Protein AF-0000000086680456 (afdb_homodimer)

Structure (mmCIF, N/CA/C/O backbone):
data_AF-0000000086680456-model_v1
#
loop_
_entity.id
_entity.type
_entity.pdbx_description
1 polymer 'Patatin-like phospholipase'
#
loop_
_atom_site.group_PDB
_atom_site.id
_atom_site.type_symbol
_atom_site.label_atom_id
_atom_site.label_alt_id
_atom_site.label_comp_id
_atom_site.label_asym_id
_atom_site.label_entity_id
_atom_site.label_seq_id
_atom_site.pdbx_PDB_ins_code
_atom_site.Cartn_x
_atom_site.Cartn_y
_atom_site.Cartn_z
_atom_site.occupancy
_atom_site.B_iso_or_equiv
_atom_site.auth_seq_id
_atom_site.auth_comp_id
_atom_site.auth_asym_id
_atom_site.auth_atom_id
_atom_site.pdbx_PDB_model_num
ATOM 1 N N . MET A 1 1 ? 34.812 -71.5 -41.125 1 21.83 1 MET A N 1
ATOM 2 C CA . MET A 1 1 ? 35.281 -70.125 -41.5 1 21.83 1 MET A CA 1
ATOM 3 C C . MET A 1 1 ? 34.188 -69.125 -41.219 1 21.83 1 MET A C 1
ATOM 5 O O . MET A 1 1 ? 34.375 -67.938 -41.469 1 21.83 1 MET A O 1
ATOM 9 N N . VAL A 1 2 ? 32.906 -69.5 -41 1 25.98 2 VAL A N 1
ATOM 10 C CA . VAL A 1 2 ? 31.719 -68.688 -40.969 1 25.98 2 VAL A CA 1
ATOM 11 C C . VAL A 1 2 ? 31.656 -67.875 -39.688 1 25.98 2 VAL A C 1
ATOM 13 O O . VAL A 1 2 ? 30.672 -67.188 -39.406 1 25.98 2 VAL A O 1
ATOM 16 N N . GLY A 1 3 ? 32.562 -68.188 -38.719 1 25.53 3 GLY A N 1
ATOM 17 C CA . GLY A 1 3 ? 32.438 -67.625 -37.375 1 25.53 3 GLY A CA 1
ATOM 18 C C . GLY A 1 3 ? 32.562 -66.125 -37.281 1 25.53 3 GLY A C 1
ATOM 19 O O . GLY A 1 3 ? 32.375 -65.562 -36.219 1 25.53 3 GLY A O 1
ATOM 20 N N . SER A 1 4 ? 33.375 -65.562 -38.188 1 28.19 4 SER A N 1
ATOM 21 C CA . SER A 1 4 ? 34.031 -64.312 -37.906 1 28.19 4 SER A CA 1
ATOM 22 C C . SER A 1 4 ? 33.062 -63.125 -38.156 1 28.19 4 SER A C 1
ATOM 24 O O . SER A 1 4 ? 33.469 -61.969 -38.125 1 28.19 4 SER A O 1
ATOM 26 N N . LEU A 1 5 ? 31.875 -63.375 -38.781 1 28.55 5 LEU A N 1
ATOM 27 C CA . LEU A 1 5 ? 31.234 -62.188 -39.344 1 28.55 5 LEU A CA 1
ATOM 28 C C . LEU A 1 5 ? 30.531 -61.375 -38.25 1 28.55 5 LEU A C 1
ATOM 30 O O . LEU A 1 5 ? 29.891 -60.375 -38.562 1 28.55 5 LEU A O 1
ATOM 34 N N . THR A 1 6 ? 30.281 -62 -37.125 1 29.75 6 THR A N 1
ATOM 35 C CA . THR A 1 6 ? 29.281 -61.344 -36.281 1 29.75 6 THR A CA 1
ATOM 36 C C . THR A 1 6 ? 29.828 -60.062 -35.688 1 29.75 6 THR A C 1
ATOM 38 O O . THR A 1 6 ? 29.094 -59.312 -35.031 1 29.75 6 THR A O 1
ATOM 41 N N . ASN A 1 7 ? 31.172 -59.938 -35.562 1 29.05 7 ASN A N 1
ATOM 42 C CA . ASN A 1 7 ? 31.656 -58.938 -34.656 1 29.05 7 ASN A CA 1
ATOM 43 C C . ASN A 1 7 ? 31.578 -57.531 -35.281 1 29.05 7 ASN A C 1
ATOM 45 O O . ASN A 1 7 ? 32.094 -56.562 -34.719 1 29.05 7 ASN A O 1
ATOM 49 N N . THR A 1 8 ? 31.422 -57.469 -36.656 1 30.91 8 THR A N 1
ATOM 50 C CA . THR A 1 8 ? 31.688 -56.188 -37.25 1 30.91 8 THR A CA 1
ATOM 51 C C . THR A 1 8 ? 30.531 -55.219 -37 1 30.91 8 THR A C 1
ATOM 53 O O . THR A 1 8 ? 30.594 -54.031 -37.375 1 30.91 8 THR A O 1
ATOM 56 N N . ALA A 1 9 ? 29.375 -55.719 -36.812 1 31.64 9 ALA A N 1
ATOM 57 C CA . ALA A 1 9 ? 28.234 -54.812 -36.844 1 31.64 9 ALA A CA 1
ATOM 58 C C . ALA A 1 9 ? 28.281 -53.844 -35.656 1 31.64 9 ALA A C 1
ATOM 60 O O . ALA A 1 9 ? 27.609 -52.812 -35.688 1 31.64 9 ALA A O 1
ATOM 61 N N . ASP A 1 10 ? 28.844 -54.375 -34.562 1 30.77 10 ASP A N 1
ATOM 62 C CA . ASP A 1 10 ? 28.719 -53.469 -33.406 1 30.77 10 ASP A CA 1
ATOM 63 C C . ASP A 1 10 ? 29.562 -52.219 -33.594 1 30.77 10 ASP A C 1
ATOM 65 O O . ASP A 1 10 ? 29.438 -51.25 -32.844 1 30.77 10 ASP A O 1
ATOM 69 N N . ALA A 1 11 ? 30.578 -52.25 -34.438 1 33.25 11 ALA A N 1
ATOM 70 C CA . ALA A 1 11 ? 31.484 -51.125 -34.5 1 33.25 11 ALA A CA 1
ATOM 71 C C . ALA A 1 11 ? 30.859 -49.938 -35.219 1 33.25 11 ALA A C 1
ATOM 73 O O . ALA A 1 11 ? 31.422 -48.844 -35.25 1 33.25 11 ALA A O 1
ATOM 74 N N . ALA A 1 12 ? 30.016 -50.156 -36.156 1 32.75 12 ALA A N 1
ATOM 75 C CA . ALA A 1 12 ? 29.547 -49.062 -36.969 1 32.75 12 ALA A CA 1
ATOM 76 C C . ALA A 1 12 ? 28.609 -48.125 -36.188 1 32.75 12 ALA A C 1
ATOM 78 O O . ALA A 1 12 ? 27.781 -47.438 -36.781 1 32.75 12 ALA A O 1
ATOM 79 N N . ALA A 1 13 ? 28.203 -48.469 -35.031 1 35.38 13 ALA A N 1
ATOM 80 C CA . ALA A 1 13 ? 27.484 -47.312 -34.469 1 35.38 13 ALA A CA 1
ATOM 81 C C . ALA A 1 13 ? 28.25 -46.031 -34.688 1 35.38 13 ALA A C 1
ATOM 83 O O . ALA A 1 13 ? 29.266 -45.781 -34.031 1 35.38 13 ALA A O 1
ATOM 84 N N . ALA A 1 14 ? 28.438 -45.688 -35.938 1 34.16 14 ALA A N 1
ATOM 85 C CA . ALA A 1 14 ? 29.031 -44.5 -36.531 1 34.16 14 ALA A CA 1
ATOM 86 C C . ALA A 1 14 ? 28.766 -43.281 -35.656 1 34.16 14 ALA A C 1
ATOM 88 O O . ALA A 1 14 ? 27.672 -43.125 -35.062 1 34.16 14 ALA A O 1
ATOM 89 N N . LYS A 1 15 ? 29.781 -42.562 -35.5 1 40.28 15 LYS A N 1
ATOM 90 C CA . LYS A 1 15 ? 29.984 -41.281 -34.781 1 40.28 15 LYS A CA 1
ATOM 91 C C . LYS A 1 15 ? 28.984 -40.219 -35.25 1 40.28 15 LYS A C 1
ATOM 93 O O . LYS A 1 15 ? 29.047 -39.781 -36.406 1 40.28 15 LYS A O 1
ATOM 98 N N . GLN A 1 16 ? 27.797 -40.25 -34.969 1 38.97 16 GLN A N 1
ATOM 99 C CA . GLN A 1 16 ? 26.984 -39.062 -35.281 1 38.97 16 GLN A CA 1
ATOM 100 C C . GLN A 1 16 ? 27.797 -37.781 -35.031 1 38.97 16 GLN A C 1
ATOM 102 O O . GLN A 1 16 ? 28.453 -37.625 -34 1 38.97 16 GLN A O 1
ATOM 107 N N . PRO A 1 17 ? 28.266 -37.094 -36.094 1 44.22 17 PRO A N 1
ATOM 108 C CA . PRO A 1 17 ? 28.938 -35.812 -35.906 1 44.22 17 PRO A CA 1
ATOM 109 C C . PRO A 1 17 ? 28.359 -35 -34.781 1 44.22 17 PRO A C 1
ATOM 111 O O . PRO A 1 17 ? 27.141 -34.875 -34.656 1 44.22 17 PRO A O 1
ATOM 114 N N . GLN A 1 18 ? 29.078 -34.875 -33.688 1 51.66 18 GLN A N 1
ATOM 115 C CA . GLN A 1 18 ? 28.719 -34.125 -32.5 1 51.66 18 GLN A CA 1
ATOM 116 C C . GLN A 1 18 ? 28.188 -32.75 -32.875 1 51.66 18 GLN A C 1
ATOM 118 O O . GLN A 1 18 ? 28.922 -31.922 -33.438 1 51.66 18 GLN A O 1
ATOM 123 N N . VAL A 1 19 ? 26.969 -32.594 -33.219 1 55.66 19 VAL A N 1
ATOM 124 C CA . VAL A 1 19 ? 26.312 -31.328 -33.594 1 55.66 19 VAL A CA 1
ATOM 125 C C . VAL A 1 19 ? 26.484 -30.312 -32.469 1 55.66 19 VAL A C 1
ATOM 127 O O . VAL A 1 19 ? 26.188 -30.609 -31.297 1 55.66 19 VAL A O 1
ATOM 130 N N . VAL A 1 20 ? 27.391 -29.375 -32.625 1 62.78 20 VAL A N 1
ATOM 131 C CA . VAL A 1 20 ? 27.516 -28.172 -31.812 1 62.78 20 VAL A CA 1
ATOM 132 C C . VAL A 1 20 ? 26.219 -27.375 -31.875 1 62.78 20 VAL A C 1
ATOM 134 O O . VAL A 1 20 ? 25.734 -27.031 -32.969 1 62.78 20 VAL A O 1
ATOM 137 N N . PRO A 1 21 ? 25.547 -27.203 -30.656 1 73.62 21 PRO A N 1
ATOM 138 C CA . PRO A 1 21 ? 24.328 -26.406 -30.703 1 73.62 21 PRO A CA 1
ATOM 139 C C . PRO A 1 21 ? 24.578 -24.984 -31.172 1 73.62 21 PRO A C 1
ATOM 141 O O . PRO A 1 21 ? 25.453 -24.297 -30.641 1 73.62 21 PRO A O 1
ATOM 144 N N . GLY A 1 22 ? 24.125 -24.594 -32.406 1 80.88 22 GLY A N 1
ATOM 145 C CA . GLY A 1 22 ? 24.266 -23.25 -32.906 1 80.88 22 GLY A CA 1
ATOM 146 C C . GLY A 1 22 ? 23.438 -22.234 -32.156 1 80.88 22 GLY A C 1
ATOM 147 O O . GLY A 1 22 ? 22.453 -22.578 -31.5 1 80.88 22 GLY A O 1
ATOM 148 N N . LEU A 1 23 ? 23.953 -21 -32.031 1 88.62 23 LEU A N 1
ATOM 149 C CA . LEU A 1 23 ? 23.219 -19.875 -31.453 1 88.62 23 LEU A CA 1
ATOM 150 C C . LEU A 1 23 ? 22.016 -19.516 -32.312 1 88.62 23 LEU A C 1
ATOM 152 O O . LEU A 1 23 ? 22.078 -19.578 -33.531 1 88.62 23 LEU A O 1
ATOM 156 N N . PRO A 1 24 ? 20.906 -19.266 -31.719 1 90.06 24 PRO A N 1
ATOM 157 C CA . PRO A 1 24 ? 19.734 -18.812 -32.469 1 90.06 24 PRO A CA 1
ATOM 158 C C . PRO A 1 24 ? 19.891 -17.375 -32.969 1 90.06 24 PRO A C 1
ATOM 160 O O . PRO A 1 24 ? 19.234 -16.469 -32.469 1 90.06 24 PRO A O 1
ATOM 163 N N . VAL A 1 25 ? 20.625 -17.141 -33.969 1 92.75 25 VAL A N 1
ATOM 164 C CA . VAL A 1 25 ? 21.031 -15.82 -34.438 1 92.75 25 VAL A CA 1
ATOM 165 C C . VAL A 1 25 ? 19.828 -15.062 -35 1 92.75 25 VAL A C 1
ATOM 167 O O . VAL A 1 25 ? 19.609 -13.898 -34.656 1 92.75 25 VAL A O 1
ATOM 170 N N . MET A 1 26 ? 18.984 -15.703 -35.781 1 91.94 26 MET A N 1
ATOM 171 C CA . MET A 1 26 ? 17.844 -15.031 -36.375 1 91.94 26 MET A CA 1
ATOM 172 C C . MET A 1 26 ? 16.844 -14.586 -35.344 1 91.94 26 MET A C 1
ATOM 174 O O . MET A 1 26 ? 16.344 -13.461 -35.375 1 91.94 26 MET A O 1
ATOM 178 N N . SER A 1 27 ? 16.625 -15.445 -34.406 1 92.94 27 SER A N 1
ATOM 179 C CA . SER A 1 27 ? 15.695 -15.086 -33.344 1 92.94 27 SER A CA 1
ATOM 180 C C . SER A 1 27 ? 16.281 -13.992 -32.438 1 92.94 27 SER A C 1
ATOM 182 O O . SER A 1 27 ? 15.547 -13.125 -31.969 1 92.94 27 SER A O 1
ATOM 184 N N . ALA A 1 28 ? 17.547 -14.062 -32.25 1 94.69 28 ALA A N 1
ATOM 185 C CA . ALA A 1 28 ? 18.203 -13.047 -31.422 1 94.69 28 ALA A CA 1
ATOM 186 C C . ALA A 1 28 ? 18.172 -11.68 -32.094 1 94.69 28 ALA A C 1
ATOM 188 O O . ALA A 1 28 ? 17.922 -10.664 -31.453 1 94.69 28 ALA A O 1
ATOM 189 N N . LEU A 1 29 ? 18.375 -11.68 -33.375 1 94.31 29 LEU A N 1
ATOM 190 C CA . LEU A 1 29 ? 18.328 -10.438 -34.125 1 94.31 29 LEU A CA 1
ATOM 191 C C . LEU A 1 29 ? 16.938 -9.844 -34.125 1 94.31 29 LEU A C 1
ATOM 193 O O . LEU A 1 29 ? 16.766 -8.625 -34.031 1 94.31 29 LEU A O 1
ATOM 197 N N . ALA A 1 30 ? 16 -10.711 -34.312 1 96.25 30 ALA A N 1
ATOM 198 C CA . ALA A 1 30 ? 14.609 -10.258 -34.25 1 96.25 30 ALA A CA 1
ATOM 199 C C . ALA A 1 30 ? 14.289 -9.641 -32.875 1 96.25 30 ALA A C 1
ATOM 201 O O . ALA A 1 30 ? 13.617 -8.602 -32.812 1 96.25 30 ALA A O 1
ATOM 202 N N . LEU A 1 31 ? 14.812 -10.242 -31.875 1 94.88 31 LEU A N 1
ATOM 203 C CA . LEU A 1 31 ? 14.578 -9.742 -30.516 1 94.88 31 LEU A CA 1
ATOM 204 C C . LEU A 1 31 ? 15.281 -8.406 -30.312 1 94.88 31 LEU A C 1
ATOM 206 O O . LEU A 1 31 ? 14.75 -7.516 -29.641 1 94.88 31 LEU A O 1
ATOM 210 N N . VAL A 1 32 ? 16.438 -8.266 -30.828 1 95.81 32 VAL A N 1
ATOM 211 C CA . VAL A 1 32 ? 17.188 -7.023 -30.719 1 95.81 32 VAL A CA 1
ATOM 212 C C . VAL A 1 32 ? 16.438 -5.895 -31.422 1 95.81 32 VAL A C 1
ATOM 214 O O . VAL A 1 32 ? 16.344 -4.781 -30.906 1 95.81 32 VAL A O 1
ATOM 217 N N . LEU A 1 33 ? 15.867 -6.207 -32.562 1 96 33 LEU A N 1
ATOM 218 C CA . LEU A 1 33 ? 15.086 -5.215 -33.281 1 96 33 LEU A CA 1
ATOM 219 C C . LEU A 1 33 ? 13.852 -4.801 -32.469 1 96 33 LEU A C 1
ATOM 221 O O . LEU A 1 33 ? 13.531 -3.615 -32.406 1 96 33 LEU A O 1
ATOM 225 N N . LEU A 1 34 ? 13.281 -5.738 -31.938 1 96.31 34 LEU A N 1
ATOM 226 C CA . LEU A 1 34 ? 12.078 -5.496 -31.141 1 96.31 34 LEU A CA 1
ATOM 227 C C . LEU A 1 34 ? 12.391 -4.613 -29.938 1 96.31 34 LEU A C 1
ATOM 229 O O . LEU A 1 34 ? 11.695 -3.621 -29.703 1 96.31 34 LEU A O 1
ATOM 233 N N . VAL A 1 35 ? 13.469 -4.938 -29.219 1 95.88 35 VAL A N 1
ATOM 234 C CA . VAL A 1 35 ? 13.812 -4.211 -28.016 1 95.88 35 VAL A CA 1
ATOM 235 C C . VAL A 1 35 ? 14.344 -2.824 -28.375 1 95.88 35 VAL A C 1
ATOM 237 O O . VAL A 1 35 ? 14.016 -1.837 -27.703 1 95.88 35 VAL A O 1
ATOM 240 N N . ALA A 1 36 ? 15.07 -2.732 -29.406 1 96.31 36 ALA A N 1
ATOM 241 C CA . ALA A 1 36 ? 15.586 -1.445 -29.859 1 96.31 36 ALA A CA 1
ATOM 242 C C . ALA A 1 36 ? 14.453 -0.514 -30.281 1 96.31 36 ALA A C 1
ATOM 244 O O . ALA A 1 36 ? 14.477 0.678 -29.969 1 96.31 36 ALA A O 1
ATOM 245 N N . GLY A 1 37 ? 13.523 -1.102 -31.016 1 96.19 37 GLY A N 1
ATOM 246 C CA . GLY A 1 37 ? 12.367 -0.31 -31.406 1 96.19 37 GLY A CA 1
ATOM 247 C C . GLY A 1 37 ? 11.562 0.187 -30.219 1 96.19 37 GLY A C 1
ATOM 248 O O . GLY A 1 37 ? 11.203 1.365 -30.156 1 96.19 37 GLY A O 1
ATOM 249 N N . ALA A 1 38 ? 11.367 -0.648 -29.281 1 95.81 38 ALA A N 1
ATOM 250 C CA . ALA A 1 38 ? 10.578 -0.296 -28.109 1 95.81 38 ALA A CA 1
ATOM 251 C C . ALA A 1 38 ? 11.266 0.793 -27.297 1 95.81 38 ALA A C 1
ATOM 253 O O . ALA A 1 38 ? 10.617 1.731 -26.828 1 95.81 38 ALA A O 1
ATOM 254 N N . ILE A 1 39 ? 12.562 0.706 -27.188 1 95.94 39 ILE A N 1
ATOM 255 C CA . ILE A 1 39 ? 13.344 1.652 -26.391 1 95.94 39 ILE A CA 1
ATOM 256 C C . ILE A 1 39 ? 13.336 3.02 -27.078 1 95.94 39 ILE A C 1
ATOM 258 O O . ILE A 1 39 ? 13.086 4.039 -26.422 1 95.94 39 ILE A O 1
ATOM 262 N N . THR A 1 40 ? 13.562 3.039 -28.312 1 96.56 40 THR A N 1
ATOM 263 C CA . THR A 1 40 ? 13.648 4.305 -29.031 1 96.56 40 THR A CA 1
ATOM 264 C C . THR A 1 40 ? 12.281 4.973 -29.109 1 96.56 40 THR A C 1
ATOM 266 O O . THR A 1 40 ? 12.172 6.199 -29 1 96.56 40 THR A O 1
ATOM 269 N N . MET A 1 41 ? 11.281 4.18 -29.234 1 96.69 41 MET A N 1
ATOM 270 C CA . MET A 1 41 ? 9.93 4.723 -29.234 1 96.69 41 MET A CA 1
ATOM 271 C C . MET A 1 41 ? 9.586 5.324 -27.875 1 96.69 41 MET A C 1
ATOM 273 O O . MET A 1 41 ? 9.008 6.41 -27.797 1 96.69 41 MET A O 1
ATOM 277 N N . GLY A 1 42 ? 9.953 4.574 -26.891 1 95.06 42 GLY A N 1
ATOM 278 C CA . GLY A 1 42 ? 9.68 5.059 -25.547 1 95.06 42 GLY A CA 1
ATOM 279 C C . GLY A 1 42 ? 10.383 6.367 -25.219 1 95.06 42 GLY A C 1
ATOM 280 O O . GLY A 1 42 ? 9.766 7.293 -24.688 1 95.06 42 GLY A O 1
ATOM 281 N N . GLU A 1 43 ? 11.617 6.484 -25.578 1 95.69 43 GLU A N 1
ATOM 282 C CA . GLU A 1 43 ? 12.391 7.695 -25.328 1 95.69 43 GLU A CA 1
ATOM 283 C C . GLU A 1 43 ? 11.859 8.867 -26.156 1 95.69 43 GLU A C 1
ATOM 285 O O . GLU A 1 43 ? 11.852 10.008 -25.688 1 95.69 43 GLU A O 1
ATOM 290 N N . THR A 1 44 ? 11.43 8.633 -27.344 1 96.69 44 THR A N 1
ATOM 291 C CA . THR A 1 44 ? 10.883 9.672 -28.219 1 96.69 44 THR A CA 1
ATOM 292 C C . THR A 1 44 ? 9.555 10.188 -27.672 1 96.69 44 THR A C 1
ATOM 294 O O . THR A 1 44 ? 9.297 11.398 -27.688 1 96.69 44 THR A O 1
ATOM 297 N N . ASP A 1 45 ? 8.758 9.258 -27.25 1 96.06 45 ASP A N 1
ATOM 298 C CA . ASP A 1 45 ? 7.457 9.641 -26.703 1 96.06 45 ASP A CA 1
ATOM 299 C C . ASP A 1 45 ? 7.617 10.508 -25.469 1 96.06 45 ASP A C 1
ATOM 301 O O . ASP A 1 45 ? 6.785 11.383 -25.203 1 96.06 45 ASP A O 1
ATOM 305 N N . ARG A 1 46 ? 8.648 10.312 -24.719 1 93.75 46 ARG A N 1
ATOM 306 C CA . ARG A 1 46 ? 8.914 11.141 -23.547 1 93.75 46 ARG A CA 1
ATOM 307 C C . ARG A 1 46 ? 9.227 12.578 -23.953 1 93.75 46 ARG A C 1
ATOM 309 O O . ARG A 1 46 ? 8.906 13.523 -23.219 1 93.75 46 ARG A O 1
ATOM 316 N N . LEU A 1 47 ? 9.852 12.75 -25.047 1 95.44 47 LEU A N 1
ATOM 317 C CA . LEU A 1 47 ? 10.102 14.094 -25.562 1 95.44 47 LEU A CA 1
ATOM 318 C C . LEU A 1 47 ? 8.797 14.758 -26 1 95.44 47 LEU A C 1
ATOM 320 O O . LEU A 1 47 ? 8.57 15.938 -25.719 1 95.44 47 LEU A O 1
ATOM 324 N N . VAL A 1 48 ? 7.977 13.984 -26.609 1 96.69 48 VAL A N 1
ATOM 325 C CA . VAL A 1 48 ? 6.707 14.516 -27.094 1 96.69 48 VAL A CA 1
ATOM 326 C C . VAL A 1 48 ? 5.848 14.953 -25.906 1 96.69 48 VAL A C 1
ATOM 328 O O . VAL A 1 48 ? 5.211 16 -25.938 1 96.69 48 VAL A O 1
ATOM 331 N N . THR A 1 49 ? 5.852 14.172 -24.875 1 93.62 49 THR A N 1
ATOM 332 C CA . THR A 1 49 ? 5.031 14.477 -23.719 1 93.62 49 THR A CA 1
ATOM 333 C C . THR A 1 49 ? 5.602 15.664 -22.938 1 93.62 49 THR A C 1
ATOM 335 O O . THR A 1 49 ? 4.91 16.266 -22.125 1 93.62 49 THR A O 1
ATOM 338 N N . GLY A 1 50 ? 6.828 16.031 -23.219 1 92.81 50 GLY A N 1
ATOM 339 C CA . GLY A 1 50 ? 7.441 17.188 -22.594 1 92.81 50 GLY A CA 1
ATOM 340 C C . GLY A 1 50 ? 7.035 18.5 -23.234 1 92.81 50 GLY A C 1
ATOM 341 O O . GLY A 1 50 ? 7.297 19.578 -22.688 1 92.81 50 GLY A O 1
ATOM 342 N N . ALA A 1 51 ? 6.309 18.375 -24.328 1 94.62 51 ALA A N 1
ATOM 343 C CA . ALA A 1 51 ? 5.828 19.578 -25.016 1 94.62 51 ALA A CA 1
ATOM 344 C C . ALA A 1 51 ? 4.465 20 -24.484 1 94.62 51 ALA A C 1
ATOM 346 O O . ALA A 1 51 ? 3.469 19.297 -24.672 1 94.62 51 ALA A O 1
ATOM 347 N N . LEU A 1 52 ? 4.484 21.188 -23.875 1 89.81 52 LEU A N 1
ATOM 348 C CA . LEU A 1 52 ? 3.254 21.656 -23.234 1 89.81 52 LEU A CA 1
ATOM 349 C C . LEU A 1 52 ? 2.65 22.828 -24 1 89.81 52 LEU A C 1
ATOM 351 O O . LEU A 1 52 ? 3.381 23.672 -24.531 1 89.81 52 LEU A O 1
ATOM 355 N N . THR A 1 53 ? 1.325 22.891 -24.031 1 89.19 53 THR A N 1
ATOM 356 C CA . THR A 1 53 ? 0.617 24.062 -24.516 1 89.19 53 THR A CA 1
ATOM 357 C C . THR A 1 53 ? 0.657 25.188 -23.484 1 89.19 53 THR A C 1
ATOM 359 O O . THR A 1 53 ? 1.016 24.969 -22.328 1 89.19 53 THR A O 1
ATOM 362 N N . PRO A 1 54 ? 0.334 26.344 -23.906 1 79.56 54 PRO A N 1
ATOM 363 C CA . PRO A 1 54 ? 0.297 27.438 -22.938 1 79.56 54 PRO A CA 1
ATOM 364 C C . PRO A 1 54 ? -0.685 27.172 -21.797 1 79.56 54 PRO A C 1
ATOM 366 O O . PRO A 1 54 ? -0.504 27.703 -20.688 1 79.56 54 PRO A O 1
ATOM 369 N N . SER A 1 55 ? -1.652 26.281 -22.078 1 77.81 55 SER A N 1
ATOM 370 C CA . SER A 1 55 ? -2.633 25.953 -21.062 1 77.81 55 SER A CA 1
ATOM 371 C C . SER A 1 55 ? -2.143 24.797 -20.188 1 77.81 55 SER A C 1
ATOM 373 O O . SER A 1 55 ? -2.814 24.406 -19.219 1 77.81 55 SER A O 1
ATOM 375 N N . GLY A 1 56 ? -0.945 24.297 -20.469 1 82.25 56 GLY A N 1
ATOM 376 C CA . GLY A 1 56 ? -0.342 23.25 -19.656 1 82.25 56 GLY A CA 1
ATOM 377 C C . GLY A 1 56 ? -0.802 21.859 -20.031 1 82.25 56 GLY A C 1
ATOM 378 O O . GLY A 1 56 ? -0.705 20.938 -19.234 1 82.25 56 GLY A O 1
ATOM 379 N N . GLU A 1 57 ? -1.375 21.688 -21.219 1 86.5 57 GLU A N 1
ATOM 380 C CA . GLU A 1 57 ? -1.825 20.375 -21.672 1 86.5 57 GLU A CA 1
ATOM 381 C C . GLU A 1 57 ? -0.715 19.625 -22.406 1 86.5 57 GLU A C 1
ATOM 383 O O . GLU A 1 57 ? 0.069 20.25 -23.141 1 86.5 57 GLU A O 1
ATOM 388 N N . SER A 1 58 ? -0.599 18.344 -22.125 1 90.75 58 SER A N 1
ATOM 389 C CA . SER A 1 58 ? 0.372 17.469 -22.781 1 90.75 58 SER A CA 1
ATOM 390 C C . SER A 1 58 ? -0.276 16.172 -23.25 1 90.75 58 SER A C 1
ATOM 392 O O . SER A 1 58 ? -1.218 15.68 -22.625 1 90.75 58 SER A O 1
ATOM 394 N N . ARG A 1 59 ? 0.138 15.695 -24.406 1 92.94 59 ARG A N 1
ATOM 395 C CA . ARG A 1 59 ? -0.39 14.445 -24.938 1 92.94 59 ARG A CA 1
ATOM 396 C C . ARG A 1 59 ? 0.738 13.523 -25.391 1 92.94 59 ARG A C 1
ATOM 398 O O . ARG A 1 59 ? 1.852 13.977 -25.656 1 92.94 59 ARG A O 1
ATOM 405 N N . SER A 1 60 ? 0.476 12.227 -25.438 1 93.69 60 SER A N 1
ATOM 406 C CA . SER A 1 60 ? 1.421 11.203 -25.859 1 93.69 60 SER A CA 1
ATOM 407 C C . SER A 1 60 ? 1.043 10.641 -27.234 1 93.69 60 SER A C 1
ATOM 409 O O . SER A 1 60 ? -0.111 10.75 -27.656 1 93.69 60 SER A O 1
ATOM 411 N N . VAL A 1 61 ? 1.982 10.078 -27.891 1 95.62 61 VAL A N 1
ATOM 412 C CA . VAL A 1 61 ? 1.713 9.422 -29.156 1 95.62 61 VAL A CA 1
ATOM 413 C C . VAL A 1 61 ? 0.849 8.188 -28.938 1 95.62 61 VAL A C 1
ATOM 415 O O . VAL A 1 61 ? 0.071 7.793 -29.812 1 95.62 61 VAL A O 1
ATOM 418 N N . THR A 1 62 ? 0.977 7.641 -27.75 1 91.69 62 THR A N 1
ATOM 419 C CA . THR A 1 62 ? 0.226 6.438 -27.406 1 91.69 62 THR A CA 1
ATOM 420 C C . THR A 1 62 ? -1.27 6.738 -27.328 1 91.69 62 THR A C 1
ATOM 422 O O . THR A 1 62 ? -2.096 5.832 -27.469 1 91.69 62 THR A O 1
ATOM 425 N N . ASP A 1 63 ? -1.601 7.996 -27.141 1 91.56 63 ASP A N 1
ATOM 426 C CA . ASP A 1 63 ? -3.008 8.383 -27.125 1 91.56 63 ASP A CA 1
ATOM 427 C C . ASP A 1 63 ? -3.643 8.234 -28.5 1 91.56 63 ASP A C 1
ATOM 429 O O . ASP A 1 63 ? -4.863 8.094 -28.625 1 91.56 63 ASP A O 1
ATOM 433 N N . VAL A 1 64 ? -2.793 8.219 -29.484 1 93.31 64 VAL A N 1
ATOM 434 C CA . VAL A 1 64 ? -3.279 8.172 -30.859 1 93.31 64 VAL A CA 1
ATOM 435 C C . VAL A 1 64 ? -3.205 6.742 -31.391 1 93.31 64 VAL A C 1
ATOM 437 O O . VAL A 1 64 ? -4.086 6.301 -32.125 1 93.31 64 VAL A O 1
ATOM 440 N N . VAL A 1 65 ? -2.174 6.055 -30.984 1 93 65 VAL A N 1
ATOM 441 C CA . VAL A 1 65 ? -1.939 4.754 -31.609 1 93 65 VAL A CA 1
ATOM 442 C C . VAL A 1 65 ? -2.201 3.641 -30.594 1 93 65 VAL A C 1
ATOM 444 O O . VAL A 1 65 ? -2.275 2.467 -30.969 1 93 65 VAL A O 1
ATOM 447 N N . GLY A 1 66 ? -2.402 3.951 -29.328 1 89 66 GLY A N 1
ATOM 448 C CA . GLY A 1 66 ? -2.553 2.938 -28.297 1 89 66 GLY A CA 1
ATOM 449 C C . GLY A 1 66 ? -3.965 2.395 -28.188 1 89 66 GLY A C 1
ATOM 450 O O . GLY A 1 66 ? -4.793 2.633 -29.078 1 89 66 GLY A O 1
ATOM 451 N N . ILE A 1 67 ? -4.277 1.569 -27.125 1 82.12 67 ILE A N 1
ATOM 452 C CA . ILE A 1 67 ? -5.551 0.892 -26.906 1 82.12 67 ILE A CA 1
ATOM 453 C C . ILE A 1 67 ? -6.645 1.922 -26.625 1 82.12 67 ILE A C 1
ATOM 455 O O . ILE A 1 67 ? -7.797 1.737 -27.031 1 82.12 67 ILE A O 1
ATOM 459 N N . GLY A 1 68 ? -6.383 3.018 -26.031 1 72.56 68 GLY A N 1
ATOM 460 C CA . GLY A 1 68 ? -7.336 4.074 -25.75 1 72.56 68 GLY A CA 1
ATOM 461 C C . GLY A 1 68 ? -7.355 5.164 -26.797 1 72.56 68 GLY A C 1
ATOM 462 O O . GLY A 1 68 ? -7.512 6.344 -26.484 1 72.56 68 GLY A O 1
ATOM 463 N N . ALA A 1 69 ? -7.328 4.809 -28.109 1 76.56 69 ALA A N 1
ATOM 464 C CA . ALA A 1 69 ? -7.109 5.73 -29.219 1 76.56 69 ALA A CA 1
ATOM 465 C C . ALA A 1 69 ? -8.336 6.605 -29.453 1 76.56 69 ALA A C 1
ATOM 467 O O . ALA A 1 69 ? -8.266 7.609 -30.156 1 76.56 69 ALA A O 1
ATOM 468 N N . TRP A 1 70 ? -9.344 6.305 -28.766 1 73.88 70 TRP A N 1
ATOM 469 C CA . TRP A 1 70 ? -10.57 7.059 -29.016 1 73.88 70 TRP A CA 1
ATOM 470 C C . TRP A 1 70 ? -10.422 8.508 -28.547 1 73.88 70 TRP A C 1
ATOM 472 O O . TRP A 1 70 ? -11.133 9.391 -29.031 1 73.88 70 TRP A O 1
ATOM 482 N N . GLY A 1 71 ? -9.43 8.75 -27.641 1 70.12 71 GLY A N 1
ATOM 483 C CA . GLY A 1 71 ? -9.125 10.125 -27.281 1 70.12 71 GLY A CA 1
ATOM 484 C C . GLY A 1 71 ? -8.062 10.758 -28.156 1 70.12 71 GLY A C 1
ATOM 485 O O . GLY A 1 71 ? -7.641 11.891 -27.922 1 70.12 71 GLY A O 1
ATOM 486 N N . GLY A 1 72 ? -7.797 10.164 -29.281 1 78.31 72 GLY A N 1
ATOM 487 C CA . GLY A 1 72 ? -6.672 10.516 -30.125 1 78.31 72 GLY A CA 1
ATOM 488 C C . GLY A 1 72 ? -6.875 11.812 -30.891 1 78.31 72 GLY A C 1
ATOM 489 O O . GLY A 1 72 ? -5.957 12.625 -30.984 1 78.31 72 GLY A O 1
ATOM 490 N N . PRO A 1 73 ? -8.039 12.062 -31.359 1 87.44 73 PRO A N 1
ATOM 491 C CA . PRO A 1 73 ? -8.242 13.297 -32.094 1 87.44 73 PRO A CA 1
ATOM 492 C C . PRO A 1 73 ? -7.969 14.547 -31.266 1 87.44 73 PRO A C 1
ATOM 494 O O . PRO A 1 73 ? -7.504 15.562 -31.797 1 87.44 73 PRO A O 1
ATOM 497 N N . GLU A 1 74 ? -8.133 14.438 -30.016 1 89.56 74 GLU A N 1
ATOM 498 C CA . GLU A 1 74 ? -7.863 15.562 -29.125 1 89.56 74 GLU A CA 1
ATOM 499 C C . GLU A 1 74 ? -6.367 15.812 -28.984 1 89.56 74 GLU A C 1
ATOM 501 O O . GLU A 1 74 ? -5.941 16.938 -28.719 1 89.56 74 GLU A O 1
ATOM 506 N N . ALA A 1 75 ? -5.621 14.828 -29.172 1 93.88 75 ALA A N 1
ATOM 507 C CA . ALA A 1 75 ? -4.172 14.969 -29.078 1 93.88 75 ALA A CA 1
ATOM 508 C C . ALA A 1 75 ? -3.633 15.859 -30.203 1 93.88 75 ALA A C 1
ATOM 510 O O . ALA A 1 75 ? -2.77 16.703 -29.953 1 93.88 75 ALA A O 1
ATOM 511 N N . TRP A 1 76 ? -4.188 15.703 -31.406 1 95.38 76 TRP A N 1
ATOM 512 C CA . TRP A 1 76 ? -3.742 16.5 -32.531 1 95.38 76 TRP A CA 1
ATOM 513 C C . TRP A 1 76 ? -4.129 17.969 -32.375 1 95.38 76 TRP A C 1
ATOM 515 O O . TRP A 1 76 ? -3.383 18.875 -32.75 1 95.38 76 TRP A O 1
ATOM 525 N N . THR A 1 77 ? -5.289 18.188 -31.734 1 93.38 77 THR A N 1
ATOM 526 C CA . THR A 1 77 ? -5.703 19.562 -31.438 1 93.38 77 THR A CA 1
ATOM 527 C C . THR A 1 77 ? -4.754 20.203 -30.438 1 93.38 77 THR A C 1
ATOM 529 O O . THR A 1 77 ? -4.418 21.391 -30.578 1 93.38 77 THR A O 1
ATOM 532 N N . THR A 1 78 ? -4.32 19.453 -29.5 1 93.31 78 THR A N 1
ATOM 533 C CA . THR A 1 78 ? -3.383 19.953 -28.5 1 93.31 78 THR A CA 1
ATOM 534 C C . THR A 1 78 ? -2.037 20.297 -29.125 1 93.31 78 THR A C 1
ATOM 536 O O . THR A 1 78 ? -1.455 21.328 -28.828 1 93.31 78 THR A O 1
ATOM 539 N N . TRP A 1 79 ? -1.542 19.5 -30.062 1 96.5 79 TRP A N 1
ATOM 540 C CA . TRP A 1 79 ? -0.244 19.734 -30.688 1 96.5 79 TRP A CA 1
ATOM 541 C C . TRP A 1 79 ? -0.311 20.922 -31.641 1 96.5 79 TRP A C 1
ATOM 543 O O . TRP A 1 79 ? 0.692 21.609 -31.875 1 96.5 79 TRP A O 1
ATOM 553 N N . LEU A 1 80 ? -1.508 21.234 -32.188 1 95.88 80 LEU A N 1
ATOM 554 C CA . LEU A 1 80 ? -1.687 22.375 -33.062 1 95.88 80 LEU A CA 1
ATOM 555 C C . LEU A 1 80 ? -1.654 23.688 -32.281 1 95.88 80 LEU A C 1
ATOM 557 O O . LEU A 1 80 ? -1.377 24.734 -32.875 1 95.88 80 LEU A O 1
ATOM 561 N N . GLU A 1 81 ? -1.905 23.562 -31.031 1 93.62 81 GLU A N 1
ATOM 562 C CA . GLU A 1 81 ? -1.924 24.766 -30.188 1 93.62 81 GLU A CA 1
ATOM 563 C C . GLU A 1 81 ? -0.522 25.109 -29.688 1 93.62 81 GLU A C 1
ATOM 565 O O . GLU A 1 81 ? -0.309 26.172 -29.125 1 93.62 81 GLU A O 1
ATOM 570 N N . LEU A 1 82 ? 0.456 24.297 -30.016 1 95.44 82 LEU A N 1
ATOM 571 C CA . LEU A 1 82 ? 1.833 24.562 -29.609 1 95.44 82 LEU A CA 1
ATOM 572 C C . LEU A 1 82 ? 2.436 25.703 -30.406 1 95.44 82 LEU A C 1
ATOM 574 O O . LEU A 1 82 ? 1.918 26.047 -31.469 1 95.44 82 LEU A O 1
ATOM 578 N N . SER A 1 83 ? 3.52 26.281 -29.938 1 93.44 83 SER A N 1
ATOM 579 C CA . SER A 1 83 ? 4.25 27.297 -30.688 1 93.44 83 SER A CA 1
ATOM 580 C C . SER A 1 83 ? 4.824 26.703 -31.984 1 93.44 83 SER A C 1
ATOM 582 O O . SER A 1 83 ? 5.027 25.484 -32.062 1 93.44 83 SER A O 1
ATOM 584 N N . GLU A 1 84 ? 5.09 27.438 -32.938 1 94.69 84 GLU A N 1
ATOM 585 C CA . GLU A 1 84 ? 5.504 26.969 -34.25 1 94.69 84 GLU A CA 1
ATOM 586 C C . GLU A 1 84 ? 6.773 26.125 -34.156 1 94.69 84 GLU A C 1
ATOM 588 O O . GLU A 1 84 ? 6.852 25.047 -34.75 1 94.69 84 GLU A O 1
ATOM 593 N N . ASP A 1 85 ? 7.742 26.578 -33.438 1 93.62 85 ASP A N 1
ATOM 594 C CA . ASP A 1 85 ? 9 25.844 -33.344 1 93.62 85 ASP A CA 1
ATOM 595 C C . ASP A 1 85 ? 8.812 24.516 -32.625 1 93.62 85 ASP A C 1
ATOM 597 O O . ASP A 1 85 ? 9.344 23.484 -33.031 1 93.62 85 ASP A O 1
ATOM 601 N N . LEU A 1 86 ? 8.117 24.578 -31.562 1 95.25 86 LEU A N 1
ATOM 602 C CA . LEU A 1 86 ? 7.871 23.359 -30.797 1 95.25 86 LEU A CA 1
ATOM 603 C C . LEU A 1 86 ? 7.004 22.391 -31.578 1 95.25 86 LEU A C 1
ATOM 605 O O . LEU A 1 86 ? 7.207 21.172 -31.5 1 95.25 86 LEU A O 1
ATOM 609 N N . ARG A 1 87 ? 6.02 22.875 -32.25 1 96.81 87 ARG A N 1
ATOM 610 C CA . ARG A 1 87 ? 5.156 22.047 -33.094 1 96.81 87 ARG A CA 1
ATOM 611 C C . ARG A 1 87 ? 5.961 21.312 -34.156 1 96.81 87 ARG A C 1
ATOM 613 O O . ARG A 1 87 ? 5.73 20.125 -34.406 1 96.81 87 ARG A O 1
ATOM 620 N N . ARG A 1 88 ? 6.895 22 -34.75 1 97.06 88 ARG A N 1
ATOM 621 C CA . ARG A 1 88 ? 7.738 21.375 -35.781 1 97.06 88 ARG A CA 1
ATOM 622 C C . ARG A 1 88 ? 8.625 20.297 -35.188 1 97.06 88 ARG A C 1
ATOM 624 O O . ARG A 1 88 ? 8.844 19.25 -35.781 1 97.06 88 ARG A O 1
ATOM 631 N N . SER A 1 89 ? 9.156 20.594 -34.031 1 96.62 89 SER A N 1
ATOM 632 C CA . SER A 1 89 ? 9.953 19.562 -33.344 1 96.62 89 SER A CA 1
ATOM 633 C C . SER A 1 89 ? 9.109 18.344 -33.031 1 96.62 89 SER A C 1
ATOM 635 O O . SER A 1 89 ? 9.547 17.203 -33.25 1 96.62 89 SER A O 1
ATOM 637 N N . VAL A 1 90 ? 7.922 18.578 -32.5 1 97.94 90 VAL A N 1
ATOM 638 C CA . VAL A 1 90 ? 7.031 17.469 -32.156 1 97.94 90 VAL A CA 1
ATOM 639 C C . VAL A 1 90 ? 6.672 16.688 -33.406 1 97.94 90 VAL A C 1
ATOM 641 O O . VAL A 1 90 ? 6.637 15.445 -33.375 1 97.94 90 VAL A O 1
ATOM 644 N N . ALA A 1 91 ? 6.375 17.391 -34.5 1 98.19 91 ALA A N 1
ATOM 645 C CA . ALA A 1 91 ? 6.098 16.719 -35.781 1 98.19 91 ALA A CA 1
ATOM 646 C C . ALA A 1 91 ? 7.258 15.82 -36.188 1 98.19 91 ALA A C 1
ATOM 648 O O . ALA A 1 91 ? 7.051 14.688 -36.625 1 98.19 91 ALA A O 1
ATOM 649 N N . GLY A 1 92 ? 8.469 16.359 -36.031 1 97.75 92 GLY A N 1
ATOM 650 C CA . GLY A 1 92 ? 9.648 15.57 -36.312 1 97.75 92 GLY A CA 1
ATOM 651 C C . GLY A 1 92 ? 9.789 14.344 -35.438 1 97.75 92 GLY A C 1
ATOM 652 O O . GLY A 1 92 ? 10.18 13.273 -35.906 1 97.75 92 GLY A O 1
ATOM 653 N N . TRP A 1 93 ? 9.531 14.492 -34.188 1 98.19 93 TRP A N 1
ATOM 654 C CA . TRP A 1 93 ? 9.648 13.383 -33.25 1 98.19 93 TRP A CA 1
ATOM 655 C C . TRP A 1 93 ? 8.586 12.328 -33.531 1 98.19 93 TRP A C 1
ATOM 657 O O . TRP A 1 93 ? 8.844 11.125 -33.406 1 98.19 93 TRP A O 1
ATOM 667 N N . ILE A 1 94 ? 7.32 12.766 -33.844 1 98 94 ILE A N 1
ATOM 668 C CA . ILE A 1 94 ? 6.27 11.812 -34.188 1 98 94 ILE A CA 1
ATOM 669 C C . ILE A 1 94 ? 6.676 11.039 -35.438 1 98 94 ILE A C 1
ATOM 671 O O . ILE A 1 94 ? 6.457 9.828 -35.531 1 98 94 ILE A O 1
ATOM 675 N N . PHE A 1 95 ? 7.285 11.758 -36.375 1 98 95 PHE A N 1
ATOM 676 C CA . PHE A 1 95 ? 7.789 11.125 -37.594 1 98 95 PHE A CA 1
ATOM 677 C C . PHE A 1 95 ? 8.828 10.062 -37.25 1 98 95 PHE A C 1
ATOM 679 O O . PHE A 1 95 ? 8.773 8.953 -37.781 1 98 95 PHE A O 1
ATOM 686 N N . MET A 1 96 ? 9.742 10.375 -36.406 1 97.44 96 MET A N 1
ATOM 687 C CA . MET A 1 96 ? 10.773 9.422 -36 1 97.44 96 MET A CA 1
ATOM 688 C C . MET A 1 96 ? 10.172 8.266 -35.219 1 97.44 96 MET A C 1
ATOM 690 O O . MET A 1 96 ? 10.594 7.117 -35.344 1 97.44 96 MET A O 1
ATOM 694 N N . HIS A 1 97 ? 9.25 8.586 -34.312 1 97.75 97 HIS A N 1
ATOM 695 C CA . HIS A 1 97 ? 8.555 7.543 -33.562 1 97.75 97 HIS A CA 1
ATOM 696 C C . HIS A 1 97 ? 7.93 6.512 -34.5 1 97.75 97 HIS A C 1
ATOM 698 O O . HIS A 1 97 ? 8.023 5.309 -34.25 1 97.75 97 HIS A O 1
ATOM 704 N N . ALA A 1 98 ? 7.312 7 -35.562 1 97.5 98 ALA A N 1
ATOM 705 C CA . ALA A 1 98 ? 6.703 6.121 -36.531 1 97.5 98 ALA A CA 1
ATOM 706 C C . ALA A 1 98 ? 7.754 5.258 -37.219 1 97.5 98 ALA A C 1
ATOM 708 O O . ALA A 1 98 ? 7.512 4.082 -37.531 1 97.5 98 ALA A O 1
ATOM 709 N N . ARG A 1 99 ? 8.875 5.77 -37.5 1 96.56 99 ARG A N 1
ATOM 710 C CA . ARG A 1 99 ? 9.945 5.027 -38.156 1 96.56 99 ARG A CA 1
ATOM 711 C C . ARG A 1 99 ? 10.531 3.973 -37.219 1 96.56 99 ARG A C 1
ATOM 713 O O . ARG A 1 99 ? 10.875 2.871 -37.656 1 96.56 99 ARG A O 1
ATOM 720 N N . PHE A 1 100 ? 10.719 4.305 -36 1 97.06 100 PHE A N 1
ATOM 721 C CA . PHE A 1 100 ? 11.227 3.348 -35.031 1 97.06 100 PHE A CA 1
ATOM 722 C C . PHE A 1 100 ? 10.25 2.191 -34.844 1 97.06 100 PHE A C 1
ATOM 724 O O . PHE A 1 100 ? 10.656 1.075 -34.531 1 97.06 100 PHE A O 1
ATOM 731 N N . ASP A 1 101 ? 8.961 2.467 -35.062 1 96.88 101 ASP A N 1
ATOM 732 C CA . ASP A 1 101 ? 7.93 1.436 -34.969 1 96.88 101 ASP A CA 1
ATOM 733 C C . ASP A 1 101 ? 8.141 0.34 -36 1 96.88 101 ASP A C 1
ATOM 735 O O . ASP A 1 101 ? 7.688 -0.792 -35.812 1 96.88 101 ASP A O 1
ATOM 739 N N . ILE A 1 102 ? 8.844 0.638 -37.094 1 97.62 102 ILE A N 1
ATOM 740 C CA . ILE A 1 102 ? 9.148 -0.355 -38.125 1 97.62 102 ILE A CA 1
ATOM 741 C C . ILE A 1 102 ? 10.023 -1.459 -37.531 1 97.62 102 ILE A C 1
ATOM 743 O O . ILE A 1 102 ? 9.773 -2.645 -37.75 1 97.62 102 ILE A O 1
ATOM 747 N N . ALA A 1 103 ? 10.984 -1.008 -36.75 1 96.5 103 ALA A N 1
ATOM 748 C CA . ALA A 1 103 ? 11.836 -1.996 -36.094 1 96.5 103 ALA A CA 1
ATOM 749 C C . ALA A 1 103 ? 11.031 -2.881 -35.156 1 96.5 103 ALA A C 1
ATOM 751 O O . ALA A 1 103 ? 11.266 -4.09 -35.094 1 96.5 103 ALA A O 1
ATOM 752 N N . LEU A 1 104 ? 10.086 -2.33 -34.5 1 96.19 104 LEU A N 1
ATOM 753 C CA . LEU A 1 104 ? 9.281 -3.061 -33.531 1 96.19 104 LEU A CA 1
ATOM 754 C C . LEU A 1 104 ? 8.414 -4.109 -34.219 1 96.19 104 LEU A C 1
ATOM 756 O O . LEU A 1 104 ? 8.461 -5.289 -33.875 1 96.19 104 LEU A O 1
ATOM 760 N N . TYR A 1 105 ? 7.586 -3.705 -35.25 1 96.5 105 TYR A N 1
ATOM 761 C CA . TYR A 1 105 ? 6.648 -4.68 -35.781 1 96.5 105 TYR A CA 1
ATOM 762 C C . TYR A 1 105 ? 7.352 -5.637 -36.75 1 96.5 105 TYR A C 1
ATOM 764 O O . TYR A 1 105 ? 6.891 -6.762 -36.969 1 96.5 105 TYR A O 1
ATOM 772 N N . VAL A 1 106 ? 8.57 -5.254 -37.344 1 96.69 106 VAL A N 1
ATOM 773 C CA . VAL A 1 106 ? 9.367 -6.223 -38.094 1 96.69 106 VAL A CA 1
ATOM 774 C C . VAL A 1 106 ? 9.977 -7.246 -37.156 1 96.69 106 VAL A C 1
ATOM 776 O O . VAL A 1 106 ? 10.016 -8.438 -37.438 1 96.69 106 VAL A O 1
ATOM 779 N N . GLY A 1 107 ? 10.398 -6.75 -36.062 1 96.44 107 GLY A N 1
ATOM 780 C CA . GLY A 1 107 ? 10.953 -7.637 -35.031 1 96.44 107 GLY A CA 1
ATOM 781 C C . GLY A 1 107 ? 9.969 -8.688 -34.562 1 96.44 107 GLY A C 1
ATOM 782 O O . GLY A 1 107 ? 10.281 -9.883 -34.562 1 96.44 107 GLY A O 1
ATOM 783 N N . TYR A 1 108 ? 8.719 -8.234 -34.156 1 95.88 108 TYR A N 1
ATOM 784 C CA . TYR A 1 108 ? 7.805 -9.25 -33.625 1 95.88 108 TYR A CA 1
ATOM 785 C C . TYR A 1 108 ? 7.25 -10.109 -34.75 1 95.88 108 TYR A C 1
ATOM 787 O O . TYR A 1 108 ? 6.859 -11.258 -34.531 1 95.88 108 TYR A O 1
ATOM 795 N N . TRP A 1 109 ? 7.191 -9.594 -36 1 96 109 TRP A N 1
ATOM 796 C CA . TRP A 1 109 ? 6.773 -10.406 -37.125 1 96 109 TRP A CA 1
ATOM 797 C C . TRP A 1 109 ? 7.77 -11.531 -37.406 1 96 109 TRP A C 1
ATOM 799 O O . TRP A 1 109 ? 7.375 -12.68 -37.625 1 96 109 TRP A O 1
ATOM 809 N N . LEU A 1 110 ? 9.062 -11.273 -37.312 1 95.5 110 LEU A N 1
ATOM 810 C CA . LEU A 1 110 ? 10.102 -12.281 -37.531 1 95.5 110 LEU A CA 1
ATOM 811 C C . LEU A 1 110 ? 10.086 -13.32 -36.406 1 95.5 110 LEU A C 1
ATOM 813 O O . LEU A 1 110 ? 10.391 -14.492 -36.656 1 95.5 110 LEU A O 1
ATOM 817 N N . LEU A 1 111 ? 9.695 -12.961 -35.25 1 94.44 111 LEU A N 1
ATOM 818 C CA . LEU A 1 111 ? 9.68 -13.867 -34.125 1 94.44 111 LEU A CA 1
ATOM 819 C C . LEU A 1 111 ? 8.438 -14.758 -34.156 1 94.44 111 LEU A C 1
ATOM 821 O O . LEU A 1 111 ? 8.516 -15.945 -33.844 1 94.44 111 LEU A O 1
ATOM 825 N N . LEU A 1 112 ? 7.285 -14.18 -34.594 1 95 112 LEU A N 1
ATOM 826 C CA . LEU A 1 112 ? 6.016 -14.891 -34.469 1 95 112 LEU A CA 1
ATOM 827 C C . LEU A 1 112 ? 5.73 -15.695 -35.75 1 95 112 LEU A C 1
ATOM 829 O O . LEU A 1 112 ? 5.023 -16.703 -35.688 1 95 112 LEU A O 1
ATOM 833 N N . ARG A 1 113 ? 6.227 -15.391 -36.844 1 94.62 113 ARG A N 1
ATOM 834 C CA . ARG A 1 113 ? 5.902 -16.016 -38.125 1 94.62 113 ARG A CA 1
ATOM 835 C C . ARG A 1 113 ? 6.211 -17.516 -38.094 1 94.62 113 ARG A C 1
ATOM 837 O O . ARG A 1 113 ? 5.363 -18.344 -38.438 1 94.62 113 ARG A O 1
ATOM 844 N N . PRO A 1 114 ? 7.414 -17.844 -37.562 1 92.12 114 PRO A N 1
ATOM 845 C CA . PRO A 1 114 ? 7.699 -19.281 -37.531 1 92.12 114 PRO A CA 1
ATOM 846 C C . PRO A 1 114 ? 6.805 -20.047 -36.562 1 92.12 114 PRO A C 1
ATOM 848 O O . PRO A 1 114 ? 6.586 -21.234 -36.719 1 92.12 114 PRO A O 1
ATOM 851 N N . LEU A 1 115 ? 6.223 -19.406 -35.656 1 91.81 115 LEU A N 1
ATOM 852 C CA . LEU A 1 115 ? 5.402 -20.062 -34.656 1 91.81 115 LEU A CA 1
ATOM 853 C C . LEU A 1 115 ? 3.979 -20.266 -35.156 1 91.81 115 LEU A C 1
ATOM 855 O O . LEU A 1 115 ? 3.336 -21.266 -34.812 1 91.81 115 LEU A O 1
ATOM 859 N N . VAL A 1 116 ? 3.469 -19.312 -36 1 93.06 116 VAL A N 1
ATOM 860 C CA . VAL A 1 116 ? 2.039 -19.344 -36.281 1 93.06 116 VAL A CA 1
ATOM 861 C C . VAL A 1 116 ? 1.819 -19.641 -37.781 1 93.06 116 VAL A C 1
ATOM 863 O O . VAL A 1 116 ? 0.679 -19.797 -38.219 1 93.06 116 VAL A O 1
ATOM 866 N N . LYS A 1 117 ? 2.85 -19.828 -38.531 1 89.25 117 LYS A N 1
ATOM 867 C CA . LYS A 1 117 ? 2.727 -19.969 -40 1 89.25 117 LYS A CA 1
ATOM 868 C C . LYS A 1 117 ? 1.843 -21.156 -40.344 1 89.25 117 LYS A C 1
ATOM 870 O O . LYS A 1 117 ? 1.172 -21.141 -41.406 1 89.25 117 LYS A O 1
ATOM 875 N N . ASP A 1 118 ? 1.783 -22.141 -39.438 1 88.19 118 ASP A N 1
ATOM 876 C CA . ASP A 1 118 ? 1.044 -23.359 -39.781 1 88.19 118 ASP A CA 1
ATOM 877 C C . ASP A 1 118 ? -0.41 -23.25 -39.312 1 88.19 118 ASP A C 1
ATOM 879 O O . ASP A 1 118 ? -1.223 -24.141 -39.594 1 88.19 118 ASP A O 1
ATOM 883 N N . ILE A 1 119 ? -0.751 -22.219 -38.656 1 90.19 119 ILE A N 1
ATOM 884 C CA . ILE A 1 119 ? -2.113 -21.969 -38.219 1 90.19 119 ILE A CA 1
ATOM 885 C C . ILE A 1 119 ? -2.781 -20.953 -39.125 1 90.19 119 ILE A C 1
ATOM 887 O O . ILE A 1 119 ? -2.434 -19.766 -39.125 1 90.19 119 ILE A O 1
ATOM 891 N N . ARG A 1 120 ? -3.684 -21.297 -39.844 1 87.12 120 ARG A N 1
ATOM 892 C CA . ARG A 1 120 ? -4.254 -20.5 -40.906 1 87.12 120 ARG A CA 1
ATOM 893 C C . ARG A 1 120 ? -4.746 -19.156 -40.375 1 87.12 120 ARG A C 1
ATOM 895 O O . ARG A 1 120 ? -4.348 -18.094 -40.906 1 87.12 120 ARG A O 1
ATOM 902 N N . VAL A 1 121 ? -5.605 -19.141 -39.375 1 86.44 121 VAL A N 1
ATOM 903 C CA . VAL A 1 121 ? -6.203 -17.906 -38.875 1 86.44 121 VAL A CA 1
ATOM 904 C C . VAL A 1 121 ? -5.125 -17.031 -38.25 1 86.44 121 VAL A C 1
ATOM 906 O O . VAL A 1 121 ? -5.113 -15.82 -38.438 1 86.44 121 VAL A O 1
ATOM 909 N N . ALA A 1 122 ? -4.262 -17.656 -37.469 1 92.12 122 ALA A N 1
ATOM 910 C CA . ALA A 1 122 ? -3.199 -16.891 -36.812 1 92.12 122 ALA A CA 1
ATOM 911 C C . ALA A 1 122 ? -2.219 -16.328 -37.812 1 92.12 122 ALA A C 1
ATOM 913 O O . ALA A 1 122 ? -1.753 -15.188 -37.688 1 92.12 122 ALA A O 1
ATOM 914 N N . GLY A 1 123 ? -1.912 -17.125 -38.781 1 93.56 123 GLY A N 1
ATOM 915 C CA . GLY A 1 123 ? -1.048 -16.641 -39.844 1 93.56 123 GLY A CA 1
ATOM 916 C C . GLY A 1 123 ? -1.646 -15.469 -40.594 1 93.56 123 GLY A C 1
ATOM 917 O O . GLY A 1 123 ? -0.955 -14.492 -40.906 1 93.56 123 GLY A O 1
ATOM 918 N N . ALA A 1 124 ? -2.936 -15.594 -40.875 1 94.12 124 ALA A N 1
ATOM 919 C CA . ALA A 1 124 ? -3.623 -14.508 -41.594 1 94.12 124 ALA A CA 1
ATOM 920 C C . ALA A 1 124 ? -3.693 -13.258 -40.719 1 94.12 124 ALA A C 1
ATOM 922 O O . ALA A 1 124 ? -3.533 -12.141 -41.219 1 94.12 124 ALA A O 1
ATOM 923 N N . ALA A 1 125 ? -3.947 -13.461 -39.531 1 95.31 125 ALA A N 1
ATOM 924 C CA . ALA A 1 125 ? -4.02 -12.336 -38.594 1 95.31 125 ALA A CA 1
ATOM 925 C C . ALA A 1 125 ? -2.672 -11.633 -38.469 1 95.31 125 ALA A C 1
ATOM 927 O O . ALA A 1 125 ? -2.615 -10.398 -38.375 1 95.31 125 ALA A O 1
ATOM 928 N N . LEU A 1 126 ? -1.592 -12.414 -38.469 1 96.81 126 LEU A N 1
ATOM 929 C CA . LEU A 1 126 ? -0.26 -11.82 -38.375 1 96.81 126 LEU A CA 1
ATOM 930 C C . LEU A 1 126 ? 0.053 -10.984 -39.594 1 96.81 126 LEU A C 1
ATOM 932 O O . LEU A 1 126 ? 0.623 -9.898 -39.5 1 96.81 126 LEU A O 1
ATOM 936 N N . TRP A 1 127 ? -0.345 -11.469 -40.75 1 96.56 127 TRP A N 1
ATOM 937 C CA . TRP A 1 127 ? -0.131 -10.719 -41.969 1 96.56 127 TRP A CA 1
ATOM 938 C C . TRP A 1 127 ? -1.017 -9.477 -42.031 1 96.56 127 TRP A C 1
ATOM 940 O O . TRP A 1 127 ? -0.59 -8.414 -42.469 1 96.56 127 TRP A O 1
ATOM 950 N N . THR A 1 128 ? -2.225 -9.625 -41.562 1 96.81 128 THR A N 1
ATOM 951 C CA . THR A 1 128 ? -3.105 -8.469 -41.469 1 96.81 128 THR A CA 1
ATOM 952 C C . THR A 1 128 ? -2.537 -7.426 -40.531 1 96.81 128 THR A C 1
ATOM 954 O O . THR A 1 128 ? -2.605 -6.227 -40.781 1 96.81 128 THR A O 1
ATOM 957 N N . LEU A 1 129 ? -1.985 -7.922 -39.438 1 97.06 129 LEU A N 1
ATOM 958 C CA . LEU A 1 129 ? -1.385 -7.023 -38.469 1 97.06 129 LEU A CA 1
ATOM 959 C C . LEU A 1 129 ? -0.221 -6.25 -39.094 1 97.06 129 LEU A C 1
ATOM 961 O O . LEU A 1 129 ? -0.08 -5.047 -38.844 1 97.06 129 LEU A O 1
ATOM 965 N N . LEU A 1 130 ? 0.635 -6.953 -39.875 1 97.19 130 LEU A N 1
ATOM 966 C CA . LEU A 1 130 ? 1.748 -6.289 -40.531 1 97.19 130 LEU A CA 1
ATOM 967 C C . LEU A 1 130 ? 1.244 -5.242 -41.531 1 97.19 130 LEU A C 1
ATOM 969 O O . LEU A 1 130 ? 1.803 -4.145 -41.625 1 97.19 130 LEU A O 1
ATOM 973 N N . ALA A 1 131 ? 0.173 -5.559 -42.188 1 97.5 131 ALA A N 1
ATOM 974 C CA . ALA A 1 131 ? -0.398 -4.621 -43.156 1 97.5 131 ALA A CA 1
ATOM 975 C C . ALA A 1 131 ? -0.964 -3.391 -42.469 1 97.5 131 ALA A C 1
ATOM 977 O O . ALA A 1 131 ? -0.732 -2.26 -42.906 1 97.5 131 ALA A O 1
ATOM 978 N N . VAL A 1 132 ? -1.671 -3.621 -41.438 1 97.38 132 VAL A N 1
ATOM 979 C CA . VAL A 1 132 ? -2.295 -2.521 -40.719 1 97.38 132 VAL A CA 1
ATOM 980 C C . VAL A 1 132 ? -1.22 -1.65 -40.062 1 97.38 132 VAL A C 1
ATOM 982 O O . VAL A 1 132 ? -1.354 -0.425 -40.031 1 97.38 132 VAL A O 1
ATOM 985 N N . GLU A 1 133 ? -0.171 -2.295 -39.594 1 97.62 133 GLU A N 1
ATOM 986 C CA . GLU A 1 133 ? 0.947 -1.557 -39.031 1 97.62 133 GLU A CA 1
ATOM 987 C C . GLU A 1 133 ? 1.613 -0.659 -40.062 1 97.62 133 GLU A C 1
ATOM 989 O O . GLU A 1 133 ? 1.982 0.478 -39.75 1 97.62 133 GLU A O 1
ATOM 994 N N . THR A 1 134 ? 1.78 -1.154 -41.219 1 97.56 134 THR A N 1
ATOM 995 C CA . THR A 1 134 ? 2.402 -0.386 -42.312 1 97.56 134 THR A CA 1
ATOM 996 C C . THR A 1 134 ? 1.523 0.795 -42.688 1 97.56 134 THR A C 1
ATOM 998 O O . THR A 1 134 ? 2.025 1.895 -42.938 1 97.56 134 THR A O 1
ATOM 1001 N N . ILE A 1 135 ? 0.238 0.572 -42.688 1 97.62 135 ILE A N 1
ATOM 1002 C CA . ILE A 1 135 ? -0.701 1.643 -43 1 97.62 135 ILE A CA 1
ATOM 1003 C C . ILE A 1 135 ? -0.675 2.697 -41.906 1 97.62 135 ILE A C 1
ATOM 1005 O O . ILE A 1 135 ? -0.69 3.898 -42.188 1 97.62 135 ILE A O 1
ATOM 1009 N N . GLU A 1 136 ? -0.679 2.213 -40.719 1 97.12 136 GLU A N 1
ATOM 1010 C CA . GLU A 1 136 ? -0.619 3.123 -39.562 1 97.12 136 GLU A CA 1
ATOM 1011 C C . GLU A 1 136 ? 0.64 3.984 -39.625 1 97.12 136 GLU A C 1
ATOM 1013 O O . GLU A 1 136 ? 0.582 5.191 -39.375 1 97.12 136 GLU A O 1
ATOM 1018 N N . THR A 1 137 ? 1.806 3.348 -39.938 1 97.56 137 THR A N 1
ATOM 1019 C CA . THR A 1 137 ? 3.072 4.062 -40.062 1 97.56 137 THR A CA 1
ATOM 1020 C C . THR A 1 137 ? 3.008 5.113 -41.156 1 97.56 137 THR A C 1
ATOM 1022 O O . THR A 1 137 ? 3.445 6.25 -40.969 1 97.56 137 THR A O 1
ATOM 1025 N N . GLY A 1 138 ? 2.439 4.77 -42.25 1 97.56 138 GLY A N 1
ATOM 1026 C CA . GLY A 1 138 ? 2.289 5.715 -43.344 1 97.56 138 GLY A CA 1
ATOM 1027 C C . GLY A 1 138 ? 1.388 6.887 -43 1 97.56 138 GLY A C 1
ATOM 1028 O O . GLY A 1 138 ? 1.724 8.039 -43.281 1 97.56 138 GLY A O 1
ATOM 1029 N N . LEU A 1 139 ? 0.285 6.559 -42.406 1 96.75 139 LEU A N 1
ATOM 1030 C CA . LEU A 1 139 ? -0.671 7.598 -42.031 1 96.75 139 LEU A CA 1
ATOM 1031 C C . LEU A 1 139 ? -0.092 8.508 -40.938 1 96.75 139 LEU A C 1
ATOM 1033 O O . LEU A 1 139 ? -0.353 9.711 -40.938 1 96.75 139 LEU A O 1
ATOM 1037 N N . LEU A 1 140 ? 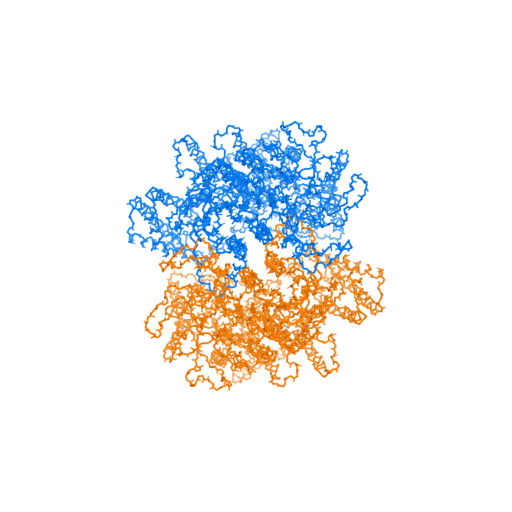0.628 7.922 -40 1 96.75 140 LEU A N 1
ATOM 1038 C CA . LEU A 1 140 ? 1.234 8.711 -38.938 1 96.75 140 LEU A CA 1
ATOM 1039 C C . LEU A 1 140 ? 2.309 9.641 -39.469 1 96.75 140 LEU A C 1
ATOM 1041 O O . LEU A 1 140 ? 2.432 10.781 -39.031 1 96.75 140 LEU A O 1
ATOM 1045 N N . CYS A 1 141 ? 3.143 9.195 -40.438 1 97.62 141 CYS A N 1
ATOM 1046 C CA . CYS A 1 141 ? 4.137 10.031 -41.094 1 97.62 141 CYS A CA 1
ATOM 1047 C C . CYS A 1 141 ? 3.467 11.18 -41.875 1 97.62 141 CYS A C 1
ATOM 1049 O O . CYS A 1 141 ? 3.924 12.32 -41.812 1 97.62 141 CYS A O 1
ATOM 1051 N N . ALA A 1 142 ? 2.373 10.859 -42.5 1 97.38 142 ALA A N 1
ATOM 1052 C CA . ALA A 1 142 ? 1.629 11.891 -43.219 1 97.38 142 ALA A CA 1
ATOM 1053 C C . ALA A 1 142 ? 1.051 12.93 -42.25 1 97.38 142 ALA A C 1
ATOM 1055 O O . ALA A 1 142 ? 1.116 14.125 -42.531 1 97.38 142 ALA A O 1
ATOM 1056 N N . ALA A 1 143 ? 0.455 12.422 -41.219 1 97.44 143 ALA A N 1
ATOM 1057 C CA . ALA A 1 143 ? -0.112 13.328 -40.25 1 97.44 143 ALA A CA 1
ATOM 1058 C C . ALA A 1 143 ? 0.971 14.203 -39.625 1 97.44 143 ALA A C 1
ATOM 1060 O O . ALA A 1 143 ? 0.738 15.383 -39.344 1 97.44 143 ALA A O 1
ATOM 1061 N N . ALA A 1 144 ? 2.148 13.586 -39.344 1 97.94 144 ALA A N 1
ATOM 1062 C CA . ALA A 1 144 ? 3.271 14.352 -38.812 1 97.94 144 ALA A CA 1
ATOM 1063 C C . ALA A 1 144 ? 3.713 15.438 -39.781 1 97.94 144 ALA A C 1
ATOM 1065 O O . ALA A 1 144 ? 4.027 16.562 -39.344 1 97.94 144 ALA A O 1
ATOM 1066 N N . ALA A 1 145 ? 3.738 15.164 -41.031 1 97.69 145 ALA A N 1
ATOM 1067 C CA . ALA A 1 145 ? 4.094 16.141 -42.062 1 97.69 145 ALA A CA 1
ATOM 1068 C C . ALA A 1 145 ? 3.074 17.281 -42.094 1 97.69 145 ALA A C 1
ATOM 1070 O O . ALA A 1 145 ? 3.443 18.453 -42.25 1 97.69 145 ALA A O 1
ATOM 1071 N N . LEU A 1 146 ? 1.849 16.922 -41.969 1 97.62 146 LEU A N 1
ATOM 1072 C CA . LEU A 1 146 ? 0.794 17.922 -41.969 1 97.62 146 LEU A CA 1
ATOM 1073 C C . LEU A 1 146 ? 0.884 18.797 -40.719 1 97.62 146 LEU A C 1
ATOM 1075 O O . LEU A 1 146 ? 0.657 20.016 -40.781 1 97.62 146 LEU A O 1
ATOM 1079 N N . LEU A 1 147 ? 1.188 18.141 -39.625 1 97.5 147 LEU A N 1
ATOM 1080 C CA . LEU A 1 147 ? 1.369 18.875 -38.375 1 97.5 147 LEU A CA 1
ATOM 1081 C C . LEU A 1 147 ? 2.51 19.891 -38.5 1 97.5 147 LEU A C 1
ATOM 1083 O O . LEU A 1 147 ? 2.443 20.984 -37.938 1 97.5 147 LEU A O 1
ATOM 1087 N N . TRP A 1 148 ? 3.6 19.5 -39.219 1 97.06 148 TRP A N 1
ATOM 1088 C CA . TRP A 1 148 ? 4.734 20.375 -39.469 1 97.06 148 TRP A CA 1
ATOM 1089 C C . TRP A 1 148 ? 4.273 21.672 -40.125 1 97.06 148 TRP A C 1
ATOM 1091 O O . TRP A 1 148 ? 4.812 22.734 -39.844 1 97.06 148 TRP A O 1
ATOM 1101 N N . TRP A 1 149 ? 3.17 21.594 -40.875 1 95.5 149 TRP A N 1
ATOM 1102 C CA . TRP A 1 149 ? 2.658 22.75 -41.594 1 95.5 149 TRP A CA 1
ATOM 1103 C C . TRP A 1 149 ? 1.489 23.391 -40.875 1 95.5 149 TRP A C 1
ATOM 1105 O O . TRP A 1 149 ? 0.896 24.359 -41.344 1 95.5 149 TRP A O 1
ATOM 1115 N N . GLY A 1 150 ? 1.04 22.875 -39.781 1 94.5 150 GLY A N 1
ATOM 1116 C CA . GLY A 1 150 ? 0.081 23.5 -38.906 1 94.5 150 GLY A CA 1
ATOM 1117 C C . GLY A 1 150 ? -1.358 23.141 -39.219 1 94.5 150 GLY A C 1
ATOM 1118 O O . GLY A 1 150 ? -2.275 23.906 -38.938 1 94.5 150 GLY A O 1
ATOM 1119 N N . TRP A 1 151 ? -1.478 22.016 -39.906 1 92.75 151 TRP A N 1
ATOM 1120 C CA . TRP A 1 151 ? -2.844 21.625 -40.25 1 92.75 151 TRP A CA 1
ATOM 1121 C C . TRP A 1 151 ? -2.984 20.109 -40.312 1 92.75 151 TRP A C 1
ATOM 1123 O O . TRP A 1 151 ? -2.248 19.453 -41.031 1 92.75 151 TRP A O 1
ATOM 1133 N N . VAL A 1 152 ? -3.863 19.547 -39.531 1 96 152 VAL A N 1
ATOM 1134 C CA . VAL A 1 152 ? -4.195 18.125 -39.594 1 96 152 VAL A CA 1
ATOM 1135 C C . VAL A 1 152 ? -5.711 17.953 -39.719 1 96 152 VAL A C 1
ATOM 1137 O O . VAL A 1 152 ? -6.434 18.078 -38.719 1 96 152 VAL A O 1
ATOM 1140 N N . PRO A 1 153 ? -6.215 17.578 -40.812 1 94.81 153 PRO A N 1
ATOM 1141 C CA . PRO A 1 153 ? -7.66 17.484 -41.031 1 94.81 153 PRO A CA 1
ATOM 1142 C C . PRO A 1 153 ? -8.297 16.391 -40.156 1 94.81 153 PRO A C 1
ATOM 1144 O O . PRO A 1 153 ? -7.633 15.43 -39.781 1 94.81 153 PRO A O 1
ATOM 1147 N N . ALA A 1 154 ? -9.57 16.516 -39.906 1 93.75 154 ALA A N 1
ATOM 1148 C CA . ALA A 1 154 ? -10.32 15.578 -39.062 1 93.75 154 ALA A CA 1
ATOM 1149 C C . ALA A 1 154 ? -10.336 14.188 -39.688 1 93.75 154 ALA A C 1
ATOM 1151 O O . ALA A 1 154 ? -10.328 13.18 -39 1 93.75 154 ALA A O 1
ATOM 1152 N N . ALA A 1 155 ? -10.305 14.125 -40.969 1 94.31 155 ALA A N 1
ATOM 1153 C CA . ALA A 1 155 ? -10.352 12.852 -41.688 1 94.31 155 ALA A CA 1
ATOM 1154 C C . ALA A 1 155 ? -9.125 12 -41.375 1 94.31 155 ALA A C 1
ATOM 1156 O O . ALA A 1 155 ? -9.234 10.789 -41.156 1 94.31 155 ALA A O 1
ATOM 1157 N N . VAL A 1 156 ? -8.031 12.703 -41.375 1 95.12 156 VAL A N 1
ATOM 1158 C CA . VAL A 1 156 ? -6.793 11.984 -41.094 1 95.12 156 VAL A CA 1
ATOM 1159 C C . VAL A 1 156 ? -6.773 11.539 -39.625 1 95.12 156 VAL A C 1
ATOM 1161 O O . VAL A 1 156 ? -6.328 10.438 -39.312 1 95.12 156 VAL A O 1
ATOM 1164 N N . ARG A 1 157 ? -7.258 12.367 -38.719 1 94.19 157 ARG A N 1
ATOM 1165 C CA . ARG A 1 157 ? -7.293 12.055 -37.312 1 94.19 157 ARG A CA 1
ATOM 1166 C C . ARG A 1 157 ? -8.164 10.828 -37.031 1 94.19 157 ARG A C 1
ATOM 1168 O O . ARG A 1 157 ? -7.746 9.914 -36.312 1 94.19 157 ARG A O 1
ATOM 1175 N N . TRP A 1 158 ? -9.258 10.766 -37.656 1 93.62 158 TRP A N 1
ATOM 1176 C CA . TRP A 1 158 ? -10.188 9.664 -37.438 1 93.62 158 TRP A CA 1
ATOM 1177 C C . TRP A 1 158 ? -9.734 8.406 -38.156 1 93.62 158 TRP A C 1
ATOM 1179 O O . TRP A 1 158 ? -9.977 7.289 -37.719 1 93.62 158 TRP A O 1
ATOM 1189 N N . ALA A 1 159 ? -9.094 8.594 -39.344 1 95 159 ALA A N 1
ATOM 1190 C CA . ALA A 1 159 ? -8.516 7.445 -40.031 1 95 159 ALA A CA 1
ATOM 1191 C C . ALA A 1 159 ? -7.5 6.727 -39.156 1 95 159 ALA A C 1
ATOM 1193 O O . ALA A 1 159 ? -7.449 5.496 -39.125 1 95 159 ALA A O 1
ATOM 1194 N N . LEU A 1 160 ? -6.762 7.543 -38.438 1 95.31 160 LEU A N 1
ATOM 1195 C CA . LEU A 1 160 ? -5.762 6.965 -37.531 1 95.31 160 LEU A CA 1
ATOM 1196 C C . LEU A 1 160 ? -6.43 6.203 -36.406 1 95.31 160 LEU A C 1
ATOM 1198 O O . LEU A 1 160 ? -5.941 5.148 -36 1 95.31 160 LEU A O 1
ATOM 1202 N N . VAL A 1 161 ? -7.504 6.727 -35.875 1 93.81 161 VAL A N 1
ATOM 1203 C CA . VAL A 1 161 ? -8.25 6.035 -34.812 1 93.81 161 VAL A CA 1
ATOM 1204 C C . VAL A 1 161 ? -8.781 4.707 -35.344 1 93.81 161 VAL A C 1
ATOM 1206 O O . VAL A 1 161 ? -8.719 3.686 -34.656 1 93.81 161 VAL A O 1
ATOM 1209 N N . GLY A 1 162 ? -9.336 4.73 -36.531 1 93.5 162 GLY A N 1
ATOM 1210 C CA . GLY A 1 162 ? -9.844 3.521 -37.156 1 93.5 162 GLY A CA 1
ATOM 1211 C C . GLY A 1 162 ? -8.781 2.457 -37.344 1 93.5 162 GLY A C 1
ATOM 1212 O O . GLY A 1 162 ? -9 1.29 -37.031 1 93.5 162 GLY A O 1
ATOM 1213 N N . VAL A 1 163 ? -7.66 2.857 -37.844 1 95.56 163 VAL A N 1
ATOM 1214 C CA . VAL A 1 163 ? -6.57 1.924 -38.125 1 95.56 163 VAL A CA 1
ATOM 1215 C C . VAL A 1 163 ? -6.051 1.354 -36.781 1 95.56 163 VAL A C 1
ATOM 1217 O O . VAL A 1 163 ? -5.758 0.16 -36.688 1 95.56 163 VAL A O 1
ATOM 1220 N N . ALA A 1 164 ? -5.875 2.217 -35.781 1 95.38 164 ALA A N 1
ATOM 1221 C CA . ALA A 1 164 ? -5.414 1.764 -34.469 1 95.38 164 ALA A CA 1
ATOM 1222 C C . ALA A 1 164 ? -6.391 0.765 -33.844 1 95.38 164 ALA A C 1
ATOM 1224 O O . ALA A 1 164 ? -5.977 -0.222 -33.25 1 95.38 164 ALA A O 1
ATOM 1225 N N . THR A 1 165 ? -7.656 0.995 -34 1 93.12 165 THR A N 1
ATOM 1226 C CA . THR A 1 165 ? -8.672 0.087 -33.469 1 93.12 165 THR A CA 1
ATOM 1227 C C . THR A 1 165 ? -8.586 -1.274 -34.156 1 93.12 165 THR A C 1
ATOM 1229 O O . THR A 1 165 ? -8.625 -2.312 -33.5 1 93.12 165 THR A O 1
ATOM 1232 N N . VAL A 1 166 ? -8.469 -1.26 -35.469 1 94.06 166 VAL A N 1
ATOM 1233 C CA . VAL A 1 166 ? -8.352 -2.502 -36.219 1 94.06 166 VAL A CA 1
ATOM 1234 C C . VAL A 1 166 ? -7.078 -3.236 -35.812 1 94.06 166 VAL A C 1
ATOM 1236 O O . VAL A 1 166 ? -7.066 -4.465 -35.719 1 94.06 166 VAL A O 1
ATOM 1239 N N . LYS A 1 167 ? -6.086 -2.516 -35.656 1 95.88 167 LYS A N 1
ATOM 1240 C CA . LYS A 1 167 ? -4.812 -3.092 -35.219 1 95.88 167 LYS A CA 1
ATOM 1241 C C . LYS A 1 167 ? -4.973 -3.875 -33.938 1 95.88 167 LYS A C 1
ATOM 1243 O O . LYS A 1 167 ? -4.605 -5.051 -33.844 1 95.88 167 LYS A O 1
ATOM 1248 N N . TRP A 1 168 ? -5.535 -3.285 -32.938 1 94.06 168 TRP A N 1
ATOM 1249 C CA . TRP A 1 168 ? -5.645 -3.924 -31.625 1 94.06 168 TRP A CA 1
ATOM 1250 C C . TRP A 1 168 ? -6.668 -5.055 -31.656 1 94.06 168 TRP A C 1
ATOM 1252 O O . TRP A 1 168 ? -6.508 -6.062 -30.969 1 94.06 168 TRP A O 1
ATOM 1262 N N . LEU A 1 169 ? -7.672 -4.934 -32.438 1 89.31 169 LEU A N 1
ATOM 1263 C CA . LEU A 1 169 ? -8.602 -6.039 -32.656 1 89.31 169 LEU A CA 1
ATOM 1264 C C . LEU A 1 169 ? -7.91 -7.234 -33.281 1 89.31 169 LEU A C 1
ATOM 1266 O O . LEU A 1 169 ? -8.18 -8.383 -32.938 1 89.31 169 LEU A O 1
ATOM 1270 N N . THR A 1 170 ? -7.066 -6.906 -34.25 1 94.38 170 THR A N 1
ATOM 1271 C CA . THR A 1 170 ? -6.309 -7.961 -34.906 1 94.38 170 THR A CA 1
ATOM 1272 C C . THR A 1 170 ? -5.363 -8.648 -33.906 1 94.38 170 THR A C 1
ATOM 1274 O O . THR A 1 170 ? -5.152 -9.859 -34 1 94.38 170 THR A O 1
ATOM 1277 N N . VAL A 1 171 ? -4.762 -7.883 -33.031 1 94.44 171 VAL A N 1
ATOM 1278 C CA . VAL A 1 171 ? -3.887 -8.445 -32 1 94.44 171 VAL A CA 1
ATOM 1279 C C . VAL A 1 171 ? -4.68 -9.406 -31.125 1 94.44 171 VAL A C 1
ATOM 1281 O O . VAL A 1 171 ? -4.199 -10.484 -30.781 1 94.44 171 VAL A O 1
ATOM 1284 N N . VAL A 1 172 ? -5.875 -9.031 -30.828 1 87.5 172 VAL A N 1
ATOM 1285 C CA . VAL A 1 172 ? -6.73 -9.875 -29.984 1 87.5 172 VAL A CA 1
ATOM 1286 C C . VAL A 1 172 ? -7.062 -11.164 -30.734 1 87.5 172 VAL A C 1
ATOM 1288 O O . VAL A 1 172 ? -7 -12.25 -30.141 1 87.5 172 VAL A O 1
ATOM 1291 N N . VAL A 1 173 ? -7.371 -11.086 -32 1 86.62 173 VAL A N 1
ATOM 1292 C CA . VAL A 1 173 ? -7.684 -12.258 -32.812 1 86.62 173 VAL A CA 1
ATOM 1293 C C . VAL A 1 173 ? -6.461 -13.164 -32.906 1 86.62 173 VAL A C 1
ATOM 1295 O O . VAL A 1 173 ? -6.574 -14.383 -32.812 1 86.62 173 VAL A O 1
ATOM 1298 N N . LEU A 1 174 ? -5.379 -12.523 -33.094 1 92.31 174 LEU A N 1
ATOM 1299 C CA . LEU A 1 174 ? -4.133 -13.281 -33.188 1 92.31 174 LEU A CA 1
ATOM 1300 C C . LEU A 1 174 ? -3.871 -14.023 -31.875 1 92.31 174 LEU A C 1
ATOM 1302 O O . LEU A 1 174 ? -3.523 -15.203 -31.891 1 92.31 174 LEU A O 1
ATOM 1306 N N . ALA A 1 175 ? -4.023 -13.367 -30.797 1 89.31 175 ALA A N 1
ATOM 1307 C CA . ALA A 1 175 ? -3.787 -13.977 -29.484 1 89.31 175 ALA A CA 1
ATOM 1308 C C . ALA A 1 175 ? -4.758 -15.125 -29.234 1 89.31 175 ALA A C 1
ATOM 1310 O O . ALA A 1 175 ? -4.352 -16.203 -28.797 1 89.31 175 ALA A O 1
ATOM 1311 N N . ILE A 1 176 ? -6.008 -14.992 -29.594 1 81.25 176 ILE A N 1
ATOM 1312 C CA . ILE A 1 176 ? -7.031 -16.016 -29.391 1 81.25 176 ILE A CA 1
ATOM 1313 C C . ILE A 1 176 ? -6.754 -17.203 -30.297 1 81.25 176 ILE A C 1
ATOM 1315 O O . ILE A 1 176 ? -6.82 -18.359 -29.844 1 81.25 176 ILE A O 1
ATOM 1319 N N . ALA A 1 177 ? -6.41 -16.922 -31.5 1 84.75 177 ALA A N 1
ATOM 1320 C CA . ALA A 1 177 ? -6.129 -18 -32.469 1 84.75 177 ALA A CA 1
ATOM 1321 C C . ALA A 1 177 ? -4.891 -18.797 -32.031 1 84.75 177 ALA A C 1
ATOM 1323 O O . ALA A 1 177 ? -4.848 -20.016 -32.188 1 84.75 177 ALA A O 1
ATOM 1324 N N . ALA A 1 178 ? -3.963 -18.062 -31.5 1 87.44 178 ALA A N 1
ATOM 1325 C CA . ALA A 1 178 ? -2.736 -18.734 -31.047 1 87.44 178 ALA A CA 1
ATOM 1326 C C . ALA A 1 178 ? -2.988 -19.594 -29.828 1 87.44 178 ALA A C 1
ATOM 1328 O O . ALA A 1 178 ? -2.496 -20.719 -29.734 1 87.44 178 ALA A O 1
ATOM 1329 N N . VAL A 1 179 ? -3.77 -19.109 -28.953 1 82.75 179 VAL A N 1
ATOM 1330 C CA . VAL A 1 179 ? -4.035 -19.828 -27.703 1 82.75 179 VAL A CA 1
ATOM 1331 C C . VAL A 1 179 ? -5.008 -20.984 -27.984 1 82.75 179 VAL A C 1
ATOM 1333 O O . VAL A 1 179 ? -4.957 -22.016 -27.312 1 82.75 179 VAL A O 1
ATOM 1336 N N . ALA A 1 180 ? -5.805 -20.828 -29.047 1 77.75 180 ALA A N 1
ATOM 1337 C CA . ALA A 1 180 ? -6.82 -21.828 -29.375 1 77.75 180 ALA A CA 1
ATOM 1338 C C . ALA A 1 180 ? -6.191 -23.062 -30 1 77.75 180 ALA A C 1
ATOM 1340 O O . ALA A 1 180 ? -6.758 -24.156 -29.938 1 77.75 180 ALA A O 1
ATOM 1341 N N . ASP A 1 181 ? -4.953 -22.922 -30.516 1 82 181 ASP A N 1
ATOM 1342 C CA . ASP A 1 181 ? -4.289 -24.047 -31.156 1 82 181 ASP A CA 1
ATOM 1343 C C . ASP A 1 181 ? -3.566 -24.922 -30.141 1 82 181 ASP A C 1
ATOM 1345 O O . ASP A 1 181 ? -2.639 -24.469 -29.469 1 82 181 ASP A O 1
ATOM 1349 N N . GLU A 1 182 ? -3.861 -26.141 -29.969 1 78.5 182 GLU A N 1
ATOM 1350 C CA . GLU A 1 182 ? -3.328 -27.047 -28.969 1 78.5 182 GLU A CA 1
ATOM 1351 C C . GLU A 1 182 ? -1.878 -27.422 -29.266 1 78.5 182 GLU A C 1
ATOM 1353 O O . GLU A 1 182 ? -1.063 -27.547 -28.359 1 78.5 182 GLU A O 1
ATOM 1358 N N . ALA A 1 183 ? -1.639 -27.672 -30.562 1 83.31 183 ALA A N 1
ATOM 1359 C CA . ALA A 1 183 ? -0.277 -28.047 -30.938 1 83.31 183 ALA A CA 1
ATOM 1360 C C . ALA A 1 183 ? 0.715 -26.953 -30.547 1 83.31 183 ALA A C 1
ATOM 1362 O O . ALA A 1 183 ? 1.794 -27.234 -30.016 1 83.31 183 ALA A O 1
ATOM 1363 N N . LEU A 1 184 ? 0.285 -25.766 -30.797 1 88.94 184 LEU A N 1
ATOM 1364 C CA . LEU A 1 184 ? 1.147 -24.641 -30.438 1 88.94 184 LEU A CA 1
ATOM 1365 C C . LEU A 1 184 ? 1.307 -24.531 -28.922 1 88.94 184 LEU A C 1
ATOM 1367 O O . LEU A 1 184 ? 2.408 -24.266 -28.438 1 88.94 184 LEU A O 1
ATOM 1371 N N . ARG A 1 185 ? 0.321 -24.672 -28.203 1 86.88 185 ARG A N 1
ATOM 1372 C CA . ARG A 1 185 ? 0.382 -24.609 -26.734 1 86.88 185 ARG A CA 1
ATOM 1373 C C . ARG A 1 185 ? 1.324 -25.672 -26.188 1 86.88 185 ARG A C 1
ATOM 1375 O O . ARG A 1 185 ? 2.086 -25.391 -25.25 1 86.88 185 ARG A O 1
ATOM 1382 N N . ARG A 1 186 ? 1.247 -26.875 -26.688 1 86 186 ARG A N 1
ATOM 1383 C CA . ARG A 1 186 ? 2.111 -27.953 -26.219 1 86 186 ARG A CA 1
ATOM 1384 C C . ARG A 1 186 ? 3.57 -27.672 -26.562 1 86 186 ARG A C 1
ATOM 1386 O O . ARG A 1 186 ? 4.465 -27.938 -25.766 1 86 186 ARG A O 1
ATOM 1393 N N . ARG A 1 187 ? 3.686 -27.156 -27.781 1 88.75 187 ARG A N 1
ATOM 1394 C CA . ARG A 1 187 ? 5.043 -26.828 -28.203 1 88.75 187 ARG A CA 1
ATOM 1395 C C . ARG A 1 187 ? 5.637 -25.719 -27.328 1 88.75 187 ARG A C 1
ATOM 1397 O O . ARG A 1 187 ? 6.789 -25.812 -26.906 1 88.75 187 ARG A O 1
ATOM 1404 N N . ILE A 1 188 ? 4.898 -24.734 -27.094 1 90.44 188 ILE A N 1
ATOM 1405 C CA . ILE A 1 188 ? 5.359 -23.625 -26.266 1 90.44 188 ILE A CA 1
ATOM 1406 C C . ILE A 1 188 ? 5.586 -24.109 -24.828 1 90.44 188 ILE A C 1
ATOM 1408 O O . ILE A 1 188 ? 6.574 -23.734 -24.188 1 90.44 188 ILE A O 1
ATOM 1412 N N . GLY A 1 189 ? 4.699 -24.891 -24.359 1 90.31 189 GLY A N 1
ATOM 1413 C CA . GLY A 1 189 ? 4.867 -25.453 -23.016 1 90.31 189 GLY A CA 1
ATOM 1414 C C . GLY A 1 189 ? 6.125 -26.281 -22.875 1 90.31 189 GLY A C 1
ATOM 1415 O O . GLY A 1 189 ? 6.863 -26.141 -21.906 1 90.31 189 GLY A O 1
ATOM 1416 N N . ALA A 1 190 ? 6.359 -27.203 -23.828 1 89.62 190 ALA A N 1
ATOM 1417 C CA . ALA A 1 190 ? 7.555 -28.031 -23.812 1 89.62 190 ALA A CA 1
ATOM 1418 C C . ALA A 1 190 ? 8.82 -27.188 -23.906 1 89.62 190 ALA A C 1
ATOM 1420 O O . ALA A 1 190 ? 9.797 -27.453 -23.203 1 89.62 190 ALA A O 1
ATOM 1421 N N . ALA A 1 191 ? 8.734 -26.203 -24.75 1 90.75 191 ALA A N 1
ATOM 1422 C CA . ALA A 1 191 ? 9.883 -25.312 -24.922 1 90.75 191 ALA A CA 1
ATOM 1423 C C . ALA A 1 191 ? 10.156 -24.531 -23.641 1 90.75 191 ALA A C 1
ATOM 1425 O O . ALA A 1 191 ? 11.305 -24.375 -23.234 1 90.75 191 ALA A O 1
ATOM 1426 N N . THR A 1 192 ? 9.125 -24.062 -23.031 1 92 192 THR A N 1
ATOM 1427 C CA . THR A 1 192 ? 9.273 -23.281 -21.812 1 92 192 THR A CA 1
ATOM 1428 C C . THR A 1 192 ? 9.867 -24.156 -20.688 1 92 192 THR A C 1
ATOM 1430 O O . THR A 1 192 ? 10.688 -23.672 -19.906 1 92 192 THR A O 1
ATOM 1433 N N . ARG A 1 193 ? 9.508 -25.406 -20.641 1 90.94 193 ARG A N 1
ATOM 1434 C CA . ARG A 1 193 ? 10.062 -26.312 -19.625 1 90.94 193 ARG A CA 1
ATOM 1435 C C . ARG A 1 193 ? 11.531 -26.594 -19.891 1 90.94 193 ARG A C 1
ATOM 1437 O O . ARG A 1 193 ? 12.344 -26.609 -18.969 1 90.94 193 ARG A O 1
ATOM 1444 N N . LEU A 1 194 ? 11.828 -26.797 -21.141 1 92.56 194 LEU A N 1
ATOM 1445 C CA . LEU A 1 194 ? 13.203 -27.078 -21.516 1 92.56 194 LEU A CA 1
ATOM 1446 C C . LEU A 1 194 ? 14.109 -25.891 -21.25 1 92.56 194 LEU A C 1
ATOM 1448 O O . LEU A 1 194 ? 15.164 -26.031 -20.625 1 92.56 194 LEU A O 1
ATOM 1452 N N . VAL A 1 195 ? 13.664 -24.734 -21.625 1 92.81 195 VAL A N 1
ATOM 1453 C CA . VAL A 1 195 ? 14.445 -23.531 -21.438 1 92.81 195 VAL A CA 1
ATOM 1454 C C . VAL A 1 195 ? 14.492 -23.172 -19.953 1 92.81 195 VAL A C 1
ATOM 1456 O O . VAL A 1 195 ? 15.523 -22.719 -19.438 1 92.81 195 VAL A O 1
ATOM 1459 N N . GLY A 1 196 ? 13.375 -23.297 -19.312 1 93.81 196 GLY A N 1
ATOM 1460 C CA . GLY A 1 196 ? 13.336 -23.031 -17.875 1 93.81 196 GLY A CA 1
ATOM 1461 C C . GLY A 1 196 ? 14.344 -23.844 -17.094 1 93.81 196 GLY A C 1
ATOM 1462 O O . GLY A 1 196 ? 15.008 -23.328 -16.203 1 93.81 196 GLY A O 1
ATOM 1463 N N . ARG A 1 197 ? 14.516 -25.109 -17.438 1 91.5 197 ARG A N 1
ATOM 1464 C CA . ARG A 1 197 ? 15.484 -25.969 -16.766 1 91.5 197 ARG A CA 1
ATOM 1465 C C . ARG A 1 197 ? 16.906 -25.547 -17.094 1 91.5 197 ARG A C 1
ATOM 1467 O O . ARG A 1 197 ? 17.797 -25.609 -16.25 1 91.5 197 ARG A O 1
ATOM 1474 N N . ALA A 1 198 ? 17.109 -25.188 -18.328 1 94.44 198 ALA A N 1
ATOM 1475 C CA . ALA A 1 198 ? 18.438 -24.719 -18.734 1 94.44 198 ALA A CA 1
ATOM 1476 C C . ALA A 1 198 ? 18.812 -23.438 -18.016 1 94.44 198 ALA A C 1
ATOM 1478 O O . ALA A 1 198 ? 19.953 -23.281 -17.562 1 94.44 198 ALA A O 1
ATOM 1479 N N . VAL A 1 199 ? 17.875 -22.531 -17.875 1 94.31 199 VAL A N 1
ATOM 1480 C CA . VAL A 1 199 ? 18.109 -21.281 -17.172 1 94.31 199 VAL A CA 1
ATOM 1481 C C . VAL A 1 199 ? 18.375 -21.562 -15.688 1 94.31 199 VAL A C 1
ATOM 1483 O O . VAL A 1 199 ? 19.203 -20.891 -15.062 1 94.31 199 VAL A O 1
ATOM 1486 N N . TRP A 1 200 ? 17.688 -22.484 -15.172 1 90.88 200 TRP A N 1
ATOM 1487 C CA . TRP A 1 200 ? 17.875 -22.859 -13.773 1 90.88 200 TRP A CA 1
ATOM 1488 C C . TRP A 1 200 ? 19.281 -23.391 -13.539 1 90.88 200 TRP A C 1
ATOM 1490 O O . TRP A 1 200 ? 19.891 -23.125 -12.492 1 90.88 200 TRP A O 1
ATOM 1500 N N . GLU A 1 201 ? 19.812 -24.156 -14.508 1 90.25 201 GLU A N 1
ATOM 1501 C CA . GLU A 1 201 ? 21.188 -24.656 -14.398 1 90.25 201 GLU A CA 1
ATOM 1502 C C . GLU A 1 201 ? 22.188 -23.516 -14.516 1 90.25 201 GLU A C 1
ATOM 1504 O O . GLU A 1 201 ? 23.25 -23.547 -13.875 1 90.25 201 GLU A O 1
ATOM 1509 N N . GLN A 1 202 ? 21.781 -22.516 -15.32 1 94.5 202 GLN A N 1
ATOM 1510 C CA . GLN A 1 202 ? 22.641 -21.359 -15.516 1 94.5 202 GLN A CA 1
ATOM 1511 C C . GLN A 1 202 ? 22.156 -20.172 -14.688 1 94.5 202 GLN A C 1
ATOM 1513 O O . GLN A 1 202 ? 22.234 -19.016 -15.141 1 94.5 202 GLN A O 1
ATOM 1518 N N . ARG A 1 203 ? 21.594 -20.375 -13.562 1 91.88 203 ARG A N 1
ATOM 1519 C CA . ARG A 1 203 ? 20.859 -19.344 -12.82 1 91.88 203 ARG A CA 1
ATOM 1520 C C . ARG A 1 203 ? 21.797 -18.219 -12.391 1 91.88 203 ARG A C 1
ATOM 1522 O O . ARG A 1 203 ? 21.391 -17.047 -12.336 1 91.88 203 ARG A O 1
ATOM 1529 N N . LEU A 1 204 ? 23.047 -18.453 -12.039 1 91.88 204 LEU A N 1
ATOM 1530 C CA . LEU A 1 204 ? 23.969 -17.391 -11.633 1 91.88 204 LEU A CA 1
ATOM 1531 C C . LEU A 1 204 ? 24.156 -16.375 -12.758 1 91.88 204 LEU A C 1
ATOM 1533 O O . LEU A 1 204 ? 24.016 -15.172 -12.547 1 91.88 204 LEU A O 1
ATOM 1537 N N . SER A 1 205 ? 24.438 -16.922 -13.93 1 93.88 205 SER A N 1
ATOM 1538 C CA . SER A 1 205 ? 24.609 -16.062 -15.086 1 93.88 205 SER A CA 1
ATOM 1539 C C . SER A 1 205 ? 23.328 -15.312 -15.414 1 93.88 205 SER A C 1
ATOM 1541 O O . SER A 1 205 ? 23.359 -14.141 -15.789 1 93.88 205 SER A O 1
ATOM 1543 N N . PHE A 1 206 ? 22.281 -16 -15.258 1 93.88 206 PHE A N 1
ATOM 1544 C CA . PHE A 1 206 ? 20.984 -15.398 -15.578 1 93.88 206 PHE A CA 1
ATOM 1545 C C . PHE A 1 206 ? 20.703 -14.219 -14.656 1 93.88 206 PHE A C 1
ATOM 1547 O O . PHE A 1 206 ? 20.234 -13.172 -15.117 1 93.88 206 PHE A O 1
ATOM 1554 N N . VAL A 1 207 ? 20.953 -14.375 -13.43 1 91.38 207 VAL A N 1
ATOM 1555 C CA . VAL A 1 207 ? 20.672 -13.328 -12.453 1 91.38 207 VAL A CA 1
ATOM 1556 C C . VAL A 1 207 ? 21.516 -12.094 -12.758 1 91.38 207 VAL A C 1
ATOM 1558 O O . VAL A 1 207 ? 21 -10.969 -12.734 1 91.38 207 VAL A O 1
ATOM 1561 N N . VAL A 1 208 ? 22.719 -12.227 -13.094 1 92.12 208 VAL A N 1
ATOM 1562 C CA . VAL A 1 208 ? 23.625 -11.117 -13.375 1 92.12 208 VAL A CA 1
ATOM 1563 C C . VAL A 1 208 ? 23.172 -10.383 -14.633 1 92.12 208 VAL A C 1
ATOM 1565 O O . VAL A 1 208 ? 23.078 -9.156 -14.648 1 92.12 208 VAL A O 1
ATOM 1568 N N . VAL A 1 209 ? 22.844 -11.172 -15.641 1 94.31 209 VAL A N 1
ATOM 1569 C CA . VAL A 1 209 ? 22.438 -10.578 -16.906 1 94.31 209 VAL A CA 1
ATOM 1570 C C . VAL A 1 209 ? 21.078 -9.883 -16.75 1 94.31 209 VAL A C 1
ATOM 1572 O O . VAL A 1 209 ? 20.859 -8.797 -17.281 1 94.31 209 VAL A O 1
ATOM 1575 N N . ALA A 1 210 ? 20.234 -10.539 -16.031 1 93.25 210 ALA A N 1
ATOM 1576 C CA . ALA A 1 210 ? 18.906 -9.961 -15.805 1 93.25 210 ALA A CA 1
ATOM 1577 C C . ALA A 1 210 ? 19 -8.641 -15.055 1 93.25 210 ALA A C 1
ATOM 1579 O O . ALA A 1 210 ? 18.359 -7.656 -15.43 1 93.25 210 ALA A O 1
ATOM 1580 N N . VAL A 1 211 ? 19.859 -8.492 -14.039 1 90.38 211 VAL A N 1
ATOM 1581 C CA . VAL A 1 211 ? 20 -7.293 -13.219 1 90.38 211 VAL A CA 1
ATOM 1582 C C . VAL A 1 211 ? 20.594 -6.164 -14.07 1 90.38 211 VAL A C 1
ATOM 1584 O O . VAL A 1 211 ? 20.062 -5.047 -14.07 1 90.38 211 VAL A O 1
ATOM 1587 N N . LEU A 1 212 ? 21.516 -6.438 -14.766 1 91.56 212 LEU A N 1
ATOM 1588 C CA . LEU A 1 212 ? 22.172 -5.41 -15.57 1 91.56 212 LEU A CA 1
ATOM 1589 C C . LEU A 1 212 ? 21.297 -4.973 -16.734 1 91.56 212 LEU A C 1
ATOM 1591 O O . LEU A 1 212 ? 21.266 -3.793 -17.094 1 91.56 212 LEU A O 1
ATOM 1595 N N . SER A 1 213 ? 20.562 -5.934 -17.25 1 91.38 213 SER A N 1
ATOM 1596 C CA . SER A 1 213 ? 19.672 -5.598 -18.375 1 91.38 213 SER A CA 1
ATOM 1597 C C . SER A 1 213 ? 18.5 -4.75 -17.906 1 91.38 213 SER A C 1
ATOM 1599 O O . SER A 1 213 ? 18.109 -3.791 -18.578 1 91.38 213 SER A O 1
ATOM 1601 N N . VAL A 1 214 ? 17.953 -5.07 -16.828 1 88.94 214 VAL A N 1
ATOM 1602 C CA . VAL A 1 214 ? 16.812 -4.324 -16.312 1 88.94 214 VAL A CA 1
ATOM 1603 C C . VAL A 1 214 ? 17.234 -2.893 -15.984 1 88.94 214 VAL A C 1
ATOM 1605 O O . VAL A 1 214 ? 16.5 -1.943 -16.281 1 88.94 214 VAL A O 1
ATOM 1608 N N . LEU A 1 215 ? 18.359 -2.656 -15.453 1 87.88 215 LEU A N 1
ATOM 1609 C CA . LEU A 1 215 ? 18.844 -1.333 -15.078 1 87.88 215 LEU A CA 1
ATOM 1610 C C . LEU A 1 215 ? 19.203 -0.516 -16.312 1 87.88 215 LEU A C 1
ATOM 1612 O O . LEU A 1 215 ? 19.078 0.711 -16.312 1 87.88 215 LEU A O 1
ATOM 1616 N N . SER A 1 216 ? 19.469 -1.239 -17.328 1 90.81 216 SER A N 1
ATOM 1617 C CA . SER A 1 216 ? 19.984 -0.536 -18.5 1 90.81 216 SER A CA 1
ATOM 1618 C C . SER A 1 216 ? 18.875 -0.291 -19.516 1 90.81 216 SER A C 1
ATOM 1620 O O . SER A 1 216 ? 18.938 0.66 -20.297 1 90.81 216 SER A O 1
ATOM 1622 N N . LEU A 1 217 ? 17.828 -1.171 -19.516 1 93 217 LEU A N 1
ATOM 1623 C CA . LEU A 1 217 ? 16.969 -1.16 -20.703 1 93 217 LEU A CA 1
ATOM 1624 C C . LEU A 1 217 ? 15.586 -0.62 -20.375 1 93 217 LEU A C 1
ATOM 1626 O O . LEU A 1 217 ? 14.844 -0.216 -21.281 1 93 217 LEU A O 1
ATOM 1630 N N . VAL A 1 218 ? 15.172 -0.535 -19.203 1 86.88 218 VAL A N 1
ATOM 1631 C CA . VAL A 1 218 ? 13.812 -0.111 -18.891 1 86.88 218 VAL A CA 1
ATOM 1632 C C . VAL A 1 218 ? 13.688 1.401 -19.047 1 86.88 218 VAL A C 1
ATOM 1634 O O . VAL A 1 218 ? 14.367 2.168 -18.375 1 86.88 218 VAL A O 1
ATOM 1637 N N . PRO A 1 219 ? 12.789 1.803 -19.938 1 86.19 219 PRO A N 1
ATOM 1638 C CA . PRO A 1 219 ? 12.688 3.234 -20.219 1 86.19 219 PRO A CA 1
ATOM 1639 C C . PRO A 1 219 ? 11.734 3.961 -19.281 1 86.19 219 PRO A C 1
ATOM 1641 O O . PRO A 1 219 ? 10.734 4.531 -19.703 1 86.19 219 PRO A O 1
ATOM 1644 N N . LEU A 1 220 ? 11.953 4.02 -18.031 1 85.38 220 LEU A N 1
ATOM 1645 C CA . LEU A 1 220 ? 11.18 4.742 -17.031 1 85.38 220 LEU A CA 1
ATOM 1646 C C . LEU A 1 220 ? 11.977 5.898 -16.438 1 85.38 220 LEU A C 1
ATOM 1648 O O . LEU A 1 220 ? 13.211 5.906 -16.516 1 85.38 220 LEU A O 1
ATOM 1652 N N . PRO A 1 221 ? 11.281 6.887 -15.961 1 88 221 PRO A N 1
ATOM 1653 C CA . PRO A 1 221 ? 11.969 8.078 -15.469 1 88 221 PRO A CA 1
ATOM 1654 C C . PRO A 1 221 ? 12.531 7.898 -14.062 1 88 221 PRO A C 1
ATOM 1656 O O . PRO A 1 221 ? 12.438 6.809 -13.492 1 88 221 PRO A O 1
ATOM 1659 N N . ASP A 1 222 ? 13.211 8.867 -13.594 1 89.38 222 ASP A N 1
ATOM 1660 C CA . ASP A 1 222 ? 13.719 8.969 -12.227 1 89.38 222 ASP A CA 1
ATOM 1661 C C . ASP A 1 222 ? 14.867 7.992 -11.992 1 89.38 222 ASP A C 1
ATOM 1663 O O . ASP A 1 222 ? 15.852 7.988 -12.734 1 89.38 222 ASP A O 1
ATOM 1667 N N . ILE A 1 223 ? 14.695 6.992 -11.227 1 87.31 223 ILE A N 1
ATOM 1668 C CA . ILE A 1 223 ? 15.797 6.133 -10.828 1 87.31 223 ILE A CA 1
ATOM 1669 C C . ILE A 1 223 ? 16.297 5.328 -12.031 1 87.31 223 ILE A C 1
ATOM 1671 O O . ILE A 1 223 ? 17.484 5.012 -12.125 1 87.31 223 ILE A O 1
ATOM 1675 N N . TRP A 1 224 ? 15.461 5.227 -12.992 1 90.5 224 TRP A N 1
ATOM 1676 C CA . TRP A 1 224 ? 15.805 4.402 -14.148 1 90.5 224 TRP A CA 1
ATOM 1677 C C . TRP A 1 224 ? 16.672 5.176 -15.133 1 90.5 224 TRP A C 1
ATOM 1679 O O . TRP A 1 224 ? 17.328 4.582 -15.992 1 90.5 224 TRP A O 1
ATOM 1689 N N . ASP A 1 225 ? 16.719 6.484 -14.922 1 93.12 225 ASP A N 1
ATOM 1690 C CA . ASP A 1 225 ? 17.5 7.312 -15.836 1 93.12 225 ASP A CA 1
ATOM 1691 C C . ASP A 1 225 ? 18.891 7.609 -15.258 1 93.12 225 ASP A C 1
ATOM 1693 O O . ASP A 1 225 ? 19.672 8.367 -15.844 1 93.12 225 ASP A O 1
ATOM 1697 N N . GLN A 1 226 ? 19.203 7.047 -14.188 1 92.12 226 GLN A N 1
ATOM 1698 C CA . GLN A 1 226 ? 20.5 7.309 -13.57 1 92.12 226 GLN A CA 1
ATOM 1699 C C . GLN A 1 226 ? 21.625 6.727 -14.414 1 92.12 226 GLN A C 1
ATOM 1701 O O . GLN A 1 226 ? 22.625 7.41 -14.688 1 92.12 226 GLN A O 1
ATOM 1706 N N . LEU A 1 227 ? 21.469 5.512 -14.828 1 93.69 227 LEU A N 1
ATOM 1707 C CA . LEU A 1 227 ? 22.516 4.891 -15.617 1 93.69 227 LEU A CA 1
ATOM 1708 C C . LEU A 1 227 ? 22.672 5.586 -16.969 1 93.69 227 LEU A C 1
ATOM 1710 O O . LEU A 1 227 ? 23.781 5.91 -17.375 1 93.69 227 LEU A O 1
ATOM 1714 N N . PRO A 1 228 ? 21.609 5.855 -17.641 1 94.38 228 PRO A N 1
ATOM 1715 C CA . PRO A 1 228 ? 21.75 6.598 -18.906 1 94.38 228 PRO A CA 1
ATOM 1716 C C . PRO A 1 228 ? 22.453 7.941 -18.719 1 94.38 228 PRO A C 1
ATOM 1718 O O . PRO A 1 228 ? 23.25 8.352 -19.562 1 94.38 228 PRO A O 1
ATOM 1721 N N . ASP A 1 229 ? 22.172 8.547 -17.656 1 93.88 229 ASP A N 1
ATOM 1722 C CA . ASP A 1 229 ? 22.766 9.859 -17.422 1 93.88 229 ASP A CA 1
ATOM 1723 C C . ASP A 1 229 ? 24.266 9.727 -17.125 1 93.88 229 ASP A C 1
ATOM 1725 O O . ASP A 1 229 ? 25.047 10.617 -17.469 1 93.88 229 ASP A O 1
ATOM 1729 N N . VAL A 1 230 ? 24.656 8.68 -16.5 1 93.94 230 VAL A N 1
ATOM 1730 C CA . VAL A 1 230 ? 26.062 8.398 -16.297 1 93.94 230 VAL A CA 1
ATOM 1731 C C . VAL A 1 230 ? 26.75 8.164 -17.641 1 93.94 230 VAL A C 1
ATOM 1733 O O . VAL A 1 230 ? 27.859 8.672 -17.875 1 93.94 230 VAL A O 1
ATOM 1736 N N . GLN A 1 231 ? 26.125 7.469 -18.469 1 93.62 231 GLN A N 1
ATOM 1737 C CA . GLN A 1 231 ? 26.703 7.18 -19.781 1 93.62 231 GLN A CA 1
ATOM 1738 C C . GLN A 1 231 ? 26.797 8.445 -20.625 1 93.62 231 GLN A C 1
ATOM 1740 O O . GLN A 1 231 ? 27.75 8.617 -21.375 1 93.62 231 GLN A O 1
ATOM 1745 N N . ARG A 1 232 ? 25.828 9.273 -20.484 1 92.62 232 ARG A N 1
ATOM 1746 C CA . ARG A 1 232 ? 25.891 10.547 -21.203 1 92.62 232 ARG A CA 1
ATOM 1747 C C . ARG A 1 232 ? 27.047 11.398 -20.719 1 92.62 232 ARG A C 1
ATOM 1749 O O . ARG A 1 232 ? 27.656 12.141 -21.5 1 92.62 232 ARG A O 1
ATOM 1756 N N . SER A 1 233 ? 27.359 11.258 -19.469 1 91 233 SER A N 1
ATOM 1757 C CA . SER A 1 233 ? 28.422 12.062 -18.891 1 91 233 SER A CA 1
ATOM 1758 C C . SER A 1 233 ? 29.781 11.664 -19.453 1 91 233 SER A C 1
ATOM 1760 O O . SER A 1 233 ? 30.75 12.438 -19.391 1 91 233 SER A O 1
ATOM 1762 N N . TRP A 1 234 ? 29.875 10.492 -20.078 1 91.38 234 TRP A N 1
ATOM 1763 C CA . TRP A 1 234 ? 31.109 10.023 -20.703 1 91.38 234 TRP A CA 1
ATOM 1764 C C . TRP A 1 234 ? 31.5 10.914 -21.875 1 91.38 234 TRP A C 1
ATOM 1766 O O . TRP A 1 234 ? 32.688 11.008 -22.234 1 91.38 234 TRP A O 1
ATOM 1776 N N . LEU A 1 235 ? 30.469 11.531 -22.391 1 87.88 235 LEU A N 1
ATOM 1777 C CA . LEU A 1 235 ? 30.672 12.188 -23.688 1 87.88 235 LEU A CA 1
ATOM 1778 C C . LEU A 1 235 ? 30.609 13.703 -23.531 1 87.88 235 LEU A C 1
ATOM 1780 O O . LEU A 1 235 ? 30.438 14.414 -24.531 1 87.88 235 LEU A O 1
ATOM 1784 N N . ASP A 1 236 ? 30.641 14.195 -22.281 1 79.44 236 ASP A N 1
ATOM 1785 C CA . ASP A 1 236 ? 30.484 15.625 -22.016 1 79.44 236 ASP A CA 1
ATOM 1786 C C . ASP A 1 236 ? 31.781 16.375 -22.312 1 79.44 236 ASP A C 1
ATOM 1788 O O . ASP A 1 236 ? 31.812 17.609 -22.266 1 79.44 236 ASP A O 1
ATOM 1792 N N . GLY A 1 237 ? 32.75 15.797 -22.906 1 63.44 237 GLY A N 1
ATOM 1793 C CA . GLY A 1 237 ? 33.969 16.469 -23.281 1 63.44 237 GLY A CA 1
ATOM 1794 C C . GLY A 1 237 ? 34.906 16.703 -22.109 1 63.44 237 GLY A C 1
ATOM 1795 O O . GLY A 1 237 ? 35.969 17.328 -22.266 1 63.44 237 GLY A O 1
ATOM 1796 N N . ASN A 1 238 ? 34.438 16.469 -20.844 1 61.62 238 ASN A N 1
ATOM 1797 C CA . ASN A 1 238 ? 35.344 16.719 -19.719 1 61.62 238 ASN A CA 1
ATOM 1798 C C . ASN A 1 238 ? 36.469 15.703 -19.656 1 61.62 238 ASN A C 1
ATOM 1800 O O . ASN A 1 238 ? 36.219 14.5 -19.781 1 61.62 238 ASN A O 1
ATOM 1804 N N . ALA A 1 239 ? 37.625 16.172 -19.922 1 53.81 239 ALA A N 1
ATOM 1805 C CA . ALA A 1 239 ? 38.875 15.445 -20.094 1 53.81 239 ALA A CA 1
ATOM 1806 C C . ALA A 1 239 ? 39.156 14.547 -18.891 1 53.81 239 ALA A C 1
ATOM 1808 O O . ALA A 1 239 ? 39.781 13.492 -19.031 1 53.81 239 ALA A O 1
ATOM 1809 N N . SER A 1 240 ? 38.75 14.891 -17.734 1 57.5 240 SER A N 1
ATOM 1810 C CA . SER A 1 240 ? 39.344 14.211 -16.578 1 57.5 240 SER A CA 1
ATOM 1811 C C . SER A 1 240 ? 38.812 12.781 -16.469 1 57.5 240 SER A C 1
ATOM 1813 O O . SER A 1 240 ? 39.5 11.898 -15.953 1 57.5 240 SER A O 1
ATOM 1815 N N . ASP A 1 241 ? 37.688 12.508 -17.078 1 69.88 241 ASP A N 1
ATOM 1816 C CA . ASP A 1 241 ? 37.156 11.172 -16.812 1 69.88 241 ASP A CA 1
ATOM 1817 C C . ASP A 1 241 ? 36.938 10.414 -18.125 1 69.88 241 ASP A C 1
ATOM 1819 O O . ASP A 1 241 ? 35.969 9.656 -18.25 1 69.88 241 ASP A O 1
ATOM 1823 N N . TRP A 1 242 ? 37.844 10.633 -19.109 1 78.56 242 TRP A N 1
ATOM 1824 C CA . TRP A 1 242 ? 37.656 10.039 -20.422 1 78.56 242 TRP A CA 1
ATOM 1825 C C . TRP A 1 242 ? 37.969 8.547 -20.391 1 78.56 242 TRP A C 1
ATOM 1827 O O . TRP A 1 242 ? 37.562 7.809 -21.312 1 78.56 242 TRP A O 1
ATOM 1837 N N . LEU A 1 243 ? 38.531 8.141 -19.297 1 90 243 LEU A N 1
ATOM 1838 C CA . LEU A 1 243 ? 38.906 6.727 -19.219 1 90 243 LEU A CA 1
ATOM 1839 C C . LEU A 1 243 ? 37.75 5.895 -18.703 1 90 243 LEU A C 1
ATOM 1841 O O . LEU A 1 243 ? 37.75 4.668 -18.812 1 90 243 LEU A O 1
ATOM 1845 N N . HIS A 1 244 ? 36.781 6.547 -18.172 1 92.56 244 HIS A N 1
ATOM 1846 C CA . HIS A 1 244 ? 35.688 5.805 -17.547 1 92.56 244 HIS A CA 1
ATOM 1847 C C . HIS A 1 244 ? 34.969 4.922 -18.562 1 92.56 244 HIS A C 1
ATOM 1849 O O . HIS A 1 244 ? 34.719 3.742 -18.297 1 92.56 244 HIS A O 1
ATOM 1855 N N . PRO A 1 245 ? 34.656 5.395 -19.828 1 92.75 245 PRO A N 1
ATOM 1856 C CA . PRO A 1 245 ? 34 4.52 -20.797 1 92.75 245 PRO A CA 1
ATOM 1857 C C . PRO A 1 245 ? 34.906 3.377 -21.266 1 92.75 245 PRO A C 1
ATOM 1859 O O . PRO A 1 245 ? 34.406 2.275 -21.547 1 92.75 245 PRO A O 1
ATOM 1862 N N . VAL A 1 246 ? 36.188 3.619 -21.297 1 94.06 246 VAL A N 1
ATOM 1863 C CA . VAL A 1 246 ? 37.125 2.586 -21.703 1 94.06 246 VAL A CA 1
ATOM 1864 C C . VAL A 1 246 ? 37.156 1.467 -20.672 1 94.06 246 VAL A C 1
ATOM 1866 O O . VAL A 1 246 ? 37.062 0.286 -21.016 1 94.06 246 VAL A O 1
ATOM 1869 N N . TYR A 1 247 ? 37.25 1.879 -19.422 1 95.75 247 TYR A N 1
ATOM 1870 C CA . TYR A 1 247 ? 37.219 0.885 -18.359 1 95.75 247 TYR A CA 1
ATOM 1871 C C . TYR A 1 247 ? 35.875 0.143 -18.328 1 95.75 247 TYR A C 1
ATOM 1873 O O . TYR A 1 247 ? 35.844 -1.062 -18.062 1 95.75 247 TYR A O 1
ATOM 1881 N N . ALA A 1 248 ? 34.812 0.864 -18.609 1 95.5 248 ALA A N 1
ATOM 1882 C CA . ALA A 1 248 ? 33.5 0.243 -18.594 1 95.5 248 ALA A CA 1
ATOM 1883 C C . ALA A 1 248 ? 33.375 -0.83 -19.672 1 95.5 248 ALA A C 1
ATOM 1885 O O . ALA A 1 248 ? 32.875 -1.922 -19.422 1 95.5 248 ALA A O 1
ATOM 1886 N N . VAL A 1 249 ? 33.906 -0.553 -20.891 1 95.5 249 VAL A N 1
ATOM 1887 C CA . VAL A 1 249 ? 33.875 -1.509 -21.984 1 95.5 249 VAL A CA 1
ATOM 1888 C C . VAL A 1 249 ? 34.75 -2.705 -21.656 1 95.5 249 VAL A C 1
ATOM 1890 O O . VAL A 1 249 ? 34.344 -3.855 -21.812 1 95.5 249 VAL A O 1
ATOM 1893 N N . PHE A 1 250 ? 35.906 -2.42 -21.125 1 96.44 250 PHE A N 1
ATOM 1894 C CA . PHE A 1 250 ? 36.875 -3.471 -20.797 1 96.44 250 PHE A CA 1
ATOM 1895 C C . PHE A 1 250 ? 36.312 -4.426 -19.766 1 96.44 250 PHE A C 1
ATOM 1897 O O . PHE A 1 250 ? 36.344 -5.645 -19.938 1 96.44 250 PHE A O 1
ATOM 1904 N N . VAL A 1 251 ? 35.812 -3.896 -18.703 1 96.31 251 VAL A N 1
ATOM 1905 C CA . VAL A 1 251 ? 35.281 -4.711 -17.594 1 96.31 251 VAL A CA 1
ATOM 1906 C C . VAL A 1 251 ? 34.062 -5.496 -18.062 1 96.31 251 VAL A C 1
ATOM 1908 O O . VAL A 1 251 ? 33.875 -6.648 -17.672 1 96.31 251 VAL A O 1
ATOM 1911 N N . THR A 1 252 ? 33.219 -4.895 -18.891 1 95.69 252 THR A N 1
ATOM 1912 C CA . THR A 1 252 ? 32.031 -5.586 -19.391 1 95.69 252 THR A CA 1
ATOM 1913 C C . THR A 1 252 ? 32.406 -6.777 -20.266 1 95.69 252 THR A C 1
ATOM 1915 O O . THR A 1 252 ? 31.828 -7.855 -20.141 1 95.69 252 THR A O 1
ATOM 1918 N N . VAL A 1 253 ? 33.406 -6.594 -21.047 1 96.06 253 VAL A N 1
ATOM 1919 C CA . VAL A 1 253 ? 33.906 -7.684 -21.891 1 96.06 253 VAL A CA 1
ATOM 1920 C C . VAL A 1 253 ? 34.531 -8.766 -21 1 96.06 253 VAL A C 1
ATOM 1922 O O . VAL A 1 253 ? 34.344 -9.961 -21.234 1 96.06 253 VAL A O 1
ATOM 1925 N N . LEU A 1 254 ? 35.25 -8.305 -20 1 94.75 254 LEU A N 1
ATOM 1926 C CA . LEU A 1 254 ? 35.875 -9.242 -19.078 1 94.75 254 LEU A CA 1
ATOM 1927 C C . LEU A 1 254 ? 34.812 -10.086 -18.375 1 94.75 254 LEU A C 1
ATOM 1929 O O . LEU A 1 254 ? 34.969 -11.305 -18.25 1 94.75 254 LEU A O 1
ATOM 1933 N N . VAL A 1 255 ? 33.781 -9.484 -17.906 1 94.44 255 VAL A N 1
ATOM 1934 C CA . VAL A 1 255 ? 32.719 -10.203 -17.203 1 94.44 255 VAL A CA 1
ATOM 1935 C C . VAL A 1 255 ? 32 -11.125 -18.172 1 94.44 255 VAL A C 1
ATOM 1937 O O . VAL A 1 255 ? 31.594 -12.227 -17.812 1 94.44 255 VAL A O 1
ATOM 1940 N N . ALA A 1 256 ? 31.797 -10.727 -19.422 1 95.06 256 ALA A N 1
ATOM 1941 C CA . ALA A 1 256 ? 31.188 -11.578 -20.438 1 95.06 256 ALA A CA 1
ATOM 1942 C C . ALA A 1 256 ? 32.031 -12.844 -20.672 1 95.06 256 ALA A C 1
ATOM 1944 O O . ALA A 1 256 ? 31.469 -13.938 -20.781 1 95.06 256 ALA A O 1
ATOM 1945 N N . VAL A 1 257 ? 33.312 -12.688 -20.688 1 92.5 257 VAL A N 1
ATOM 1946 C CA . VAL A 1 257 ? 34.219 -13.82 -20.875 1 92.5 257 VAL A CA 1
ATOM 1947 C C . VAL A 1 257 ? 34.156 -14.75 -19.672 1 92.5 257 VAL A C 1
ATOM 1949 O O . VAL A 1 257 ? 34.125 -15.977 -19.828 1 92.5 257 VAL A O 1
ATOM 1952 N N . CYS A 1 258 ? 34.094 -14.172 -18.5 1 92.06 258 CYS A N 1
ATOM 1953 C CA . CYS A 1 258 ? 33.969 -14.984 -17.297 1 92.06 258 CYS A CA 1
ATOM 1954 C C . CYS A 1 258 ? 32.688 -15.766 -17.297 1 92.06 258 CYS A C 1
ATOM 1956 O O . CYS A 1 258 ? 32.656 -16.953 -16.938 1 92.06 258 CYS A O 1
ATOM 1958 N N . LEU A 1 259 ? 31.594 -15.125 -17.703 1 93.69 259 LEU A N 1
ATOM 1959 C CA . LEU A 1 259 ? 30.312 -15.812 -17.766 1 93.69 259 LEU A CA 1
ATOM 1960 C C . LEU A 1 259 ? 30.344 -16.922 -18.812 1 93.69 259 LEU A C 1
ATOM 1962 O O . LEU A 1 259 ? 29.734 -17.984 -18.609 1 93.69 259 LEU A O 1
ATOM 1966 N N . PHE A 1 260 ? 31.094 -16.734 -19.891 1 92.06 260 PHE A N 1
ATOM 1967 C CA . PHE A 1 260 ? 31.25 -17.75 -20.938 1 92.06 260 PHE A CA 1
ATOM 1968 C C . PHE A 1 260 ? 31.969 -18.969 -20.391 1 92.06 260 PHE A C 1
ATOM 1970 O O . PHE A 1 260 ? 31.5 -20.109 -20.578 1 92.06 260 PHE A O 1
ATOM 1977 N N . VAL A 1 261 ? 32.969 -18.688 -19.672 1 88.81 261 VAL A N 1
ATOM 1978 C CA . VAL A 1 261 ? 33.781 -19.781 -19.125 1 88.81 261 VAL A CA 1
ATOM 1979 C C . VAL A 1 261 ? 32.969 -20.547 -18.078 1 88.81 261 VAL A C 1
ATOM 1981 O O . VAL A 1 261 ? 32.906 -21.781 -18.109 1 88.81 261 VAL A O 1
ATOM 1984 N N . ILE A 1 262 ? 32.312 -19.844 -17.219 1 89.31 262 ILE A N 1
ATOM 1985 C CA . ILE A 1 262 ? 31.516 -20.469 -16.172 1 89.31 262 ILE A CA 1
ATOM 1986 C C . ILE A 1 262 ? 30.359 -21.234 -16.812 1 89.31 262 ILE A C 1
ATOM 1988 O O . ILE A 1 262 ? 30.031 -22.359 -16.391 1 89.31 262 ILE A O 1
ATOM 1992 N N . GLY A 1 263 ? 29.734 -20.656 -17.859 1 90.94 263 GLY A N 1
ATOM 1993 C CA . GLY A 1 263 ? 28.656 -21.328 -18.547 1 90.94 263 GLY A CA 1
ATOM 1994 C C . GLY A 1 263 ? 29.094 -22.641 -19.203 1 90.94 263 GLY A C 1
ATOM 1995 O O . GLY A 1 263 ? 28.375 -23.641 -19.156 1 90.94 263 GLY A O 1
ATOM 1996 N N . ARG A 1 264 ? 30.281 -22.656 -19.734 1 89.06 264 ARG A N 1
ATOM 1997 C CA . ARG A 1 264 ? 30.828 -23.859 -20.391 1 89.06 264 ARG A CA 1
ATOM 1998 C C . ARG A 1 264 ? 31.156 -24.938 -19.359 1 89.06 264 ARG A C 1
ATOM 2000 O O . ARG A 1 264 ? 30.922 -26.125 -19.609 1 89.06 264 ARG A O 1
ATOM 2007 N N . LEU A 1 265 ? 31.625 -24.5 -18.266 1 85.94 265 LEU A N 1
ATOM 2008 C CA . LEU A 1 265 ? 31.969 -25.469 -17.234 1 85.94 265 LEU A CA 1
ATOM 2009 C C . LEU A 1 265 ? 30.719 -26.078 -16.609 1 85.94 265 LEU A C 1
ATOM 2011 O O . LEU A 1 265 ? 30.703 -27.266 -16.266 1 85.94 265 LEU A O 1
ATOM 2015 N N . ARG A 1 266 ? 29.734 -25.281 -16.438 1 87.94 266 ARG A N 1
ATOM 2016 C CA . ARG A 1 266 ? 28.469 -25.797 -15.914 1 87.94 266 ARG A CA 1
ATOM 2017 C C . ARG A 1 266 ? 27.828 -26.75 -16.922 1 87.94 266 ARG A C 1
ATOM 2019 O O . ARG A 1 266 ? 27.203 -27.75 -16.516 1 87.94 266 ARG A O 1
ATOM 2026 N N . SER A 1 267 ? 27.984 -26.422 -18.188 1 88.5 267 SER A N 1
ATOM 2027 C CA . SER A 1 267 ? 27.422 -27.266 -19.234 1 88.5 267 SER A CA 1
ATOM 2028 C C . SER A 1 267 ? 28.156 -28.594 -19.344 1 88.5 267 SER A C 1
ATOM 2030 O O . SER A 1 267 ? 27.578 -29.594 -19.766 1 88.5 267 SER A O 1
ATOM 2032 N N . GLU A 1 268 ? 29.375 -28.609 -19 1 83.06 268 GLU A N 1
ATOM 2033 C CA . GLU A 1 268 ? 30.141 -29.844 -19.062 1 83.06 268 GLU A CA 1
ATOM 2034 C C . GLU A 1 268 ? 29.594 -30.891 -18.109 1 83.06 268 GLU A C 1
ATOM 2036 O O . GLU A 1 268 ? 29.516 -32.062 -18.438 1 83.06 268 GLU A O 1
ATOM 2041 N N . ARG A 1 269 ? 29.188 -30.422 -17.016 1 78 269 ARG A N 1
ATOM 2042 C CA . ARG A 1 269 ? 28.609 -31.359 -16.047 1 78 269 ARG A CA 1
ATOM 2043 C C . ARG A 1 269 ? 27.312 -31.969 -16.562 1 78 269 ARG A C 1
ATOM 2045 O O . ARG A 1 269 ? 27.078 -33.156 -16.406 1 78 269 ARG A O 1
ATOM 2052 N N . VAL A 1 270 ? 26.547 -31.188 -17.109 1 83.19 270 VAL A N 1
ATOM 2053 C CA . VAL A 1 270 ? 25.266 -31.672 -17.625 1 83.19 270 VAL A CA 1
ATOM 2054 C C . VAL A 1 270 ? 25.5 -32.594 -18.812 1 83.19 270 VAL A C 1
ATOM 2056 O O . VAL A 1 270 ? 24.828 -33.625 -18.953 1 83.19 270 VAL A O 1
ATOM 2059 N N . TRP A 1 271 ? 26.5 -32.219 -19.609 1 82.44 271 TRP A N 1
ATOM 2060 C CA . TRP A 1 271 ? 26.828 -33.031 -20.781 1 82.44 271 TRP A CA 1
ATOM 2061 C C . TRP A 1 271 ? 27.375 -34.406 -20.391 1 82.44 271 TRP A C 1
ATOM 2063 O O . TRP A 1 271 ? 27 -35.406 -20.984 1 82.44 271 TRP A O 1
ATOM 2073 N N . THR A 1 272 ? 28.188 -34.438 -19.406 1 77.44 272 THR A N 1
ATOM 2074 C CA . THR A 1 272 ? 28.781 -35.688 -18.969 1 77.44 272 THR A CA 1
ATOM 2075 C C . THR A 1 272 ? 27.719 -36.562 -18.281 1 77.44 272 THR A C 1
ATOM 2077 O O . THR A 1 272 ? 27.797 -37.812 -18.359 1 77.44 272 THR A O 1
ATOM 2080 N N . THR A 1 273 ? 26.828 -35.938 -17.688 1 75.44 273 THR A N 1
ATOM 2081 C CA . THR A 1 273 ? 25.797 -36.688 -16.984 1 75.44 273 THR A CA 1
ATOM 2082 C C . THR A 1 273 ? 24.812 -37.344 -17.953 1 75.44 273 THR A C 1
ATOM 2084 O O . THR A 1 273 ? 24.422 -38.5 -17.797 1 75.44 273 THR A O 1
ATOM 2087 N N . TYR A 1 274 ? 24.531 -36.688 -19.047 1 77.81 274 TYR A N 1
ATOM 2088 C CA . TYR A 1 274 ? 23.438 -37.188 -19.875 1 77.81 274 TYR A CA 1
ATOM 2089 C C . TYR A 1 274 ? 23.953 -37.75 -21.188 1 77.81 274 TYR A C 1
ATOM 2091 O O . TYR A 1 274 ? 23.297 -38.594 -21.812 1 77.81 274 TYR A O 1
ATOM 2099 N N . VAL A 1 275 ? 25.094 -37.312 -21.734 1 74.69 275 VAL A N 1
ATOM 2100 C CA . VAL A 1 275 ? 25.531 -37.719 -23.078 1 74.69 275 VAL A CA 1
ATOM 2101 C C . VAL A 1 275 ? 26.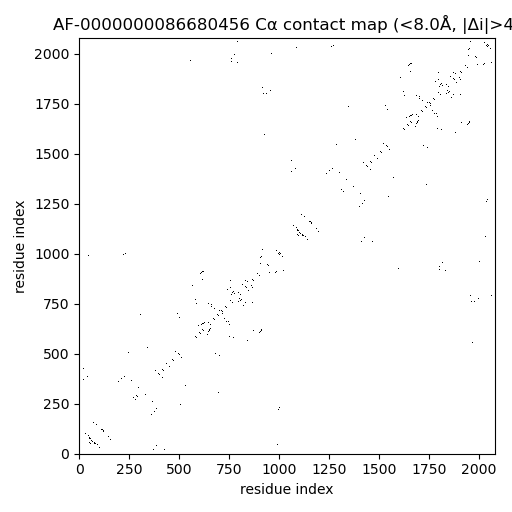859 -38.469 -22.969 1 74.69 275 VAL A C 1
ATOM 2103 O O . VAL A 1 275 ? 27.172 -39.312 -23.828 1 74.69 275 VAL A O 1
ATOM 2106 N N . GLY A 1 276 ? 27.797 -38.281 -21.969 1 64.62 276 GLY A N 1
ATOM 2107 C CA . GLY A 1 276 ? 29.156 -38.844 -21.891 1 64.62 276 GLY A CA 1
ATOM 2108 C C . GLY A 1 276 ? 29.203 -40.344 -22.031 1 64.62 276 GLY A C 1
ATOM 2109 O O . GLY A 1 276 ? 28.172 -41.031 -21.891 1 64.62 276 GLY A O 1
ATOM 2110 N N . VAL A 1 277 ? 30.406 -40.906 -22.578 1 57.03 277 VAL A N 1
ATOM 2111 C CA . VAL A 1 277 ? 30.703 -42.312 -22.828 1 57.03 277 VAL A CA 1
ATOM 2112 C C . VAL A 1 277 ? 30.547 -43.094 -21.516 1 57.03 277 VAL A C 1
ATOM 2114 O O . VAL A 1 277 ? 31.109 -42.719 -20.484 1 57.03 277 VAL A O 1
ATOM 2117 N N . GLY A 1 278 ? 29.641 -44.188 -21.453 1 51.81 278 GLY A N 1
ATOM 2118 C CA . GLY A 1 278 ? 29.328 -45.031 -20.312 1 51.81 278 GLY A CA 1
ATOM 2119 C C . GLY A 1 278 ? 28.156 -44.531 -19.5 1 51.81 278 GLY A C 1
ATOM 2120 O O . GLY A 1 278 ? 27.891 -45.031 -18.391 1 51.81 278 GLY A O 1
ATOM 2121 N N . SER A 1 279 ? 27.703 -43.344 -19.828 1 51.56 279 SER A N 1
ATOM 2122 C CA . SER A 1 279 ? 26.625 -42.688 -19.109 1 51.56 279 SER A CA 1
ATOM 2123 C C . SER A 1 279 ? 25.312 -43.438 -19.25 1 51.56 279 SER A C 1
ATOM 2125 O O . SER A 1 279 ? 24.812 -43.594 -20.375 1 51.56 279 SER A O 1
ATOM 2127 N N . ASP A 1 280 ? 25.172 -44.562 -18.766 1 46.88 280 ASP A N 1
ATOM 2128 C CA . ASP A 1 280 ? 23.922 -45.312 -18.781 1 46.88 280 ASP A CA 1
ATOM 2129 C C . ASP A 1 280 ? 22.734 -44.438 -18.391 1 46.88 280 ASP A C 1
ATOM 2131 O O . ASP A 1 280 ? 21.719 -44.969 -17.891 1 46.88 280 ASP A O 1
ATOM 2135 N N . GLY A 1 281 ? 22.844 -43.125 -18.828 1 49.72 281 GLY A N 1
ATOM 2136 C CA . GLY A 1 281 ? 21.703 -42.281 -18.484 1 49.72 281 GLY A CA 1
ATOM 2137 C C . GLY A 1 281 ? 21.641 -41.906 -17.016 1 49.72 281 GLY A C 1
ATOM 2138 O O . GLY A 1 281 ? 20.703 -41.281 -16.562 1 49.72 281 GLY A O 1
ATOM 2139 N N . ARG A 1 282 ? 22.406 -42.625 -16.203 1 49.91 282 ARG A N 1
ATOM 2140 C CA . ARG A 1 282 ? 22.469 -42.406 -14.758 1 49.91 282 ARG A CA 1
ATOM 2141 C C . ARG A 1 282 ? 23.578 -41.406 -14.414 1 49.91 282 ARG A C 1
ATOM 2143 O O . ARG A 1 282 ? 24.719 -41.562 -14.875 1 49.91 282 ARG A O 1
ATOM 2150 N N . PRO A 1 283 ? 23.312 -40.25 -14.039 1 51.34 283 PRO A N 1
ATOM 2151 C CA . PRO A 1 283 ? 24.328 -39.281 -13.633 1 51.34 283 PRO A CA 1
ATOM 2152 C C . PRO A 1 283 ? 25.5 -39.906 -12.875 1 51.34 283 PRO A C 1
ATOM 2154 O O . PRO A 1 283 ? 25.297 -40.875 -12.109 1 51.34 283 PRO A O 1
ATOM 2157 N N . GLU A 1 284 ? 26.781 -39.969 -13.469 1 51.38 284 GLU A N 1
ATOM 2158 C CA . GLU A 1 284 ? 27.906 -40.438 -12.68 1 51.38 284 GLU A CA 1
ATOM 2159 C C . GLU A 1 284 ? 27.75 -40.062 -11.203 1 51.38 284 GLU A C 1
ATOM 2161 O O . GLU A 1 284 ? 27.375 -38.938 -10.883 1 51.38 284 GLU A O 1
ATOM 2166 N N . PRO A 1 285 ? 27.656 -41.062 -10.359 1 49.56 285 PRO A N 1
ATOM 2167 C CA . PRO A 1 285 ? 27.516 -40.781 -8.938 1 49.56 285 PRO A CA 1
ATOM 2168 C C . PRO A 1 285 ? 28.469 -39.688 -8.453 1 49.56 285 PRO A C 1
ATOM 2170 O O . PRO A 1 285 ? 29.641 -39.688 -8.859 1 49.56 285 PRO A O 1
ATOM 2173 N N . PRO A 1 286 ? 28.016 -38.531 -8.094 1 55.25 286 PRO A N 1
ATOM 2174 C CA . PRO A 1 286 ? 28.891 -37.5 -7.547 1 55.25 286 PRO A CA 1
ATOM 2175 C C . PRO A 1 286 ? 30.062 -38.062 -6.75 1 55.25 286 PRO A C 1
ATOM 2177 O O . PRO A 1 286 ? 29.922 -39.125 -6.113 1 55.25 286 PRO A O 1
ATOM 2180 N N . ARG A 1 287 ? 31.375 -37.781 -7.184 1 56.5 287 ARG A N 1
ATOM 2181 C CA . ARG A 1 287 ? 32.562 -38.219 -6.484 1 56.5 287 ARG A CA 1
ATOM 2182 C C . ARG A 1 287 ? 32.438 -37.969 -4.984 1 56.5 287 ARG A C 1
ATOM 2184 O O . ARG A 1 287 ? 31.859 -37 -4.559 1 56.5 287 ARG A O 1
ATOM 2191 N N . ASP A 1 288 ? 32.469 -39 -4.207 1 56.59 288 ASP A N 1
ATOM 2192 C CA . ASP A 1 288 ? 32.5 -38.844 -2.754 1 56.59 288 ASP A CA 1
ATOM 2193 C C . ASP A 1 288 ? 33.719 -38.062 -2.301 1 56.59 288 ASP A C 1
ATOM 2195 O O . ASP A 1 288 ? 34.844 -38.406 -2.717 1 56.59 288 ASP A O 1
ATOM 2199 N N . LEU A 1 289 ? 33.719 -36.688 -2.223 1 55.44 289 LEU A N 1
ATOM 2200 C CA . LEU A 1 289 ? 34.875 -35.969 -1.715 1 55.44 289 LEU A CA 1
ATOM 2201 C C . LEU A 1 289 ? 35.594 -36.75 -0.623 1 55.44 289 LEU A C 1
ATOM 2203 O O . LEU A 1 289 ? 36.5 -36.25 0.014 1 55.44 289 LEU A O 1
ATOM 2207 N N . GLY A 1 290 ? 35.406 -38.125 -0.837 1 57.28 290 GLY A N 1
ATOM 2208 C CA . GLY A 1 290 ? 36.031 -38.938 0.19 1 57.28 290 GLY A CA 1
ATOM 2209 C C . GLY A 1 290 ? 35.844 -38.406 1.592 1 57.28 290 GLY A C 1
ATOM 2210 O O . GLY A 1 290 ? 34.875 -37.688 1.85 1 57.28 290 GLY A O 1
ATOM 2211 N N . ASN A 1 291 ? 36.75 -38.656 2.607 1 59.84 291 ASN A N 1
ATOM 2212 C CA . ASN A 1 291 ? 36.75 -38.312 4.027 1 59.84 291 ASN A CA 1
ATOM 2213 C C . ASN A 1 291 ? 37.062 -36.844 4.25 1 59.84 291 ASN A C 1
ATOM 2215 O O . ASN A 1 291 ? 37.125 -36.375 5.395 1 59.84 291 ASN A O 1
ATOM 2219 N N . THR A 1 292 ? 37.219 -35.969 3.086 1 69.75 292 THR A N 1
ATOM 2220 C CA . THR A 1 292 ? 37.719 -34.625 3.383 1 69.75 292 THR A CA 1
ATOM 2221 C C . THR A 1 292 ? 36.656 -33.562 2.986 1 69.75 292 THR A C 1
ATOM 2223 O O . THR A 1 292 ? 37 -32.375 2.875 1 69.75 292 THR A O 1
ATOM 2226 N N . TRP A 1 293 ? 35.406 -33.906 2.703 1 75 293 TRP A N 1
ATOM 2227 C CA . TRP A 1 293 ? 34.406 -32.938 2.266 1 75 293 TRP A CA 1
ATOM 2228 C C . TRP A 1 293 ? 34.094 -31.938 3.367 1 75 293 TRP A C 1
ATOM 2230 O O . TRP A 1 293 ? 33.844 -30.766 3.09 1 75 293 TRP A O 1
ATOM 2240 N N . TRP A 1 294 ? 34.188 -32.375 4.562 1 79.19 294 TRP A N 1
ATOM 2241 C CA . TRP A 1 294 ? 33.844 -31.547 5.707 1 79.19 294 TRP A CA 1
ATOM 2242 C C . TRP A 1 294 ? 34.844 -30.438 5.918 1 79.19 294 TRP A C 1
ATOM 2244 O O . TRP A 1 294 ? 34.531 -29.375 6.477 1 79.19 294 TRP A O 1
ATOM 2254 N N . LEU A 1 295 ? 36.031 -30.609 5.324 1 79.75 295 LEU A N 1
ATOM 2255 C CA . LEU A 1 295 ? 37.094 -29.609 5.5 1 79.75 295 LEU A CA 1
ATOM 2256 C C . LEU A 1 295 ? 36.75 -28.328 4.738 1 79.75 295 LEU A C 1
ATOM 2258 O O . LEU A 1 295 ? 37.125 -27.234 5.184 1 79.75 295 LEU A O 1
ATOM 2262 N N . TRP A 1 296 ? 36.094 -28.453 3.697 1 75.56 296 TRP A N 1
ATOM 2263 C CA . TRP A 1 296 ? 35.75 -27.281 2.902 1 75.56 296 TRP A CA 1
ATOM 2264 C C . TRP A 1 296 ? 34.688 -26.438 3.615 1 75.56 296 TRP A C 1
ATOM 2266 O O . TRP A 1 296 ? 34.719 -25.203 3.559 1 75.56 296 TRP A O 1
ATOM 2276 N N . TRP A 1 297 ? 33.812 -27.047 4.242 1 83.38 297 TRP A N 1
ATOM 2277 C CA . TRP A 1 297 ? 32.812 -26.328 5.012 1 83.38 297 TRP A CA 1
ATOM 2278 C C . TRP A 1 297 ? 33.406 -25.688 6.254 1 83.38 297 TRP A C 1
ATOM 2280 O O . TRP A 1 297 ? 33.125 -24.547 6.586 1 83.38 297 TRP A O 1
ATOM 2290 N N . LEU A 1 298 ? 34.312 -26.375 6.781 1 87.19 298 LEU A N 1
ATOM 2291 C CA . LEU A 1 298 ? 34.969 -25.844 7.98 1 87.19 298 LEU A CA 1
ATOM 2292 C C . LEU A 1 298 ? 35.938 -24.734 7.625 1 87.19 298 LEU A C 1
ATOM 2294 O O . LEU A 1 298 ? 36.25 -23.875 8.461 1 87.19 298 LEU A O 1
ATOM 2298 N N . ALA A 1 299 ? 36.406 -24.719 6.406 1 85.81 299 ALA A N 1
ATOM 2299 C CA . ALA A 1 299 ? 37.344 -23.672 5.957 1 85.81 299 ALA A CA 1
ATOM 2300 C C . ALA A 1 299 ? 36.656 -22.312 6 1 85.81 299 ALA A C 1
ATOM 2302 O O . ALA A 1 299 ? 37.281 -21.297 6.309 1 85.81 299 ALA A O 1
ATOM 2303 N N . VAL A 1 300 ? 35.438 -22.281 5.68 1 84.12 300 VAL A N 1
ATOM 2304 C CA . VAL A 1 300 ? 34.688 -21.031 5.715 1 84.12 300 VAL A CA 1
ATOM 2305 C C . VAL A 1 300 ? 34.625 -20.516 7.152 1 84.12 300 VAL A C 1
ATOM 2307 O O . VAL A 1 300 ? 34.781 -19.312 7.398 1 84.12 300 VAL A O 1
ATOM 2310 N N . SER A 1 301 ? 34.344 -21.422 8.086 1 89.12 301 SER A N 1
ATOM 2311 C CA . SER A 1 301 ? 34.312 -21.047 9.5 1 89.12 301 SER A CA 1
ATOM 2312 C C . SER A 1 301 ? 35.656 -20.547 9.992 1 89.12 301 SER A C 1
ATOM 2314 O O . SER A 1 301 ? 35.719 -19.516 10.664 1 89.12 301 SER A O 1
ATOM 2316 N N . VAL A 1 302 ? 36.625 -21.188 9.539 1 91.62 302 VAL A N 1
ATOM 2317 C CA . VAL A 1 302 ? 37.969 -20.844 9.984 1 91.62 302 VAL A CA 1
ATOM 2318 C C . VAL A 1 302 ? 38.406 -19.5 9.367 1 91.62 302 VAL A C 1
ATOM 2320 O O . VAL A 1 302 ? 39 -18.656 10.031 1 91.62 302 VAL A O 1
ATOM 2323 N N . ALA A 1 303 ? 38.125 -19.328 8.102 1 89.25 303 ALA A N 1
ATOM 2324 C CA . ALA A 1 303 ? 38.469 -18.078 7.434 1 89.25 303 ALA A CA 1
ATOM 2325 C C . ALA A 1 303 ? 37.812 -16.891 8.133 1 89.25 303 ALA A C 1
ATOM 2327 O O . ALA A 1 303 ? 38.438 -15.836 8.305 1 89.25 303 ALA A O 1
ATOM 2328 N N . THR A 1 304 ? 36.594 -17.031 8.484 1 89.81 304 THR A N 1
ATOM 2329 C CA . THR A 1 304 ? 35.844 -15.961 9.172 1 89.81 304 THR A CA 1
ATOM 2330 C C . THR A 1 304 ? 36.5 -15.656 10.523 1 89.81 304 THR A C 1
ATOM 2332 O O . THR A 1 304 ? 36.656 -14.492 10.891 1 89.81 304 THR A O 1
ATOM 2335 N N . LEU A 1 305 ? 36.906 -16.688 11.195 1 93.12 305 LEU A N 1
ATOM 2336 C CA . LEU A 1 305 ? 37.5 -16.516 12.508 1 93.12 305 LEU A CA 1
ATOM 2337 C C . LEU A 1 305 ? 38.906 -15.914 12.383 1 93.12 305 LEU A C 1
ATOM 2339 O O . LEU A 1 305 ? 39.312 -15.125 13.227 1 93.12 305 LEU A O 1
ATOM 2343 N N . VAL A 1 306 ? 39.594 -16.25 11.352 1 93 306 VAL A N 1
ATOM 2344 C CA . VAL A 1 306 ? 40.938 -15.703 11.125 1 93 306 VAL A CA 1
ATOM 2345 C C . VAL A 1 306 ? 40.844 -14.203 10.875 1 93 306 VAL A C 1
ATOM 2347 O O . VAL A 1 306 ? 41.594 -13.422 11.438 1 93 306 VAL A O 1
ATOM 2350 N N . VAL A 1 307 ? 39.938 -13.82 10 1 91.38 307 VAL A N 1
ATOM 2351 C CA . VAL A 1 307 ? 39.781 -12.398 9.727 1 91.38 307 VAL A CA 1
ATOM 2352 C C . VAL A 1 307 ? 39.375 -11.672 11.008 1 91.38 307 VAL A C 1
ATOM 2354 O O . VAL A 1 307 ? 39.844 -10.555 11.266 1 91.38 307 VAL A O 1
ATOM 2357 N N . ALA A 1 308 ? 38.5 -12.266 11.797 1 93.12 308 ALA A N 1
ATOM 2358 C CA . ALA A 1 308 ? 38.094 -11.672 13.062 1 93.12 308 ALA A CA 1
ATOM 2359 C C . ALA A 1 308 ? 39.281 -11.453 13.984 1 93.12 308 ALA A C 1
ATOM 2361 O O . ALA A 1 308 ? 39.438 -10.391 14.594 1 93.12 308 ALA A O 1
ATOM 2362 N N . VAL A 1 309 ? 40.188 -12.383 14 1 91.75 309 VAL A N 1
ATOM 2363 C CA . VAL A 1 309 ? 41.375 -12.312 14.859 1 91.75 309 VAL A CA 1
ATOM 2364 C C . VAL A 1 309 ? 42.312 -11.234 14.344 1 91.75 309 VAL A C 1
ATOM 2366 O O . VAL A 1 309 ? 42.875 -10.469 15.125 1 91.75 309 VAL A O 1
ATOM 2369 N N . VAL A 1 310 ? 42.469 -11.148 13.062 1 90.81 310 VAL A N 1
ATOM 2370 C CA . VAL A 1 310 ? 43.312 -10.141 12.461 1 90.81 310 VAL A CA 1
ATOM 2371 C C . VAL A 1 310 ? 42.812 -8.742 12.805 1 90.81 310 VAL A C 1
ATOM 2373 O O . VAL A 1 310 ? 43.594 -7.844 13.117 1 90.81 310 VAL A O 1
ATOM 2376 N N . LEU A 1 311 ? 41.531 -8.531 12.727 1 91 311 LEU A N 1
ATOM 2377 C CA . LEU A 1 311 ? 40.906 -7.227 12.992 1 91 311 LEU A CA 1
ATOM 2378 C C . LEU A 1 311 ? 41.062 -6.84 14.453 1 91 311 LEU A C 1
ATOM 2380 O O . LEU A 1 311 ? 41.219 -5.66 14.773 1 91 311 LEU A O 1
ATOM 2384 N N . VAL A 1 312 ? 41 -7.828 15.352 1 88.88 312 VAL A N 1
ATOM 2385 C CA . VAL A 1 312 ? 41.188 -7.559 16.781 1 88.88 312 VAL A CA 1
ATOM 2386 C C . VAL A 1 312 ? 42.625 -7.145 17.062 1 88.88 312 VAL A C 1
ATOM 2388 O O . VAL A 1 312 ? 42.875 -6.328 17.938 1 88.88 312 VAL A O 1
ATOM 2391 N N . LEU A 1 313 ? 43.531 -7.684 16.297 1 85.62 313 LEU A N 1
ATOM 2392 C CA . LEU A 1 313 ? 44.938 -7.406 16.5 1 85.62 313 LEU A CA 1
ATOM 2393 C C . LEU A 1 313 ? 45.312 -6.051 15.914 1 85.62 313 LEU A C 1
ATOM 2395 O O . LEU A 1 313 ? 46.312 -5.461 16.297 1 85.62 313 LEU A O 1
ATOM 2399 N N . LEU A 1 314 ? 44.594 -5.688 14.938 1 78.69 314 LEU A N 1
ATOM 2400 C CA . LEU A 1 314 ? 44.844 -4.371 14.359 1 78.69 314 LEU A CA 1
ATOM 2401 C C . LEU A 1 314 ? 44.344 -3.27 15.289 1 78.69 314 LEU A C 1
ATOM 2403 O O . LEU A 1 314 ? 43.344 -3.451 16 1 78.69 314 LEU A O 1
ATOM 2407 N N . PRO A 1 315 ? 45.156 -2.246 15.484 1 64 315 PRO A N 1
ATOM 2408 C CA . PRO A 1 315 ? 44.75 -1.138 16.359 1 64 315 PRO A CA 1
ATOM 2409 C C . PRO A 1 315 ? 43.5 -0.402 15.867 1 64 315 PRO A C 1
ATOM 2411 O O . PRO A 1 315 ? 43.375 -0.162 14.664 1 64 315 PRO A O 1
ATOM 2414 N N . GLY A 1 316 ? 42.375 -0.439 16.469 1 58.03 316 GLY A N 1
ATOM 2415 C CA . GLY A 1 316 ? 41.094 0.238 16.219 1 58.03 316 GLY A CA 1
ATOM 2416 C C . GLY A 1 316 ? 39.938 -0.423 16.906 1 58.03 316 GLY A C 1
ATOM 2417 O O . GLY A 1 316 ? 39.969 -1.625 17.188 1 58.03 316 GLY A O 1
ATOM 2418 N N . ASP A 1 317 ? 39.312 0.123 17.703 1 56.38 317 ASP A N 1
ATOM 2419 C CA . ASP A 1 317 ? 38.281 -0.378 18.609 1 56.38 317 ASP A CA 1
ATOM 2420 C C . ASP A 1 317 ? 37.031 -0.78 17.844 1 56.38 317 ASP A C 1
ATOM 2422 O O . ASP A 1 317 ? 36.531 -0.02 17 1 56.38 317 ASP A O 1
ATOM 2426 N N . GLY A 1 318 ? 36.469 -2.014 18.016 1 62.06 318 GLY A N 1
ATOM 2427 C CA . GLY A 1 318 ? 35.094 -2.479 17.969 1 62.06 318 GLY A CA 1
ATOM 2428 C C . GLY A 1 318 ? 34.625 -2.824 16.562 1 62.06 318 GLY A C 1
ATOM 2429 O O . GLY A 1 318 ? 33.5 -2.486 16.156 1 62.06 318 GLY A O 1
ATOM 2430 N N . THR A 1 319 ? 35.625 -3.432 15.727 1 80.31 319 THR A N 1
ATOM 2431 C CA . THR A 1 319 ? 35.281 -3.664 14.328 1 80.31 319 THR A CA 1
ATOM 2432 C C . THR A 1 319 ? 34.719 -5.066 14.141 1 80.31 319 THR A C 1
ATOM 2434 O O . THR A 1 319 ? 34.406 -5.473 13.016 1 80.31 319 THR A O 1
ATOM 2437 N N . VAL A 1 320 ? 34.594 -5.703 15.344 1 88.25 320 VAL A N 1
ATOM 2438 C CA . VAL A 1 320 ? 34.125 -7.066 15.164 1 88.25 320 VAL A CA 1
ATOM 2439 C C . VAL A 1 320 ? 32.812 -7.25 15.922 1 88.25 320 VAL A C 1
ATOM 2441 O O . VAL A 1 320 ? 32.719 -6.965 17.125 1 88.25 320 VAL A O 1
ATOM 2444 N N . GLY A 1 321 ? 31.781 -7.57 15.25 1 86.44 321 GLY A N 1
ATOM 2445 C CA . GLY A 1 321 ? 30.531 -8.008 15.859 1 86.44 321 GLY A CA 1
ATOM 2446 C C . GLY A 1 321 ? 30.516 -9.492 16.172 1 86.44 321 GLY A C 1
ATOM 2447 O O . GLY A 1 321 ? 30.172 -10.312 15.328 1 86.44 321 GLY A O 1
ATOM 2448 N N . TRP A 1 322 ? 30.781 -9.938 17.281 1 85.19 322 TRP A N 1
ATOM 2449 C CA . TRP A 1 322 ? 31.062 -11.312 17.672 1 85.19 322 TRP A CA 1
ATOM 2450 C C . TRP A 1 322 ? 29.812 -12.188 17.531 1 85.19 322 TRP A C 1
ATOM 2452 O O . TRP A 1 322 ? 29.922 -13.375 17.219 1 85.19 322 TRP A O 1
ATOM 2462 N N . TRP A 1 323 ? 28.688 -11.617 17.75 1 81.81 323 TRP A N 1
ATOM 2463 C CA . TRP A 1 323 ? 27.484 -12.406 17.578 1 81.81 323 TRP A CA 1
ATOM 2464 C C . TRP A 1 323 ? 27.312 -12.828 16.125 1 81.81 323 TRP A C 1
ATOM 2466 O O . TRP A 1 323 ? 27 -13.992 15.844 1 81.81 323 TRP A O 1
ATOM 2476 N N . ASN A 1 324 ? 27.5 -11.914 15.25 1 83.25 324 ASN A N 1
ATOM 2477 C CA . ASN A 1 324 ? 27.406 -12.227 13.828 1 83.25 324 ASN A CA 1
ATOM 2478 C C . ASN A 1 324 ? 28.484 -13.211 13.398 1 83.25 324 ASN A C 1
ATOM 2480 O O . ASN A 1 324 ? 28.219 -14.133 12.625 1 83.25 324 ASN A O 1
ATOM 2484 N N . VAL A 1 325 ? 29.641 -12.992 13.898 1 87.44 325 VAL A N 1
ATOM 2485 C CA . VAL A 1 325 ? 30.75 -13.883 13.578 1 87.44 325 VAL A CA 1
ATOM 2486 C C . VAL A 1 325 ? 30.453 -15.289 14.07 1 87.44 325 VAL A C 1
ATOM 2488 O O . VAL A 1 325 ? 30.703 -16.281 13.367 1 87.44 325 VAL A O 1
ATOM 2491 N N . GLY A 1 326 ? 29.859 -15.344 15.234 1 85.44 326 GLY A N 1
ATOM 2492 C CA . GLY A 1 326 ? 29.5 -16.641 15.797 1 85.44 326 GLY A CA 1
ATOM 2493 C C . GLY A 1 326 ? 28.453 -17.375 14.961 1 85.44 326 GLY A C 1
ATOM 2494 O O . GLY A 1 326 ? 28.578 -18.578 14.727 1 85.44 326 GLY A O 1
ATOM 2495 N N . VAL A 1 327 ? 27.516 -16.656 14.5 1 81.81 327 VAL A N 1
ATOM 2496 C CA . VAL A 1 327 ? 26.453 -17.266 13.711 1 81.81 327 VAL A CA 1
ATOM 2497 C C . VAL A 1 327 ? 27.016 -17.75 12.375 1 81.81 327 VAL A C 1
ATOM 2499 O O . VAL A 1 327 ? 26.719 -18.859 11.938 1 81.81 327 VAL A O 1
ATOM 2502 N N . VAL A 1 328 ? 27.859 -16.969 11.711 1 82.5 328 VAL A N 1
ATOM 2503 C CA . VAL A 1 328 ? 28.422 -17.328 10.414 1 82.5 328 VAL A CA 1
ATOM 2504 C C . VAL A 1 328 ? 29.375 -18.516 10.57 1 82.5 328 VAL A C 1
ATOM 2506 O O . VAL A 1 328 ? 29.406 -19.391 9.711 1 82.5 328 VAL A O 1
ATOM 2509 N N . ALA A 1 329 ? 30.031 -18.531 11.672 1 87 329 ALA A N 1
ATOM 2510 C CA . ALA A 1 329 ? 30.969 -19.641 11.906 1 87 329 ALA A CA 1
ATOM 2511 C C . ALA A 1 329 ? 30.219 -20.906 12.297 1 87 329 ALA A C 1
ATOM 2513 O O . ALA A 1 329 ? 30.688 -22.016 12 1 87 329 ALA A O 1
ATOM 2514 N N . ALA A 1 330 ? 29.078 -20.781 12.844 1 85.5 330 ALA A N 1
ATOM 2515 C CA . ALA A 1 330 ? 28.344 -21.922 13.375 1 85.5 330 ALA A CA 1
ATOM 2516 C C . ALA A 1 330 ? 27.578 -22.641 12.266 1 85.5 330 ALA A C 1
ATOM 2518 O O . ALA A 1 330 ? 27.344 -23.844 12.344 1 85.5 330 ALA A O 1
ATOM 2519 N N . VAL A 1 331 ? 27.188 -21.984 11.234 1 82.38 331 VAL A N 1
ATOM 2520 C CA . VAL A 1 331 ? 26.312 -22.531 10.219 1 82.38 331 VAL A CA 1
ATOM 2521 C C . VAL A 1 331 ? 27.016 -23.672 9.484 1 82.38 331 VAL A C 1
ATOM 2523 O O . VAL A 1 331 ? 26.484 -24.781 9.383 1 82.38 331 VAL A O 1
ATOM 2526 N N . PRO A 1 332 ? 28.25 -23.469 8.961 1 84.5 332 PRO A N 1
ATOM 2527 C CA . PRO A 1 332 ? 28.922 -24.578 8.305 1 84.5 332 PRO A CA 1
ATOM 2528 C C . PRO A 1 332 ? 29.203 -25.75 9.258 1 84.5 332 PRO A C 1
ATOM 2530 O O . PRO A 1 332 ? 29.125 -26.906 8.852 1 84.5 332 PRO A O 1
ATOM 2533 N N . VAL A 1 333 ? 29.438 -25.438 10.484 1 87.5 333 VAL A N 1
ATOM 2534 C CA . VAL A 1 333 ? 29.688 -26.484 11.477 1 87.5 333 VAL A CA 1
ATOM 2535 C C . VAL A 1 333 ? 28.422 -27.281 11.719 1 87.5 333 VAL A C 1
ATOM 2537 O O . VAL A 1 333 ? 28.453 -28.516 11.828 1 87.5 333 VAL A O 1
ATOM 2540 N N . LEU A 1 334 ? 27.328 -26.609 11.758 1 84.19 334 LEU A N 1
ATOM 2541 C CA . LEU A 1 334 ? 26.047 -27.266 11.961 1 84.19 334 LEU A CA 1
ATOM 2542 C C . LEU A 1 334 ? 25.688 -28.156 10.766 1 84.19 334 LEU A C 1
ATOM 2544 O O . LEU A 1 334 ? 25.141 -29.234 10.938 1 84.19 334 LEU A O 1
ATOM 2548 N N . ILE A 1 335 ? 25.969 -27.703 9.586 1 83.75 335 ILE A N 1
ATOM 2549 C CA . ILE A 1 335 ? 25.688 -28.484 8.391 1 83.75 335 ILE A CA 1
ATOM 2550 C C . ILE A 1 335 ? 26.531 -29.766 8.398 1 83.75 335 ILE A C 1
ATOM 2552 O O . ILE A 1 335 ? 26.016 -30.844 8.102 1 83.75 335 ILE A O 1
ATOM 2556 N N . VAL A 1 336 ? 27.828 -29.625 8.789 1 86.69 336 VAL A N 1
ATOM 2557 C CA . VAL A 1 336 ? 28.719 -30.766 8.859 1 86.69 336 VAL A CA 1
ATOM 2558 C C . VAL A 1 336 ? 28.25 -31.719 9.961 1 86.69 336 VAL A C 1
ATOM 2560 O O . VAL A 1 336 ? 28.141 -32.938 9.742 1 86.69 336 VAL A O 1
ATOM 2563 N N . GLY A 1 337 ? 27.906 -31.172 11.055 1 85.69 337 GLY A N 1
ATOM 2564 C CA . GLY A 1 337 ? 27.438 -31.984 12.164 1 85.69 337 GLY A CA 1
ATOM 2565 C C . GLY A 1 337 ? 26.156 -32.719 11.867 1 85.69 337 GLY A C 1
ATOM 2566 O O . GLY A 1 337 ? 26.047 -33.938 12.109 1 85.69 337 GLY A O 1
ATOM 2567 N N . LEU A 1 338 ? 25.203 -32.062 11.305 1 82.31 338 LEU A N 1
ATOM 2568 C CA . LEU A 1 338 ? 23.906 -32.688 10.969 1 82.31 338 LEU A CA 1
ATOM 2569 C C . LEU A 1 338 ? 24.078 -33.719 9.875 1 82.31 338 LEU A C 1
ATOM 2571 O O . LEU A 1 338 ? 23.344 -34.719 9.844 1 82.31 338 LEU A O 1
ATOM 2575 N N . SER A 1 339 ? 24.969 -33.438 8.938 1 85 339 SER A N 1
ATOM 2576 C CA . SER A 1 339 ? 25.219 -34.406 7.867 1 85 339 SER A CA 1
ATOM 2577 C C . SER A 1 339 ? 25.812 -35.688 8.414 1 85 339 SER A C 1
ATOM 2579 O O . SER A 1 339 ? 25.484 -36.781 7.941 1 85 339 SER A O 1
ATOM 2581 N N . ILE A 1 340 ? 26.656 -35.531 9.383 1 82.25 340 ILE A N 1
ATOM 2582 C CA . ILE A 1 340 ? 27.25 -36.719 10.008 1 82.25 340 ILE A CA 1
ATOM 2583 C C . ILE A 1 340 ? 26.172 -37.531 10.727 1 82.25 340 ILE A C 1
ATOM 2585 O O . ILE A 1 340 ? 26.141 -38.75 10.625 1 82.25 340 ILE A O 1
ATOM 2589 N N . VAL A 1 341 ? 25.266 -36.844 11.266 1 76.94 341 VAL A N 1
ATOM 2590 C CA . VAL A 1 341 ? 24.188 -37.5 11.992 1 76.94 341 VAL A CA 1
ATOM 2591 C C . VAL A 1 341 ? 23.25 -38.219 11.008 1 76.94 341 VAL A C 1
ATOM 2593 O O . VAL A 1 341 ? 22.844 -39.344 11.242 1 76.94 341 VAL A O 1
ATOM 2596 N N . VAL A 1 342 ? 22.953 -37.531 9.914 1 77.75 342 VAL A N 1
ATOM 2597 C CA . VAL A 1 342 ? 22.031 -38.094 8.922 1 77.75 342 VAL A CA 1
ATOM 2598 C C . VAL A 1 342 ? 22.688 -39.312 8.258 1 77.75 342 VAL A C 1
ATOM 2600 O O . VAL A 1 342 ? 22.016 -40.312 7.969 1 77.75 342 VAL A O 1
ATOM 2603 N N . GLU A 1 343 ? 23.984 -39.281 7.926 1 76.19 343 GLU A N 1
ATOM 2604 C CA . GLU A 1 343 ? 24.688 -40.406 7.309 1 76.19 343 GLU A CA 1
ATOM 2605 C C . GLU A 1 343 ? 24.688 -41.625 8.219 1 76.19 343 GLU A C 1
ATOM 2607 O O . GLU A 1 343 ? 24.625 -42.75 7.746 1 76.19 343 GLU A O 1
ATOM 2612 N N . ARG A 1 344 ? 24.625 -41.344 9.43 1 73.31 344 ARG A N 1
ATOM 2613 C CA . ARG A 1 344 ? 24.672 -42.438 10.383 1 73.31 344 ARG A CA 1
ATOM 2614 C C . ARG A 1 344 ? 23.281 -43.062 10.57 1 73.31 344 ARG A C 1
ATOM 2616 O O . ARG A 1 344 ? 23.156 -44.25 10.898 1 73.31 344 ARG A O 1
ATOM 2623 N N . THR A 1 345 ? 22.281 -42.25 10.367 1 67.69 345 THR A N 1
ATOM 2624 C CA . THR A 1 345 ? 20.938 -42.75 10.672 1 67.69 345 THR A CA 1
ATOM 2625 C C . THR A 1 345 ? 20.234 -43.219 9.406 1 67.69 345 THR A C 1
ATOM 2627 O O . THR A 1 345 ? 19.312 -44.031 9.469 1 67.69 345 THR A O 1
ATOM 2630 N N . SER A 1 346 ? 20.312 -42.438 8.25 1 63.66 346 SER A N 1
ATOM 2631 C CA . SER A 1 346 ? 19.5 -42.719 7.078 1 63.66 346 SER A CA 1
ATOM 2632 C C . SER A 1 346 ? 20.234 -43.625 6.094 1 63.66 346 SER A C 1
ATOM 2634 O O . SER A 1 346 ? 21.406 -43.406 5.785 1 63.66 346 SER A O 1
ATOM 2636 N N . LYS A 1 347 ? 19.938 -44.906 6.004 1 57.41 347 LYS A N 1
ATOM 2637 C CA . LYS A 1 347 ? 20.562 -45.938 5.145 1 57.41 347 LYS A CA 1
ATOM 2638 C C . LYS A 1 347 ? 20.422 -45.562 3.672 1 57.41 347 LYS A C 1
ATOM 2640 O O . LYS A 1 347 ? 21.172 -46.031 2.828 1 57.41 347 LYS A O 1
ATOM 2645 N N . GLY A 1 348 ? 19.219 -44.938 3.291 1 54.5 348 GLY A N 1
ATOM 2646 C CA . GLY A 1 348 ? 18.828 -45.156 1.912 1 54.5 348 GLY A CA 1
ATOM 2647 C C . GLY A 1 348 ? 19.125 -44 1 1 54.5 348 GLY A C 1
ATOM 2648 O O . GLY A 1 348 ? 18.859 -42.844 1.354 1 54.5 348 GLY A O 1
ATOM 2649 N N . ARG A 1 349 ? 20.234 -44.188 0.194 1 56.31 349 ARG A N 1
ATOM 2650 C CA . ARG A 1 349 ? 20.656 -43.25 -0.837 1 56.31 349 ARG A CA 1
ATOM 2651 C C . ARG A 1 349 ? 19.703 -43.281 -2.023 1 56.31 349 ARG A C 1
ATOM 2653 O O . ARG A 1 349 ? 19.172 -44.344 -2.385 1 56.31 349 ARG A O 1
ATOM 2660 N N . ARG A 1 350 ? 19.203 -42.062 -2.461 1 56.16 350 ARG A N 1
ATOM 2661 C CA . ARG A 1 350 ? 18.312 -41.938 -3.604 1 56.16 350 ARG A CA 1
ATOM 2662 C C . ARG A 1 350 ? 18.984 -42.406 -4.883 1 56.16 350 ARG A C 1
ATOM 2664 O O . ARG A 1 350 ? 20.125 -42.031 -5.168 1 56.16 350 ARG A O 1
ATOM 2671 N N . ASP A 1 351 ? 18.312 -43.406 -5.574 1 57.81 351 ASP A N 1
ATOM 2672 C CA . ASP A 1 351 ? 18.766 -43.75 -6.914 1 57.81 351 ASP A CA 1
ATOM 2673 C C . ASP A 1 351 ? 18.453 -42.656 -7.918 1 57.81 351 ASP A C 1
ATOM 2675 O O . ASP A 1 351 ? 17.375 -42.062 -7.859 1 57.81 351 ASP A O 1
ATOM 2679 N N . PRO A 1 352 ? 19.422 -42.156 -8.594 1 59.19 352 PRO A N 1
ATOM 2680 C CA . PRO A 1 352 ? 19.172 -41.094 -9.586 1 59.19 352 PRO A CA 1
ATOM 2681 C C . PRO A 1 352 ? 18.031 -41.438 -10.547 1 59.19 352 PRO A C 1
ATOM 2683 O O . PRO A 1 352 ? 17.844 -42.625 -10.883 1 59.19 352 PRO A O 1
ATOM 2686 N N . GLU A 1 353 ? 17.047 -40.656 -10.812 1 60.16 353 GLU A N 1
ATOM 2687 C CA . GLU A 1 353 ? 15.953 -40.844 -11.758 1 60.16 353 GLU A CA 1
ATOM 2688 C C . GLU A 1 353 ? 16.469 -41.125 -13.164 1 60.16 353 GLU A C 1
ATOM 2690 O O . GLU A 1 353 ? 17.406 -40.469 -13.625 1 60.16 353 GLU A O 1
ATOM 2695 N N . GLU A 1 354 ? 16.078 -42.156 -13.812 1 64.44 354 GLU A N 1
ATOM 2696 C CA . GLU A 1 354 ? 16.438 -42.469 -15.195 1 64.44 354 GLU A CA 1
ATOM 2697 C C . GLU A 1 354 ? 15.75 -41.5 -16.172 1 64.44 354 GLU A C 1
ATOM 2699 O O . GLU A 1 354 ? 14.539 -41.281 -16.062 1 64.44 354 GLU A O 1
ATOM 2704 N N . VAL A 1 355 ? 16.531 -40.688 -16.828 1 69.62 355 VAL A N 1
ATOM 2705 C CA . VAL A 1 355 ? 15.969 -39.781 -17.828 1 69.62 355 VAL A CA 1
ATOM 2706 C C . VAL A 1 355 ? 16.156 -40.406 -19.219 1 69.62 355 VAL A C 1
ATOM 2708 O O . VAL A 1 355 ? 17.172 -41.031 -19.5 1 69.62 355 VAL A O 1
ATOM 2711 N N . ASP A 1 356 ? 15.109 -40.281 -20.016 1 77.38 356 ASP A N 1
ATOM 2712 C CA . ASP A 1 356 ? 15.18 -40.688 -21.422 1 77.38 356 ASP A CA 1
ATOM 2713 C C . ASP A 1 356 ? 16.406 -40.094 -22.109 1 77.38 356 ASP A C 1
ATOM 2715 O O . ASP A 1 356 ? 16.688 -38.906 -21.953 1 77.38 356 ASP A O 1
ATOM 2719 N N . PRO A 1 357 ? 17.297 -40.938 -22.719 1 79.5 357 PRO A N 1
ATOM 2720 C CA . PRO A 1 357 ? 18.531 -40.469 -23.344 1 79.5 357 PRO A CA 1
ATOM 2721 C C . PRO A 1 357 ? 18.312 -39.312 -24.328 1 79.5 357 PRO A C 1
ATOM 2723 O O . PRO A 1 357 ? 19.125 -38.406 -24.406 1 79.5 357 PRO A O 1
ATOM 2726 N N . GLU A 1 358 ? 17.188 -39.375 -25.031 1 82.88 358 GLU A N 1
ATOM 2727 C CA . GLU A 1 358 ? 16.938 -38.312 -26 1 82.88 358 GLU A CA 1
ATOM 2728 C C . GLU A 1 358 ? 16.625 -37 -25.281 1 82.88 358 GLU A C 1
ATOM 2730 O O . GLU A 1 358 ? 17.094 -35.938 -25.688 1 82.88 358 GLU A O 1
ATOM 2735 N N . MET A 1 359 ? 15.914 -37.125 -24.281 1 83.56 359 MET A N 1
ATOM 2736 C CA . MET A 1 359 ? 15.586 -35.938 -23.516 1 83.56 359 MET A CA 1
ATOM 2737 C C . MET A 1 359 ? 16.812 -35.406 -22.797 1 83.56 359 MET A C 1
ATOM 2739 O O . MET A 1 359 ? 16.984 -34.188 -22.656 1 83.56 359 MET A O 1
ATOM 2743 N N . GLY A 1 360 ? 17.641 -36.281 -22.406 1 83.25 360 GLY A N 1
ATOM 2744 C CA . GLY A 1 360 ? 18.891 -35.906 -21.766 1 83.25 360 GLY A CA 1
ATOM 2745 C C . GLY A 1 360 ? 19.828 -35.125 -22.688 1 83.25 360 GLY A C 1
ATOM 2746 O O . GLY A 1 360 ? 20.438 -34.156 -22.297 1 83.25 360 GLY A O 1
ATOM 2747 N N . ARG A 1 361 ? 19.859 -35.656 -23.891 1 85.69 361 ARG A N 1
ATOM 2748 C CA . ARG A 1 361 ? 20.703 -34.969 -24.891 1 85.69 361 ARG A CA 1
ATOM 2749 C C . ARG A 1 361 ? 20.156 -33.594 -25.203 1 85.69 361 ARG A C 1
ATOM 2751 O O . ARG A 1 361 ? 20.922 -32.625 -25.281 1 85.69 361 ARG A O 1
ATOM 2758 N N . ARG A 1 362 ? 18.891 -33.438 -25.375 1 88.06 362 ARG A N 1
ATOM 2759 C CA . ARG A 1 362 ? 18.281 -32.125 -25.656 1 88.06 362 ARG A CA 1
ATOM 2760 C C . ARG A 1 362 ? 18.5 -31.156 -24.5 1 88.06 362 ARG A C 1
ATOM 2762 O O . ARG A 1 362 ? 18.734 -29.969 -24.719 1 88.06 362 ARG A O 1
ATOM 2769 N N . ARG A 1 363 ? 18.422 -31.688 -23.359 1 89.62 363 ARG A N 1
ATOM 2770 C CA . ARG A 1 363 ? 18.656 -30.859 -22.172 1 89.62 363 ARG A CA 1
ATOM 2771 C C . ARG A 1 363 ? 20.094 -30.359 -22.125 1 89.62 363 ARG A C 1
ATOM 2773 O O . ARG A 1 363 ? 20.344 -29.203 -21.797 1 89.62 363 ARG A O 1
ATOM 2780 N N . ALA A 1 364 ? 21.031 -31.188 -22.406 1 89.56 364 ALA A N 1
ATOM 2781 C CA . ALA A 1 364 ? 22.453 -30.812 -22.391 1 89.56 364 ALA A CA 1
ATOM 2782 C C . ALA A 1 364 ? 22.766 -29.781 -23.453 1 89.56 364 ALA A C 1
ATOM 2784 O O . ALA A 1 364 ? 23.484 -28.812 -23.203 1 89.56 364 ALA A O 1
ATOM 2785 N N . GLU A 1 365 ? 22.188 -29.984 -24.609 1 90.19 365 GLU A N 1
ATOM 2786 C CA . GLU A 1 365 ? 22.406 -29.031 -25.688 1 90.19 365 GLU A CA 1
ATOM 2787 C C . GLU A 1 365 ? 21.812 -27.672 -25.359 1 90.19 365 GLU A C 1
ATOM 2789 O O . GLU A 1 365 ? 22.438 -26.641 -25.609 1 90.19 365 GLU A O 1
ATOM 2794 N N . GLN A 1 366 ? 20.641 -27.672 -24.828 1 92.5 366 GLN A N 1
ATOM 2795 C CA . GLN A 1 366 ? 19.984 -26.406 -24.5 1 92.5 366 GLN A CA 1
ATOM 2796 C C . GLN A 1 366 ? 20.719 -25.688 -23.359 1 92.5 366 GLN A C 1
ATOM 2798 O O . GLN A 1 366 ? 20.766 -24.469 -23.328 1 92.5 366 GLN A O 1
ATOM 2803 N N . THR A 1 367 ? 21.219 -26.422 -22.422 1 92.88 367 THR A N 1
ATOM 2804 C CA . THR A 1 367 ? 21.984 -25.812 -21.328 1 92.88 367 THR A CA 1
ATOM 2805 C C . THR A 1 367 ? 23.234 -25.141 -21.859 1 92.88 367 THR A C 1
ATOM 2807 O O . THR A 1 367 ? 23.578 -24.031 -21.438 1 92.88 367 THR A O 1
ATOM 2810 N N . TRP A 1 368 ? 23.844 -25.828 -22.781 1 91.94 368 TRP A N 1
ATOM 2811 C CA . TRP A 1 368 ? 25.031 -25.281 -23.438 1 91.94 368 TRP A CA 1
ATOM 2812 C C . TRP A 1 368 ? 24.688 -24.016 -24.203 1 91.94 368 TRP A C 1
ATOM 2814 O O . TRP A 1 368 ? 25.344 -22.969 -24 1 91.94 368 TRP A O 1
ATOM 2824 N N . ARG A 1 369 ? 23.672 -24.031 -24.906 1 92.38 369 ARG A N 1
ATOM 2825 C CA . ARG A 1 369 ? 23.25 -22.875 -25.688 1 92.38 369 ARG A CA 1
ATOM 2826 C C . ARG A 1 369 ? 22.859 -21.719 -24.781 1 92.38 369 ARG A C 1
ATOM 2828 O O . ARG A 1 369 ? 23.172 -20.562 -25.062 1 92.38 369 ARG A O 1
ATOM 2835 N N . THR A 1 370 ? 22.156 -22.031 -23.766 1 94.38 370 THR A N 1
ATOM 2836 C CA . THR A 1 370 ? 21.703 -20.984 -22.844 1 94.38 370 THR A CA 1
ATOM 2837 C C . THR A 1 370 ? 22.891 -20.281 -22.203 1 94.38 370 THR A C 1
ATOM 2839 O O . THR A 1 370 ? 22.891 -19.062 -22.047 1 94.38 370 THR A O 1
ATOM 2842 N N . GLY A 1 371 ? 23.891 -21.016 -21.812 1 93.62 371 GLY A N 1
ATOM 2843 C CA . GLY A 1 371 ? 25.094 -20.422 -21.25 1 93.62 371 GLY A CA 1
ATOM 2844 C C . GLY A 1 371 ? 25.766 -19.453 -22.219 1 93.62 371 GLY A C 1
ATOM 2845 O O . GLY A 1 371 ? 26.156 -18.359 -21.828 1 93.62 371 GLY A O 1
ATOM 2846 N N . ASP A 1 372 ? 25.812 -19.812 -23.453 1 93.94 372 ASP A N 1
ATOM 2847 C CA . ASP A 1 372 ? 26.438 -18.984 -24.469 1 93.94 372 ASP A CA 1
ATOM 2848 C C . ASP A 1 372 ? 25.594 -17.734 -24.75 1 93.94 372 ASP A C 1
ATOM 2850 O O . ASP A 1 372 ? 26.125 -16.641 -24.875 1 93.94 372 ASP A O 1
ATOM 2854 N N . VAL A 1 373 ? 24.359 -17.969 -24.812 1 95 373 VAL A N 1
ATOM 2855 C CA . VAL A 1 373 ? 23.453 -16.859 -25.094 1 95 373 VAL A CA 1
ATOM 2856 C C . VAL A 1 373 ? 23.531 -15.828 -23.969 1 95 373 VAL A C 1
ATOM 2858 O O . VAL A 1 373 ? 23.562 -14.617 -24.234 1 95 373 VAL A O 1
ATOM 2861 N N . LEU A 1 374 ? 23.641 -16.281 -22.75 1 95.31 374 LEU A N 1
ATOM 2862 C CA . LEU A 1 374 ? 23.688 -15.375 -21.609 1 95.31 374 LEU A CA 1
ATOM 2863 C C . LEU A 1 374 ? 24.984 -14.578 -21.609 1 95.31 374 LEU A C 1
ATOM 2865 O O . LEU A 1 374 ? 24.984 -13.375 -21.328 1 95.31 374 LEU A O 1
ATOM 2869 N N . ALA A 1 375 ? 26.047 -15.156 -21.984 1 94.81 375 ALA A N 1
ATOM 2870 C CA . ALA A 1 375 ? 27.344 -14.477 -22.031 1 94.81 375 ALA A CA 1
ATOM 2871 C C . ALA A 1 375 ? 27.328 -13.383 -23.109 1 94.81 375 ALA A C 1
ATOM 2873 O O . ALA A 1 375 ? 27.828 -12.273 -22.875 1 94.81 375 ALA A O 1
ATOM 2874 N N . VAL A 1 376 ? 26.719 -13.641 -24.234 1 95.25 376 VAL A N 1
ATOM 2875 C CA . VAL A 1 376 ? 26.672 -12.688 -25.328 1 95.25 376 VAL A CA 1
ATOM 2876 C C . VAL A 1 376 ? 25.641 -11.602 -25.031 1 95.25 376 VAL A C 1
ATOM 2878 O O . VAL A 1 376 ? 25.812 -10.445 -25.438 1 95.25 376 VAL A O 1
ATOM 2881 N N . SER A 1 377 ? 24.656 -11.938 -24.281 1 95.31 377 SER A N 1
ATOM 2882 C CA . SER A 1 377 ? 23.562 -11.016 -23.984 1 95.31 377 SER A CA 1
ATOM 2883 C C . SER A 1 377 ? 24.047 -9.82 -23.172 1 95.31 377 SER A C 1
ATOM 2885 O O . SER A 1 377 ? 23.469 -8.734 -23.25 1 95.31 377 SER A O 1
ATOM 2887 N N . ILE A 1 378 ? 25.062 -9.961 -22.391 1 94.88 378 ILE A N 1
ATOM 2888 C CA . ILE A 1 378 ? 25.562 -8.836 -21.625 1 94.88 378 ILE A CA 1
ATOM 2889 C C . ILE A 1 378 ? 26.141 -7.781 -22.562 1 94.88 378 ILE A C 1
ATOM 2891 O O . ILE A 1 378 ? 25.984 -6.582 -22.344 1 94.88 378 ILE A O 1
ATOM 2895 N N . LEU A 1 379 ? 26.797 -8.227 -23.594 1 95.12 379 LEU A N 1
ATOM 2896 C CA . LEU A 1 379 ? 27.375 -7.312 -24.562 1 95.12 379 LEU A CA 1
ATOM 2897 C C . LEU A 1 379 ? 26.297 -6.641 -25.391 1 95.12 379 LEU A C 1
ATOM 2899 O O . LEU A 1 379 ? 26.312 -5.426 -25.594 1 95.12 379 LEU A O 1
ATOM 2903 N N . VAL A 1 380 ? 25.375 -7.414 -25.781 1 96.12 380 VAL A N 1
ATOM 2904 C CA . VAL A 1 380 ? 24.266 -6.887 -26.578 1 96.12 380 VAL A CA 1
ATOM 2905 C C . VAL A 1 380 ? 23.438 -5.918 -25.734 1 96.12 380 VAL A C 1
ATOM 2907 O O . VAL A 1 380 ? 23.031 -4.859 -26.219 1 96.12 380 VAL A O 1
ATOM 2910 N N . GLY A 1 381 ? 23.203 -6.352 -24.531 1 95.12 381 GLY A N 1
ATOM 2911 C CA . GLY A 1 381 ? 22.484 -5.469 -23.625 1 95.12 381 GLY A CA 1
ATOM 2912 C C . GLY A 1 381 ? 23.188 -4.145 -23.391 1 95.12 381 GLY A C 1
ATOM 2913 O O . GLY A 1 381 ? 22.531 -3.104 -23.281 1 95.12 381 GLY A O 1
ATOM 2914 N N . SER A 1 382 ? 24.5 -4.129 -23.297 1 95.19 382 SER A N 1
ATOM 2915 C CA . SER A 1 382 ? 25.266 -2.9 -23.141 1 95.19 382 SER A CA 1
ATOM 2916 C C . SER A 1 382 ? 25.156 -2.014 -24.375 1 95.19 382 SER A C 1
ATOM 2918 O O . SER A 1 382 ? 25.125 -0.787 -24.266 1 95.19 382 SER A O 1
ATOM 2920 N N . GLY A 1 383 ? 25.094 -2.646 -25.547 1 96.06 383 GLY A N 1
ATOM 2921 C CA . GLY A 1 383 ? 24.875 -1.878 -26.766 1 96.06 383 GLY A CA 1
ATOM 2922 C C . GLY A 1 383 ? 23.5 -1.215 -26.797 1 96.06 383 GLY A C 1
ATOM 2923 O O . GLY A 1 383 ? 23.391 -0.029 -27.125 1 96.06 383 GLY A O 1
ATOM 2924 N N . LEU A 1 384 ? 22.516 -1.948 -26.453 1 97 384 LEU A N 1
ATOM 2925 C CA . LEU A 1 384 ? 21.156 -1.411 -26.406 1 97 384 LEU A CA 1
ATOM 2926 C C . LEU A 1 384 ? 21.047 -0.323 -25.344 1 97 384 LEU A C 1
ATOM 2928 O O . LEU A 1 384 ? 20.25 0.614 -25.5 1 97 384 LEU A O 1
ATOM 2932 N N . GLY A 1 385 ? 21.828 -0.504 -24.281 1 96.06 385 GLY A N 1
ATOM 2933 C CA . GLY A 1 385 ? 21.859 0.533 -23.25 1 96.06 385 GLY A CA 1
ATOM 2934 C C . GLY A 1 385 ? 22.359 1.866 -23.781 1 96.06 385 GLY A C 1
ATOM 2935 O O . GLY A 1 385 ? 21.828 2.918 -23.422 1 96.06 385 GLY A O 1
ATOM 2936 N N . LEU A 1 386 ? 23.328 1.825 -24.594 1 96.19 386 LEU A N 1
ATOM 2937 C CA . LEU A 1 386 ? 23.859 3.041 -25.203 1 96.19 386 LEU A CA 1
ATOM 2938 C C . LEU A 1 386 ? 22.828 3.668 -26.141 1 96.19 386 LEU A C 1
ATOM 2940 O O . LEU A 1 386 ? 22.703 4.895 -26.219 1 96.19 386 LEU A O 1
ATOM 2944 N N . VAL A 1 387 ? 22.078 2.811 -26.797 1 96.88 387 VAL A N 1
ATOM 2945 C CA . VAL A 1 387 ? 21 3.301 -27.672 1 96.88 387 VAL A CA 1
ATOM 2946 C C . VAL A 1 387 ? 19.969 4.047 -26.844 1 96.88 387 VAL A C 1
ATOM 2948 O O . VAL A 1 387 ? 19.531 5.141 -27.219 1 96.88 387 VAL A O 1
ATOM 2951 N N . ARG A 1 388 ? 19.594 3.547 -25.766 1 96.5 388 ARG A N 1
ATOM 2952 C CA . ARG A 1 388 ? 18.625 4.199 -24.891 1 96.5 388 ARG A CA 1
ATOM 2953 C C . ARG A 1 388 ? 19.156 5.535 -24.391 1 96.5 388 ARG A C 1
ATOM 2955 O O . ARG A 1 388 ? 18.453 6.543 -24.422 1 96.5 388 ARG A O 1
ATOM 2962 N N . SER A 1 389 ? 20.422 5.578 -23.969 1 95.69 389 SER A N 1
ATOM 2963 C CA . SER A 1 389 ? 21.016 6.742 -23.328 1 95.69 389 SER A CA 1
ATOM 2964 C C . SER A 1 389 ? 21.125 7.91 -24.297 1 95.69 389 SER A C 1
ATOM 2966 O O . SER A 1 389 ? 21.078 9.07 -23.891 1 95.69 389 SER A O 1
ATOM 2968 N N . LEU A 1 390 ? 21.281 7.582 -25.625 1 96.5 390 LEU A N 1
ATOM 2969 C CA . LEU A 1 390 ? 21.688 8.656 -26.531 1 96.5 390 LEU A CA 1
ATOM 2970 C C . LEU A 1 390 ? 20.547 8.992 -27.5 1 96.5 390 LEU A C 1
ATOM 2972 O O . LEU A 1 390 ? 20.656 9.945 -28.281 1 96.5 390 LEU A O 1
ATOM 2976 N N . THR A 1 391 ? 19.422 8.312 -27.438 1 96.12 391 THR A N 1
ATOM 2977 C CA . THR A 1 391 ? 18.297 8.578 -28.344 1 96.12 391 THR A CA 1
ATOM 2978 C C . THR A 1 391 ? 17.766 9.992 -28.141 1 96.12 391 THR A C 1
ATOM 2980 O O . THR A 1 391 ? 17.641 10.758 -29.094 1 96.12 391 THR A O 1
ATOM 2983 N N . ALA A 1 392 ? 17.5 10.398 -26.938 1 94.75 392 ALA A N 1
ATOM 2984 C CA . ALA A 1 392 ? 16.906 11.695 -26.641 1 94.75 392 ALA A CA 1
ATOM 2985 C C . ALA A 1 392 ? 17.844 12.836 -27.016 1 94.75 392 ALA A C 1
ATOM 2987 O O . ALA A 1 392 ? 17.469 13.758 -27.734 1 94.75 392 ALA A O 1
ATOM 2988 N N . PRO A 1 393 ? 19.156 12.75 -26.625 1 93.69 393 PRO A N 1
ATOM 2989 C CA . PRO A 1 393 ? 20.062 13.836 -27 1 93.69 393 PRO A CA 1
ATOM 2990 C C . PRO A 1 393 ? 20.234 13.969 -28.516 1 93.69 393 PRO A C 1
ATOM 2992 O O . PRO A 1 393 ? 20.422 15.078 -29.016 1 93.69 393 PRO A O 1
ATOM 2995 N N . ILE A 1 394 ? 20.156 12.891 -29.188 1 95.12 394 ILE A N 1
ATOM 2996 C CA . ILE A 1 394 ? 20.344 12.922 -30.641 1 95.12 394 ILE A CA 1
ATOM 2997 C C . ILE A 1 394 ? 19.109 13.539 -31.297 1 95.12 394 ILE A C 1
ATOM 2999 O O . ILE A 1 394 ? 19.234 14.352 -32.219 1 95.12 394 ILE A O 1
ATOM 3003 N N . LEU A 1 395 ? 17.953 13.219 -30.828 1 95.75 395 LEU A N 1
ATOM 3004 C CA . LEU A 1 395 ? 16.719 13.727 -31.422 1 95.75 395 LEU A CA 1
ATOM 3005 C C . LEU A 1 395 ? 16.531 15.203 -31.094 1 95.75 395 LEU A C 1
ATOM 3007 O O . LEU A 1 395 ? 15.859 15.922 -31.844 1 95.75 395 LEU A O 1
ATOM 3011 N N . LEU A 1 396 ? 17.062 15.672 -30.016 1 93.88 396 LEU A N 1
ATOM 3012 C CA . LEU A 1 396 ? 16.969 17.078 -29.625 1 93.88 396 LEU A CA 1
ATOM 3013 C C . LEU A 1 396 ? 17.844 17.938 -30.531 1 93.88 396 LEU A C 1
ATOM 3015 O O . LEU A 1 396 ? 17.625 19.156 -30.625 1 93.88 396 LEU A O 1
ATOM 3019 N N . GLY A 1 397 ? 18.719 17.406 -31.188 1 89.19 397 GLY A N 1
ATOM 3020 C CA . GLY A 1 397 ? 19.531 18.141 -32.156 1 89.19 397 GLY A CA 1
ATOM 3021 C C . GLY A 1 397 ? 20.734 18.812 -31.516 1 89.19 397 GLY A C 1
ATOM 3022 O O . GLY A 1 397 ? 20.875 18.828 -30.297 1 89.19 397 GLY A O 1
ATOM 3023 N N . PRO A 1 398 ? 21.625 19.25 -32.344 1 86.75 398 PRO A N 1
ATOM 3024 C CA . PRO A 1 398 ? 22.859 19.891 -31.859 1 86.75 398 PRO A CA 1
ATOM 3025 C C . PRO A 1 398 ? 22.625 21.312 -31.344 1 86.75 398 PRO A C 1
ATOM 3027 O O . PRO A 1 398 ? 21.781 22.031 -31.859 1 86.75 398 PRO A O 1
ATOM 3030 N N . ASP A 1 399 ? 23.188 21.469 -30.172 1 75.56 399 ASP A N 1
ATOM 3031 C CA . ASP A 1 399 ? 23.25 22.859 -29.734 1 75.56 399 ASP A CA 1
ATOM 3032 C C . ASP A 1 399 ? 24.219 23.656 -30.594 1 75.56 399 ASP A C 1
ATOM 3034 O O . ASP A 1 399 ? 25.188 23.109 -31.125 1 75.56 399 ASP A O 1
ATOM 3038 N N . GLU A 1 400 ? 23.891 24.812 -31.016 1 66.75 400 GLU A N 1
ATOM 3039 C CA . GLU A 1 400 ? 24.688 25.656 -31.922 1 66.75 400 GLU A CA 1
ATOM 3040 C C . GLU A 1 400 ? 26.156 25.641 -31.516 1 66.75 400 GLU A C 1
ATOM 3042 O O . GLU A 1 400 ? 27.047 25.578 -32.375 1 66.75 400 GLU A O 1
ATOM 3047 N N . SER A 1 401 ? 26.484 25.578 -30.203 1 70.44 401 SER A N 1
ATOM 3048 C CA . SER A 1 401 ? 27.875 25.734 -29.75 1 70.44 401 SER A CA 1
ATOM 3049 C C . SER A 1 401 ? 28.547 24.391 -29.547 1 70.44 401 SER A C 1
ATOM 3051 O O . SER A 1 401 ? 29.766 24.328 -29.344 1 70.44 401 SER A O 1
ATOM 3053 N N . ARG A 1 402 ? 27.828 23.266 -29.828 1 77.56 402 ARG A N 1
ATOM 3054 C CA . ARG A 1 402 ? 28.438 21.984 -29.484 1 77.56 402 ARG A CA 1
ATOM 3055 C C . ARG A 1 402 ? 28.125 20.938 -30.531 1 77.56 402 ARG A C 1
ATOM 3057 O O . ARG A 1 402 ? 27.703 19.828 -30.203 1 77.56 402 ARG A O 1
ATOM 3064 N N . LEU A 1 403 ? 28.297 21.172 -31.734 1 86.12 403 LEU A N 1
ATOM 3065 C CA . LEU A 1 403 ? 28.047 20.234 -32.844 1 86.12 403 LEU A CA 1
ATOM 3066 C C . LEU A 1 403 ? 28.953 19.016 -32.719 1 86.12 403 LEU A C 1
ATOM 3068 O O . LEU A 1 403 ? 28.547 17.891 -33.031 1 86.12 403 LEU A O 1
ATOM 3072 N N . ASN A 1 404 ? 30.188 19.219 -32.281 1 85.94 404 ASN A N 1
ATOM 3073 C CA . ASN A 1 404 ? 31.141 18.109 -32.125 1 85.94 404 ASN A CA 1
ATOM 3074 C C . ASN A 1 404 ? 30.656 17.078 -31.109 1 85.94 404 ASN A C 1
ATOM 3076 O O . ASN A 1 404 ? 30.797 15.875 -31.312 1 85.94 404 ASN A O 1
ATOM 3080 N N . VAL A 1 405 ? 30.109 17.531 -30.062 1 88 405 VAL A N 1
ATOM 3081 C CA . VAL A 1 405 ? 29.594 16.641 -29.031 1 88 405 VAL A CA 1
ATOM 3082 C C . VAL A 1 405 ? 28.438 15.812 -29.594 1 88 405 VAL A C 1
ATOM 3084 O O . VAL A 1 405 ? 28.328 14.617 -29.328 1 88 405 VAL A O 1
ATOM 3087 N N . TRP A 1 406 ? 27.609 16.453 -30.375 1 91.81 406 TRP A N 1
ATOM 3088 C CA . TRP A 1 406 ? 26.469 15.758 -30.969 1 91.81 406 TRP A CA 1
ATOM 3089 C C . TRP A 1 406 ? 26.922 14.68 -31.938 1 91.81 406 TRP A C 1
ATOM 3091 O O . TRP A 1 406 ? 26.375 13.578 -31.969 1 91.81 406 TRP A O 1
ATOM 3101 N N . LEU A 1 407 ? 28.031 14.977 -32.719 1 93.31 407 LEU A N 1
ATOM 3102 C CA . LEU A 1 407 ? 28.547 14.016 -33.688 1 93.31 407 LEU A CA 1
ATOM 3103 C C . LEU A 1 407 ? 29.156 12.812 -32.969 1 93.31 407 LEU A C 1
ATOM 3105 O O . LEU A 1 407 ? 29.016 11.68 -33.438 1 93.31 407 LEU A O 1
ATOM 3109 N N . ILE A 1 408 ? 29.828 13.102 -31.906 1 91.88 408 ILE A N 1
ATOM 3110 C CA . ILE A 1 408 ? 30.422 12.016 -31.141 1 91.88 408 ILE A CA 1
ATOM 3111 C C . ILE A 1 408 ? 29.328 11.141 -30.547 1 91.88 408 ILE A C 1
ATOM 3113 O O . ILE A 1 408 ? 29.438 9.914 -30.547 1 91.88 408 ILE A O 1
ATOM 3117 N N . ARG A 1 409 ? 28.312 11.766 -30.078 1 93.75 409 ARG A N 1
ATOM 3118 C CA . ARG A 1 409 ? 27.188 11.031 -29.516 1 93.75 409 ARG A CA 1
ATOM 3119 C C . ARG A 1 409 ? 26.5 10.18 -30.578 1 93.75 409 ARG A C 1
ATOM 3121 O O . ARG A 1 409 ? 26.109 9.047 -30.328 1 93.75 409 ARG A O 1
ATOM 3128 N N . PHE A 1 410 ? 26.375 10.766 -31.719 1 95.69 410 PHE A N 1
ATOM 3129 C CA . PHE A 1 410 ? 25.781 10.023 -32.844 1 95.69 410 PHE A CA 1
ATOM 3130 C C . PHE A 1 410 ? 26.641 8.828 -33.219 1 95.69 410 PHE A C 1
ATOM 3132 O O . PHE A 1 410 ? 26.125 7.742 -33.469 1 95.69 410 PHE A O 1
ATOM 3139 N N . ALA A 1 411 ? 27.938 9.023 -33.156 1 95.88 411 ALA A N 1
ATOM 3140 C CA . ALA A 1 411 ? 28.859 7.93 -33.469 1 95.88 411 ALA A CA 1
ATOM 3141 C C . ALA A 1 411 ? 28.75 6.812 -32.438 1 95.88 411 ALA A C 1
ATOM 3143 O O . ALA A 1 411 ? 28.719 5.633 -32.781 1 95.88 411 ALA A O 1
ATOM 3144 N N . VAL A 1 412 ? 28.734 7.191 -31.172 1 95.38 412 VAL A N 1
ATOM 3145 C CA . VAL A 1 412 ? 28.641 6.203 -30.109 1 95.38 412 VAL A CA 1
ATOM 3146 C C . VAL A 1 412 ? 27.281 5.504 -30.172 1 95.38 412 VAL A C 1
ATOM 3148 O O . VAL A 1 412 ? 27.172 4.309 -29.891 1 95.38 412 VAL A O 1
ATOM 3151 N N . PHE A 1 413 ? 26.188 6.281 -30.547 1 95.62 413 PHE A N 1
ATOM 3152 C CA . PHE A 1 413 ? 24.875 5.699 -30.781 1 95.62 413 PHE A CA 1
ATOM 3153 C C . PHE A 1 413 ? 24.938 4.617 -31.859 1 95.62 413 PHE A C 1
ATOM 3155 O O . PHE A 1 413 ? 24.391 3.529 -31.688 1 95.62 413 PHE A O 1
ATOM 3162 N N . LEU A 1 414 ? 25.656 4.852 -32.938 1 96.62 414 LEU A N 1
ATOM 3163 C CA . LEU A 1 414 ? 25.812 3.887 -34 1 96.62 414 LEU A CA 1
ATOM 3164 C C . LEU A 1 414 ? 26.609 2.672 -33.562 1 96.62 414 LEU A C 1
ATOM 3166 O O . LEU A 1 414 ? 26.312 1.544 -33.938 1 96.62 414 LEU A O 1
ATOM 3170 N N . VAL A 1 415 ? 27.625 2.949 -32.75 1 95.81 415 VAL A N 1
ATOM 3171 C CA . VAL A 1 415 ? 28.391 1.844 -32.188 1 95.81 415 VAL A CA 1
ATOM 3172 C C . VAL A 1 415 ? 27.484 0.946 -31.344 1 95.81 415 VAL A C 1
ATOM 3174 O O . VAL A 1 415 ? 27.578 -0.282 -31.422 1 95.81 415 VAL A O 1
ATOM 3177 N N . GLY A 1 416 ? 26.625 1.58 -30.562 1 96.25 416 GLY A N 1
ATOM 3178 C CA . GLY A 1 416 ? 25.656 0.805 -29.797 1 96.25 416 GLY A CA 1
ATOM 3179 C C . GLY A 1 416 ? 24.75 -0.044 -30.656 1 96.25 416 GLY A C 1
ATOM 3180 O O . GLY A 1 416 ? 24.516 -1.219 -30.359 1 96.25 416 GLY A O 1
ATOM 3181 N N . VAL A 1 417 ? 24.281 0.502 -31.781 1 96.31 417 VAL A N 1
ATOM 3182 C CA . VAL A 1 417 ? 23.422 -0.207 -32.719 1 96.31 417 VAL A CA 1
ATOM 3183 C C . VAL A 1 417 ? 24.172 -1.371 -33.344 1 96.31 417 VAL A C 1
ATOM 3185 O O . VAL A 1 417 ? 23.641 -2.48 -33.438 1 96.31 417 VAL A O 1
ATOM 3188 N N . ILE A 1 418 ? 25.406 -1.138 -33.656 1 96.12 418 ILE A N 1
ATOM 3189 C CA . ILE A 1 418 ? 26.219 -2.152 -34.312 1 96.12 418 ILE A CA 1
ATOM 3190 C C . ILE A 1 418 ? 26.5 -3.293 -33.312 1 96.12 418 ILE A C 1
ATOM 3192 O O . ILE A 1 418 ? 26.359 -4.469 -33.688 1 96.12 418 ILE A O 1
ATOM 3196 N N . VAL A 1 419 ? 26.922 -2.967 -32.156 1 95.88 419 VAL A N 1
ATOM 3197 C CA . VAL A 1 419 ? 27.203 -3.986 -31.141 1 95.88 419 VAL A CA 1
ATOM 3198 C C . VAL A 1 419 ? 25.953 -4.828 -30.891 1 95.88 419 VAL A C 1
ATOM 3200 O O . VAL A 1 419 ? 26.031 -6.055 -30.781 1 95.88 419 VAL A O 1
ATOM 3203 N N . ALA A 1 420 ? 24.797 -4.223 -30.844 1 95.94 420 ALA A N 1
ATOM 3204 C CA . ALA A 1 420 ? 23.547 -4.938 -30.609 1 95.94 420 ALA A CA 1
ATOM 3205 C C . ALA A 1 420 ? 23.188 -5.82 -31.797 1 95.94 420 ALA A C 1
ATOM 3207 O O . ALA A 1 420 ? 22.734 -6.957 -31.625 1 95.94 420 ALA A O 1
ATOM 3208 N N . ALA A 1 421 ? 23.422 -5.363 -33 1 94.75 421 ALA A N 1
ATOM 3209 C CA . ALA A 1 421 ? 23.031 -6.062 -34.219 1 94.75 421 ALA A CA 1
ATOM 3210 C C . ALA A 1 421 ? 24.016 -7.18 -34.562 1 94.75 421 ALA A C 1
ATOM 3212 O O . ALA A 1 421 ? 23.609 -8.258 -35.031 1 94.75 421 ALA A O 1
ATOM 3213 N N . VAL A 1 422 ? 25.328 -6.969 -34.25 1 94.5 422 VAL A N 1
ATOM 3214 C CA . VAL A 1 422 ? 26.359 -7.895 -34.719 1 94.5 422 VAL A CA 1
ATOM 3215 C C . VAL A 1 422 ? 26.828 -8.781 -33.594 1 94.5 422 VAL A C 1
ATOM 3217 O O . VAL A 1 422 ? 27.516 -9.781 -33.812 1 94.5 422 VAL A O 1
ATOM 3220 N N . GLY A 1 423 ? 26.438 -8.461 -32.406 1 93.69 423 GLY A N 1
ATOM 3221 C CA . GLY A 1 423 ? 26.906 -9.211 -31.266 1 93.69 423 GLY A CA 1
ATOM 3222 C C . GLY A 1 423 ? 26.656 -10.703 -31.391 1 93.69 423 GLY A C 1
ATOM 3223 O O . GLY A 1 423 ? 27.594 -11.5 -31.281 1 93.69 423 GLY A O 1
ATOM 3224 N N . PHE A 1 424 ? 25.469 -11.125 -31.719 1 93.69 424 PHE A N 1
ATOM 3225 C CA . PHE A 1 424 ? 25.141 -12.539 -31.781 1 93.69 424 PHE A CA 1
ATOM 3226 C C . PHE A 1 424 ? 25.719 -13.18 -33.031 1 93.69 424 PHE A C 1
ATOM 3228 O O . PHE A 1 424 ? 26.312 -14.258 -32.969 1 93.69 424 PHE A O 1
ATOM 3235 N N . PRO A 1 425 ? 25.656 -12.555 -34.25 1 93.69 425 PRO A N 1
ATOM 3236 C CA . PRO A 1 425 ? 26.281 -13.148 -35.438 1 93.69 425 PRO A CA 1
ATOM 3237 C C . PRO A 1 425 ? 27.781 -13.305 -35.281 1 93.69 425 PRO A C 1
ATOM 3239 O O . PRO A 1 425 ? 28.344 -14.344 -35.656 1 93.69 425 PRO A O 1
ATOM 3242 N N . LEU A 1 426 ? 28.391 -12.352 -34.719 1 93.38 426 LEU A N 1
ATOM 3243 C CA . LEU A 1 426 ? 29.828 -12.438 -34.5 1 93.38 426 LEU A CA 1
ATOM 3244 C C . LEU A 1 426 ? 30.172 -13.531 -33.5 1 93.38 426 LEU A C 1
ATOM 3246 O O . LEU A 1 426 ? 31.156 -14.258 -33.688 1 93.38 426 LEU A O 1
ATOM 3250 N N . ALA A 1 427 ? 29.438 -13.555 -32.438 1 93.5 427 ALA A N 1
ATOM 3251 C CA . ALA A 1 427 ? 29.656 -14.602 -31.438 1 93.5 427 ALA A CA 1
ATOM 3252 C C . ALA A 1 427 ? 29.422 -15.984 -32.031 1 93.5 427 ALA A C 1
ATOM 3254 O O . ALA A 1 427 ? 30.141 -16.938 -31.703 1 93.5 427 ALA A O 1
ATOM 3255 N N . ALA A 1 428 ? 28.422 -16.094 -32.938 1 92.81 428 ALA A N 1
ATOM 3256 C CA . ALA A 1 428 ? 28.125 -17.375 -33.562 1 92.81 428 ALA A CA 1
ATOM 3257 C C . ALA A 1 428 ? 29.297 -17.844 -34.438 1 92.81 428 ALA A C 1
ATOM 3259 O O . ALA A 1 428 ? 29.688 -19.016 -34.375 1 92.81 428 ALA A O 1
ATOM 3260 N N . VAL A 1 429 ? 29.906 -16.969 -35.156 1 90.88 429 VAL A N 1
ATOM 3261 C CA . VAL A 1 429 ? 31.047 -17.297 -36 1 90.88 429 VAL A CA 1
ATOM 3262 C C . VAL A 1 429 ? 32.25 -17.641 -35.125 1 90.88 429 VAL A C 1
ATOM 3264 O O . VAL A 1 429 ? 32.969 -18.625 -35.375 1 90.88 429 VAL A O 1
ATOM 3267 N N . GLY A 1 430 ? 32.469 -16.797 -34.156 1 88.5 430 GLY A N 1
ATOM 3268 C CA . GLY A 1 430 ? 33.594 -17.031 -33.25 1 88.5 430 GLY A CA 1
ATOM 3269 C C . GLY A 1 430 ? 33.5 -18.359 -32.5 1 88.5 430 GLY A C 1
ATOM 3270 O O . GLY A 1 430 ? 34.5 -19.078 -32.375 1 88.5 430 GLY A O 1
ATOM 3271 N N . LEU A 1 431 ? 32.344 -18.703 -32.062 1 87.44 431 LEU A N 1
ATOM 3272 C CA . LEU A 1 431 ? 32.125 -19.938 -31.297 1 87.44 431 LEU A CA 1
ATOM 3273 C C . LEU A 1 431 ? 32.219 -21.156 -32.219 1 87.44 431 LEU A C 1
ATOM 3275 O O . LEU A 1 431 ? 32.719 -22.203 -31.797 1 87.44 431 LEU A O 1
ATOM 3279 N N . CYS A 1 432 ? 31.703 -20.969 -33.438 1 83.62 432 CYS A N 1
ATOM 3280 C CA . CYS A 1 432 ? 31.828 -22.047 -34.406 1 83.62 432 CYS A CA 1
ATOM 3281 C C . CYS A 1 432 ? 33.281 -22.344 -34.719 1 83.62 432 CYS A C 1
ATOM 3283 O O . CYS A 1 432 ? 33.688 -23.516 -34.781 1 83.62 432 CYS A O 1
ATOM 3285 N N . LYS A 1 433 ? 34.094 -21.344 -34.781 1 83.5 433 LYS A N 1
ATOM 3286 C CA . LYS A 1 433 ? 35.5 -21.516 -35.031 1 83.5 433 LYS A CA 1
ATOM 3287 C C . LYS A 1 433 ? 36.219 -22.125 -33.812 1 83.5 433 LYS A C 1
ATOM 3289 O O . LYS A 1 433 ? 37.062 -23 -33.969 1 83.5 433 LYS A O 1
ATOM 3294 N N . LEU A 1 434 ? 35.812 -21.594 -32.719 1 82 434 LEU A N 1
ATOM 3295 C CA . LEU A 1 434 ? 36.406 -22.078 -31.484 1 82 434 LEU A CA 1
ATOM 3296 C C . LEU A 1 434 ? 36.094 -23.547 -31.25 1 82 434 LEU A C 1
ATOM 3298 O O . LEU A 1 434 ? 36.969 -24.359 -30.953 1 82 434 LEU A O 1
ATOM 3302 N N . ASP A 1 435 ? 34.844 -23.891 -31.344 1 79.88 435 ASP A N 1
ATOM 3303 C CA . ASP A 1 435 ? 34.375 -25.266 -31.109 1 79.88 435 ASP A CA 1
ATOM 3304 C C . ASP A 1 435 ? 34.844 -26.188 -32.219 1 79.88 435 ASP A C 1
ATOM 3306 O O . ASP A 1 435 ? 35.125 -27.359 -32 1 79.88 435 ASP A O 1
ATOM 3310 N N . GLY A 1 436 ? 34.938 -25.641 -33.5 1 75.38 436 GLY A N 1
ATOM 3311 C CA . GLY A 1 436 ? 35.469 -26.422 -34.594 1 75.38 436 GLY A CA 1
ATOM 3312 C C . GLY A 1 436 ? 36.938 -26.781 -34.406 1 75.38 436 GLY A C 1
ATOM 3313 O O . GLY A 1 436 ? 37.312 -27.922 -34.688 1 75.38 436 GLY A O 1
ATOM 3314 N N . LYS A 1 437 ? 37.625 -25.891 -33.938 1 76.19 437 LYS A N 1
ATOM 3315 C CA . LYS A 1 437 ? 39.031 -26.156 -33.688 1 76.19 437 LYS A CA 1
ATOM 3316 C C . LYS A 1 437 ? 39.219 -27.172 -32.562 1 76.19 437 LYS A C 1
ATOM 3318 O O . LYS A 1 437 ? 40.094 -28.031 -32.625 1 76.19 437 LYS A O 1
ATOM 3323 N N . ALA A 1 438 ? 38.406 -26.984 -31.562 1 73.31 438 ALA A N 1
ATOM 3324 C CA . ALA A 1 438 ? 38.469 -27.922 -30.453 1 73.31 438 ALA A CA 1
ATOM 3325 C C . ALA A 1 438 ? 38.156 -29.344 -30.906 1 73.31 438 ALA A C 1
ATOM 3327 O O . ALA A 1 438 ? 38.75 -30.312 -30.453 1 73.31 438 ALA A O 1
ATOM 3328 N N . LEU A 1 439 ? 37.219 -29.438 -31.797 1 71.75 439 LEU A N 1
ATOM 3329 C CA . LEU A 1 439 ? 36.812 -30.734 -32.344 1 71.75 439 LEU A CA 1
ATOM 3330 C C . LEU A 1 439 ? 37.938 -31.328 -33.188 1 71.75 439 LEU A C 1
ATOM 3332 O O . LEU A 1 439 ? 38.219 -32.531 -33.094 1 71.75 439 LEU A O 1
ATOM 3336 N N . ALA A 1 440 ? 38.594 -30.531 -33.938 1 72.19 440 ALA A N 1
ATOM 3337 C CA . ALA A 1 440 ? 39.688 -30.984 -34.781 1 72.19 440 ALA A CA 1
ATOM 3338 C C . ALA A 1 440 ? 40.844 -31.484 -33.938 1 72.19 440 ALA A C 1
ATOM 3340 O O . ALA A 1 440 ? 41.5 -32.469 -34.281 1 72.19 440 ALA A O 1
ATOM 3341 N N . ASP A 1 441 ? 41.062 -30.781 -32.875 1 68 441 ASP A N 1
ATOM 3342 C CA . ASP A 1 441 ? 42.156 -31.156 -32 1 68 441 ASP A CA 1
ATOM 3343 C C . ASP A 1 441 ? 41.875 -32.469 -31.266 1 68 441 ASP A C 1
ATOM 3345 O O . ASP A 1 441 ? 42.781 -33.25 -30.984 1 68 441 ASP A O 1
ATOM 3349 N N . GLU A 1 442 ? 40.625 -32.594 -30.891 1 64.19 442 GLU A N 1
ATOM 3350 C CA . GLU A 1 442 ? 40.219 -33.844 -30.234 1 64.19 442 GLU A CA 1
ATOM 3351 C C . GLU A 1 442 ? 40.438 -35.031 -31.156 1 64.19 442 GLU A C 1
ATOM 3353 O O . GLU A 1 442 ? 40.781 -36.125 -30.703 1 64.19 442 GLU A O 1
ATOM 3358 N N . GLU A 1 443 ? 40.219 -34.812 -32.406 1 62.16 443 GLU A N 1
ATOM 3359 C CA . GLU A 1 443 ? 40.375 -35.906 -33.375 1 62.16 443 GLU A CA 1
ATOM 3360 C C . GLU A 1 443 ? 41.844 -36.219 -33.625 1 62.16 443 GLU A C 1
ATOM 3362 O O . GLU A 1 443 ? 42.188 -37.375 -33.875 1 62.16 443 GLU A O 1
ATOM 3367 N N . ARG A 1 444 ? 42.719 -35.281 -33.562 1 61.81 444 ARG A N 1
ATOM 3368 C CA . ARG A 1 444 ? 44.156 -35.5 -33.844 1 61.81 444 ARG A CA 1
ATOM 3369 C C . ARG A 1 444 ? 44.844 -36.062 -32.625 1 61.81 444 ARG A C 1
ATOM 3371 O O . ARG A 1 444 ? 45.969 -36.625 -32.75 1 61.81 444 ARG A O 1
ATOM 3378 N N . LYS A 1 445 ? 44.25 -36.312 -31.516 1 54.94 445 LYS A N 1
ATOM 3379 C CA . LYS A 1 445 ? 44.812 -36.844 -30.266 1 54.94 445 LYS A CA 1
ATOM 3380 C C . LYS A 1 445 ? 46.125 -36.125 -29.922 1 54.94 445 LYS A C 1
ATOM 3382 O O . LYS A 1 445 ? 47.156 -36.781 -29.859 1 54.94 445 LYS A O 1
ATOM 3387 N N . PRO A 1 446 ? 46.125 -34.906 -29.969 1 55.12 446 PRO A N 1
ATOM 3388 C CA . PRO A 1 446 ? 47.469 -34.344 -29.734 1 55.12 446 PRO A CA 1
ATOM 3389 C C . PRO A 1 446 ? 47.969 -34.656 -28.328 1 55.12 446 PRO A C 1
ATOM 3391 O O . PRO A 1 446 ? 47.188 -34.938 -27.422 1 55.12 446 PRO A O 1
ATOM 3394 N N . PRO A 1 447 ? 49.406 -34.625 -28.125 1 49.53 447 PRO A N 1
ATOM 3395 C CA . PRO A 1 447 ? 49.969 -34.906 -26.797 1 49.53 447 PRO A CA 1
ATOM 3396 C C . PRO A 1 447 ? 49.469 -33.938 -25.734 1 49.53 447 PRO A C 1
ATOM 3398 O O . PRO A 1 447 ? 49.094 -32.781 -26.031 1 49.53 447 PRO A O 1
ATOM 3401 N N . VAL A 1 448 ? 49 -34.344 -24.531 1 51.5 448 VAL A N 1
ATOM 3402 C CA . VAL A 1 448 ? 48.469 -33.75 -23.312 1 51.5 448 VAL A CA 1
ATOM 3403 C C . VAL A 1 448 ? 49.188 -32.438 -23.047 1 51.5 448 VAL A C 1
ATOM 3405 O O . VAL A 1 448 ? 48.656 -31.578 -22.312 1 51.5 448 VAL A O 1
ATOM 3408 N N . GLU A 1 449 ? 50.406 -32.25 -23.547 1 50.31 449 GLU A N 1
ATOM 3409 C CA . GLU A 1 449 ? 51.312 -31.188 -23.047 1 50.31 449 GLU A CA 1
ATOM 3410 C C . GLU A 1 449 ? 51 -29.859 -23.703 1 50.31 449 GLU A C 1
ATOM 3412 O O . GLU A 1 449 ? 51.562 -28.828 -23.312 1 50.31 449 GLU A O 1
ATOM 3417 N N . ASP A 1 450 ? 50.25 -29.734 -24.672 1 53.78 450 ASP A N 1
ATOM 3418 C CA . ASP A 1 450 ? 50.156 -28.438 -25.328 1 53.78 450 ASP A CA 1
ATOM 3419 C C . ASP A 1 450 ? 49.125 -27.547 -24.656 1 53.78 450 ASP A C 1
ATOM 3421 O O . ASP A 1 450 ? 47.938 -27.891 -24.594 1 53.78 450 ASP A O 1
ATOM 3425 N N . ARG A 1 451 ? 49.562 -26.484 -24.062 1 55.19 451 ARG A N 1
ATOM 3426 C CA . ARG A 1 451 ? 48.812 -25.547 -23.25 1 55.19 451 ARG A CA 1
ATOM 3427 C C . ARG A 1 451 ? 47.594 -25 -24.031 1 55.19 451 ARG A C 1
ATOM 3429 O O . ARG A 1 451 ? 46.531 -24.797 -23.453 1 55.19 451 ARG A O 1
ATOM 3436 N N . LYS A 1 452 ? 47.75 -24.672 -25.312 1 56.91 452 LYS A N 1
ATOM 3437 C CA . LYS A 1 452 ? 46.688 -24.094 -26.109 1 56.91 452 LYS A CA 1
ATOM 3438 C C . LYS A 1 452 ? 45.531 -25.109 -26.297 1 56.91 452 LYS A C 1
ATOM 3440 O O . LYS A 1 452 ? 44.375 -24.75 -26.234 1 56.91 452 LYS A O 1
ATOM 3445 N N . VAL A 1 453 ? 45.906 -26.25 -26.422 1 56.5 453 VAL A N 1
ATOM 3446 C CA . VAL A 1 453 ? 44.938 -27.297 -26.625 1 56.5 453 VAL A CA 1
ATOM 3447 C C . VAL A 1 453 ? 44.156 -27.531 -25.344 1 56.5 453 VAL A C 1
ATOM 3449 O O . VAL A 1 453 ? 42.938 -27.797 -25.375 1 56.5 453 VAL A O 1
ATOM 3452 N N . ALA A 1 454 ? 44.875 -27.266 -24.328 1 56 454 ALA A N 1
ATOM 3453 C CA . ALA A 1 454 ? 44.25 -27.484 -23.016 1 56 454 ALA A CA 1
ATOM 3454 C C . ALA A 1 454 ? 43.188 -26.422 -22.75 1 56 454 ALA A C 1
ATOM 3456 O O . ALA A 1 454 ? 42.094 -26.734 -22.219 1 56 454 ALA A O 1
ATOM 3457 N N . VAL A 1 455 ? 43.406 -25.203 -23.172 1 62.44 455 VAL A N 1
ATOM 3458 C CA . VAL A 1 455 ? 42.469 -24.125 -22.953 1 62.44 455 VAL A CA 1
ATOM 3459 C C . VAL A 1 455 ? 41.219 -24.328 -23.828 1 62.44 455 VAL A C 1
ATOM 3461 O O . VAL A 1 455 ? 40.094 -24.109 -23.375 1 62.44 455 VAL A O 1
ATOM 3464 N N . LEU A 1 456 ? 41.531 -24.75 -24.969 1 60.78 456 LEU A N 1
ATOM 3465 C CA . LEU A 1 456 ? 40.406 -24.938 -25.891 1 60.78 456 LEU A CA 1
ATOM 3466 C C . LEU A 1 456 ? 39.531 -26.109 -25.453 1 60.78 456 LEU A C 1
ATOM 3468 O O . LEU A 1 456 ? 38.312 -26.078 -25.625 1 60.78 456 LEU A O 1
ATOM 3472 N N . ARG A 1 457 ? 40.156 -27.078 -24.906 1 57.41 457 ARG A N 1
ATOM 3473 C CA . ARG A 1 457 ? 39.406 -28.219 -24.422 1 57.41 457 ARG A CA 1
ATOM 3474 C C . ARG A 1 457 ? 38.562 -27.844 -23.219 1 57.41 457 ARG A C 1
ATOM 3476 O O . ARG A 1 457 ? 37.531 -28.453 -22.969 1 57.41 457 ARG A O 1
ATOM 3483 N N . LEU A 1 458 ? 39.031 -26.844 -22.609 1 58.53 458 LEU A N 1
ATOM 3484 C CA . LEU A 1 458 ? 38.312 -26.359 -21.438 1 58.53 458 LEU A CA 1
ATOM 3485 C C . LEU A 1 458 ? 37 -25.719 -21.844 1 58.53 458 LEU A C 1
ATOM 3487 O O . LEU A 1 458 ? 36.031 -25.703 -21.047 1 58.53 458 LEU A O 1
ATOM 3491 N N . LEU A 1 459 ? 36.969 -25.266 -23 1 66.69 459 LEU A N 1
ATOM 3492 C CA . LEU A 1 459 ? 35.812 -24.453 -23.391 1 66.69 459 LEU A CA 1
ATOM 3493 C C . LEU A 1 459 ? 34.812 -25.297 -24.156 1 66.69 459 LEU A C 1
ATOM 3495 O O . LEU A 1 459 ? 33.75 -24.797 -24.578 1 66.69 459 LEU A O 1
ATOM 3499 N N . ARG A 1 460 ? 35.125 -26.625 -24.391 1 68 460 ARG A N 1
ATOM 3500 C CA . ARG A 1 460 ? 34.156 -27.484 -25.031 1 68 460 ARG A CA 1
ATOM 3501 C C . ARG A 1 460 ? 33.812 -28.672 -24.156 1 68 460 ARG A C 1
ATOM 3503 O O . ARG A 1 460 ? 34.688 -29.438 -23.75 1 68 460 ARG A O 1
ATOM 3510 N N . PRO A 1 461 ? 32.562 -28.828 -23.719 1 62.59 461 PRO A N 1
ATOM 3511 C CA . PRO A 1 461 ? 32.156 -30.016 -22.984 1 62.59 461 PRO A CA 1
ATOM 3512 C C . PRO A 1 461 ? 32.375 -31.312 -23.766 1 62.59 461 PRO A C 1
ATOM 3514 O O . PRO A 1 461 ? 32.031 -31.406 -24.938 1 62.59 461 PRO A O 1
ATOM 3517 N N . SER A 1 462 ? 33.562 -32.125 -23.562 1 59.5 462 SER A N 1
ATOM 3518 C CA . SER A 1 462 ? 33.969 -33.281 -24.328 1 59.5 462 SER A CA 1
ATOM 3519 C C . SER A 1 462 ? 33.281 -34.562 -23.812 1 59.5 462 SER A C 1
ATOM 3521 O O . SER A 1 462 ? 32.906 -34.625 -22.625 1 59.5 462 SER A O 1
ATOM 3523 N N . ASP A 1 463 ? 32.875 -35.469 -24.75 1 54.53 463 ASP A N 1
ATOM 3524 C CA . ASP A 1 463 ? 32.25 -36.781 -24.5 1 54.53 463 ASP A CA 1
ATOM 3525 C C . ASP A 1 463 ? 33.094 -37.625 -23.562 1 54.53 463 ASP A C 1
ATOM 3527 O O . ASP A 1 463 ? 32.594 -38.5 -22.875 1 54.53 463 ASP A O 1
ATOM 3531 N N . ASN A 1 464 ? 34.531 -37.5 -23.688 1 51.66 464 ASN A N 1
ATOM 3532 C CA . ASN A 1 464 ? 35.375 -38.438 -23 1 51.66 464 ASN A CA 1
ATOM 3533 C C . ASN A 1 464 ? 35.625 -38.031 -21.562 1 51.66 464 ASN A C 1
ATOM 3535 O O . ASN A 1 464 ? 36.5 -38.625 -20.875 1 51.66 464 ASN A O 1
ATOM 3539 N N . GLY A 1 465 ? 34.688 -37.625 -20.828 1 51.03 465 GLY A N 1
ATOM 3540 C CA . GLY A 1 465 ? 34.719 -37.312 -19.406 1 51.03 465 GLY A CA 1
ATOM 3541 C C . GLY A 1 465 ? 35.844 -36.375 -19.031 1 51.03 465 GLY A C 1
ATOM 3542 O O . GLY A 1 465 ? 36.812 -36.188 -19.781 1 51.03 465 GLY A O 1
ATOM 3543 N N . PRO A 1 466 ? 35.812 -35.531 -18.172 1 49.53 466 PRO A N 1
ATOM 3544 C CA . PRO A 1 466 ? 36.781 -34.5 -17.797 1 49.53 466 PRO A CA 1
ATOM 3545 C C . PRO A 1 466 ? 38.156 -35.062 -17.453 1 49.53 466 PRO A C 1
ATOM 3547 O O . PRO A 1 466 ? 38.312 -35.75 -16.438 1 49.53 466 PRO A O 1
ATOM 3550 N N . ARG A 1 467 ? 39 -35.75 -18.234 1 48.06 467 ARG A N 1
ATOM 3551 C CA . ARG A 1 467 ? 40.344 -35.844 -17.688 1 48.06 467 ARG A CA 1
ATOM 3552 C C . ARG A 1 467 ? 40.812 -34.469 -17.219 1 48.06 467 ARG A C 1
ATOM 3554 O O . ARG A 1 467 ? 41.062 -33.562 -18.016 1 48.06 467 ARG A O 1
ATOM 3561 N N . ARG A 1 468 ? 40.438 -34.031 -16.109 1 52.78 468 ARG A N 1
ATOM 3562 C CA . ARG A 1 468 ? 40.844 -32.75 -15.555 1 52.78 468 ARG A CA 1
ATOM 3563 C C . ARG A 1 468 ? 42.344 -32.562 -15.68 1 52.78 468 ARG A C 1
ATOM 3565 O O . ARG A 1 468 ? 43.125 -33.219 -14.992 1 52.78 468 ARG A O 1
ATOM 3572 N N . ALA A 1 469 ? 42.719 -32 -16.734 1 55.19 469 ALA A N 1
ATOM 3573 C CA . ALA A 1 469 ? 44.125 -31.656 -16.875 1 55.19 469 ALA A CA 1
ATOM 3574 C C . ALA A 1 469 ? 44.594 -30.719 -15.75 1 55.19 469 ALA A C 1
ATOM 3576 O O . ALA A 1 469 ? 43.781 -29.906 -15.258 1 55.19 469 ALA A O 1
ATOM 3577 N N . PRO A 1 470 ? 45.594 -31.016 -14.93 1 56.72 470 PRO A N 1
ATOM 3578 C CA . PRO A 1 470 ? 46.156 -30.203 -13.852 1 56.72 470 PRO A CA 1
ATOM 3579 C C . PRO A 1 470 ? 46.125 -28.703 -14.172 1 56.72 470 PRO A C 1
ATOM 3581 O O . PRO A 1 470 ? 46 -27.875 -13.273 1 56.72 470 PRO A O 1
ATOM 3584 N N . LEU A 1 471 ? 46.125 -28.344 -15.406 1 55.47 471 LEU A N 1
ATOM 3585 C CA . LEU A 1 471 ? 46.156 -26.938 -15.773 1 55.47 471 LEU A CA 1
ATOM 3586 C C . LEU A 1 471 ? 44.781 -26.297 -15.547 1 55.47 471 LEU A C 1
ATOM 3588 O O . LEU A 1 471 ? 44.688 -25.125 -15.172 1 55.47 471 LEU A O 1
ATOM 3592 N N . GLN A 1 472 ? 43.719 -27.078 -15.758 1 60.91 472 GLN A N 1
ATOM 3593 C CA . GLN A 1 472 ? 42.375 -26.547 -15.578 1 60.91 472 GLN A CA 1
ATOM 3594 C C . GLN A 1 472 ? 42.094 -26.234 -14.109 1 60.91 472 GLN A C 1
ATOM 3596 O O . GLN A 1 472 ? 41.531 -25.203 -13.781 1 60.91 472 GLN A O 1
ATOM 3601 N N . THR A 1 473 ? 42.594 -27.031 -13.406 1 69.69 473 THR A N 1
ATOM 3602 C CA . THR A 1 473 ? 42.375 -26.812 -11.984 1 69.69 473 THR A CA 1
ATOM 3603 C C . THR A 1 473 ? 43.25 -25.672 -11.469 1 69.69 473 THR A C 1
ATOM 3605 O O . THR A 1 473 ? 42.781 -24.859 -10.648 1 69.69 473 THR A O 1
ATOM 3608 N N . SER A 1 474 ? 44.438 -25.562 -12.109 1 77.38 474 SER A N 1
ATOM 3609 C CA . SER A 1 474 ? 45.312 -24.484 -11.648 1 77.38 474 SER A CA 1
ATOM 3610 C C . SER A 1 474 ? 44.812 -23.125 -12.109 1 77.38 474 SER A C 1
ATOM 3612 O O . SER A 1 474 ? 44.844 -22.156 -11.359 1 77.38 474 SER A O 1
ATOM 3614 N N . ALA A 1 475 ? 44.312 -23.047 -13.336 1 76.69 475 ALA A N 1
ATOM 3615 C CA . ALA A 1 475 ? 43.781 -21.797 -13.852 1 76.69 475 ALA A CA 1
ATOM 3616 C C . ALA A 1 475 ? 42.531 -21.359 -13.055 1 76.69 475 ALA A C 1
ATOM 3618 O O . ALA A 1 475 ? 42.344 -20.172 -12.797 1 76.69 475 ALA A O 1
ATOM 3619 N N . GLY A 1 476 ? 41.75 -22.25 -12.758 1 79.88 476 GLY A N 1
ATOM 3620 C CA . GLY A 1 476 ? 40.594 -21.953 -11.938 1 79.88 476 GLY A CA 1
ATOM 3621 C C . GLY A 1 476 ? 40.938 -21.344 -10.594 1 79.88 476 GLY A C 1
ATOM 3622 O O . GLY A 1 476 ? 40.344 -20.375 -10.148 1 79.88 476 GLY A O 1
ATOM 3623 N N . TRP A 1 477 ? 41.969 -21.812 -10.047 1 86.25 477 TRP A N 1
ATOM 3624 C CA . TRP A 1 477 ? 42.406 -21.312 -8.75 1 86.25 477 TRP A CA 1
ATOM 3625 C C . TRP A 1 477 ? 43 -19.922 -8.883 1 86.25 477 TRP A C 1
ATOM 3627 O O . TRP A 1 477 ? 42.812 -19.078 -8.008 1 86.25 477 TRP A O 1
ATOM 3637 N N . VAL A 1 478 ? 43.688 -19.734 -9.969 1 86.12 478 VAL A N 1
ATOM 3638 C CA . VAL A 1 478 ? 44.281 -18.422 -10.188 1 86.12 478 VAL A CA 1
ATOM 3639 C C . VAL A 1 478 ? 43.188 -17.375 -10.32 1 86.12 478 VAL A C 1
ATOM 3641 O O . VAL A 1 478 ? 43.25 -16.297 -9.734 1 86.12 478 VAL A O 1
ATOM 3644 N N . PHE A 1 479 ? 42.188 -17.75 -11.055 1 85.5 479 PHE A N 1
ATOM 3645 C CA . PHE A 1 479 ? 41.062 -16.828 -11.211 1 85.5 479 PHE A CA 1
ATOM 3646 C C . PHE A 1 479 ? 40.344 -16.609 -9.883 1 85.5 479 PHE A C 1
ATOM 3648 O O . PHE A 1 479 ? 39.938 -15.5 -9.578 1 85.5 479 PHE A O 1
ATOM 3655 N N . PHE A 1 480 ? 40.281 -17.625 -9.133 1 89.31 480 PHE A N 1
ATOM 3656 C CA . PHE A 1 480 ? 39.625 -17.531 -7.832 1 89.31 480 PHE A CA 1
ATOM 3657 C C . PHE A 1 480 ? 40.406 -16.641 -6.883 1 89.31 480 PHE A C 1
ATOM 3659 O O . PHE A 1 480 ? 39.844 -15.758 -6.242 1 89.31 480 PHE A O 1
ATOM 3666 N N . LEU A 1 481 ? 41.719 -16.812 -6.883 1 92.38 481 LEU A N 1
ATOM 3667 C CA . LEU A 1 481 ? 42.562 -16.016 -5.988 1 92.38 481 LEU A CA 1
ATOM 3668 C C . LEU A 1 481 ? 42.625 -14.562 -6.438 1 92.38 481 LEU A C 1
ATOM 3670 O O . LEU A 1 481 ? 42.688 -13.656 -5.609 1 92.38 481 LEU A O 1
ATOM 3674 N N . THR A 1 482 ? 42.594 -14.375 -7.73 1 93.06 482 THR A N 1
ATOM 3675 C CA . THR A 1 482 ? 42.562 -13.008 -8.242 1 93.06 482 THR A CA 1
ATOM 3676 C C . THR A 1 482 ? 41.25 -12.32 -7.859 1 93.06 482 THR A C 1
ATOM 3678 O O . THR A 1 482 ? 41.25 -11.133 -7.535 1 93.06 482 THR A O 1
ATOM 3681 N N . ALA A 1 483 ? 40.219 -13.023 -7.941 1 94.56 483 ALA A N 1
ATOM 3682 C CA . ALA A 1 483 ? 38.938 -12.469 -7.555 1 94.56 483 ALA A CA 1
ATOM 3683 C C . ALA A 1 483 ? 38.906 -12.141 -6.062 1 94.56 483 ALA A C 1
ATOM 3685 O O . ALA A 1 483 ? 38.344 -11.117 -5.66 1 94.56 483 ALA A O 1
ATOM 3686 N N . ILE A 1 484 ? 39.469 -12.953 -5.254 1 93.06 484 ILE A N 1
ATOM 3687 C CA . ILE A 1 484 ? 39.531 -12.711 -3.818 1 93.06 484 ILE A CA 1
ATOM 3688 C C . ILE A 1 484 ? 40.406 -11.477 -3.547 1 93.06 484 ILE A C 1
ATOM 3690 O O . ILE A 1 484 ? 40.062 -10.656 -2.691 1 93.06 484 ILE A O 1
ATOM 3694 N N . ALA A 1 485 ? 41.438 -11.398 -4.297 1 95.44 485 ALA A N 1
ATOM 3695 C CA . ALA A 1 485 ? 42.281 -10.227 -4.164 1 95.44 485 ALA A CA 1
ATOM 3696 C C . ALA A 1 485 ? 41.531 -8.953 -4.551 1 95.44 485 ALA A C 1
ATOM 3698 O O . ALA A 1 485 ? 41.75 -7.898 -3.938 1 95.44 485 ALA A O 1
ATOM 3699 N N . MET A 1 486 ? 40.75 -9.078 -5.543 1 95.31 486 MET A N 1
ATOM 3700 C CA . MET A 1 486 ? 39.969 -7.926 -5.973 1 95.31 486 MET A CA 1
ATOM 3701 C C . MET A 1 486 ? 38.938 -7.543 -4.918 1 95.31 486 MET A C 1
ATOM 3703 O O . MET A 1 486 ? 38.688 -6.359 -4.703 1 95.31 486 MET A O 1
ATOM 3707 N N . ILE A 1 487 ? 38.312 -8.469 -4.309 1 94.81 487 ILE A N 1
ATOM 3708 C CA . ILE A 1 487 ? 37.375 -8.195 -3.221 1 94.81 487 ILE A CA 1
ATOM 3709 C C . ILE A 1 487 ? 38.125 -7.504 -2.072 1 94.81 487 ILE A C 1
ATOM 3711 O O . ILE A 1 487 ? 37.625 -6.516 -1.523 1 94.81 487 ILE A O 1
ATOM 3715 N N . ALA A 1 488 ? 39.25 -8.008 -1.754 1 94.56 488 ALA A N 1
ATOM 3716 C CA . ALA A 1 488 ? 40.062 -7.391 -0.703 1 94.56 488 ALA A CA 1
ATOM 3717 C C . ALA A 1 488 ? 40.438 -5.949 -1.056 1 94.56 488 ALA A C 1
ATOM 3719 O O . ALA A 1 488 ? 40.406 -5.066 -0.194 1 94.56 488 ALA A O 1
ATOM 3720 N N . ALA A 1 489 ? 40.719 -5.75 -2.279 1 95.94 489 ALA A N 1
ATOM 3721 C CA . ALA A 1 489 ? 41.031 -4.398 -2.73 1 95.94 489 ALA A CA 1
ATOM 3722 C C . ALA A 1 489 ? 39.812 -3.469 -2.588 1 95.94 489 ALA A C 1
ATOM 3724 O O . ALA A 1 489 ? 39.969 -2.316 -2.174 1 95.94 489 ALA A O 1
ATOM 3725 N N . PHE A 1 490 ? 38.688 -3.93 -2.959 1 95.69 490 PHE A N 1
ATOM 3726 C CA . PHE A 1 490 ? 37.469 -3.133 -2.852 1 95.69 490 PHE A CA 1
ATOM 3727 C C . PHE A 1 490 ? 37.156 -2.822 -1.394 1 95.69 490 PHE A C 1
ATOM 3729 O O . PHE A 1 490 ? 36.531 -1.796 -1.092 1 95.69 490 PHE A O 1
ATOM 3736 N N . VAL A 1 491 ? 37.562 -3.699 -0.469 1 94.44 491 VAL A N 1
ATOM 3737 C CA . VAL A 1 491 ? 37.281 -3.498 0.95 1 94.44 491 VAL A CA 1
ATOM 3738 C C . VAL A 1 491 ? 38.312 -2.545 1.548 1 94.44 491 VAL A C 1
ATOM 3740 O O . VAL A 1 491 ? 37.969 -1.678 2.355 1 94.44 491 VAL A O 1
ATOM 3743 N N . LEU A 1 492 ? 39.562 -2.586 1.106 1 93.81 492 LEU A N 1
ATOM 3744 C CA . LEU A 1 492 ? 40.656 -1.854 1.722 1 93.81 492 LEU A CA 1
ATOM 3745 C C . LEU A 1 492 ? 40.812 -0.467 1.106 1 93.81 492 LEU A C 1
ATOM 3747 O O . LEU A 1 492 ? 41.125 0.495 1.803 1 93.81 492 LEU A O 1
ATOM 3751 N N . VAL A 1 493 ? 40.562 -0.378 -0.245 1 95.81 493 VAL A N 1
ATOM 3752 C CA . VAL A 1 493 ? 40.75 0.907 -0.91 1 95.81 493 VAL A CA 1
ATOM 3753 C C . VAL A 1 493 ? 39.562 1.187 -1.847 1 95.81 493 VAL A C 1
ATOM 3755 O O . VAL A 1 493 ? 39.781 1.471 -3.031 1 95.81 493 VAL A O 1
ATOM 3758 N N . PRO A 1 494 ? 38.406 1.189 -1.359 1 95.44 494 PRO A N 1
ATOM 3759 C CA . PRO A 1 494 ? 37.219 1.395 -2.211 1 95.44 494 PRO A CA 1
ATOM 3760 C C . PRO A 1 494 ? 37.188 2.783 -2.844 1 95.44 494 PRO A C 1
ATOM 3762 O O . PRO A 1 494 ? 36.781 2.928 -4.004 1 95.44 494 PRO A O 1
ATOM 3765 N N . LEU A 1 495 ? 37.625 3.855 -2.127 1 95.5 495 LEU A N 1
ATOM 3766 C CA . LEU A 1 495 ? 37.531 5.23 -2.611 1 95.5 495 LEU A CA 1
ATOM 3767 C C . LEU A 1 495 ? 38.5 5.441 -3.791 1 95.5 495 LEU A C 1
ATOM 3769 O O . LEU A 1 495 ? 38.125 6.082 -4.777 1 95.5 495 LEU A O 1
ATOM 3773 N N . GLN A 1 496 ? 39.625 4.809 -3.76 1 93.62 496 GLN A N 1
ATOM 3774 C CA . GLN A 1 496 ? 40.594 4.941 -4.828 1 93.62 496 GLN A CA 1
ATOM 3775 C C . GLN A 1 496 ? 40.156 4.195 -6.082 1 93.62 496 GLN A C 1
ATOM 3777 O O . GLN A 1 496 ? 40.25 4.723 -7.191 1 93.62 496 GLN A O 1
ATOM 3782 N N . ILE A 1 497 ? 39.688 3.086 -5.902 1 94.94 497 ILE A N 1
ATOM 3783 C CA . ILE A 1 497 ? 39.25 2.246 -7.023 1 94.94 497 ILE A CA 1
ATOM 3784 C C . ILE A 1 497 ? 38.031 2.859 -7.707 1 94.94 497 ILE A C 1
ATOM 3786 O O . ILE A 1 497 ? 38 2.986 -8.938 1 94.94 497 ILE A O 1
ATOM 3790 N N . SER A 1 498 ? 37.094 3.23 -6.914 1 94.56 498 SER A N 1
ATOM 3791 C CA . SER A 1 498 ? 35.875 3.771 -7.484 1 94.56 498 SER A CA 1
ATOM 3792 C C . SER A 1 498 ? 36.125 5.094 -8.195 1 94.56 498 SER A C 1
ATOM 3794 O O . SER A 1 498 ? 35.5 5.383 -9.219 1 94.56 498 SER A O 1
ATOM 3796 N N . ARG A 1 499 ? 36.938 5.918 -7.648 1 92.12 499 ARG A N 1
ATOM 3797 C CA . ARG A 1 499 ? 37.281 7.191 -8.273 1 92.12 499 ARG A CA 1
ATOM 3798 C C . ARG A 1 499 ? 37.938 6.98 -9.625 1 92.12 499 ARG A C 1
ATOM 3800 O O . ARG A 1 499 ? 37.656 7.703 -10.586 1 92.12 499 ARG A O 1
ATOM 3807 N N . SER A 1 500 ? 38.75 5.945 -9.742 1 92.31 500 SER A N 1
ATOM 3808 C CA . SER A 1 500 ? 39.5 5.688 -10.969 1 92.31 500 SER A CA 1
ATOM 3809 C C . SER A 1 500 ? 38.625 5.012 -12.016 1 92.31 500 SER A C 1
ATOM 3811 O O . SER A 1 500 ? 38.719 5.332 -13.203 1 92.31 500 SER A O 1
ATOM 3813 N N . LEU A 1 501 ? 37.75 4.184 -11.656 1 94.56 501 LEU A N 1
ATOM 3814 C CA . LEU A 1 501 ? 37 3.352 -12.602 1 94.56 501 LEU A CA 1
ATOM 3815 C C . LEU A 1 501 ? 35.688 4.02 -12.992 1 94.56 501 LEU A C 1
ATOM 3817 O O . LEU A 1 501 ? 35.188 3.791 -14.094 1 94.56 501 LEU A O 1
ATOM 3821 N N . GLY A 1 502 ? 35.188 4.809 -12.117 1 94 502 GLY A N 1
ATOM 3822 C CA . GLY A 1 502 ? 33.875 5.387 -12.383 1 94 502 GLY A CA 1
ATOM 3823 C C . GLY A 1 502 ? 32.719 4.5 -11.93 1 94 502 GLY A C 1
ATOM 3824 O O . GLY A 1 502 ? 32.938 3.432 -11.359 1 94 502 GLY A O 1
ATOM 3825 N N . VAL A 1 503 ? 31.516 4.898 -12.242 1 95.25 503 VAL A N 1
ATOM 3826 C CA . VAL A 1 503 ? 30.312 4.285 -11.688 1 95.25 503 VAL A CA 1
ATOM 3827 C C . VAL A 1 503 ? 30.078 2.922 -12.336 1 95.25 503 VAL A C 1
ATOM 3829 O O . VAL A 1 503 ? 29.969 1.907 -11.641 1 95.25 503 VAL A O 1
ATOM 3832 N N . VAL A 1 504 ? 30.016 2.82 -13.672 1 95.5 504 VAL A N 1
ATOM 3833 C CA . VAL A 1 504 ? 29.625 1.614 -14.398 1 95.5 504 VAL A CA 1
ATOM 3834 C C . VAL A 1 504 ? 30.719 0.547 -14.242 1 95.5 504 VAL A C 1
ATOM 3836 O O . VAL A 1 504 ? 30.422 -0.594 -13.875 1 95.5 504 VAL A O 1
ATOM 3839 N N . ALA A 1 505 ? 31.969 0.909 -14.414 1 96.56 505 ALA A N 1
ATOM 3840 C CA . ALA A 1 505 ? 33.094 -0.046 -14.344 1 96.56 505 ALA A CA 1
ATOM 3841 C C . ALA A 1 505 ? 33.219 -0.617 -12.93 1 96.56 505 ALA A C 1
ATOM 3843 O O . ALA A 1 505 ? 33.438 -1.816 -12.758 1 96.56 505 ALA A O 1
ATOM 3844 N N . SER A 1 506 ? 33.094 0.262 -11.93 1 96.31 506 SER A N 1
ATOM 3845 C CA . SER A 1 506 ? 33.219 -0.212 -10.555 1 96.31 506 SER A CA 1
ATOM 3846 C C . SER A 1 506 ? 32.094 -1.17 -10.211 1 96.31 506 SER A C 1
ATOM 3848 O O . SER A 1 506 ? 32.312 -2.191 -9.555 1 96.31 506 SER A O 1
ATOM 3850 N N . THR A 1 507 ? 30.891 -0.886 -10.656 1 94.94 507 THR A N 1
ATOM 3851 C CA . THR A 1 507 ? 29.719 -1.706 -10.344 1 94.94 507 THR A CA 1
ATOM 3852 C C . THR A 1 507 ? 29.797 -3.055 -11.055 1 94.94 507 THR A C 1
ATOM 3854 O O . THR A 1 507 ? 29.594 -4.102 -10.438 1 94.94 507 THR A O 1
ATOM 3857 N N . VAL A 1 508 ? 30.141 -3.045 -12.32 1 96.06 508 VAL A N 1
ATOM 3858 C CA . VAL A 1 508 ? 30.219 -4.27 -13.109 1 96.06 508 VAL A CA 1
ATOM 3859 C C . VAL A 1 508 ? 31.391 -5.121 -12.617 1 96.06 508 VAL A C 1
ATOM 3861 O O . VAL A 1 508 ? 31.281 -6.352 -12.562 1 96.06 508 VAL A O 1
ATOM 3864 N N . LEU A 1 509 ? 32.469 -4.473 -12.281 1 96.12 509 LEU A N 1
ATOM 3865 C CA . LEU A 1 509 ? 33.625 -5.203 -11.781 1 96.12 509 LEU A CA 1
ATOM 3866 C C . LEU A 1 509 ? 33.312 -5.855 -10.438 1 96.12 509 LEU A C 1
ATOM 3868 O O . LEU A 1 509 ? 33.688 -7.012 -10.203 1 96.12 509 LEU A O 1
ATOM 3872 N N . ALA A 1 510 ? 32.719 -5.121 -9.555 1 95.75 510 ALA A N 1
ATOM 3873 C CA . ALA A 1 510 ? 32.344 -5.68 -8.258 1 95.75 510 ALA A CA 1
ATOM 3874 C C . ALA A 1 510 ? 31.406 -6.871 -8.422 1 95.75 510 ALA A C 1
ATOM 3876 O O . ALA A 1 510 ? 31.625 -7.926 -7.828 1 95.75 510 ALA A O 1
ATOM 3877 N N . LEU A 1 511 ? 30.391 -6.758 -9.242 1 93.12 511 LEU A N 1
ATOM 3878 C CA . LEU A 1 511 ? 29.469 -7.848 -9.508 1 93.12 511 LEU A CA 1
ATOM 3879 C C . LEU A 1 511 ? 30.172 -9.023 -10.18 1 93.12 511 LEU A C 1
ATOM 3881 O O . LEU A 1 511 ? 29.922 -10.18 -9.836 1 93.12 511 LEU A O 1
ATOM 3885 N N . GLY A 1 512 ? 31 -8.641 -11.148 1 93.38 512 GLY A N 1
ATOM 3886 C CA . GLY A 1 512 ? 31.75 -9.664 -11.852 1 93.38 512 GLY A CA 1
ATOM 3887 C C . GLY A 1 512 ? 32.688 -10.453 -10.945 1 93.38 512 GLY A C 1
ATOM 3888 O O . GLY A 1 512 ? 32.844 -11.664 -11.117 1 93.38 512 GLY A O 1
ATOM 3889 N N . THR A 1 513 ? 33.25 -9.773 -10.023 1 94.44 513 THR A N 1
ATOM 3890 C CA . THR A 1 513 ? 34.156 -10.445 -9.078 1 94.44 513 THR A CA 1
ATOM 3891 C C . THR A 1 513 ? 33.375 -11.461 -8.242 1 94.44 513 THR A C 1
ATOM 3893 O O . THR A 1 513 ? 33.844 -12.586 -8.031 1 94.44 513 THR A O 1
ATOM 3896 N N . TRP A 1 514 ? 32.25 -11.148 -7.828 1 92.44 514 TRP A N 1
ATOM 3897 C CA . TRP A 1 514 ? 31.406 -12.078 -7.074 1 92.44 514 TRP A CA 1
ATOM 3898 C C . TRP A 1 514 ? 30.984 -13.258 -7.945 1 92.44 514 TRP A C 1
ATOM 3900 O O . TRP A 1 514 ? 30.891 -14.383 -7.461 1 92.44 514 TRP A O 1
ATOM 3910 N N . VAL A 1 515 ? 30.719 -12.984 -9.133 1 91.75 515 VAL A N 1
ATOM 3911 C CA . VAL A 1 515 ? 30.312 -14.039 -10.062 1 91.75 515 VAL A CA 1
ATOM 3912 C C . VAL A 1 515 ? 31.453 -15.047 -10.211 1 91.75 515 VAL A C 1
ATOM 3914 O O . VAL A 1 515 ? 31.219 -16.25 -10.266 1 91.75 515 VAL A O 1
ATOM 3917 N N . VAL A 1 516 ? 32.656 -14.57 -10.266 1 92.31 516 VAL A N 1
ATOM 3918 C CA . VAL A 1 516 ? 33.812 -15.445 -10.422 1 92.31 516 VAL A CA 1
ATOM 3919 C C . VAL A 1 516 ? 34 -16.281 -9.148 1 92.31 516 VAL A C 1
ATOM 3921 O O . VAL A 1 516 ? 34.188 -17.484 -9.219 1 92.31 516 VAL A O 1
ATOM 3924 N N . VAL A 1 517 ? 33.844 -15.68 -8.078 1 90.88 517 VAL A N 1
ATOM 3925 C CA . VAL A 1 517 ? 34.031 -16.391 -6.816 1 90.88 517 VAL A CA 1
ATOM 3926 C C . VAL A 1 517 ? 32.938 -17.438 -6.645 1 90.88 517 VAL A C 1
ATOM 3928 O O . VAL A 1 517 ? 33.219 -18.609 -6.379 1 90.88 517 VAL A O 1
ATOM 3931 N N . LEU A 1 518 ? 31.734 -17.078 -6.816 1 89.81 518 LEU A N 1
ATOM 3932 C CA . LEU A 1 518 ? 30.609 -17.984 -6.645 1 89.81 518 LEU A CA 1
ATOM 3933 C C . LEU A 1 518 ? 30.594 -19.047 -7.738 1 89.81 518 LEU A C 1
ATOM 3935 O O . LEU A 1 518 ? 30.297 -20.219 -7.473 1 89.81 518 LEU A O 1
ATOM 3939 N N . GLY A 1 519 ? 30.891 -18.578 -8.961 1 89 519 GLY A N 1
ATOM 3940 C CA . GLY A 1 519 ? 30.969 -19.531 -10.055 1 89 519 GLY A CA 1
ATOM 3941 C C . GLY A 1 519 ? 32 -20.625 -9.82 1 89 519 GLY A C 1
ATOM 3942 O O . GLY A 1 519 ? 31.75 -21.797 -10.086 1 89 519 GLY A O 1
ATOM 3943 N N . PHE A 1 520 ? 33.125 -20.25 -9.281 1 86.75 520 PHE A N 1
ATOM 3944 C CA . PHE A 1 520 ? 34.188 -21.203 -8.977 1 86.75 520 PHE A CA 1
ATOM 3945 C C . PHE A 1 520 ? 33.75 -22.203 -7.922 1 86.75 520 PHE A C 1
ATOM 3947 O O . PHE A 1 520 ? 33.938 -23.406 -8.07 1 86.75 520 PHE A O 1
ATOM 3954 N N . VAL A 1 521 ? 33.125 -21.703 -6.926 1 83.75 521 VAL A N 1
ATOM 3955 C CA . VAL A 1 521 ? 32.656 -22.562 -5.84 1 83.75 521 VAL A CA 1
ATOM 3956 C C . VAL A 1 521 ? 31.594 -23.531 -6.355 1 83.75 521 VAL A C 1
ATOM 3958 O O . VAL A 1 521 ? 31.641 -24.719 -6.066 1 83.75 521 VAL A O 1
ATOM 3961 N N . ILE A 1 522 ? 30.734 -23.094 -7.141 1 85.69 522 ILE A N 1
ATOM 3962 C CA . ILE A 1 522 ? 29.641 -23.891 -7.668 1 85.69 522 ILE A CA 1
ATOM 3963 C C . ILE A 1 522 ? 30.203 -24.984 -8.594 1 85.69 522 ILE A C 1
ATOM 3965 O O . ILE A 1 522 ? 29.812 -26.141 -8.508 1 85.69 522 ILE A O 1
ATOM 3969 N N . VAL A 1 523 ? 31.062 -24.594 -9.484 1 83.56 523 VAL A N 1
ATOM 3970 C CA . VAL A 1 523 ? 31.641 -25.531 -10.445 1 83.56 523 VAL A CA 1
ATOM 3971 C C . VAL A 1 523 ? 32.469 -26.594 -9.711 1 83.56 523 VAL A C 1
ATOM 3973 O O . VAL A 1 523 ? 32.469 -27.766 -10.094 1 83.56 523 VAL A O 1
ATOM 3976 N N . HIS A 1 524 ? 33.094 -26.172 -8.664 1 79.38 524 HIS A N 1
ATOM 3977 C CA . HIS A 1 524 ? 33.875 -27.125 -7.902 1 79.38 524 HIS A CA 1
ATOM 3978 C C . HIS A 1 524 ? 33 -28.078 -7.105 1 79.38 524 HIS A C 1
ATOM 3980 O O . HIS A 1 524 ? 33.312 -29.281 -7.02 1 79.38 524 HIS A O 1
ATOM 3986 N N . LEU A 1 525 ? 31.953 -27.578 -6.59 1 78.94 525 LEU A N 1
ATOM 3987 C CA . LEU A 1 525 ? 31.094 -28.375 -5.715 1 78.94 525 LEU A CA 1
ATOM 3988 C C . LEU A 1 525 ? 30.156 -29.25 -6.527 1 78.94 525 LEU A C 1
ATOM 3990 O O . LEU A 1 525 ? 29.609 -30.234 -6.016 1 78.94 525 LEU A O 1
ATOM 3994 N N . GLN A 1 526 ? 29.875 -28.875 -7.715 1 76.44 526 GLN A N 1
ATOM 3995 C CA . GLN A 1 526 ? 28.906 -29.609 -8.516 1 76.44 526 GLN A CA 1
ATOM 3996 C C . GLN A 1 526 ? 29.344 -31.047 -8.766 1 76.44 526 GLN A C 1
ATOM 3998 O O . GLN A 1 526 ? 28.531 -31.906 -9.062 1 76.44 526 GLN A O 1
ATOM 4003 N N . HIS A 1 527 ? 30.688 -31.312 -8.633 1 71.19 527 HIS A N 1
ATOM 4004 C CA . HIS A 1 527 ? 31.219 -32.656 -8.891 1 71.19 527 HIS A CA 1
ATOM 4005 C C . HIS A 1 527 ? 31.125 -33.531 -7.652 1 71.19 527 HIS A C 1
ATOM 4007 O O . HIS A 1 527 ? 31.391 -34.75 -7.719 1 71.19 527 HIS A O 1
ATOM 4013 N N . TYR A 1 528 ? 30.641 -32.875 -6.684 1 73.88 528 TYR A N 1
ATOM 4014 C CA . TYR A 1 528 ? 30.562 -33.625 -5.434 1 73.88 528 TYR A CA 1
ATOM 4015 C C . TYR A 1 528 ? 29.125 -33.75 -4.949 1 73.88 528 TYR A C 1
ATOM 4017 O O . TYR A 1 528 ? 28.281 -32.906 -5.266 1 73.88 528 TYR A O 1
ATOM 4025 N N . ARG A 1 529 ? 28.875 -34.812 -4.309 1 75.5 529 ARG A N 1
ATOM 4026 C CA . ARG A 1 529 ? 27.562 -35 -3.684 1 75.5 529 ARG A CA 1
ATOM 4027 C C . ARG A 1 529 ? 27.344 -34 -2.553 1 75.5 529 ARG A C 1
ATOM 4029 O O . ARG A 1 529 ? 28.266 -33.719 -1.793 1 75.5 529 ARG A O 1
ATOM 4036 N N . PRO A 1 530 ? 26.172 -33.438 -2.533 1 80.62 530 PRO A N 1
ATOM 4037 C CA . PRO A 1 530 ? 25.906 -32.531 -1.431 1 80.62 530 PRO A CA 1
ATOM 4038 C C . PRO A 1 530 ? 25.953 -33.188 -0.065 1 80.62 530 PRO A C 1
ATOM 4040 O O . PRO A 1 530 ? 25.812 -34.438 0.025 1 80.62 530 PRO A O 1
ATOM 4043 N N . PRO A 1 531 ? 26.234 -32.406 0.86 1 80.38 531 PRO A N 1
ATOM 4044 C CA . PRO A 1 531 ? 26.188 -33 2.203 1 80.38 531 PRO A CA 1
ATOM 4045 C C . PRO A 1 531 ? 24.891 -33.719 2.484 1 80.38 531 PRO A C 1
ATOM 4047 O O . PRO A 1 531 ? 23.844 -33.375 1.923 1 80.38 531 PRO A O 1
ATOM 4050 N N . ALA A 1 532 ? 24.969 -34.688 3.301 1 79.31 532 ALA A N 1
ATOM 4051 C CA . ALA A 1 532 ? 23.891 -35.656 3.525 1 79.31 532 ALA A CA 1
ATOM 4052 C C . ALA A 1 532 ? 22.609 -34.938 3.959 1 79.31 532 ALA A C 1
ATOM 4054 O O . ALA A 1 532 ? 21.5 -35.344 3.572 1 79.31 532 ALA A O 1
ATOM 4055 N N . VAL A 1 533 ? 22.734 -33.938 4.719 1 79.56 533 VAL A N 1
ATOM 4056 C CA . VAL A 1 533 ? 21.562 -33.219 5.211 1 79.56 533 VAL A CA 1
ATOM 4057 C C . VAL A 1 533 ? 20.844 -32.562 4.051 1 79.56 533 VAL A C 1
ATOM 4059 O O . VAL A 1 533 ? 19.609 -32.531 4 1 79.56 533 VAL A O 1
ATOM 4062 N N . LEU A 1 534 ? 21.5 -32 3.121 1 80.5 534 LEU A N 1
ATOM 4063 C CA . LEU A 1 534 ? 20.906 -31.297 1.983 1 80.5 534 LEU A CA 1
ATOM 4064 C C . LEU A 1 534 ? 20.328 -32.312 0.986 1 80.5 534 LEU A C 1
ATOM 4066 O O . LEU A 1 534 ? 19.312 -32 0.344 1 80.5 534 LEU A O 1
ATOM 4070 N N . GLU A 1 535 ? 21.016 -33.375 0.876 1 78.56 535 GLU A N 1
ATOM 4071 C CA . GLU A 1 535 ? 20.469 -34.438 0.023 1 78.56 535 GLU A CA 1
ATOM 4072 C C . GLU A 1 535 ? 19.156 -34.969 0.584 1 78.56 535 GLU A C 1
ATOM 4074 O O . GLU A 1 535 ? 18.219 -35.281 -0.171 1 78.56 535 GLU A O 1
ATOM 4079 N N . ALA A 1 536 ? 19.234 -35.094 1.888 1 74.56 536 ALA A N 1
ATOM 4080 C CA . ALA A 1 536 ? 18.031 -35.594 2.561 1 74.56 536 ALA A CA 1
ATOM 4081 C C . ALA A 1 536 ? 16.859 -34.625 2.369 1 74.56 536 ALA A C 1
ATOM 4083 O O . ALA A 1 536 ? 15.703 -35.062 2.375 1 74.56 536 ALA A O 1
ATOM 4084 N N . LEU A 1 537 ? 17.141 -33.344 2.174 1 76.44 537 LEU A N 1
ATOM 4085 C CA . LEU A 1 537 ? 16.125 -32.344 1.949 1 76.44 537 LEU A CA 1
ATOM 4086 C C . LEU A 1 537 ? 15.703 -32.312 0.482 1 76.44 537 LEU A C 1
ATOM 4088 O O . LEU A 1 537 ? 14.875 -31.484 0.087 1 76.44 537 LEU A O 1
ATOM 4092 N N . GLY A 1 538 ? 16.188 -33.188 -0.298 1 71.06 538 GLY A N 1
ATOM 4093 C CA . GLY A 1 538 ? 15.758 -33.344 -1.678 1 71.06 538 GLY A CA 1
ATOM 4094 C C . GLY A 1 538 ? 16.578 -32.531 -2.658 1 71.06 538 GLY A C 1
ATOM 4095 O O . GLY A 1 538 ? 16.188 -32.375 -3.816 1 71.06 538 GLY A O 1
ATOM 4096 N N . MET A 1 539 ? 17.672 -32 -2.109 1 76.5 539 MET A N 1
ATOM 4097 C CA . MET A 1 539 ? 18.469 -31.172 -3.01 1 76.5 539 MET A CA 1
ATOM 4098 C C . MET A 1 539 ? 19.453 -32.031 -3.799 1 76.5 539 MET A C 1
ATOM 4100 O O . MET A 1 539 ? 20.016 -33 -3.268 1 76.5 539 MET A O 1
ATOM 4104 N N . ARG A 1 540 ? 19.516 -31.781 -5.055 1 71.88 540 ARG A N 1
ATOM 4105 C CA . ARG A 1 540 ? 20.391 -32.531 -5.938 1 71.88 540 ARG A CA 1
ATOM 4106 C C . ARG A 1 540 ? 21.812 -32 -5.91 1 71.88 540 ARG A C 1
ATOM 4108 O O . ARG A 1 540 ? 22.766 -32.719 -6.188 1 71.88 540 ARG A O 1
ATOM 4115 N N . SER A 1 541 ? 21.875 -30.75 -5.648 1 76.12 541 SER A N 1
ATOM 4116 C CA . SER A 1 541 ? 23.156 -30.062 -5.566 1 76.12 541 SER A CA 1
ATOM 4117 C C . SER A 1 541 ? 23.203 -29.109 -4.379 1 76.12 541 SER A C 1
ATOM 4119 O O . SER A 1 541 ? 22.156 -28.75 -3.818 1 76.12 541 SER A O 1
ATOM 4121 N N . THR A 1 542 ? 24.406 -28.828 -3.939 1 76.5 542 THR A N 1
ATOM 4122 C CA . THR A 1 542 ? 24.547 -27.859 -2.854 1 76.5 542 THR A CA 1
ATOM 4123 C C . THR A 1 542 ? 24 -26.5 -3.262 1 76.5 542 THR A C 1
ATOM 4125 O O . THR A 1 542 ? 24.453 -25.922 -4.254 1 76.5 542 THR A O 1
ATOM 4128 N N . PRO A 1 543 ? 23.047 -25.984 -2.611 1 79 543 PRO A N 1
ATOM 4129 C CA . PRO A 1 543 ? 22.422 -24.703 -2.986 1 79 543 PRO A CA 1
ATOM 4130 C C . PRO A 1 543 ? 23.234 -23.5 -2.518 1 79 543 PRO A C 1
ATOM 4132 O O . PRO A 1 543 ? 22.797 -22.766 -1.623 1 79 543 PRO A O 1
ATOM 4135 N N . VAL A 1 544 ? 24.281 -23.234 -3.135 1 77.81 544 VAL A N 1
ATOM 4136 C CA . VAL A 1 544 ? 25.203 -22.172 -2.738 1 77.81 544 VAL A CA 1
ATOM 4137 C C . VAL A 1 544 ? 24.5 -20.812 -2.844 1 77.81 544 VAL A C 1
ATOM 4139 O O . VAL A 1 544 ? 24.578 -20 -1.918 1 77.81 544 VAL A O 1
ATOM 4142 N N . LEU A 1 545 ? 23.781 -20.531 -3.893 1 77.56 545 LEU A N 1
ATOM 4143 C CA . LEU A 1 545 ? 23.141 -19.25 -4.094 1 77.56 545 LEU A CA 1
ATOM 4144 C C . LEU A 1 545 ? 22.016 -19.031 -3.076 1 77.56 545 LEU A C 1
ATOM 4146 O O . LEU A 1 545 ? 21.859 -17.938 -2.547 1 77.56 545 LEU A O 1
ATOM 4150 N N . THR A 1 546 ? 21.297 -20.062 -2.818 1 77.56 546 THR A N 1
ATOM 4151 C CA . THR A 1 546 ? 20.234 -19.953 -1.825 1 77.56 546 THR A CA 1
ATOM 4152 C C . THR A 1 546 ? 20.812 -19.672 -0.442 1 77.56 546 THR A C 1
ATOM 4154 O O . THR A 1 546 ? 20.266 -18.875 0.313 1 77.56 546 THR A O 1
ATOM 4157 N N . MET A 1 547 ? 21.875 -20.328 -0.18 1 78.69 547 MET A N 1
ATOM 4158 C CA . MET A 1 547 ? 22.5 -20.125 1.124 1 78.69 547 MET A CA 1
ATOM 4159 C C . MET A 1 547 ? 23.031 -18.703 1.25 1 78.69 547 MET A C 1
ATOM 4161 O O . MET A 1 547 ? 22.953 -18.094 2.32 1 78.69 547 MET A O 1
ATOM 4165 N N . LEU A 1 548 ? 23.5 -18.203 0.165 1 76.62 548 LEU A N 1
ATOM 4166 C CA . LEU A 1 548 ? 24.047 -16.844 0.171 1 76.62 548 LEU A CA 1
ATOM 4167 C C . LEU A 1 548 ? 22.938 -15.82 0.327 1 76.62 548 LEU A C 1
ATOM 4169 O O . LEU A 1 548 ? 23.188 -14.703 0.801 1 76.62 548 LEU A O 1
ATOM 4173 N N . LEU A 1 549 ? 21.828 -16.172 -0.125 1 75.19 549 LEU A N 1
ATOM 4174 C CA . LEU A 1 549 ? 20.688 -15.25 0.015 1 75.19 549 LEU A CA 1
ATOM 4175 C C . LEU A 1 549 ? 20.047 -15.398 1.387 1 75.19 549 LEU A C 1
ATOM 4177 O O . LEU A 1 549 ? 19.734 -14.406 2.045 1 75.19 549 LEU A O 1
ATOM 4181 N N . VAL A 1 550 ? 19.922 -16.578 1.89 1 74.06 550 VAL A N 1
ATOM 4182 C CA . VAL A 1 550 ? 19.156 -16.875 3.096 1 74.06 550 VAL A CA 1
ATOM 4183 C C . VAL A 1 550 ? 20 -16.547 4.332 1 74.06 550 VAL A C 1
ATOM 4185 O O . VAL A 1 550 ? 19.484 -16.031 5.32 1 74.06 550 VAL A O 1
ATOM 4188 N N . PHE A 1 551 ? 21.266 -16.812 4.242 1 74.56 551 PHE A N 1
ATOM 4189 C CA . PHE A 1 551 ? 22.094 -16.656 5.422 1 74.56 551 PHE A CA 1
ATOM 4190 C C . PHE A 1 551 ? 22.203 -15.188 5.82 1 74.56 551 PHE A C 1
ATOM 4192 O O . PHE A 1 551 ? 21.969 -14.844 6.984 1 74.56 551 PHE A O 1
ATOM 4199 N N . PRO A 1 552 ? 22.484 -14.312 4.867 1 71.75 552 PRO A N 1
ATOM 4200 C CA . PRO A 1 552 ? 22.531 -12.906 5.281 1 71.75 552 PRO A CA 1
ATOM 4201 C C . PRO A 1 552 ? 21.172 -12.406 5.781 1 71.75 552 PRO A C 1
ATOM 4203 O O . PRO A 1 552 ? 21.125 -11.57 6.688 1 71.75 552 PRO A O 1
ATOM 4206 N N . LEU A 1 553 ? 20.188 -12.906 5.246 1 72.06 553 LEU A N 1
ATOM 4207 C CA . LEU A 1 553 ? 18.859 -12.508 5.691 1 72.06 553 LEU A CA 1
ATOM 4208 C C . LEU A 1 553 ? 18.609 -12.953 7.125 1 72.06 553 LEU A C 1
ATOM 4210 O O . LEU A 1 553 ? 18.094 -12.188 7.941 1 72.06 553 LEU A O 1
ATOM 4214 N N . ILE A 1 554 ? 19.031 -14.188 7.473 1 71 554 ILE A N 1
ATOM 4215 C CA . ILE A 1 554 ? 18.844 -14.711 8.82 1 71 554 ILE A CA 1
ATOM 4216 C C . ILE A 1 554 ? 19.797 -14 9.781 1 71 554 ILE A C 1
ATOM 4218 O O . ILE A 1 554 ? 19.406 -13.633 10.891 1 71 554 ILE A O 1
ATOM 4222 N N . ALA A 1 555 ? 21.031 -13.75 9.258 1 68.12 555 ALA A N 1
ATOM 4223 C CA . ALA A 1 555 ? 22.016 -13.062 10.094 1 68.12 555 ALA A CA 1
ATOM 4224 C C . ALA A 1 555 ? 21.562 -11.641 10.414 1 68.12 555 ALA A C 1
ATOM 4226 O O . ALA A 1 555 ? 21.75 -11.156 11.531 1 68.12 555 ALA A O 1
ATOM 4227 N N . SER A 1 556 ? 20.891 -11.055 9.422 1 69.81 556 SER A N 1
ATOM 4228 C CA . SER A 1 556 ? 20.438 -9.68 9.602 1 69.81 556 SER A CA 1
ATOM 4229 C C . SER A 1 556 ? 19.281 -9.602 10.594 1 69.81 556 SER A C 1
ATOM 4231 O O . SER A 1 556 ? 19.109 -8.586 11.266 1 69.81 556 SER A O 1
ATOM 4233 N N . GLN A 1 557 ? 18.562 -10.656 10.711 1 66.12 557 GLN A N 1
ATOM 4234 C CA . GLN A 1 557 ? 17.406 -10.648 11.594 1 66.12 557 GLN A CA 1
ATOM 4235 C C . GLN A 1 557 ? 17.781 -11.047 13.016 1 66.12 557 GLN A C 1
ATOM 4237 O O . GLN A 1 557 ? 17.219 -10.539 13.984 1 66.12 557 GLN A O 1
ATOM 4242 N N . VAL A 1 558 ? 18.797 -11.938 13.102 1 61.94 558 VAL A N 1
ATOM 4243 C CA . VAL A 1 558 ? 19.125 -12.508 14.406 1 61.94 558 VAL A CA 1
ATOM 4244 C C . VAL A 1 558 ? 20.25 -11.711 15.055 1 61.94 558 VAL A C 1
ATOM 4246 O O . VAL A 1 558 ? 20.297 -11.57 16.281 1 61.94 558 VAL A O 1
ATOM 4249 N N . ALA A 1 559 ? 21.156 -11.172 14.219 1 57.12 559 ALA A N 1
ATOM 4250 C CA . ALA A 1 559 ? 22.359 -10.562 14.758 1 57.12 559 ALA A CA 1
ATOM 4251 C C . ALA A 1 559 ? 22.625 -9.211 14.102 1 57.12 559 ALA A C 1
ATOM 4253 O O . ALA A 1 559 ? 23.547 -9.086 13.273 1 57.12 559 ALA A O 1
ATOM 4254 N N . SER A 1 560 ? 21.641 -8.305 14.195 1 63.97 560 SER A N 1
ATOM 4255 C CA . SER A 1 560 ? 21.953 -7.031 13.555 1 63.97 560 SER A CA 1
ATOM 4256 C C . SER A 1 560 ? 23.031 -6.281 14.32 1 63.97 560 SER A C 1
ATOM 4258 O O . SER A 1 560 ? 22.922 -6.074 15.531 1 63.97 560 SER A O 1
ATOM 4260 N N . ASP A 1 561 ? 24.297 -6.203 13.648 1 67.81 561 ASP A N 1
ATOM 4261 C CA . ASP A 1 561 ? 25.391 -5.414 14.211 1 67.81 561 ASP A CA 1
ATOM 4262 C C . ASP A 1 561 ? 24.969 -3.953 14.383 1 67.81 561 ASP A C 1
ATOM 4264 O O . ASP A 1 561 ? 24.766 -3.242 13.398 1 67.81 561 ASP A O 1
ATOM 4268 N N . PRO A 1 562 ? 24.766 -3.541 15.633 1 71.81 562 PRO A N 1
ATOM 4269 C CA . PRO A 1 562 ? 24.297 -2.168 15.852 1 71.81 562 PRO A CA 1
ATOM 4270 C C . PRO A 1 562 ? 25.312 -1.124 15.375 1 71.81 562 PRO A C 1
ATOM 4272 O O . PRO A 1 562 ? 24.953 0.041 15.18 1 71.81 562 PRO A O 1
ATOM 4275 N N . ASP A 1 563 ? 26.547 -1.55 15.07 1 79.38 563 ASP A N 1
ATOM 4276 C CA . ASP A 1 563 ? 27.594 -0.573 14.734 1 79.38 563 ASP A CA 1
ATOM 4277 C C . ASP A 1 563 ? 27.844 -0.534 13.227 1 79.38 563 ASP A C 1
ATOM 4279 O O . ASP A 1 563 ? 28.656 0.258 12.75 1 79.38 563 ASP A O 1
ATOM 4283 N N . LEU A 1 564 ? 27.156 -1.302 12.531 1 86.56 564 LEU A N 1
ATOM 4284 C CA . LEU A 1 564 ? 27.391 -1.381 11.094 1 86.56 564 LEU A CA 1
ATOM 4285 C C . LEU A 1 564 ? 27.188 -0.02 10.438 1 86.56 564 LEU A C 1
ATOM 4287 O O . LEU A 1 564 ? 28.031 0.417 9.641 1 86.56 564 LEU A O 1
ATOM 4291 N N . HIS A 1 565 ? 26.109 0.678 10.789 1 90.31 565 HIS A N 1
ATOM 4292 C CA . HIS A 1 565 ? 25.797 1.973 10.195 1 90.31 565 HIS A CA 1
ATOM 4293 C C . HIS A 1 565 ? 25.641 3.047 11.266 1 90.31 565 HIS A C 1
ATOM 4295 O O . HIS A 1 565 ? 24.75 3.898 11.18 1 90.31 565 HIS A O 1
ATOM 4301 N N . ALA A 1 566 ? 26.438 2.994 12.258 1 88.38 566 ALA A N 1
ATOM 4302 C CA . ALA A 1 566 ? 26.406 3.986 13.328 1 88.38 566 ALA A CA 1
ATOM 4303 C C . ALA A 1 566 ? 26.969 5.324 12.852 1 88.38 566 ALA A C 1
ATOM 4305 O O . ALA A 1 566 ? 27.938 5.367 12.102 1 88.38 566 ALA A O 1
ATOM 4306 N N . VAL A 1 567 ? 26.266 6.344 13.258 1 87.44 567 VAL A N 1
ATOM 4307 C CA . VAL A 1 567 ? 26.703 7.688 12.914 1 87.44 567 VAL A CA 1
ATOM 4308 C C . VAL A 1 567 ? 27.969 8.039 13.711 1 87.44 567 VAL A C 1
ATOM 4310 O O . VAL A 1 567 ? 28 7.855 14.922 1 87.44 567 VAL A O 1
ATOM 4313 N N . SER A 1 568 ? 29.109 8.07 12.977 1 67.62 568 SER A N 1
ATOM 4314 C CA . SER A 1 568 ? 30.375 8.273 13.664 1 67.62 568 SER A CA 1
ATOM 4315 C C . SER A 1 568 ? 30.766 9.742 13.688 1 67.62 568 SER A C 1
ATOM 4317 O O . SER A 1 568 ? 30.516 10.477 12.727 1 67.62 568 SER A O 1
ATOM 4319 N N . GLY A 1 569 ? 31.031 10.305 14.914 1 59.12 569 GLY A N 1
ATOM 4320 C CA . GLY A 1 569 ? 31.688 11.602 15 1 59.12 569 GLY A CA 1
ATOM 4321 C C . GLY A 1 569 ? 33.125 11.586 14.508 1 59.12 569 GLY A C 1
ATOM 4322 O O . GLY A 1 569 ? 33.594 10.562 14.016 1 59.12 569 GLY A O 1
ATOM 4323 N N . PRO A 1 570 ? 33.781 12.727 14.328 1 52.88 570 PRO A N 1
ATOM 4324 C CA . PRO A 1 570 ? 35.188 12.789 13.914 1 52.88 570 PRO A CA 1
ATOM 4325 C C . PRO A 1 570 ? 36.094 11.859 14.727 1 52.88 570 PRO A C 1
ATOM 4327 O O . PRO A 1 570 ? 35.812 11.578 15.891 1 52.88 570 PRO A O 1
ATOM 4330 N N . PRO A 1 571 ? 37 11.102 14.031 1 46.53 571 PRO A N 1
ATOM 4331 C CA . PRO A 1 571 ? 37.938 10.211 14.711 1 46.53 571 PRO A CA 1
ATOM 4332 C C . PRO A 1 571 ? 38.625 10.875 15.898 1 46.53 571 PRO A C 1
ATOM 4334 O O . PRO A 1 571 ? 39.062 12.023 15.805 1 46.53 571 PRO A O 1
ATOM 4337 N N . GLY A 1 572 ? 38.812 10.164 17.078 1 45.88 572 GLY A N 1
ATOM 4338 C CA . GLY A 1 572 ? 39.688 10.508 18.188 1 45.88 572 GLY A CA 1
ATOM 4339 C C . GLY A 1 572 ? 39.062 11.516 19.141 1 45.88 572 GLY A C 1
ATOM 4340 O O . GLY A 1 572 ? 39.594 11.773 20.219 1 45.88 572 GLY A O 1
ATOM 4341 N N . GLY A 1 573 ? 38.219 12.398 18.703 1 44.91 573 GLY A N 1
ATOM 4342 C CA . GLY A 1 573 ? 37.938 13.539 19.562 1 44.91 573 GLY A CA 1
ATOM 4343 C C . GLY A 1 573 ? 36.75 13.312 20.5 1 44.91 573 GLY A C 1
ATOM 4344 O O . GLY A 1 573 ? 35.938 12.43 20.266 1 44.91 573 GLY A O 1
ATOM 4345 N N . LEU A 1 574 ? 36.969 13.461 21.844 1 48.06 574 LEU A N 1
ATOM 4346 C CA . LEU A 1 574 ? 35.875 13.578 22.797 1 48.06 574 LEU A CA 1
ATOM 4347 C C . LEU A 1 574 ? 34.688 14.273 22.172 1 48.06 574 LEU A C 1
ATOM 4349 O O . LEU A 1 574 ? 34.844 15.242 21.422 1 48.06 574 LEU A O 1
ATOM 4353 N N . PRO A 1 575 ? 33.469 13.516 22.125 1 57 575 PRO A N 1
ATOM 4354 C CA . PRO A 1 575 ? 32.312 14.234 21.594 1 57 575 PRO A CA 1
ATOM 4355 C C . PRO A 1 575 ? 32.219 15.672 22.109 1 57 575 PRO A C 1
ATOM 4357 O O . PRO A 1 575 ? 32.281 15.906 23.312 1 57 575 PRO A O 1
ATOM 4360 N N . ALA A 1 576 ? 32.625 16.656 21.328 1 63.84 576 ALA A N 1
ATOM 4361 C CA . ALA A 1 576 ? 32.438 18.047 21.703 1 63.84 576 ALA A CA 1
ATOM 4362 C C . ALA A 1 576 ? 31 18.344 22.078 1 63.84 576 ALA A C 1
ATOM 4364 O O . ALA A 1 576 ? 30.078 17.609 21.672 1 63.84 576 ALA A O 1
ATOM 4365 N N . ALA A 1 577 ? 30.828 19.094 23.094 1 74.25 577 ALA A N 1
ATOM 4366 C CA . ALA A 1 577 ? 29.5 19.547 23.484 1 74.25 577 ALA A CA 1
ATOM 4367 C C . ALA A 1 577 ? 28.703 20.062 22.281 1 74.25 577 ALA A C 1
ATOM 4369 O O . ALA A 1 577 ? 29.266 20.734 21.406 1 74.25 577 ALA A O 1
ATOM 4370 N N . PRO A 1 578 ? 27.484 19.609 22.156 1 82.19 578 PRO A N 1
ATOM 4371 C CA . PRO A 1 578 ? 26.688 20.109 21.047 1 82.19 578 PRO A CA 1
ATOM 4372 C C . PRO A 1 578 ? 26.594 21.641 21.031 1 82.19 578 PRO A C 1
ATOM 4374 O O . PRO A 1 578 ? 26.781 22.281 22.062 1 82.19 578 PRO A O 1
ATOM 4377 N N . PRO A 1 579 ? 26.406 22.172 19.922 1 83.62 579 PRO A N 1
ATOM 4378 C CA . PRO A 1 579 ? 26.328 23.625 19.828 1 83.62 579 PRO A CA 1
ATOM 4379 C C . PRO A 1 579 ? 25.141 24.188 20.609 1 83.62 579 PRO A C 1
ATOM 4381 O O . PRO A 1 579 ? 24.094 23.547 20.703 1 83.62 579 PRO A O 1
ATOM 4384 N N . GLU A 1 580 ? 25.391 25.312 21.25 1 88.19 580 GLU A N 1
ATOM 4385 C CA . GLU A 1 580 ? 24.281 26.031 21.875 1 88.19 580 GLU A CA 1
ATOM 4386 C C . GLU A 1 580 ? 23.344 26.625 20.812 1 88.19 580 GLU A C 1
ATOM 4388 O O . GLU A 1 580 ? 23.766 27.406 19.969 1 88.19 580 GLU A O 1
ATOM 4393 N N . ARG A 1 581 ? 22.188 26.219 20.844 1 92.44 581 ARG A N 1
ATOM 4394 C CA . ARG A 1 581 ? 21.219 26.656 19.828 1 92.44 581 ARG A CA 1
ATOM 4395 C C . ARG A 1 581 ? 20.297 27.734 20.391 1 92.44 581 ARG A C 1
ATOM 4397 O O . ARG A 1 581 ? 19.875 27.672 21.547 1 92.44 581 ARG A O 1
ATOM 4404 N N . PRO A 1 582 ? 19.953 28.766 19.625 1 94.31 582 PRO A N 1
ATOM 4405 C CA . PRO A 1 582 ? 18.953 29.75 20.047 1 94.31 582 PRO A CA 1
ATOM 4406 C C . PRO A 1 582 ? 17.531 29.203 19.984 1 94.31 582 PRO A C 1
ATOM 4408 O O . PRO A 1 582 ? 17.266 28.219 19.312 1 94.31 582 PRO A O 1
ATOM 4411 N N . THR A 1 583 ? 16.672 29.828 20.766 1 91.62 583 THR A N 1
ATOM 4412 C CA . THR A 1 583 ? 15.234 29.562 20.625 1 91.62 583 THR A CA 1
ATOM 4413 C C . THR A 1 583 ? 14.68 30.234 19.375 1 91.62 583 THR A C 1
ATOM 4415 O O . THR A 1 583 ? 15.359 31.047 18.734 1 91.62 583 THR A O 1
ATOM 4418 N N . LEU A 1 584 ? 13.547 29.938 19.047 1 92.19 584 LEU A N 1
ATOM 4419 C CA . LEU A 1 584 ? 12.922 30.531 17.875 1 92.19 584 LEU A CA 1
ATOM 4420 C C . LEU A 1 584 ? 12.773 32.031 18.031 1 92.19 584 LEU A C 1
ATOM 4422 O O . LEU A 1 584 ? 12.961 32.781 17.062 1 92.19 584 LEU A O 1
ATOM 4426 N N . SER A 1 585 ? 12.461 32.531 19.25 1 92.06 585 SER A N 1
ATOM 4427 C CA . SER A 1 585 ? 12.312 33.938 19.531 1 92.06 585 SER A CA 1
ATOM 4428 C C . SER A 1 585 ? 13.641 34.688 19.406 1 92.06 585 SER A C 1
ATOM 4430 O O . SER A 1 585 ? 13.711 35.781 18.859 1 92.06 585 SER A O 1
ATOM 4432 N N . GLN A 1 586 ? 14.688 33.969 19.922 1 94.44 586 GLN A N 1
ATOM 4433 C CA . GLN A 1 586 ? 16.031 34.562 19.828 1 94.44 586 GLN A CA 1
ATOM 4434 C C . GLN A 1 586 ? 16.484 34.625 18.375 1 94.44 586 GLN A C 1
ATOM 4436 O O . GLN A 1 586 ? 17.078 35.625 17.953 1 94.44 586 GLN A O 1
ATOM 4441 N N . ALA A 1 587 ? 16.203 33.562 17.688 1 96.06 587 ALA A N 1
ATOM 4442 C CA . ALA A 1 587 ? 16.562 33.531 16.266 1 96.06 587 ALA A CA 1
ATOM 4443 C C . ALA A 1 587 ? 15.836 34.625 15.492 1 96.06 587 ALA A C 1
ATOM 4445 O O . ALA A 1 587 ? 16.391 35.188 14.555 1 96.06 587 ALA A O 1
ATOM 4446 N N . PHE A 1 588 ? 14.625 34.938 15.844 1 95.88 588 PHE A N 1
ATOM 4447 C CA . PHE A 1 588 ? 13.828 36 15.203 1 95.88 588 PHE A CA 1
ATOM 4448 C C . PHE A 1 588 ? 14.438 37.375 15.438 1 95.88 588 PHE A C 1
ATOM 4450 O O . PHE A 1 588 ? 14.547 38.156 14.508 1 95.88 588 PHE A O 1
ATOM 4457 N N . THR A 1 589 ? 14.828 37.594 16.656 1 95.19 589 THR A N 1
ATOM 4458 C CA . THR A 1 589 ? 15.453 38.875 16.984 1 95.19 589 THR A CA 1
ATOM 4459 C C . THR A 1 589 ? 16.766 39.062 16.219 1 95.19 589 THR A C 1
ATOM 4461 O O . THR A 1 589 ? 17.047 40.156 15.719 1 95.19 589 THR A O 1
ATOM 4464 N N . ASP A 1 590 ? 17.5 37.938 16.172 1 96.31 590 ASP A N 1
ATOM 4465 C CA . ASP A 1 590 ? 18.75 38 15.406 1 96.31 590 ASP A CA 1
ATOM 4466 C C . ASP A 1 590 ? 18.484 38.281 13.93 1 96.31 590 ASP A C 1
ATOM 4468 O O . ASP A 1 590 ? 19.219 39.031 13.297 1 96.31 590 ASP A O 1
ATOM 4472 N N . TRP A 1 591 ? 17.484 37.656 13.367 1 97.56 591 TRP A N 1
ATOM 4473 C CA . TRP A 1 591 ? 17.109 37.844 11.977 1 97.56 591 TRP A CA 1
ATOM 4474 C C . TRP A 1 591 ? 16.672 39.281 11.734 1 97.56 591 TRP A C 1
ATOM 4476 O O . TRP A 1 591 ? 17.031 39.906 10.727 1 97.56 591 TRP A O 1
ATOM 4486 N N . LEU A 1 592 ? 15.883 39.875 12.664 1 95.88 592 LEU A N 1
ATOM 4487 C CA . LEU A 1 592 ? 15.422 41.281 12.555 1 95.88 592 LEU A CA 1
ATOM 4488 C C . LEU A 1 592 ? 16.594 42.219 12.492 1 95.88 592 LEU A C 1
ATOM 4490 O O . LEU A 1 592 ? 16.547 43.219 11.766 1 95.88 592 LEU A O 1
ATOM 4494 N N . ASN A 1 593 ? 17.625 41.875 13.203 1 94.94 593 ASN A N 1
ATOM 4495 C CA . ASN A 1 593 ? 18.797 42.75 13.266 1 94.94 593 ASN A CA 1
ATOM 4496 C C . ASN A 1 593 ? 19.656 42.656 12.008 1 94.94 593 ASN A C 1
ATOM 4498 O O . ASN A 1 593 ? 20.234 43.625 11.555 1 94.94 593 ASN A O 1
ATOM 4502 N N . ARG A 1 594 ? 19.688 41.531 11.43 1 94.25 594 ARG A N 1
ATOM 4503 C CA . ARG A 1 594 ? 20.594 41.344 10.312 1 94.25 594 ARG A CA 1
ATOM 4504 C C . ARG A 1 594 ? 19.922 41.656 8.984 1 94.25 594 ARG A C 1
ATOM 4506 O O . ARG A 1 594 ? 20.594 41.906 7.977 1 94.25 594 ARG A O 1
ATOM 4513 N N . SER A 1 595 ? 18.594 41.719 8.938 1 96.25 595 SER A N 1
ATOM 4514 C CA . SER A 1 595 ? 17.875 41.875 7.68 1 96.25 595 SER A CA 1
ATOM 4515 C C . SER A 1 595 ? 17.344 43.312 7.527 1 96.25 595 SER A C 1
ATOM 4517 O O . SER A 1 595 ? 16.281 43.531 6.93 1 96.25 595 SER A O 1
ATOM 4519 N N . LYS A 1 596 ? 17.969 44.281 7.965 1 94.5 596 LYS A N 1
ATOM 4520 C CA . LYS A 1 596 ? 17.516 45.656 7.93 1 94.5 596 LYS A CA 1
ATOM 4521 C C . LYS A 1 596 ? 17.422 46.188 6.496 1 94.5 596 LYS A C 1
ATOM 4523 O O . LYS A 1 596 ? 16.594 47.031 6.191 1 94.5 596 LYS A O 1
ATOM 4528 N N . ASP A 1 597 ? 18.203 45.625 5.617 1 93.5 597 ASP A N 1
ATOM 4529 C CA . ASP A 1 597 ? 18.219 46.031 4.219 1 93.5 597 ASP A CA 1
ATOM 4530 C C . ASP A 1 597 ? 16.906 45.656 3.52 1 93.5 597 ASP A C 1
ATOM 4532 O O . ASP A 1 597 ? 16.625 46.125 2.424 1 93.5 597 ASP A O 1
ATOM 4536 N N . CYS A 1 598 ? 16.062 44.875 4.18 1 95 598 CYS A N 1
ATOM 4537 C CA . CYS A 1 598 ? 14.836 44.406 3.561 1 95 598 CYS A CA 1
ATOM 4538 C C . CYS A 1 598 ? 13.664 45.312 3.92 1 95 598 CYS A C 1
ATOM 4540 O O . CYS A 1 598 ? 12.531 45.062 3.494 1 95 598 CYS A O 1
ATOM 4542 N N . ASP A 1 599 ? 13.906 46.406 4.633 1 93.94 599 ASP A N 1
ATOM 4543 C CA . ASP A 1 599 ? 12.844 47.344 5.012 1 93.94 599 ASP A CA 1
ATOM 4544 C C . ASP A 1 599 ? 12.297 48.062 3.793 1 93.94 599 ASP A C 1
ATOM 4546 O O . ASP A 1 599 ? 13.07 48.531 2.939 1 93.94 599 ASP A O 1
ATOM 4550 N N . ARG A 1 600 ? 10.984 48.062 3.74 1 89.12 600 ARG A N 1
ATOM 4551 C CA . ARG A 1 600 ? 10.289 48.781 2.68 1 89.12 600 ARG A CA 1
ATOM 4552 C C . ARG A 1 600 ? 9.172 49.625 3.25 1 89.12 600 ARG A C 1
ATOM 4554 O O . ARG A 1 600 ? 8.664 49.375 4.336 1 89.12 600 ARG A O 1
ATOM 4561 N N . THR A 1 601 ? 8.906 50.688 2.436 1 88.25 601 THR A N 1
ATOM 4562 C CA . THR A 1 601 ? 7.809 51.562 2.85 1 88.25 601 THR A CA 1
ATOM 4563 C C . THR A 1 601 ? 6.547 51.25 2.055 1 88.25 601 THR A C 1
ATOM 4565 O O . THR A 1 601 ? 6.539 51.344 0.826 1 88.25 601 THR A O 1
ATOM 4568 N N . VAL A 1 602 ? 5.641 50.719 2.713 1 85.75 602 VAL A N 1
ATOM 4569 C CA . VAL A 1 602 ? 4.332 50.438 2.123 1 85.75 602 VAL A CA 1
ATOM 4570 C C . VAL A 1 602 ? 3.244 51.156 2.922 1 85.75 602 VAL A C 1
ATOM 4572 O O . VAL A 1 602 ? 3.135 50.969 4.137 1 85.75 602 VAL A O 1
ATOM 4575 N N . GLY A 1 603 ? 2.371 52 2.236 1 80.25 603 GLY A N 1
ATOM 4576 C CA . GLY A 1 603 ? 1.299 52.688 2.92 1 80.25 603 GLY A CA 1
ATOM 4577 C C . GLY A 1 603 ? 1.792 53.562 4.055 1 80.25 603 GLY A C 1
ATOM 4578 O O . GLY A 1 603 ? 1.159 53.656 5.109 1 80.25 603 GLY A O 1
ATOM 4579 N N . GLY A 1 604 ? 2.99 54.125 3.99 1 80.56 604 GLY A N 1
ATOM 4580 C CA . GLY A 1 604 ? 3.535 55.031 4.984 1 80.56 604 GLY A CA 1
ATOM 4581 C C . GLY A 1 604 ? 4.18 54.312 6.156 1 80.56 604 GLY A C 1
ATOM 4582 O O . GLY A 1 604 ? 4.703 54.969 7.066 1 80.56 604 GLY A O 1
ATOM 4583 N N . GLN A 1 605 ? 4.16 52.969 6.223 1 86.88 605 GLN A N 1
ATOM 4584 C CA . GLN A 1 605 ? 4.785 52.219 7.293 1 86.88 605 GLN A CA 1
ATOM 4585 C C . GLN A 1 605 ? 5.945 51.375 6.766 1 86.88 605 GLN A C 1
ATOM 4587 O O . GLN A 1 605 ? 5.977 51.031 5.586 1 86.88 605 GLN A O 1
ATOM 4592 N N . THR A 1 606 ? 6.891 51.125 7.652 1 91.31 606 THR A N 1
ATOM 4593 C CA . THR A 1 606 ? 8.016 50.281 7.297 1 91.31 606 THR A CA 1
ATOM 4594 C C . THR A 1 606 ? 7.633 48.812 7.438 1 91.31 606 THR A C 1
ATOM 4596 O O . THR A 1 606 ? 7.117 48.406 8.477 1 91.31 606 THR A O 1
ATOM 4599 N N . VAL A 1 607 ? 7.762 48.125 6.363 1 92.94 607 VAL A N 1
ATOM 4600 C CA . VAL A 1 607 ? 7.398 46.688 6.328 1 92.94 607 VAL A CA 1
ATOM 4601 C C . VAL A 1 607 ? 8.625 45.875 5.953 1 92.94 607 VAL A C 1
ATOM 4603 O O . VAL A 1 607 ? 9.445 46.281 5.137 1 92.94 607 VAL A O 1
ATOM 4606 N N . ARG A 1 608 ? 8.82 44.781 6.555 1 95.06 608 ARG A N 1
ATOM 4607 C CA . ARG A 1 608 ? 9.891 43.844 6.23 1 95.06 608 ARG A CA 1
ATOM 4608 C C . ARG A 1 608 ? 9.336 42.469 5.902 1 95.06 608 ARG A C 1
ATOM 4610 O O . ARG A 1 608 ? 8.805 41.781 6.781 1 95.06 608 ARG A O 1
ATOM 4617 N N . PRO A 1 609 ? 9.438 41.906 4.711 1 94.38 609 PRO A N 1
ATOM 4618 C CA . PRO A 1 609 ? 9.023 40.562 4.383 1 94.38 609 PRO A CA 1
ATOM 4619 C C . PRO A 1 609 ? 9.945 39.5 4.992 1 94.38 609 PRO A C 1
ATOM 4621 O O . PRO A 1 609 ? 11.172 39.625 4.934 1 94.38 609 PRO A O 1
ATOM 4624 N N . MET A 1 610 ? 9.406 38.5 5.645 1 96.69 610 MET A N 1
ATOM 4625 C CA . MET A 1 610 ? 10.141 37.375 6.188 1 96.69 610 MET A CA 1
ATOM 4626 C C . MET A 1 610 ? 9.938 36.125 5.328 1 96.69 610 MET A C 1
ATOM 4628 O O . MET A 1 610 ? 8.836 35.562 5.281 1 96.69 610 MET A O 1
ATOM 4632 N N . VAL A 1 611 ? 10.938 35.625 4.711 1 97.62 611 VAL A N 1
ATOM 4633 C CA . VAL A 1 611 ? 10.82 34.5 3.785 1 97.62 611 VAL A CA 1
ATOM 4634 C C . VAL A 1 611 ? 11.102 33.188 4.52 1 97.62 611 VAL A C 1
ATOM 4636 O O . VAL A 1 611 ? 12.117 33.062 5.207 1 97.62 611 VAL A O 1
ATOM 4639 N N . LEU A 1 612 ? 10.172 32.281 4.484 1 98.19 612 LEU A N 1
ATOM 4640 C CA . LEU A 1 612 ? 10.352 30.922 4.926 1 98.19 612 LEU A CA 1
ATOM 4641 C C . LEU A 1 612 ? 10.547 29.984 3.738 1 98.19 612 LEU A C 1
ATOM 4643 O O . LEU A 1 612 ? 9.789 30.031 2.768 1 98.19 612 LEU A O 1
ATOM 4647 N N . VAL A 1 613 ? 11.562 29.125 3.773 1 98.69 613 VAL A N 1
ATOM 4648 C CA . VAL A 1 613 ? 11.914 28.328 2.604 1 98.69 613 VAL A CA 1
ATOM 4649 C C . VAL A 1 613 ? 11.703 26.844 2.908 1 98.69 613 VAL A C 1
ATOM 4651 O O . VAL A 1 613 ? 12.062 26.375 3.988 1 98.69 613 VAL A O 1
ATOM 4654 N N . ALA A 1 614 ? 11.055 26.109 2.074 1 98.62 614 ALA A N 1
ATOM 4655 C CA . ALA A 1 614 ? 10.977 24.641 2.078 1 98.62 614 ALA A CA 1
ATOM 4656 C C . ALA A 1 614 ? 11.633 24.062 0.831 1 98.62 614 ALA A C 1
ATOM 4658 O O . ALA A 1 614 ? 11.367 24.516 -0.287 1 98.62 614 ALA A O 1
ATOM 4659 N N . ALA A 1 615 ? 12.531 23.141 1.005 1 98.62 615 ALA A N 1
ATOM 4660 C CA . ALA A 1 615 ? 13.258 22.531 -0.106 1 98.62 615 ALA A CA 1
ATOM 4661 C C . ALA A 1 615 ? 12.945 21.031 -0.212 1 98.62 615 ALA A C 1
ATOM 4663 O O . ALA A 1 615 ? 13.219 20.266 0.715 1 98.62 615 ALA A O 1
ATOM 4664 N N . SER A 1 616 ? 12.438 20.625 -1.32 1 97.19 616 SER A N 1
ATOM 4665 C CA . SER A 1 616 ? 12.008 19.234 -1.53 1 97.19 616 SER A CA 1
ATOM 4666 C C . SER A 1 616 ? 13.203 18.312 -1.744 1 97.19 616 SER A C 1
ATOM 4668 O O . SER A 1 616 ? 14.297 18.766 -2.086 1 97.19 616 SER A O 1
ATOM 4670 N N . GLY A 1 617 ? 12.93 17 -1.521 1 96.56 617 GLY A N 1
ATOM 4671 C CA . GLY A 1 617 ? 13.938 15.992 -1.772 1 96.56 617 GLY A CA 1
ATOM 4672 C C . GLY A 1 617 ? 13.93 15.484 -3.203 1 96.56 617 GLY A C 1
ATOM 4673 O O . GLY A 1 617 ? 12.891 15.484 -3.861 1 96.56 617 GLY A O 1
ATOM 4674 N N . GLY A 1 618 ? 15.062 15.055 -3.645 1 95.56 618 GLY A N 1
ATOM 4675 C CA . GLY A 1 618 ? 15.234 14.555 -5 1 95.56 618 GLY A CA 1
ATOM 4676 C C . GLY A 1 618 ? 16.672 14.211 -5.332 1 95.56 618 GLY A C 1
ATOM 4677 O O . GLY A 1 618 ? 17.078 14.258 -6.496 1 95.56 618 GLY A O 1
ATOM 4678 N N . GLY A 1 619 ? 17.438 13.93 -4.34 1 95.94 619 GLY A N 1
ATOM 4679 C CA . GLY A 1 619 ? 18.828 13.586 -4.551 1 95.94 619 GLY A CA 1
ATOM 4680 C C . GLY A 1 619 ? 19.672 14.758 -5.012 1 95.94 619 GLY A C 1
ATOM 4681 O O . GLY A 1 619 ? 19.5 15.883 -4.539 1 95.94 619 GLY A O 1
ATOM 4682 N N . ILE A 1 620 ? 20.609 14.484 -5.84 1 96.75 620 ILE A N 1
ATOM 4683 C CA . ILE A 1 620 ? 21.562 15.5 -6.266 1 96.75 620 ILE A CA 1
ATOM 4684 C C . ILE A 1 620 ? 20.875 16.516 -7.16 1 96.75 620 ILE A C 1
ATOM 4686 O O . ILE A 1 620 ? 21.281 17.688 -7.223 1 96.75 620 ILE A O 1
ATOM 4690 N N . ARG A 1 621 ? 19.797 16.125 -7.828 1 96.12 621 ARG A N 1
ATOM 4691 C CA . ARG A 1 621 ? 19 17.062 -8.609 1 96.12 621 ARG A CA 1
ATOM 4692 C C . ARG A 1 621 ? 18.406 18.141 -7.711 1 96.12 621 ARG A C 1
ATOM 4694 O O . ARG A 1 621 ? 18.5 19.328 -8.016 1 96.12 621 ARG A O 1
ATOM 4701 N N . ALA A 1 622 ? 17.844 17.766 -6.613 1 97.56 622 ALA A N 1
ATOM 4702 C CA . ALA A 1 622 ? 17.266 18.688 -5.645 1 97.56 622 ALA A CA 1
ATOM 4703 C C . ALA A 1 622 ? 18.344 19.547 -4.988 1 97.56 622 ALA A C 1
ATOM 4705 O O . ALA A 1 622 ? 18.109 20.719 -4.703 1 97.56 622 ALA A O 1
ATOM 4706 N N . ALA A 1 623 ? 19.5 18.922 -4.742 1 98.44 623 ALA A N 1
ATOM 4707 C CA . ALA A 1 623 ? 20.609 19.672 -4.148 1 98.44 623 ALA A CA 1
ATOM 4708 C C . ALA A 1 623 ? 21.047 20.797 -5.059 1 98.44 623 ALA A C 1
ATOM 4710 O O . ALA A 1 623 ? 21.219 21.938 -4.609 1 98.44 623 ALA A O 1
ATOM 4711 N N . MET A 1 624 ? 21.188 20.5 -6.301 1 97.62 624 MET A N 1
ATOM 4712 C CA . MET A 1 624 ? 21.625 21.5 -7.262 1 97.62 624 MET A CA 1
ATOM 4713 C C . MET A 1 624 ? 20.562 22.578 -7.441 1 97.62 624 MET A C 1
ATOM 4715 O O . MET A 1 624 ? 20.891 23.766 -7.535 1 97.62 624 MET A O 1
ATOM 4719 N N . TRP A 1 625 ? 19.328 22.172 -7.57 1 96.94 625 TRP A N 1
ATOM 4720 C CA . TRP A 1 625 ? 18.219 23.109 -7.719 1 96.94 625 TRP A CA 1
ATOM 4721 C C . TRP A 1 625 ? 18.156 24.062 -6.535 1 96.94 625 TRP A C 1
ATOM 4723 O O . TRP A 1 625 ? 18.109 25.281 -6.715 1 96.94 625 TRP A O 1
ATOM 4733 N N . THR A 1 626 ? 18.203 23.531 -5.297 1 98.25 626 THR A N 1
ATOM 4734 C CA . THR A 1 626 ? 18.109 24.312 -4.07 1 98.25 626 THR A CA 1
ATOM 4735 C C . THR A 1 626 ? 19.297 25.266 -3.949 1 98.25 626 THR A C 1
ATOM 4737 O O . THR A 1 626 ? 19.125 26.453 -3.68 1 98.25 626 THR A O 1
ATOM 4740 N N . ALA A 1 627 ? 20.516 24.734 -4.172 1 98.25 627 ALA A N 1
ATOM 4741 C CA . ALA A 1 627 ? 21.719 25.547 -4.105 1 98.25 627 ALA A CA 1
ATOM 4742 C C . ALA A 1 627 ? 21.688 26.688 -5.137 1 98.25 627 ALA A C 1
ATOM 4744 O O . ALA A 1 627 ? 22.016 27.828 -4.828 1 98.25 627 ALA A O 1
ATOM 4745 N N . GLY A 1 628 ? 21.219 26.344 -6.332 1 97.31 628 GLY A N 1
ATOM 4746 C CA . GLY A 1 628 ? 21.172 27.328 -7.406 1 97.31 628 GLY A CA 1
ATOM 4747 C C . GLY A 1 628 ? 20.141 28.422 -7.168 1 97.31 628 GLY A C 1
ATOM 4748 O O . GLY A 1 628 ? 20.438 29.609 -7.387 1 97.31 628 GLY A O 1
ATOM 4749 N N . VAL A 1 629 ? 18.969 28.078 -6.723 1 96.94 629 VAL A N 1
ATOM 4750 C CA . VAL A 1 629 ? 17.906 29.062 -6.488 1 96.94 629 VAL A CA 1
ATOM 4751 C C . VAL A 1 629 ? 18.312 29.984 -5.344 1 96.94 629 VAL A C 1
ATOM 4753 O O . VAL A 1 629 ? 18.109 31.203 -5.418 1 96.94 629 VAL A O 1
ATOM 4756 N N . LEU A 1 630 ? 18.922 29.453 -4.277 1 98 630 LEU A N 1
ATOM 4757 C CA . LEU A 1 630 ? 19.328 30.266 -3.143 1 98 630 LEU A CA 1
ATOM 4758 C C . LEU A 1 630 ? 20.484 31.188 -3.523 1 98 630 LEU A C 1
ATOM 4760 O O . LEU A 1 630 ? 20.594 32.312 -3.02 1 98 630 LEU A O 1
ATOM 4764 N N . GLU A 1 631 ? 21.375 30.641 -4.379 1 97.31 631 GLU A N 1
ATOM 4765 C CA . GLU A 1 631 ? 22.438 31.5 -4.887 1 97.31 631 GLU A CA 1
ATOM 4766 C C . GLU A 1 631 ? 21.859 32.656 -5.684 1 97.31 631 GLU A C 1
ATOM 4768 O O . GLU A 1 631 ? 22.297 33.812 -5.523 1 97.31 631 GLU A O 1
ATOM 4773 N N . ARG A 1 632 ? 20.891 32.344 -6.492 1 95.62 632 ARG A N 1
ATOM 4774 C CA . ARG A 1 632 ? 20.234 33.406 -7.262 1 95.62 632 ARG A CA 1
ATOM 4775 C C . ARG A 1 632 ? 19.562 34.406 -6.344 1 95.62 632 ARG A C 1
ATOM 4777 O O . ARG A 1 632 ? 19.609 35.625 -6.59 1 95.62 632 ARG A O 1
ATOM 4784 N N . LEU A 1 633 ? 18.922 33.969 -5.336 1 96.19 633 LEU A N 1
ATOM 4785 C CA . LEU A 1 633 ? 18.297 34.844 -4.352 1 96.19 633 LEU A CA 1
ATOM 4786 C C . LEU A 1 633 ? 19.344 35.719 -3.672 1 96.19 633 LEU A C 1
ATOM 4788 O O . LEU A 1 633 ? 19.141 36.938 -3.529 1 96.19 633 LEU A O 1
ATOM 4792 N N . ARG A 1 634 ? 20.469 35.156 -3.266 1 96.19 634 ARG A N 1
ATOM 4793 C CA . ARG A 1 634 ? 21.562 35.906 -2.637 1 96.19 634 ARG A CA 1
ATOM 4794 C C . ARG A 1 634 ? 22.078 37 -3.553 1 96.19 634 ARG A C 1
ATOM 4796 O O . ARG A 1 634 ? 22.297 38.125 -3.111 1 96.19 634 ARG A O 1
ATOM 4803 N N . ASP A 1 635 ? 22.172 36.719 -4.805 1 94.62 635 ASP A N 1
ATOM 4804 C CA . ASP A 1 635 ? 22.812 37.625 -5.758 1 94.62 635 ASP A CA 1
ATOM 4805 C C . ASP A 1 635 ? 21.844 38.656 -6.27 1 94.62 635 ASP A C 1
ATOM 4807 O O . ASP A 1 635 ? 22.234 39.594 -6.988 1 94.62 635 ASP A O 1
ATOM 4811 N N . SER A 1 636 ? 20.641 38.5 -5.926 1 93.5 636 SER A N 1
ATOM 4812 C CA . SER A 1 636 ? 19.641 39.469 -6.391 1 93.5 636 SER A CA 1
ATOM 4813 C C . SER A 1 636 ? 19.797 40.812 -5.691 1 93.5 636 SER A C 1
ATOM 4815 O O . SER A 1 636 ? 19.359 41.844 -6.207 1 93.5 636 SER A O 1
ATOM 4817 N N . GLY A 1 637 ? 20.375 40.906 -4.441 1 93.38 637 GLY A N 1
ATOM 4818 C CA . GLY A 1 637 ? 20.578 42.125 -3.711 1 93.38 637 GLY A CA 1
ATOM 4819 C C . GLY A 1 637 ? 20.828 41.906 -2.23 1 93.38 637 GLY A C 1
ATOM 4820 O O . GLY A 1 637 ? 20.891 40.781 -1.766 1 93.38 637 GLY A O 1
ATOM 4821 N N . PRO A 1 638 ? 21 43.031 -1.562 1 93.25 638 PRO A N 1
ATOM 4822 C CA . PRO A 1 638 ? 21.281 42.906 -0.127 1 93.25 638 PRO A CA 1
ATOM 4823 C C . PRO A 1 638 ? 20.125 42.281 0.647 1 93.25 638 PRO A C 1
ATOM 4825 O O . PRO A 1 638 ? 20.344 41.531 1.594 1 93.25 638 PRO A O 1
ATOM 4828 N N . CYS A 1 639 ? 18.938 42.562 0.244 1 95.81 639 CYS A N 1
ATOM 4829 C CA . CYS A 1 639 ? 17.781 41.969 0.913 1 95.81 639 CYS A CA 1
ATOM 4830 C C . CYS A 1 639 ? 17.703 40.469 0.593 1 95.81 639 CYS A C 1
ATOM 4832 O O . CYS A 1 639 ? 17.406 39.656 1.472 1 95.81 639 CYS A O 1
ATOM 4834 N N . GLY A 1 640 ? 17.906 40.094 -0.629 1 95.25 640 GLY A N 1
ATOM 4835 C CA . GLY A 1 640 ? 17.859 38.719 -1.019 1 95.25 640 GLY A CA 1
ATOM 4836 C C . GLY A 1 640 ? 18.797 37.812 -0.22 1 95.25 640 GLY A C 1
ATOM 4837 O O . GLY A 1 640 ? 18.484 36.656 0.047 1 95.25 640 GLY A O 1
ATOM 4838 N N . ALA A 1 641 ? 19.859 38.375 0.232 1 95.5 641 ALA A N 1
ATOM 4839 C CA . ALA A 1 641 ? 20.891 37.625 0.952 1 95.5 641 ALA A CA 1
ATOM 4840 C C . ALA A 1 641 ? 20.484 37.375 2.404 1 95.5 641 ALA A C 1
ATOM 4842 O O . ALA A 1 641 ? 21 36.5 3.066 1 95.5 641 ALA A O 1
ATOM 4843 N N . GLN A 1 642 ? 19.531 38.219 2.9 1 96.25 642 GLN A N 1
ATOM 4844 C CA . GLN A 1 642 ? 19.266 38.156 4.336 1 96.25 642 GLN A CA 1
ATOM 4845 C C . GLN A 1 642 ? 17.781 38 4.617 1 96.25 642 GLN A C 1
ATOM 4847 O O . GLN A 1 642 ? 17.359 37.906 5.773 1 96.25 642 GLN A O 1
ATOM 4852 N N . SER A 1 643 ? 16.969 37.875 3.604 1 96.75 643 SER A N 1
ATOM 4853 C CA . SER A 1 643 ? 15.523 37.906 3.75 1 96.75 643 SER A CA 1
ATOM 4854 C C . SER A 1 643 ? 15.008 36.625 4.402 1 96.75 643 SER A C 1
ATOM 4856 O O . SER A 1 643 ? 13.961 36.625 5.047 1 96.75 643 SER A O 1
ATOM 4858 N N . VAL A 1 644 ? 15.734 35.469 4.238 1 98.5 644 VAL A N 1
ATOM 4859 C CA . VAL A 1 644 ? 15.242 34.188 4.691 1 98.5 644 VAL A CA 1
ATOM 4860 C C . VAL A 1 644 ? 15.477 34.031 6.191 1 98.5 644 VAL A C 1
ATOM 4862 O O . VAL A 1 644 ? 16.578 34.25 6.684 1 98.5 644 VAL A O 1
ATOM 4865 N N . PHE A 1 645 ? 14.484 33.75 6.906 1 97.75 645 PHE A N 1
ATOM 4866 C CA . PHE A 1 645 ? 14.578 33.5 8.344 1 97.75 645 PHE A CA 1
ATOM 4867 C C . PHE A 1 645 ? 14.938 32.062 8.625 1 97.75 645 PHE A C 1
ATOM 4869 O O . PHE A 1 645 ? 15.891 31.781 9.352 1 97.75 645 PHE A O 1
ATOM 4876 N N . LEU A 1 646 ? 14.148 31.125 8.016 1 97.88 646 LEU A N 1
ATOM 4877 C CA . LEU A 1 646 ? 14.289 29.703 8.289 1 97.88 646 LEU A CA 1
ATOM 4878 C C . LEU A 1 646 ? 14.062 28.875 7.027 1 97.88 646 LEU A C 1
ATOM 4880 O O . LEU A 1 646 ? 13.18 29.172 6.23 1 97.88 646 LEU A O 1
ATOM 4884 N N . SER A 1 647 ? 14.875 27.828 6.852 1 98.69 647 SER A N 1
ATOM 4885 C CA . SER A 1 647 ? 14.734 26.891 5.734 1 98.69 647 SER A CA 1
ATOM 4886 C C . SER A 1 647 ? 14.602 25.453 6.227 1 98.69 647 SER A C 1
ATOM 4888 O O . SER A 1 647 ? 15.352 25.016 7.098 1 98.69 647 SER A O 1
ATOM 4890 N N . SER A 1 648 ? 13.586 24.734 5.754 1 98.56 648 SER A N 1
ATOM 4891 C CA . SER A 1 648 ? 13.367 23.312 6 1 98.56 648 SER A CA 1
ATOM 4892 C C . SER A 1 648 ? 13.688 22.484 4.762 1 98.56 648 SER A C 1
ATOM 4894 O O . SER A 1 648 ? 13.125 22.734 3.689 1 98.56 648 SER A O 1
ATOM 4896 N N . GLY A 1 649 ? 14.625 21.531 4.871 1 98.62 649 GLY A N 1
ATOM 4897 C CA . GLY A 1 649 ? 15.016 20.75 3.717 1 98.62 649 GLY A CA 1
ATOM 4898 C C . GLY A 1 649 ? 14.859 19.25 3.939 1 98.62 649 GLY A C 1
ATOM 4899 O O . GLY A 1 649 ? 14.891 18.781 5.078 1 98.62 649 GLY A O 1
ATOM 4900 N N . VAL A 1 650 ? 14.688 18.5 2.836 1 98.19 650 VAL A N 1
ATOM 4901 C CA . VAL A 1 650 ? 14.57 17.047 2.867 1 98.19 650 VAL A CA 1
ATOM 4902 C C . VAL A 1 650 ? 15.523 16.438 1.844 1 98.19 650 VAL A C 1
ATOM 4904 O O . VAL A 1 650 ? 15.625 16.906 0.713 1 98.19 650 VAL A O 1
ATOM 4907 N N . SER A 1 651 ? 16.234 15.391 2.234 1 97.88 651 SER A N 1
ATOM 4908 C CA . SER A 1 651 ? 17.094 14.633 1.334 1 97.88 651 SER A CA 1
ATOM 4909 C C . SER A 1 651 ? 17.984 15.555 0.508 1 97.88 651 SER A C 1
ATOM 4911 O O . SER A 1 651 ? 18.688 16.406 1.058 1 97.88 651 SER A O 1
ATOM 4913 N N . GLY A 1 652 ? 17.938 15.547 -0.748 1 98.19 652 GLY A N 1
ATOM 4914 C CA . GLY A 1 652 ? 18.75 16.406 -1.594 1 98.19 652 GLY A CA 1
ATOM 4915 C C . GLY A 1 652 ? 18.516 17.891 -1.335 1 98.19 652 GLY A C 1
ATOM 4916 O O . GLY A 1 652 ? 19.438 18.703 -1.485 1 98.19 652 GLY A O 1
ATOM 4917 N N . GLY A 1 653 ? 17.281 18.234 -0.988 1 98.56 653 GLY A N 1
ATOM 4918 C CA . GLY A 1 653 ? 17.016 19.609 -0.596 1 98.56 653 GLY A CA 1
ATOM 4919 C C . GLY A 1 653 ? 17.844 20.062 0.601 1 98.56 653 GLY A C 1
ATOM 4920 O O . GLY A 1 653 ? 18.297 21.203 0.656 1 98.56 653 GLY A O 1
ATOM 4921 N N . SER A 1 654 ? 18.062 19.172 1.599 1 98.62 654 SER A N 1
ATOM 4922 C CA . SER A 1 654 ? 18.906 19.453 2.756 1 98.62 654 SER A CA 1
ATOM 4923 C C . SER A 1 654 ? 20.359 19.656 2.344 1 98.62 654 SER A C 1
ATOM 4925 O O . SER A 1 654 ? 21.031 20.547 2.854 1 98.62 654 SER A O 1
ATOM 4927 N N . VAL A 1 655 ? 20.781 18.797 1.41 1 98.56 655 VAL A N 1
ATOM 4928 C CA . VAL A 1 655 ? 22.156 18.922 0.917 1 98.56 655 VAL A CA 1
ATOM 4929 C C . VAL A 1 655 ? 22.328 20.281 0.238 1 98.56 655 VAL A C 1
ATOM 4931 O O . VAL A 1 655 ? 23.328 20.969 0.456 1 98.56 655 VAL A O 1
ATOM 4934 N N . GLY A 1 656 ? 21.375 20.672 -0.565 1 98.75 656 GLY A N 1
ATOM 4935 C CA . GLY A 1 656 ? 21.406 21.969 -1.221 1 98.75 656 GLY A CA 1
ATOM 4936 C C . GLY A 1 656 ? 21.438 23.125 -0.244 1 98.75 656 GLY A C 1
ATOM 4937 O O . GLY A 1 656 ? 22.141 24.109 -0.462 1 98.75 656 GLY A O 1
ATOM 4938 N N . LEU A 1 657 ? 20.672 23.047 0.844 1 98.75 657 LEU A N 1
ATOM 4939 C CA . LEU A 1 657 ? 20.641 24.078 1.873 1 98.75 657 LEU A CA 1
ATOM 4940 C C . LEU A 1 657 ? 22.016 24.219 2.537 1 98.75 657 LEU A C 1
ATOM 4942 O O . LEU A 1 657 ? 22.484 25.344 2.787 1 98.75 657 LEU A O 1
ATOM 4946 N N . VAL A 1 658 ? 22.672 23.109 2.82 1 98.62 658 VAL A N 1
ATOM 4947 C CA . VAL A 1 658 ? 23.984 23.109 3.461 1 98.62 658 VAL A CA 1
ATOM 4948 C C . VAL A 1 658 ? 25.016 23.703 2.51 1 98.62 658 VAL A C 1
ATOM 4950 O O . VAL A 1 658 ? 25.875 24.484 2.928 1 98.62 658 VAL A O 1
ATOM 4953 N N . LEU A 1 659 ? 24.906 23.344 1.226 1 98.56 659 LEU A N 1
ATOM 4954 C CA . LEU A 1 659 ? 25.828 23.891 0.239 1 98.56 659 LEU A CA 1
ATOM 4955 C C . LEU A 1 659 ? 25.656 25.406 0.113 1 98.56 659 LEU A C 1
ATOM 4957 O O . LEU A 1 659 ? 26.625 26.125 -0.134 1 98.56 659 LEU A O 1
ATOM 4961 N N . ALA A 1 660 ? 24.469 25.875 0.269 1 98.25 660 ALA A N 1
ATOM 4962 C CA . ALA A 1 660 ? 24.156 27.297 0.112 1 98.25 660 ALA A CA 1
ATOM 4963 C C . ALA A 1 660 ? 24.844 28.125 1.19 1 98.25 660 ALA A C 1
ATOM 4965 O O . ALA A 1 660 ? 24.922 29.359 1.073 1 98.25 660 ALA A O 1
ATOM 4966 N N . ARG A 1 661 ? 25.391 27.5 2.221 1 97.12 661 ARG A N 1
ATOM 4967 C CA . ARG A 1 661 ? 26.125 28.203 3.27 1 97.12 661 ARG A CA 1
ATOM 4968 C C . ARG A 1 661 ? 27.469 28.719 2.748 1 97.12 661 ARG A C 1
ATOM 4970 O O . ARG A 1 661 ? 28.031 29.656 3.312 1 97.12 661 ARG A O 1
ATOM 4977 N N . GLY A 1 662 ? 27.953 28.047 1.685 1 94.94 662 GLY A N 1
ATOM 4978 C CA . GLY A 1 662 ? 29.25 28.406 1.144 1 94.94 662 GLY A CA 1
ATOM 4979 C C . GLY A 1 662 ? 29.188 29.531 0.141 1 94.94 662 GLY A C 1
ATOM 4980 O O . GLY A 1 662 ? 28.109 30.078 -0.126 1 94.94 662 GLY A O 1
ATOM 4981 N N . ASP A 1 663 ? 30.312 29.812 -0.476 1 94.19 663 ASP A N 1
ATOM 4982 C CA . ASP A 1 663 ? 30.453 30.969 -1.355 1 94.19 663 ASP A CA 1
ATOM 4983 C C . ASP A 1 663 ? 30.016 30.625 -2.779 1 94.19 663 ASP A C 1
ATOM 4985 O O . ASP A 1 663 ? 29.562 31.516 -3.523 1 94.19 663 ASP A O 1
ATOM 4989 N N . THR A 1 664 ? 30.172 29.391 -3.111 1 96.56 664 THR A N 1
ATOM 4990 C CA . THR A 1 664 ? 29.844 28.984 -4.473 1 96.56 664 THR A CA 1
ATOM 4991 C C . THR A 1 664 ? 28.938 27.766 -4.469 1 96.56 664 THR A C 1
ATOM 4993 O O . THR A 1 664 ? 29.312 26.703 -4.961 1 96.56 664 THR A O 1
ATOM 4996 N N . PRO A 1 665 ? 27.75 27.969 -4.09 1 97.06 665 PRO A N 1
ATOM 4997 C CA . PRO A 1 665 ? 26.859 26.812 -3.889 1 97.06 665 PRO A CA 1
ATOM 4998 C C . PRO A 1 665 ? 26.609 26.047 -5.176 1 97.06 665 PRO A C 1
ATOM 5000 O O . PRO A 1 665 ? 26.609 24.812 -5.168 1 97.06 665 PRO A O 1
ATOM 5003 N N . THR A 1 666 ? 26.312 26.672 -6.301 1 96.62 666 THR A N 1
ATOM 5004 C CA . THR A 1 666 ? 26.031 26 -7.559 1 96.62 666 THR A CA 1
ATOM 5005 C C . THR A 1 666 ? 27.219 25.172 -8.016 1 96.62 666 THR A C 1
ATOM 5007 O O . THR A 1 666 ? 27.062 24.016 -8.414 1 96.62 666 THR A O 1
ATOM 5010 N N . LEU A 1 667 ? 28.391 25.766 -7.93 1 96.5 667 LEU A N 1
ATOM 5011 C CA . LEU A 1 667 ? 29.609 25.062 -8.312 1 96.5 667 LEU A CA 1
ATOM 5012 C C . LEU A 1 667 ? 29.844 23.875 -7.395 1 96.5 667 LEU A C 1
ATOM 5014 O O . LEU A 1 667 ? 30.281 22.812 -7.848 1 96.5 667 LEU A O 1
ATOM 5018 N N . ASP A 1 668 ? 29.688 24.094 -6.141 1 97.5 668 ASP A N 1
ATOM 5019 C CA . ASP A 1 668 ? 29.844 23 -5.176 1 97.5 668 ASP A CA 1
ATOM 5020 C C . ASP A 1 668 ? 28.875 21.875 -5.461 1 97.5 668 ASP A C 1
ATOM 5022 O O . ASP A 1 668 ? 29.219 20.688 -5.328 1 97.5 668 ASP A O 1
ATOM 5026 N N . ALA A 1 669 ? 27.625 22.234 -5.781 1 97.81 669 ALA A N 1
ATOM 5027 C CA . ALA A 1 669 ? 26.641 21.203 -6.133 1 97.81 669 ALA A CA 1
ATOM 5028 C C . ALA A 1 669 ? 27.062 20.438 -7.379 1 97.81 669 ALA A C 1
ATOM 5030 O O . ALA A 1 669 ? 26.844 19.234 -7.477 1 97.81 669 ALA A O 1
ATOM 5031 N N . GLU A 1 670 ? 27.641 21.078 -8.32 1 96 670 GLU A N 1
ATOM 5032 C CA . GLU A 1 670 ? 28.156 20.438 -9.523 1 96 670 GLU A CA 1
ATOM 5033 C C . GLU A 1 670 ? 29.266 19.438 -9.195 1 96 670 GLU A C 1
ATOM 5035 O O . GLU A 1 670 ? 29.344 18.375 -9.789 1 96 670 GLU A O 1
ATOM 5040 N N . ARG A 1 671 ? 30.094 19.828 -8.289 1 95.25 671 ARG A N 1
ATOM 5041 C CA . ARG A 1 671 ? 31.172 18.953 -7.859 1 95.25 671 ARG A CA 1
ATOM 5042 C C . ARG A 1 671 ? 30.609 17.672 -7.219 1 95.25 671 ARG A C 1
ATOM 5044 O O . ARG A 1 671 ? 31.125 16.578 -7.457 1 95.25 671 ARG A O 1
ATOM 5051 N N . LEU A 1 672 ? 29.594 17.828 -6.461 1 96.94 672 LEU A N 1
ATOM 5052 C CA . LEU A 1 672 ? 28.984 16.672 -5.824 1 96.94 672 LEU A CA 1
ATOM 5053 C C . LEU A 1 672 ? 28.25 15.82 -6.852 1 96.94 672 LEU A C 1
ATOM 5055 O O . LEU A 1 672 ? 28.031 14.625 -6.629 1 96.94 672 LEU A O 1
ATOM 5059 N N . ALA A 1 673 ? 27.797 16.438 -7.973 1 95.81 673 ALA A N 1
ATOM 5060 C CA . ALA A 1 673 ? 27.031 15.742 -9.008 1 95.81 673 ALA A CA 1
ATOM 5061 C C . ALA A 1 673 ? 27.938 14.859 -9.867 1 95.81 673 ALA A C 1
ATOM 5063 O O . ALA A 1 673 ? 27.453 14.055 -10.664 1 95.81 673 ALA A O 1
ATOM 5064 N N . GLU A 1 674 ? 29.234 14.984 -9.719 1 93.12 674 GLU A N 1
ATOM 5065 C CA . GLU A 1 674 ? 30.156 14.102 -10.422 1 93.12 674 GLU A CA 1
ATOM 5066 C C . GLU A 1 674 ? 29.969 12.648 -9.992 1 93.12 674 GLU A C 1
ATOM 5068 O O . GLU A 1 674 ? 29.375 12.375 -8.945 1 93.12 674 GLU A O 1
ATOM 5073 N N . PRO A 1 675 ? 30.406 11.742 -10.766 1 92.5 675 PRO A N 1
ATOM 5074 C CA . PRO A 1 675 ? 30.047 10.336 -10.562 1 92.5 675 PRO A CA 1
ATOM 5075 C C . PRO A 1 675 ? 30.75 9.711 -9.359 1 92.5 675 PRO A C 1
ATOM 5077 O O . PRO A 1 675 ? 30.422 8.602 -8.953 1 92.5 675 PRO A O 1
ATOM 5080 N N . HIS A 1 676 ? 31.656 10.367 -8.672 1 92.56 676 HIS A N 1
ATOM 5081 C CA . HIS A 1 676 ? 32.531 9.781 -7.668 1 92.56 676 HIS A CA 1
ATOM 5082 C C . HIS A 1 676 ? 31.766 9.336 -6.438 1 92.56 676 HIS A C 1
ATOM 5084 O O . HIS A 1 676 ? 32.031 8.281 -5.863 1 92.56 676 HIS A O 1
ATOM 5090 N N . GLY A 1 677 ? 30.812 10.188 -6.027 1 94 677 GLY A N 1
ATOM 5091 C CA . GLY A 1 677 ? 30 9.812 -4.879 1 94 677 GLY A CA 1
ATOM 5092 C C . GLY A 1 677 ? 29.203 8.539 -5.098 1 94 677 GLY A C 1
ATOM 5093 O O . GLY A 1 677 ? 29.219 7.641 -4.258 1 94 677 GLY A O 1
ATOM 5094 N N . LEU A 1 678 ? 28.531 8.461 -6.238 1 94.81 678 LEU A N 1
ATOM 5095 C CA . LEU A 1 678 ? 27.703 7.301 -6.559 1 94.81 678 LEU A CA 1
ATOM 5096 C C . LEU A 1 678 ? 28.562 6.051 -6.734 1 94.81 678 LEU A C 1
ATOM 5098 O O . LEU A 1 678 ? 28.172 4.965 -6.293 1 94.81 678 LEU A O 1
ATOM 5102 N N . ALA A 1 679 ? 29.734 6.191 -7.352 1 95.69 679 ALA A N 1
ATOM 5103 C CA . ALA A 1 679 ? 30.656 5.062 -7.535 1 95.69 679 ALA A CA 1
ATOM 5104 C C . ALA A 1 679 ? 31.094 4.484 -6.195 1 95.69 679 ALA A C 1
ATOM 5106 O O . ALA A 1 679 ? 31.125 3.264 -6.016 1 95.69 679 ALA A O 1
ATOM 5107 N N . ALA A 1 680 ? 31.375 5.371 -5.266 1 95.62 680 ALA A N 1
ATOM 5108 C CA . ALA A 1 680 ? 31.828 4.949 -3.941 1 95.62 680 ALA A CA 1
ATOM 5109 C C . ALA A 1 680 ? 30.719 4.211 -3.195 1 95.62 680 ALA A C 1
ATOM 5111 O O . ALA A 1 680 ? 30.969 3.178 -2.57 1 95.62 680 ALA A O 1
ATOM 5112 N N . VAL A 1 681 ? 29.609 4.723 -3.268 1 95.62 681 VAL A N 1
ATOM 5113 C CA . VAL A 1 681 ? 28.469 4.148 -2.541 1 95.62 681 VAL A CA 1
ATOM 5114 C C . VAL A 1 681 ? 28.156 2.766 -3.102 1 95.62 681 VAL A C 1
ATOM 5116 O O . VAL A 1 681 ? 27.875 1.829 -2.346 1 95.62 681 VAL A O 1
ATOM 5119 N N . LEU A 1 682 ? 28.156 2.604 -4.387 1 94.75 682 LEU A N 1
ATOM 5120 C CA . LEU A 1 682 ? 27.828 1.325 -5.004 1 94.75 682 LEU A CA 1
ATOM 5121 C C . LEU A 1 682 ? 28.891 0.275 -4.68 1 94.75 682 LEU A C 1
ATOM 5123 O O . LEU A 1 682 ? 28.562 -0.892 -4.453 1 94.75 682 LEU A O 1
ATOM 5127 N N . THR A 1 683 ? 30.141 0.696 -4.648 1 94.94 683 THR A N 1
ATOM 5128 C CA . THR A 1 683 ? 31.219 -0.207 -4.258 1 94.94 683 THR A CA 1
ATOM 5129 C C . THR A 1 683 ? 31.047 -0.653 -2.807 1 94.94 683 THR A C 1
ATOM 5131 O O . THR A 1 683 ? 31.203 -1.833 -2.49 1 94.94 683 THR A O 1
ATOM 5134 N N . GLY A 1 684 ? 30.688 0.317 -1.985 1 94.38 684 GLY A N 1
ATOM 5135 C CA . GLY A 1 684 ? 30.438 -0.013 -0.591 1 94.38 684 GLY A CA 1
ATOM 5136 C C . GLY A 1 684 ? 29.25 -0.949 -0.401 1 94.38 684 GLY A C 1
ATOM 5137 O O . GLY A 1 684 ? 29.312 -1.86 0.427 1 94.38 684 GLY A O 1
ATOM 5138 N N . THR A 1 685 ? 28.266 -0.794 -1.162 1 93.06 685 THR A N 1
ATOM 5139 C CA . THR A 1 685 ? 27.047 -1.595 -1.075 1 93.06 685 THR A CA 1
ATOM 5140 C C . THR A 1 685 ? 27.312 -3.035 -1.499 1 93.06 685 THR A C 1
ATOM 5142 O O . THR A 1 685 ? 26.891 -3.977 -0.828 1 93.06 685 THR A O 1
ATOM 5145 N N . LEU A 1 686 ? 28.062 -3.186 -2.564 1 93.56 686 LEU A N 1
ATOM 5146 C CA . LEU A 1 686 ? 28.203 -4.496 -3.188 1 93.56 686 LEU A CA 1
ATOM 5147 C C . LEU A 1 686 ? 29.297 -5.305 -2.514 1 93.56 686 LEU A C 1
ATOM 5149 O O . LEU A 1 686 ? 29.359 -6.527 -2.645 1 93.56 686 LEU A O 1
ATOM 5153 N N . VAL A 1 687 ? 30.266 -4.574 -1.781 1 95.25 687 VAL A N 1
ATOM 5154 C CA . VAL A 1 687 ? 31.391 -5.34 -1.277 1 95.25 687 VAL A CA 1
ATOM 5155 C C . VAL A 1 687 ? 31.547 -5.113 0.225 1 95.25 687 VAL A C 1
ATOM 5157 O O . VAL A 1 687 ? 31.188 -5.973 1.029 1 95.25 687 VAL A O 1
ATOM 5160 N N . GLY A 1 688 ? 31.875 -3.844 0.609 1 92.38 688 GLY A N 1
ATOM 5161 C CA . GLY A 1 688 ? 32.156 -3.549 2.004 1 92.38 688 GLY A CA 1
ATOM 5162 C C . GLY A 1 688 ? 31 -3.82 2.926 1 92.38 688 GLY A C 1
ATOM 5163 O O . GLY A 1 688 ? 31.109 -4.609 3.867 1 92.38 688 GLY A O 1
ATOM 5164 N N . ASP A 1 689 ? 29.938 -3.193 2.676 1 91.5 689 ASP A N 1
ATOM 5165 C CA . ASP A 1 689 ? 28.75 -3.322 3.52 1 91.5 689 ASP A CA 1
ATOM 5166 C C . ASP A 1 689 ? 28.188 -4.746 3.477 1 91.5 689 ASP A C 1
ATOM 5168 O O . ASP A 1 689 ? 27.703 -5.258 4.484 1 91.5 689 ASP A O 1
ATOM 5172 N N . LEU A 1 690 ? 28.203 -5.324 2.279 1 87.69 690 LEU A N 1
ATOM 5173 C CA . LEU A 1 690 ? 27.719 -6.691 2.143 1 87.69 690 LEU A CA 1
ATOM 5174 C C . LEU A 1 690 ? 28.547 -7.648 2.998 1 87.69 690 LEU A C 1
ATOM 5176 O O . LEU A 1 690 ? 28 -8.516 3.678 1 87.69 690 LEU A O 1
ATOM 5180 N N . PHE A 1 691 ? 29.859 -7.48 2.943 1 87.94 691 PHE A N 1
ATOM 5181 C CA . PHE A 1 691 ? 30.766 -8.328 3.713 1 87.94 691 PHE A CA 1
ATOM 5182 C C . PHE A 1 691 ? 30.578 -8.102 5.211 1 87.94 691 PHE A C 1
ATOM 5184 O O . PHE A 1 691 ? 30.422 -9.055 5.973 1 87.94 691 PHE A O 1
ATOM 5191 N N . ALA A 1 692 ? 30.516 -6.883 5.613 1 90 692 ALA A N 1
ATOM 5192 C CA . ALA A 1 692 ? 30.406 -6.531 7.023 1 90 692 ALA A CA 1
ATOM 5193 C C . ALA A 1 692 ? 29.031 -6.914 7.57 1 90 692 ALA A C 1
ATOM 5195 O O . ALA A 1 692 ? 28.922 -7.434 8.68 1 90 692 ALA A O 1
ATOM 5196 N N . GLY A 1 693 ? 28 -6.648 6.805 1 85.19 693 GLY A N 1
ATOM 5197 C CA . GLY A 1 693 ? 26.641 -6.949 7.234 1 85.19 693 GLY A CA 1
ATOM 5198 C C . GLY A 1 693 ? 26.375 -8.438 7.363 1 85.19 693 GLY A C 1
ATOM 5199 O O . GLY A 1 693 ? 25.594 -8.859 8.219 1 85.19 693 GLY A O 1
ATOM 5200 N N . SER A 1 694 ? 27.047 -9.211 6.57 1 83.5 694 SER A N 1
ATOM 5201 C CA . SER A 1 694 ? 26.812 -10.656 6.57 1 83.5 694 SER A CA 1
ATOM 5202 C C . SER A 1 694 ? 27.656 -11.352 7.625 1 83.5 694 SER A C 1
ATOM 5204 O O . SER A 1 694 ? 27.266 -12.391 8.164 1 83.5 694 SER A O 1
ATOM 5206 N N . THR A 1 695 ? 28.891 -10.812 7.977 1 85.56 695 THR A N 1
ATOM 5207 C CA . THR A 1 695 ? 29.828 -11.547 8.82 1 85.56 695 THR A CA 1
ATOM 5208 C C . THR A 1 695 ? 30 -10.844 10.172 1 85.56 695 THR A C 1
ATOM 5210 O O . THR A 1 695 ? 30.484 -11.445 11.125 1 85.56 695 THR A O 1
ATOM 5213 N N . GLY A 1 696 ? 29.625 -9.586 10.164 1 87.06 696 GLY A N 1
ATOM 5214 C CA . GLY A 1 696 ? 29.891 -8.797 11.359 1 87.06 696 GLY A CA 1
ATOM 5215 C C . GLY A 1 696 ? 31.312 -8.258 11.422 1 87.06 696 GLY A C 1
ATOM 5216 O O . GLY A 1 696 ? 31.719 -7.703 12.445 1 87.06 696 GLY A O 1
ATOM 5217 N N . LEU A 1 697 ? 32.062 -8.406 10.328 1 91.12 697 LEU A N 1
ATOM 5218 C CA . LEU A 1 697 ? 33.469 -7.961 10.273 1 91.12 697 LEU A CA 1
ATOM 5219 C C . LEU A 1 697 ? 33.562 -6.625 9.547 1 91.12 697 LEU A C 1
ATOM 5221 O O . LEU A 1 697 ? 33.5 -6.57 8.32 1 91.12 697 LEU A O 1
ATOM 5225 N N . ARG A 1 698 ? 33.781 -5.609 10.258 1 92.19 698 ARG A N 1
ATOM 5226 C CA . ARG A 1 698 ? 33.906 -4.262 9.727 1 92.19 698 ARG A CA 1
ATOM 5227 C C . ARG A 1 698 ? 35.375 -3.932 9.438 1 92.19 698 ARG A C 1
ATOM 5229 O O . ARG A 1 698 ? 36.094 -3.4 10.297 1 92.19 698 ARG A O 1
ATOM 5236 N N . VAL A 1 699 ? 35.812 -4.09 8.188 1 92 699 VAL A N 1
ATOM 5237 C CA . VAL A 1 699 ? 37.219 -3.891 7.793 1 92 699 VAL A CA 1
ATOM 5238 C C . VAL A 1 699 ? 37.469 -2.41 7.512 1 92 699 VAL A C 1
ATOM 5240 O O . VAL A 1 699 ? 36.75 -1.791 6.727 1 92 699 VAL A O 1
ATOM 5243 N N . PRO A 1 700 ? 38.406 -1.829 8.156 1 91.06 700 PRO A N 1
ATOM 5244 C CA . PRO A 1 700 ? 38.719 -0.42 7.898 1 91.06 700 PRO A CA 1
ATOM 5245 C C . PRO A 1 700 ? 39.219 -0.171 6.473 1 91.06 700 PRO A C 1
ATOM 5247 O O . PRO A 1 700 ? 39.875 -1.021 5.887 1 91.06 700 PRO A O 1
ATOM 5250 N N . SER A 1 701 ? 38.844 0.944 5.891 1 91.5 701 SER A N 1
ATOM 5251 C CA . SER A 1 701 ? 39.281 1.338 4.551 1 91.5 701 SER A CA 1
ATOM 5252 C C . SER A 1 701 ? 40.156 2.58 4.594 1 91.5 701 SER A C 1
ATOM 5254 O O . SER A 1 701 ? 40.062 3.379 5.527 1 91.5 701 SER A O 1
ATOM 5256 N N . TRP A 1 702 ? 40.906 2.723 3.576 1 89.81 702 TRP A N 1
ATOM 5257 C CA . TRP A 1 702 ? 41.812 3.848 3.461 1 89.81 702 TRP A CA 1
ATOM 5258 C C . TRP A 1 702 ? 41.094 5.102 2.99 1 89.81 702 TRP A C 1
ATOM 5260 O O . TRP A 1 702 ? 40.344 5.059 2.023 1 89.81 702 TRP A O 1
ATOM 5270 N N . SER A 1 703 ? 41.25 6.215 3.719 1 84.62 703 SER A N 1
ATOM 5271 C CA . SER A 1 703 ? 40.531 7.445 3.408 1 84.62 703 SER A CA 1
ATOM 5272 C C . SER A 1 703 ? 41.219 8.227 2.303 1 84.62 703 SER A C 1
ATOM 5274 O O . SER A 1 703 ? 42.344 7.895 1.911 1 84.62 703 SER A O 1
ATOM 5276 N N . LEU A 1 704 ? 40.5 9.234 1.726 1 80.38 704 LEU A N 1
ATOM 5277 C CA . LEU A 1 704 ? 41.062 10.164 0.744 1 80.38 704 LEU A CA 1
ATOM 5278 C C . LEU A 1 704 ? 41.812 11.297 1.431 1 80.38 704 LEU A C 1
ATOM 5280 O O . LEU A 1 704 ? 41.531 11.625 2.586 1 80.38 704 LEU A O 1
ATOM 5284 N N . SER A 1 705 ? 42.906 11.719 1.01 1 62.81 705 SER A N 1
ATOM 5285 C CA . SER A 1 705 ? 43.625 12.844 1.575 1 62.81 705 SER A CA 1
ATOM 5286 C C . SER A 1 705 ? 42.844 14.148 1.432 1 62.81 705 SER A C 1
ATOM 5288 O O . SER A 1 705 ? 42.312 14.438 0.36 1 62.81 705 SER A O 1
ATOM 5290 N N . ASN A 1 706 ? 42.219 14.625 2.541 1 56.78 706 ASN A N 1
ATOM 5291 C CA . ASN A 1 706 ? 41.531 15.922 2.43 1 56.78 706 ASN A CA 1
ATOM 5292 C C . ASN A 1 706 ? 42.5 17 1.95 1 56.78 706 ASN A C 1
ATOM 5294 O O . ASN A 1 706 ? 43.688 16.938 2.217 1 56.78 706 ASN A O 1
ATOM 5298 N N . ARG A 1 707 ? 42.125 17.75 0.941 1 48.56 707 ARG A N 1
ATOM 5299 C CA . ARG A 1 707 ? 42.938 18.812 0.355 1 48.56 707 ARG A CA 1
ATOM 5300 C C . ARG A 1 707 ? 43.438 19.766 1.428 1 48.56 707 ARG A C 1
ATOM 5302 O O . ARG A 1 707 ? 44.438 20.469 1.223 1 48.56 707 ARG A O 1
ATOM 5309 N N . ASP A 1 708 ? 42.531 20.125 2.393 1 47.06 708 ASP A N 1
ATOM 5310 C CA . ASP A 1 708 ? 42.938 21.234 3.258 1 47.06 708 ASP A CA 1
ATOM 5311 C C . ASP A 1 708 ? 43.938 20.766 4.312 1 47.06 708 ASP A C 1
ATOM 5313 O O . ASP A 1 708 ? 44.25 21.5 5.246 1 47.06 708 ASP A O 1
ATOM 5317 N N . GLY A 1 709 ? 44.562 19.688 4.227 1 46.28 709 GLY A N 1
ATOM 5318 C CA . GLY A 1 709 ? 45.719 19.375 5.051 1 46.28 709 GLY A CA 1
ATOM 5319 C C . GLY A 1 709 ? 45.375 18.672 6.348 1 46.28 709 GLY A C 1
ATOM 5320 O O . GLY A 1 709 ? 46.25 18.297 7.121 1 46.28 709 GLY A O 1
ATOM 5321 N N . ASN A 1 710 ? 44.188 18.844 6.875 1 45.09 710 ASN A N 1
ATOM 5322 C CA . ASN A 1 710 ? 43.906 18.297 8.203 1 45.09 710 ASN A CA 1
ATOM 5323 C C . ASN A 1 710 ? 43.688 16.797 8.164 1 45.09 710 ASN A C 1
ATOM 5325 O O . ASN A 1 710 ? 42.594 16.312 8.422 1 45.09 710 ASN A O 1
ATOM 5329 N N . GLU A 1 711 ? 44.156 16.141 7.316 1 50.72 711 GLU A N 1
ATOM 5330 C CA . GLU A 1 711 ? 44.062 14.695 7.199 1 50.72 711 GLU A CA 1
ATOM 5331 C C . GLU A 1 711 ? 44.594 14 8.438 1 50.72 711 GLU A C 1
ATOM 5333 O O . GLU A 1 711 ? 45.625 14.414 8.984 1 50.72 711 GLU A O 1
ATOM 5338 N N . PRO A 1 712 ? 43.656 13.281 9.07 1 53.38 712 PRO A N 1
ATOM 5339 C CA . PRO A 1 712 ? 44.312 12.492 10.117 1 53.38 712 PRO A CA 1
ATOM 5340 C C . PRO A 1 712 ? 45.625 11.844 9.633 1 53.38 712 PRO A C 1
ATOM 5342 O O . PRO A 1 712 ? 45.719 11.484 8.461 1 53.38 712 PRO A O 1
ATOM 5345 N N . ALA A 1 713 ? 46.688 12.258 10.078 1 53.81 713 ALA A N 1
ATOM 5346 C CA . ALA A 1 713 ? 48 11.695 9.781 1 53.81 713 ALA A CA 1
ATOM 5347 C C . ALA A 1 713 ? 48.094 10.227 10.211 1 53.81 713 ALA A C 1
ATOM 5349 O O . ALA A 1 713 ? 47.469 9.828 11.195 1 53.81 713 ALA A O 1
ATOM 5350 N N . GLY A 1 714 ? 48.688 9.32 9.352 1 56.5 714 GLY A N 1
ATOM 5351 C CA . GLY A 1 714 ? 49.188 7.977 9.594 1 56.5 714 GLY A CA 1
ATOM 5352 C C . GLY A 1 714 ? 48.094 6.941 9.703 1 56.5 714 GLY A C 1
ATOM 5353 O O . GLY A 1 714 ? 47.25 6.816 8.805 1 56.5 714 GLY A O 1
ATOM 5354 N N . ARG A 1 715 ? 48 6.336 10.859 1 59.59 715 ARG A N 1
ATOM 5355 C CA . ARG A 1 715 ? 47.156 5.188 11.211 1 59.59 715 ARG A CA 1
ATOM 5356 C C . ARG A 1 715 ? 45.688 5.598 11.359 1 59.59 715 ARG A C 1
ATOM 5358 O O . ARG A 1 715 ? 44.781 4.777 11.172 1 59.59 715 ARG A O 1
ATOM 5365 N N . GLU A 1 716 ? 45.375 6.867 11.359 1 65.12 716 GLU A N 1
ATOM 5366 C CA . GLU A 1 716 ? 44.031 7.352 11.609 1 65.12 716 GLU A CA 1
ATOM 5367 C C . GLU A 1 716 ? 43.219 7.395 10.312 1 65.12 716 GLU A C 1
ATOM 5369 O O . GLU A 1 716 ? 41.969 7.516 10.352 1 65.12 716 GLU A O 1
ATOM 5374 N N . ARG A 1 717 ? 43.906 7.023 9.25 1 78 717 ARG A N 1
ATOM 5375 C CA . ARG A 1 717 ? 43.25 7.027 7.957 1 78 717 ARG A CA 1
ATOM 5376 C C . ARG A 1 717 ? 42.469 5.738 7.742 1 78 717 ARG A C 1
ATOM 5378 O O . ARG A 1 717 ? 41.562 5.691 6.906 1 78 717 ARG A O 1
ATOM 5385 N N . TRP A 1 718 ? 42.875 4.797 8.547 1 84.19 718 TRP A N 1
ATOM 5386 C CA . TRP A 1 718 ? 42.188 3.516 8.445 1 84.19 718 TRP A CA 1
ATOM 5387 C C . TRP A 1 718 ? 41 3.465 9.391 1 84.19 718 TRP A C 1
ATOM 5389 O O . TRP A 1 718 ? 41.156 3.396 10.609 1 84.19 718 TRP A O 1
ATOM 5399 N N . ARG A 1 719 ? 39.844 3.562 8.898 1 84.19 719 ARG A N 1
ATOM 5400 C CA . ARG A 1 719 ? 38.625 3.469 9.703 1 84.19 719 ARG A CA 1
ATOM 5401 C C . ARG A 1 719 ? 37.5 2.764 8.922 1 84.19 719 ARG A C 1
ATOM 5403 O O . ARG A 1 719 ? 37.531 2.736 7.691 1 84.19 719 ARG A O 1
ATOM 5410 N N . TRP A 1 720 ? 36.656 2.191 9.672 1 89.81 720 TRP A N 1
ATOM 5411 C CA . TRP A 1 720 ? 35.469 1.605 9.023 1 89.81 720 TRP A CA 1
ATOM 5412 C C . TRP A 1 720 ? 34.594 2.688 8.43 1 89.81 720 TRP A C 1
ATOM 5414 O O . TRP A 1 720 ? 34.25 3.67 9.102 1 89.81 720 TRP A O 1
ATOM 5424 N N . ARG A 1 721 ? 34.312 2.582 7.223 1 91.62 721 ARG A N 1
ATOM 5425 C CA . ARG A 1 721 ? 33.375 3.445 6.516 1 91.62 721 ARG A CA 1
ATOM 5426 C C . ARG A 1 721 ? 32.344 2.621 5.762 1 91.62 721 ARG A C 1
ATOM 5428 O O . ARG A 1 721 ? 32.688 1.877 4.84 1 91.62 721 ARG A O 1
ATOM 5435 N N . ASP A 1 722 ? 31.125 2.744 6.219 1 92.81 722 ASP A N 1
ATOM 5436 C CA . ASP A 1 722 ? 30.078 2.125 5.418 1 92.81 722 ASP A CA 1
ATOM 5437 C C . ASP A 1 722 ? 29.828 2.912 4.133 1 92.81 722 ASP A C 1
ATOM 5439 O O . ASP A 1 722 ? 30.516 3.896 3.861 1 92.81 722 ASP A O 1
ATOM 5443 N N . ARG A 1 723 ? 28.984 2.51 3.328 1 95.31 723 ARG A N 1
ATOM 5444 C CA . ARG A 1 723 ? 28.781 3.15 2.033 1 95.31 723 ARG A CA 1
ATOM 5445 C C . ARG A 1 723 ? 28.375 4.613 2.203 1 95.31 723 ARG A C 1
ATOM 5447 O O . ARG A 1 723 ? 28.734 5.457 1.377 1 95.31 723 ARG A O 1
ATOM 5454 N N . ALA A 1 724 ? 27.641 4.977 3.248 1 95.06 724 ALA A N 1
ATOM 5455 C CA . ALA A 1 724 ? 27.344 6.383 3.52 1 95.06 724 ALA A CA 1
ATOM 5456 C C . ALA A 1 724 ? 28.594 7.152 3.889 1 95.06 724 ALA A C 1
ATOM 5458 O O . ALA A 1 724 ? 28.797 8.281 3.432 1 95.06 724 ALA A O 1
ATOM 5459 N N . GLY A 1 725 ? 29.391 6.512 4.742 1 93.12 725 GLY A N 1
ATOM 5460 C CA . GLY A 1 725 ? 30.672 7.121 5.098 1 93.12 725 GLY A CA 1
ATOM 5461 C C . GLY A 1 725 ? 31.578 7.344 3.902 1 93.12 725 GLY A C 1
ATOM 5462 O O . GLY A 1 725 ? 32.312 8.336 3.846 1 93.12 725 GLY A O 1
ATOM 5463 N N . LEU A 1 726 ? 31.547 6.422 2.971 1 94.94 726 LEU A N 1
ATOM 5464 C CA . LEU A 1 726 ? 32.344 6.574 1.753 1 94.94 726 LEU A CA 1
ATOM 5465 C C . LEU A 1 726 ? 31.859 7.77 0.939 1 94.94 726 LEU A C 1
ATOM 5467 O O . LEU A 1 726 ? 32.656 8.539 0.421 1 94.94 726 LEU A O 1
ATOM 5471 N N . MET A 1 727 ? 30.594 7.906 0.827 1 95 727 MET A N 1
ATOM 5472 C CA . MET A 1 727 ? 30.047 9.039 0.084 1 95 727 MET A CA 1
ATOM 5473 C C . MET A 1 727 ? 30.359 10.352 0.786 1 95 727 MET A C 1
ATOM 5475 O O . MET A 1 727 ? 30.703 11.344 0.135 1 95 727 MET A O 1
ATOM 5479 N N . GLU A 1 728 ? 30.234 10.406 2.117 1 94.06 728 GLU A N 1
ATOM 5480 C CA . GLU A 1 728 ? 30.578 11.602 2.891 1 94.06 728 GLU A CA 1
ATOM 5481 C C . GLU A 1 728 ? 32.031 11.992 2.674 1 94.06 728 GLU A C 1
ATOM 5483 O O . GLU A 1 728 ? 32.344 13.18 2.533 1 94.06 728 GLU A O 1
ATOM 5488 N N . ALA A 1 729 ? 32.844 10.953 2.639 1 92.19 729 ALA A N 1
ATOM 5489 C CA . ALA A 1 729 ? 34.25 11.203 2.412 1 92.19 729 ALA A CA 1
ATOM 5490 C C . ALA A 1 729 ? 34.5 11.867 1.058 1 92.19 729 ALA A C 1
ATOM 5492 O O . ALA A 1 729 ? 35.312 12.773 0.934 1 92.19 729 ALA A O 1
ATOM 5493 N N . VAL A 1 730 ? 33.781 11.438 0.08 1 94.38 730 VAL A N 1
ATOM 5494 C CA . VAL A 1 730 ? 33.906 12.023 -1.251 1 94.38 730 VAL A CA 1
ATOM 5495 C C . VAL A 1 730 ? 33.375 13.453 -1.229 1 94.38 730 VAL A C 1
ATOM 5497 O O . VAL A 1 730 ? 33.969 14.352 -1.821 1 94.38 730 VAL A O 1
ATOM 5500 N N . TRP A 1 731 ? 32.219 13.68 -0.567 1 95.12 731 TRP A N 1
ATOM 5501 C CA . TRP A 1 731 ? 31.641 15.016 -0.458 1 95.12 731 TRP A CA 1
ATOM 5502 C C . TRP A 1 731 ? 32.625 15.984 0.179 1 95.12 731 TRP A C 1
ATOM 5504 O O . TRP A 1 731 ? 32.844 17.094 -0.322 1 95.12 731 TRP A O 1
ATOM 5514 N N . GLU A 1 732 ? 33.25 15.555 1.268 1 92.75 732 GLU A N 1
ATOM 5515 C CA . GLU A 1 732 ? 34.188 16.391 2.01 1 92.75 732 GLU A CA 1
ATOM 5516 C C . GLU A 1 732 ? 35.438 16.672 1.191 1 92.75 732 GLU A C 1
ATOM 5518 O O . GLU A 1 732 ? 36 17.75 1.277 1 92.75 732 GLU A O 1
ATOM 5523 N N . TYR A 1 733 ? 35.781 15.648 0.451 1 91.5 733 TYR A N 1
ATOM 5524 C CA . TYR A 1 733 ? 36.938 15.797 -0.406 1 91.5 733 TYR A CA 1
ATOM 5525 C C . TYR A 1 733 ? 36.688 16.812 -1.515 1 91.5 733 TYR A C 1
ATOM 5527 O O . TYR A 1 733 ? 37.531 17.641 -1.826 1 91.5 733 TYR A O 1
ATOM 5535 N N . ARG A 1 734 ? 35.531 16.828 -2.094 1 93.19 734 ARG A N 1
ATOM 5536 C CA . ARG A 1 734 ? 35.219 17.672 -3.242 1 93.19 734 ARG A CA 1
ATOM 5537 C C . ARG A 1 734 ? 34.781 19.062 -2.801 1 93.19 734 ARG A C 1
ATOM 5539 O O . ARG A 1 734 ? 35 20.047 -3.523 1 93.19 734 ARG A O 1
ATOM 5546 N N . VAL A 1 735 ? 34.125 19.125 -1.655 1 95.44 735 VAL A N 1
ATOM 5547 C CA . VAL A 1 735 ? 33.656 20.391 -1.097 1 95.44 735 VAL A CA 1
ATOM 5548 C C . VAL A 1 735 ? 34.156 20.531 0.345 1 95.44 735 VAL A C 1
ATOM 5550 O O . VAL A 1 735 ? 33.438 20.188 1.285 1 95.44 735 VAL A O 1
ATOM 5553 N N . PRO A 1 736 ? 35.219 21.109 0.593 1 90.81 736 PRO A N 1
ATOM 5554 C CA . PRO A 1 736 ? 35.844 21.156 1.904 1 90.81 736 PRO A CA 1
ATOM 5555 C C . PRO A 1 736 ? 35 21.828 2.969 1 90.81 736 PRO A C 1
ATOM 5557 O O . PRO A 1 736 ? 35.125 21.516 4.156 1 90.81 736 PRO A O 1
ATOM 5560 N N . SER A 1 737 ? 34.125 22.719 2.564 1 89.81 737 SER A N 1
ATOM 5561 C CA . SER A 1 737 ? 33.25 23.406 3.529 1 89.81 737 SER A CA 1
ATOM 5562 C C . SER A 1 737 ? 32.344 22.422 4.258 1 89.81 737 SER A C 1
ATOM 5564 O O . SER A 1 737 ? 31.812 22.734 5.324 1 89.81 737 SER A O 1
ATOM 5566 N N . LEU A 1 738 ? 32.219 21.25 3.736 1 93.88 738 LEU A N 1
ATOM 5567 C CA . LEU A 1 738 ? 31.328 20.234 4.332 1 93.88 738 LEU A CA 1
ATOM 5568 C C . LEU A 1 738 ? 32.031 19.516 5.469 1 93.88 738 LEU A C 1
ATOM 5570 O O . LEU A 1 738 ? 31.406 18.812 6.254 1 93.88 738 LEU A O 1
ATOM 5574 N N . THR A 1 739 ? 33.312 19.656 5.645 1 89.88 739 THR A N 1
ATOM 5575 C CA . THR A 1 739 ? 34.125 18.984 6.664 1 89.88 739 THR A CA 1
ATOM 5576 C C . THR A 1 739 ? 33.906 19.625 8.023 1 89.88 739 THR A C 1
ATOM 5578 O O . THR A 1 739 ? 34.125 19 9.062 1 89.88 739 THR A O 1
ATOM 5581 N N . GLY A 1 740 ? 33.469 20.891 8.008 1 88.56 740 GLY A N 1
ATOM 5582 C CA . GLY A 1 740 ? 33.281 21.594 9.266 1 88.56 740 GLY A CA 1
ATOM 5583 C C . GLY A 1 740 ? 32.219 20.953 10.156 1 88.56 740 GLY A C 1
ATOM 5584 O O . GLY A 1 740 ? 31.375 20.203 9.68 1 88.56 740 GLY A O 1
ATOM 5585 N N . ARG A 1 741 ? 32.375 21.219 11.445 1 90.5 741 ARG A N 1
ATOM 5586 C CA . ARG A 1 741 ? 31.422 20.703 12.43 1 90.5 741 ARG A CA 1
ATOM 5587 C C . ARG A 1 741 ? 30.078 21.391 12.281 1 90.5 741 ARG A C 1
ATOM 5589 O O . ARG A 1 741 ? 30 22.609 12.102 1 90.5 741 ARG A O 1
ATOM 5596 N N . PHE A 1 742 ? 29.094 20.594 12.305 1 93.5 742 PHE A N 1
ATOM 5597 C CA . PHE A 1 742 ? 27.734 21.156 12.328 1 93.5 742 PHE A CA 1
ATOM 5598 C C . PHE A 1 742 ? 27.562 22.094 13.508 1 93.5 742 PHE A C 1
ATOM 5600 O O . PHE A 1 742 ? 27.922 21.766 14.633 1 93.5 742 PHE A O 1
ATOM 5607 N N . ASP A 1 743 ? 27.031 23.328 13.297 1 93.5 743 ASP A N 1
ATOM 5608 C CA . ASP A 1 743 ? 26.859 24.328 14.352 1 93.5 743 ASP A CA 1
ATOM 5609 C C . ASP A 1 743 ? 25.594 25.156 14.125 1 93.5 743 ASP A C 1
ATOM 5611 O O . ASP A 1 743 ? 24.812 24.875 13.203 1 93.5 743 ASP A O 1
ATOM 5615 N N . ALA A 1 744 ? 25.359 26.047 15.031 1 94.5 744 ALA A N 1
ATOM 5616 C CA . ALA A 1 744 ? 24.125 26.812 15 1 94.5 744 ALA A CA 1
ATOM 5617 C C . ALA A 1 744 ? 24.344 28.188 14.359 1 94.5 744 ALA A C 1
ATOM 5619 O O . ALA A 1 744 ? 23.453 29.031 14.375 1 94.5 744 ALA A O 1
ATOM 5620 N N . SER A 1 745 ? 25.469 28.453 13.719 1 94.31 745 SER A N 1
ATOM 5621 C CA . SER A 1 745 ? 25.734 29.75 13.102 1 94.31 745 SER A CA 1
ATOM 5622 C C . SER A 1 745 ? 25.016 29.891 11.766 1 94.31 745 SER A C 1
ATOM 5624 O O . SER A 1 745 ? 24.969 28.938 10.969 1 94.31 745 SER A O 1
ATOM 5626 N N . VAL A 1 746 ? 24.438 31.047 11.602 1 96.12 746 VAL A N 1
ATOM 5627 C CA . VAL A 1 746 ? 23.719 31.297 10.359 1 96.12 746 VAL A CA 1
ATOM 5628 C C . VAL A 1 746 ? 24.672 31.844 9.312 1 96.12 746 VAL A C 1
ATOM 5630 O O . VAL A 1 746 ? 25.312 32.875 9.516 1 96.12 746 VAL A O 1
ATOM 5633 N N . ARG A 1 747 ? 24.844 31.125 8.258 1 95 747 ARG A N 1
ATOM 5634 C CA . ARG A 1 747 ? 25.672 31.516 7.121 1 95 747 ARG A CA 1
ATOM 5635 C C . ARG A 1 747 ? 24.922 31.297 5.805 1 95 747 ARG A C 1
ATOM 5637 O O . ARG A 1 747 ? 24.172 30.328 5.668 1 95 747 ARG A O 1
ATOM 5644 N N . GLY A 1 748 ? 25.094 32.25 4.848 1 95.12 748 GLY A N 1
ATOM 5645 C CA . GLY A 1 748 ? 24.469 32.094 3.543 1 95.12 748 GLY A CA 1
ATOM 5646 C C . GLY A 1 748 ? 23.031 32.594 3.512 1 95.12 748 GLY A C 1
ATOM 5647 O O . GLY A 1 748 ? 22.547 33.156 4.5 1 95.12 748 GLY A O 1
ATOM 5648 N N . PRO A 1 749 ? 22.344 32.469 2.408 1 96.94 749 PRO A N 1
ATOM 5649 C CA . PRO A 1 749 ? 21.016 33.031 2.211 1 96.94 749 PRO A CA 1
ATOM 5650 C C . PRO A 1 749 ? 19.906 32.125 2.783 1 96.94 749 PRO A C 1
ATOM 5652 O O . PRO A 1 749 ? 18.734 32.5 2.736 1 96.94 749 PRO A O 1
ATOM 5655 N N . GLY A 1 750 ? 20.219 31.031 3.338 1 97.38 750 GLY A N 1
ATOM 5656 C CA . GLY A 1 750 ? 19.203 30.062 3.727 1 97.38 750 GLY A CA 1
ATOM 5657 C C . GLY A 1 750 ? 18.688 30.281 5.133 1 97.38 750 GLY A C 1
ATOM 5658 O O . GLY A 1 750 ? 17.75 29.594 5.566 1 97.38 750 GLY A O 1
ATOM 5659 N N . GLY A 1 751 ? 19.234 31.281 5.91 1 97.69 751 GLY A N 1
ATOM 5660 C CA . GLY A 1 751 ? 18.812 31.484 7.289 1 97.69 751 GLY A CA 1
ATOM 5661 C C . GLY A 1 751 ? 19.141 30.312 8.195 1 97.69 751 GLY A C 1
ATOM 5662 O O . GLY A 1 751 ? 20.188 29.656 8.023 1 97.69 751 GLY A O 1
ATOM 5663 N N . VAL A 1 752 ? 18.312 30.125 9.227 1 97.62 752 VAL A N 1
ATOM 5664 C CA . VAL A 1 752 ? 18.516 28.984 10.109 1 97.62 752 VAL A CA 1
ATOM 5665 C C . VAL A 1 752 ? 18.016 27.703 9.422 1 97.62 752 VAL A C 1
ATOM 5667 O O . VAL A 1 752 ? 16.953 27.688 8.812 1 97.62 752 VAL A O 1
ATOM 5670 N N . LEU A 1 753 ? 18.75 26.656 9.523 1 98.38 753 LEU A N 1
ATOM 5671 C CA . LEU A 1 753 ? 18.453 25.453 8.758 1 98.38 753 LEU A CA 1
ATOM 5672 C C . LEU A 1 753 ? 17.844 24.375 9.648 1 98.38 753 LEU A C 1
ATOM 5674 O O . LEU A 1 753 ? 18.266 24.188 10.797 1 98.38 753 LEU A O 1
ATOM 5678 N N . VAL A 1 754 ? 16.797 23.703 9.203 1 98 754 VAL A N 1
ATOM 5679 C CA . VAL A 1 754 ? 16.219 22.484 9.773 1 98 754 VAL A CA 1
ATOM 5680 C C . VAL A 1 754 ? 16.266 21.359 8.758 1 98 754 VAL A C 1
ATOM 5682 O O . VAL A 1 754 ? 15.57 21.391 7.746 1 98 754 VAL A O 1
ATOM 5685 N N . LEU A 1 755 ? 17.094 20.359 8.977 1 98.56 755 LEU A N 1
ATOM 5686 C CA . LEU A 1 755 ? 17.25 19.219 8.094 1 98.56 755 LEU A CA 1
ATOM 5687 C C . LEU A 1 755 ? 16.391 18.047 8.57 1 98.56 755 LEU A C 1
ATOM 5689 O O . LEU A 1 755 ? 16.531 17.578 9.695 1 98.56 755 LEU A O 1
ATOM 5693 N N . ASN A 1 756 ? 15.5 17.562 7.723 1 98.06 756 ASN A N 1
ATOM 5694 C CA . ASN A 1 756 ? 14.5 16.562 8.109 1 98.06 756 ASN A CA 1
ATOM 5695 C C . ASN A 1 756 ? 14.977 15.141 7.824 1 98.06 756 ASN A C 1
ATOM 5697 O O . ASN A 1 756 ? 15.367 14.828 6.699 1 98.06 756 ASN A O 1
ATOM 5701 N N . SER A 1 757 ? 14.984 14.32 8.781 1 97.44 757 SER A N 1
ATOM 5702 C CA . SER A 1 757 ? 15.156 12.867 8.711 1 97.44 757 SER A CA 1
ATOM 5703 C C . SER A 1 757 ? 13.93 12.141 9.25 1 97.44 757 SER A C 1
ATOM 5705 O O . SER A 1 757 ? 12.891 12.766 9.5 1 97.44 757 SER A O 1
ATOM 5707 N N . ALA A 1 758 ? 13.969 10.836 9.273 1 96.56 758 ALA A N 1
ATOM 5708 C CA . ALA A 1 758 ? 12.867 10.047 9.82 1 96.56 758 ALA A CA 1
ATOM 5709 C C . ALA A 1 758 ? 13.383 8.82 10.555 1 96.56 758 ALA A C 1
ATOM 5711 O O . ALA A 1 758 ? 14.375 8.211 10.148 1 96.56 758 ALA A O 1
ATOM 5712 N N . ALA A 1 759 ? 12.766 8.508 11.648 1 94.69 759 ALA A N 1
ATOM 5713 C CA . ALA A 1 759 ? 13.102 7.297 12.383 1 94.69 759 ALA A CA 1
ATOM 5714 C C . ALA A 1 759 ? 12.352 6.09 11.82 1 94.69 759 ALA A C 1
ATOM 5716 O O . ALA A 1 759 ? 11.125 6.02 11.898 1 94.69 759 ALA A O 1
ATOM 5717 N N . ALA A 1 760 ? 13.211 5.145 11.375 1 92.38 760 ALA A N 1
ATOM 5718 C CA . ALA A 1 760 ? 12.594 3.949 10.805 1 92.38 760 ALA A CA 1
ATOM 5719 C C . ALA A 1 760 ? 11.859 3.143 11.867 1 92.38 760 ALA A C 1
ATOM 5721 O O . ALA A 1 760 ? 12.344 3 12.992 1 92.38 760 ALA A O 1
ATOM 5722 N N . GLY A 1 761 ? 10.82 2.535 11.781 1 87.06 761 GLY A N 1
ATOM 5723 C CA . GLY A 1 761 ? 10.039 1.766 12.734 1 87.06 761 GLY A CA 1
ATOM 5724 C C . GLY A 1 761 ? 9.062 2.615 13.531 1 87.06 761 GLY A C 1
ATOM 5725 O O . GLY A 1 761 ? 7.848 2.414 13.453 1 87.06 761 GLY A O 1
ATOM 5726 N N . ARG A 1 762 ? 9.688 3.742 14.195 1 88.88 762 ARG A N 1
ATOM 5727 C CA . ARG A 1 762 ? 8.859 4.617 15.016 1 88.88 762 ARG A CA 1
ATOM 5728 C C . ARG A 1 762 ? 7.973 5.508 14.156 1 88.88 762 ARG A C 1
ATOM 5730 O O . ARG A 1 762 ? 6.879 5.895 14.57 1 88.88 762 ARG A O 1
ATOM 5737 N N . GLY A 1 763 ? 8.531 5.848 13.016 1 92.75 763 GLY A N 1
ATOM 5738 C CA . GLY A 1 763 ? 7.754 6.637 12.07 1 92.75 763 GLY A CA 1
ATOM 5739 C C . GLY A 1 763 ? 7.863 8.133 12.305 1 92.75 763 GLY A C 1
ATOM 5740 O O . GLY A 1 763 ? 7.355 8.93 11.516 1 92.75 763 GLY A O 1
ATOM 5741 N N . CYS A 1 764 ? 8.586 8.633 13.336 1 93.75 764 CYS A N 1
ATOM 5742 C CA . CYS A 1 764 ? 8.703 10.047 13.688 1 93.75 764 CYS A CA 1
ATOM 5743 C C . CYS A 1 764 ? 9.68 10.766 12.766 1 93.75 764 CYS A C 1
ATOM 5745 O O . CYS A 1 764 ? 10.695 10.195 12.375 1 93.75 764 CYS A O 1
ATOM 5747 N N . ARG A 1 765 ? 9.328 11.984 12.438 1 95.69 765 ARG A N 1
ATOM 5748 C CA . ARG A 1 765 ? 10.352 12.828 11.836 1 95.69 765 ARG A CA 1
ATOM 5749 C C . ARG A 1 765 ? 11.469 13.125 12.836 1 95.69 765 ARG A C 1
ATOM 5751 O O . ARG A 1 765 ? 11.219 13.234 14.031 1 95.69 765 ARG A O 1
ATOM 5758 N N . VAL A 1 766 ? 12.648 13.227 12.398 1 95.31 766 VAL A N 1
ATOM 5759 C CA . VAL A 1 766 ? 13.789 13.602 13.227 1 95.31 766 VAL A CA 1
ATOM 5760 C C . VAL A 1 766 ? 14.461 14.844 12.648 1 95.31 766 VAL A C 1
ATOM 5762 O O . VAL A 1 766 ? 14.812 14.867 11.469 1 95.31 766 VAL A O 1
ATOM 5765 N N . PHE A 1 767 ? 14.688 15.883 13.492 1 96.25 767 PHE A N 1
ATOM 5766 C CA . PHE A 1 767 ? 15.219 17.156 13.031 1 96.25 767 PHE A CA 1
ATOM 5767 C C . PHE A 1 767 ? 16.672 17.312 13.461 1 96.25 767 PHE A C 1
ATOM 5769 O O . PHE A 1 767 ? 17.016 17.125 14.625 1 96.25 767 PHE A O 1
ATOM 5776 N N . ILE A 1 768 ? 17.484 17.531 12.5 1 96.19 768 ILE A N 1
ATOM 5777 C CA . ILE A 1 768 ? 18.781 18.125 12.75 1 96.19 768 ILE A CA 1
ATOM 5778 C C . ILE A 1 768 ? 18.703 19.641 12.539 1 96.19 768 ILE A C 1
ATOM 5780 O O . ILE A 1 768 ? 18.797 20.125 11.406 1 96.19 768 ILE A O 1
ATOM 5784 N N . SER A 1 769 ? 18.531 20.359 13.648 1 96 769 SER A N 1
ATOM 5785 C CA . SER A 1 769 ? 18.109 21.75 13.562 1 96 769 SER A CA 1
ATOM 5786 C C . SER A 1 769 ? 19.141 22.688 14.203 1 96 769 SER A C 1
ATOM 5788 O O . SER A 1 769 ? 19.75 22.344 15.211 1 96 769 SER A O 1
ATOM 5790 N N . GLN A 1 770 ? 19.344 23.859 13.609 1 96.62 770 GLN A N 1
ATOM 5791 C CA . GLN A 1 770 ? 20.203 24.891 14.156 1 96.62 770 GLN A CA 1
ATOM 5792 C C . GLN A 1 770 ? 19.484 25.688 15.25 1 96.62 770 GLN A C 1
ATOM 5794 O O . GLN A 1 770 ? 20.125 26.438 15.992 1 96.62 770 GLN A O 1
ATOM 5799 N N . VAL A 1 771 ? 18.156 25.5 15.383 1 94.75 771 VAL A N 1
ATOM 5800 C CA . VAL A 1 771 ? 17.344 26.219 16.359 1 94.75 771 VAL A CA 1
ATOM 5801 C C . VAL A 1 771 ? 16.547 25.234 17.188 1 94.75 771 VAL A C 1
ATOM 5803 O O . VAL A 1 771 ? 16.234 24.125 16.734 1 94.75 771 VAL A O 1
ATOM 5806 N N . SER A 1 772 ? 16.281 25.641 18.391 1 90.88 772 SER A N 1
ATOM 5807 C CA . SER A 1 772 ? 15.391 24.812 19.203 1 90.88 772 SER A CA 1
ATOM 5808 C C . SER A 1 772 ? 13.945 24.938 18.75 1 90.88 772 SER A C 1
ATOM 5810 O O . SER A 1 772 ? 13.422 26.047 18.625 1 90.88 772 SER A O 1
ATOM 5812 N N . LEU A 1 773 ? 13.359 23.906 18.484 1 86.94 773 LEU A N 1
ATOM 5813 C CA . LEU A 1 773 ? 12 23.922 17.969 1 86.94 773 LEU A CA 1
ATOM 5814 C C . LEU A 1 773 ? 10.992 23.641 19.078 1 86.94 773 LEU A C 1
ATOM 5816 O O . LEU A 1 773 ? 9.844 23.281 18.797 1 86.94 773 LEU A O 1
ATOM 5820 N N . ASN A 1 774 ? 11.461 23.828 20.219 1 76.25 774 ASN A N 1
ATOM 5821 C CA . ASN A 1 774 ? 10.562 23.672 21.359 1 76.25 774 ASN A CA 1
ATOM 5822 C C . ASN A 1 774 ? 9.414 24.672 21.328 1 76.25 774 ASN A C 1
ATOM 5824 O O . ASN A 1 774 ? 9.633 25.875 21.344 1 76.25 774 ASN A O 1
ATOM 5828 N N . THR A 1 775 ? 8.18 24.297 21.078 1 61.47 775 THR A N 1
ATOM 5829 C CA . THR A 1 775 ? 7.008 25.141 20.891 1 61.47 775 THR A CA 1
ATOM 5830 C C . THR A 1 775 ? 6.488 25.656 22.234 1 61.47 775 THR A C 1
ATOM 5832 O O . THR A 1 775 ? 5.711 26.609 22.281 1 61.47 775 THR A O 1
ATOM 5835 N N . GLY A 1 776 ? 7.156 25.25 23.344 1 57.59 776 GLY A N 1
ATOM 5836 C CA . GLY A 1 776 ? 6.703 25.656 24.656 1 57.59 776 GLY A CA 1
ATOM 5837 C C . GLY A 1 776 ? 5.293 25.188 24.969 1 57.59 776 GLY A C 1
ATOM 5838 O O . GLY A 1 776 ? 4.73 25.547 26 1 57.59 776 GLY A O 1
ATOM 5839 N N . ILE A 1 777 ? 4.59 24.594 23.906 1 49.88 777 ILE A N 1
ATOM 5840 C CA . ILE A 1 777 ? 3.205 24.156 24.031 1 49.88 777 ILE A CA 1
ATOM 5841 C C . ILE A 1 777 ? 3.146 22.844 24.828 1 49.88 777 ILE A C 1
ATOM 5843 O O . ILE A 1 777 ? 3.803 21.875 24.469 1 49.88 777 ILE A O 1
ATOM 5847 N N . GLY A 1 778 ? 3.406 22.703 26.188 1 48.81 778 GLY A N 1
ATOM 5848 C CA . GLY A 1 778 ? 3.215 21.609 27.125 1 48.81 778 GLY A CA 1
ATOM 5849 C C . GLY A 1 778 ? 4.371 21.438 28.094 1 48.81 778 GLY A C 1
ATOM 5850 O O . GLY A 1 778 ? 5.535 21.469 27.688 1 48.81 778 GLY A O 1
ATOM 5851 N N . GLU A 1 779 ? 4.387 22.281 29.109 1 44.19 779 GLU A N 1
ATOM 5852 C CA . GLU A 1 779 ? 5.371 22.172 30.172 1 44.19 779 GLU A CA 1
ATOM 5853 C C . GLU A 1 779 ? 5.566 20.734 30.625 1 44.19 779 GLU A C 1
ATOM 5855 O O . GLU A 1 779 ? 6.043 20.469 31.719 1 44.19 779 GLU A O 1
ATOM 5860 N N . THR A 1 780 ? 5.051 19.859 30.016 1 42.91 780 THR A N 1
ATOM 5861 C CA . THR A 1 780 ? 5.281 18.672 30.844 1 42.91 780 THR A CA 1
ATOM 5862 C C . THR A 1 780 ? 6.77 18.375 30.953 1 42.91 780 THR A C 1
ATOM 5864 O O . THR A 1 780 ? 7.422 18.047 29.953 1 42.91 780 THR A O 1
ATOM 5867 N N . ALA A 1 781 ? 7.402 19.219 31.844 1 37.44 781 ALA A N 1
ATOM 5868 C CA . ALA A 1 781 ? 8.75 18.938 32.312 1 37.44 781 ALA A CA 1
ATOM 5869 C C . ALA A 1 781 ? 9.023 17.438 32.375 1 37.44 781 ALA A C 1
ATOM 5871 O O . ALA A 1 781 ? 8.141 16.656 32.719 1 37.44 781 ALA A O 1
ATOM 5872 N N . ARG A 1 782 ? 10.086 17.062 31.75 1 40.84 782 ARG A N 1
ATOM 5873 C CA . ARG A 1 782 ? 10.734 15.789 32 1 40.84 782 ARG A CA 1
ATOM 5874 C C . ARG A 1 782 ? 10.734 15.461 33.5 1 40.84 782 ARG A C 1
ATOM 5876 O O . ARG A 1 782 ? 11.406 16.141 34.281 1 40.84 782 ARG A O 1
ATOM 5883 N N . THR A 1 783 ? 9.781 15.234 34.156 1 34.19 783 THR A N 1
ATOM 5884 C CA . THR A 1 783 ? 10.328 14.727 35.406 1 34.19 783 THR A CA 1
ATOM 5885 C C . THR A 1 783 ? 11.234 13.531 35.156 1 34.19 783 THR A C 1
ATOM 5887 O O . THR A 1 783 ? 11.047 12.797 34.188 1 34.19 783 THR A O 1
ATOM 5890 N N . GLY A 1 784 ? 12.508 13.664 35.625 1 33.75 784 GLY A N 1
ATOM 5891 C CA . GLY A 1 784 ? 13.641 12.758 35.594 1 33.75 784 GLY A CA 1
ATOM 5892 C C . GLY A 1 784 ? 13.258 11.32 35.281 1 33.75 784 GLY A C 1
ATOM 5893 O O . GLY A 1 784 ? 14.078 10.547 34.781 1 33.75 784 GLY A O 1
ATOM 5894 N N . ASP A 1 785 ? 12.461 10.727 36.062 1 34.47 785 ASP A N 1
ATOM 5895 C CA . ASP A 1 785 ? 12.117 9.312 36.156 1 34.47 785 ASP A CA 1
ATOM 5896 C C . ASP A 1 785 ? 11.281 8.867 34.969 1 34.47 785 ASP A C 1
ATOM 5898 O O . ASP A 1 785 ? 10.727 7.766 34.969 1 34.47 785 ASP A O 1
ATOM 5902 N N . ASP A 1 786 ? 10.984 9.719 34 1 38.22 786 ASP A N 1
ATOM 5903 C CA . ASP A 1 786 ? 9.969 9.508 33 1 38.22 786 ASP A CA 1
ATOM 5904 C C . ASP A 1 786 ? 10.547 8.781 31.781 1 38.22 786 ASP A C 1
ATOM 5906 O O . ASP A 1 786 ? 9.938 8.766 30.703 1 38.22 786 ASP A O 1
ATOM 5910 N N . ALA A 1 787 ? 11.773 8.734 31.688 1 39.44 787 ALA A N 1
ATOM 5911 C CA . ALA A 1 787 ? 12.414 7.871 30.703 1 39.44 787 ALA A CA 1
ATOM 5912 C C . ALA A 1 787 ? 11.555 6.641 30.422 1 39.44 787 ALA A C 1
ATOM 5914 O O . ALA A 1 787 ? 11.641 6.051 29.344 1 39.44 787 ALA A O 1
ATOM 5915 N N . GLY A 1 788 ? 11.023 6.164 31.5 1 39.78 788 GLY A N 1
ATOM 5916 C CA . GLY A 1 788 ? 10.219 4.953 31.438 1 39.78 788 GLY A CA 1
ATOM 5917 C C . GLY A 1 788 ? 8.797 5.211 30.969 1 39.78 788 GLY A C 1
ATOM 5918 O O . GLY A 1 788 ? 7.914 4.371 31.156 1 39.78 788 GLY A O 1
ATOM 5919 N N . ARG A 1 789 ? 8.453 6.5 30.938 1 45.06 789 ARG A N 1
ATOM 5920 C CA . ARG A 1 789 ? 7.031 6.812 30.812 1 45.06 789 ARG A CA 1
ATOM 5921 C C . ARG A 1 789 ? 6.492 6.43 29.438 1 45.06 789 ARG A C 1
ATOM 5923 O O . ARG A 1 789 ? 7.09 6.773 28.422 1 45.06 789 ARG A O 1
ATOM 5930 N N . ARG A 1 790 ? 5.746 5.547 29.641 1 49.88 790 ARG A N 1
ATOM 5931 C CA . ARG A 1 790 ? 4.949 4.684 28.766 1 49.88 790 ARG A CA 1
ATOM 5932 C C . ARG A 1 790 ? 4.012 5.504 27.891 1 49.88 790 ARG A C 1
ATOM 5934 O O . ARG A 1 790 ? 3.174 6.25 28.391 1 49.88 790 ARG A O 1
ATOM 5941 N N . GLU A 1 791 ? 4.629 5.965 26.703 1 58.16 791 GLU A N 1
ATOM 5942 C CA . GLU A 1 791 ? 3.918 6.707 25.672 1 58.16 791 GLU A CA 1
ATOM 5943 C C . GLU A 1 791 ? 2.734 5.91 25.125 1 58.16 791 GLU A C 1
ATOM 5945 O O . GLU A 1 791 ? 2.883 4.742 24.766 1 58.16 791 GLU A O 1
ATOM 5950 N N . ALA A 1 792 ? 1.544 6.387 25.531 1 62.69 792 ALA A N 1
ATOM 5951 C CA . ALA A 1 792 ? 0.381 5.66 25.031 1 62.69 792 ALA A CA 1
ATOM 5952 C C . ALA A 1 792 ? 0.141 5.965 23.547 1 62.69 792 ALA A C 1
ATOM 5954 O O . ALA A 1 792 ? -0.488 5.176 22.844 1 62.69 792 ALA A O 1
ATOM 5955 N N . ASP A 1 793 ? 0.842 7.141 22.969 1 75 793 ASP A N 1
ATOM 5956 C CA . ASP A 1 793 ? 0.546 7.5 21.594 1 75 793 ASP A CA 1
ATOM 5957 C C . ASP A 1 793 ? 1.826 7.594 20.766 1 75 793 ASP A C 1
ATOM 5959 O O . ASP A 1 793 ? 2.723 8.375 21.078 1 75 793 ASP A O 1
ATOM 5963 N N . PRO A 1 794 ? 1.911 6.797 19.766 1 78.81 794 PRO A N 1
ATOM 5964 C CA . PRO A 1 794 ? 3.109 6.805 18.922 1 78.81 794 PRO A CA 1
ATOM 5965 C C . PRO A 1 794 ? 3.438 8.188 18.375 1 78.81 794 PRO A C 1
ATOM 5967 O O . PRO A 1 794 ? 4.602 8.492 18.094 1 78.81 794 PRO A O 1
ATOM 5970 N N . ALA A 1 795 ? 2.477 9.039 18.234 1 82.69 795 ALA A N 1
ATOM 5971 C CA . ALA A 1 795 ? 2.68 10.375 17.672 1 82.69 795 ALA A CA 1
ATOM 5972 C C . ALA A 1 795 ? 3.494 11.25 18.609 1 82.69 795 ALA A C 1
ATOM 5974 O O . ALA A 1 795 ? 4.059 12.266 18.188 1 82.69 795 ALA A O 1
ATOM 5975 N N . LEU A 1 796 ? 3.635 10.922 19.875 1 78.94 796 LEU A N 1
ATOM 5976 C CA . LEU A 1 796 ? 4.375 11.719 20.859 1 78.94 796 LEU A CA 1
ATOM 5977 C C . LEU A 1 796 ? 5.871 11.445 20.75 1 78.94 796 LEU A C 1
ATOM 5979 O O . LEU A 1 796 ? 6.684 12.25 21.219 1 78.94 796 LEU A O 1
ATOM 5983 N N . CYS A 1 797 ? 6.426 10.516 19.859 1 77.94 797 CYS A N 1
ATOM 5984 C CA . CYS A 1 797 ? 7.809 10.195 19.516 1 77.94 797 CYS A CA 1
ATOM 5985 C C . CYS A 1 797 ? 8.719 10.344 20.719 1 77.94 797 CYS A C 1
ATOM 5987 O O . CYS A 1 797 ? 9.758 11.008 20.641 1 77.94 797 CYS A O 1
ATOM 5989 N N . GLN A 1 798 ? 8.586 10.008 21.891 1 60.94 798 GLN A N 1
ATOM 5990 C CA . GLN A 1 798 ? 9.383 9.961 23.109 1 60.94 798 GLN A CA 1
ATOM 5991 C C . GLN A 1 798 ? 9.047 11.125 24.031 1 60.94 798 GLN A C 1
ATOM 5993 O O . GLN A 1 798 ? 9.852 11.492 24.891 1 60.94 798 GLN A O 1
ATOM 5998 N N . GLY A 1 799 ? 7.836 11.609 24.109 1 54.66 799 GLY A N 1
ATOM 5999 C CA . GLY A 1 799 ? 7.242 12.273 25.266 1 54.66 799 GLY A CA 1
ATOM 6000 C C . GLY A 1 799 ? 7.422 13.781 25.25 1 54.66 799 GLY A C 1
ATOM 6001 O O . GLY A 1 799 ? 6.961 14.477 26.156 1 54.66 799 GLY A O 1
ATOM 6002 N N . GLN A 1 800 ? 8.539 14.281 24.344 1 51.91 800 GLN A N 1
ATOM 6003 C CA . GLN A 1 800 ? 8.625 15.711 24.625 1 51.91 800 GLN A CA 1
ATOM 6004 C C . GLN A 1 800 ? 7.477 16.469 23.969 1 51.91 800 GLN A C 1
ATOM 6006 O O . GLN A 1 800 ? 7.328 16.438 22.734 1 51.91 800 GLN A O 1
ATOM 6011 N N . THR A 1 801 ? 6.387 16.688 24.75 1 53.34 801 THR A N 1
ATOM 6012 C CA . THR A 1 801 ? 5.172 17.359 24.297 1 53.34 801 THR A CA 1
ATOM 6013 C C . THR A 1 801 ? 5.5 18.719 23.688 1 53.34 801 THR A C 1
ATOM 6015 O O . THR A 1 801 ? 4.676 19.312 22.984 1 53.34 801 THR A O 1
ATOM 6018 N N . ASN A 1 802 ? 6.887 19.109 23.734 1 64.44 802 ASN A N 1
ATOM 6019 C CA . ASN A 1 802 ? 7.133 20.484 23.297 1 64.44 802 ASN A CA 1
ATOM 6020 C C . ASN A 1 802 ? 7.738 20.516 21.891 1 64.44 802 ASN A C 1
ATOM 6022 O O . ASN A 1 802 ? 8.047 21.594 21.375 1 64.44 802 ASN A O 1
ATOM 6026 N N . ASP A 1 803 ? 7.844 19.344 21.328 1 72.5 803 ASP A N 1
ATOM 6027 C CA . ASP A 1 803 ? 8.328 19.297 19.953 1 72.5 803 ASP A CA 1
ATOM 6028 C C . ASP A 1 803 ? 7.176 19.406 18.953 1 72.5 803 ASP A C 1
ATOM 6030 O O . ASP A 1 803 ? 6.016 19.203 19.312 1 72.5 803 ASP A O 1
ATOM 6034 N N . PRO A 1 804 ? 7.609 19.859 17.672 1 87.12 804 PRO A N 1
ATOM 6035 C CA . PRO A 1 804 ? 6.57 19.828 16.641 1 87.12 804 PRO A CA 1
ATOM 6036 C C . PRO A 1 804 ? 5.891 18.469 16.547 1 87.12 804 PRO A C 1
ATOM 6038 O O . PRO A 1 804 ? 6.445 17.453 16.984 1 87.12 804 PRO A O 1
ATOM 6041 N N . PRO A 1 805 ? 4.691 18.406 16.109 1 89.25 805 PRO A N 1
ATOM 6042 C CA . PRO A 1 805 ? 3.906 17.172 16.062 1 89.25 805 PRO A CA 1
ATOM 6043 C C . PRO A 1 805 ? 4.648 16.016 15.383 1 89.25 805 PRO A C 1
ATOM 6045 O O . PRO A 1 805 ? 5.297 16.219 14.359 1 89.25 805 PRO A O 1
ATOM 6048 N N . ALA A 1 806 ? 4.613 14.797 15.977 1 90.88 806 ALA A N 1
ATOM 6049 C CA . ALA A 1 806 ? 5.137 13.539 15.453 1 90.88 806 ALA A CA 1
ATOM 6050 C C . ALA A 1 806 ? 6.605 13.672 15.055 1 90.88 806 ALA A C 1
ATOM 6052 O O . ALA A 1 806 ? 6.996 13.273 13.961 1 90.88 806 ALA A O 1
ATOM 6053 N N . SER A 1 807 ? 7.414 14.344 15.875 1 92.06 807 SER A N 1
ATOM 6054 C CA . SER A 1 807 ? 8.812 14.586 15.539 1 92.06 807 SER A CA 1
ATOM 6055 C C . SER A 1 807 ? 9.703 14.461 16.766 1 92.06 807 SER A C 1
ATOM 6057 O O . SER A 1 807 ? 9.211 14.43 17.891 1 92.06 807 SER A O 1
ATOM 6059 N N . ILE A 1 808 ? 10.945 14.281 16.516 1 90.25 808 ILE A N 1
ATOM 6060 C CA . ILE A 1 808 ? 12.016 14.266 17.516 1 90.25 808 ILE A CA 1
ATOM 6061 C C . ILE A 1 808 ? 13.109 15.258 17.109 1 90.25 808 ILE A C 1
ATOM 6063 O O . ILE A 1 808 ? 13.625 15.195 15.984 1 90.25 808 ILE A O 1
ATOM 6067 N N . ASP A 1 809 ? 13.336 16.266 17.891 1 91.62 809 ASP A N 1
ATOM 6068 C CA . ASP A 1 809 ? 14.555 17.047 17.719 1 91.62 809 ASP A CA 1
ATOM 6069 C C . ASP A 1 809 ? 15.773 16.312 18.25 1 91.62 809 ASP A C 1
ATOM 6071 O O . ASP A 1 809 ? 15.867 16.047 19.453 1 91.62 809 ASP A O 1
ATOM 6075 N N . LEU A 1 810 ? 16.656 15.961 17.375 1 90.38 810 LEU A N 1
ATOM 6076 C CA . LEU A 1 810 ? 17.766 15.055 17.719 1 90.38 810 LEU A CA 1
ATOM 6077 C C . LEU A 1 810 ? 18.562 15.586 18.906 1 90.38 810 LEU A C 1
ATOM 6079 O O . LEU A 1 810 ? 18.844 14.852 19.844 1 90.38 810 LEU A O 1
ATOM 6083 N N . GLN A 1 811 ? 18.922 16.828 18.906 1 88.56 811 GLN A N 1
ATOM 6084 C CA . GLN A 1 811 ? 19.734 17.391 19.984 1 88.56 811 GLN A CA 1
ATOM 6085 C C . GLN A 1 811 ? 18.953 17.469 21.281 1 88.56 811 GLN A C 1
ATOM 6087 O O . GLN A 1 811 ? 19.516 17.281 22.359 1 88.56 811 GLN A O 1
ATOM 6092 N N . ASP A 1 812 ? 17.672 17.812 21.188 1 84.25 812 ASP A N 1
ATOM 6093 C CA . ASP A 1 812 ? 16.844 17.844 22.391 1 84.25 812 ASP A CA 1
ATOM 6094 C C . ASP A 1 812 ? 16.734 16.453 23.016 1 84.25 812 ASP A C 1
ATOM 6096 O O . ASP A 1 812 ? 16.688 16.312 24.234 1 84.25 812 ASP A O 1
ATOM 6100 N N . ALA A 1 813 ? 16.625 15.445 22.203 1 81.88 813 ALA A N 1
ATOM 6101 C CA . ALA A 1 813 ? 16.422 14.078 22.672 1 81.88 813 ALA A CA 1
ATOM 6102 C C . ALA A 1 813 ? 17.719 13.523 23.281 1 81.88 813 ALA A C 1
ATOM 6104 O O . ALA A 1 813 ? 17.672 12.742 24.234 1 81.88 813 ALA A O 1
ATOM 6105 N N . TYR A 1 814 ? 18.875 13.961 22.766 1 82.5 814 TYR A N 1
ATOM 6106 C CA . TYR A 1 814 ? 20.125 13.328 23.188 1 82.5 814 TYR A CA 1
ATOM 6107 C C . TYR A 1 814 ? 20.953 14.266 24.047 1 82.5 814 TYR A C 1
ATOM 6109 O O . TYR A 1 814 ? 21.891 13.836 24.719 1 82.5 814 TYR A O 1
ATOM 6117 N N . GLY A 1 815 ? 20.578 15.523 24.062 1 79.75 815 GLY A N 1
ATOM 6118 C CA . GLY A 1 815 ? 21.328 16.5 24.859 1 79.75 815 GLY A CA 1
ATOM 6119 C C . GLY A 1 815 ? 22.812 16.484 24.547 1 79.75 815 GLY A C 1
ATOM 6120 O O . GLY A 1 815 ? 23.219 16.562 23.391 1 79.75 815 GLY A O 1
ATOM 6121 N N . ASN A 1 816 ? 23.562 16.281 25.5 1 76.62 816 ASN A N 1
ATOM 6122 C CA . ASN A 1 816 ? 25.016 16.297 25.375 1 76.62 816 ASN A CA 1
ATOM 6123 C C . ASN A 1 816 ? 25.531 15.016 24.719 1 76.62 816 ASN A C 1
ATOM 6125 O O . ASN A 1 816 ? 26.688 14.953 24.312 1 76.62 816 ASN A O 1
ATOM 6129 N N . CYS A 1 817 ? 24.594 14.133 24.594 1 78.38 817 CYS A N 1
ATOM 6130 C CA . CYS A 1 817 ? 24.984 12.867 23.984 1 78.38 817 CYS A CA 1
ATOM 6131 C C . CYS A 1 817 ? 24.703 12.875 22.484 1 78.38 817 CYS A C 1
ATOM 6133 O O . CYS A 1 817 ? 24.828 11.844 21.828 1 78.38 817 CYS A O 1
ATOM 6135 N N . THR A 1 818 ? 24.391 14.016 21.938 1 82.94 818 THR A N 1
ATOM 6136 C CA . THR A 1 818 ? 24.219 14.133 20.5 1 82.94 818 THR A CA 1
ATOM 6137 C C . THR A 1 818 ? 25.516 13.844 19.766 1 82.94 818 THR A C 1
ATOM 6139 O O . THR A 1 818 ? 26.578 14.32 20.156 1 82.94 818 THR A O 1
ATOM 6142 N N . PRO A 1 819 ? 25.5 13.039 18.75 1 80.62 819 PRO A N 1
ATOM 6143 C CA . PRO A 1 819 ? 26.734 12.742 18 1 80.62 819 PRO A CA 1
ATOM 6144 C C . PRO A 1 819 ? 27.359 13.992 17.391 1 80.62 819 PRO A C 1
ATOM 6146 O O . PRO A 1 819 ? 26.656 14.891 16.938 1 80.62 819 PRO A O 1
ATOM 6149 N N . ASP A 1 820 ? 28.703 14.016 17.469 1 83.12 820 ASP A N 1
ATOM 6150 C CA . ASP A 1 820 ? 29.422 15.062 16.766 1 83.12 820 ASP A CA 1
ATOM 6151 C C . ASP A 1 820 ? 29.406 14.82 15.258 1 83.12 820 ASP A C 1
ATOM 6153 O O . ASP A 1 820 ? 29.906 13.797 14.781 1 83.12 820 ASP A O 1
ATOM 6157 N N . MET A 1 821 ? 28.797 15.695 14.547 1 88.69 821 MET A N 1
ATOM 6158 C CA . MET A 1 821 ? 28.609 15.469 13.117 1 88.69 821 MET A CA 1
ATOM 6159 C C . MET A 1 821 ? 29.188 16.609 12.305 1 88.69 821 MET A C 1
ATOM 6161 O O . MET A 1 821 ? 29.172 17.766 12.75 1 88.69 821 MET A O 1
ATOM 6165 N N . SER A 1 822 ? 29.781 16.312 11.156 1 92 822 SER A N 1
ATOM 6166 C CA . SER A 1 822 ? 30.109 17.328 10.164 1 92 822 SER A CA 1
ATOM 6167 C C . SER A 1 822 ? 28.875 17.781 9.398 1 92 822 SER A C 1
ATOM 6169 O O . SER A 1 822 ? 27.797 17.188 9.523 1 92 822 SER A O 1
ATOM 6171 N N . TRP A 1 823 ? 29.016 18.844 8.656 1 95.19 823 TRP A N 1
ATOM 6172 C CA . TRP A 1 823 ? 27.906 19.297 7.82 1 95.19 823 TRP A CA 1
ATOM 6173 C C . TRP A 1 823 ? 27.531 18.234 6.789 1 95.19 823 TRP A C 1
ATOM 6175 O O . TRP A 1 823 ? 26.359 18.078 6.445 1 95.19 823 TRP A O 1
ATOM 6185 N N . ALA A 1 824 ? 28.531 17.453 6.336 1 95.06 824 ALA A N 1
ATOM 6186 C CA . ALA A 1 824 ? 28.281 16.359 5.398 1 95.06 824 ALA A CA 1
ATOM 6187 C C . ALA A 1 824 ? 27.422 15.273 6.043 1 95.06 824 ALA A C 1
ATOM 6189 O O . ALA A 1 824 ? 26.469 14.789 5.438 1 95.06 824 ALA A O 1
ATOM 6190 N N . THR A 1 825 ? 27.734 14.93 7.262 1 94.44 825 THR A N 1
ATOM 6191 C CA . THR A 1 825 ? 27 13.891 7.98 1 94.44 825 THR A CA 1
ATOM 6192 C C . THR A 1 825 ? 25.578 14.344 8.289 1 94.44 825 THR A C 1
ATOM 6194 O O . THR A 1 825 ? 24.641 13.57 8.156 1 94.44 825 THR A O 1
ATOM 6197 N N . ALA A 1 826 ? 25.438 15.625 8.719 1 96.12 826 ALA A N 1
ATOM 6198 C CA . ALA A 1 826 ? 24.109 16.172 9.016 1 96.12 826 ALA A CA 1
ATOM 6199 C C . ALA A 1 826 ? 23.219 16.125 7.777 1 96.12 826 ALA A C 1
ATOM 6201 O O . ALA A 1 826 ? 22.062 15.695 7.852 1 96.12 826 ALA A O 1
ATOM 6202 N N . ALA A 1 827 ? 23.812 16.562 6.684 1 97.44 827 ALA A N 1
ATOM 6203 C CA . ALA A 1 827 ? 23.047 16.531 5.43 1 97.44 827 ALA A CA 1
ATOM 6204 C C . ALA A 1 827 ? 22.734 15.109 5.008 1 97.44 827 ALA A C 1
ATOM 6206 O O . ALA A 1 827 ? 21.641 14.828 4.527 1 97.44 827 ALA A O 1
ATOM 6207 N N . MET A 1 828 ? 23.672 14.203 5.199 1 96.38 828 MET A N 1
ATOM 6208 C CA . MET A 1 828 ? 23.5 12.805 4.816 1 96.38 828 MET A CA 1
ATOM 6209 C C . MET A 1 828 ? 22.406 12.141 5.648 1 96.38 828 MET A C 1
ATOM 6211 O O . MET A 1 828 ? 21.672 11.297 5.145 1 96.38 828 MET A O 1
ATOM 6215 N N . LEU A 1 829 ? 22.328 12.484 6.887 1 96.38 829 LEU A N 1
ATOM 6216 C CA . LEU A 1 829 ? 21.312 11.898 7.746 1 96.38 829 LEU A CA 1
ATOM 6217 C C . LEU A 1 829 ? 19.906 12.188 7.203 1 96.38 829 LEU A C 1
ATOM 6219 O O . LEU A 1 829 ? 19 11.375 7.359 1 96.38 829 LEU A O 1
ATOM 6223 N N . SER A 1 830 ? 19.734 13.344 6.602 1 97.69 830 SER A N 1
ATOM 6224 C CA . SER A 1 830 ? 18.469 13.711 5.969 1 97.69 830 SER A CA 1
ATOM 6225 C C . SER A 1 830 ? 18.266 12.953 4.664 1 97.69 830 SER A C 1
ATOM 6227 O O . SER A 1 830 ? 17.125 12.805 4.199 1 97.69 830 SER A O 1
ATOM 6229 N N . ALA A 1 831 ? 19.391 12.43 4.086 1 97.38 831 ALA A N 1
ATOM 6230 C CA . ALA A 1 831 ? 19.328 11.883 2.732 1 97.38 831 ALA A CA 1
ATOM 6231 C C . ALA A 1 831 ? 19.609 10.383 2.738 1 97.38 831 ALA A C 1
ATOM 6233 O O . ALA A 1 831 ? 20.156 9.844 1.77 1 97.38 831 ALA A O 1
ATOM 6234 N N . ARG A 1 832 ? 19.312 9.703 3.807 1 95.56 832 ARG A N 1
ATOM 6235 C CA . ARG A 1 832 ? 19.547 8.266 3.908 1 95.56 832 ARG A CA 1
ATOM 6236 C C . ARG A 1 832 ? 18.422 7.477 3.232 1 95.56 832 ARG A C 1
ATOM 6238 O O . ARG A 1 832 ? 17.422 7.137 3.869 1 95.56 832 ARG A O 1
ATOM 6245 N N . PHE A 1 833 ? 18.625 7.078 2.004 1 91.5 833 PHE A N 1
ATOM 6246 C CA . PHE A 1 833 ? 17.688 6.246 1.255 1 91.5 833 PHE A CA 1
ATOM 6247 C C . PHE A 1 833 ? 18.188 4.809 1.188 1 91.5 833 PHE A C 1
ATOM 6249 O O . PHE A 1 833 ? 18.953 4.445 0.288 1 91.5 833 PHE A O 1
ATOM 6256 N N . PRO A 1 834 ? 17.812 3.936 2.086 1 85.44 834 PRO A N 1
ATOM 6257 C CA . PRO A 1 834 ? 18.453 2.668 2.441 1 85.44 834 PRO A CA 1
ATOM 6258 C C . PRO A 1 834 ? 18.734 1.784 1.227 1 85.44 834 PRO A C 1
ATOM 6260 O O . PRO A 1 834 ? 19.625 0.94 1.264 1 85.44 834 PRO A O 1
ATOM 6263 N N . THR A 1 835 ? 18.234 1.741 0.128 1 80.69 835 THR A N 1
ATOM 6264 C CA . THR A 1 835 ? 18.672 0.904 -0.982 1 80.69 835 THR A CA 1
ATOM 6265 C C . THR A 1 835 ? 19.984 1.425 -1.565 1 80.69 835 THR A C 1
ATOM 6267 O O . THR A 1 835 ? 20.844 0.641 -1.974 1 80.69 835 THR A O 1
ATOM 6270 N N . ILE A 1 836 ? 20.297 2.715 -1.375 1 86.75 836 ILE A N 1
ATOM 6271 C CA . ILE A 1 836 ? 21.531 3.33 -1.87 1 86.75 836 ILE A CA 1
ATOM 6272 C C . ILE A 1 836 ? 22.375 3.826 -0.695 1 86.75 836 ILE A C 1
ATOM 6274 O O . ILE A 1 836 ? 23.562 3.506 -0.592 1 86.75 836 ILE A O 1
ATOM 6278 N N . THR A 1 837 ? 21.734 4.527 0.157 1 91.94 837 THR A N 1
ATOM 6279 C CA . THR A 1 837 ? 22.375 4.988 1.385 1 91.94 837 THR A CA 1
ATOM 6280 C C . THR A 1 837 ? 21.688 4.387 2.609 1 91.94 837 THR A C 1
ATOM 6282 O O . THR A 1 837 ? 20.5 4.594 2.828 1 91.94 837 THR A O 1
ATOM 6285 N N . PRO A 1 838 ? 22.438 3.674 3.398 1 92.88 838 PRO A N 1
ATOM 6286 C CA . PRO A 1 838 ? 21.844 2.9 4.488 1 92.88 838 PRO A CA 1
ATOM 6287 C C . PRO A 1 838 ? 21.266 3.787 5.594 1 92.88 838 PRO A C 1
ATOM 6289 O O . PRO A 1 838 ? 21.641 4.953 5.711 1 92.88 838 PRO A O 1
ATOM 6292 N N . ALA A 1 839 ? 20.438 3.221 6.391 1 93.81 839 ALA A N 1
ATOM 6293 C CA . ALA A 1 839 ? 19.922 3.928 7.559 1 93.81 839 ALA A CA 1
ATOM 6294 C C . ALA A 1 839 ? 21.031 4.184 8.578 1 93.81 839 ALA A C 1
ATOM 6296 O O . ALA A 1 839 ? 21.891 3.318 8.805 1 93.81 839 ALA A O 1
ATOM 6297 N N . GLY A 1 840 ? 21.047 5.398 9.086 1 93.38 840 GLY A N 1
ATOM 6298 C CA . GLY A 1 840 ? 22.016 5.734 10.125 1 93.38 840 GLY A CA 1
ATOM 6299 C C . GLY A 1 840 ? 21.516 5.438 11.523 1 93.38 840 GLY A C 1
ATOM 6300 O O . GLY A 1 840 ? 20.375 5.77 11.867 1 93.38 840 GLY A O 1
ATOM 6301 N N . ARG A 1 841 ? 22.359 4.809 12.281 1 90.88 841 ARG A N 1
ATOM 6302 C CA . ARG A 1 841 ? 21.953 4.469 13.641 1 90.88 841 ARG A CA 1
ATOM 6303 C C . ARG A 1 841 ? 22.547 5.453 14.648 1 90.88 841 ARG A C 1
ATOM 6305 O O . ARG A 1 841 ? 23.75 5.762 14.594 1 90.88 841 ARG A O 1
ATOM 6312 N N . VAL A 1 842 ? 21.656 5.969 15.445 1 88.12 842 VAL A N 1
ATOM 6313 C CA . VAL A 1 842 ? 22.078 6.734 16.609 1 88.12 842 VAL A CA 1
ATOM 6314 C C . VAL A 1 842 ? 21.875 5.898 17.875 1 88.12 842 VAL A C 1
ATOM 6316 O O . VAL A 1 842 ? 20.734 5.711 18.328 1 88.12 842 VAL A O 1
ATOM 6319 N N . PRO A 1 843 ? 22.844 5.301 18.438 1 78 843 PRO A N 1
ATOM 6320 C CA . PRO A 1 843 ? 22.734 4.387 19.578 1 78 843 PRO A CA 1
ATOM 6321 C C . PRO A 1 843 ? 22.25 5.082 20.844 1 78 843 PRO A C 1
ATOM 6323 O O . PRO A 1 843 ? 22.438 6.289 21 1 78 843 PRO A O 1
ATOM 6326 N N . PRO A 1 844 ? 21.359 4.289 21.703 1 67.88 844 PRO A N 1
ATOM 6327 C CA . PRO A 1 844 ? 20.859 4.875 22.938 1 67.88 844 PRO A CA 1
ATOM 6328 C C . PRO A 1 844 ? 21.969 5.262 23.906 1 67.88 844 PRO A C 1
ATOM 6330 O O . PRO A 1 844 ? 21.781 6.117 24.766 1 67.88 844 PRO A O 1
ATOM 6333 N N . THR A 1 845 ? 22.891 4.227 24.312 1 55.97 845 THR A N 1
ATOM 6334 C CA . THR A 1 845 ? 23.75 4.277 25.484 1 55.97 845 THR A CA 1
ATOM 6335 C C . THR A 1 845 ? 24.75 5.422 25.359 1 55.97 845 THR A C 1
ATOM 6337 O O . THR A 1 845 ? 25.031 5.91 24.266 1 55.97 845 THR A O 1
ATOM 6340 N N . ALA A 1 846 ? 25.641 5.426 26.594 1 46.97 846 ALA A N 1
ATOM 6341 C CA . ALA A 1 846 ? 26.5 5.957 27.656 1 46.97 846 ALA A CA 1
ATOM 6342 C C . ALA A 1 846 ? 27.875 6.332 27.109 1 46.97 846 ALA A C 1
ATOM 6344 O O . ALA A 1 846 ? 28.688 5.457 26.797 1 46.97 846 ALA A O 1
ATOM 6345 N N . ARG A 1 847 ? 27.812 7.016 26.016 1 45.81 847 ARG A N 1
ATOM 6346 C CA . ARG A 1 847 ? 29.219 7.352 25.922 1 45.81 847 ARG A CA 1
ATOM 6347 C C . ARG A 1 847 ? 29.734 7.961 27.219 1 45.81 847 ARG A C 1
ATOM 6349 O O . ARG A 1 847 ? 29 8.68 27.906 1 45.81 847 ARG A O 1
ATOM 6356 N N . VAL A 1 848 ? 30.625 7.234 27.688 1 43.06 848 VAL A N 1
ATOM 6357 C CA . VAL A 1 848 ? 31.391 7.77 28.812 1 43.06 848 VAL A CA 1
ATOM 6358 C C . VAL A 1 848 ? 31.953 9.141 28.438 1 43.06 848 VAL A C 1
ATOM 6360 O O . VAL A 1 848 ? 32.656 9.266 27.422 1 43.06 848 VAL A O 1
ATOM 6363 N N . LEU A 1 849 ? 31.219 10.164 28.703 1 45.09 849 LEU A N 1
ATOM 6364 C CA . LEU A 1 849 ? 31.844 11.477 28.547 1 45.09 849 LEU A CA 1
ATOM 6365 C C . LEU A 1 849 ? 33.219 11.484 29.172 1 45.09 849 LEU A C 1
ATOM 6367 O O . LEU A 1 849 ? 33.531 10.719 30.078 1 45.09 849 LEU A O 1
ATOM 6371 N N . PRO A 1 850 ? 34.219 12.031 28.391 1 43.72 850 PRO A N 1
ATOM 6372 C CA . PRO A 1 850 ? 35.531 12.078 29.016 1 43.72 850 PRO A CA 1
ATOM 6373 C C . PRO A 1 850 ? 35.469 12.297 30.516 1 43.72 850 PRO A C 1
ATOM 6375 O O . PRO A 1 850 ? 36.406 11.906 31.25 1 43.72 850 PRO A O 1
ATOM 6378 N N . SER A 1 851 ? 34.531 13.148 30.922 1 41.09 851 SER A N 1
ATOM 6379 C CA . SER A 1 851 ? 34.625 13.438 32.344 1 41.09 851 SER A CA 1
ATOM 6380 C C . SER A 1 851 ? 34.281 12.219 33.188 1 41.09 851 SER A C 1
ATOM 6382 O O . SER A 1 851 ? 34.281 12.281 34.406 1 41.09 851 SER A O 1
ATOM 6384 N N . GLY A 1 852 ? 34.219 11 32.656 1 43.94 852 GLY A N 1
ATOM 6385 C CA . GLY A 1 852 ? 33.938 9.805 33.438 1 43.94 852 GLY A CA 1
ATOM 6386 C C . GLY A 1 852 ? 32.469 9.586 33.719 1 43.94 852 GLY A C 1
ATOM 6387 O O . GLY A 1 852 ? 32.094 8.578 34.312 1 43.94 852 GLY A O 1
ATOM 6388 N N . THR A 1 853 ? 31.594 10.562 33.938 1 42.72 853 THR A N 1
ATOM 6389 C CA . THR A 1 853 ? 30.219 10.398 34.406 1 42.72 853 THR A CA 1
ATOM 6390 C C . THR A 1 853 ? 29.328 9.883 33.25 1 42.72 853 THR A C 1
ATOM 6392 O O . THR A 1 853 ? 29.422 10.367 32.125 1 42.72 853 THR A O 1
ATOM 6395 N N . GLU A 1 854 ? 28.969 8.641 33.188 1 49.5 854 GLU A N 1
ATOM 6396 C CA . GLU A 1 854 ? 28.031 7.91 32.344 1 49.5 854 GLU A CA 1
ATOM 6397 C C . GLU A 1 854 ? 26.766 8.719 32.094 1 49.5 854 GLU A C 1
ATOM 6399 O O . GLU A 1 854 ? 25.781 8.609 32.812 1 49.5 854 GLU A O 1
ATOM 6404 N N . GLU A 1 855 ? 26.672 10.008 31.922 1 54.56 855 GLU A N 1
ATOM 6405 C CA . GLU A 1 855 ? 25.547 10.883 32.25 1 54.56 855 GLU A CA 1
ATOM 6406 C C . GLU A 1 855 ? 24.453 10.781 31.203 1 54.56 855 GLU A C 1
ATOM 6408 O O . GLU A 1 855 ? 23.453 11.508 31.266 1 54.56 855 GLU A O 1
ATOM 6413 N N . CYS A 1 856 ? 24.766 9.977 30.016 1 61.75 856 CYS A N 1
ATOM 6414 C CA . CYS A 1 856 ? 23.609 10.148 29.125 1 61.75 856 CYS A CA 1
ATOM 6415 C C . CYS A 1 856 ? 22.484 9.188 29.5 1 61.75 856 CYS A C 1
ATOM 6417 O O . CYS A 1 856 ? 22.734 8.008 29.75 1 61.75 856 CYS A O 1
ATOM 6419 N N . GLY A 1 857 ? 21.719 9.383 30.453 1 59.62 857 GLY A N 1
ATOM 6420 C CA . GLY A 1 857 ? 20.547 8.586 30.75 1 59.62 857 GLY A CA 1
ATOM 6421 C C . GLY A 1 857 ? 20.047 7.789 29.578 1 59.62 857 GLY A C 1
ATOM 6422 O O . GLY A 1 857 ? 20.672 7.785 28.516 1 59.62 857 GLY A O 1
ATOM 6423 N N . PRO A 1 858 ? 19.125 6.922 29.688 1 68.31 858 PRO A N 1
ATOM 6424 C CA . PRO A 1 858 ? 18.516 6.125 28.625 1 68.31 858 PRO A CA 1
ATOM 6425 C C . PRO A 1 858 ? 17.938 6.984 27.5 1 68.31 858 PRO A C 1
ATOM 6427 O O . PRO A 1 858 ? 17.156 7.914 27.766 1 68.31 858 PRO A O 1
ATOM 6430 N N . ARG A 1 859 ? 18.547 6.824 26.281 1 76 859 ARG A N 1
ATOM 6431 C CA . ARG A 1 859 ? 18.062 7.512 25.078 1 76 859 ARG A CA 1
ATOM 6432 C C . ARG A 1 859 ? 17.453 6.527 24.094 1 76 859 ARG A C 1
ATOM 6434 O O . ARG A 1 859 ? 17.703 5.32 24.188 1 76 859 ARG A O 1
ATOM 6441 N N . PRO A 1 860 ? 16.672 7.02 23.219 1 78.25 860 PRO A N 1
ATOM 6442 C CA . PRO A 1 860 ? 16.078 6.105 22.234 1 78.25 860 PRO A CA 1
ATOM 6443 C C . PRO A 1 860 ? 17.094 5.578 21.234 1 78.25 860 PRO A C 1
ATOM 6445 O O . PRO A 1 860 ? 18.016 6.301 20.844 1 78.25 860 PRO A O 1
ATOM 6448 N N . ASP A 1 861 ? 16.984 4.352 20.875 1 84.25 861 ASP A N 1
ATOM 6449 C CA . ASP A 1 861 ? 17.75 3.76 19.781 1 84.25 861 ASP A CA 1
ATOM 6450 C C . ASP A 1 861 ? 17.109 4.074 18.438 1 84.25 861 ASP A C 1
ATOM 6452 O O . ASP A 1 861 ? 16.094 3.486 18.078 1 84.25 861 ASP A O 1
ATOM 6456 N N . LEU A 1 862 ? 17.766 4.992 17.672 1 90.06 862 LEU A N 1
ATOM 6457 C CA . LEU A 1 862 ? 17.094 5.496 16.484 1 90.06 862 LEU A CA 1
ATOM 6458 C C . LEU A 1 862 ? 17.781 4.961 15.219 1 90.06 862 LEU A C 1
ATOM 6460 O O . LEU A 1 862 ? 19.016 4.848 15.18 1 90.06 862 LEU A O 1
ATOM 6464 N N . GLN A 1 863 ? 17.062 4.543 14.328 1 92.81 863 GLN A N 1
ATOM 6465 C CA . GLN A 1 863 ? 17.469 4.23 12.961 1 92.81 863 GLN A CA 1
ATOM 6466 C C . GLN A 1 863 ? 16.906 5.25 11.969 1 92.81 863 GLN A C 1
ATOM 6468 O O . GLN A 1 863 ? 15.719 5.223 11.648 1 92.81 863 GLN A O 1
ATOM 6473 N N . LEU A 1 864 ? 17.812 6.066 11.492 1 95.69 864 LEU A N 1
ATOM 6474 C CA . LEU A 1 864 ? 17.375 7.246 10.742 1 95.69 864 LEU A CA 1
ATOM 6475 C C . LEU A 1 864 ? 17.422 6.984 9.242 1 95.69 864 LEU A C 1
ATOM 6477 O O . LEU A 1 864 ? 18.422 6.457 8.734 1 95.69 864 LEU A O 1
ATOM 6481 N N . VAL A 1 865 ? 16.375 7.281 8.57 1 96.81 865 VAL A N 1
ATOM 6482 C CA . VAL A 1 865 ? 16.25 7.148 7.117 1 96.81 865 VAL A CA 1
ATOM 6483 C C . VAL A 1 865 ? 15.898 8.5 6.504 1 96.81 865 VAL A C 1
ATOM 6485 O O . VAL A 1 865 ? 15.789 9.508 7.215 1 96.81 865 VAL A O 1
ATOM 6488 N N . ASP A 1 866 ? 15.758 8.555 5.211 1 97.25 866 ASP A N 1
ATOM 6489 C CA . ASP A 1 866 ? 15.445 9.758 4.449 1 97.25 866 ASP A CA 1
ATOM 6490 C C . ASP A 1 866 ? 14.164 10.414 4.965 1 97.25 866 ASP A C 1
ATOM 6492 O O . ASP A 1 866 ? 13.188 9.727 5.285 1 97.25 866 ASP A O 1
ATOM 6496 N N . GLY A 1 867 ? 14.188 11.766 5.113 1 97.44 867 GLY A N 1
ATOM 6497 C CA . GLY A 1 867 ? 13.008 12.492 5.566 1 97.44 867 GLY A CA 1
ATOM 6498 C C . GLY A 1 867 ? 11.812 12.312 4.648 1 97.44 867 GLY A C 1
ATOM 6499 O O . GLY A 1 867 ? 10.664 12.516 5.066 1 97.44 867 GLY A O 1
ATOM 6500 N N . GLY A 1 868 ? 12.117 11.969 3.438 1 95.81 868 GLY A N 1
ATOM 6501 C CA . GLY A 1 868 ? 11.062 11.797 2.455 1 95.81 868 GLY A CA 1
ATOM 6502 C C . GLY A 1 868 ? 10.109 10.656 2.793 1 95.81 868 GLY A C 1
ATOM 6503 O O . GLY A 1 868 ? 9 10.594 2.268 1 95.81 868 GLY A O 1
ATOM 6504 N N . TYR A 1 869 ? 10.547 9.742 3.701 1 95.25 869 TYR A N 1
ATOM 6505 C CA . TYR A 1 869 ? 9.656 8.672 4.148 1 95.25 869 TYR A CA 1
ATOM 6506 C C . TYR A 1 869 ? 8.477 9.234 4.926 1 95.25 869 TYR A C 1
ATOM 6508 O O . TYR A 1 869 ? 7.387 8.648 4.926 1 95.25 869 TYR A O 1
ATOM 6516 N N . ALA A 1 870 ? 8.664 10.383 5.602 1 94.81 870 ALA A N 1
ATOM 6517 C CA . ALA A 1 870 ? 7.594 11.047 6.332 1 94.81 870 ALA A CA 1
ATOM 6518 C C . ALA A 1 870 ? 6.875 12.062 5.445 1 94.81 870 ALA A C 1
ATOM 6520 O O . ALA A 1 870 ? 5.648 12.039 5.332 1 94.81 870 ALA A O 1
ATOM 6521 N N . GLU A 1 871 ? 7.664 12.922 4.902 1 92.69 871 GLU A N 1
ATOM 6522 C CA . GLU A 1 871 ? 7.16 14.008 4.062 1 92.69 871 GLU A CA 1
ATOM 6523 C C . GLU A 1 871 ? 8.258 14.562 3.164 1 92.69 871 GLU A C 1
ATOM 6525 O O . GLU A 1 871 ? 9.258 15.102 3.652 1 92.69 871 GLU A O 1
ATOM 6530 N N . SER A 1 872 ? 8.086 14.625 1.859 1 94.38 872 SER A N 1
ATOM 6531 C CA . SER A 1 872 ? 9.188 14.836 0.92 1 94.38 872 SER A CA 1
ATOM 6532 C C . SER A 1 872 ? 9.32 16.312 0.545 1 94.38 872 SER A C 1
ATOM 6534 O O . SER A 1 872 ? 10.281 16.703 -0.114 1 94.38 872 SER A O 1
ATOM 6536 N N . SER A 1 873 ? 8.445 17.234 0.951 1 96.12 873 SER A N 1
ATOM 6537 C CA . SER A 1 873 ? 8.445 18.625 0.489 1 96.12 873 SER A CA 1
ATOM 6538 C C . SER A 1 873 ? 9.195 19.531 1.466 1 96.12 873 SER A C 1
ATOM 6540 O O . SER A 1 873 ? 9.734 20.562 1.072 1 96.12 873 SER A O 1
ATOM 6542 N N . GLY A 1 874 ? 9.234 19.094 2.746 1 97.38 874 GLY A N 1
ATOM 6543 C CA . GLY A 1 874 ? 9.789 19.984 3.762 1 97.38 874 GLY A CA 1
ATOM 6544 C C . GLY A 1 874 ? 8.805 21.016 4.258 1 97.38 874 GLY A C 1
ATOM 6545 O O . GLY A 1 874 ? 9.039 21.672 5.273 1 97.38 874 GLY A O 1
ATOM 6546 N N . ILE A 1 875 ? 7.617 21.188 3.611 1 97.56 875 ILE A N 1
ATOM 6547 C CA . ILE A 1 875 ? 6.609 22.156 3.992 1 97.56 875 ILE A CA 1
ATOM 6548 C C . ILE A 1 875 ? 5.91 21.719 5.273 1 97.56 875 ILE A C 1
ATOM 6550 O O . ILE A 1 875 ? 5.52 22.547 6.098 1 97.56 875 ILE A O 1
ATOM 6554 N N . GLY A 1 876 ? 5.781 20.344 5.402 1 95.44 876 GLY A N 1
ATOM 6555 C CA . GLY A 1 876 ? 5.125 19.828 6.59 1 95.44 876 GLY A CA 1
ATOM 6556 C C . GLY A 1 876 ? 5.77 20.281 7.883 1 95.44 876 GLY A C 1
ATOM 6557 O O . GLY A 1 876 ? 5.074 20.703 8.812 1 95.44 876 GLY A O 1
ATOM 6558 N N . THR A 1 877 ? 7.086 20.266 7.938 1 95.31 877 THR A N 1
ATOM 6559 C CA . THR A 1 877 ? 7.816 20.75 9.109 1 95.31 877 THR A CA 1
ATOM 6560 C C . THR A 1 877 ? 7.602 22.25 9.305 1 95.31 877 THR A C 1
ATOM 6562 O O . THR A 1 877 ? 7.383 22.703 10.43 1 95.31 877 THR A O 1
ATOM 6565 N N . LEU A 1 878 ? 7.617 22.984 8.25 1 96 878 LEU A N 1
ATOM 6566 C CA . LEU A 1 878 ? 7.379 24.422 8.32 1 96 878 LEU A CA 1
ATOM 6567 C C . LEU A 1 878 ? 5.98 24.719 8.852 1 96 878 LEU A C 1
ATOM 6569 O O . LEU A 1 878 ? 5.801 25.609 9.68 1 96 878 LEU A O 1
ATOM 6573 N N . ALA A 1 879 ? 5.055 23.922 8.352 1 94.12 879 ALA A N 1
ATOM 6574 C CA . ALA A 1 879 ? 3.662 24.125 8.742 1 94.12 879 ALA A CA 1
ATOM 6575 C C . ALA A 1 879 ? 3.471 23.828 10.227 1 94.12 879 ALA A C 1
ATOM 6577 O O . ALA A 1 879 ? 2.646 24.469 10.891 1 94.12 879 ALA A O 1
ATOM 6578 N N . ASP A 1 880 ? 4.207 22.984 10.773 1 92.38 880 ASP A N 1
ATOM 6579 C CA . ASP A 1 880 ? 4.051 22.578 12.164 1 92.38 880 ASP A CA 1
ATOM 6580 C C . ASP A 1 880 ? 4.77 23.547 13.102 1 92.38 880 ASP A C 1
ATOM 6582 O O . ASP A 1 880 ? 4.414 23.656 14.281 1 92.38 880 ASP A O 1
ATOM 6586 N N . ILE A 1 881 ? 5.758 24.328 12.57 1 91.62 881 ILE A N 1
ATOM 6587 C CA . ILE A 1 881 ? 6.535 25.266 13.375 1 91.62 881 ILE A CA 1
ATOM 6588 C C . ILE A 1 881 ? 5.926 26.656 13.273 1 91.62 881 ILE A C 1
ATOM 6590 O O . ILE A 1 881 ? 6.027 27.453 14.203 1 91.62 881 ILE A O 1
ATOM 6594 N N . THR A 1 882 ? 5.23 26.953 12.242 1 92 882 THR A N 1
ATOM 6595 C CA . THR A 1 882 ? 4.863 28.312 11.883 1 92 882 THR A CA 1
ATOM 6596 C C . THR A 1 882 ? 3.777 28.844 12.812 1 92 882 THR A C 1
ATOM 6598 O O . THR A 1 882 ? 3.684 30.062 13.039 1 92 882 THR A O 1
ATOM 6601 N N . PRO A 1 883 ? 2.871 27.969 13.406 1 85.88 883 PRO A N 1
ATOM 6602 C CA . PRO A 1 883 ? 1.917 28.531 14.359 1 85.88 883 PRO A CA 1
ATOM 6603 C C . PRO A 1 883 ? 2.602 29.25 15.523 1 85.88 883 PRO A C 1
ATOM 6605 O O . PRO A 1 883 ? 2.162 30.328 15.93 1 85.88 883 PRO A O 1
ATOM 6608 N N . VAL A 1 884 ? 3.73 28.719 15.969 1 85.06 884 VAL A N 1
ATOM 6609 C CA . VAL A 1 884 ? 4.492 29.359 17.031 1 85.06 884 VAL A CA 1
ATOM 6610 C C . VAL A 1 884 ? 5.207 30.594 16.484 1 85.06 884 VAL A C 1
ATOM 6612 O O . VAL A 1 884 ? 5.254 31.641 17.141 1 85.06 884 VAL A O 1
ATOM 6615 N N . LEU A 1 885 ? 5.734 30.469 15.32 1 90.25 885 LEU A N 1
ATOM 6616 C CA . LEU A 1 885 ? 6.402 31.594 14.68 1 90.25 885 LEU A CA 1
ATOM 6617 C C . LEU A 1 885 ? 5.426 32.75 14.43 1 90.25 885 LEU A C 1
ATOM 6619 O O . LEU A 1 885 ? 5.789 33.906 14.57 1 90.25 885 LEU A O 1
ATOM 6623 N N . GLN A 1 886 ? 4.234 32.375 14.008 1 87.94 886 GLN A N 1
ATOM 6624 C CA . GLN A 1 886 ? 3.213 33.406 13.758 1 87.94 886 GLN A CA 1
ATOM 6625 C C . GLN A 1 886 ? 2.879 34.156 15.031 1 87.94 886 GLN A C 1
ATOM 6627 O O . GLN A 1 886 ? 2.574 35.375 14.977 1 87.94 886 GLN A O 1
ATOM 6632 N N . GLN A 1 887 ? 2.924 33.5 16.188 1 83.12 887 GLN A N 1
ATOM 6633 C CA . GLN A 1 887 ? 2.715 34.156 17.469 1 83.12 887 GLN A CA 1
ATOM 6634 C C . GLN A 1 887 ? 3.832 35.156 17.75 1 83.12 887 GLN A C 1
ATOM 6636 O O . GLN A 1 887 ? 3.576 36.281 18.234 1 83.12 887 GLN A O 1
ATOM 6641 N N . ILE A 1 888 ? 5.043 34.781 17.453 1 87.94 888 ILE A N 1
ATOM 6642 C CA . ILE A 1 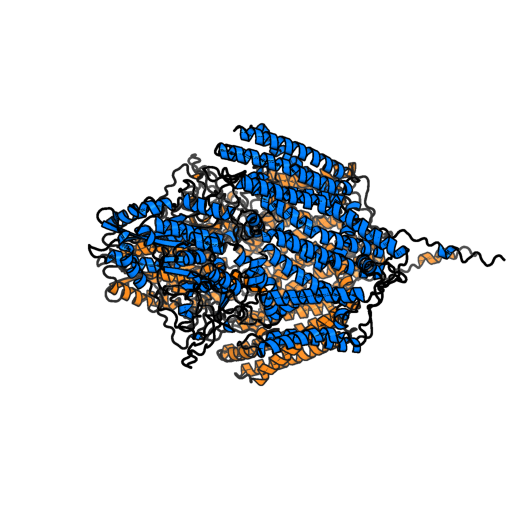888 ? 6.195 35.656 17.656 1 87.94 888 ILE A CA 1
ATOM 6643 C C . ILE A 1 888 ? 6.082 36.875 16.75 1 87.94 888 ILE A C 1
ATOM 6645 O O . ILE A 1 888 ? 6.309 38 17.203 1 87.94 888 ILE A O 1
ATOM 6649 N N . VAL A 1 889 ? 5.66 36.688 15.531 1 91.62 889 VAL A N 1
ATOM 6650 C CA . VAL A 1 889 ? 5.527 37.781 14.562 1 91.62 889 VAL A CA 1
ATOM 6651 C C . VAL A 1 889 ? 4.406 38.719 14.992 1 91.62 889 VAL A C 1
ATOM 6653 O O . VAL A 1 889 ? 4.566 39.938 14.953 1 91.62 889 VAL A O 1
ATOM 6656 N N . ARG A 1 890 ? 3.305 38.156 15.398 1 85.44 890 ARG A N 1
ATOM 6657 C CA . ARG A 1 890 ? 2.176 38.969 15.836 1 85.44 890 ARG A CA 1
ATOM 6658 C C . ARG A 1 890 ? 2.541 39.812 17.062 1 85.44 890 ARG A C 1
ATOM 6660 O O . ARG A 1 890 ? 2.121 40.969 17.188 1 85.44 890 ARG A O 1
ATOM 6667 N N . ASN A 1 891 ? 3.236 39.188 17.984 1 83.12 891 ASN A N 1
ATOM 6668 C CA . ASN A 1 891 ? 3.684 39.906 19.172 1 83.12 891 ASN A CA 1
ATOM 6669 C C . ASN A 1 891 ? 4.598 41.094 18.797 1 83.12 891 ASN A C 1
ATOM 6671 O O . ASN A 1 891 ? 4.477 42.188 19.359 1 83.12 891 ASN A O 1
ATOM 6675 N N . HIS A 1 892 ? 5.484 40.844 17.938 1 89.56 892 HIS A N 1
ATOM 6676 C CA . HIS A 1 892 ? 6.367 41.906 17.453 1 89.56 892 HIS A CA 1
ATOM 6677 C C . HIS A 1 892 ? 5.578 43.031 16.781 1 89.56 892 HIS A C 1
ATOM 6679 O O . HIS A 1 892 ? 5.805 44.219 17.062 1 89.56 892 HIS A O 1
ATOM 6685 N N . ASN A 1 893 ? 4.656 42.625 15.883 1 89.06 893 ASN A N 1
ATOM 6686 C CA . ASN A 1 893 ? 3.885 43.625 15.125 1 89.06 893 ASN A CA 1
ATOM 6687 C C . ASN A 1 893 ? 2.969 44.438 16.031 1 89.06 893 ASN A C 1
ATOM 6689 O O . ASN A 1 893 ? 2.598 45.562 15.695 1 89.06 893 ASN A O 1
ATOM 6693 N N . THR A 1 894 ? 2.662 43.875 17.125 1 81.75 894 THR A N 1
ATOM 6694 C CA . THR A 1 894 ? 1.81 44.562 18.094 1 81.75 894 THR A CA 1
ATOM 6695 C C . THR A 1 894 ? 2.627 45.531 18.953 1 81.75 894 THR A C 1
ATOM 6697 O O . THR A 1 894 ? 2.172 46.625 19.266 1 81.75 894 THR A O 1
ATOM 6700 N N . THR A 1 895 ? 3.809 45.125 19.359 1 80.56 895 THR A N 1
ATOM 6701 C CA . THR A 1 895 ? 4.582 45.875 20.344 1 80.56 895 THR A CA 1
ATOM 6702 C C . THR A 1 895 ? 5.625 46.75 19.656 1 80.56 895 THR A C 1
ATOM 6704 O O . THR A 1 895 ? 6.352 47.5 20.328 1 80.56 895 THR A O 1
ATOM 6707 N N . ARG A 1 896 ? 5.539 46.719 18.406 1 81.5 896 ARG A N 1
ATOM 6708 C CA . ARG A 1 896 ? 6.609 47.406 17.703 1 81.5 896 ARG A CA 1
ATOM 6709 C C . ARG A 1 896 ? 6.492 48.938 17.875 1 81.5 896 ARG A C 1
ATOM 6711 O O . ARG A 1 896 ? 5.383 49.469 17.922 1 81.5 896 ARG A O 1
ATOM 6718 N N . GLY A 1 897 ? 7.488 49.594 18.453 1 72.19 897 GLY A N 1
ATOM 6719 C CA . GLY A 1 897 ? 7.527 51.062 18.516 1 72.19 897 GLY A CA 1
ATOM 6720 C C . GLY A 1 897 ? 7.566 51.719 17.156 1 72.19 897 GLY A C 1
ATOM 6721 O O . GLY A 1 897 ? 7.59 51.031 16.125 1 72.19 897 GLY A O 1
ATOM 6722 N N . SER A 1 898 ? 7.336 52.969 16.938 1 68.56 898 SER A N 1
ATOM 6723 C CA . SER A 1 898 ? 7.266 53.75 15.703 1 68.56 898 SER A CA 1
ATOM 6724 C C . SER A 1 898 ? 8.5 53.531 14.836 1 68.56 898 SER A C 1
ATOM 6726 O O . SER A 1 898 ? 8.438 53.656 13.609 1 68.56 898 SER A O 1
ATOM 6728 N N . GLY A 1 899 ? 9.477 52.812 15.383 1 75.81 899 GLY A N 1
ATOM 6729 C CA . GLY A 1 899 ? 10.703 52.688 14.609 1 75.81 899 GLY A CA 1
ATOM 6730 C C . GLY A 1 899 ? 10.984 51.281 14.117 1 75.81 899 GLY A C 1
ATOM 6731 O O . GLY A 1 899 ? 11.875 51.094 13.297 1 75.81 899 GLY A O 1
ATOM 6732 N N . LEU A 1 900 ? 10.195 50.344 14.344 1 87.06 900 LEU A N 1
ATOM 6733 C CA . LEU A 1 900 ? 10.453 48.969 13.93 1 87.06 900 LEU A CA 1
ATOM 6734 C C . LEU A 1 900 ? 9.477 48.531 12.844 1 87.06 900 LEU A C 1
ATOM 6736 O O . LEU A 1 900 ? 8.336 49 12.805 1 87.06 900 LEU A O 1
ATOM 6740 N N . PRO A 1 901 ? 9.906 47.719 11.953 1 92.69 901 PRO A N 1
ATOM 6741 C CA . PRO A 1 901 ? 9.086 47.344 10.797 1 92.69 901 PRO A CA 1
ATOM 6742 C C . PRO A 1 901 ? 7.992 46.344 11.148 1 92.69 901 PRO A C 1
ATOM 6744 O O . PRO A 1 901 ? 8.156 45.562 12.078 1 92.69 901 PRO A O 1
ATOM 6747 N N . LEU A 1 902 ? 6.891 46.438 10.359 1 92.69 902 LEU A N 1
ATOM 6748 C CA . LEU A 1 902 ? 5.898 45.375 10.352 1 92.69 902 LEU A CA 1
ATOM 6749 C C . LEU A 1 902 ? 6.418 44.156 9.586 1 92.69 902 LEU A C 1
ATOM 6751 O O . LEU A 1 902 ? 6.859 44.281 8.438 1 92.69 902 LEU A O 1
ATOM 6755 N N . VAL A 1 903 ? 6.41 43 10.227 1 95.06 903 VAL A N 1
ATOM 6756 C CA . VAL A 1 903 ? 6.953 41.812 9.609 1 95.06 903 VAL A CA 1
ATOM 6757 C C . VAL A 1 903 ? 5.828 41.031 8.922 1 95.06 903 VAL A C 1
ATOM 6759 O O . VAL A 1 903 ? 4.785 40.781 9.531 1 95.06 903 VAL A O 1
ATOM 6762 N N . VAL A 1 904 ? 5.977 40.656 7.68 1 94.25 904 VAL A N 1
ATOM 6763 C CA . VAL A 1 904 ? 5 39.906 6.895 1 94.25 904 VAL A CA 1
ATOM 6764 C C . VAL A 1 904 ? 5.633 38.625 6.375 1 94.25 904 VAL A C 1
ATOM 6766 O O . VAL A 1 904 ? 6.477 38.656 5.48 1 94.25 904 VAL A O 1
ATOM 6769 N N . PRO A 1 905 ? 5.164 37.438 6.84 1 95.38 905 PRO A N 1
ATOM 6770 C CA . PRO A 1 905 ? 5.746 36.188 6.398 1 95.38 905 PRO A CA 1
ATOM 6771 C C . PRO A 1 905 ? 5.324 35.812 4.98 1 95.38 905 PRO A C 1
ATOM 6773 O O . PRO A 1 905 ? 4.176 36.031 4.59 1 95.38 905 PRO A O 1
ATOM 6776 N N . VAL A 1 906 ? 6.203 35.281 4.18 1 95.31 906 VAL A N 1
ATOM 6777 C CA . VAL A 1 906 ? 5.98 34.688 2.867 1 95.31 906 VAL A CA 1
ATOM 6778 C C . VAL A 1 906 ? 6.715 33.344 2.777 1 95.31 906 VAL A C 1
ATOM 6780 O O . VAL A 1 906 ? 7.695 33.125 3.49 1 95.31 906 VAL A O 1
ATOM 6783 N N . VAL A 1 907 ? 6.211 32.406 1.943 1 96.25 907 VAL A N 1
ATOM 6784 C CA . VAL A 1 907 ? 6.773 31.047 1.856 1 96.25 907 VAL A CA 1
ATOM 6785 C C . VAL A 1 907 ? 7.324 30.812 0.452 1 96.25 907 VAL A C 1
ATOM 6787 O O . VAL A 1 907 ? 6.648 31.094 -0.541 1 96.25 907 VAL A O 1
ATOM 6790 N N . LEU A 1 908 ? 8.547 30.391 0.368 1 96.88 908 LEU A N 1
ATOM 6791 C CA . LEU A 1 908 ? 9.188 29.984 -0.88 1 96.88 908 LEU A CA 1
ATOM 6792 C C . LEU A 1 908 ? 9.414 28.484 -0.916 1 96.88 908 LEU A C 1
ATOM 6794 O O . LEU A 1 908 ? 10.211 27.953 -0.134 1 96.88 908 LEU A O 1
ATOM 6798 N N . TYR A 1 909 ? 8.68 27.797 -1.805 1 96.12 909 TYR A N 1
ATOM 6799 C CA . TYR A 1 909 ? 8.812 26.359 -1.962 1 96.12 909 TYR A CA 1
ATOM 6800 C C . TYR A 1 909 ? 9.688 26.016 -3.164 1 96.12 909 TYR A C 1
ATOM 6802 O O . TYR A 1 909 ? 9.367 26.391 -4.293 1 96.12 909 TYR A O 1
ATOM 6810 N N . LEU A 1 910 ? 10.836 25.312 -2.814 1 97.19 910 LEU A N 1
ATOM 6811 C CA . LEU A 1 910 ? 11.734 24.859 -3.867 1 97.19 910 LEU A CA 1
ATOM 6812 C C . LEU A 1 910 ? 11.406 23.438 -4.285 1 97.19 910 LEU A C 1
ATOM 6814 O O . LEU A 1 910 ? 11.844 22.484 -3.637 1 97.19 910 LEU A O 1
ATOM 6818 N N . GLU A 1 911 ? 10.695 23.312 -5.348 1 93.81 911 GLU A N 1
ATOM 6819 C CA . GLU A 1 911 ? 10.328 22 -5.891 1 93.81 911 GLU A CA 1
ATOM 6820 C C . GLU A 1 911 ? 11.266 21.578 -7.012 1 93.81 911 GLU A C 1
ATOM 6822 O O . GLU A 1 911 ? 11.461 22.312 -7.98 1 93.81 911 GLU A O 1
ATOM 6827 N N . ASP A 1 912 ? 11.812 20.359 -6.879 1 91.69 912 ASP A N 1
ATOM 6828 C CA . ASP A 1 912 ? 12.836 19.953 -7.832 1 91.69 912 ASP A CA 1
ATOM 6829 C C . ASP A 1 912 ? 12.227 19.156 -8.984 1 91.69 912 ASP A C 1
ATOM 6831 O O . ASP A 1 912 ? 12.859 18.969 -10.023 1 91.69 912 ASP A O 1
ATOM 6835 N N . GLU A 1 913 ? 11.023 18.734 -8.828 1 86 913 GLU A N 1
ATOM 6836 C CA . GLU A 1 913 ? 10.422 17.859 -9.836 1 86 913 GLU A CA 1
ATOM 6837 C C . GLU A 1 913 ? 9.852 18.672 -10.992 1 86 913 GLU A C 1
ATOM 6839 O O . GLU A 1 913 ? 9.289 19.75 -10.789 1 86 913 GLU A O 1
ATOM 6844 N N . THR A 1 914 ? 10 18.047 -12.117 1 81.62 914 THR A N 1
ATOM 6845 C CA . THR A 1 914 ? 9.406 18.641 -13.305 1 81.62 914 THR A CA 1
ATOM 6846 C C . THR A 1 914 ? 7.996 18.109 -13.531 1 81.62 914 THR A C 1
ATOM 6848 O O . THR A 1 914 ? 7.516 17.266 -12.766 1 81.62 914 THR A O 1
ATOM 6851 N N . ARG A 1 915 ? 7.211 18.656 -14.422 1 72.69 915 ARG A N 1
ATOM 6852 C CA . ARG A 1 915 ? 5.91 18.219 -14.93 1 72.69 915 ARG A CA 1
ATOM 6853 C C . ARG A 1 915 ? 4.793 18.594 -13.961 1 72.69 915 ARG A C 1
ATOM 6855 O O . ARG A 1 915 ? 3.705 18.016 -14.008 1 72.69 915 ARG A O 1
ATOM 6862 N N . ARG A 1 916 ? 5.16 19.469 -13.102 1 73.31 916 ARG A N 1
ATOM 6863 C CA . ARG A 1 916 ? 4.133 19.969 -12.203 1 73.31 916 ARG A CA 1
ATOM 6864 C C . ARG A 1 916 ? 3.223 20.969 -12.906 1 73.31 916 ARG A C 1
ATOM 6866 O O . ARG A 1 916 ? 2.104 21.219 -12.453 1 73.31 916 ARG A O 1
ATOM 6873 N N . ASP A 1 917 ? 3.76 21.469 -13.984 1 76.25 917 ASP A N 1
ATOM 6874 C CA . ASP A 1 917 ? 2.996 22.469 -14.711 1 76.25 917 ASP A CA 1
ATOM 6875 C C . ASP A 1 917 ? 2.008 21.812 -15.68 1 76.25 917 ASP A C 1
ATOM 6877 O O . ASP A 1 917 ? 1.277 22.5 -16.391 1 76.25 917 ASP A O 1
ATOM 6881 N N . ILE A 1 918 ? 2.047 20.547 -15.695 1 80.12 918 ILE A N 1
ATOM 6882 C CA . ILE A 1 918 ? 1.07 19.828 -16.516 1 80.12 918 ILE A CA 1
ATOM 6883 C C . ILE A 1 918 ? -0.285 19.828 -15.805 1 80.12 918 ILE A C 1
ATOM 6885 O O . ILE A 1 918 ? -0.375 19.5 -14.625 1 80.12 918 ILE A O 1
ATOM 6889 N N . VAL A 1 919 ? -1.27 20.219 -16.531 1 78.81 919 VAL A N 1
ATOM 6890 C CA . VAL A 1 919 ? -2.615 20.312 -15.977 1 78.81 919 VAL A CA 1
ATOM 6891 C C . VAL A 1 919 ? -3.086 18.922 -15.531 1 78.81 919 VAL A C 1
ATOM 6893 O O . VAL A 1 919 ? -2.918 17.938 -16.25 1 78.81 919 VAL A O 1
ATOM 6896 N N . TYR A 1 920 ? -3.645 19 -14.242 1 76.81 920 TYR A N 1
ATOM 6897 C CA . TYR A 1 920 ? -4.168 17.766 -13.672 1 76.81 920 TYR A CA 1
ATOM 6898 C C . TYR A 1 920 ? -5.578 17.484 -14.18 1 76.81 920 TYR A C 1
ATOM 6900 O O . TYR A 1 920 ? -6.457 18.344 -14.086 1 76.81 920 TYR A O 1
ATOM 6908 N N . LYS A 1 921 ? -5.742 16.297 -14.758 1 77.44 921 LYS A N 1
ATOM 6909 C CA . LYS A 1 921 ? -7.09 15.852 -15.125 1 77.44 921 LYS A CA 1
ATOM 6910 C C . LYS A 1 921 ? -7.633 14.852 -14.102 1 77.44 921 LYS A C 1
ATOM 6912 O O . LYS A 1 921 ? -7.043 13.797 -13.891 1 77.44 921 LYS A O 1
ATOM 6917 N N . PRO A 1 922 ? -8.781 15.234 -13.43 1 80.94 922 PRO A N 1
ATOM 6918 C CA . PRO A 1 922 ? -9.344 14.305 -12.445 1 80.94 922 PRO A CA 1
ATOM 6919 C C . PRO A 1 922 ? -9.688 12.945 -13.047 1 80.94 922 PRO A C 1
ATOM 6921 O O . PRO A 1 922 ? -10.148 12.875 -14.188 1 80.94 922 PRO A O 1
ATOM 6924 N N . PRO A 1 923 ? -9.461 11.945 -12.328 1 83.69 923 PRO A N 1
ATOM 6925 C CA . PRO A 1 923 ? -9.797 10.609 -12.836 1 83.69 923 PRO A CA 1
ATOM 6926 C C . PRO A 1 923 ? -11.297 10.398 -13 1 83.69 923 PRO A C 1
ATOM 6928 O O . PRO A 1 923 ? -12.094 10.992 -12.266 1 83.69 923 PRO A O 1
ATOM 6931 N N . PRO A 1 924 ? -11.633 9.617 -13.953 1 82.06 924 PRO A N 1
ATOM 6932 C CA . PRO A 1 924 ? -13.055 9.297 -14.125 1 82.06 924 PRO A CA 1
ATOM 6933 C C . PRO A 1 924 ? -13.609 8.453 -12.977 1 82.06 924 PRO A C 1
ATOM 6935 O O . PRO A 1 924 ? -12.852 8.016 -12.109 1 82.06 924 PRO A O 1
ATOM 6938 N N . LEU A 1 925 ? -14.891 8.242 -12.984 1 84.25 925 LEU A N 1
ATOM 6939 C CA . LEU A 1 925 ? -15.547 7.426 -11.961 1 84.25 925 LEU A CA 1
ATOM 6940 C C . LEU A 1 925 ? -15.047 5.988 -12.008 1 84.25 925 LEU A C 1
ATOM 6942 O O . LEU A 1 925 ? -14.82 5.441 -13.094 1 84.25 925 LEU A O 1
ATOM 6946 N N . ALA A 1 926 ? -14.836 5.434 -10.844 1 85.25 926 ALA A N 1
ATOM 6947 C CA . ALA A 1 926 ? -14.367 4.051 -10.758 1 85.25 926 ALA A CA 1
ATOM 6948 C C . ALA A 1 926 ? -15.531 3.07 -10.797 1 85.25 926 ALA A C 1
ATOM 6950 O O . ALA A 1 926 ? -16.625 3.373 -10.305 1 85.25 926 ALA A O 1
ATOM 6951 N N . ALA A 1 927 ? -15.211 1.943 -11.359 1 83.19 927 ALA A N 1
ATOM 6952 C CA . ALA A 1 927 ? -16.172 0.846 -11.266 1 83.19 927 ALA A CA 1
ATOM 6953 C C . ALA A 1 927 ? -16.344 0.39 -9.82 1 83.19 927 ALA A C 1
ATOM 6955 O O . ALA A 1 927 ? -15.422 0.531 -9.008 1 83.19 927 ALA A O 1
ATOM 6956 N N . GLU A 1 928 ? -17.453 -0.119 -9.477 1 82.25 928 GLU A N 1
ATOM 6957 C CA . GLU A 1 928 ? -17.812 -0.424 -8.094 1 82.25 928 GLU A CA 1
ATOM 6958 C C . GLU A 1 928 ? -16.766 -1.311 -7.43 1 82.25 928 GLU A C 1
ATOM 6960 O O . GLU A 1 928 ? -16.391 -1.081 -6.281 1 82.25 928 GLU A O 1
ATOM 6965 N N . VAL A 1 929 ? -16.234 -2.293 -8.172 1 79.88 929 VAL A N 1
ATOM 6966 C CA . VAL A 1 929 ? -15.336 -3.281 -7.586 1 79.88 929 VAL A CA 1
ATOM 6967 C C . VAL A 1 929 ? -13.984 -2.639 -7.285 1 79.88 929 VAL A C 1
ATOM 6969 O O . VAL A 1 929 ? -13.258 -3.088 -6.391 1 79.88 929 VAL A O 1
ATOM 6972 N N . VAL A 1 930 ? -13.648 -1.521 -7.961 1 87.25 930 VAL A N 1
ATOM 6973 C CA . VAL A 1 930 ? -12.328 -0.917 -7.809 1 87.25 930 VAL A CA 1
ATOM 6974 C C . VAL A 1 930 ? -12.438 0.364 -6.984 1 87.25 930 VAL A C 1
ATOM 6976 O O . VAL A 1 930 ? -11.438 1.03 -6.727 1 87.25 930 VAL A O 1
ATOM 6979 N N . VAL A 1 931 ? -13.625 0.704 -6.488 1 88.25 931 VAL A N 1
ATOM 6980 C CA . VAL A 1 931 ? -13.836 1.937 -5.734 1 88.25 931 VAL A CA 1
ATOM 6981 C C . VAL A 1 931 ? -12.969 1.931 -4.477 1 88.25 931 VAL A C 1
ATOM 6983 O O . VAL A 1 931 ? -12.359 2.945 -4.133 1 88.25 931 VAL A O 1
ATOM 6986 N N . PRO A 1 932 ? -12.891 0.752 -3.793 1 89.5 932 PRO A N 1
ATOM 6987 C CA . PRO A 1 932 ? -12.047 0.767 -2.596 1 89.5 932 PRO A CA 1
ATOM 6988 C C . PRO A 1 932 ? -10.586 1.092 -2.906 1 89.5 932 PRO A C 1
ATOM 6990 O O . PRO A 1 932 ? -9.93 1.798 -2.137 1 89.5 932 PRO A O 1
ATOM 6993 N N . GLN A 1 933 ? -10.141 0.653 -4.027 1 90.06 933 GLN A N 1
ATOM 6994 C CA . GLN A 1 933 ? -8.766 0.956 -4.426 1 90.06 933 GLN A CA 1
ATOM 6995 C C . GLN A 1 933 ? -8.625 2.418 -4.84 1 90.06 933 GLN A C 1
ATOM 6997 O O . GLN A 1 933 ? -7.625 3.064 -4.527 1 90.06 933 GLN A O 1
ATOM 7002 N N . ALA A 1 934 ? -9.602 2.969 -5.484 1 91.12 934 ALA A N 1
ATOM 7003 C CA . ALA A 1 934 ? -9.578 4.367 -5.91 1 91.12 934 ALA A CA 1
ATOM 7004 C C . ALA A 1 934 ? -9.609 5.309 -4.711 1 91.12 934 ALA A C 1
ATOM 7006 O O . ALA A 1 934 ? -9.055 6.406 -4.758 1 91.12 934 ALA A O 1
ATOM 7007 N N . GLY A 1 935 ? -10.234 4.871 -3.646 1 91.81 935 GLY A N 1
ATOM 7008 C CA . GLY A 1 935 ? -10.391 5.699 -2.461 1 91.81 935 GLY A CA 1
ATOM 7009 C C . GLY A 1 935 ? -9.102 5.875 -1.681 1 91.81 935 GLY A C 1
ATOM 7010 O O . GLY A 1 935 ? -8.977 6.805 -0.881 1 91.81 935 GLY A O 1
ATOM 7011 N N . THR A 1 936 ? -8.125 5.023 -1.901 1 90.06 936 THR A N 1
ATOM 7012 C CA . THR A 1 936 ? -6.891 5.078 -1.132 1 90.06 936 THR A CA 1
ATOM 7013 C C . THR A 1 936 ? -6.102 6.34 -1.462 1 90.06 936 THR A C 1
ATOM 7015 O O . THR A 1 936 ? -5.215 6.738 -0.707 1 90.06 936 THR A O 1
ATOM 7018 N N . LYS A 1 937 ? -6.445 7.016 -2.506 1 90.69 937 LYS A N 1
ATOM 7019 C CA . LYS A 1 937 ? -5.77 8.242 -2.91 1 90.69 937 LYS A CA 1
ATOM 7020 C C . LYS A 1 937 ? -6.094 9.391 -1.956 1 90.69 937 LYS A C 1
ATOM 7022 O O . LYS A 1 937 ? -5.34 10.359 -1.866 1 90.69 937 LYS A O 1
ATOM 7027 N N . ALA A 1 938 ? -7.137 9.258 -1.253 1 93 938 ALA A N 1
ATOM 7028 C CA . ALA A 1 938 ? -7.586 10.328 -0.363 1 93 938 ALA A CA 1
ATOM 7029 C C . ALA A 1 938 ? -6.605 10.531 0.79 1 93 938 ALA A C 1
ATOM 7031 O O . ALA A 1 938 ? -6.293 11.664 1.155 1 93 938 ALA A O 1
ATOM 7032 N N . LYS A 1 939 ? -6.125 9.438 1.327 1 92.75 939 LYS A N 1
ATOM 7033 C CA . LYS A 1 939 ? -5.16 9.531 2.418 1 92.75 939 LYS A CA 1
ATOM 7034 C C . LYS A 1 939 ? -3.852 10.156 1.947 1 92.75 939 LYS A C 1
ATOM 7036 O O . LYS A 1 939 ? -3.246 10.953 2.666 1 92.75 939 LYS A O 1
ATOM 7041 N N . GLU A 1 940 ? -3.447 9.852 0.749 1 90.75 940 GLU A N 1
ATOM 7042 C CA . GLU A 1 940 ? -2.199 10.367 0.19 1 90.75 940 GLU A CA 1
ATOM 7043 C C . GLU A 1 940 ? -2.291 11.867 -0.082 1 90.75 940 GLU A C 1
ATOM 7045 O O . GLU A 1 940 ? -1.316 12.594 0.1 1 90.75 940 GLU A O 1
ATOM 7050 N N . LEU A 1 941 ? -3.447 12.336 -0.483 1 93 941 LEU A N 1
ATOM 7051 C CA . LEU A 1 941 ? -3.633 13.742 -0.831 1 93 941 LEU A CA 1
ATOM 7052 C C . LEU A 1 941 ? -3.541 14.625 0.408 1 93 941 LEU A C 1
ATOM 7054 O O . LEU A 1 941 ? -3.168 15.797 0.314 1 93 941 LEU A O 1
ATOM 7058 N N . GLN A 1 942 ? -3.809 14.062 1.599 1 92.38 942 GLN A N 1
ATOM 7059 C CA . GLN A 1 942 ? -3.812 14.844 2.83 1 92.38 942 GLN A CA 1
ATOM 7060 C C . GLN A 1 942 ? -2.406 15.312 3.191 1 92.38 942 GLN A C 1
ATOM 7062 O O . GLN A 1 942 ? -2.238 16.281 3.93 1 92.38 942 GLN A O 1
ATOM 7067 N N . ILE A 1 943 ? -1.365 14.609 2.615 1 91.44 943 ILE A N 1
ATOM 7068 C CA . ILE A 1 943 ? 0.005 14.961 2.975 1 91.44 943 ILE A CA 1
ATOM 7069 C C . ILE A 1 943 ? 0.788 15.336 1.719 1 91.44 943 ILE A C 1
ATOM 7071 O O . ILE A 1 943 ? 2.016 15.219 1.685 1 91.44 943 ILE A O 1
ATOM 7075 N N . SER A 1 944 ? 0.033 15.734 0.72 1 92.12 944 SER A N 1
ATOM 7076 C CA . SER A 1 944 ? 0.688 16.172 -0.507 1 92.12 944 SER A CA 1
ATOM 7077 C C . SER A 1 944 ? 1.262 17.578 -0.351 1 92.12 944 SER A C 1
ATOM 7079 O O . SER A 1 944 ? 0.875 18.312 0.558 1 92.12 944 SER A O 1
ATOM 7081 N N . SER A 1 945 ? 2.26 17.953 -1.159 1 92.62 945 SER A N 1
ATOM 7082 C CA . SER A 1 945 ? 2.852 19.281 -1.11 1 92.62 945 SER A CA 1
ATOM 7083 C C . SER A 1 945 ? 1.802 20.359 -1.346 1 92.62 945 SER A C 1
ATOM 7085 O O . SER A 1 945 ? 1.842 21.422 -0.715 1 92.62 945 SER A O 1
ATOM 7087 N N . GLY A 1 946 ? 0.836 20.016 -2.279 1 89 946 GLY A N 1
ATOM 7088 C CA . GLY A 1 946 ? -0.229 20.969 -2.533 1 89 946 GLY A CA 1
ATOM 7089 C C . GLY A 1 946 ? -1.094 21.25 -1.316 1 89 946 GLY A C 1
ATOM 7090 O O . GLY A 1 946 ? -1.467 22.391 -1.053 1 89 946 GLY A O 1
ATOM 7091 N N . THR A 1 947 ? -1.424 20.25 -0.549 1 92.12 947 THR A N 1
ATOM 7092 C CA . THR A 1 947 ? -2.238 20.391 0.651 1 92.12 947 THR A CA 1
ATOM 7093 C C . THR A 1 947 ? -1.479 21.156 1.729 1 92.12 947 THR A C 1
ATOM 7095 O O . THR A 1 947 ? -2.051 22.016 2.408 1 92.12 947 THR A O 1
ATOM 7098 N N . TRP A 1 948 ? -0.164 20.891 1.89 1 93.94 948 TRP A N 1
ATOM 7099 C CA . TRP A 1 948 ? 0.66 21.609 2.863 1 93.94 948 TRP A CA 1
ATOM 7100 C C . TRP A 1 948 ? 0.772 23.078 2.504 1 93.94 948 TRP A C 1
ATOM 7102 O O . TRP A 1 948 ? 0.791 23.938 3.387 1 93.94 948 TRP A O 1
ATOM 7112 N N . LEU A 1 949 ? 0.877 23.406 1.208 1 91.5 949 LEU A N 1
ATOM 7113 C CA . LEU A 1 949 ? 0.943 24.797 0.778 1 91.5 949 LEU A CA 1
ATOM 7114 C C . LEU A 1 949 ? -0.348 25.531 1.12 1 91.5 949 LEU A C 1
ATOM 7116 O O . LEU A 1 949 ? -0.314 26.688 1.552 1 91.5 949 LEU A O 1
ATOM 7120 N N . GLN A 1 950 ? -1.485 24.812 0.946 1 87.81 950 GLN A N 1
ATOM 7121 C CA . GLN A 1 950 ? -2.76 25.406 1.33 1 87.81 950 GLN A CA 1
ATOM 7122 C C . GLN A 1 950 ? -2.816 25.672 2.834 1 87.81 950 GLN A C 1
ATOM 7124 O O . GLN A 1 950 ? -3.287 26.719 3.271 1 87.81 950 GLN A O 1
ATOM 7129 N N . ARG A 1 951 ? -2.35 24.781 3.605 1 90.94 951 ARG A N 1
ATOM 7130 C CA . ARG A 1 951 ? -2.334 24.938 5.055 1 90.94 951 ARG A CA 1
ATOM 7131 C C . ARG A 1 951 ? -1.428 26.094 5.473 1 90.94 951 ARG A C 1
ATOM 7133 O O . ARG A 1 951 ? -1.777 26.875 6.359 1 90.94 951 ARG A O 1
ATOM 7140 N N . MET A 1 952 ? -0.29 26.172 4.789 1 91.62 952 MET A N 1
ATOM 7141 C CA . MET A 1 952 ? 0.642 27.25 5.086 1 91.62 952 MET A CA 1
ATOM 7142 C C . MET A 1 952 ? 0.016 28.609 4.773 1 91.62 952 MET A C 1
ATOM 7144 O O . MET A 1 952 ? 0.201 29.578 5.523 1 91.62 952 MET A O 1
ATOM 7148 N N . ALA A 1 953 ? -0.671 28.672 3.652 1 87.44 953 ALA A N 1
ATOM 7149 C CA . ALA A 1 953 ? -1.35 29.922 3.293 1 87.44 953 ALA A CA 1
ATOM 7150 C C . ALA A 1 953 ? -2.322 30.344 4.387 1 87.44 953 ALA A C 1
ATOM 7152 O O . ALA A 1 953 ? -2.438 31.531 4.688 1 87.44 953 ALA A O 1
ATOM 7153 N N . GLY A 1 954 ? -2.998 29.375 5.008 1 83.56 954 GLY A N 1
ATOM 7154 C CA . GLY A 1 954 ? -3.922 29.672 6.09 1 83.56 954 GLY A CA 1
ATOM 7155 C C . GLY A 1 954 ? -3.227 30.094 7.371 1 83.56 954 GLY A C 1
ATOM 7156 O O . GLY A 1 954 ? -3.707 30.969 8.086 1 83.56 954 GLY A O 1
ATOM 7157 N N . ILE A 1 955 ? -2.092 29.547 7.648 1 87.19 955 ILE A N 1
ATOM 7158 C CA . ILE A 1 955 ? -1.38 29.797 8.898 1 87.19 955 ILE A CA 1
ATOM 7159 C C . ILE A 1 955 ? -0.774 31.203 8.875 1 87.19 955 ILE A C 1
ATOM 7161 O O . ILE A 1 955 ? -0.823 31.922 9.875 1 87.19 955 ILE A O 1
ATOM 7165 N N . ILE A 1 956 ? -0.276 31.672 7.684 1 89 956 ILE A N 1
ATOM 7166 C CA . ILE A 1 956 ? 0.439 32.938 7.637 1 89 956 ILE A CA 1
ATOM 7167 C C . ILE A 1 956 ? -0.524 34.062 7.254 1 89 956 ILE A C 1
ATOM 7169 O O . ILE A 1 956 ? -0.118 35.219 7.109 1 89 956 ILE A O 1
ATOM 7173 N N . ALA A 1 957 ? -1.755 33.75 7.086 1 81.69 957 ALA A N 1
ATOM 7174 C CA . ALA A 1 957 ? -2.74 34.656 6.531 1 81.69 957 ALA A CA 1
ATOM 7175 C C . ALA A 1 957 ? -2.883 35.906 7.406 1 81.69 957 ALA A C 1
ATOM 7177 O O . ALA A 1 957 ? -3.076 37 6.898 1 81.69 957 ALA A O 1
ATOM 7178 N N . ASP A 1 958 ? -2.758 35.781 8.805 1 78.94 958 ASP A N 1
ATOM 7179 C CA . ASP A 1 958 ? -3.064 36.906 9.664 1 78.94 958 ASP A CA 1
ATOM 7180 C C . ASP A 1 958 ? -1.893 37.25 10.594 1 78.94 958 ASP A C 1
ATOM 7182 O O . ASP A 1 958 ? -1.92 36.906 11.773 1 78.94 958 ASP A O 1
ATOM 7186 N N . PRO A 1 959 ? -0.942 38.062 10.039 1 84.25 959 PRO A N 1
ATOM 7187 C CA . PRO A 1 959 ? 0.147 38.5 10.914 1 84.25 959 PRO A CA 1
ATOM 7188 C C . PRO A 1 959 ? -0.181 39.812 11.664 1 84.25 959 PRO A C 1
ATOM 7190 O O . PRO A 1 959 ? 0.655 40.312 12.414 1 84.25 959 PRO A O 1
ATOM 7193 N N . CYS A 1 960 ? -1.414 40.406 11.477 1 81.94 960 CYS A N 1
ATOM 7194 C CA . CYS A 1 960 ? -1.723 41.75 11.93 1 81.94 960 CYS A CA 1
ATOM 7195 C C . CYS A 1 960 ? -2.178 41.75 13.383 1 81.94 960 CYS A C 1
ATOM 7197 O O . CYS A 1 960 ? -2.818 40.812 13.836 1 81.94 960 CYS A O 1
ATOM 7199 N N . PRO A 1 961 ? -1.738 42.906 13.953 1 70 961 PRO A N 1
ATOM 7200 C CA . PRO A 1 961 ? -2.217 43.125 15.32 1 70 961 PRO A CA 1
ATOM 7201 C C . PRO A 1 961 ? -3.701 43.469 15.383 1 70 961 PRO A C 1
ATOM 7203 O O . PRO A 1 961 ? -4.266 43.938 14.406 1 70 961 PRO A O 1
ATOM 7206 N N . PRO A 1 962 ? -4.438 43.156 16.344 1 60.69 962 PRO A N 1
ATOM 7207 C CA . PRO A 1 962 ? -5.871 43.406 16.453 1 60.69 962 PRO A CA 1
ATOM 7208 C C . PRO A 1 962 ? -6.195 44.906 16.453 1 60.69 962 PRO A C 1
ATOM 7210 O O . PRO A 1 962 ? -7.258 45.312 15.977 1 60.69 962 PRO A O 1
ATOM 7213 N N . VAL A 1 963 ? -5.418 45.938 17.125 1 55.03 963 VAL A N 1
ATOM 7214 C CA . VAL A 1 963 ? -5.758 47.344 17.297 1 55.03 963 VAL A CA 1
ATOM 7215 C C . VAL A 1 963 ? -5.68 48.062 15.945 1 55.03 963 VAL A C 1
ATOM 7217 O O . VAL A 1 963 ? -6.551 48.844 15.609 1 55.03 963 VAL A O 1
ATOM 7220 N N . GLU A 1 964 ? -4.629 48 15.242 1 58.38 964 GLU A N 1
ATOM 7221 C CA . GLU A 1 964 ? -4.422 48.625 13.938 1 58.38 964 GLU A CA 1
ATOM 7222 C C . GLU A 1 964 ? -4.562 47.594 12.805 1 58.38 964 GLU A C 1
ATOM 7224 O O . GLU A 1 964 ? -3.719 47.562 11.906 1 58.38 964 GLU A O 1
ATOM 7229 N N . ARG A 1 965 ? -5.805 46.906 12.938 1 65.94 965 ARG A N 1
ATOM 7230 C CA . ARG A 1 965 ? -5.961 45.75 12.07 1 65.94 965 ARG A CA 1
ATOM 7231 C C . ARG A 1 965 ? -6.152 46.188 10.617 1 65.94 965 ARG A C 1
ATOM 7233 O O . ARG A 1 965 ? -5.531 45.625 9.711 1 65.94 965 ARG A O 1
ATOM 7240 N N . GLU A 1 966 ? -6.945 47.281 10.469 1 69.31 966 GLU A N 1
ATOM 7241 C CA . GLU A 1 966 ? -7.305 47.625 9.094 1 69.31 966 GLU A CA 1
ATOM 7242 C C . GLU A 1 966 ? -6.086 48.125 8.305 1 69.31 966 GLU A C 1
ATOM 7244 O O . GLU A 1 966 ? -5.789 47.594 7.23 1 69.31 966 GLU A O 1
ATOM 7249 N N . PRO A 1 967 ? -5.27 49.031 8.953 1 77.75 967 PRO A N 1
ATOM 7250 C CA . PRO A 1 967 ? -4.09 49.438 8.195 1 77.75 967 PRO A CA 1
ATOM 7251 C C . PRO A 1 967 ? -3.088 48.312 7.977 1 77.75 967 PRO A C 1
ATOM 7253 O O . PRO A 1 967 ? -2.475 48.219 6.914 1 77.75 967 PRO A O 1
ATOM 7256 N N . CYS A 1 968 ? -2.99 47.438 8.945 1 83.5 968 CYS A N 1
ATOM 7257 C CA . CYS A 1 968 ? -2.066 46.312 8.836 1 83.5 968 CYS A CA 1
ATOM 7258 C C . CYS A 1 968 ? -2.525 45.344 7.762 1 83.5 968 CYS A C 1
ATOM 7260 O O . CYS A 1 968 ? -1.713 44.844 6.977 1 83.5 968 CYS A O 1
ATOM 7262 N N . GLU A 1 969 ? -3.783 45.094 7.73 1 83.62 969 GLU A N 1
ATOM 7263 C CA . GLU A 1 969 ? -4.332 44.156 6.738 1 83.62 969 GLU A CA 1
ATOM 7264 C C . GLU A 1 969 ? -4.133 44.688 5.32 1 83.62 969 GLU A C 1
ATOM 7266 O O . GLU A 1 969 ? -3.844 43.938 4.398 1 83.62 969 GLU A O 1
ATOM 7271 N N . ASP A 1 970 ? -4.258 45.969 5.199 1 84.62 970 ASP A N 1
ATOM 7272 C CA . ASP A 1 970 ? -4.059 46.594 3.893 1 84.62 970 ASP A CA 1
ATOM 7273 C C . ASP A 1 970 ? -2.596 46.5 3.459 1 84.62 970 ASP A C 1
ATOM 7275 O O . ASP A 1 970 ? -2.305 46.312 2.279 1 84.62 970 ASP A O 1
ATOM 7279 N N . ILE A 1 971 ? -1.758 46.656 4.41 1 86.38 971 ILE A N 1
ATOM 7280 C CA . ILE A 1 971 ? -0.33 46.562 4.125 1 86.38 971 ILE A CA 1
ATOM 7281 C C . ILE A 1 971 ? 0.028 45.125 3.721 1 86.38 971 ILE A C 1
ATOM 7283 O O . ILE A 1 971 ? 0.781 44.938 2.768 1 86.38 971 ILE A O 1
ATOM 7287 N N . VAL A 1 972 ? -0.49 44.188 4.48 1 87.31 972 VAL A N 1
ATOM 7288 C CA . VAL A 1 972 ? -0.229 42.781 4.184 1 87.31 972 VAL A CA 1
ATOM 7289 C C . VAL A 1 972 ? -0.74 42.438 2.783 1 87.31 972 VAL A C 1
ATOM 7291 O O . VAL A 1 972 ? -0.06 41.75 2.014 1 87.31 972 VAL A O 1
ATOM 7294 N N . LYS A 1 973 ? -1.923 42.938 2.426 1 83.69 973 LYS A N 1
ATOM 7295 C CA . LYS A 1 973 ? -2.496 42.719 1.102 1 83.69 973 LYS A CA 1
ATOM 7296 C C . LYS A 1 973 ? -1.637 43.375 0.019 1 83.69 973 LYS A C 1
ATOM 7298 O O . LYS A 1 973 ? -1.493 42.812 -1.076 1 83.69 973 LYS A O 1
ATOM 7303 N N . SER A 1 974 ? -1.106 44.5 0.345 1 84.12 974 SER A N 1
ATOM 7304 C CA . SER A 1 974 ? -0.264 45.188 -0.616 1 84.12 974 SER A CA 1
ATOM 7305 C C . SER A 1 974 ? 1.044 44.438 -0.855 1 84.12 974 SER A C 1
ATOM 7307 O O . SER A 1 974 ? 1.507 44.344 -1.993 1 84.12 974 SER A O 1
ATOM 7309 N N . VAL A 1 975 ? 1.59 43.938 0.218 1 84 975 VAL A N 1
ATOM 7310 C CA . VAL A 1 975 ? 2.842 43.188 0.11 1 84 975 VAL A CA 1
ATOM 7311 C C . VAL A 1 975 ? 2.613 41.906 -0.678 1 84 975 VAL A C 1
ATOM 7313 O O . VAL A 1 975 ? 3.461 41.5 -1.479 1 84 975 VAL A O 1
ATOM 7316 N N . ARG A 1 976 ? 1.412 41.312 -0.48 1 83.44 976 ARG A N 1
ATOM 7317 C CA . ARG A 1 976 ? 1.148 40 -1.071 1 83.44 976 ARG A CA 1
ATOM 7318 C C . ARG A 1 976 ? 0.384 40.156 -2.383 1 83.44 976 ARG A C 1
ATOM 7320 O O . ARG A 1 976 ? -0.009 39.156 -2.986 1 83.44 976 ARG A O 1
ATOM 7327 N N . LYS A 1 977 ? 0.089 41.281 -2.82 1 75.12 977 LYS A N 1
ATOM 7328 C CA . LYS A 1 977 ? -0.696 41.5 -4.027 1 75.12 977 LYS A CA 1
ATOM 7329 C C . LYS A 1 977 ? -0.141 40.719 -5.211 1 75.12 977 LYS A C 1
ATOM 7331 O O . LYS A 1 977 ? -0.89 40.031 -5.922 1 75.12 977 LYS A O 1
ATOM 7336 N N . ASP A 1 978 ? 1.172 40.688 -5.328 1 75.44 978 ASP A N 1
ATOM 7337 C CA . ASP A 1 978 ? 1.768 40 -6.469 1 75.44 978 ASP A CA 1
ATOM 7338 C C . ASP A 1 978 ? 2.338 38.656 -6.059 1 75.44 978 ASP A C 1
ATOM 7340 O O . ASP A 1 978 ? 3.061 38 -6.828 1 75.44 978 ASP A O 1
ATOM 7344 N N . LEU A 1 979 ? 2.016 38.188 -4.805 1 83.75 979 LEU A N 1
ATOM 7345 C CA . LEU A 1 979 ? 2.617 36.938 -4.328 1 83.75 979 LEU A CA 1
ATOM 7346 C C . LEU A 1 979 ? 1.545 35.906 -3.996 1 83.75 979 LEU A C 1
ATOM 7348 O O . LEU A 1 979 ? 1.744 35.062 -3.129 1 83.75 979 LEU A O 1
ATOM 7352 N N . SER A 1 980 ? 0.506 35.812 -4.734 1 76.62 980 SER A N 1
ATOM 7353 C CA . SER A 1 980 ? -0.532 34.812 -4.617 1 76.62 980 SER A CA 1
ATOM 7354 C C . SER A 1 980 ? -0.723 34.375 -3.168 1 76.62 980 SER A C 1
ATOM 7356 O O . SER A 1 980 ? -0.511 33.219 -2.83 1 76.62 980 SER A O 1
ATOM 7358 N N . GLU A 1 981 ? -1.104 35.156 -2.176 1 77 981 GLU A N 1
ATOM 7359 C CA . GLU A 1 981 ? -1.395 34.875 -0.771 1 77 981 GLU A CA 1
ATOM 7360 C C . GLU A 1 981 ? -0.117 34.562 0.007 1 77 981 GLU A C 1
ATOM 7362 O O . GLU A 1 981 ? -0.146 33.812 0.996 1 77 981 GLU A O 1
ATOM 7367 N N . GLY A 1 982 ? 1.029 34.938 -0.55 1 88.88 982 GLY A N 1
ATOM 7368 C CA . GLY A 1 982 ? 2.307 34.844 0.138 1 88.88 982 GLY A CA 1
ATOM 7369 C C . GLY A 1 982 ? 3.02 33.531 -0.138 1 88.88 982 GLY A C 1
ATOM 7370 O O . GLY A 1 982 ? 3.963 33.156 0.569 1 88.88 982 GLY A O 1
ATOM 7371 N N . ILE A 1 983 ? 2.514 32.719 -1.154 1 90.25 983 ILE A N 1
ATOM 7372 C CA . ILE A 1 983 ? 3.121 31.438 -1.474 1 90.25 983 ILE A CA 1
ATOM 7373 C C . ILE A 1 983 ? 3.83 31.516 -2.822 1 90.25 983 ILE A C 1
ATOM 7375 O O . ILE A 1 983 ? 3.215 31.859 -3.834 1 90.25 983 ILE A O 1
ATOM 7379 N N . ILE A 1 984 ? 5.105 31.234 -2.834 1 92.06 984 ILE A N 1
ATOM 7380 C CA . ILE A 1 984 ? 5.926 31.25 -4.039 1 92.06 984 ILE A CA 1
ATOM 7381 C C . ILE A 1 984 ? 6.488 29.844 -4.297 1 92.06 984 ILE A C 1
ATOM 7383 O O . ILE A 1 984 ? 6.934 29.172 -3.369 1 92.06 984 ILE A O 1
ATOM 7387 N N . ILE A 1 985 ? 6.398 29.391 -5.531 1 90.56 985 ILE A N 1
ATOM 7388 C CA . ILE A 1 985 ? 6.969 28.094 -5.91 1 90.56 985 ILE A CA 1
ATOM 7389 C C . ILE A 1 985 ? 8.062 28.297 -6.957 1 90.56 985 ILE A C 1
ATOM 7391 O O . ILE A 1 985 ? 7.84 28.969 -7.973 1 90.56 985 ILE A O 1
ATOM 7395 N N . ALA A 1 986 ? 9.219 27.906 -6.625 1 93.25 986 ALA A N 1
ATOM 7396 C CA . ALA A 1 986 ? 10.289 27.812 -7.609 1 93.25 986 ALA A CA 1
ATOM 7397 C C . ALA A 1 986 ? 10.469 26.375 -8.109 1 93.25 986 ALA A C 1
ATOM 7399 O O . ALA A 1 986 ? 10.961 25.516 -7.375 1 93.25 986 ALA A O 1
ATOM 7400 N N . ALA A 1 987 ? 10.031 26.094 -9.305 1 89.88 987 ALA A N 1
ATOM 7401 C CA . ALA A 1 987 ? 10.117 24.766 -9.914 1 89.88 987 ALA A CA 1
ATOM 7402 C C . ALA A 1 987 ? 10.586 24.859 -11.359 1 89.88 987 ALA A C 1
ATOM 7404 O O . ALA A 1 987 ? 10.273 25.828 -12.062 1 89.88 987 ALA A O 1
ATOM 7405 N N . PRO A 1 988 ? 11.32 23.859 -11.742 1 89.12 988 PRO A N 1
ATOM 7406 C CA . PRO A 1 988 ? 11.703 23.859 -13.156 1 89.12 988 PRO A CA 1
ATOM 7407 C C . PRO A 1 988 ? 10.516 23.672 -14.094 1 89.12 988 PRO A C 1
ATOM 7409 O O . PRO A 1 988 ? 9.617 22.875 -13.789 1 89.12 988 PRO A O 1
ATOM 7412 N N . LEU A 1 989 ? 10.539 24.312 -15.188 1 84.75 989 LEU A N 1
ATOM 7413 C CA . LEU A 1 989 ? 9.469 24.188 -16.172 1 84.75 989 LEU A CA 1
ATOM 7414 C C . LEU A 1 989 ? 9.648 22.922 -17 1 84.75 989 LEU A C 1
ATOM 7416 O O . LEU A 1 989 ? 10.773 22.484 -17.25 1 84.75 989 LEU A O 1
ATOM 7420 N N . THR A 1 990 ? 8.523 22.406 -17.438 1 87.12 990 THR A N 1
ATOM 7421 C CA . THR A 1 990 ? 8.555 21.219 -18.281 1 87.12 990 THR A CA 1
ATOM 7422 C C . THR A 1 990 ? 8.836 21.594 -19.734 1 87.12 990 THR A C 1
ATOM 7424 O O . THR A 1 990 ? 8.117 22.391 -20.328 1 87.12 990 THR A O 1
ATOM 7427 N N . LYS A 1 991 ? 9.906 21.109 -20.281 1 88.69 991 LYS A N 1
ATOM 7428 C CA . LYS A 1 991 ? 10.305 21.234 -21.688 1 88.69 991 LYS A CA 1
ATOM 7429 C C . LYS A 1 991 ? 10.883 19.922 -22.203 1 88.69 991 LYS A C 1
ATOM 7431 O O . LYS A 1 991 ? 11.383 19.094 -21.422 1 88.69 991 LYS A O 1
ATOM 7436 N N . PRO A 1 992 ? 10.688 19.781 -23.5 1 92.62 992 PRO A N 1
ATOM 7437 C CA . PRO A 1 992 ? 11.336 18.594 -24.047 1 92.62 992 PRO A CA 1
ATOM 7438 C C . PRO A 1 992 ? 12.852 18.609 -23.859 1 92.62 992 PRO A C 1
ATOM 7440 O O . PRO A 1 992 ? 13.539 19.469 -24.438 1 92.62 992 PRO A O 1
ATOM 7443 N N . SER A 1 993 ? 13.359 17.875 -23 1 89.19 993 SER A N 1
ATOM 7444 C CA . SER A 1 993 ? 14.781 17.797 -22.672 1 89.19 993 SER A CA 1
ATOM 7445 C C . SER A 1 993 ? 15.133 16.484 -22 1 89.19 993 SER A C 1
ATOM 7447 O O . SER A 1 993 ? 14.25 15.664 -21.734 1 89.19 993 SER A O 1
ATOM 7449 N N . VAL A 1 994 ? 16.391 16.344 -21.875 1 88.94 994 VAL A N 1
ATOM 7450 C CA . VAL A 1 994 ? 16.844 15.25 -21.031 1 88.94 994 VAL A CA 1
ATOM 7451 C C . VAL A 1 994 ? 16.547 15.57 -19.562 1 88.94 994 VAL A C 1
ATOM 7453 O O . VAL A 1 994 ? 17.125 16.5 -19 1 88.94 994 VAL A O 1
ATOM 7456 N N . GLU A 1 995 ? 15.664 14.867 -19.016 1 87.5 995 GLU A N 1
ATOM 7457 C CA . GLU A 1 995 ? 15.25 15.133 -17.641 1 87.5 995 GLU A CA 1
ATOM 7458 C C . GLU A 1 995 ? 16.297 14.648 -16.656 1 87.5 995 GLU A C 1
ATOM 7460 O O . GLU A 1 995 ? 16.891 13.586 -16.844 1 87.5 995 GLU A O 1
ATOM 7465 N N . ALA A 1 996 ? 16.531 15.5 -15.664 1 92 996 ALA A N 1
ATOM 7466 C CA . ALA A 1 996 ? 17.469 15.133 -14.609 1 92 996 ALA A CA 1
ATOM 7467 C C . ALA A 1 996 ? 16.906 14 -13.75 1 92 996 ALA A C 1
ATOM 7469 O O . ALA A 1 996 ? 15.797 14.086 -13.227 1 92 996 ALA A O 1
ATOM 7470 N N . PRO A 1 997 ? 17.672 12.969 -13.594 1 92.75 997 PRO A N 1
ATOM 7471 C CA . PRO A 1 997 ? 17.156 11.805 -12.859 1 92.75 997 PRO A CA 1
ATOM 7472 C C . PRO A 1 997 ? 17.234 11.977 -11.352 1 92.75 997 PRO A C 1
ATOM 7474 O O . PRO A 1 997 ? 17.922 12.867 -10.859 1 92.75 997 PRO A O 1
ATOM 7477 N N . LEU A 1 998 ? 16.469 11.18 -10.664 1 91.12 998 LEU A N 1
ATOM 7478 C CA . LEU A 1 998 ? 16.625 10.992 -9.227 1 91.12 998 LEU A CA 1
ATOM 7479 C C . LEU A 1 998 ? 17.844 10.117 -8.922 1 91.12 998 LEU A C 1
ATOM 7481 O O . LEU A 1 998 ? 17.906 8.969 -9.367 1 91.12 998 LEU A O 1
ATOM 7485 N N . GLY A 1 999 ? 18.844 10.742 -8.359 1 92.88 999 GLY A N 1
ATOM 7486 C CA . GLY A 1 999 ? 20.062 10.016 -8.047 1 92.88 999 GLY A CA 1
ATOM 7487 C C . GLY A 1 999 ? 21.141 10.906 -7.465 1 92.88 999 GLY A C 1
ATOM 7488 O O . GLY A 1 999 ? 20.859 11.906 -6.812 1 92.88 999 GLY A O 1
ATOM 7489 N N . TRP A 1 1000 ? 22.391 10.469 -7.641 1 95.38 1000 TRP A N 1
ATOM 7490 C CA . TRP A 1 1000 ? 23.469 11.203 -6.996 1 95.38 1000 TRP A CA 1
ATOM 7491 C C . TRP A 1 1000 ? 24.562 11.531 -8 1 95.38 1000 TRP A C 1
ATOM 7493 O O . TRP A 1 1000 ? 25.719 11.758 -7.617 1 95.38 1000 TRP A O 1
ATOM 7503 N N . THR A 1 1001 ? 24.203 11.445 -9.289 1 94.19 1001 THR A N 1
ATOM 7504 C CA . THR A 1 1001 ? 25.062 11.938 -10.359 1 94.19 1001 THR A CA 1
ATOM 7505 C C . THR A 1 1001 ? 24.234 12.562 -11.477 1 94.19 1001 THR A C 1
ATOM 7507 O O . THR A 1 1001 ? 23.109 12.125 -11.734 1 94.19 1001 THR A O 1
ATOM 7510 N N . LEU A 1 1002 ? 24.781 13.617 -12.078 1 95.31 1002 LEU A N 1
ATOM 7511 C CA . LEU A 1 1002 ? 24.094 14.281 -13.188 1 95.31 1002 LEU A CA 1
ATOM 7512 C C . LEU A 1 1002 ? 25.062 14.508 -14.352 1 95.31 1002 LEU A C 1
ATOM 7514 O O . LEU A 1 1002 ? 26.219 14.859 -14.141 1 95.31 1002 LEU A O 1
ATOM 7518 N N . SER A 1 1003 ? 24.594 14.297 -15.516 1 93.12 1003 SER A N 1
ATOM 7519 C CA . SER A 1 1003 ? 25.344 14.633 -16.719 1 93.12 1003 SER A CA 1
ATOM 7520 C C . SER A 1 1003 ? 25.422 16.141 -16.922 1 93.12 1003 SER A C 1
ATOM 7522 O O . SER A 1 1003 ? 24.703 16.906 -16.266 1 93.12 1003 SER A O 1
ATOM 7524 N N . GLN A 1 1004 ? 26.281 16.516 -17.781 1 90.94 1004 GLN A N 1
ATOM 7525 C CA . GLN A 1 1004 ? 26.391 17.938 -18.094 1 90.94 1004 GLN A CA 1
ATOM 7526 C C . GLN A 1 1004 ? 25.078 18.484 -18.672 1 90.94 1004 GLN A C 1
ATOM 7528 O O . GLN A 1 1004 ? 24.719 19.625 -18.422 1 90.94 1004 GLN A O 1
ATOM 7533 N N . ASP A 1 1005 ? 24.375 17.688 -19.469 1 90.12 1005 ASP A N 1
ATOM 7534 C CA . ASP A 1 1005 ? 23.094 18.094 -20.016 1 90.12 1005 ASP A CA 1
ATOM 7535 C C . ASP A 1 1005 ? 22.078 18.391 -18.906 1 90.12 1005 ASP A C 1
ATOM 7537 O O . ASP A 1 1005 ? 21.391 19.406 -18.953 1 90.12 1005 ASP A O 1
ATOM 7541 N N . SER A 1 1006 ? 22.047 17.531 -18 1 92.69 1006 SER A N 1
ATOM 7542 C CA . SER A 1 1006 ? 21.141 17.703 -16.859 1 92.69 1006 SER A CA 1
ATOM 7543 C C . SER A 1 1006 ? 21.516 18.922 -16.031 1 92.69 1006 SER A C 1
ATOM 7545 O O . SER A 1 1006 ? 20.641 19.672 -15.602 1 92.69 1006 SER A O 1
ATOM 7547 N N . ARG A 1 1007 ? 22.828 19.141 -15.797 1 93.94 1007 ARG A N 1
ATOM 7548 C CA . ARG A 1 1007 ? 23.297 20.281 -15.023 1 93.94 1007 ARG A CA 1
ATOM 7549 C C . ARG A 1 1007 ? 22.984 21.594 -15.734 1 93.94 1007 ARG A C 1
ATOM 7551 O O . ARG A 1 1007 ? 22.5 22.547 -15.109 1 93.94 1007 ARG A O 1
ATOM 7558 N N . ASN A 1 1008 ? 23.219 21.531 -17.016 1 90.5 1008 ASN A N 1
ATOM 7559 C CA . ASN A 1 1008 ? 22.953 22.734 -17.797 1 90.5 1008 ASN A CA 1
ATOM 7560 C C . ASN A 1 1008 ? 21.469 23.078 -17.828 1 90.5 1008 ASN A C 1
ATOM 7562 O O . ASN A 1 1008 ? 21.094 24.25 -17.766 1 90.5 1008 ASN A O 1
ATOM 7566 N N . ARG A 1 1009 ? 20.734 22.109 -17.953 1 90.75 1009 ARG A N 1
ATOM 7567 C CA . ARG A 1 1009 ? 19.281 22.328 -17.953 1 90.75 1009 ARG A CA 1
ATOM 7568 C C . ARG A 1 1009 ? 18.812 22.953 -16.656 1 90.75 1009 ARG A C 1
ATOM 7570 O O . ARG A 1 1009 ? 18.016 23.891 -16.656 1 90.75 1009 ARG A O 1
ATOM 7577 N N . LEU A 1 1010 ? 19.281 22.484 -15.555 1 93.25 1010 LEU A N 1
ATOM 7578 C CA . LEU A 1 1010 ? 18.891 23.031 -14.258 1 93.25 1010 LEU A CA 1
ATOM 7579 C C . LEU A 1 1010 ? 19.391 24.469 -14.117 1 93.25 1010 LEU A C 1
ATOM 7581 O O . LEU A 1 1010 ? 18.641 25.328 -13.633 1 93.25 1010 LEU A O 1
ATOM 7585 N N . LYS A 1 1011 ? 20.594 24.719 -14.594 1 93.44 1011 LYS A N 1
ATOM 7586 C CA . LYS A 1 1011 ? 21.156 26.062 -14.508 1 93.44 1011 LYS A CA 1
ATOM 7587 C C . LYS A 1 1011 ? 20.359 27.047 -15.359 1 93.44 1011 LYS A C 1
ATOM 7589 O O . LYS A 1 1011 ? 20.109 28.172 -14.953 1 93.44 1011 LYS A O 1
ATOM 7594 N N . GLU A 1 1012 ? 19.969 26.547 -16.5 1 91.19 1012 GLU A N 1
ATOM 7595 C CA . GLU A 1 1012 ? 19.172 27.391 -17.391 1 91.19 1012 GLU A CA 1
ATOM 7596 C C . GLU A 1 1012 ? 17.812 27.719 -16.766 1 91.19 1012 GLU A C 1
ATOM 7598 O O . GLU A 1 1012 ? 17.344 28.859 -16.875 1 91.19 1012 GLU A O 1
ATOM 7603 N N . GLU A 1 1013 ? 17.281 26.766 -16.188 1 90.38 1013 GLU A N 1
ATOM 7604 C CA . GLU A 1 1013 ? 15.977 26.984 -15.57 1 90.38 1013 GLU A CA 1
ATOM 7605 C C . GLU A 1 1013 ? 16.078 27.906 -14.359 1 90.38 1013 GLU A C 1
ATOM 7607 O O . GLU A 1 1013 ? 15.164 28.672 -14.078 1 90.38 1013 GLU A O 1
ATOM 7612 N N . ILE A 1 1014 ? 17.141 27.812 -13.609 1 91.56 1014 ILE A N 1
ATOM 7613 C CA . ILE A 1 1014 ? 17.375 28.688 -12.469 1 91.56 1014 ILE A CA 1
ATOM 7614 C C . ILE A 1 1014 ? 17.516 30.125 -12.953 1 91.56 1014 ILE A C 1
ATOM 7616 O O . ILE A 1 1014 ? 16.969 31.047 -12.336 1 91.56 1014 ILE A O 1
ATOM 7620 N N . ALA A 1 1015 ? 18.078 30.219 -14.125 1 86.94 1015 ALA A N 1
ATOM 7621 C CA . ALA A 1 1015 ? 18.312 31.547 -14.672 1 86.94 1015 ALA A CA 1
ATOM 7622 C C . ALA A 1 1015 ? 17.031 32.125 -15.289 1 86.94 1015 ALA A C 1
ATOM 7624 O O . ALA A 1 1015 ? 16.797 33.312 -15.242 1 86.94 1015 ALA A O 1
ATOM 7625 N N . ALA A 1 1016 ? 16.156 31.203 -15.945 1 76.12 1016 ALA A N 1
ATOM 7626 C CA . ALA A 1 1016 ? 14.984 31.625 -16.719 1 76.12 1016 ALA A CA 1
ATOM 7627 C C . ALA A 1 1016 ? 13.797 31.906 -15.789 1 76.12 1016 ALA A C 1
ATOM 7629 O O . ALA A 1 1016 ? 12.812 32.531 -16.203 1 76.12 1016 ALA A O 1
ATOM 7630 N N . GLU A 1 1017 ? 13.695 31.422 -14.609 1 64.56 1017 GLU A N 1
ATOM 7631 C CA . GLU A 1 1017 ? 12.469 31.25 -13.828 1 64.56 1017 GLU A CA 1
ATOM 7632 C C . GLU A 1 1017 ? 11.57 32.469 -13.938 1 64.56 1017 GLU A C 1
ATOM 7634 O O . GLU A 1 1017 ? 11.852 33.531 -13.336 1 64.56 1017 GLU A O 1
ATOM 7639 N N . GLY A 1 1018 ? 10.961 32.656 -15.352 1 57.22 1018 GLY A N 1
ATOM 7640 C CA . GLY A 1 1018 ? 9.766 33.438 -15.57 1 57.22 1018 GLY A CA 1
ATOM 7641 C C . GLY A 1 1018 ? 8.5 32.781 -15.086 1 57.22 1018 GLY A C 1
ATOM 7642 O O . GLY A 1 1018 ? 8.469 31.562 -14.875 1 57.22 1018 GLY A O 1
ATOM 7643 N N . CYS A 1 1019 ? 7.613 33.406 -14.359 1 58.88 1019 CYS A N 1
ATOM 7644 C CA . CYS A 1 1019 ? 6.359 32.906 -13.812 1 58.88 1019 CYS A CA 1
ATOM 7645 C C . CYS A 1 1019 ? 5.445 32.406 -14.93 1 58.88 1019 CYS A C 1
ATOM 7647 O O . CYS A 1 1019 ? 4.977 33.188 -15.75 1 58.88 1019 CYS A O 1
ATOM 7649 N N . PRO A 1 1020 ? 5.598 31.109 -15.234 1 55.47 1020 PRO A N 1
ATOM 7650 C CA . PRO A 1 1020 ? 4.613 30.734 -16.266 1 55.47 1020 PRO A CA 1
ATOM 7651 C C . PRO A 1 1020 ? 3.18 31.078 -15.844 1 55.47 1020 PRO A C 1
ATOM 7653 O O . PRO A 1 1020 ? 2.861 31.062 -14.648 1 55.47 1020 PRO A O 1
ATOM 7656 N N . SER A 1 1021 ? 2.459 31.875 -16.609 1 48.59 1021 SER A N 1
ATOM 7657 C CA . SER A 1 1021 ? 1.055 32.219 -16.406 1 48.59 1021 SER A CA 1
ATOM 7658 C C . SER A 1 1021 ? 0.256 31 -15.945 1 48.59 1021 SER A C 1
ATOM 7660 O O . SER A 1 1021 ? -0.857 31.125 -15.43 1 48.59 1021 SER A O 1
ATOM 7662 N N . ALA A 1 1022 ? 0.824 29.766 -16.266 1 47.91 1022 ALA A N 1
ATOM 7663 C CA . ALA A 1 1022 ? -0.057 28.594 -16.25 1 47.91 1022 ALA A CA 1
ATOM 7664 C C . ALA A 1 1022 ? 0.124 27.797 -14.969 1 47.91 1022 ALA A C 1
ATOM 7666 O O . ALA A 1 1022 ? -0.241 26.609 -14.914 1 47.91 1022 ALA A O 1
ATOM 7667 N N . LEU A 1 1023 ? 0.894 28.375 -13.977 1 50.91 1023 LEU A N 1
ATOM 7668 C CA . LEU A 1 1023 ? 1.004 27.453 -12.852 1 50.91 1023 LEU A CA 1
ATOM 7669 C C . LEU A 1 1023 ? -0.36 27.203 -12.211 1 50.91 1023 LEU A C 1
ATOM 7671 O O . LEU A 1 1023 ? -1.129 28.141 -12 1 50.91 1023 LEU A O 1
ATOM 7675 N N . PRO A 1 1024 ? -0.731 26.016 -12.156 1 49.19 1024 PRO A N 1
ATOM 7676 C CA . PRO A 1 1024 ? -1.983 25.641 -11.492 1 49.19 1024 PRO A CA 1
ATOM 7677 C C . PRO A 1 1024 ? -2.076 26.172 -10.062 1 49.19 1024 PRO A C 1
ATOM 7679 O O . PRO A 1 1024 ? -1.086 26.156 -9.328 1 49.19 1024 PRO A O 1
ATOM 7682 N N . GLY A 1 1025 ? -3.215 26.734 -9.445 1 54.47 1025 GLY A N 1
ATOM 7683 C CA . GLY A 1 1025 ? -3.541 27.266 -8.133 1 54.47 1025 GLY A CA 1
ATOM 7684 C C . GLY A 1 1025 ? -3.037 28.688 -7.922 1 54.47 1025 GLY A C 1
ATOM 7685 O O . GLY A 1 1025 ? -3.357 29.312 -6.918 1 54.47 1025 GLY A O 1
ATOM 7686 N N . ARG A 1 1026 ? -2.357 29.391 -9.023 1 62.44 1026 ARG A N 1
ATOM 7687 C CA . ARG A 1 1026 ? -1.964 30.781 -9.195 1 62.44 1026 ARG A CA 1
ATOM 7688 C C . ARG A 1 1026 ? -0.88 31.172 -8.195 1 62.44 1026 ARG A C 1
ATOM 7690 O O . ARG A 1 1026 ? -0.966 32.219 -7.555 1 62.44 1026 ARG A O 1
ATOM 7697 N N . TYR A 1 1027 ? 0.094 30.188 -7.883 1 78.62 1027 TYR A N 1
ATOM 7698 C CA . TYR A 1 1027 ? 1.152 30.609 -6.969 1 78.62 1027 TYR A CA 1
ATOM 7699 C C . TYR A 1 1027 ? 2.152 31.516 -7.668 1 78.62 1027 TYR A C 1
ATOM 7701 O O . TYR A 1 1027 ? 2.281 31.484 -8.898 1 78.62 1027 TYR A O 1
ATOM 7709 N N . ALA A 1 1028 ? 2.75 32.312 -6.902 1 86.25 1028 ALA A N 1
ATOM 7710 C CA . ALA A 1 1028 ? 3.742 33.219 -7.445 1 86.25 1028 ALA A CA 1
ATOM 7711 C C . ALA A 1 1028 ? 5.055 32.5 -7.746 1 86.25 1028 ALA A C 1
ATOM 7713 O O . ALA A 1 1028 ? 5.266 31.375 -7.309 1 86.25 1028 ALA A O 1
ATOM 7714 N N . CYS A 1 1029 ? 5.832 33.125 -8.617 1 88.06 1029 CYS A N 1
ATOM 7715 C CA . CYS A 1 1029 ? 7.113 32.531 -9.008 1 88.06 1029 CYS A CA 1
ATOM 7716 C C . CYS A 1 1029 ? 8.273 33.281 -8.359 1 88.06 1029 CYS A C 1
ATOM 7718 O O . CYS A 1 1029 ? 8.062 34.312 -7.707 1 88.06 1029 CYS A O 1
ATOM 7720 N N . LEU A 1 1030 ? 9.492 32.781 -8.523 1 91.19 1030 LEU A N 1
ATOM 7721 C CA . LEU A 1 1030 ? 10.688 33.281 -7.867 1 91.19 1030 LEU A CA 1
ATOM 7722 C C . LEU A 1 1030 ? 10.961 34.75 -8.297 1 91.19 1030 LEU A C 1
ATOM 7724 O O . LEU A 1 1030 ? 11.344 35.562 -7.473 1 91.19 1030 LEU A O 1
ATOM 7728 N N . ASN A 1 1031 ? 10.727 35.094 -9.57 1 89.88 1031 ASN A N 1
ATOM 7729 C CA . ASN A 1 1031 ? 11 36.438 -10.07 1 89.88 1031 ASN A CA 1
ATOM 7730 C C . ASN A 1 1031 ? 10.102 37.469 -9.398 1 89.88 1031 ASN A C 1
ATOM 7732 O O . ASN A 1 1031 ? 10.523 38.625 -9.156 1 89.88 1031 ASN A O 1
ATOM 7736 N N . GLN A 1 1032 ? 8.898 37.094 -9.125 1 89.94 1032 GLN A N 1
ATOM 7737 C CA . GLN A 1 1032 ? 7.98 38 -8.445 1 89.94 1032 GLN A CA 1
ATOM 7738 C C . GLN A 1 1032 ? 8.43 38.25 -7.008 1 89.94 1032 GLN A C 1
ATOM 7740 O O . GLN A 1 1032 ? 8.289 39.375 -6.496 1 89.94 1032 GLN A O 1
ATOM 7745 N N . LEU A 1 1033 ? 8.992 37.25 -6.406 1 92.81 1033 LEU A N 1
ATOM 7746 C CA . LEU A 1 1033 ? 9.531 37.438 -5.062 1 92.81 1033 LEU A CA 1
ATOM 7747 C C . LEU A 1 1033 ? 10.742 38.375 -5.074 1 92.81 1033 LEU A C 1
ATOM 7749 O O . LEU A 1 1033 ? 10.844 39.281 -4.25 1 92.81 1033 LEU A O 1
ATOM 7753 N N . ILE A 1 1034 ? 11.664 38.156 -6.031 1 92.81 1034 ILE A N 1
ATOM 7754 C CA . ILE A 1 1034 ? 12.883 38.938 -6.129 1 92.81 1034 ILE A CA 1
ATOM 7755 C C . ILE A 1 1034 ? 12.531 40.406 -6.402 1 92.81 1034 ILE A C 1
ATOM 7757 O O . ILE A 1 1034 ? 13.125 41.312 -5.812 1 92.81 1034 ILE A O 1
ATOM 7761 N N . THR A 1 1035 ? 11.508 40.625 -7.27 1 89.88 1035 THR A N 1
ATOM 7762 C CA . THR A 1 1035 ? 11.078 41.969 -7.57 1 89.88 1035 THR A CA 1
ATOM 7763 C C . THR A 1 1035 ? 10.508 42.656 -6.328 1 89.88 1035 THR A C 1
ATOM 7765 O O . THR A 1 1035 ? 10.758 43.844 -6.09 1 89.88 1035 THR A O 1
ATOM 7768 N N . MET A 1 1036 ? 9.773 41.906 -5.586 1 89.94 1036 MET A N 1
ATOM 7769 C CA . MET A 1 1036 ? 9.18 42.438 -4.363 1 89.94 1036 MET A CA 1
ATOM 7770 C C . MET A 1 1036 ? 10.258 42.75 -3.33 1 89.94 1036 MET A C 1
ATOM 7772 O O . MET A 1 1036 ? 10.164 43.75 -2.611 1 89.94 1036 MET A O 1
ATOM 7776 N N . LEU A 1 1037 ? 11.32 41.969 -3.223 1 91.69 1037 LEU A N 1
ATOM 7777 C CA . LEU A 1 1037 ? 12.391 42.188 -2.25 1 91.69 1037 LEU A CA 1
ATOM 7778 C C . LEU A 1 1037 ? 13.273 43.344 -2.648 1 91.69 1037 LEU A C 1
ATOM 7780 O O . LEU A 1 1037 ? 13.883 44 -1.788 1 91.69 1037 LEU A O 1
ATOM 7784 N N . ASP A 1 1038 ? 13.367 43.688 -3.945 1 85.06 1038 ASP A N 1
ATOM 7785 C CA . ASP A 1 1038 ? 14.234 44.781 -4.434 1 85.06 1038 ASP A CA 1
ATOM 7786 C C . ASP A 1 1038 ? 13.477 46.094 -4.52 1 85.06 1038 ASP A C 1
ATOM 7788 O O . ASP A 1 1038 ? 14.086 47.156 -4.758 1 85.06 1038 ASP A O 1
ATOM 7792 N N . ALA A 1 1039 ? 12.273 46.094 -4.305 1 72.38 1039 ALA A N 1
ATOM 7793 C CA . ALA A 1 1039 ? 11.516 47.312 -4.371 1 72.38 1039 ALA A CA 1
ATOM 7794 C C . ALA A 1 1039 ? 11.75 48.188 -3.129 1 72.38 1039 ALA A C 1
ATOM 7796 O O . ALA A 1 1039 ? 12 47.656 -2.045 1 72.38 1039 ALA A O 1
ATOM 7797 N N . MET B 1 1 ? -18.094 -82.5 -28.266 1 22.42 1 MET B N 1
ATOM 7798 C CA . MET B 1 1 ? -18.828 -81.875 -27.203 1 22.42 1 MET B CA 1
ATOM 7799 C C . MET B 1 1 ? -17.969 -80.75 -26.531 1 22.42 1 MET B C 1
ATOM 7801 O O . MET B 1 1 ? -18.344 -80.25 -25.484 1 22.42 1 MET B O 1
ATOM 7805 N N . VAL B 1 2 ? -16.734 -80.5 -27.016 1 27.31 2 VAL B N 1
ATOM 7806 C CA . VAL B 1 2 ? -15.594 -79.688 -26.547 1 27.31 2 VAL B CA 1
ATOM 7807 C C . VAL B 1 2 ? -15.914 -78.188 -26.656 1 27.31 2 VAL B C 1
ATOM 7809 O O . VAL B 1 2 ? -15.125 -77.375 -26.219 1 27.31 2 VAL B O 1
ATOM 7812 N N . GLY B 1 3 ? -16.938 -77.875 -27.516 1 26.09 3 GLY B N 1
ATOM 7813 C CA . GLY B 1 3 ? -17.062 -76.5 -27.984 1 26.09 3 GLY B CA 1
ATOM 7814 C C . GLY B 1 3 ? -17.5 -75.562 -26.875 1 26.09 3 GLY B C 1
ATOM 7815 O O . GLY B 1 3 ? -17.516 -74.312 -27.078 1 26.09 3 GLY B O 1
ATOM 7816 N N . SER B 1 4 ? -18.281 -76.062 -25.969 1 28.83 4 SER B N 1
ATOM 7817 C CA . SER B 1 4 ? -19.188 -75.188 -25.234 1 28.83 4 SER B CA 1
ATOM 7818 C C . SER B 1 4 ? -18.453 -74.438 -24.109 1 28.83 4 SER B C 1
ATOM 7820 O O . SER B 1 4 ? -19.078 -73.812 -23.266 1 28.83 4 SER B O 1
ATOM 7822 N N . LEU B 1 5 ? -17.188 -74.812 -23.812 1 28.92 5 LEU B N 1
ATOM 7823 C CA . LEU B 1 5 ? -16.703 -74.375 -22.516 1 28.92 5 LEU B CA 1
ATOM 7824 C C . LEU B 1 5 ? -16.266 -72.938 -22.562 1 28.92 5 LEU B C 1
ATOM 7826 O O . LEU B 1 5 ? -15.75 -72.375 -21.578 1 28.92 5 LEU B O 1
ATOM 7830 N N . THR B 1 6 ? -16.109 -72.375 -23.766 1 30.19 6 THR B N 1
ATOM 7831 C CA . THR B 1 6 ? -15.352 -71.125 -23.797 1 30.19 6 THR B CA 1
ATOM 7832 C C . THR B 1 6 ? -16.188 -70 -23.219 1 30.19 6 THR B C 1
ATOM 7834 O O . THR B 1 6 ? -15.656 -68.938 -22.953 1 30.19 6 THR B O 1
ATOM 7837 N N . ASN B 1 7 ? -17.547 -70.125 -23.297 1 30.09 7 ASN B N 1
ATOM 7838 C CA . ASN B 1 7 ? -18.266 -68.875 -23.156 1 30.09 7 ASN B CA 1
ATOM 7839 C C . ASN B 1 7 ? -18.406 -68.438 -21.688 1 30.09 7 ASN B C 1
ATOM 7841 O O . ASN B 1 7 ? -19.109 -67.5 -21.359 1 30.09 7 ASN B O 1
ATOM 7845 N N . THR B 1 8 ? -18.125 -69.375 -20.75 1 32.03 8 THR B N 1
ATOM 7846 C CA . THR B 1 8 ? -18.547 -69.062 -19.391 1 32.03 8 THR B CA 1
ATOM 7847 C C . THR B 1 8 ? -17.578 -68.062 -18.75 1 32.03 8 THR B C 1
ATOM 7849 O O . THR B 1 8 ? -17.797 -67.625 -17.609 1 32.03 8 THR B O 1
ATOM 7852 N N . ALA B 1 9 ? -16.422 -68 -19.25 1 35.22 9 ALA B N 1
ATOM 7853 C CA . ALA B 1 9 ? -15.445 -67.188 -18.531 1 35.22 9 ALA B CA 1
ATOM 7854 C C . ALA B 1 9 ? -15.828 -65.688 -18.531 1 35.22 9 ALA B C 1
ATOM 7856 O O . ALA B 1 9 ? -15.359 -64.938 -17.703 1 35.22 9 ALA B O 1
ATOM 7857 N N . ASP B 1 10 ? -16.438 -65.312 -19.688 1 32.34 10 ASP B N 1
ATOM 7858 C CA . ASP B 1 10 ? -16.625 -63.875 -19.75 1 32.34 10 ASP B CA 1
ATOM 7859 C C . ASP B 1 10 ? -17.641 -63.406 -18.719 1 32.34 10 ASP B C 1
ATOM 7861 O O . ASP B 1 10 ? -17.812 -62.219 -18.516 1 32.34 10 ASP B O 1
ATOM 7865 N N . ALA B 1 11 ? -18.469 -64.312 -18.203 1 36.06 11 ALA B N 1
ATOM 7866 C CA . ALA B 1 11 ? -19.578 -63.844 -17.359 1 36.06 11 ALA B CA 1
ATOM 7867 C C . ALA B 1 11 ? -19.078 -63.5 -15.953 1 36.06 11 ALA B C 1
ATOM 7869 O O . ALA B 1 11 ? -19.812 -62.906 -15.164 1 36.06 11 ALA B O 1
ATOM 7870 N N . ALA B 1 12 ? -18.125 -64.25 -15.469 1 32.22 12 ALA B N 1
ATOM 7871 C CA . ALA B 1 12 ? -17.812 -64.062 -14.055 1 32.22 12 ALA B CA 1
ATOM 7872 C C . ALA B 1 12 ? -17.109 -62.719 -13.82 1 32.22 12 ALA B C 1
ATOM 7874 O O . ALA B 1 12 ? -16.141 -62.656 -13.047 1 32.22 12 ALA B O 1
ATOM 7875 N N . ALA B 1 13 ? -16.844 -62 -14.828 1 36.78 13 ALA B N 1
ATOM 7876 C CA . ALA B 1 13 ? -16.391 -60.719 -14.305 1 36.78 13 ALA B CA 1
ATOM 7877 C C . ALA B 1 13 ? -17.281 -60.219 -13.164 1 36.78 13 ALA B C 1
ATOM 7879 O O . ALA B 1 13 ? -18.406 -59.781 -13.398 1 36.78 13 ALA B O 1
ATOM 7880 N N . ALA B 1 14 ? -17.297 -61 -12.078 1 35.25 14 ALA B N 1
ATOM 7881 C CA . ALA B 1 14 ? -17.922 -60.75 -10.781 1 35.25 14 ALA B CA 1
ATOM 7882 C C . ALA B 1 14 ? -17.953 -59.25 -10.453 1 35.25 14 ALA B C 1
ATOM 7884 O O . ALA B 1 14 ? -16.969 -58.531 -10.68 1 35.25 14 ALA B O 1
ATOM 7885 N N . LYS B 1 15 ? -19.125 -58.875 -10.195 1 41.06 15 LYS B N 1
ATOM 7886 C CA . LYS B 1 15 ? -19.547 -57.531 -9.766 1 41.06 15 LYS B CA 1
ATOM 7887 C C . LYS B 1 15 ? -18.719 -57.062 -8.57 1 41.06 15 LYS B C 1
ATOM 7889 O O . LYS B 1 15 ? -18.797 -57.656 -7.484 1 41.06 15 LYS B O 1
ATOM 7894 N N . GLN B 1 16 ? -17.547 -56.625 -8.664 1 39.66 16 GLN B N 1
ATOM 7895 C CA . GLN B 1 16 ? -16.938 -55.969 -7.523 1 39.66 16 GLN B CA 1
ATOM 7896 C C . GLN B 1 16 ? -17.953 -55.125 -6.762 1 39.66 16 GLN B C 1
ATOM 7898 O O . GLN B 1 16 ? -18.703 -54.375 -7.367 1 39.66 16 GLN B O 1
ATOM 7903 N N . PRO B 1 17 ? -18.422 -55.562 -5.582 1 44.66 17 PRO B N 1
ATOM 7904 C CA . PRO B 1 17 ? -19.328 -54.719 -4.785 1 44.66 17 PRO B CA 1
ATOM 7905 C C . PRO B 1 17 ? -18.984 -53.25 -4.875 1 44.66 17 PRO B C 1
ATOM 7907 O O . PRO B 1 17 ? -17.812 -52.875 -4.781 1 44.66 17 PRO B O 1
ATOM 7910 N N . GLN B 1 18 ? -19.797 -52.5 -5.555 1 52.19 18 GLN B N 1
ATOM 7911 C CA . GLN B 1 18 ? -19.688 -51.031 -5.727 1 52.19 18 GLN B CA 1
ATOM 7912 C C . GLN B 1 18 ? -19.375 -50.344 -4.402 1 52.19 18 GLN B C 1
ATOM 7914 O O . GLN B 1 18 ? -20.172 -50.375 -3.473 1 52.19 18 GLN B O 1
ATOM 7919 N N . VAL B 1 19 ? -18.156 -50.312 -3.969 1 56.25 19 VAL B N 1
ATOM 7920 C CA . VAL B 1 19 ? -17.703 -49.656 -2.736 1 56.25 19 VAL B CA 1
ATOM 7921 C C . VAL B 1 19 ? -18.109 -48.188 -2.734 1 56.25 19 VAL B C 1
ATOM 7923 O O . VAL B 1 19 ? -17.859 -47.469 -3.695 1 56.25 19 VAL B O 1
ATOM 7926 N N . VAL B 1 20 ? -19.125 -47.875 -1.969 1 63.62 20 VAL B N 1
ATOM 7927 C CA . VAL B 1 20 ? -19.5 -46.5 -1.616 1 63.62 20 VAL B CA 1
ATOM 7928 C C . VAL B 1 20 ? -18.359 -45.844 -0.881 1 63.62 20 VAL B C 1
ATOM 7930 O O . VAL B 1 20 ? -17.844 -46.344 0.116 1 63.62 20 VAL B O 1
ATOM 7933 N N . PRO B 1 21 ? -17.828 -44.688 -1.533 1 74.56 21 PRO B N 1
ATOM 7934 C CA . PRO B 1 21 ? -16.75 -44 -0.819 1 74.56 21 PRO B CA 1
ATOM 7935 C C . PRO B 1 21 ? -17.188 -43.469 0.542 1 74.56 21 PRO B C 1
ATOM 7937 O O . PRO B 1 21 ? -18.203 -42.781 0.639 1 74.56 21 PRO B O 1
ATOM 7940 N N . GLY B 1 22 ? -16.688 -44.062 1.652 1 81.19 22 GLY B N 1
ATOM 7941 C CA . GLY B 1 22 ? -17.016 -43.594 2.992 1 81.19 22 GLY B CA 1
ATOM 7942 C C . GLY B 1 22 ? -16.406 -42.25 3.32 1 81.19 22 GLY B C 1
ATOM 7943 O O . GLY B 1 22 ? -15.438 -41.844 2.693 1 81.19 22 GLY B O 1
ATOM 7944 N N . LEU B 1 23 ? -17.125 -41.469 4.152 1 88.81 23 LEU B N 1
ATOM 7945 C CA . LEU B 1 23 ? -16.625 -40.188 4.645 1 88.81 23 LEU B CA 1
ATOM 7946 C C . LEU B 1 23 ? -15.438 -40.375 5.574 1 88.81 23 LEU B C 1
ATOM 7948 O O . LEU B 1 23 ? -15.391 -41.375 6.328 1 88.81 23 LEU B O 1
ATOM 7952 N N . PRO B 1 24 ? -14.43 -39.594 5.445 1 90.12 24 PRO B N 1
ATOM 7953 C CA . PRO B 1 24 ? -13.297 -39.688 6.371 1 90.12 24 PRO B CA 1
ATOM 7954 C C . PRO B 1 24 ? -13.633 -39.156 7.762 1 90.12 24 PRO B C 1
ATOM 7956 O O . PRO B 1 24 ? -13.172 -38.062 8.141 1 90.12 24 PRO B O 1
ATOM 7959 N N . VAL B 1 25 ? -14.328 -39.875 8.547 1 92.94 25 VAL B N 1
ATOM 7960 C CA . VAL B 1 25 ? -14.906 -39.438 9.812 1 92.94 25 VAL B CA 1
ATOM 7961 C C . VAL B 1 25 ? -13.797 -39.156 10.828 1 92.94 25 VAL B C 1
ATOM 7963 O O . VAL B 1 25 ? -13.797 -38.125 11.492 1 92.94 25 VAL B O 1
ATOM 7966 N N . MET B 1 26 ? -12.812 -40.031 10.93 1 92.06 26 MET B N 1
ATOM 7967 C CA . MET B 1 26 ? -11.758 -39.875 11.922 1 92.06 26 MET B CA 1
ATOM 7968 C C . MET B 1 26 ? -10.914 -38.625 11.625 1 92.06 26 MET B C 1
ATOM 7970 O O . MET B 1 26 ? -10.602 -37.844 12.531 1 92.06 26 MET B O 1
ATOM 7974 N N . SER B 1 27 ? -10.609 -38.469 10.383 1 93 27 SER B N 1
ATOM 7975 C CA . SER B 1 27 ? -9.836 -37.281 10.008 1 93 27 SER B CA 1
ATOM 7976 C C . SER B 1 27 ? -10.656 -36 10.203 1 93 27 SER B C 1
ATOM 7978 O O . SER B 1 27 ? -10.109 -34.969 10.602 1 93 27 SER B O 1
ATOM 7980 N N . ALA B 1 28 ? -11.906 -36.094 9.922 1 94.62 28 ALA B N 1
ATOM 7981 C CA . ALA B 1 28 ? -12.766 -34.938 10.094 1 94.62 28 ALA B CA 1
ATOM 7982 C C . ALA B 1 28 ? -12.906 -34.562 11.562 1 94.62 28 ALA B C 1
ATOM 7984 O O . ALA B 1 28 ? -12.867 -33.375 11.922 1 94.62 28 ALA B O 1
ATOM 7985 N N . LEU B 1 29 ? -13.016 -35.562 12.391 1 94.38 29 LEU B N 1
ATOM 7986 C CA . LEU B 1 29 ? -13.125 -35.312 13.828 1 94.38 29 LEU B CA 1
ATOM 7987 C C . LEU B 1 29 ? -11.836 -34.688 14.367 1 94.38 29 LEU B C 1
ATOM 7989 O O . LEU B 1 29 ? -11.883 -33.812 15.219 1 94.38 29 LEU B O 1
ATOM 7993 N N . ALA B 1 30 ? -10.766 -35.219 13.898 1 96.38 30 ALA B N 1
ATOM 7994 C CA . ALA B 1 30 ? -9.477 -34.656 14.305 1 96.38 30 ALA B CA 1
ATOM 7995 C C . ALA B 1 30 ? -9.359 -33.188 13.891 1 96.38 30 ALA B C 1
ATOM 7997 O O . ALA B 1 30 ? -8.883 -32.344 14.664 1 96.38 30 ALA B O 1
ATOM 7998 N N . LEU B 1 31 ? -9.852 -32.906 12.719 1 94.94 31 LEU B N 1
ATOM 7999 C CA . LEU B 1 31 ? -9.805 -31.531 12.227 1 94.94 31 LEU B CA 1
ATOM 8000 C C . LEU B 1 31 ? -10.727 -30.641 13.031 1 94.94 31 LEU B C 1
ATOM 8002 O O . LEU B 1 31 ? -10.398 -29.484 13.297 1 94.94 31 LEU B O 1
ATOM 8006 N N . VAL B 1 32 ? -11.844 -31.125 13.391 1 95.88 32 VAL B N 1
ATOM 8007 C CA . VAL B 1 32 ? -12.805 -30.375 14.195 1 95.88 32 VAL B CA 1
ATOM 8008 C C . VAL B 1 32 ? -12.188 -30.047 15.555 1 95.88 32 VAL B C 1
ATOM 8010 O O . VAL B 1 32 ? -12.312 -28.922 16.047 1 95.88 32 VAL B O 1
ATOM 8013 N N . LEU B 1 33 ? -11.5 -31 16.109 1 96.06 33 LEU B N 1
ATOM 8014 C CA . LEU B 1 33 ? -10.836 -30.766 17.391 1 96.06 33 LEU B CA 1
ATOM 8015 C C . LEU B 1 33 ? -9.75 -29.703 17.266 1 96.06 33 LEU B C 1
ATOM 8017 O O . LEU B 1 33 ? -9.641 -28.828 18.109 1 96.06 33 LEU B O 1
ATOM 8021 N N . LEU B 1 34 ? -9.078 -29.812 16.25 1 96.31 34 LEU B N 1
ATOM 8022 C CA . LEU B 1 34 ? -7.988 -28.859 15.992 1 96.31 34 LEU B CA 1
ATOM 8023 C C . LEU B 1 34 ? -8.531 -27.453 15.836 1 96.31 34 LEU B C 1
ATOM 8025 O O . LEU B 1 34 ? -8.031 -26.516 16.469 1 96.31 34 LEU B O 1
ATOM 8029 N N . VAL B 1 35 ? -9.586 -27.297 15.047 1 95.81 35 VAL B N 1
ATOM 8030 C CA . VAL B 1 35 ? -10.141 -25.969 14.758 1 95.81 35 VAL B CA 1
ATOM 8031 C C . VAL B 1 35 ? -10.852 -25.438 16 1 95.81 35 VAL B C 1
ATOM 8033 O O . VAL B 1 35 ? -10.734 -24.25 16.328 1 95.81 35 VAL B O 1
ATOM 8036 N N . ALA B 1 36 ? -11.508 -26.266 16.703 1 96.31 36 ALA B N 1
ATOM 8037 C CA . ALA B 1 36 ? -12.188 -25.859 17.938 1 96.31 36 ALA B CA 1
ATOM 8038 C C . ALA B 1 36 ? -11.188 -25.391 18.984 1 96.31 36 ALA B C 1
ATOM 8040 O O . ALA B 1 36 ? -11.422 -24.391 19.656 1 96.31 36 ALA B O 1
ATOM 8041 N N . GLY B 1 37 ? -10.125 -26.156 19.094 1 96.19 37 GLY B N 1
ATOM 8042 C CA . GLY B 1 37 ? -9.086 -25.75 20.016 1 96.19 37 GLY B CA 1
ATOM 8043 C C . GLY B 1 37 ? -8.461 -24.422 19.656 1 96.19 37 GLY B C 1
ATOM 8044 O O . GLY B 1 37 ? -8.305 -23.547 20.516 1 96.19 37 GLY B O 1
ATOM 8045 N N . ALA B 1 38 ? -8.203 -24.234 18.438 1 95.81 38 ALA B N 1
ATOM 8046 C CA . ALA B 1 38 ? -7.574 -23 17.969 1 95.81 38 ALA B CA 1
ATOM 8047 C C . ALA B 1 38 ? -8.484 -21.797 18.188 1 95.81 38 ALA B C 1
ATOM 8049 O O . ALA B 1 38 ? -8.039 -20.734 18.641 1 95.81 38 ALA B O 1
ATOM 8050 N N . ILE B 1 39 ? -9.758 -21.984 17.969 1 95.88 39 ILE B N 1
ATOM 8051 C CA . ILE B 1 39 ? -10.734 -20.906 18.094 1 95.88 39 ILE B CA 1
ATOM 8052 C C . ILE B 1 39 ? -10.906 -20.531 19.562 1 95.88 39 ILE B C 1
ATOM 8054 O O . ILE B 1 39 ? -10.859 -19.359 19.922 1 95.88 39 ILE B O 1
ATOM 8058 N N . THR B 1 40 ? -11.047 -21.469 20.391 1 96.56 40 THR B N 1
ATOM 8059 C CA . THR B 1 40 ? -11.281 -21.203 21.797 1 96.56 40 THR B CA 1
ATOM 8060 C C . THR B 1 40 ? -10.031 -20.609 22.453 1 96.56 40 THR B C 1
ATOM 8062 O O . THR B 1 40 ? -10.141 -19.719 23.297 1 96.56 40 THR B O 1
ATOM 8065 N N . MET B 1 41 ? -8.906 -21.062 22 1 96.75 41 MET B N 1
ATOM 8066 C CA . MET B 1 41 ? -7.668 -20.484 22.516 1 96.75 41 MET B CA 1
ATOM 8067 C C . MET B 1 41 ? -7.527 -19.031 22.078 1 96.75 41 MET B C 1
ATOM 8069 O O . MET B 1 41 ? -7.145 -18.172 22.891 1 96.75 41 MET B O 1
ATOM 8073 N N . GLY B 1 42 ? -7.844 -18.828 20.844 1 95.12 42 GLY B N 1
ATOM 8074 C CA . GLY B 1 42 ? -7.758 -17.469 20.344 1 95.12 42 GLY B CA 1
ATOM 8075 C C . GLY B 1 42 ? -8.68 -16.5 21.047 1 95.12 42 GLY B C 1
ATOM 8076 O O . GLY B 1 42 ? -8.266 -15.406 21.438 1 95.12 42 GLY B O 1
ATOM 8077 N N . GLU B 1 43 ? -9.891 -16.906 21.281 1 95.69 43 GLU B N 1
ATOM 8078 C CA . GLU B 1 43 ? -10.867 -16.062 21.969 1 95.69 43 GLU B CA 1
ATOM 8079 C C . GLU B 1 43 ? -10.477 -15.828 23.422 1 95.69 43 GLU B C 1
ATOM 8081 O O . GLU B 1 43 ? -10.68 -14.742 23.969 1 95.69 43 GLU B O 1
ATOM 8086 N N . THR B 1 44 ? -9.914 -16.797 24.078 1 96.69 44 THR B N 1
ATOM 8087 C CA . THR B 1 44 ? -9.492 -16.688 25.469 1 96.69 44 THR B CA 1
ATOM 8088 C C . THR B 1 44 ? -8.305 -15.734 25.594 1 96.69 44 THR B C 1
ATOM 8090 O O . THR B 1 44 ? -8.25 -14.922 26.516 1 96.69 44 THR B O 1
ATOM 8093 N N . ASP B 1 45 ? -7.398 -15.883 24.672 1 96.06 45 ASP B N 1
ATOM 8094 C CA . ASP B 1 45 ? -6.223 -15.016 24.688 1 96.06 45 ASP B CA 1
ATOM 8095 C C . ASP B 1 45 ? -6.617 -13.555 24.5 1 96.06 45 ASP B C 1
ATOM 8097 O O . ASP B 1 45 ? -5.961 -12.656 25.047 1 96.06 45 ASP B O 1
ATOM 8101 N N . ARG B 1 46 ? -7.652 -13.297 23.797 1 93.75 46 ARG B N 1
ATOM 8102 C CA . ARG B 1 46 ? -8.141 -11.93 23.609 1 93.75 46 ARG B CA 1
ATOM 8103 C C . ARG B 1 46 ? -8.648 -11.352 24.922 1 93.75 46 ARG B C 1
ATOM 8105 O O . ARG B 1 46 ? -8.547 -10.148 25.172 1 93.75 46 ARG B O 1
ATOM 8112 N N . LEU B 1 47 ? -9.219 -12.164 25.734 1 95.5 47 LEU B N 1
ATOM 8113 C CA . LEU B 1 47 ? -9.641 -11.727 27.062 1 95.5 47 LEU B CA 1
ATOM 8114 C C . LEU B 1 47 ? -8.43 -11.406 27.938 1 95.5 47 LEU B C 1
ATOM 8116 O O . LEU B 1 47 ? -8.422 -10.398 28.641 1 95.5 47 LEU B O 1
ATOM 8120 N N . VAL B 1 48 ? -7.453 -12.227 27.828 1 96.75 48 VAL B N 1
ATOM 8121 C CA . VAL B 1 48 ? -6.254 -12.031 28.625 1 96.75 48 VAL B CA 1
ATOM 8122 C C . VAL B 1 48 ? -5.566 -10.727 28.234 1 96.75 48 VAL B C 1
ATOM 8124 O O . VAL B 1 48 ? -5.113 -9.969 29.094 1 96.75 48 VAL B O 1
ATOM 8127 N N . THR B 1 49 ? -5.516 -10.469 26.984 1 93.81 49 THR B N 1
ATOM 8128 C CA . THR B 1 49 ? -4.848 -9.266 26.484 1 93.81 49 THR B CA 1
ATOM 8129 C C . THR B 1 49 ? -5.66 -8.016 26.828 1 93.81 49 THR B C 1
ATOM 8131 O O . THR B 1 49 ? -5.141 -6.898 26.781 1 93.81 49 THR B O 1
ATOM 8134 N N . GLY B 1 50 ? -6.914 -8.195 27.203 1 92.94 50 GLY B N 1
ATOM 8135 C CA . GLY B 1 50 ? -7.75 -7.078 27.609 1 92.94 50 GLY B CA 1
ATOM 8136 C C . GLY B 1 50 ? -7.516 -6.645 29.047 1 92.94 50 GLY B C 1
ATOM 8137 O O . GLY B 1 50 ? -8 -5.594 29.469 1 92.94 50 GLY B O 1
ATOM 8138 N N . ALA B 1 51 ? -6.695 -7.418 29.734 1 94.69 51 ALA B N 1
ATOM 8139 C CA . ALA B 1 51 ? -6.363 -7.074 31.109 1 94.69 51 ALA B CA 1
ATOM 8140 C C . ALA B 1 51 ? -5.125 -6.184 31.172 1 94.69 51 ALA B C 1
ATOM 8142 O O . ALA B 1 51 ? -4.016 -6.629 30.859 1 94.69 51 ALA B O 1
ATOM 8143 N N . LEU B 1 52 ? -5.383 -4.961 31.656 1 89.81 52 LEU B N 1
ATOM 8144 C CA . LEU B 1 52 ? -4.297 -3.988 31.656 1 89.81 52 LEU B CA 1
ATOM 8145 C C . LEU B 1 52 ? -3.832 -3.705 33.094 1 89.81 52 LEU B C 1
ATOM 8147 O O . LEU B 1 52 ? -4.648 -3.666 34 1 89.81 52 LEU B O 1
ATOM 8151 N N . THR B 1 53 ? -2.539 -3.461 33.25 1 89.12 53 THR B N 1
ATOM 8152 C CA . THR B 1 53 ? -1.996 -2.949 34.5 1 89.12 53 THR B CA 1
ATOM 8153 C C . THR B 1 53 ? -2.295 -1.462 34.656 1 89.12 53 THR B C 1
ATOM 8155 O O . THR B 1 53 ? -2.705 -0.804 33.688 1 89.12 53 THR B O 1
ATOM 8158 N N . PRO B 1 54 ? -2.129 -0.973 35.812 1 79.69 54 PRO B N 1
ATOM 8159 C CA . PRO B 1 54 ? -2.342 0.466 36 1 79.69 54 PRO B CA 1
ATOM 8160 C C . PRO B 1 54 ? -1.426 1.309 35.094 1 79.69 54 PRO B C 1
ATOM 8162 O O . PRO B 1 54 ? -1.771 2.438 34.75 1 79.69 54 PRO B O 1
ATOM 8165 N N . SER B 1 55 ? -0.307 0.676 34.688 1 77.94 55 SER B N 1
ATOM 8166 C CA . SER B 1 55 ? 0.631 1.382 33.844 1 77.94 55 SER B CA 1
ATOM 8167 C C . SER B 1 55 ? 0.266 1.209 32.375 1 77.94 55 SER B C 1
ATOM 8169 O O . SER B 1 55 ? 0.923 1.771 31.484 1 77.94 55 SER B O 1
ATOM 8171 N N . GLY B 1 56 ? -0.806 0.475 32.094 1 82.5 56 GLY B N 1
ATOM 8172 C CA . GLY B 1 56 ? -1.296 0.31 30.734 1 82.5 56 GLY B CA 1
ATOM 8173 C C . GLY B 1 56 ? -0.588 -0.794 29.984 1 82.5 56 GLY B C 1
ATOM 8174 O O . GLY B 1 56 ? -0.593 -0.809 28.75 1 82.5 56 GLY B O 1
ATOM 8175 N N . GLU B 1 57 ? 0.095 -1.705 30.688 1 86.62 57 GLU B N 1
ATOM 8176 C CA . GLU B 1 57 ? 0.785 -2.814 30.031 1 86.62 57 GLU B CA 1
ATOM 8177 C C . GLU B 1 57 ? -0.132 -4.027 29.891 1 86.62 57 GLU B C 1
ATOM 8179 O O . GLU B 1 57 ? -0.946 -4.305 30.766 1 86.62 57 GLU B O 1
ATOM 8184 N N . SER B 1 58 ? -0.065 -4.672 28.719 1 90.75 58 SER B N 1
ATOM 8185 C CA . SER B 1 58 ? -0.829 -5.879 28.422 1 90.75 58 SER B CA 1
ATOM 8186 C C . SER B 1 58 ? 0.055 -6.957 27.812 1 90.75 58 SER B C 1
ATOM 8188 O O . SER B 1 58 ? 1.011 -6.648 27.094 1 90.75 58 SER B O 1
ATOM 8190 N N . ARG B 1 59 ? -0.189 -8.195 28.203 1 93 59 ARG B N 1
ATOM 8191 C CA . ARG B 1 59 ? 0.577 -9.312 27.672 1 93 59 ARG B CA 1
ATOM 8192 C C . ARG B 1 59 ? -0.346 -10.43 27.188 1 93 59 ARG B C 1
ATOM 8194 O O . ARG B 1 59 ? -1.494 -10.523 27.625 1 93 59 ARG B O 1
ATOM 8201 N N . SER B 1 60 ? 0.126 -11.258 26.266 1 93.69 60 SER B N 1
ATOM 8202 C CA . SER B 1 60 ? -0.602 -12.398 25.719 1 93.69 60 SER B CA 1
ATOM 8203 C C . SER B 1 60 ? -0.036 -13.719 26.234 1 93.69 60 SER B C 1
ATOM 8205 O O . SER B 1 60 ? 1.112 -13.773 26.688 1 93.69 60 SER B O 1
ATOM 8207 N N . VAL B 1 61 ? -0.817 -14.711 26.188 1 95.62 61 VAL B N 1
ATOM 8208 C CA . VAL B 1 61 ? -0.349 -16.047 26.562 1 95.62 61 VAL B CA 1
ATOM 8209 C C . VAL B 1 61 ? 0.683 -16.531 25.547 1 95.62 61 VAL B C 1
ATOM 8211 O O . VAL B 1 61 ? 1.581 -17.312 25.891 1 95.62 61 VAL B O 1
ATOM 8214 N N . THR B 1 62 ? 0.552 -16.031 24.344 1 91.69 62 THR B N 1
ATOM 8215 C CA . THR B 1 62 ? 1.458 -16.422 23.281 1 91.69 62 THR B CA 1
ATOM 8216 C C . THR B 1 62 ? 2.875 -15.93 23.562 1 91.69 62 THR B C 1
ATOM 8218 O O . THR B 1 62 ? 3.844 -16.484 23.031 1 91.69 62 THR B O 1
ATOM 8221 N N . ASP B 1 63 ? 2.984 -14.922 24.391 1 91.56 63 ASP B N 1
ATOM 8222 C CA . ASP B 1 63 ? 4.305 -14.422 24.766 1 91.56 63 ASP B CA 1
ATOM 8223 C C . ASP B 1 63 ? 5.062 -15.445 25.609 1 91.56 63 ASP B C 1
ATOM 8225 O O . ASP B 1 63 ? 6.293 -15.422 25.672 1 91.56 63 ASP B O 1
ATOM 8229 N N . VAL B 1 64 ? 4.312 -16.328 26.188 1 93.31 64 VAL B N 1
ATOM 8230 C CA . VAL B 1 64 ? 4.902 -17.312 27.094 1 93.31 64 VAL B CA 1
ATOM 8231 C C . VAL B 1 64 ? 5.102 -18.641 26.375 1 93.31 64 VAL B C 1
ATOM 8233 O O . VAL B 1 64 ? 6.102 -19.328 26.578 1 93.31 64 VAL B O 1
ATOM 8236 N N . VAL B 1 65 ? 4.156 -18.938 25.516 1 93.12 65 VAL B N 1
ATOM 8237 C CA . VAL B 1 65 ? 4.18 -20.281 24.953 1 93.12 65 VAL B CA 1
ATOM 8238 C C . VAL B 1 65 ? 4.547 -20.203 23.469 1 93.12 65 VAL B C 1
ATOM 8240 O O . VAL B 1 65 ? 4.828 -21.234 22.844 1 93.12 65 VAL B O 1
ATOM 8243 N N . GLY B 1 66 ? 4.602 -19.031 22.859 1 88.94 66 GLY B N 1
ATOM 8244 C CA . GLY B 1 66 ? 4.832 -18.891 21.438 1 88.94 66 GLY B CA 1
ATOM 8245 C C . GLY B 1 66 ? 6.301 -18.938 21.062 1 88.94 66 GLY B C 1
ATOM 8246 O O . GLY B 1 66 ? 7.145 -19.297 21.875 1 88.94 66 GLY B O 1
ATOM 8247 N N . ILE B 1 67 ? 6.68 -18.625 19.75 1 82.12 67 ILE B N 1
ATOM 8248 C CA . ILE B 1 67 ? 8.023 -18.703 19.188 1 82.12 67 ILE B CA 1
ATOM 8249 C C . ILE B 1 67 ? 8.914 -17.641 19.859 1 82.12 67 ILE B C 1
ATOM 8251 O O . ILE B 1 67 ? 10.102 -17.891 20.078 1 82.12 67 ILE B O 1
ATOM 8255 N N . GLY B 1 68 ? 8.453 -16.531 20.266 1 72.44 68 GLY B N 1
ATOM 8256 C CA . GLY B 1 68 ? 9.203 -15.484 20.938 1 72.44 68 GLY B CA 1
ATOM 8257 C C . GLY B 1 68 ? 9.117 -15.555 22.453 1 72.44 68 GLY B C 1
ATOM 8258 O O . GLY B 1 68 ? 9.055 -14.523 23.125 1 72.44 68 GLY B O 1
ATOM 8259 N N . ALA B 1 69 ? 9.25 -16.781 23.062 1 76.12 69 ALA B N 1
ATOM 8260 C CA . ALA B 1 69 ? 8.961 -17.047 24.469 1 76.12 69 ALA B CA 1
ATOM 8261 C C . ALA B 1 69 ? 10.039 -16.453 25.359 1 76.12 69 ALA B C 1
ATOM 8263 O O . ALA B 1 69 ? 9.859 -16.344 26.578 1 76.12 69 ALA B O 1
ATOM 8264 N N . TRP B 1 70 ? 11.047 -15.945 24.75 1 74.19 70 TRP B N 1
ATOM 8265 C CA . TRP B 1 70 ? 12.141 -15.445 25.562 1 74.19 70 TRP B CA 1
ATOM 8266 C C . TRP B 1 70 ? 11.727 -14.188 26.328 1 74.19 70 TRP B C 1
ATOM 8268 O O . TRP B 1 70 ? 12.305 -13.859 27.359 1 74.19 70 TRP B O 1
ATOM 8278 N N . GLY B 1 71 ? 10.625 -13.523 25.828 1 70 71 GLY B N 1
ATOM 8279 C CA . GLY B 1 71 ? 10.07 -12.414 26.594 1 70 71 GLY B CA 1
ATOM 8280 C C . GLY B 1 71 ? 8.984 -12.844 27.562 1 70 71 GLY B C 1
ATOM 8281 O O . GLY B 1 71 ? 8.367 -12 28.219 1 70 71 GLY B O 1
ATOM 8282 N N . GLY B 1 72 ? 8.906 -14.102 27.859 1 77.81 72 GLY B N 1
ATOM 8283 C CA . GLY B 1 72 ? 7.805 -14.703 28.609 1 77.81 72 GLY B CA 1
ATOM 8284 C C . GLY B 1 72 ? 7.855 -14.398 30.094 1 77.81 72 GLY B C 1
ATOM 8285 O O . GLY B 1 72 ? 6.828 -14.094 30.703 1 77.81 72 GLY B O 1
ATOM 8286 N N . PRO B 1 73 ? 9.008 -14.391 30.656 1 87.44 73 PRO B N 1
ATOM 8287 C CA . PRO B 1 73 ? 9.062 -14.117 32.094 1 87.44 73 PRO B CA 1
ATOM 8288 C C . PRO B 1 73 ? 8.531 -12.734 32.469 1 87.44 73 PRO B C 1
ATOM 8290 O O . PRO B 1 73 ? 7.949 -12.555 33.531 1 87.44 73 PRO B O 1
ATOM 8293 N N . GLU B 1 74 ? 8.609 -11.836 31.562 1 89.56 74 GLU B N 1
ATOM 8294 C CA . GLU B 1 74 ? 8.094 -10.492 31.797 1 89.56 74 GLU B CA 1
ATOM 8295 C C . GLU B 1 74 ? 6.57 -10.477 31.781 1 89.56 74 GLU B C 1
ATOM 8297 O O . GLU B 1 74 ? 5.949 -9.625 32.438 1 89.56 74 GLU B O 1
ATOM 8302 N N . ALA B 1 75 ? 6.012 -11.375 31.125 1 93.81 75 ALA B N 1
ATOM 8303 C CA . ALA B 1 75 ? 4.555 -11.453 31.062 1 93.81 75 ALA B CA 1
ATOM 8304 C C . ALA B 1 75 ? 3.965 -11.797 32.438 1 93.81 75 ALA B C 1
ATOM 8306 O O . ALA B 1 75 ? 2.967 -11.203 32.844 1 93.81 75 ALA B O 1
ATOM 8307 N N . TRP B 1 76 ? 4.621 -12.711 33.156 1 95.38 76 TRP B N 1
ATOM 8308 C CA . TRP B 1 76 ? 4.137 -13.117 34.469 1 95.38 76 TRP B CA 1
ATOM 8309 C C . TRP B 1 76 ? 4.27 -11.977 35.469 1 95.38 76 TRP B C 1
ATOM 8311 O O . TRP B 1 76 ? 3.416 -11.812 36.344 1 95.38 76 TRP B O 1
ATOM 8321 N N . THR B 1 77 ? 5.34 -11.172 35.281 1 93.31 77 THR B N 1
ATOM 8322 C CA . THR B 1 77 ? 5.504 -10.008 36.156 1 93.31 77 THR B CA 1
ATOM 8323 C C . THR B 1 77 ? 4.391 -8.992 35.906 1 93.31 77 THR B C 1
ATOM 8325 O O . THR B 1 77 ? 3.875 -8.391 36.844 1 93.31 77 THR B O 1
ATOM 8328 N N . THR B 1 78 ? 4.004 -8.844 34.719 1 93.31 78 THR B N 1
ATOM 8329 C CA . THR B 1 78 ? 2.93 -7.926 34.344 1 93.31 78 THR B CA 1
ATOM 8330 C C . THR B 1 78 ? 1.599 -8.398 34.906 1 93.31 78 THR B C 1
ATOM 8332 O O . THR B 1 78 ? 0.836 -7.594 35.469 1 93.31 78 THR B O 1
ATOM 8335 N N . TRP B 1 79 ? 1.31 -9.688 34.906 1 96.5 79 TRP B N 1
ATOM 8336 C CA . TRP B 1 79 ? 0.04 -10.203 35.406 1 96.5 79 TRP B CA 1
ATOM 8337 C C . TRP B 1 79 ? -0.011 -10.148 36.938 1 96.5 79 TRP B C 1
ATOM 8339 O O . TRP B 1 79 ? -1.09 -10.039 37.5 1 96.5 79 TRP B O 1
ATOM 8349 N N . LEU B 1 80 ? 1.165 -10.148 37.594 1 95.88 80 LEU B N 1
ATOM 8350 C CA . LEU B 1 80 ? 1.227 -10.062 39.031 1 95.88 80 LEU B CA 1
ATOM 8351 C C . LEU B 1 80 ? 0.924 -8.641 39.5 1 95.88 80 LEU B C 1
ATOM 8353 O O . LEU B 1 80 ? 0.529 -8.43 40.656 1 95.88 80 LEU B O 1
ATOM 8357 N N . GLU B 1 81 ? 1.092 -7.719 38.594 1 93.69 81 GLU B N 1
ATOM 8358 C CA . GLU B 1 81 ? 0.852 -6.32 38.938 1 93.69 81 GLU B CA 1
ATOM 8359 C C . GLU B 1 81 ? -0.621 -5.957 38.781 1 93.69 81 GLU B C 1
ATOM 8361 O O . GLU B 1 81 ? -1.044 -4.867 39.188 1 93.69 81 GLU B O 1
ATOM 8366 N N . LEU B 1 82 ? -1.432 -6.871 38.312 1 95.5 82 LEU B N 1
ATOM 8367 C CA . LEU B 1 82 ? -2.859 -6.629 38.125 1 95.5 82 LEU B CA 1
ATOM 8368 C C . LEU B 1 82 ? -3.576 -6.594 39.5 1 95.5 82 LEU B C 1
ATOM 8370 O O . LEU B 1 82 ? -3.043 -7.078 40.5 1 95.5 82 LEU B O 1
ATOM 8374 N N . SER B 1 83 ? -4.773 -6.031 39.531 1 93.5 83 SER B N 1
ATOM 8375 C CA . SER B 1 83 ? -5.594 -6.066 40.75 1 93.5 83 SER B CA 1
ATOM 8376 C C . SER B 1 83 ? -5.973 -7.496 41.094 1 93.5 83 SER B C 1
ATOM 8378 O O . SER B 1 83 ? -5.969 -8.383 40.25 1 93.5 83 SER B O 1
ATOM 8380 N N . GLU B 1 84 ? -6.266 -7.781 42.281 1 94.81 84 GLU B N 1
ATOM 8381 C CA . GLU B 1 84 ? -6.5 -9.133 42.781 1 94.81 84 GLU B CA 1
ATOM 8382 C C . GLU B 1 84 ? -7.621 -9.82 42 1 94.81 84 GLU B C 1
ATOM 8384 O O . GLU B 1 84 ? -7.473 -10.961 41.562 1 94.81 84 GLU B O 1
ATOM 8389 N N . ASP B 1 85 ? -8.703 -9.148 41.781 1 93.69 85 ASP B N 1
ATOM 8390 C CA . ASP B 1 85 ? -9.836 -9.75 41.062 1 93.69 85 ASP B CA 1
ATOM 8391 C C . ASP B 1 85 ? -9.484 -10.047 39.625 1 93.69 85 ASP B C 1
ATOM 8393 O O . ASP B 1 85 ? -9.812 -11.117 39.094 1 93.69 85 ASP B O 1
ATOM 8397 N N . LEU B 1 86 ? -8.898 -9.094 39 1 95.31 86 LEU B N 1
ATOM 8398 C CA . LEU B 1 86 ? -8.516 -9.266 37.594 1 95.31 86 LEU B CA 1
ATOM 8399 C C . LEU B 1 86 ? -7.453 -10.344 37.469 1 95.31 86 LEU B C 1
ATOM 8401 O O . LEU B 1 86 ? -7.465 -11.109 36.5 1 95.31 86 LEU B O 1
ATOM 8405 N N . ARG B 1 87 ? -6.504 -10.367 38.344 1 96.88 87 ARG B N 1
ATOM 8406 C CA . ARG B 1 87 ? -5.453 -11.383 38.344 1 96.88 87 ARG B CA 1
ATOM 8407 C C . ARG B 1 87 ? -6.047 -12.781 38.438 1 96.88 87 ARG B C 1
ATOM 8409 O O . ARG B 1 87 ? -5.609 -13.695 37.719 1 96.88 87 ARG B O 1
ATOM 8416 N N . ARG B 1 88 ? -7.039 -12.945 39.281 1 97.06 88 ARG B N 1
ATOM 8417 C CA . ARG B 1 88 ? -7.691 -14.242 39.438 1 97.06 88 ARG B CA 1
ATOM 8418 C C . ARG B 1 88 ? -8.438 -14.633 38.156 1 97.06 88 ARG B C 1
ATOM 8420 O O . ARG B 1 88 ? -8.438 -15.805 37.781 1 97.06 88 ARG B O 1
ATOM 8427 N N . SER B 1 89 ? -9.094 -13.688 37.594 1 96.69 89 SER B N 1
ATOM 8428 C CA . SER B 1 89 ? -9.758 -13.969 36.312 1 96.69 89 SER B CA 1
ATOM 8429 C C . SER B 1 89 ? -8.758 -14.383 35.25 1 96.69 89 SER B C 1
ATOM 8431 O O . SER B 1 89 ? -8.992 -15.352 34.531 1 96.69 89 SER B O 1
ATOM 8433 N N . VAL B 1 90 ? -7.668 -13.633 35.156 1 97.94 90 VAL B N 1
ATOM 8434 C CA . VAL B 1 90 ? -6.645 -13.938 34.156 1 97.94 90 VAL B CA 1
ATOM 8435 C C . VAL B 1 90 ? -6.062 -15.32 34.406 1 97.94 90 VAL B C 1
ATOM 8437 O O . VAL B 1 90 ? -5.844 -16.094 33.5 1 97.94 90 VAL B O 1
ATOM 8440 N N . ALA B 1 91 ? -5.797 -15.641 35.719 1 98.25 91 ALA B N 1
ATOM 8441 C CA . ALA B 1 91 ? -5.32 -16.969 36.062 1 98.25 91 ALA B CA 1
ATOM 8442 C C . ALA B 1 91 ? -6.285 -18.047 35.594 1 98.25 91 ALA B C 1
ATOM 8444 O O . ALA B 1 91 ? -5.863 -19.078 35.031 1 98.25 91 ALA B O 1
ATOM 8445 N N . GLY B 1 92 ? -7.582 -17.781 35.812 1 97.75 92 GLY B N 1
ATOM 8446 C CA . GLY B 1 92 ? -8.594 -18.719 35.312 1 97.75 92 GLY B CA 1
ATOM 8447 C C . GLY B 1 92 ? -8.602 -18.875 33.812 1 97.75 92 GLY B C 1
ATOM 8448 O O . GLY B 1 92 ? -8.766 -19.984 33.312 1 97.75 92 GLY B O 1
ATOM 8449 N N . TRP B 1 93 ? -8.469 -17.812 33.125 1 98.19 93 TRP B N 1
ATOM 8450 C CA . TRP B 1 93 ? -8.477 -17.844 31.656 1 98.19 93 TRP B CA 1
ATOM 8451 C C . TRP B 1 93 ? -7.238 -18.547 31.125 1 98.19 93 TRP B C 1
ATOM 8453 O O . TRP B 1 93 ? -7.312 -19.281 30.141 1 98.19 93 TRP B O 1
ATOM 8463 N N . ILE B 1 94 ? -6.043 -18.281 31.75 1 98 94 ILE B N 1
ATOM 8464 C CA . ILE B 1 94 ? -4.828 -19 31.344 1 98 94 ILE B CA 1
ATOM 8465 C C . ILE B 1 94 ? -5.008 -20.5 31.562 1 98 94 ILE B C 1
ATOM 8467 O O . ILE B 1 94 ? -4.59 -21.297 30.734 1 98 94 ILE B O 1
ATOM 8471 N N . PHE B 1 95 ? -5.656 -20.844 32.688 1 98 95 PHE B N 1
ATOM 8472 C CA . PHE B 1 95 ? -5.965 -22.234 32.969 1 98 95 PHE B CA 1
ATOM 8473 C C . PHE B 1 95 ? -6.84 -22.844 31.891 1 98 95 PHE B C 1
ATOM 8475 O O . PHE B 1 95 ? -6.566 -23.938 31.406 1 98 95 PHE B O 1
ATOM 8482 N N . MET B 1 96 ? -7.859 -22.141 31.484 1 97.44 96 MET B N 1
ATOM 8483 C CA . MET B 1 96 ? -8.75 -22.625 30.438 1 97.44 96 MET B CA 1
ATOM 8484 C C . MET B 1 96 ? -8.023 -22.688 29.094 1 97.44 96 MET B C 1
ATOM 8486 O O . MET B 1 96 ? -8.242 -23.609 28.312 1 97.44 96 MET B O 1
ATOM 8490 N N . HIS B 1 97 ? -7.238 -21.656 28.797 1 97.75 97 HIS B N 1
ATOM 8491 C CA . HIS B 1 97 ? -6.441 -21.656 27.578 1 97.75 97 HIS B CA 1
ATOM 8492 C C . HIS B 1 97 ? -5.594 -22.906 27.469 1 97.75 97 HIS B C 1
ATOM 8494 O O . HIS B 1 97 ? -5.512 -23.531 26.406 1 97.75 97 HIS B O 1
ATOM 8500 N N . ALA B 1 98 ? -4.98 -23.297 28.578 1 97.5 98 ALA B N 1
ATOM 8501 C CA . ALA B 1 98 ? -4.16 -24.5 28.625 1 97.5 98 ALA B CA 1
ATOM 8502 C C . ALA B 1 98 ? -5.004 -25.75 28.359 1 97.5 98 ALA B C 1
ATOM 8504 O O . ALA B 1 98 ? -4.559 -26.672 27.688 1 97.5 98 ALA B O 1
ATOM 8505 N N . ARG B 1 99 ? -6.172 -25.812 28.859 1 96.56 99 ARG B N 1
ATOM 8506 C CA . ARG B 1 99 ? -7.055 -26.953 28.656 1 96.56 99 ARG B CA 1
ATOM 8507 C C . ARG B 1 99 ? -7.535 -27.031 27.219 1 96.56 99 ARG B C 1
ATOM 8509 O O . ARG B 1 99 ? -7.656 -28.125 26.656 1 96.56 99 ARG B O 1
ATOM 8516 N N . PHE B 1 100 ? -7.871 -25.922 26.641 1 97.12 100 PHE B N 1
ATOM 8517 C CA . PHE B 1 100 ? -8.289 -25.906 25.25 1 97.12 100 PHE B CA 1
ATOM 8518 C C . PHE B 1 100 ? -7.156 -26.359 24.328 1 97.12 100 PHE B C 1
ATOM 8520 O O . PHE B 1 100 ? -7.402 -26.891 23.25 1 97.12 100 PHE B O 1
ATOM 8527 N N . ASP B 1 101 ? -5.914 -26.125 24.766 1 96.94 101 ASP B N 1
ATOM 8528 C CA . ASP B 1 101 ? -4.746 -26.547 24 1 96.94 101 ASP B CA 1
ATOM 8529 C C . ASP B 1 101 ? -4.699 -28.062 23.859 1 96.94 101 ASP B C 1
ATOM 8531 O O . ASP B 1 101 ? -4.086 -28.594 22.922 1 96.94 101 ASP B O 1
ATOM 8535 N N . ILE B 1 102 ? -5.352 -28.797 24.75 1 97.62 102 ILE B N 1
ATOM 8536 C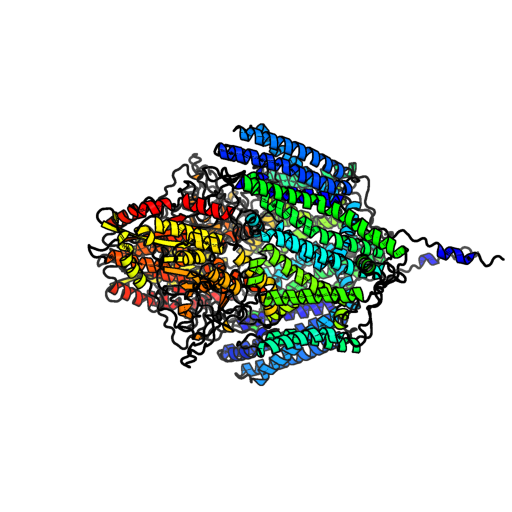 CA . ILE B 1 102 ? -5.406 -30.25 24.672 1 97.62 102 ILE B CA 1
ATOM 8537 C C . ILE B 1 102 ? -6.137 -30.672 23.391 1 97.62 102 ILE B C 1
ATOM 8539 O O . ILE B 1 102 ? -5.676 -31.562 22.672 1 97.62 102 ILE B O 1
ATOM 8543 N N . ALA B 1 103 ? -7.223 -29.969 23.156 1 96.56 103 ALA B N 1
ATOM 8544 C CA . ALA B 1 103 ? -7.953 -30.25 21.922 1 96.56 103 ALA B CA 1
ATOM 8545 C C . ALA B 1 103 ? -7.082 -29.984 20.688 1 96.56 103 ALA B C 1
ATOM 8547 O O . ALA B 1 103 ? -7.117 -30.75 19.719 1 96.56 103 ALA B O 1
ATOM 8548 N N . LEU B 1 104 ? -6.293 -28.969 20.734 1 96.25 104 LEU B N 1
ATOM 8549 C CA . LEU B 1 104 ? -5.453 -28.578 19.594 1 96.25 104 LEU B CA 1
ATOM 8550 C C . LEU B 1 104 ? -4.379 -29.641 19.344 1 96.25 104 LEU B C 1
ATOM 8552 O O . LEU B 1 104 ? -4.27 -30.156 18.219 1 96.25 104 LEU B O 1
ATOM 8556 N N . TYR B 1 105 ? -3.555 -30.016 20.391 1 96.56 105 TYR B N 1
ATOM 8557 C CA . TYR B 1 105 ? -2.432 -30.891 20.094 1 96.56 105 TYR B CA 1
ATOM 8558 C C . TYR B 1 105 ? -2.893 -32.344 19.953 1 96.56 105 TYR B C 1
ATOM 8560 O O . TYR B 1 105 ? -2.238 -33.156 19.297 1 96.56 105 TYR B O 1
ATOM 8568 N N . VAL B 1 106 ? -4.105 -32.75 20.547 1 96.75 106 VAL B N 1
ATOM 8569 C CA . VAL B 1 106 ? -4.676 -34.062 20.266 1 96.75 106 VAL B CA 1
ATOM 8570 C C . VAL B 1 106 ? -5.18 -34.125 18.828 1 96.75 106 VAL B C 1
ATOM 8572 O O . VAL B 1 106 ? -5.004 -35.125 18.141 1 96.75 106 VAL B O 1
ATOM 8575 N N . GLY B 1 107 ? -5.762 -33.031 18.438 1 96.5 107 GLY B N 1
ATOM 8576 C CA . GLY B 1 107 ? -6.25 -32.938 17.078 1 96.5 107 GLY B CA 1
ATOM 8577 C C . GLY B 1 107 ? -5.148 -33.125 16.047 1 96.5 107 GLY B C 1
ATOM 8578 O O . GLY B 1 107 ? -5.266 -33.938 15.133 1 96.5 107 GLY B O 1
ATOM 8579 N N . TYR B 1 108 ? -4.016 -32.312 16.188 1 95.88 108 TYR B N 1
ATOM 8580 C CA . TYR B 1 108 ? -2.996 -32.438 15.156 1 95.88 108 TYR B CA 1
ATOM 8581 C C . TYR B 1 108 ? -2.223 -33.75 15.305 1 95.88 108 TYR B C 1
ATOM 8583 O O . TYR B 1 108 ? -1.668 -34.25 14.328 1 95.88 108 TYR B O 1
ATOM 8591 N N . TRP B 1 109 ? -2.152 -34.312 16.516 1 96.12 109 TRP B N 1
ATOM 8592 C CA . TRP B 1 109 ? -1.523 -35.625 16.688 1 96.12 109 TRP B CA 1
ATOM 8593 C C . TRP B 1 109 ? -2.301 -36.688 15.953 1 96.12 109 TRP B C 1
ATOM 8595 O O . TRP B 1 109 ? -1.71 -37.531 15.273 1 96.12 109 TRP B O 1
ATOM 8605 N N . LEU B 1 110 ? -3.625 -36.688 15.992 1 95.69 110 LEU B N 1
ATOM 8606 C CA . LEU B 1 110 ? -4.469 -37.656 15.312 1 95.69 110 LEU B CA 1
ATOM 8607 C C . LEU B 1 110 ? -4.371 -37.5 13.805 1 95.69 110 LEU B C 1
ATOM 8609 O O . LEU B 1 110 ? -4.461 -38.5 13.062 1 95.69 110 LEU B O 1
ATOM 8613 N N . LEU B 1 111 ? -4.129 -36.344 13.328 1 94.44 111 LEU B N 1
ATOM 8614 C CA . LEU B 1 111 ? -4.055 -36.062 11.898 1 94.44 111 LEU B CA 1
ATOM 8615 C C . LEU B 1 111 ? -2.693 -36.469 11.336 1 94.44 111 LEU B C 1
ATOM 8617 O O . LEU B 1 111 ? -2.604 -37.031 10.242 1 94.44 111 LEU B O 1
ATOM 8621 N N . LEU B 1 112 ? -1.621 -36.25 12.148 1 95.12 112 LEU B N 1
ATOM 8622 C CA . LEU B 1 112 ? -0.269 -36.406 11.625 1 95.12 112 LEU B CA 1
ATOM 8623 C C . LEU B 1 112 ? 0.24 -37.812 11.883 1 95.12 112 LEU B C 1
ATOM 8625 O O . LEU B 1 112 ? 1.086 -38.344 11.141 1 95.12 112 LEU B O 1
ATOM 8629 N N . ARG B 1 113 ? -0.209 -38.531 12.805 1 94.69 113 ARG B N 1
ATOM 8630 C CA . ARG B 1 113 ? 0.307 -39.844 13.211 1 94.69 113 ARG B CA 1
ATOM 8631 C C . ARG B 1 113 ? 0.239 -40.844 12.055 1 94.69 113 ARG B C 1
ATOM 8633 O O . ARG B 1 113 ? 1.237 -41.469 11.727 1 94.69 113 ARG B O 1
ATOM 8640 N N . PRO B 1 114 ? -0.931 -40.844 11.375 1 92.31 114 PRO B N 1
ATOM 8641 C CA . PRO B 1 114 ? -0.98 -41.812 10.266 1 92.31 114 PRO B CA 1
ATOM 8642 C C . PRO B 1 114 ? -0.056 -41.438 9.117 1 92.31 114 PRO B C 1
ATOM 8644 O O . PRO B 1 114 ? 0.362 -42.312 8.344 1 92.31 114 PRO B O 1
ATOM 8647 N N . LEU B 1 115 ? 0.332 -40.25 9.031 1 91.88 115 LEU B N 1
ATOM 8648 C CA . LEU B 1 115 ? 1.164 -39.781 7.93 1 91.88 115 LEU B CA 1
ATOM 8649 C C . LEU B 1 115 ? 2.639 -40.062 8.203 1 91.88 115 LEU B C 1
ATOM 8651 O O . LEU B 1 115 ? 3.398 -40.375 7.285 1 91.88 115 LEU B O 1
ATOM 8655 N N . VAL B 1 116 ? 3.057 -40 9.508 1 93.31 116 VAL B N 1
ATOM 8656 C CA . VAL B 1 116 ? 4.492 -40 9.773 1 93.31 116 VAL B CA 1
ATOM 8657 C C . VAL B 1 116 ? 4.867 -41.281 10.547 1 93.31 116 VAL B C 1
ATOM 8659 O O . VAL B 1 116 ? 6.043 -41.531 10.828 1 93.31 116 VAL B O 1
ATOM 8662 N N . LYS B 1 117 ? 3.939 -42.156 10.852 1 89.56 117 LYS B N 1
ATOM 8663 C CA . LYS B 1 117 ? 4.188 -43.312 11.711 1 89.56 117 LYS B CA 1
ATOM 8664 C C . LYS B 1 117 ? 5.277 -44.188 11.133 1 89.56 117 LYS B C 1
ATOM 8666 O O . LYS B 1 117 ? 6.008 -44.844 11.875 1 89.56 117 LYS B O 1
ATOM 8671 N N . ASP B 1 118 ? 5.438 -44.156 9.805 1 88.31 118 ASP B N 1
ATOM 8672 C CA . ASP B 1 118 ? 6.387 -45.031 9.156 1 88.31 118 ASP B CA 1
ATOM 8673 C C . ASP B 1 118 ? 7.766 -44.406 9.047 1 88.31 118 ASP B C 1
ATOM 8675 O O . ASP B 1 118 ? 8.727 -45.062 8.625 1 88.31 118 ASP B O 1
ATOM 8679 N N . ILE B 1 119 ? 7.887 -43.188 9.414 1 90.44 119 ILE B N 1
ATOM 8680 C CA . ILE B 1 119 ? 9.148 -42.469 9.398 1 90.44 119 ILE B CA 1
ATOM 8681 C C . ILE B 1 119 ? 9.711 -42.375 10.82 1 90.44 119 ILE B C 1
ATOM 8683 O O . ILE B 1 119 ? 9.172 -41.688 11.664 1 90.44 119 ILE B O 1
ATOM 8687 N N . ARG B 1 120 ? 10.703 -43 11.086 1 87.44 120 ARG B N 1
ATOM 8688 C CA . ARG B 1 120 ? 11.219 -43.188 12.438 1 87.44 120 ARG B CA 1
ATOM 8689 C C . ARG B 1 120 ? 11.445 -41.844 13.133 1 87.44 120 ARG B C 1
ATOM 8691 O O . ARG B 1 120 ? 10.906 -41.594 14.211 1 87.44 120 ARG B O 1
ATOM 8698 N N . VAL B 1 121 ? 12.219 -40.938 12.523 1 86.75 121 VAL B N 1
ATOM 8699 C CA . VAL B 1 121 ? 12.57 -39.688 13.164 1 86.75 121 VAL B CA 1
ATOM 8700 C C . VAL B 1 121 ? 11.328 -38.812 13.305 1 86.75 121 VAL B C 1
ATOM 8702 O O . VAL B 1 121 ? 11.125 -38.156 14.344 1 86.75 121 VAL B O 1
ATOM 8705 N N . ALA B 1 122 ? 10.516 -38.75 12.281 1 92.25 122 ALA B N 1
ATOM 8706 C CA . ALA B 1 122 ? 9.297 -37.938 12.336 1 92.25 122 ALA B CA 1
ATOM 8707 C C . ALA B 1 122 ? 8.32 -38.5 13.359 1 92.25 122 ALA B C 1
ATOM 8709 O O . ALA B 1 122 ? 7.676 -37.75 14.086 1 92.25 122 ALA B O 1
ATOM 8710 N N . GLY B 1 123 ? 8.227 -39.781 13.359 1 93.81 123 GLY B N 1
ATOM 8711 C CA . GLY B 1 123 ? 7.371 -40.375 14.367 1 93.81 123 GLY B CA 1
ATOM 8712 C C . GLY B 1 123 ? 7.832 -40.125 15.789 1 93.81 123 GLY B C 1
ATOM 8713 O O . GLY B 1 123 ? 7.02 -39.812 16.656 1 93.81 123 GLY B O 1
ATOM 8714 N N . ALA B 1 124 ? 9.141 -40.188 15.984 1 94.25 124 ALA B N 1
ATOM 8715 C CA . ALA B 1 124 ? 9.695 -39.906 17.297 1 94.25 124 ALA B CA 1
ATOM 8716 C C . ALA B 1 124 ? 9.5 -38.438 17.672 1 94.25 124 ALA B C 1
ATOM 8718 O O . ALA B 1 124 ? 9.195 -38.125 18.812 1 94.25 124 ALA B O 1
ATOM 8719 N N . ALA B 1 125 ? 9.695 -37.625 16.734 1 95.44 125 ALA B N 1
ATOM 8720 C CA . ALA B 1 125 ? 9.516 -36.188 16.969 1 95.44 125 ALA B CA 1
ATOM 8721 C C . ALA B 1 125 ? 8.07 -35.875 17.328 1 95.44 125 ALA B C 1
ATOM 8723 O O . ALA B 1 125 ? 7.809 -35.031 18.188 1 95.44 125 ALA B O 1
ATOM 8724 N N . LEU B 1 126 ? 7.125 -36.562 16.656 1 96.88 126 LEU B N 1
ATOM 8725 C CA . LEU B 1 126 ? 5.715 -36.312 16.938 1 96.88 126 LEU B CA 1
ATOM 8726 C C . LEU B 1 126 ? 5.359 -36.75 18.359 1 96.88 126 LEU B C 1
ATOM 8728 O O . LEU B 1 126 ? 4.621 -36.062 19.047 1 96.88 126 LEU B O 1
ATOM 8732 N N . TRP B 1 127 ? 5.914 -37.844 18.766 1 96.62 127 TRP B N 1
ATOM 8733 C CA . TRP B 1 127 ? 5.672 -38.312 20.125 1 96.62 127 TRP B CA 1
ATOM 8734 C C . TRP B 1 127 ? 6.348 -37.406 21.156 1 96.62 127 TRP B C 1
ATOM 8736 O O . TRP B 1 127 ? 5.789 -37.125 22.219 1 96.62 127 TRP B O 1
ATOM 8746 N N . THR B 1 128 ? 7.535 -36.969 20.828 1 96.81 128 THR B N 1
ATOM 8747 C CA . THR B 1 128 ? 8.211 -36 21.703 1 96.81 128 THR B CA 1
ATOM 8748 C C . THR B 1 128 ? 7.41 -34.719 21.797 1 96.81 128 THR B C 1
ATOM 8750 O O . THR B 1 128 ? 7.305 -34.125 22.875 1 96.81 128 THR B O 1
ATOM 8753 N N . LEU B 1 129 ? 6.855 -34.312 20.688 1 97.12 129 LEU B N 1
ATOM 8754 C CA . LEU B 1 129 ? 6.047 -33.094 20.672 1 97.12 129 LEU B CA 1
ATOM 8755 C C . LEU B 1 129 ? 4.824 -33.25 21.562 1 97.12 129 LEU B C 1
ATOM 8757 O O . LEU B 1 129 ? 4.477 -32.344 22.297 1 97.12 129 LEU B O 1
ATOM 8761 N N . LEU B 1 130 ? 4.156 -34.438 21.5 1 97.25 130 LEU B N 1
ATOM 8762 C CA . LEU B 1 130 ? 3.008 -34.688 22.359 1 97.25 130 LEU B CA 1
ATOM 8763 C C . LEU B 1 130 ? 3.41 -34.656 23.828 1 97.25 130 LEU B C 1
ATOM 8765 O O . LEU B 1 130 ? 2.691 -34.125 24.672 1 97.25 130 LEU B O 1
ATOM 8769 N N . ALA B 1 131 ? 4.57 -35.188 24.125 1 97.56 131 ALA B N 1
ATOM 8770 C CA . ALA B 1 131 ? 5.059 -35.219 25.5 1 97.56 131 ALA B CA 1
ATOM 8771 C C . ALA B 1 131 ? 5.363 -33.812 26 1 97.56 131 ALA B C 1
ATOM 8773 O O . ALA B 1 131 ? 4.98 -33.438 27.109 1 97.56 131 ALA B O 1
ATOM 8774 N N . VAL B 1 132 ? 6.023 -33.094 25.188 1 97.38 132 VAL B N 1
ATOM 8775 C CA . VAL B 1 132 ? 6.41 -31.719 25.578 1 97.38 132 VAL B CA 1
ATOM 8776 C C . VAL B 1 132 ? 5.16 -30.859 25.719 1 97.38 132 VAL B C 1
ATOM 8778 O O . VAL B 1 132 ? 5.09 -30 26.609 1 97.38 132 VAL B O 1
ATOM 8781 N N . GLU B 1 133 ? 4.191 -31.094 24.844 1 97.62 133 GLU B N 1
ATOM 8782 C CA . GLU B 1 133 ? 2.93 -30.359 24.938 1 97.62 133 GLU B CA 1
ATOM 8783 C C . GLU B 1 133 ? 2.207 -30.672 26.25 1 97.62 133 GLU B C 1
ATOM 8785 O O . GLU B 1 133 ? 1.638 -29.766 26.875 1 97.62 133 GLU B O 1
ATOM 8790 N N . THR B 1 134 ? 2.215 -31.875 26.625 1 97.62 134 THR B N 1
ATOM 8791 C CA . THR B 1 134 ? 1.561 -32.281 27.875 1 97.62 134 THR B CA 1
ATOM 8792 C C . THR B 1 134 ? 2.266 -31.688 29.078 1 97.62 134 THR B C 1
ATOM 8794 O O . THR B 1 134 ? 1.613 -31.234 30.016 1 97.62 134 THR B O 1
ATOM 8797 N N . ILE B 1 135 ? 3.57 -31.609 29.016 1 97.62 135 ILE B N 1
ATOM 8798 C CA . ILE B 1 135 ? 4.344 -31 30.094 1 97.62 135 ILE B CA 1
ATOM 8799 C C . ILE B 1 135 ? 4.066 -29.5 30.141 1 97.62 135 ILE B C 1
ATOM 8801 O O . ILE B 1 135 ? 3.896 -28.938 31.219 1 97.62 135 ILE B O 1
ATOM 8805 N N . GLU B 1 136 ? 4.055 -28.922 28.984 1 97.12 136 GLU B N 1
ATOM 8806 C CA . GLU B 1 136 ? 3.76 -27.5 28.906 1 97.12 136 GLU B CA 1
ATOM 8807 C C . GLU B 1 136 ? 2.389 -27.188 29.5 1 97.12 136 GLU B C 1
ATOM 8809 O O . GLU B 1 136 ? 2.232 -26.203 30.25 1 97.12 136 GLU B O 1
ATOM 8814 N N . THR B 1 137 ? 1.359 -28.031 29.141 1 97.62 137 THR B N 1
ATOM 8815 C CA . THR B 1 137 ? 0.007 -27.844 29.656 1 97.62 137 THR B CA 1
ATOM 8816 C C . THR B 1 137 ? -0.014 -27.984 31.172 1 97.62 137 THR B C 1
ATOM 8818 O O . THR B 1 137 ? -0.637 -27.188 31.875 1 97.62 137 THR B O 1
ATOM 8821 N N . GLY B 1 138 ? 0.681 -28.938 31.688 1 97.56 138 GLY B N 1
ATOM 8822 C CA . GLY B 1 138 ? 0.76 -29.109 33.125 1 97.56 138 GLY B CA 1
ATOM 8823 C C . GLY B 1 138 ? 1.433 -27.953 33.844 1 97.56 138 GLY B C 1
ATOM 8824 O O . GLY B 1 138 ? 0.931 -27.469 34.844 1 97.56 138 GLY B O 1
ATOM 8825 N N . LEU B 1 139 ? 2.533 -27.531 33.281 1 96.75 139 LEU B N 1
ATOM 8826 C CA . LEU B 1 139 ? 3.277 -26.422 33.875 1 96.75 139 LEU B CA 1
ATOM 8827 C C . LEU B 1 139 ? 2.479 -25.125 33.812 1 96.75 139 LEU B C 1
ATOM 8829 O O . LEU B 1 139 ? 2.539 -24.312 34.719 1 96.75 139 LEU B O 1
ATOM 8833 N N . LEU B 1 140 ? 1.792 -24.922 32.656 1 96.75 140 LEU B N 1
ATOM 8834 C CA . LEU B 1 140 ? 0.988 -23.719 32.5 1 96.75 140 LEU B CA 1
ATOM 8835 C C . LEU B 1 140 ? -0.177 -23.703 33.5 1 96.75 140 LEU B C 1
ATOM 8837 O O . LEU B 1 140 ? -0.516 -22.656 34.062 1 96.75 140 LEU B O 1
ATOM 8841 N N . CYS B 1 141 ? -0.856 -24.844 33.75 1 97.62 141 CYS B N 1
ATOM 8842 C CA . CYS B 1 141 ? -1.919 -24.969 34.719 1 97.62 141 CYS B CA 1
ATOM 8843 C C . CYS B 1 141 ? -1.389 -24.688 36.125 1 97.62 141 CYS B C 1
ATOM 8845 O O . CYS B 1 141 ? -2.029 -23.969 36.906 1 97.62 141 CYS B O 1
ATOM 8847 N N . ALA B 1 142 ? -0.211 -25.172 36.406 1 97.38 142 ALA B N 1
ATOM 8848 C CA . ALA B 1 142 ? 0.411 -24.938 37.688 1 97.38 142 ALA B CA 1
ATOM 8849 C C . ALA B 1 142 ? 0.74 -23.453 37.875 1 97.38 142 ALA B C 1
ATOM 8851 O O . ALA B 1 142 ? 0.495 -22.891 38.938 1 97.38 142 ALA B O 1
ATOM 8852 N N . ALA B 1 143 ? 1.336 -22.906 36.875 1 97.38 143 ALA B N 1
ATOM 8853 C CA . ALA B 1 143 ? 1.671 -21.484 36.906 1 97.38 143 ALA B CA 1
ATOM 8854 C C . ALA B 1 143 ? 0.417 -20.641 37.094 1 97.38 143 ALA B C 1
ATOM 8856 O O . ALA B 1 143 ? 0.433 -19.625 37.812 1 97.38 143 ALA B O 1
ATOM 8857 N N . ALA B 1 144 ? -0.664 -21.016 36.375 1 97.94 144 ALA B N 1
ATOM 8858 C CA . ALA B 1 144 ? -1.934 -20.312 36.5 1 97.94 144 ALA B CA 1
ATOM 8859 C C . ALA B 1 144 ? -2.469 -20.406 37.906 1 97.94 144 ALA B C 1
ATOM 8861 O O . ALA B 1 144 ? -2.982 -19.422 38.469 1 97.94 144 ALA B O 1
ATOM 8862 N N . ALA B 1 145 ? -2.352 -21.531 38.531 1 97.69 145 ALA B N 1
ATOM 8863 C CA . ALA B 1 145 ? -2.779 -21.719 39.938 1 97.69 145 ALA B CA 1
ATOM 8864 C C . ALA B 1 145 ? -1.959 -20.859 40.875 1 97.69 145 ALA B C 1
ATOM 8866 O O . ALA B 1 145 ? -2.502 -20.266 41.812 1 97.69 145 ALA B O 1
ATOM 8867 N N . LEU B 1 146 ? -0.703 -20.781 40.625 1 97.62 146 LEU B N 1
ATOM 8868 C CA . LEU B 1 146 ? 0.171 -19.953 41.438 1 97.62 146 LEU B CA 1
ATOM 8869 C C . LEU B 1 146 ? -0.153 -18.469 41.25 1 97.62 146 LEU B C 1
ATOM 8871 O O . LEU B 1 146 ? -0.123 -17.703 42.219 1 97.62 146 LEU B O 1
ATOM 8875 N N . LEU B 1 147 ? -0.429 -18.125 40.031 1 97.5 147 LEU B N 1
ATOM 8876 C CA . LEU B 1 147 ? -0.821 -16.75 39.75 1 97.5 147 LEU B CA 1
ATOM 8877 C C . LEU B 1 147 ? -2.096 -16.375 40.5 1 97.5 147 LEU B C 1
ATOM 8879 O O . LEU B 1 147 ? -2.248 -15.242 40.938 1 97.5 147 LEU B O 1
ATOM 8883 N N . TRP B 1 148 ? -3.057 -17.344 40.594 1 97.06 148 TRP B N 1
ATOM 8884 C CA . TRP B 1 148 ? -4.293 -17.172 41.344 1 97.06 148 TRP B CA 1
ATOM 8885 C C . TRP B 1 148 ? -3.998 -16.734 42.781 1 97.06 148 TRP B C 1
ATOM 8887 O O . TRP B 1 148 ? -4.723 -15.922 43.344 1 97.06 148 TRP B O 1
ATOM 8897 N N . TRP B 1 149 ? -2.842 -17.172 43.281 1 95.5 149 TRP B N 1
ATOM 8898 C CA . TRP B 1 149 ? -2.467 -16.875 44.688 1 95.5 149 TRP B CA 1
ATOM 8899 C C . TRP B 1 149 ? -1.476 -15.727 44.75 1 95.5 149 TRP B C 1
ATOM 8901 O O . TRP B 1 149 ? -1.005 -15.359 45.812 1 95.5 149 TRP B O 1
ATOM 8911 N N . GLY B 1 150 ? -1.054 -15.18 43.688 1 94.56 150 GLY B N 1
ATOM 8912 C CA . GLY B 1 150 ? -0.28 -13.945 43.625 1 94.56 150 GLY B CA 1
ATOM 8913 C C . GLY B 1 150 ? 1.218 -14.18 43.688 1 94.56 150 GLY B C 1
ATOM 8914 O O . GLY B 1 150 ? 1.972 -13.32 44.125 1 94.56 150 GLY B O 1
ATOM 8915 N N . TRP B 1 151 ? 1.577 -15.406 43.281 1 92.81 151 TRP B N 1
ATOM 8916 C CA . TRP B 1 151 ? 3.008 -15.688 43.312 1 92.81 151 TRP B CA 1
ATOM 8917 C C . TRP B 1 151 ? 3.393 -16.688 42.25 1 92.81 151 TRP B C 1
ATOM 8919 O O . TRP B 1 151 ? 2.822 -17.781 42.156 1 92.81 151 TRP B O 1
ATOM 8929 N N . VAL B 1 152 ? 4.297 -16.344 41.375 1 96.06 152 VAL B N 1
ATOM 8930 C CA . VAL B 1 152 ? 4.859 -17.25 40.375 1 96.06 152 VAL B CA 1
ATOM 8931 C C . VAL B 1 152 ? 6.383 -17.203 40.438 1 96.06 152 VAL B C 1
ATOM 8933 O O . VAL B 1 152 ? 7.004 -16.25 39.938 1 96.06 152 VAL B O 1
ATOM 8936 N N . PRO B 1 153 ? 7.02 -18.188 40.938 1 94.81 153 PRO B N 1
ATOM 8937 C CA . PRO B 1 153 ? 8.477 -18.172 41.094 1 94.81 153 PRO B CA 1
ATOM 8938 C C . PRO B 1 153 ? 9.219 -18.125 39.75 1 94.81 153 PRO B C 1
ATOM 8940 O O . PRO B 1 153 ? 8.688 -18.578 38.75 1 94.81 153 PRO B O 1
ATOM 8943 N N . ALA B 1 154 ? 10.43 -17.625 39.781 1 93.75 154 ALA B N 1
ATOM 8944 C CA . ALA B 1 154 ? 11.258 -17.5 38.562 1 93.75 154 ALA B CA 1
ATOM 8945 C C . ALA B 1 154 ? 11.547 -18.859 37.969 1 93.75 154 ALA B C 1
ATOM 8947 O O . ALA B 1 154 ? 11.648 -18.984 36.719 1 93.75 154 ALA B O 1
ATOM 8948 N N . ALA B 1 155 ? 11.625 -19.859 38.75 1 94.38 155 ALA B N 1
ATOM 8949 C CA . ALA B 1 155 ? 11.93 -21.203 38.281 1 94.38 155 ALA B CA 1
ATOM 8950 C C . ALA B 1 155 ? 10.836 -21.719 37.344 1 94.38 155 ALA B C 1
ATOM 8952 O O . ALA B 1 155 ? 11.125 -22.312 36.312 1 94.38 155 ALA B O 1
ATOM 8953 N N . VAL B 1 156 ? 9.648 -21.438 37.781 1 95.25 156 VAL B N 1
ATOM 8954 C CA . VAL B 1 156 ? 8.523 -21.891 36.969 1 95.25 156 VAL B CA 1
ATOM 8955 C C . VAL B 1 156 ? 8.461 -21.094 35.688 1 95.25 156 VAL B C 1
ATOM 8957 O O . VAL B 1 156 ? 8.18 -21.641 34.594 1 95.25 156 VAL B O 1
ATOM 8960 N N . ARG B 1 157 ? 8.742 -19.797 35.75 1 94.31 157 ARG B N 1
ATOM 8961 C CA . ARG B 1 157 ? 8.727 -18.938 34.562 1 94.31 157 ARG B CA 1
ATOM 8962 C C . ARG B 1 157 ? 9.75 -19.391 33.531 1 94.31 157 ARG B C 1
ATOM 8964 O O . ARG B 1 157 ? 9.438 -19.531 32.344 1 94.31 157 ARG B O 1
ATOM 8971 N N . TRP B 1 158 ? 10.875 -19.719 33.969 1 93.62 158 TRP B N 1
ATOM 8972 C CA . TRP B 1 158 ? 11.953 -20.125 33.062 1 93.62 158 TRP B CA 1
ATOM 8973 C C . TRP B 1 158 ? 11.766 -21.547 32.594 1 93.62 158 TRP B C 1
ATOM 8975 O O . TRP B 1 158 ? 12.148 -21.891 31.469 1 93.62 158 TRP B O 1
ATOM 8985 N N . ALA B 1 159 ? 11.195 -22.406 33.438 1 94.94 159 ALA B N 1
ATOM 8986 C CA . ALA B 1 159 ? 10.859 -23.766 33 1 94.94 159 ALA B CA 1
ATOM 8987 C C . ALA B 1 159 ? 9.906 -23.734 31.812 1 94.94 159 ALA B C 1
ATOM 8989 O O . ALA B 1 159 ? 10.055 -24.5 30.859 1 94.94 159 ALA B O 1
ATOM 8990 N N . LEU B 1 160 ? 9 -22.797 31.906 1 95.38 160 LEU B N 1
ATOM 8991 C CA . LEU B 1 160 ? 8.047 -22.672 30.812 1 95.38 160 LEU B CA 1
ATOM 8992 C C . LEU B 1 160 ? 8.734 -22.203 29.531 1 95.38 160 LEU B C 1
ATOM 8994 O O . LEU B 1 160 ? 8.398 -22.656 28.438 1 95.38 160 LEU B O 1
ATOM 8998 N N . VAL B 1 161 ? 9.672 -21.281 29.641 1 93.75 161 VAL B N 1
ATOM 8999 C CA . VAL B 1 161 ? 10.445 -20.828 28.5 1 93.75 161 VAL B CA 1
ATOM 9000 C C . VAL B 1 161 ? 11.219 -21.984 27.891 1 93.75 161 VAL B C 1
ATOM 9002 O O . VAL B 1 161 ? 11.266 -22.156 26.672 1 93.75 161 VAL B O 1
ATOM 9005 N N . GLY B 1 162 ? 11.852 -22.766 28.734 1 93.5 162 GLY B N 1
ATOM 9006 C CA . GLY B 1 162 ? 12.594 -23.938 28.281 1 93.5 162 GLY B CA 1
ATOM 9007 C C . GLY B 1 162 ? 11.734 -24.938 27.531 1 93.5 162 GLY B C 1
ATOM 9008 O O . GLY B 1 162 ? 12.102 -25.406 26.453 1 93.5 162 GLY B O 1
ATOM 9009 N N . VAL B 1 163 ? 10.609 -25.25 28.078 1 95.56 163 VAL B N 1
ATOM 9010 C CA . VAL B 1 163 ? 9.703 -26.219 27.484 1 95.56 163 VAL B CA 1
ATOM 9011 C C . VAL B 1 163 ? 9.188 -25.688 26.141 1 95.56 163 VAL B C 1
ATOM 9013 O O . VAL B 1 163 ? 9.086 -26.438 25.172 1 95.56 163 VAL B O 1
ATOM 9016 N N . ALA B 1 164 ? 8.789 -24.391 26.109 1 95.31 164 ALA B N 1
ATOM 9017 C CA . ALA B 1 164 ? 8.312 -23.781 24.859 1 95.31 164 ALA B CA 1
ATOM 9018 C C . ALA B 1 164 ? 9.391 -23.812 23.781 1 95.31 164 ALA B C 1
ATOM 9020 O O . ALA B 1 164 ? 9.094 -24.062 22.609 1 95.31 164 ALA B O 1
ATOM 9021 N N . THR B 1 165 ? 10.602 -23.562 24.156 1 93.12 165 THR B N 1
ATOM 9022 C CA . THR B 1 165 ? 11.711 -23.594 23.203 1 93.12 165 THR B CA 1
ATOM 9023 C C . THR B 1 165 ? 11.898 -25 22.625 1 93.12 165 THR B C 1
ATOM 9025 O O . THR B 1 165 ? 12.047 -25.172 21.422 1 93.12 165 THR B O 1
ATOM 9028 N N . VAL B 1 166 ? 11.875 -25.984 23.5 1 94.12 166 VAL B N 1
ATOM 9029 C CA . VAL B 1 166 ? 12.023 -27.375 23.062 1 94.12 166 VAL B CA 1
ATOM 9030 C C . VAL B 1 166 ? 10.859 -27.75 22.156 1 94.12 166 VAL B C 1
ATOM 9032 O O . VAL B 1 166 ? 11.039 -28.469 21.172 1 94.12 166 VAL B O 1
ATOM 9035 N N . LYS B 1 167 ? 9.742 -27.328 22.516 1 95.88 167 LYS B N 1
ATOM 9036 C CA . LYS B 1 167 ? 8.555 -27.594 21.703 1 95.88 167 LYS B CA 1
ATOM 9037 C C . LYS B 1 167 ? 8.734 -27.109 20.266 1 95.88 167 LYS B C 1
ATOM 9039 O O . LYS B 1 167 ? 8.57 -27.875 19.328 1 95.88 167 LYS B O 1
ATOM 9044 N N . TRP B 1 168 ? 9.125 -25.891 20.094 1 94.12 168 TRP B N 1
ATOM 9045 C CA . TRP B 1 168 ? 9.234 -25.312 18.75 1 94.12 168 TRP B CA 1
ATOM 9046 C C . TRP B 1 168 ? 10.422 -25.891 18 1 94.12 168 TRP B C 1
ATOM 9048 O O . TRP B 1 168 ? 10.375 -26.062 16.781 1 94.12 168 TRP B O 1
ATOM 9058 N N . LEU B 1 169 ? 11.461 -26.234 18.688 1 89.5 169 LEU B N 1
ATOM 9059 C CA . LEU B 1 169 ? 12.578 -26.953 18.062 1 89.5 169 LEU B CA 1
ATOM 9060 C C . LEU B 1 169 ? 12.133 -28.312 17.547 1 89.5 169 LEU B C 1
ATOM 9062 O O . LEU B 1 169 ? 12.547 -28.734 16.469 1 89.5 169 LEU B O 1
ATOM 9066 N N . THR B 1 170 ? 11.32 -28.953 18.359 1 94.5 170 THR B N 1
ATOM 9067 C CA . THR B 1 170 ? 10.789 -30.25 17.953 1 94.5 170 THR B CA 1
ATOM 9068 C C . THR B 1 170 ? 9.898 -30.125 16.734 1 94.5 170 THR B C 1
ATOM 9070 O O . THR B 1 170 ? 9.898 -31 15.859 1 94.5 170 THR B O 1
ATOM 9073 N N . VAL B 1 171 ? 9.117 -29.062 16.672 1 94.56 171 VAL B N 1
ATOM 9074 C CA . VAL B 1 171 ? 8.273 -28.812 15.508 1 94.56 171 VAL B CA 1
ATOM 9075 C C . VAL B 1 171 ? 9.141 -28.641 14.266 1 94.56 171 VAL B C 1
ATOM 9077 O O . VAL B 1 171 ? 8.82 -29.172 13.195 1 94.56 171 VAL B O 1
ATOM 9080 N N . VAL B 1 172 ? 10.234 -27.984 14.422 1 87.62 172 VAL B N 1
ATOM 9081 C CA . VAL B 1 172 ? 11.156 -27.766 13.305 1 87.62 172 VAL B CA 1
ATOM 9082 C C . VAL B 1 172 ? 11.75 -29.094 12.859 1 87.62 172 VAL B C 1
ATOM 9084 O O . VAL B 1 172 ? 11.812 -29.375 11.656 1 87.62 172 VAL B O 1
ATOM 9087 N N . VAL B 1 173 ? 12.117 -29.938 13.781 1 87.12 173 VAL B N 1
ATOM 9088 C CA . VAL B 1 173 ? 12.68 -31.25 13.477 1 87.12 173 VAL B CA 1
ATOM 9089 C C . VAL B 1 173 ? 11.625 -32.125 12.781 1 87.12 173 VAL B C 1
ATOM 9091 O O . VAL B 1 173 ? 11.93 -32.812 11.805 1 87.12 173 VAL B O 1
ATOM 9094 N N . LEU B 1 174 ? 10.477 -32.031 13.297 1 92.62 174 LEU B N 1
ATOM 9095 C CA . LEU B 1 174 ? 9.375 -32.75 12.695 1 92.62 174 LEU B CA 1
ATOM 9096 C C . LEU B 1 174 ? 9.141 -32.312 11.258 1 92.62 174 LEU B C 1
ATOM 9098 O O . LEU B 1 174 ? 9.008 -33.156 10.359 1 92.62 174 LEU B O 1
ATOM 9102 N N . ALA B 1 175 ? 9.109 -31.078 11.039 1 89.69 175 ALA B N 1
ATOM 9103 C CA . ALA B 1 175 ? 8.875 -30.531 9.703 1 89.69 175 ALA B CA 1
ATOM 9104 C C . ALA B 1 175 ? 10 -30.922 8.75 1 89.69 175 ALA B C 1
ATOM 9106 O O . ALA B 1 175 ? 9.742 -31.359 7.629 1 89.69 175 ALA B O 1
ATOM 9107 N N . ILE B 1 176 ? 11.234 -30.906 9.18 1 81.56 176 ILE B N 1
ATOM 9108 C CA . ILE B 1 176 ? 12.391 -31.25 8.359 1 81.56 176 ILE B CA 1
ATOM 9109 C C . ILE B 1 176 ? 12.375 -32.75 8.039 1 81.56 176 ILE B C 1
ATOM 9111 O O . ILE B 1 176 ? 12.594 -33.125 6.891 1 81.56 176 ILE B O 1
ATOM 9115 N N . ALA B 1 177 ? 12.078 -33.5 9.031 1 85.19 177 ALA B N 1
ATOM 9116 C CA . ALA B 1 177 ? 12.047 -34.969 8.844 1 85.19 177 ALA B CA 1
ATOM 9117 C C . ALA B 1 177 ? 10.922 -35.375 7.887 1 85.19 177 ALA B C 1
ATOM 9119 O O . ALA B 1 177 ? 11.094 -36.281 7.07 1 85.19 177 ALA B O 1
ATOM 9120 N N . ALA B 1 178 ? 9.859 -34.625 8 1 88 178 ALA B N 1
ATOM 9121 C CA . ALA B 1 178 ? 8.719 -34.938 7.129 1 88 178 ALA B CA 1
ATOM 9122 C C . ALA B 1 178 ? 9.023 -34.531 5.688 1 88 178 ALA B C 1
ATOM 9124 O O . ALA B 1 178 ? 8.719 -35.281 4.758 1 88 178 ALA B O 1
ATOM 9125 N N . VAL B 1 179 ? 9.641 -33.438 5.527 1 83 179 VAL B N 1
ATOM 9126 C CA . VAL B 1 179 ? 9.93 -32.938 4.184 1 83 179 VAL B CA 1
ATOM 9127 C C . VAL B 1 179 ? 11.086 -33.719 3.582 1 83 179 VAL B C 1
ATOM 9129 O O . VAL B 1 179 ? 11.164 -33.906 2.363 1 83 179 VAL B O 1
ATOM 9132 N N . ALA B 1 180 ? 11.922 -34.312 4.441 1 78.62 180 ALA B N 1
ATOM 9133 C CA . ALA B 1 180 ? 13.109 -35.031 3.988 1 78.62 180 ALA B CA 1
ATOM 9134 C C . ALA B 1 180 ? 12.734 -36.406 3.441 1 78.62 180 ALA B C 1
ATOM 9136 O O . ALA B 1 180 ? 13.461 -36.969 2.623 1 78.62 180 ALA B O 1
ATOM 9137 N N . ASP B 1 181 ? 11.523 -36.875 3.793 1 82.38 181 ASP B N 1
ATOM 9138 C CA . ASP B 1 181 ? 11.102 -38.188 3.336 1 82.38 181 ASP B CA 1
ATOM 9139 C C . ASP B 1 181 ? 10.453 -38.125 1.954 1 82.38 181 ASP B C 1
ATOM 9141 O O . ASP B 1 181 ? 9.414 -37.469 1.785 1 82.38 181 ASP B O 1
ATOM 9145 N N . GLU B 1 182 ? 10.93 -38.75 0.965 1 79.31 182 GLU B N 1
ATOM 9146 C CA . GLU B 1 182 ? 10.484 -38.688 -0.423 1 79.31 182 GLU B CA 1
ATOM 9147 C C . GLU B 1 182 ? 9.141 -39.375 -0.604 1 79.31 182 GLU B C 1
ATOM 9149 O O . GLU B 1 182 ? 8.281 -38.906 -1.355 1 79.31 182 GLU B O 1
ATOM 9154 N N . ALA B 1 183 ? 9.031 -40.531 0.044 1 83.62 183 ALA B N 1
ATOM 9155 C CA . ALA B 1 183 ? 7.777 -41.281 -0.084 1 83.62 183 ALA B CA 1
ATOM 9156 C C . ALA B 1 183 ? 6.598 -40.438 0.406 1 83.62 183 ALA B C 1
ATOM 9158 O O . ALA B 1 183 ? 5.551 -40.375 -0.243 1 83.62 183 ALA B O 1
ATOM 9159 N N . LEU B 1 184 ? 6.844 -39.781 1.479 1 89.12 184 LEU B N 1
ATOM 9160 C CA . LEU B 1 184 ? 5.789 -38.938 2.025 1 89.12 184 LEU B CA 1
ATOM 9161 C C . LEU B 1 184 ? 5.5 -37.75 1.097 1 89.12 184 LEU B C 1
ATOM 9163 O O . LEU B 1 184 ? 4.34 -37.406 0.867 1 89.12 184 LEU B O 1
ATOM 9167 N N . ARG B 1 185 ? 6.441 -37.156 0.571 1 87.25 185 ARG B N 1
ATOM 9168 C CA . ARG B 1 185 ? 6.262 -36.031 -0.343 1 87.25 185 ARG B CA 1
ATOM 9169 C C . ARG B 1 185 ? 5.461 -36.438 -1.573 1 87.25 185 ARG B C 1
ATOM 9171 O O . ARG B 1 185 ? 4.594 -35.688 -2.037 1 87.25 185 ARG B O 1
ATOM 9178 N N . ARG B 1 186 ? 5.777 -37.594 -2.139 1 86.31 186 ARG B N 1
ATOM 9179 C CA . ARG B 1 186 ? 5.066 -38.094 -3.312 1 86.31 186 ARG B CA 1
ATOM 9180 C C . ARG B 1 186 ? 3.611 -38.406 -2.979 1 86.31 186 ARG B C 1
ATOM 9182 O O . ARG B 1 186 ? 2.709 -38.094 -3.762 1 86.31 186 ARG B O 1
ATOM 9189 N N . ARG B 1 187 ? 3.5 -38.969 -1.79 1 88.88 187 ARG B N 1
ATOM 9190 C CA . ARG B 1 187 ? 2.143 -39.312 -1.359 1 88.88 187 ARG B CA 1
ATOM 9191 C C . ARG B 1 187 ? 1.319 -38.031 -1.156 1 88.88 187 ARG B C 1
ATOM 9193 O O . ARG B 1 187 ? 0.17 -37.969 -1.595 1 88.88 187 ARG B O 1
ATOM 9200 N N . ILE B 1 188 ? 1.87 -37.094 -0.524 1 90.62 188 ILE B N 1
ATOM 9201 C CA . ILE B 1 188 ? 1.178 -35.844 -0.276 1 90.62 188 ILE B CA 1
ATOM 9202 C C . ILE B 1 188 ? 0.926 -35.125 -1.599 1 90.62 188 ILE B C 1
ATOM 9204 O O . ILE B 1 188 ? -0.152 -34.562 -1.813 1 90.62 188 ILE B O 1
ATOM 9208 N N . GLY B 1 189 ? 1.884 -35.125 -2.441 1 90.31 189 GLY B N 1
ATOM 9209 C CA . GLY B 1 189 ? 1.711 -34.5 -3.756 1 90.31 189 GLY B CA 1
ATOM 9210 C C . GLY B 1 189 ? 0.591 -35.156 -4.559 1 90.31 189 GLY B C 1
ATOM 9211 O O . GLY B 1 189 ? -0.232 -34.438 -5.148 1 90.31 189 GLY B O 1
ATOM 9212 N N . ALA B 1 190 ? 0.576 -36.5 -4.633 1 89.88 190 ALA B N 1
ATOM 9213 C CA . ALA B 1 190 ? -0.467 -37.219 -5.355 1 89.88 190 ALA B CA 1
ATOM 9214 C C . ALA B 1 190 ? -1.842 -36.938 -4.75 1 89.88 190 ALA B C 1
ATOM 9216 O O . ALA B 1 190 ? -2.816 -36.719 -5.477 1 89.88 190 ALA B O 1
ATOM 9217 N N . ALA B 1 191 ? -1.863 -36.906 -3.447 1 90.75 191 ALA B N 1
ATOM 9218 C CA . ALA B 1 191 ? -3.123 -36.656 -2.758 1 90.75 191 ALA B C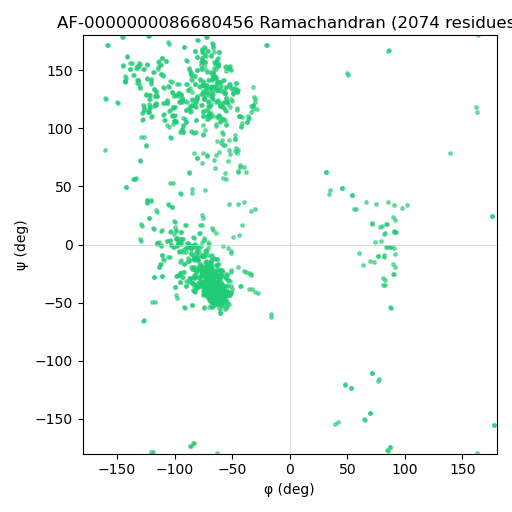A 1
ATOM 9219 C C . ALA B 1 191 ? -3.607 -35.219 -3.039 1 90.75 191 ALA B C 1
ATOM 9221 O O . ALA B 1 191 ? -4.801 -35 -3.27 1 90.75 191 ALA B O 1
ATOM 9222 N N . THR B 1 192 ? -2.715 -34.312 -3.01 1 92 192 THR B N 1
ATOM 9223 C CA . THR B 1 192 ? -3.076 -32.906 -3.256 1 92 192 THR B CA 1
ATOM 9224 C C . THR B 1 192 ? -3.6 -32.75 -4.676 1 92 192 THR B C 1
ATOM 9226 O O . THR B 1 192 ? -4.547 -31.984 -4.906 1 92 192 THR B O 1
ATOM 9229 N N . ARG B 1 193 ? -3.055 -33.438 -5.625 1 90.94 193 ARG B N 1
ATOM 9230 C CA . ARG B 1 193 ? -3.523 -33.375 -7.004 1 90.94 193 ARG B CA 1
ATOM 9231 C C . ARG B 1 193 ? -4.906 -34 -7.152 1 90.94 193 ARG B C 1
ATOM 9233 O O . ARG B 1 193 ? -5.777 -33.438 -7.824 1 90.94 193 ARG B O 1
ATOM 9240 N N . LEU B 1 194 ? -5.07 -35.094 -6.5 1 92.5 194 LEU B N 1
ATOM 9241 C CA . LEU B 1 194 ? -6.352 -35.781 -6.566 1 92.5 194 LEU B CA 1
ATOM 9242 C C . LEU B 1 194 ? -7.453 -34.969 -5.918 1 92.5 194 LEU B C 1
ATOM 9244 O O . LEU B 1 194 ? -8.516 -34.75 -6.512 1 92.5 194 LEU B O 1
ATOM 9248 N N . VAL B 1 195 ? -7.184 -34.438 -4.777 1 92.88 195 VAL B N 1
ATOM 9249 C CA . VAL B 1 195 ? -8.164 -33.625 -4.051 1 92.88 195 VAL B CA 1
ATOM 9250 C C . VAL B 1 195 ? -8.375 -32.312 -4.77 1 92.88 195 VAL B C 1
ATOM 9252 O O . VAL B 1 195 ? -9.5 -31.797 -4.848 1 92.88 195 VAL B O 1
ATOM 9255 N N . GLY B 1 196 ? -7.297 -31.719 -5.207 1 93.69 196 GLY B N 1
ATOM 9256 C CA . GLY B 1 196 ? -7.41 -30.484 -5.949 1 93.69 196 GLY B CA 1
ATOM 9257 C C . GLY B 1 196 ? -8.328 -30.578 -7.152 1 93.69 196 GLY B C 1
ATOM 9258 O O . GLY B 1 196 ? -9.141 -29.688 -7.402 1 93.69 196 GLY B O 1
ATOM 9259 N N . ARG B 1 197 ? -8.266 -31.688 -7.883 1 91.5 197 ARG B N 1
ATOM 9260 C CA . ARG B 1 197 ? -9.125 -31.891 -9.039 1 91.5 197 ARG B CA 1
ATOM 9261 C C . ARG B 1 197 ? -10.578 -32.125 -8.609 1 91.5 197 ARG B C 1
ATOM 9263 O O . ARG B 1 197 ? -11.5 -31.641 -9.281 1 91.5 197 ARG B O 1
ATOM 9270 N N . ALA B 1 198 ? -10.742 -32.812 -7.539 1 94.5 198 ALA B N 1
ATOM 9271 C CA . ALA B 1 198 ? -12.086 -33.062 -7.02 1 94.5 198 ALA B CA 1
ATOM 9272 C C . ALA B 1 198 ? -12.734 -31.734 -6.574 1 94.5 198 ALA B C 1
ATOM 9274 O O . ALA B 1 198 ? -13.914 -31.5 -6.844 1 94.5 198 ALA B O 1
ATOM 9275 N N . VAL B 1 199 ? -11.953 -30.891 -5.918 1 94.38 199 VAL B N 1
ATOM 9276 C CA . VAL B 1 199 ? -12.453 -29.609 -5.461 1 94.38 199 VAL B CA 1
ATOM 9277 C C . VAL B 1 199 ? -12.766 -28.719 -6.664 1 94.38 199 VAL B C 1
ATOM 9279 O O . VAL B 1 199 ? -13.742 -27.969 -6.652 1 94.38 199 VAL B O 1
ATOM 9282 N N . TRP B 1 200 ? -11.984 -28.812 -7.648 1 90.88 200 TRP B N 1
ATOM 9283 C CA . TRP B 1 200 ? -12.211 -28.047 -8.867 1 90.88 200 TRP B CA 1
ATOM 9284 C C . TRP B 1 200 ? -13.531 -28.438 -9.523 1 90.88 200 TRP B C 1
ATOM 9286 O O . TRP B 1 200 ? -14.242 -27.594 -10.062 1 90.88 200 TRP B O 1
ATOM 9296 N N . GLU B 1 201 ? -13.844 -29.734 -9.492 1 90.31 201 GLU B N 1
ATOM 9297 C CA . GLU B 1 201 ? -15.117 -30.188 -10.039 1 90.31 201 GLU B CA 1
ATOM 9298 C C . GLU B 1 201 ? -16.297 -29.719 -9.188 1 90.31 201 GLU B C 1
ATOM 9300 O O . GLU B 1 201 ? -17.359 -29.422 -9.711 1 90.31 201 GLU B O 1
ATOM 9305 N N . GLN B 1 202 ? -15.984 -29.609 -7.879 1 94.44 202 GLN B N 1
ATOM 9306 C CA . GLN B 1 202 ? -17 -29.141 -6.949 1 94.44 202 GLN B CA 1
ATOM 9307 C C . GLN B 1 202 ? -16.781 -27.672 -6.57 1 94.44 202 GLN B C 1
ATOM 9309 O O . GLN B 1 202 ? -17.016 -27.281 -5.426 1 94.44 202 GLN B O 1
ATOM 9314 N N . ARG B 1 203 ? -16.281 -26.875 -7.426 1 91.94 203 ARG B N 1
ATOM 9315 C CA . ARG B 1 203 ? -15.789 -25.547 -7.094 1 91.94 203 ARG B CA 1
ATOM 9316 C C . ARG B 1 203 ? -16.922 -24.641 -6.605 1 91.94 203 ARG B C 1
ATOM 9318 O O . ARG B 1 203 ? -16.719 -23.781 -5.746 1 91.94 203 ARG B O 1
ATOM 9325 N N . LEU B 1 204 ? -18.125 -24.734 -7.105 1 91.94 204 LEU B N 1
ATOM 9326 C CA . LEU B 1 204 ? -19.234 -23.906 -6.648 1 91.94 204 LEU B CA 1
ATOM 9327 C C . LEU B 1 204 ? -19.5 -24.125 -5.164 1 91.94 204 LEU B C 1
ATOM 9329 O O . LEU B 1 204 ? -19.578 -23.156 -4.395 1 91.94 204 LEU B O 1
ATOM 9333 N N . SER B 1 205 ? -19.609 -25.406 -4.828 1 93.94 205 SER B N 1
ATOM 9334 C CA . SER B 1 205 ? -19.828 -25.734 -3.422 1 93.94 205 SER B CA 1
ATOM 9335 C C . SER B 1 205 ? -18.656 -25.281 -2.555 1 93.94 205 SER B C 1
ATOM 9337 O O . SER B 1 205 ? -18.859 -24.812 -1.437 1 93.94 205 SER B O 1
ATOM 9339 N N . PHE B 1 206 ? -17.516 -25.453 -3.098 1 93.94 206 PHE B N 1
ATOM 9340 C CA . PHE B 1 206 ? -16.328 -25.094 -2.34 1 93.94 206 PHE B CA 1
ATOM 9341 C C . PHE B 1 206 ? -16.312 -23.594 -2.041 1 93.94 206 PHE B C 1
ATOM 9343 O O . PHE B 1 206 ? -15.992 -23.188 -0.923 1 93.94 206 PHE B O 1
ATOM 9350 N N . VAL B 1 207 ? -16.625 -22.812 -2.988 1 91.56 207 VAL B N 1
ATOM 9351 C CA . VAL B 1 207 ? -16.594 -21.359 -2.83 1 91.56 207 VAL B CA 1
ATOM 9352 C C . VAL B 1 207 ? -17.594 -20.938 -1.766 1 91.56 207 VAL B C 1
ATOM 9354 O O . VAL B 1 207 ? -17.281 -20.109 -0.9 1 91.56 207 VAL B O 1
ATOM 9357 N N . VAL B 1 208 ? -18.734 -21.469 -1.735 1 92.44 208 VAL B N 1
ATOM 9358 C CA . VAL B 1 208 ? -19.781 -21.094 -0.786 1 92.44 208 VAL B CA 1
ATOM 9359 C C . VAL B 1 208 ? -19.375 -21.5 0.625 1 92.44 208 VAL B C 1
ATOM 9361 O O . VAL B 1 208 ? -19.469 -20.703 1.561 1 92.44 208 VAL B O 1
ATOM 9364 N N . VAL B 1 209 ? -18.844 -22.703 0.723 1 94.38 209 VAL B N 1
ATOM 9365 C CA . VAL B 1 209 ? -18.438 -23.203 2.031 1 94.38 209 VAL B CA 1
ATOM 9366 C C . VAL B 1 209 ? -17.234 -22.422 2.535 1 94.38 209 VAL B C 1
ATOM 9368 O O . VAL B 1 209 ? -17.156 -22.062 3.715 1 94.38 209 VAL B O 1
ATOM 9371 N N . ALA B 1 210 ? -16.344 -22.172 1.646 1 93.38 210 ALA B N 1
ATOM 9372 C CA . ALA B 1 210 ? -15.148 -21.422 2.029 1 93.38 210 ALA B CA 1
ATOM 9373 C C . ALA B 1 210 ? -15.516 -20.016 2.514 1 93.38 210 ALA B C 1
ATOM 9375 O O . ALA B 1 210 ? -15.016 -19.562 3.547 1 93.38 210 ALA B O 1
ATOM 9376 N N . VAL B 1 211 ? -16.453 -19.297 1.884 1 90.62 211 VAL B N 1
ATOM 9377 C CA . VAL B 1 211 ? -16.844 -17.938 2.232 1 90.62 211 VAL B CA 1
ATOM 9378 C C . VAL B 1 211 ? -17.547 -17.938 3.59 1 90.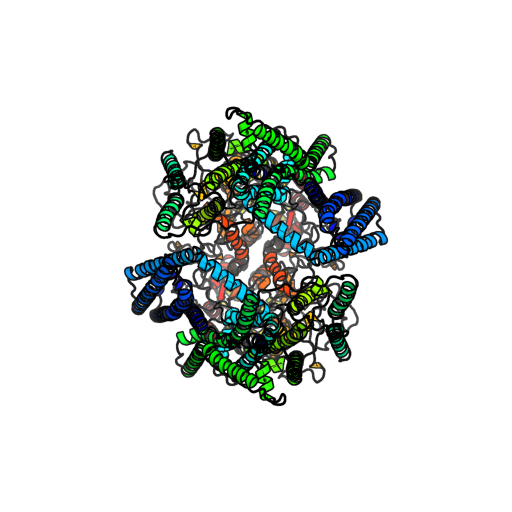62 211 VAL B C 1
ATOM 9380 O O . VAL B 1 211 ? -17.203 -17.141 4.469 1 90.62 211 VAL B O 1
ATOM 9383 N N . LEU B 1 212 ? -18.359 -18.781 3.781 1 91.94 212 LEU B N 1
ATOM 9384 C CA . LEU B 1 212 ? -19.125 -18.828 5.027 1 91.94 212 LEU B CA 1
ATOM 9385 C C . LEU B 1 212 ? -18.234 -19.266 6.188 1 91.94 212 LEU B C 1
ATOM 9387 O O . LEU B 1 212 ? -18.375 -18.766 7.309 1 91.94 212 LEU B O 1
ATOM 9391 N N . SER B 1 213 ? -17.312 -20.172 5.871 1 91.38 213 SER B N 1
ATOM 9392 C CA . SER B 1 213 ? -16.422 -20.641 6.922 1 91.38 213 SER B CA 1
ATOM 9393 C C . SER B 1 213 ? -15.43 -19.547 7.332 1 91.38 213 SER B C 1
ATOM 9395 O O . SER B 1 213 ? -15.156 -19.375 8.523 1 91.38 213 SER B O 1
ATOM 9397 N N . VAL B 1 214 ? -14.914 -18.859 6.418 1 89.06 214 VAL B N 1
ATOM 9398 C CA . VAL B 1 214 ? -13.953 -17.812 6.719 1 89.06 214 VAL B CA 1
ATOM 9399 C C . VAL B 1 214 ? -14.625 -16.719 7.543 1 89.06 214 VAL B C 1
ATOM 9401 O O . VAL B 1 214 ? -14.039 -16.203 8.508 1 89.06 214 VAL B O 1
ATOM 9404 N N . LEU B 1 215 ? -15.812 -16.344 7.285 1 88.12 215 LEU B N 1
ATOM 9405 C CA . LEU B 1 215 ? -16.531 -15.297 7.992 1 88.12 215 LEU B CA 1
ATOM 9406 C C . LEU B 1 215 ? -16.922 -15.758 9.398 1 88.12 215 LEU B C 1
ATOM 9408 O O . LEU B 1 215 ? -17 -14.945 10.32 1 88.12 215 LEU B O 1
ATOM 9412 N N . SER B 1 216 ? -17 -17.016 9.5 1 90.94 216 SER B N 1
ATOM 9413 C CA . SER B 1 216 ? -17.516 -17.531 10.766 1 90.94 216 SER B CA 1
ATOM 9414 C C . SER B 1 216 ? -16.391 -17.953 11.703 1 90.94 216 SER B C 1
ATOM 9416 O O . SER B 1 216 ? -16.547 -17.922 12.93 1 90.94 216 SER B O 1
ATOM 9418 N N . LEU B 1 217 ? -15.211 -18.344 11.125 1 92.94 217 LEU B N 1
ATOM 9419 C CA . LEU B 1 217 ? -14.289 -19.078 11.977 1 92.94 217 LEU B CA 1
ATOM 9420 C C . LEU B 1 217 ? -13.031 -18.25 12.258 1 92.94 217 LEU B C 1
ATOM 9422 O O . LEU B 1 217 ? -12.297 -18.531 13.203 1 92.94 217 LEU B O 1
ATOM 9426 N N . VAL B 1 218 ? -12.719 -17.266 11.578 1 87 218 VAL B N 1
ATOM 9427 C CA . VAL B 1 218 ? -11.477 -16.531 11.773 1 87 218 VAL B CA 1
ATOM 9428 C C . VAL B 1 218 ? -11.594 -15.648 13.023 1 87 218 VAL B C 1
ATOM 9430 O O . VAL B 1 218 ? -12.438 -14.758 13.086 1 87 218 VAL B O 1
ATOM 9433 N N . PRO B 1 219 ? -10.703 -15.906 13.977 1 86.06 219 PRO B N 1
ATOM 9434 C CA . PRO B 1 219 ? -10.812 -15.172 15.242 1 86.06 219 PRO B CA 1
ATOM 9435 C C . PRO B 1 219 ? -10.07 -13.836 15.219 1 86.06 219 PRO B C 1
ATOM 9437 O O . PRO B 1 219 ? -9.141 -13.633 16.016 1 86.06 219 PRO B O 1
ATOM 9440 N N . LEU B 1 220 ? -10.391 -12.914 14.406 1 85.31 220 LEU B N 1
ATOM 9441 C CA . LEU B 1 220 ? -9.82 -11.57 14.336 1 85.31 220 LEU B CA 1
ATOM 9442 C C . LEU B 1 220 ? -10.844 -10.523 14.766 1 85.31 220 LEU B C 1
ATOM 9444 O O . LEU B 1 220 ? -12.047 -10.781 14.742 1 85.31 220 LEU B O 1
ATOM 9448 N N . PRO B 1 221 ? -10.352 -9.422 15.227 1 88 221 PRO B N 1
ATOM 9449 C CA . PRO B 1 221 ? -11.258 -8.398 15.75 1 88 221 PRO B CA 1
ATOM 9450 C C . PRO B 1 221 ? -11.891 -7.551 14.641 1 88 221 PRO B C 1
ATOM 9452 O O . PRO B 1 221 ? -11.656 -7.805 13.461 1 88 221 PRO B O 1
ATOM 9455 N N . ASP B 1 222 ? -12.758 -6.688 15.016 1 89.19 222 ASP B N 1
ATOM 9456 C CA . ASP B 1 222 ? -13.375 -5.68 14.164 1 89.19 222 ASP B CA 1
ATOM 9457 C C . ASP B 1 222 ? -14.367 -6.316 13.188 1 89.19 222 ASP B C 1
ATOM 9459 O O . ASP B 1 222 ? -15.281 -7.031 13.602 1 89.19 222 ASP B O 1
ATOM 9463 N N . ILE B 1 223 ? -14.086 -6.352 11.953 1 87.06 223 ILE B N 1
ATOM 9464 C CA . ILE B 1 223 ? -15.062 -6.785 10.953 1 87.06 223 ILE B CA 1
ATOM 9465 C C . ILE B 1 223 ? -15.328 -8.281 11.109 1 87.06 223 ILE B C 1
ATOM 9467 O O . ILE B 1 223 ? -16.438 -8.75 10.852 1 87.06 223 ILE B O 1
ATOM 9471 N N . TRP B 1 224 ? -14.422 -8.938 11.734 1 90.56 224 TRP B N 1
ATOM 9472 C CA . TRP B 1 224 ? -14.531 -10.383 11.852 1 90.56 224 TRP B CA 1
ATOM 9473 C C . TRP B 1 224 ? -15.43 -10.766 13.023 1 90.56 224 TRP B C 1
ATOM 9475 O O . TRP B 1 224 ? -15.906 -11.898 13.109 1 90.56 224 TRP B O 1
ATOM 9485 N N . ASP B 1 225 ? -15.727 -9.773 13.859 1 93.12 225 ASP B N 1
ATOM 9486 C CA . ASP B 1 225 ? -16.562 -10.047 15.023 1 93.12 225 ASP B CA 1
ATOM 9487 C C . ASP B 1 225 ? -18.016 -9.648 14.758 1 93.12 225 ASP B C 1
ATOM 9489 O O . ASP B 1 225 ? -18.844 -9.719 15.664 1 93.12 225 ASP B O 1
ATOM 9493 N N . GLN B 1 226 ? -18.312 -9.258 13.617 1 92.19 226 GLN B N 1
ATOM 9494 C CA . GLN B 1 226 ? -19.672 -8.844 13.312 1 92.19 226 GLN B CA 1
ATOM 9495 C C . GLN B 1 226 ? -20.625 -10.031 13.352 1 92.19 226 GLN B C 1
ATOM 9497 O O . GLN B 1 226 ? -21.688 -9.961 13.969 1 92.19 226 GLN B O 1
ATOM 9502 N N . LEU B 1 227 ? -20.234 -11.094 12.727 1 93.81 227 LEU B N 1
ATOM 9503 C CA . LEU B 1 227 ? -21.109 -12.258 12.703 1 93.81 227 LEU B CA 1
ATOM 9504 C C . LEU B 1 227 ? -21.266 -12.844 14.102 1 93.81 227 LEU B C 1
ATOM 9506 O O . LEU B 1 227 ? -22.391 -13.117 14.539 1 93.81 227 LEU B O 1
ATOM 9510 N N . PRO B 1 228 ? -20.219 -13.008 14.836 1 94.38 228 PRO B N 1
ATOM 9511 C CA . PRO B 1 228 ? -20.391 -13.492 16.203 1 94.38 228 PRO B CA 1
ATOM 9512 C C . PRO B 1 228 ? -21.297 -12.594 17.031 1 94.38 228 PRO B C 1
ATOM 9514 O O . PRO B 1 228 ? -22.094 -13.094 17.844 1 94.38 228 PRO B O 1
ATOM 9517 N N . ASP B 1 229 ? -21.203 -11.367 16.812 1 93.94 229 ASP B N 1
ATOM 9518 C CA . ASP B 1 229 ? -22.016 -10.445 17.594 1 93.94 229 ASP B CA 1
ATOM 9519 C C . ASP B 1 229 ? -23.484 -10.555 17.203 1 93.94 229 ASP B C 1
ATOM 9521 O O . ASP B 1 229 ? -24.375 -10.367 18.031 1 93.94 229 ASP B O 1
ATOM 9525 N N . VAL B 1 230 ? -23.75 -10.812 15.961 1 94.06 230 VAL B N 1
ATOM 9526 C CA . VAL B 1 230 ? -25.109 -11.07 15.508 1 94.06 230 VAL B CA 1
ATOM 9527 C C . VAL B 1 230 ? -25.656 -12.336 16.172 1 94.06 230 VAL B C 1
ATOM 9529 O O . VAL B 1 230 ? -26.797 -12.367 16.641 1 94.06 230 VAL B O 1
ATOM 9532 N N . GLN B 1 231 ? -24.844 -13.305 16.25 1 93.62 231 GLN B N 1
ATOM 9533 C CA . GLN B 1 231 ? -25.266 -14.562 16.859 1 93.62 231 GLN B CA 1
ATOM 9534 C C . GLN B 1 231 ? -25.516 -14.398 18.359 1 93.62 231 GLN B C 1
ATOM 9536 O O . GLN B 1 231 ? -26.422 -15.008 18.922 1 93.62 231 GLN B O 1
ATOM 9541 N N . ARG B 1 232 ? -24.703 -13.609 18.953 1 92.62 232 ARG B N 1
ATOM 9542 C CA . ARG B 1 232 ? -24.906 -13.328 20.375 1 92.62 232 ARG B CA 1
ATOM 9543 C C . ARG B 1 232 ? -26.234 -12.602 20.609 1 92.62 232 ARG B C 1
ATOM 9545 O O . ARG B 1 232 ? -26.891 -12.812 21.625 1 92.62 232 ARG B O 1
ATOM 9552 N N . SER B 1 233 ? -26.609 -11.812 19.672 1 91 233 SER B N 1
ATOM 9553 C CA . SER B 1 233 ? -27.828 -11.031 19.812 1 91 233 SER B CA 1
ATOM 9554 C C . SER B 1 233 ? -29.062 -11.93 19.781 1 91 233 SER B C 1
ATOM 9556 O O . SER B 1 233 ? -30.125 -11.539 20.25 1 91 233 SER B O 1
ATOM 9558 N N . TRP B 1 234 ? -28.906 -13.172 19.312 1 91.31 234 TRP B N 1
ATOM 9559 C CA . TRP B 1 234 ? -30.016 -14.133 19.281 1 91.31 234 TRP B CA 1
ATOM 9560 C C . TRP B 1 234 ? -30.453 -14.5 20.688 1 91.31 234 TRP B C 1
ATOM 9562 O O . TRP B 1 234 ? -31.594 -14.898 20.906 1 91.31 234 TRP B O 1
ATOM 9572 N N . LEU B 1 235 ? -29.516 -14.328 21.562 1 87.81 235 LEU B N 1
ATOM 9573 C CA . LEU B 1 235 ? -29.719 -14.898 22.891 1 87.81 235 LEU B CA 1
ATOM 9574 C C . LEU B 1 235 ? -29.906 -13.805 23.938 1 87.81 235 LEU B C 1
ATOM 9576 O O . LEU B 1 235 ? -29.781 -14.055 25.125 1 87.81 235 LEU B O 1
ATOM 9580 N N . ASP B 1 236 ? -30.109 -12.555 23.469 1 79.44 236 ASP B N 1
ATOM 9581 C CA . ASP B 1 236 ? -30.203 -11.414 24.375 1 79.44 236 ASP B CA 1
ATOM 9582 C C . ASP B 1 236 ? -31.594 -11.352 25.031 1 79.44 236 ASP B C 1
ATOM 9584 O O . ASP B 1 236 ? -31.812 -10.539 25.922 1 79.44 236 ASP B O 1
ATOM 9588 N N . GLY B 1 237 ? -32.406 -12.32 24.906 1 63.78 237 GLY B N 1
ATOM 9589 C CA . GLY B 1 237 ? -33.719 -12.367 25.562 1 63.78 237 GLY B CA 1
ATOM 9590 C C . GLY B 1 237 ? -34.75 -11.484 24.891 1 63.78 237 GLY B C 1
ATOM 9591 O O . GLY B 1 237 ? -35.875 -11.367 25.375 1 63.78 237 GLY B O 1
ATOM 9592 N N . ASN B 1 238 ? -34.344 -10.609 23.938 1 61.69 238 ASN B N 1
ATOM 9593 C CA . ASN B 1 238 ? -35.344 -9.75 23.312 1 61.69 238 ASN B CA 1
ATOM 9594 C C . ASN B 1 238 ? -36.281 -10.547 22.422 1 61.69 238 ASN B C 1
ATOM 9596 O O . ASN B 1 238 ? -35.844 -11.383 21.625 1 61.69 238 ASN B O 1
ATOM 9600 N N . ALA B 1 239 ? -37.5 -10.633 22.891 1 53.78 239 ALA B N 1
ATOM 9601 C CA . ALA B 1 239 ? -38.594 -11.422 22.375 1 53.78 239 ALA B CA 1
ATOM 9602 C C . ALA B 1 239 ? -38.812 -11.164 20.891 1 53.78 239 ALA B C 1
ATOM 9604 O O . ALA B 1 239 ? -39.281 -12.047 20.156 1 53.78 239 ALA B O 1
ATOM 9605 N N . SER B 1 240 ? -38.562 -10.016 20.391 1 57.41 240 SER B N 1
ATOM 9606 C CA . SER B 1 240 ? -39.094 -9.68 19.078 1 57.41 240 SER B CA 1
ATOM 9607 C C . SER B 1 240 ? -38.375 -10.445 17.969 1 57.41 240 SER B C 1
ATOM 9609 O O . SER B 1 240 ? -38.938 -10.742 16.938 1 57.41 240 SER B O 1
ATOM 9611 N N . ASP B 1 241 ? -37.188 -10.891 18.25 1 69.81 241 ASP B N 1
ATOM 9612 C CA . ASP B 1 241 ? -36.438 -11.484 17.125 1 69.81 241 ASP B CA 1
ATOM 9613 C C . ASP B 1 241 ? -36 -12.906 17.453 1 69.81 241 ASP B C 1
ATOM 9615 O O . ASP B 1 241 ? -34.938 -13.336 17.047 1 69.81 241 ASP B O 1
ATOM 9619 N N . TRP B 1 242 ? -36.875 -13.648 18.188 1 78.56 242 TRP B N 1
ATOM 9620 C CA . TRP B 1 242 ? -36.469 -14.984 18.641 1 78.56 242 TRP B CA 1
ATOM 9621 C C . TRP B 1 242 ? -36.531 -15.984 17.5 1 78.56 242 TRP B C 1
ATOM 9623 O O . TRP B 1 242 ? -35.969 -17.062 17.578 1 78.56 242 TRP B O 1
ATOM 9633 N N . LEU B 1 243 ? -37.125 -15.516 16.406 1 90.12 243 LEU B N 1
ATOM 9634 C CA . LEU B 1 243 ? -37.25 -16.438 15.281 1 90.12 243 LEU B CA 1
ATOM 9635 C C . LEU B 1 243 ? -36 -16.391 14.398 1 90.12 243 LEU B C 1
ATOM 9637 O O . LEU B 1 243 ? -35.812 -17.266 13.562 1 90.12 243 LEU B O 1
ATOM 9641 N N . HIS B 1 244 ? -35.219 -15.43 14.609 1 92.62 244 HIS B N 1
ATOM 9642 C CA . HIS B 1 244 ? -34.062 -15.266 13.727 1 92.62 244 HIS B CA 1
ATOM 9643 C C . HIS B 1 244 ? -33.125 -16.469 13.789 1 92.62 244 HIS B C 1
ATOM 9645 O O . HIS B 1 244 ? -32.719 -17 12.75 1 92.62 244 HIS B O 1
ATOM 9651 N N . PRO B 1 245 ? -32.812 -17.062 15 1 92.88 245 PRO B N 1
ATOM 9652 C CA . PRO B 1 245 ? -31.953 -18.25 15.031 1 92.88 245 PRO B CA 1
ATOM 9653 C C . PRO B 1 245 ? -32.625 -19.469 14.422 1 92.88 245 PRO B C 1
ATOM 9655 O O . PRO B 1 245 ? -31.938 -20.312 13.812 1 92.88 245 PRO B O 1
ATOM 9658 N N . VAL B 1 246 ? -33.906 -19.547 14.531 1 94.06 246 VAL B N 1
ATOM 9659 C CA . VAL B 1 246 ? -34.625 -20.672 13.961 1 94.06 246 VAL B CA 1
ATOM 9660 C C . VAL B 1 246 ? -34.562 -20.625 12.438 1 94.06 246 VAL B C 1
ATOM 9662 O O . VAL B 1 246 ? -34.25 -21.625 11.797 1 94.06 246 VAL B O 1
ATOM 9665 N N . TYR B 1 247 ? -34.812 -19.453 11.914 1 95.75 247 TYR B N 1
ATOM 9666 C CA . TYR B 1 247 ? -34.719 -19.281 10.469 1 95.75 247 TYR B CA 1
ATOM 9667 C C . TYR B 1 247 ? -33.281 -19.531 9.992 1 95.75 247 TYR B C 1
ATOM 9669 O O . TYR B 1 247 ? -33.062 -20.109 8.922 1 95.75 247 TYR B O 1
ATOM 9677 N N . ALA B 1 248 ? -32.344 -19.094 10.797 1 95.56 248 ALA B N 1
ATOM 9678 C CA . ALA B 1 248 ? -30.922 -19.281 10.422 1 95.56 248 ALA B CA 1
ATOM 9679 C C . ALA B 1 248 ? -30.578 -20.766 10.344 1 95.56 248 ALA B C 1
ATOM 9681 O O . ALA B 1 248 ? -29.922 -21.188 9.398 1 95.56 248 ALA B O 1
ATOM 9682 N N . VAL B 1 249 ? -31.031 -21.562 11.312 1 95.44 249 VAL B N 1
ATOM 9683 C CA . VAL B 1 249 ? -30.766 -23 11.328 1 95.44 249 VAL B CA 1
ATOM 9684 C C . VAL B 1 249 ? -31.484 -23.672 10.148 1 95.44 249 VAL B C 1
ATOM 9686 O O . VAL B 1 249 ? -30.875 -24.453 9.422 1 95.44 249 VAL B O 1
ATOM 9689 N N . PHE B 1 250 ? -32.688 -23.266 9.922 1 96.44 250 PHE B N 1
ATOM 9690 C CA . PHE B 1 250 ? -33.5 -23.859 8.859 1 96.44 250 PHE B CA 1
ATOM 9691 C C . PHE B 1 250 ? -32.844 -23.609 7.496 1 96.44 250 PHE B C 1
ATOM 9693 O O . PHE B 1 250 ? -32.688 -24.531 6.703 1 96.44 250 PHE B O 1
ATOM 9700 N N . VAL B 1 251 ? -32.531 -22.391 7.234 1 96.38 251 VAL B N 1
ATOM 9701 C CA . VAL B 1 251 ? -31.984 -22.016 5.938 1 96.38 251 VAL B CA 1
ATOM 9702 C C . VAL B 1 251 ? -30.609 -22.672 5.746 1 96.38 251 VAL B C 1
ATOM 9704 O O . VAL B 1 251 ? -30.266 -23.094 4.641 1 96.38 251 VAL B O 1
ATOM 9707 N N . THR B 1 252 ? -29.797 -22.766 6.809 1 95.75 252 THR B N 1
ATOM 9708 C CA . THR B 1 252 ? -28.484 -23.391 6.711 1 95.75 252 THR B CA 1
ATOM 9709 C C . THR B 1 252 ? -28.609 -24.875 6.359 1 95.75 252 THR B C 1
ATOM 9711 O O . THR B 1 252 ? -27.875 -25.375 5.512 1 95.75 252 THR B O 1
ATOM 9714 N N . VAL B 1 253 ? -29.562 -25.5 6.953 1 96.06 253 VAL B N 1
ATOM 9715 C CA . VAL B 1 253 ? -29.812 -26.906 6.652 1 96.06 253 VAL B CA 1
ATOM 9716 C C . VAL B 1 253 ? -30.328 -27.047 5.219 1 96.06 253 VAL B C 1
ATOM 9718 O O . VAL B 1 253 ? -29.906 -27.953 4.488 1 96.06 253 VAL B O 1
ATOM 9721 N N . LEU B 1 254 ? -31.188 -26.125 4.844 1 94.88 254 LEU B N 1
ATOM 9722 C CA . LEU B 1 254 ? -31.719 -26.125 3.484 1 94.88 254 LEU B CA 1
ATOM 9723 C C . LEU B 1 254 ? -30.594 -25.984 2.465 1 94.88 254 LEU B C 1
ATOM 9725 O O . LEU B 1 254 ? -30.547 -26.703 1.47 1 94.88 254 LEU B O 1
ATOM 9729 N N . VAL B 1 255 ? -29.703 -25.078 2.689 1 94.62 255 VAL B N 1
ATOM 9730 C CA . VAL B 1 255 ? -28.594 -24.844 1.77 1 94.62 255 VAL B CA 1
ATOM 9731 C C . VAL B 1 255 ? -27.656 -26.047 1.775 1 94.62 255 VAL B C 1
ATOM 9733 O O . VAL B 1 255 ? -27.125 -26.422 0.732 1 94.62 255 VAL B O 1
ATOM 9736 N N . ALA B 1 256 ? -27.438 -26.688 2.904 1 95.19 256 ALA B N 1
ATOM 9737 C CA . ALA B 1 256 ? -26.625 -27.906 2.982 1 95.19 256 ALA B CA 1
ATOM 9738 C C . ALA B 1 256 ? -27.219 -29.016 2.129 1 95.19 256 ALA B C 1
ATOM 9740 O O . ALA B 1 256 ? -26.484 -29.719 1.416 1 95.19 256 ALA B O 1
ATOM 9741 N N . VAL B 1 257 ? -28.516 -29.141 2.158 1 92.69 257 VAL B N 1
ATOM 9742 C CA . VAL B 1 257 ? -29.219 -30.156 1.376 1 92.69 257 VAL B CA 1
ATOM 9743 C C . VAL B 1 257 ? -29.078 -29.844 -0.113 1 92.69 257 VAL B C 1
ATOM 9745 O O . VAL B 1 257 ? -28.828 -30.75 -0.92 1 92.69 257 VAL B O 1
ATOM 9748 N N . CYS B 1 258 ? -29.219 -28.594 -0.441 1 92.19 258 CYS B N 1
ATOM 9749 C CA . CYS B 1 258 ? -29.047 -28.203 -1.835 1 92.19 258 CYS B CA 1
ATOM 9750 C C . CYS B 1 258 ? -27.641 -28.484 -2.326 1 92.19 258 CYS B C 1
ATOM 9752 O O . CYS B 1 258 ? -27.453 -28.984 -3.439 1 92.19 258 CYS B O 1
ATOM 9754 N N . LEU B 1 259 ? -26.656 -28.203 -1.504 1 93.88 259 LEU B N 1
ATOM 9755 C CA . LEU B 1 259 ? -25.266 -28.5 -1.871 1 93.88 259 LEU B CA 1
ATOM 9756 C C . LEU B 1 259 ? -25.047 -30 -2.023 1 93.88 259 LEU B C 1
ATOM 9758 O O . LEU B 1 259 ? -24.297 -30.422 -2.898 1 93.88 259 LEU B O 1
ATOM 9762 N N . PHE B 1 260 ? -25.734 -30.797 -1.223 1 92.19 260 PHE B N 1
ATOM 9763 C CA . PHE B 1 260 ? -25.641 -32.25 -1.299 1 92.19 260 PHE B CA 1
ATOM 9764 C C . PHE B 1 260 ? -26.188 -32.75 -2.627 1 92.19 260 PHE B C 1
ATOM 9766 O O . PHE B 1 260 ? -25.547 -33.562 -3.309 1 92.19 260 PHE B O 1
ATOM 9773 N N . VAL B 1 261 ? -27.297 -32.188 -2.961 1 88.94 261 VAL B N 1
ATOM 9774 C CA . VAL B 1 261 ? -27.938 -32.625 -4.195 1 88.94 261 VAL B CA 1
ATOM 9775 C C . VAL B 1 261 ? -27.094 -32.219 -5.398 1 88.94 261 VAL B C 1
ATOM 9777 O O . VAL B 1 261 ? -26.844 -33.031 -6.293 1 88.94 261 VAL B O 1
ATOM 9780 N N . ILE B 1 262 ? -26.656 -31 -5.398 1 89.44 262 ILE B N 1
ATOM 9781 C CA . ILE B 1 262 ? -25.844 -30.5 -6.5 1 89.44 262 ILE B CA 1
ATOM 9782 C C . ILE B 1 262 ? -24.531 -31.297 -6.566 1 89.44 262 ILE B C 1
ATOM 9784 O O . ILE B 1 262 ? -24.062 -31.641 -7.652 1 89.44 262 ILE B O 1
ATOM 9788 N N . GLY B 1 263 ? -23.922 -31.594 -5.398 1 91.06 263 GLY B N 1
ATOM 9789 C CA . GLY B 1 263 ? -22.703 -32.375 -5.363 1 91.06 263 GLY B CA 1
ATOM 9790 C C . GLY B 1 263 ? -22.875 -33.781 -5.934 1 91.06 263 GLY B C 1
ATOM 9791 O O . GLY B 1 263 ? -22.016 -34.25 -6.66 1 91.06 263 GLY B O 1
ATOM 9792 N N . ARG B 1 264 ? -24 -34.375 -5.688 1 89.12 264 ARG B N 1
ATOM 9793 C CA . ARG B 1 264 ? -24.281 -35.719 -6.188 1 89.12 264 ARG B CA 1
ATOM 9794 C C . ARG B 1 264 ? -24.516 -35.688 -7.695 1 89.12 264 ARG B C 1
ATOM 9796 O O . ARG B 1 264 ? -24.078 -36.594 -8.406 1 89.12 264 ARG B O 1
ATOM 9803 N N . LEU B 1 265 ? -25.141 -34.688 -8.141 1 86.06 265 LEU B N 1
ATOM 9804 C CA . LEU B 1 265 ? -25.391 -34.562 -9.57 1 86.06 265 LEU B CA 1
ATOM 9805 C C . LEU B 1 265 ? -24.109 -34.312 -10.336 1 86.06 265 LEU B C 1
ATOM 9807 O O . LEU B 1 265 ? -23.922 -34.812 -11.445 1 86.06 265 LEU B O 1
ATOM 9811 N N . ARG B 1 266 ? -23.281 -33.5 -9.797 1 87.94 266 ARG B N 1
ATOM 9812 C CA . ARG B 1 266 ? -21.984 -33.25 -10.43 1 87.94 266 ARG B CA 1
ATOM 9813 C C . ARG B 1 266 ? -21.109 -34.5 -10.43 1 87.94 266 ARG B C 1
ATOM 9815 O O . ARG B 1 266 ? -20.391 -34.75 -11.391 1 87.94 266 ARG B O 1
ATOM 9822 N N . SER B 1 267 ? -21.234 -35.281 -9.352 1 88.5 267 SER B N 1
ATOM 9823 C CA . SER B 1 267 ? -20.469 -36.5 -9.25 1 88.5 267 SER B CA 1
ATOM 9824 C C . SER B 1 267 ? -20.969 -37.562 -10.227 1 88.5 267 SER B C 1
ATOM 9826 O O . SER B 1 267 ? -20.219 -38.438 -10.656 1 88.5 267 SER B O 1
ATOM 9828 N N . GLU B 1 268 ? -22.188 -37.5 -10.531 1 83.12 268 GLU B N 1
ATOM 9829 C CA . GLU B 1 268 ? -22.75 -38.469 -11.477 1 83.12 268 GLU B CA 1
ATOM 9830 C C . GLU B 1 268 ? -22.109 -38.344 -12.852 1 83.12 268 GLU B C 1
ATOM 9832 O O . GLU B 1 268 ? -21.812 -39.344 -13.5 1 83.12 268 GLU B O 1
ATOM 9837 N N . ARG B 1 269 ? -21.875 -37.156 -13.188 1 78.12 269 ARG B N 1
ATOM 9838 C CA . ARG B 1 269 ? -21.25 -36.938 -14.492 1 78.12 269 ARG B CA 1
ATOM 9839 C C . ARG B 1 269 ? -19.828 -37.5 -14.516 1 78.12 269 ARG B C 1
ATOM 9841 O O . ARG B 1 269 ? -19.422 -38.125 -15.492 1 78.12 269 ARG B O 1
ATOM 9848 N N . VAL B 1 270 ? -19.156 -37.312 -13.516 1 83.25 270 VAL B N 1
ATOM 9849 C CA . VAL B 1 270 ? -17.781 -37.781 -13.445 1 83.25 270 VAL B CA 1
ATOM 9850 C C . VAL B 1 270 ? -17.766 -39.312 -13.367 1 83.25 270 VAL B C 1
ATOM 9852 O O . VAL B 1 270 ? -16.922 -39.938 -14 1 83.25 270 VAL B O 1
ATOM 9855 N N . TRP B 1 271 ? -18.75 -39.844 -12.656 1 82.44 271 TRP B N 1
ATOM 9856 C CA . TRP B 1 271 ? -18.844 -41.281 -12.5 1 82.44 271 TRP B CA 1
ATOM 9857 C C . TRP B 1 271 ? -19.203 -41.938 -13.82 1 82.44 271 TRP B C 1
ATOM 9859 O O . TRP B 1 271 ? -18.625 -42.969 -14.18 1 82.44 271 TRP B O 1
ATOM 9869 N N . THR B 1 272 ? -20.062 -41.375 -14.562 1 77.5 272 THR B N 1
ATOM 9870 C CA . THR B 1 272 ? -20.469 -41.938 -15.836 1 77.5 272 THR B CA 1
ATOM 9871 C C . THR B 1 272 ? -19.344 -41.812 -16.859 1 77.5 272 THR B C 1
ATOM 9873 O O . THR B 1 272 ? -19.203 -42.688 -17.734 1 77.5 272 THR B O 1
ATOM 9876 N N . THR B 1 273 ? -18.609 -40.844 -16.719 1 75.5 273 THR B N 1
ATOM 9877 C CA . THR B 1 273 ? -17.531 -40.625 -17.688 1 75.5 273 THR B CA 1
ATOM 9878 C C . THR B 1 273 ? -16.391 -41.594 -17.438 1 75.5 273 THR B C 1
ATOM 9880 O O . THR B 1 273 ? -15.836 -42.156 -18.391 1 75.5 273 THR B O 1
ATOM 9883 N N . TYR B 1 274 ? -16.141 -41.938 -16.219 1 77.81 274 TYR B N 1
ATOM 9884 C CA . TYR B 1 274 ? -14.906 -42.688 -15.969 1 77.81 274 TYR B CA 1
ATOM 9885 C C . TYR B 1 274 ? -15.219 -44.125 -15.562 1 77.81 274 TYR B C 1
ATOM 9887 O O . TYR B 1 274 ? -14.383 -45.031 -15.734 1 77.81 274 TYR B O 1
ATOM 9895 N N . VAL B 1 275 ? -16.375 -44.438 -14.961 1 74.69 275 VAL B N 1
ATOM 9896 C CA . VAL B 1 275 ? -16.641 -45.75 -14.398 1 74.69 275 VAL B CA 1
ATOM 9897 C C . VAL B 1 275 ? -17.828 -46.406 -15.125 1 74.69 275 VAL B C 1
ATOM 9899 O O . VAL B 1 275 ? -17.922 -47.625 -15.211 1 74.69 275 VAL B O 1
ATOM 9902 N N . GLY B 1 276 ? -18.844 -45.688 -15.727 1 64.5 276 GLY B N 1
ATOM 9903 C CA . GLY B 1 276 ? -20.078 -46.188 -16.297 1 64.5 276 GLY B CA 1
ATOM 9904 C C . GLY B 1 276 ? -19.859 -47.25 -17.359 1 64.5 276 GLY B C 1
ATOM 9905 O O . GLY B 1 276 ? -18.75 -47.375 -17.891 1 64.5 276 GLY B O 1
ATOM 9906 N N . VAL B 1 277 ? -20.906 -48.25 -17.484 1 57.53 277 VAL B N 1
ATOM 9907 C CA . VAL B 1 277 ? -20.922 -49.344 -18.438 1 57.53 277 VAL B CA 1
ATOM 9908 C C . VAL B 1 277 ? -20.734 -48.844 -19.859 1 57.53 277 VAL B C 1
ATOM 9910 O O . VAL B 1 277 ? -21.453 -47.938 -20.297 1 57.53 277 VAL B O 1
ATOM 9913 N N . GLY B 1 278 ? -19.688 -49.281 -20.625 1 52.12 278 GLY B N 1
ATOM 9914 C CA . GLY B 1 278 ? -19.328 -48.906 -21.984 1 52.12 278 GLY B CA 1
ATOM 9915 C C . GLY B 1 278 ? -18.375 -47.719 -22.016 1 52.12 278 GLY B C 1
ATOM 9916 O O . GLY B 1 278 ? -18.156 -47.125 -23.078 1 52.12 278 GLY B O 1
ATOM 9917 N N . SER B 1 279 ? -18.078 -47.188 -20.844 1 52.44 279 SER B N 1
ATOM 9918 C CA . SER B 1 279 ? -17.25 -46 -20.688 1 52.44 279 SER B CA 1
ATOM 9919 C C . SER B 1 279 ? -15.812 -46.281 -21.141 1 52.44 279 SER B C 1
ATOM 9921 O O . SER B 1 279 ? -15.156 -47.188 -20.625 1 52.44 279 SER B O 1
ATOM 9923 N N . ASP B 1 280 ? -15.547 -46.406 -22.328 1 48.44 280 ASP B N 1
ATOM 9924 C CA . ASP B 1 280 ? -14.203 -46.625 -22.859 1 48.44 280 ASP B CA 1
ATOM 9925 C C . ASP B 1 280 ? -13.234 -45.562 -22.344 1 48.44 280 ASP B C 1
ATOM 9927 O O . ASP B 1 280 ? -12.211 -45.312 -22.984 1 48.44 280 ASP B O 1
ATOM 9931 N N . GLY B 1 281 ? -13.516 -45.156 -21.031 1 50.62 281 GLY B N 1
ATOM 9932 C CA . GLY B 1 281 ? -12.586 -44.156 -20.531 1 50.62 281 GLY B CA 1
ATOM 9933 C C . GLY B 1 281 ? -12.727 -42.812 -21.203 1 50.62 281 GLY B C 1
ATOM 9934 O O . GLY B 1 281 ? -11.922 -41.906 -20.953 1 50.62 281 GLY B O 1
ATOM 9935 N N . ARG B 1 282 ? -13.445 -42.781 -22.328 1 50.34 282 ARG B N 1
ATOM 9936 C CA . ARG B 1 282 ? -13.688 -41.562 -23.094 1 50.34 282 ARG B CA 1
ATOM 9937 C C . ARG B 1 282 ? -14.992 -40.906 -22.672 1 50.34 282 ARG B C 1
ATOM 9939 O O . ARG B 1 282 ? -16.016 -41.562 -22.547 1 50.34 282 ARG B O 1
ATOM 9946 N N . PRO B 1 283 ? -14.945 -39.844 -22.031 1 50.56 283 PRO B N 1
ATOM 9947 C CA . PRO B 1 283 ? -16.172 -39.125 -21.672 1 50.56 283 PRO B CA 1
ATOM 9948 C C . PRO B 1 283 ? -17.266 -39.25 -22.734 1 50.56 283 PRO B C 1
ATOM 9950 O O . PRO B 1 283 ? -16.953 -39.281 -23.938 1 50.56 283 PRO B O 1
ATOM 9953 N N . GLU B 1 284 ? -18.469 -39.938 -22.484 1 50.5 284 GLU B N 1
ATOM 9954 C CA . GLU B 1 284 ? -19.562 -39.969 -23.438 1 50.5 284 GLU B CA 1
ATOM 9955 C C . GLU B 1 284 ? -19.594 -38.656 -24.25 1 50.5 284 GLU B C 1
ATOM 9957 O O . GLU B 1 284 ? -19.406 -37.562 -23.688 1 50.5 284 GLU B O 1
ATOM 9962 N N . PRO B 1 285 ? -19.438 -38.75 -25.531 1 47.84 285 PRO B N 1
ATOM 9963 C CA . PRO B 1 285 ? -19.5 -37.562 -26.359 1 47.84 285 PRO B CA 1
ATOM 9964 C C . PRO B 1 285 ? -20.625 -36.594 -25.938 1 47.84 285 PRO B C 1
ATOM 9966 O O . PRO B 1 285 ? -21.734 -37.062 -25.656 1 47.84 285 PRO B O 1
ATOM 9969 N N . PRO B 1 286 ? -20.344 -35.469 -25.281 1 53.09 286 PRO B N 1
ATOM 9970 C CA . PRO B 1 286 ? -21.406 -34.5 -24.922 1 53.09 286 PRO B CA 1
ATOM 9971 C C . PRO B 1 286 ? -22.578 -34.531 -25.906 1 53.09 286 PRO B C 1
ATOM 9973 O O . PRO B 1 286 ? -22.391 -34.781 -27.094 1 53.09 286 PRO B O 1
ATOM 9976 N N . ARG B 1 287 ? -23.766 -34.906 -25.438 1 54.53 287 ARG B N 1
ATOM 9977 C CA . ARG B 1 287 ? -24.969 -34.875 -26.266 1 54.53 287 ARG B CA 1
ATOM 9978 C C . ARG B 1 287 ? -25.031 -33.625 -27.125 1 54.53 287 ARG B C 1
ATOM 9980 O O . ARG B 1 287 ? -24.703 -32.531 -26.656 1 54.53 287 ARG B O 1
ATOM 9987 N N . ASP B 1 288 ? -24.875 -33.719 -28.359 1 54.53 288 ASP B N 1
ATOM 9988 C CA . ASP B 1 288 ? -25.047 -32.594 -29.266 1 54.53 288 ASP B CA 1
ATOM 9989 C C . ASP B 1 288 ? -26.406 -31.922 -29.062 1 54.53 288 ASP B C 1
ATOM 9991 O O . ASP B 1 288 ? -27.438 -32.594 -29.078 1 54.53 288 ASP B O 1
ATOM 9995 N N . LEU B 1 289 ? -26.594 -31.016 -28.047 1 53.81 289 LEU B N 1
ATOM 9996 C CA . LEU B 1 289 ? -27.859 -30.297 -27.922 1 53.81 289 LEU B CA 1
ATOM 9997 C C . LEU B 1 289 ? -28.5 -30.094 -29.281 1 53.81 289 LEU B C 1
ATOM 9999 O O . LEU B 1 289 ? -29.516 -29.406 -29.406 1 53.81 289 LEU B O 1
ATOM 10003 N N . GLY B 1 290 ? -28.156 -31.172 -30.141 1 55.94 290 GLY B N 1
ATOM 10004 C CA . GLY B 1 290 ? -28.703 -31 -31.484 1 55.94 290 GLY B CA 1
ATOM 10005 C C . GLY B 1 290 ? -28.625 -29.562 -31.969 1 55.94 290 GLY B C 1
ATOM 10006 O O . GLY B 1 290 ? -27.812 -28.766 -31.484 1 55.94 290 GLY B O 1
ATOM 10007 N N . ASN B 1 291 ? -29.516 -29.062 -32.938 1 59.12 291 ASN B N 1
ATOM 10008 C CA . ASN B 1 291 ? -29.625 -27.781 -33.625 1 59.12 291 ASN B CA 1
ATOM 10009 C C . ASN B 1 291 ? -30.188 -26.703 -32.688 1 59.12 291 ASN B C 1
ATOM 10011 O O . ASN B 1 291 ? -30.391 -25.562 -33.125 1 59.12 291 ASN B O 1
ATOM 10015 N N . THR B 1 292 ? -30.406 -27.031 -31.25 1 69 292 THR B N 1
ATOM 10016 C CA . THR B 1 292 ? -31.109 -26 -30.5 1 69 292 THR B CA 1
ATOM 10017 C C . THR B 1 292 ? -30.234 -25.469 -29.375 1 69 292 THR B C 1
ATOM 10019 O O . THR B 1 292 ? -30.734 -24.828 -28.438 1 69 292 THR B O 1
ATOM 10022 N N . TRP B 1 293 ? -28.922 -25.703 -29.312 1 74.62 293 TRP B N 1
ATOM 10023 C CA . TRP B 1 293 ? -28.062 -25.25 -28.219 1 74.62 293 TRP B CA 1
ATOM 10024 C C . TRP B 1 293 ? -28 -23.719 -28.172 1 74.62 293 TRP B C 1
ATOM 10026 O O . TRP B 1 293 ? -27.922 -23.141 -27.094 1 74.62 293 TRP B O 1
ATOM 10036 N N . TRP B 1 294 ? -28.094 -23.109 -29.297 1 78.94 294 TRP B N 1
ATOM 10037 C CA . TRP B 1 294 ? -27.969 -21.672 -29.406 1 78.94 294 TRP B CA 1
ATOM 10038 C C . TRP B 1 294 ? -29.172 -20.953 -28.797 1 78.94 294 TRP B C 1
ATOM 10040 O O . TRP B 1 294 ? -29.062 -19.812 -28.359 1 78.94 294 TRP B O 1
ATOM 10050 N N . LEU B 1 295 ? -30.25 -21.703 -28.625 1 79.5 295 LEU B N 1
ATOM 10051 C CA . LEU B 1 295 ? -31.469 -21.109 -28.078 1 79.5 295 LEU B CA 1
ATOM 10052 C C . LEU B 1 295 ? -31.297 -20.797 -26.594 1 79.5 295 LEU B C 1
ATOM 10054 O O . LEU B 1 295 ? -31.844 -19.812 -26.094 1 79.5 295 LEU B O 1
ATOM 10058 N N . TRP B 1 296 ? -30.547 -21.547 -25.953 1 75.5 296 TRP B N 1
ATOM 10059 C CA . TRP B 1 296 ? -30.344 -21.328 -24.516 1 75.5 296 TRP B CA 1
ATOM 10060 C C . TRP B 1 296 ? -29.5 -20.078 -24.266 1 75.5 296 TRP B C 1
ATOM 10062 O O . TRP B 1 296 ? -29.75 -19.344 -23.312 1 75.5 296 TRP B O 1
ATOM 10072 N N . TRP B 1 297 ? -28.578 -19.875 -25.062 1 83.12 297 TRP B N 1
ATOM 10073 C CA . TRP B 1 297 ? -27.75 -18.672 -24.969 1 83.12 297 TRP B CA 1
ATOM 10074 C C . TRP B 1 297 ? -28.547 -17.422 -25.359 1 83.12 297 TRP B C 1
ATOM 10076 O O . TRP B 1 297 ? -28.453 -16.391 -24.688 1 83.12 297 TRP B O 1
ATOM 10086 N N . LEU B 1 298 ? -29.359 -17.609 -26.266 1 86.94 298 LEU B N 1
ATOM 10087 C CA . LEU B 1 298 ? -30.172 -16.484 -26.719 1 86.94 298 LEU B CA 1
ATOM 10088 C C . LEU B 1 298 ? -31.281 -16.188 -25.719 1 86.94 298 LEU B C 1
ATOM 10090 O O . LEU B 1 298 ? -31.781 -15.062 -25.656 1 86.94 298 LEU B O 1
ATOM 10094 N N . ALA B 1 299 ? -31.656 -17.188 -24.953 1 85.56 299 ALA B N 1
ATOM 10095 C CA . ALA B 1 299 ? -32.688 -16.984 -23.938 1 85.56 299 ALA B CA 1
ATOM 10096 C C . ALA B 1 299 ? -32.25 -15.969 -22.891 1 85.56 299 ALA B C 1
ATOM 10098 O O . ALA B 1 299 ? -33.062 -15.195 -22.391 1 85.56 299 ALA B O 1
ATOM 10099 N N . VAL B 1 300 ? -31.031 -16 -22.578 1 83.75 300 VAL B N 1
ATOM 10100 C CA . VAL B 1 300 ? -30.516 -15.047 -21.609 1 83.75 300 VAL B CA 1
ATOM 10101 C C . VAL B 1 300 ? -30.625 -13.633 -22.172 1 83.75 300 VAL B C 1
ATOM 10103 O O . VAL B 1 300 ? -30.984 -12.703 -21.438 1 83.75 300 VAL B O 1
ATOM 10106 N N . SER B 1 301 ? -30.281 -13.469 -23.438 1 89 301 SER B N 1
ATOM 10107 C CA . SER B 1 301 ? -30.391 -12.164 -24.094 1 89 301 SER B CA 1
ATOM 10108 C C . SER B 1 301 ? -31.844 -11.695 -24.141 1 89 301 SER B C 1
ATOM 10110 O O . SER B 1 301 ? -32.125 -10.547 -23.812 1 89 301 SER B O 1
ATOM 10112 N N . VAL B 1 302 ? -32.688 -12.609 -24.391 1 91.44 302 VAL B N 1
ATOM 10113 C CA . VAL B 1 302 ? -34.094 -12.266 -24.516 1 91.44 302 VAL B CA 1
ATOM 10114 C C . VAL B 1 302 ? -34.656 -11.938 -23.141 1 91.44 302 VAL B C 1
ATOM 10116 O O . VAL B 1 302 ? -35.438 -10.992 -23 1 91.44 302 VAL B O 1
ATOM 10119 N N . ALA B 1 303 ? -34.344 -12.734 -22.172 1 89.25 303 ALA B N 1
ATOM 10120 C CA . ALA B 1 303 ? -34.844 -12.484 -20.812 1 89.25 303 ALA B CA 1
ATOM 10121 C C . ALA B 1 303 ? -34.438 -11.086 -20.344 1 89.25 303 ALA B C 1
ATOM 10123 O O . ALA B 1 303 ? -35.219 -10.383 -19.719 1 89.25 303 ALA B O 1
ATOM 10124 N N . THR B 1 304 ? -33.219 -10.711 -20.578 1 89.75 304 THR B N 1
ATOM 10125 C CA . THR B 1 304 ? -32.719 -9.391 -20.188 1 89.75 304 THR B CA 1
ATOM 10126 C C . THR B 1 304 ? -33.5 -8.289 -20.906 1 89.75 304 THR B C 1
ATOM 10128 O O . THR B 1 304 ? -33.875 -7.293 -20.281 1 89.75 304 THR B O 1
ATOM 10131 N N . LEU B 1 305 ? -33.781 -8.508 -22.141 1 93.06 305 LEU B N 1
ATOM 10132 C CA . LEU B 1 305 ? -34.531 -7.52 -22.922 1 93.06 305 LEU B CA 1
ATOM 10133 C C . LEU B 1 305 ? -35.969 -7.449 -22.5 1 93.06 305 LEU B C 1
ATOM 10135 O O . LEU B 1 305 ? -36.594 -6.371 -22.484 1 93.06 305 LEU B O 1
ATOM 10139 N N . VAL B 1 306 ? -36.5 -8.555 -22.125 1 92.94 306 VAL B N 1
ATOM 10140 C CA . VAL B 1 306 ? -37.906 -8.586 -21.656 1 92.94 306 VAL B CA 1
ATOM 10141 C C . VAL B 1 306 ? -38.031 -7.797 -20.359 1 92.94 306 VAL B C 1
ATOM 10143 O O . VAL B 1 306 ? -38.969 -6.992 -20.219 1 92.94 306 VAL B O 1
ATOM 10146 N N . VAL B 1 307 ? -37.156 -8.055 -19.438 1 91.31 307 VAL B N 1
ATOM 10147 C CA . VAL B 1 307 ? -37.188 -7.32 -18.188 1 91.31 307 VAL B CA 1
ATOM 10148 C C . VAL B 1 307 ? -37 -5.828 -18.453 1 91.31 307 VAL B C 1
ATOM 10150 O O . VAL B 1 307 ? -37.688 -4.992 -17.828 1 91.31 307 VAL B O 1
ATOM 10153 N N . ALA B 1 308 ? -36.125 -5.473 -19.359 1 93.06 308 ALA B N 1
ATOM 10154 C CA . ALA B 1 308 ? -35.906 -4.074 -19.719 1 93.06 308 ALA B CA 1
ATOM 10155 C C . ALA B 1 308 ? -37.188 -3.443 -20.25 1 93.06 308 ALA B C 1
ATOM 10157 O O . ALA B 1 308 ? -37.562 -2.326 -19.875 1 93.06 308 ALA B O 1
ATOM 10158 N N . VAL B 1 309 ? -37.938 -4.176 -21.016 1 91.69 309 VAL B N 1
ATOM 10159 C CA . VAL B 1 309 ? -39.156 -3.682 -21.625 1 91.69 309 VAL B CA 1
ATOM 10160 C C . VAL B 1 309 ? -40.219 -3.523 -20.547 1 91.69 309 VAL B C 1
ATOM 10162 O O . VAL B 1 309 ? -40.969 -2.535 -20.531 1 91.69 309 VAL B O 1
ATOM 10165 N N . VAL B 1 310 ? -40.281 -4.457 -19.656 1 90.75 310 VAL B N 1
ATOM 10166 C CA . VAL B 1 310 ? -41.25 -4.395 -18.562 1 90.75 310 VAL B CA 1
ATOM 10167 C C . VAL B 1 310 ? -41 -3.158 -17.703 1 90.75 310 VAL B C 1
ATOM 10169 O O . VAL B 1 310 ? -41.938 -2.469 -17.297 1 90.75 310 VAL B O 1
ATOM 10172 N N . LEU B 1 311 ? -39.781 -2.871 -17.406 1 90.94 311 LEU B N 1
ATOM 10173 C CA . LEU B 1 311 ? -39.406 -1.738 -16.562 1 90.94 311 LEU B CA 1
ATOM 10174 C C . LEU B 1 311 ? -39.75 -0.419 -17.266 1 90.94 311 LEU B C 1
ATOM 10176 O O . LEU B 1 311 ? -40.125 0.555 -16.609 1 90.94 311 LEU B O 1
ATOM 10180 N N . VAL B 1 312 ? -39.562 -0.381 -18.578 1 88.75 312 VAL B N 1
ATOM 10181 C CA . VAL B 1 312 ? -39.875 0.829 -19.328 1 88.75 312 VAL B CA 1
ATOM 10182 C C . VAL B 1 312 ? -41.375 1.071 -19.312 1 88.75 312 VAL B C 1
ATOM 10184 O O . VAL B 1 312 ? -41.844 2.219 -19.297 1 88.75 312 VAL B O 1
ATOM 10187 N N . LEU B 1 313 ? -42.125 0.02 -19.281 1 85.5 313 LEU B N 1
ATOM 10188 C CA . LEU B 1 313 ? -43.594 0.124 -19.312 1 85.5 313 LEU B CA 1
ATOM 10189 C C . LEU B 1 313 ? -44.125 0.496 -17.938 1 85.5 313 LEU B C 1
ATOM 10191 O O . LEU B 1 313 ? -45.25 1.006 -17.828 1 85.5 313 LEU B O 1
ATOM 10195 N N . LEU B 1 314 ? -43.406 0.129 -16.953 1 78.75 314 LEU B N 1
ATOM 10196 C CA . LEU B 1 314 ? -43.812 0.513 -15.617 1 78.75 314 LEU B CA 1
ATOM 10197 C C . LEU B 1 314 ? -43.562 1.997 -15.367 1 78.75 314 LEU B C 1
ATOM 10199 O O . LEU B 1 314 ? -42.625 2.564 -15.898 1 78.75 314 LEU B O 1
ATOM 10203 N N . PRO B 1 315 ? -44.531 2.693 -14.773 1 63.94 315 PRO B N 1
ATOM 10204 C CA . PRO B 1 315 ? -44.375 4.125 -14.5 1 63.94 315 PRO B CA 1
ATOM 10205 C C . PRO B 1 315 ? -43.219 4.43 -13.539 1 63.94 315 PRO B C 1
ATOM 10207 O O . PRO B 1 315 ? -43.031 3.717 -12.555 1 63.94 315 PRO B O 1
ATOM 10210 N N . GLY B 1 316 ? -42.125 5.035 -13.906 1 57.97 316 GLY B N 1
ATOM 10211 C CA . GLY B 1 316 ? -40.969 5.492 -13.156 1 57.97 316 GLY B CA 1
ATOM 10212 C C . GLY B 1 316 ? -39.781 5.75 -14.039 1 57.97 316 GLY B C 1
ATOM 10213 O O . GLY B 1 316 ? -39.594 5.09 -15.062 1 57.97 316 GLY B O 1
ATOM 10214 N N . ASP B 1 317 ? -39.344 6.809 -14.188 1 56.78 317 ASP B N 1
ATOM 10215 C CA . ASP B 1 317 ? -38.312 7.293 -15.109 1 56.78 317 ASP B CA 1
ATOM 10216 C C . ASP B 1 317 ? -36.969 6.719 -14.766 1 56.78 317 ASP B C 1
ATOM 10218 O O . ASP B 1 317 ? -36.562 6.711 -13.594 1 56.78 317 ASP B O 1
ATOM 10222 N N . GLY B 1 318 ? -36.156 6.113 -15.703 1 62.38 318 GLY B N 1
ATOM 10223 C CA . GLY B 1 318 ? -34.719 6.016 -15.828 1 62.38 318 GLY B CA 1
ATOM 10224 C C . GLY B 1 318 ? -34.156 4.797 -15.133 1 62.38 318 GLY B C 1
ATOM 10225 O O . GLY B 1 318 ? -33.094 4.883 -14.492 1 62.38 318 GLY B O 1
ATOM 10226 N N . THR B 1 319 ? -35 3.637 -15.156 1 80.06 319 THR B N 1
ATOM 10227 C CA . THR B 1 319 ? -34.531 2.482 -14.391 1 80.06 319 THR B CA 1
ATOM 10228 C C . THR B 1 319 ? -33.75 1.534 -15.273 1 80.06 319 THR B C 1
ATOM 10230 O O . THR B 1 319 ? -33.312 0.476 -14.82 1 80.06 319 THR B O 1
ATOM 10233 N N . VAL B 1 320 ? -33.594 2.047 -16.516 1 88.06 320 VAL B N 1
ATOM 10234 C CA . VAL B 1 320 ? -32.875 1.115 -17.391 1 88.06 320 VAL B CA 1
ATOM 10235 C C . VAL B 1 320 ? -31.625 1.78 -17.938 1 88.06 320 VAL B C 1
ATOM 10237 O O . VAL B 1 320 ? -31.688 2.873 -18.5 1 88.06 320 VAL B O 1
ATOM 10240 N N . GLY B 1 321 ? -30.531 1.23 -17.672 1 86.5 321 GLY B N 1
ATOM 10241 C CA . GLY B 1 321 ? -29.281 1.609 -18.312 1 86.5 321 GLY B CA 1
ATOM 10242 C C . GLY B 1 321 ? -29.047 0.891 -19.625 1 86.5 321 GLY B C 1
ATOM 10243 O O . GLY B 1 321 ? -28.516 -0.221 -19.656 1 86.5 321 GLY B O 1
ATOM 10244 N N . TRP B 1 322 ? -29.312 1.392 -20.703 1 85.12 322 TRP B N 1
ATOM 10245 C CA . TRP B 1 322 ? -29.391 0.75 -22.016 1 85.12 322 TRP B CA 1
ATOM 10246 C C . TRP B 1 322 ? -28.016 0.284 -22.484 1 85.12 322 TRP B C 1
ATOM 10248 O O . TRP B 1 322 ? -27.906 -0.727 -23.172 1 85.12 322 TRP B O 1
ATOM 10258 N N . TRP B 1 323 ? -27.031 1.01 -22.109 1 81.69 323 TRP B N 1
ATOM 10259 C CA . TRP B 1 323 ? -25.703 0.57 -22.5 1 81.69 323 TRP B CA 1
ATOM 10260 C C . TRP B 1 323 ? -25.359 -0.761 -21.844 1 81.69 323 TRP B C 1
ATOM 10262 O O . TRP B 1 323 ? -24.844 -1.668 -22.5 1 81.69 323 TRP B O 1
ATOM 10272 N N . ASN B 1 324 ? -25.625 -0.849 -20.594 1 83.38 324 ASN B N 1
ATOM 10273 C CA . ASN B 1 324 ? -25.375 -2.096 -19.891 1 83.38 324 ASN B CA 1
ATOM 10274 C C . ASN B 1 324 ? -26.234 -3.232 -20.422 1 83.38 324 ASN B C 1
ATOM 10276 O O . ASN B 1 324 ? -25.766 -4.359 -20.578 1 83.38 324 ASN B O 1
ATOM 10280 N N . VAL B 1 325 ? -27.453 -2.912 -20.656 1 87.5 325 VAL B N 1
ATOM 10281 C CA . VAL B 1 325 ? -28.375 -3.91 -21.188 1 87.5 325 VAL B CA 1
ATOM 10282 C C . VAL B 1 325 ? -27.875 -4.402 -22.547 1 87.5 325 VAL B C 1
ATOM 10284 O O . VAL B 1 325 ? -27.922 -5.598 -22.828 1 87.5 325 VAL B O 1
ATOM 10287 N N . GLY B 1 326 ? -27.391 -3.471 -23.328 1 85.5 326 GLY B N 1
ATOM 10288 C CA . GLY B 1 326 ? -26.859 -3.828 -24.625 1 85.5 326 GLY B CA 1
ATOM 10289 C C . GLY B 1 326 ? -25.656 -4.75 -24.547 1 85.5 326 GLY B C 1
ATOM 10290 O O . GLY B 1 326 ? -25.578 -5.727 -25.297 1 85.5 326 GLY B O 1
ATOM 10291 N N . VAL B 1 327 ? -24.812 -4.48 -23.641 1 81.75 327 VAL B N 1
ATOM 10292 C CA . VAL B 1 327 ? -23.609 -5.289 -23.484 1 81.75 327 VAL B CA 1
ATOM 10293 C C . VAL B 1 327 ? -23.984 -6.691 -23.016 1 81.75 327 VAL B C 1
ATOM 10295 O O . VAL B 1 327 ? -23.469 -7.688 -23.531 1 81.75 327 VAL B O 1
ATOM 10298 N N . VAL B 1 328 ? -24.891 -6.816 -22.062 1 82.44 328 VAL B N 1
ATOM 10299 C CA . VAL B 1 328 ? -25.297 -8.102 -21.5 1 82.44 328 VAL B CA 1
ATOM 10300 C C . VAL B 1 328 ? -26.047 -8.914 -22.562 1 82.44 328 VAL B C 1
ATOM 10302 O O . VAL B 1 328 ? -25.875 -10.133 -22.656 1 82.44 328 VAL B O 1
ATOM 10305 N N . ALA B 1 329 ? -26.781 -8.219 -23.344 1 87 329 ALA B N 1
ATOM 10306 C CA . ALA B 1 329 ? -27.547 -8.898 -24.391 1 87 329 ALA B CA 1
ATOM 10307 C C . ALA B 1 329 ? -26.641 -9.312 -25.547 1 87 329 ALA B C 1
ATOM 10309 O O . ALA B 1 329 ? -26.891 -10.32 -26.219 1 87 329 ALA B O 1
ATOM 10310 N N . ALA B 1 330 ? -25.578 -8.625 -25.734 1 85.44 330 ALA B N 1
ATOM 10311 C CA . ALA B 1 330 ? -24.719 -8.852 -26.891 1 85.44 330 ALA B CA 1
ATOM 10312 C C . ALA B 1 330 ? -23.75 -10.008 -26.641 1 85.44 330 ALA B C 1
ATOM 10314 O O . ALA B 1 330 ? -23.344 -10.695 -27.578 1 85.44 330 ALA B O 1
ATOM 10315 N N . VAL B 1 331 ? -23.406 -10.281 -25.422 1 82.19 331 VAL B N 1
ATOM 10316 C CA . VAL B 1 331 ? -22.359 -11.258 -25.109 1 82.19 331 VAL B CA 1
ATOM 10317 C C . VAL B 1 331 ? -22.812 -12.656 -25.531 1 82.19 331 VAL B C 1
ATOM 10319 O O . VAL B 1 331 ? -22.094 -13.359 -26.25 1 82.19 331 VAL B O 1
ATOM 10322 N N . PRO B 1 332 ? -24.016 -13.117 -25.109 1 84.25 332 PRO B N 1
ATOM 10323 C CA . PRO B 1 332 ? -24.453 -14.438 -25.562 1 84.25 332 PRO B CA 1
ATOM 10324 C C . PRO B 1 332 ? -24.594 -14.531 -27.078 1 84.25 332 PRO B C 1
ATOM 10326 O O . PRO B 1 332 ? -24.312 -15.57 -27.672 1 84.25 332 PRO B O 1
ATOM 10329 N N . VAL B 1 333 ? -24.984 -13.453 -27.672 1 87.19 333 VAL B N 1
ATOM 10330 C CA . VAL B 1 333 ? -25.141 -13.422 -29.125 1 87.19 333 VAL B CA 1
ATOM 10331 C C . VAL B 1 333 ? -23.766 -13.547 -29.797 1 87.19 333 VAL B C 1
ATOM 10333 O O . VAL B 1 333 ? -23.625 -14.266 -30.797 1 87.19 333 VAL B O 1
ATOM 10336 N N . LEU B 1 334 ? -22.828 -12.906 -29.25 1 83.88 334 LEU B N 1
ATOM 10337 C CA . LEU B 1 334 ? -21.469 -12.969 -29.781 1 83.88 334 LEU B CA 1
ATOM 10338 C C . LEU B 1 334 ? -20.891 -14.367 -29.625 1 83.88 334 LEU B C 1
ATOM 10340 O O . LEU B 1 334 ? -20.188 -14.859 -30.516 1 83.88 334 LEU B O 1
ATOM 10344 N N . ILE B 1 335 ? -21.141 -15.008 -28.516 1 83.44 335 ILE B N 1
ATOM 10345 C CA . ILE B 1 335 ? -20.656 -16.359 -28.281 1 83.44 335 ILE B CA 1
ATOM 10346 C C . ILE B 1 335 ? -21.281 -17.312 -29.312 1 83.44 335 ILE B C 1
ATOM 10348 O O . ILE B 1 335 ? -20.578 -18.156 -29.875 1 83.44 335 ILE B O 1
ATOM 10352 N N . VAL B 1 336 ? -22.594 -17.141 -29.562 1 86.31 336 VAL B N 1
ATOM 10353 C CA . VAL B 1 336 ? -23.281 -17.984 -30.516 1 86.31 336 VAL B CA 1
ATOM 10354 C C . VAL B 1 336 ? -22.766 -17.703 -31.922 1 86.31 336 VAL B C 1
ATOM 10356 O O . VAL B 1 336 ? -22.453 -18.625 -32.688 1 86.31 336 VAL B O 1
ATOM 10359 N N . GLY B 1 337 ? -22.609 -16.469 -32.219 1 85.31 337 GLY B N 1
ATOM 10360 C CA . GLY B 1 337 ? -22.094 -16.078 -33.531 1 85.31 337 GLY B CA 1
ATOM 10361 C C . GLY B 1 337 ? -20.688 -16.578 -33.781 1 85.31 337 GLY B C 1
ATOM 10362 O O . GLY B 1 337 ? -20.422 -17.156 -34.844 1 85.31 337 GLY B O 1
ATOM 10363 N N . LEU B 1 338 ? -19.797 -16.422 -32.875 1 82 338 LEU B N 1
ATOM 10364 C CA . LEU B 1 338 ? -18.406 -16.859 -33 1 82 338 LEU B CA 1
ATOM 10365 C C . LEU B 1 338 ? -18.328 -18.375 -33.094 1 82 338 LEU B C 1
ATOM 10367 O O . LEU B 1 338 ? -17.453 -18.922 -33.75 1 82 338 LEU B O 1
ATOM 10371 N N . SER B 1 339 ? -19.172 -19.031 -32.312 1 84.81 339 SER B N 1
ATOM 10372 C CA . SER B 1 339 ? -19.188 -20.484 -32.344 1 84.81 339 SER B CA 1
ATOM 10373 C C . SER B 1 339 ? -19.609 -21.016 -33.719 1 84.81 339 SER B C 1
ATOM 10375 O O . SER B 1 339 ? -19.078 -22.016 -34.188 1 84.81 339 SER B O 1
ATOM 10377 N N . ILE B 1 340 ? -20.531 -20.312 -34.281 1 81.69 340 ILE B N 1
ATOM 10378 C CA . ILE B 1 340 ? -20.984 -20.703 -35.625 1 81.69 340 ILE B CA 1
ATOM 10379 C C . ILE B 1 340 ? -19.844 -20.516 -36.625 1 81.69 340 ILE B C 1
ATOM 10381 O O . ILE B 1 340 ? -19.609 -21.375 -37.469 1 81.69 340 ILE B O 1
ATOM 10385 N N . VAL B 1 341 ? -19.109 -19.531 -36.406 1 76.5 341 VAL B N 1
ATOM 10386 C CA . VAL B 1 341 ? -17.984 -19.234 -37.312 1 76.5 341 VAL B CA 1
ATOM 10387 C C . VAL B 1 341 ? -16.891 -20.281 -37.125 1 76.5 341 VAL B C 1
ATOM 10389 O O . VAL B 1 341 ? -16.312 -20.766 -38.094 1 76.5 341 VAL B O 1
ATOM 10392 N N . VAL B 1 342 ? -16.625 -20.609 -35.875 1 77.44 342 VAL B N 1
ATOM 10393 C CA . VAL B 1 342 ? -15.562 -21.578 -35.562 1 77.44 342 VAL B CA 1
ATOM 10394 C C . VAL B 1 342 ? -15.953 -22.953 -36.062 1 77.44 342 VAL B C 1
ATOM 10396 O O . VAL B 1 342 ? -15.109 -23.703 -36.594 1 77.44 342 VAL B O 1
ATOM 10399 N N . GLU B 1 343 ? -17.203 -23.391 -35.906 1 75.94 343 GLU B N 1
ATOM 10400 C CA . GLU B 1 343 ? -17.672 -24.688 -36.406 1 75.94 343 GLU B CA 1
ATOM 10401 C C . GLU B 1 343 ? -17.547 -24.797 -37.906 1 75.94 343 GLU B C 1
ATOM 10403 O O . GLU B 1 343 ? -17.281 -25.875 -38.438 1 75.94 343 GLU B O 1
ATOM 10408 N N . ARG B 1 344 ? -17.625 -23.703 -38.5 1 72.88 344 ARG B N 1
ATOM 10409 C CA . ARG B 1 344 ? -17.562 -23.703 -39.969 1 72.88 344 ARG B CA 1
ATOM 10410 C C . ARG B 1 344 ? -16.109 -23.734 -40.438 1 72.88 344 ARG B C 1
ATOM 10412 O O . ARG B 1 344 ? -15.828 -24.219 -41.531 1 72.88 344 ARG B O 1
ATOM 10419 N N . THR B 1 345 ? -15.25 -23.188 -39.625 1 67.12 345 THR B N 1
ATOM 10420 C CA . THR B 1 345 ? -13.875 -23.047 -40.094 1 67.12 345 THR B CA 1
ATOM 10421 C C . THR B 1 345 ? -13.008 -24.188 -39.562 1 67.12 345 THR B C 1
ATOM 10423 O O . THR B 1 345 ? -11.984 -24.531 -40.156 1 67.12 345 THR B O 1
ATOM 10426 N N . SER B 1 346 ? -13.102 -24.547 -38.219 1 63.03 346 SER B N 1
ATOM 10427 C CA . SER B 1 346 ? -12.156 -25.469 -37.594 1 63.03 346 SER B CA 1
ATOM 10428 C C . SER B 1 346 ? -12.664 -26.906 -37.656 1 63.03 346 SER B C 1
ATOM 10430 O O . SER B 1 346 ? -13.82 -27.172 -37.344 1 63.03 346 SER B O 1
ATOM 10432 N N . LYS B 1 347 ? -12.172 -27.734 -38.562 1 56.69 347 LYS B N 1
ATOM 10433 C CA . LYS B 1 347 ? -12.555 -29.125 -38.781 1 56.69 347 LYS B CA 1
ATOM 10434 C C . LYS B 1 347 ? -12.367 -29.953 -37.531 1 56.69 347 LYS B C 1
ATOM 10436 O O . LYS B 1 347 ? -12.977 -31.016 -37.375 1 56.69 347 LYS B O 1
ATOM 10441 N N . GLY B 1 348 ? -11.195 -29.688 -36.75 1 54.34 348 GLY B N 1
ATOM 10442 C CA . GLY B 1 348 ? -10.656 -30.797 -36 1 54.34 348 GLY B CA 1
ATOM 10443 C C . GLY B 1 348 ? -11.07 -30.781 -34.531 1 54.34 348 GLY B C 1
ATOM 10444 O O . GLY B 1 348 ? -11.023 -29.734 -33.875 1 54.34 348 GLY B O 1
ATOM 10445 N N . ARG B 1 349 ? -12.016 -31.734 -34.25 1 55.09 349 ARG B N 1
ATOM 10446 C CA . ARG B 1 349 ? -12.516 -31.984 -32.906 1 55.09 349 ARG B CA 1
ATOM 10447 C C . ARG B 1 349 ? -11.477 -32.719 -32.062 1 55.09 349 ARG B C 1
ATOM 10449 O O . ARG B 1 349 ? -10.766 -33.594 -32.562 1 55.09 349 ARG B O 1
ATOM 10456 N N . ARG B 1 350 ? -11.195 -32.188 -30.828 1 55.41 350 ARG B N 1
ATOM 10457 C CA . ARG B 1 350 ? -10.258 -32.844 -29.906 1 55.41 350 ARG B CA 1
ATOM 10458 C C . ARG B 1 350 ? -10.758 -34.219 -29.469 1 55.41 350 ARG B C 1
ATOM 10460 O O . ARG B 1 350 ? -11.922 -34.344 -29.094 1 55.41 350 ARG B O 1
ATOM 10467 N N . ASP B 1 351 ? -9.898 -35.25 -29.719 1 57.03 351 ASP B N 1
ATOM 10468 C CA . ASP B 1 351 ? -10.188 -36.531 -29.125 1 57.03 351 ASP B CA 1
ATOM 10469 C C . ASP B 1 351 ? -9.961 -36.531 -27.609 1 57.03 351 ASP B C 1
ATOM 10471 O O . ASP B 1 351 ? -8.984 -35.938 -27.141 1 57.03 351 ASP B O 1
ATOM 10475 N N . PRO B 1 352 ? -10.945 -36.844 -26.828 1 58.44 352 PRO B N 1
ATOM 10476 C CA . PRO B 1 352 ? -10.789 -36.844 -25.375 1 58.44 352 PRO B CA 1
ATOM 10477 C C . PRO B 1 352 ? -9.555 -37.594 -24.922 1 58.44 352 PRO B C 1
ATOM 10479 O O . PRO B 1 352 ? -9.164 -38.594 -25.547 1 58.44 352 PRO B O 1
ATOM 10482 N N . GLU B 1 353 ? -8.688 -37.125 -24.094 1 59.53 353 GLU B N 1
ATOM 10483 C CA . GLU B 1 353 ? -7.512 -37.812 -23.531 1 59.53 353 GLU B CA 1
ATOM 10484 C C . GLU B 1 353 ? -7.891 -39.094 -22.844 1 59.53 353 GLU B C 1
ATOM 10486 O O . GLU B 1 353 ? -8.891 -39.156 -22.109 1 59.53 353 GLU B O 1
ATOM 10491 N N . GLU B 1 354 ? -7.309 -40.188 -23.172 1 63.97 354 GLU B N 1
ATOM 10492 C CA . GLU B 1 354 ? -7.52 -41.5 -22.516 1 63.97 354 GLU B CA 1
ATOM 10493 C C . GLU B 1 354 ? -6.922 -41.5 -21.109 1 63.97 354 GLU B C 1
ATOM 10495 O O . GLU B 1 354 ? -5.773 -41.094 -20.922 1 63.97 354 GLU B O 1
ATOM 10500 N N . VAL B 1 355 ? -7.781 -41.562 -20.094 1 69 355 VAL B N 1
ATOM 10501 C CA . VAL B 1 355 ? -7.301 -41.656 -18.719 1 69 355 VAL B CA 1
ATOM 10502 C C . VAL B 1 355 ? -7.281 -43.094 -18.266 1 69 355 VAL B C 1
ATOM 10504 O O . VAL B 1 355 ? -8.164 -43.875 -18.641 1 69 355 VAL B O 1
ATOM 10507 N N . ASP B 1 356 ? -6.215 -43.438 -17.562 1 76.75 356 ASP B N 1
ATOM 10508 C CA . ASP B 1 356 ? -6.113 -44.781 -16.953 1 76.75 356 ASP B CA 1
ATOM 10509 C C . ASP B 1 356 ? -7.363 -45.094 -16.156 1 76.75 356 ASP B C 1
ATOM 10511 O O . ASP B 1 356 ? -7.848 -44.281 -15.383 1 76.75 356 ASP B O 1
ATOM 10515 N N . PRO B 1 357 ? -8.07 -46.25 -16.438 1 79.25 357 PRO B N 1
ATOM 10516 C CA . PRO B 1 357 ? -9.312 -46.625 -15.766 1 79.25 357 PRO B CA 1
ATOM 10517 C C . PRO B 1 357 ? -9.203 -46.562 -14.25 1 79.25 357 PRO B C 1
ATOM 10519 O O . PRO B 1 357 ? -10.156 -46.188 -13.562 1 79.25 357 PRO B O 1
ATOM 10522 N N . GLU B 1 358 ? -8.055 -46.969 -13.727 1 82.62 358 GLU B N 1
ATOM 10523 C CA . GLU B 1 358 ? -7.898 -46.938 -12.273 1 82.62 358 GLU B CA 1
ATOM 10524 C C . GLU B 1 358 ? -7.859 -45.5 -11.742 1 82.62 358 GLU B C 1
ATOM 10526 O O . GLU B 1 358 ? -8.461 -45.219 -10.711 1 82.62 358 GLU B O 1
ATOM 10531 N N . MET B 1 359 ? -7.191 -44.75 -12.453 1 83 359 MET B N 1
ATOM 10532 C CA . MET B 1 359 ? -7.117 -43.344 -12.047 1 83 359 MET B CA 1
ATOM 10533 C C . MET B 1 359 ? -8.469 -42.656 -12.211 1 83 359 MET B C 1
ATOM 10535 O O . MET B 1 359 ? -8.836 -41.812 -11.406 1 83 359 MET B O 1
ATOM 10539 N N . GLY B 1 360 ? -9.172 -43.094 -13.195 1 83.12 360 GLY B N 1
ATOM 10540 C CA . GLY B 1 360 ? -10.508 -42.562 -13.406 1 83.12 360 GLY B CA 1
ATOM 10541 C C . GLY B 1 360 ? -11.477 -42.938 -12.297 1 83.12 360 GLY B C 1
ATOM 10542 O O . GLY B 1 360 ? -12.273 -42.094 -11.859 1 83.12 360 GLY B O 1
ATOM 10543 N N . ARG B 1 361 ? -11.352 -44.125 -11.883 1 85.69 361 ARG B N 1
ATOM 10544 C CA . ARG B 1 361 ? -12.211 -44.594 -10.789 1 85.69 361 ARG B CA 1
ATOM 10545 C C . ARG B 1 361 ? -11.883 -43.844 -9.5 1 85.69 361 ARG B C 1
ATOM 10547 O O . ARG B 1 361 ? -12.781 -43.406 -8.789 1 85.69 361 ARG B O 1
ATOM 10554 N N . ARG B 1 362 ? -10.641 -43.688 -9.195 1 88.06 362 ARG B N 1
ATOM 10555 C CA . ARG B 1 362 ? -10.219 -42.969 -7.992 1 88.06 362 ARG B CA 1
ATOM 10556 C C . ARG B 1 362 ? -10.68 -41.5 -8.039 1 88.06 362 ARG B C 1
ATOM 10558 O O . ARG B 1 362 ? -11.086 -40.938 -7.016 1 88.06 362 ARG B O 1
ATOM 10565 N N . ARG B 1 363 ? -10.602 -40.969 -9.188 1 89.62 363 ARG B N 1
ATOM 10566 C CA . ARG B 1 363 ? -11.047 -39.594 -9.359 1 89.62 363 ARG B CA 1
ATOM 10567 C C . ARG B 1 363 ? -12.547 -39.469 -9.117 1 89.62 363 ARG B C 1
ATOM 10569 O O . ARG B 1 363 ? -13 -38.531 -8.477 1 89.62 363 ARG B O 1
ATOM 10576 N N . ALA B 1 364 ? -13.32 -40.344 -9.617 1 89.56 364 ALA B N 1
ATOM 10577 C CA . ALA B 1 364 ? -14.773 -40.344 -9.461 1 89.56 364 ALA B CA 1
ATOM 10578 C C . ALA B 1 364 ? -15.172 -40.531 -7.996 1 89.56 364 ALA B C 1
ATOM 10580 O O . ALA B 1 364 ? -16.047 -39.812 -7.496 1 89.56 364 ALA B O 1
ATOM 10581 N N . GLU B 1 365 ? -14.484 -41.406 -7.355 1 90.19 365 GLU B N 1
ATOM 10582 C CA . GLU B 1 365 ? -14.773 -41.656 -5.945 1 90.19 365 GLU B CA 1
ATOM 10583 C C . GLU B 1 365 ? -14.43 -40.438 -5.098 1 90.19 365 GLU B C 1
ATOM 10585 O O . GLU B 1 365 ? -15.195 -40.062 -4.207 1 90.19 365 GLU B O 1
ATOM 10590 N N . GLN B 1 366 ? -13.328 -39.844 -5.359 1 92.62 366 GLN B N 1
ATOM 10591 C CA . GLN B 1 366 ? -12.906 -38.688 -4.594 1 92.62 366 GLN B CA 1
ATOM 10592 C C . GLN B 1 366 ? -13.828 -37.5 -4.859 1 92.62 366 GLN B C 1
ATOM 10594 O O . GLN B 1 366 ? -14.086 -36.688 -3.963 1 92.62 366 GLN B O 1
ATOM 10599 N N . THR B 1 367 ? -14.273 -37.344 -6.062 1 92.88 367 THR B N 1
ATOM 10600 C CA . THR B 1 367 ? -15.203 -36.25 -6.383 1 92.88 367 THR B CA 1
ATOM 10601 C C . THR B 1 367 ? -16.516 -36.438 -5.625 1 92.88 367 THR B C 1
ATOM 10603 O O . THR B 1 367 ? -17.062 -35.469 -5.09 1 92.88 367 THR B O 1
ATOM 10606 N N . TRP B 1 368 ? -16.922 -37.656 -5.57 1 92 368 TRP B N 1
ATOM 10607 C CA . TRP B 1 368 ? -18.125 -37.969 -4.82 1 92 368 TRP B CA 1
ATOM 10608 C C . TRP B 1 368 ? -17.953 -37.656 -3.338 1 92 368 TRP B C 1
ATOM 10610 O O . TRP B 1 368 ? -18.766 -36.969 -2.74 1 92 368 TRP B O 1
ATOM 10620 N N . ARG B 1 369 ? -16.891 -38.031 -2.822 1 92.44 369 ARG B N 1
ATOM 10621 C CA . ARG B 1 369 ? -16.594 -37.812 -1.41 1 92.44 369 ARG B CA 1
ATOM 10622 C C . ARG B 1 369 ? -16.469 -36.312 -1.112 1 92.44 369 ARG B C 1
ATOM 10624 O O . ARG B 1 369 ? -16.969 -35.844 -0.091 1 92.44 369 ARG B O 1
ATOM 10631 N N . THR B 1 370 ? -15.797 -35.656 -1.959 1 94.44 370 THR B N 1
ATOM 10632 C CA . THR B 1 370 ? -15.594 -34.219 -1.761 1 94.44 370 THR B CA 1
ATOM 10633 C C . THR B 1 370 ? -16.938 -33.469 -1.745 1 94.44 370 THR B C 1
ATOM 10635 O O . THR B 1 370 ? -17.141 -32.594 -0.927 1 94.44 370 THR B O 1
ATOM 10638 N N . GLY B 1 371 ? -17.812 -33.812 -2.629 1 93.75 371 GLY B N 1
ATOM 10639 C CA . GLY B 1 371 ? -19.141 -33.219 -2.631 1 93.75 371 GLY B CA 1
ATOM 10640 C C . GLY B 1 371 ? -19.891 -33.438 -1.328 1 93.75 371 GLY B C 1
ATOM 10641 O O . GLY B 1 371 ? -20.469 -32.469 -0.793 1 93.75 371 GLY B O 1
ATOM 10642 N N . ASP B 1 372 ? -19.781 -34.594 -0.779 1 94 372 ASP B N 1
ATOM 10643 C CA . ASP B 1 372 ? -20.453 -34.906 0.478 1 94 372 ASP B CA 1
ATOM 10644 C C . ASP B 1 372 ? -19.797 -34.188 1.649 1 94 372 ASP B C 1
ATOM 10646 O O . ASP B 1 372 ? -20.5 -33.656 2.518 1 94 372 ASP B O 1
ATOM 10650 N N . VAL B 1 373 ? -18.531 -34.188 1.604 1 95 373 VAL B N 1
ATOM 10651 C CA . VAL B 1 373 ? -17.812 -33.531 2.684 1 95 373 VAL B CA 1
ATOM 10652 C C . VAL B 1 373 ? -18.141 -32.031 2.705 1 95 373 VAL B C 1
ATOM 10654 O O . VAL B 1 373 ? -18.344 -31.453 3.773 1 95 373 VAL B O 1
ATOM 10657 N N . LEU B 1 374 ? -18.25 -31.438 1.552 1 95.38 374 LEU B N 1
ATOM 10658 C CA . LEU B 1 374 ? -18.531 -30.016 1.475 1 95.38 374 LEU B CA 1
ATOM 10659 C C . LEU B 1 374 ? -19.953 -29.719 1.976 1 95.38 374 LEU B C 1
ATOM 10661 O O . LEU B 1 374 ? -20.156 -28.734 2.686 1 95.38 374 LEU B O 1
ATOM 10665 N N . ALA B 1 375 ? -20.875 -30.531 1.702 1 94.88 375 ALA B N 1
ATOM 10666 C CA . ALA B 1 375 ? -22.25 -30.344 2.154 1 94.88 375 ALA B CA 1
ATOM 10667 C C . ALA B 1 375 ? -22.344 -30.422 3.674 1 94.88 375 ALA B C 1
ATOM 10669 O O . ALA B 1 375 ? -23.016 -29.609 4.309 1 94.88 375 ALA B O 1
ATOM 10670 N N . VAL B 1 376 ? -21.609 -31.328 4.273 1 95.25 376 VAL B N 1
ATOM 10671 C CA . VAL B 1 376 ? -21.641 -31.531 5.719 1 95.25 376 VAL B CA 1
ATOM 10672 C C . VAL B 1 376 ? -20.828 -30.438 6.41 1 95.25 376 VAL B C 1
ATOM 10674 O O . VAL B 1 376 ? -21.141 -30.031 7.527 1 95.25 376 VAL B O 1
ATOM 10677 N N . SER B 1 377 ? -19.844 -29.953 5.734 1 95.31 377 SER B N 1
ATOM 10678 C CA . SER B 1 377 ? -18.938 -28.953 6.312 1 95.31 377 SER B CA 1
ATOM 10679 C C . SER B 1 377 ? -19.672 -27.656 6.625 1 95.31 377 SER B C 1
ATOM 10681 O O . SER B 1 377 ? -19.266 -26.922 7.535 1 95.31 377 SER B O 1
ATOM 10683 N N . ILE B 1 378 ? -20.703 -27.328 5.93 1 94.94 378 ILE B N 1
ATOM 10684 C CA . ILE B 1 378 ? -21.438 -26.109 6.223 1 94.94 378 ILE B CA 1
ATOM 10685 C C . ILE B 1 378 ? -22.109 -26.219 7.59 1 94.94 378 ILE B C 1
ATOM 10687 O O . ILE B 1 378 ? -22.156 -25.25 8.352 1 94.94 378 ILE B O 1
ATOM 10691 N N . LEU B 1 379 ? -22.609 -27.375 7.891 1 95.19 379 LEU B N 1
ATOM 10692 C CA . LEU B 1 379 ? -23.25 -27.609 9.18 1 95.19 379 LEU B CA 1
ATOM 10693 C C . LEU B 1 379 ? -22.234 -27.625 10.305 1 95.19 379 LEU B C 1
ATOM 10695 O O . LEU B 1 379 ? -22.438 -26.984 11.344 1 95.19 379 LEU B O 1
ATOM 10699 N N . VAL B 1 380 ? -21.156 -28.25 10.062 1 96.12 380 VAL B N 1
ATOM 10700 C CA . VAL B 1 380 ? -20.094 -28.328 11.062 1 96.12 380 VAL B CA 1
ATOM 10701 C C . VAL B 1 380 ? -19.5 -26.938 11.289 1 96.12 380 VAL B C 1
ATOM 10703 O O . VAL B 1 380 ? -19.234 -26.547 12.43 1 96.12 380 VAL B O 1
ATOM 10706 N N . GLY B 1 381 ? -19.297 -26.281 10.18 1 95.12 381 GLY B N 1
ATOM 10707 C CA . GLY B 1 381 ? -18.797 -24.922 10.289 1 95.12 381 GLY B CA 1
ATOM 10708 C C . GLY B 1 381 ? -19.719 -24.016 11.078 1 95.12 381 GLY B C 1
ATOM 10709 O O . GLY B 1 381 ? -19.25 -23.156 11.836 1 95.12 381 GLY B O 1
ATOM 10710 N N . SER B 1 382 ? -21.016 -24.141 10.938 1 95.19 382 SER B N 1
ATOM 10711 C CA . SER B 1 382 ? -21.984 -23.359 11.688 1 95.19 382 SER B CA 1
ATOM 10712 C C . SER B 1 382 ? -21.938 -23.688 13.18 1 95.19 382 SER B C 1
ATOM 10714 O O . SER B 1 382 ? -22.094 -22.812 14.023 1 95.19 382 SER B O 1
ATOM 10716 N N . GLY B 1 383 ? -21.688 -24.953 13.484 1 96.06 383 GLY B N 1
ATOM 10717 C CA . GLY B 1 383 ? -21.5 -25.328 14.875 1 96.06 383 GLY B CA 1
ATOM 10718 C C . GLY B 1 383 ? -20.266 -24.703 15.5 1 96.06 383 GLY B C 1
ATOM 10719 O O . GLY B 1 383 ? -20.328 -24.156 16.594 1 96.06 383 GLY B O 1
ATOM 10720 N N . LEU B 1 384 ? -19.188 -24.766 14.797 1 97 384 LEU B N 1
ATOM 10721 C CA . LEU B 1 384 ? -17.953 -24.172 15.266 1 97 384 LEU B CA 1
ATOM 10722 C C . LEU B 1 384 ? -18.078 -22.656 15.383 1 97 384 LEU B C 1
ATOM 10724 O O . LEU B 1 384 ? -17.453 -22.031 16.234 1 97 384 LEU B O 1
ATOM 10728 N N . GLY B 1 385 ? -18.906 -22.109 14.477 1 96.12 385 GLY B N 1
ATOM 10729 C CA . GLY B 1 385 ? -19.188 -20.672 14.578 1 96.12 385 GLY B CA 1
ATOM 10730 C C . GLY B 1 385 ? -19.859 -20.281 15.883 1 96.12 385 GLY B C 1
ATOM 10731 O O . GLY B 1 385 ? -19.516 -19.25 16.469 1 96.12 385 GLY B O 1
ATOM 10732 N N . LEU B 1 386 ? -20.734 -21.078 16.312 1 96.19 386 LEU B N 1
ATOM 10733 C CA . LEU B 1 386 ? -21.406 -20.828 17.594 1 96.19 386 LEU B CA 1
ATOM 10734 C C . LEU B 1 386 ? -20.422 -20.953 18.75 1 96.19 386 LEU B C 1
ATOM 10736 O O . LEU B 1 386 ? -20.5 -20.203 19.719 1 96.19 386 LEU B O 1
ATOM 10740 N N . VAL B 1 387 ? -19.5 -21.875 18.609 1 96.81 387 VAL B N 1
ATOM 10741 C CA . VAL B 1 387 ? -18.453 -22.047 19.641 1 96.81 387 VAL B CA 1
ATOM 10742 C C . VAL B 1 387 ? -17.609 -20.766 19.719 1 96.81 387 VAL B C 1
ATOM 10744 O O . VAL B 1 387 ? -17.344 -20.266 20.812 1 96.81 387 VAL B O 1
ATOM 10747 N N . ARG B 1 388 ? -17.25 -20.234 18.641 1 96.5 388 ARG B N 1
ATOM 10748 C CA . ARG B 1 388 ? -16.469 -19 18.625 1 96.5 388 ARG B CA 1
ATOM 10749 C C . ARG B 1 388 ? -17.234 -17.844 19.25 1 96.5 388 ARG B C 1
ATOM 10751 O O . ARG B 1 388 ? -16.703 -17.109 20.078 1 96.5 388 ARG B O 1
ATOM 10758 N N . SER B 1 389 ? -18.516 -17.719 18.906 1 95.69 389 SER B N 1
ATOM 10759 C CA . SER B 1 389 ? -19.328 -16.578 19.312 1 95.69 389 SER B CA 1
ATOM 10760 C C . SER B 1 389 ? -19.562 -16.562 20.812 1 95.69 389 SER B C 1
ATOM 10762 O O . SER B 1 389 ? -19.719 -15.508 21.422 1 95.69 389 SER B O 1
ATOM 10764 N N . LEU B 1 390 ? -19.578 -17.797 21.438 1 96.5 390 LEU B N 1
ATOM 10765 C CA . LEU B 1 390 ? -20.078 -17.844 22.812 1 96.5 390 LEU B CA 1
ATOM 10766 C C . LEU B 1 390 ? -18.953 -18.172 23.781 1 96.5 390 LEU B C 1
ATOM 10768 O O . LEU B 1 390 ? -19.156 -18.172 25 1 96.5 390 LEU B O 1
ATOM 10772 N N . THR B 1 391 ? -17.719 -18.375 23.312 1 96.12 391 THR B N 1
ATOM 10773 C CA . THR B 1 391 ? -16.594 -18.703 24.188 1 96.12 391 THR B CA 1
ATOM 10774 C C . THR B 1 391 ? -16.312 -17.547 25.156 1 96.12 391 THR B C 1
ATOM 10776 O O . THR B 1 391 ? -16.266 -17.75 26.375 1 96.12 391 THR B O 1
ATOM 10779 N N . ALA B 1 392 ? -16.219 -16.344 24.688 1 94.69 392 ALA B N 1
ATOM 10780 C CA . ALA B 1 392 ? -15.852 -15.195 25.5 1 94.69 392 ALA B CA 1
ATOM 10781 C C . ALA B 1 392 ? -16.938 -14.898 26.531 1 94.69 392 ALA B C 1
ATOM 10783 O O . ALA B 1 392 ? -16.656 -14.789 27.734 1 94.69 392 ALA B O 1
ATOM 10784 N N . PRO B 1 393 ? -18.234 -14.867 26.109 1 93.69 393 PRO B N 1
ATOM 10785 C CA . PRO B 1 393 ? -19.281 -14.602 27.109 1 93.69 393 PRO B CA 1
ATOM 10786 C C . PRO B 1 393 ? -19.359 -15.664 28.188 1 93.69 393 PRO B C 1
ATOM 10788 O O . PRO B 1 393 ? -19.688 -15.359 29.344 1 93.69 393 PRO B O 1
ATOM 10791 N N . ILE B 1 394 ? -19.062 -16.859 27.844 1 95.12 394 ILE B N 1
ATOM 10792 C CA . ILE B 1 394 ? -19.141 -17.953 28.812 1 95.12 394 ILE B CA 1
ATOM 10793 C C . ILE B 1 394 ? -17.984 -17.844 29.797 1 95.12 394 ILE B C 1
ATOM 10795 O O . ILE B 1 394 ? -18.172 -18.016 31 1 95.12 394 ILE B O 1
ATOM 10799 N N . LEU B 1 395 ? -16.812 -17.5 29.328 1 95.75 395 LEU B N 1
ATOM 10800 C CA . LEU B 1 395 ? -15.633 -17.406 30.188 1 95.75 395 LEU B CA 1
ATOM 10801 C C . LEU B 1 395 ? -15.711 -16.188 31.094 1 95.75 395 LEU B C 1
ATOM 10803 O O . LEU B 1 395 ? -15.117 -16.172 32.156 1 95.75 395 LEU B O 1
ATOM 10807 N N . LEU B 1 396 ? -16.391 -15.164 30.688 1 93.81 396 LEU B N 1
ATOM 10808 C CA . LEU B 1 396 ? -16.562 -13.953 31.484 1 93.81 396 LEU B CA 1
ATOM 10809 C C . LEU B 1 396 ? -17.484 -14.211 32.656 1 93.81 396 LEU B C 1
ATOM 10811 O O . LEU B 1 396 ? -17.469 -13.469 33.656 1 93.81 396 LEU B O 1
ATOM 10815 N N . GLY B 1 397 ? -18.219 -15.188 32.625 1 89.38 397 GLY B N 1
ATOM 10816 C CA . GLY B 1 397 ? -19.062 -15.57 33.75 1 89.38 397 GLY B CA 1
ATOM 10817 C C . GLY B 1 397 ? -20.391 -14.852 33.75 1 89.38 397 GLY B C 1
ATOM 10818 O O . GLY B 1 397 ? -20.641 -13.961 32.938 1 89.38 397 GLY B O 1
ATOM 10819 N N . PRO B 1 398 ? -21.297 -15.344 34.562 1 86.88 398 PRO B N 1
ATOM 10820 C CA . PRO B 1 398 ? -22.656 -14.773 34.625 1 86.88 398 PRO B CA 1
ATOM 10821 C C . PRO B 1 398 ? -22.688 -13.438 35.375 1 86.88 398 PRO B C 1
ATOM 10823 O O . PRO B 1 398 ? -21.938 -13.227 36.312 1 86.88 398 PRO B O 1
ATOM 10826 N N . ASP B 1 399 ? -23.359 -12.547 34.688 1 75.5 399 ASP B N 1
ATOM 10827 C CA . ASP B 1 399 ? -23.688 -11.336 35.438 1 75.5 399 ASP B CA 1
ATOM 10828 C C . ASP B 1 399 ? -24.703 -11.625 36.531 1 75.5 399 ASP B C 1
ATOM 10830 O O . ASP B 1 399 ? -25.531 -12.531 36.375 1 75.5 399 ASP B O 1
ATOM 10834 N N . GLU B 1 400 ? -24.531 -11.156 37.719 1 66.94 400 GLU B N 1
ATOM 10835 C CA . GLU B 1 400 ? -25.391 -11.422 38.844 1 66.94 400 GLU B CA 1
ATOM 10836 C C . GLU B 1 400 ? -26.859 -11.359 38.469 1 66.94 400 GLU B C 1
ATOM 10838 O O . GLU B 1 400 ? -27.656 -12.18 38.938 1 66.94 400 GLU B O 1
ATOM 10843 N N . SER B 1 401 ? -27.281 -10.461 37.562 1 70.62 401 SER B N 1
ATOM 10844 C CA . SER B 1 401 ? -28.688 -10.242 37.281 1 70.62 401 SER B CA 1
ATOM 10845 C C . SER B 1 401 ? -29.156 -11.062 36.094 1 70.62 401 SER B C 1
ATOM 10847 O O . SER B 1 401 ? -30.359 -11.148 35.812 1 70.62 401 SER B O 1
ATOM 10849 N N . ARG B 1 402 ? -28.25 -11.875 35.469 1 77.94 402 ARG B N 1
ATOM 10850 C CA . ARG B 1 402 ? -28.672 -12.555 34.25 1 77.94 402 ARG B CA 1
ATOM 10851 C C . ARG B 1 402 ? -28.109 -13.969 34.156 1 77.94 402 ARG B C 1
ATOM 10853 O O . ARG B 1 402 ? -27.547 -14.367 33.156 1 77.94 402 ARG B O 1
ATOM 10860 N N . LEU B 1 403 ? -28.219 -14.742 35.125 1 86.12 403 LEU B N 1
ATOM 10861 C CA . LEU B 1 403 ? -27.75 -16.125 35.188 1 86.12 403 LEU B CA 1
ATOM 10862 C C . LEU B 1 403 ? -28.453 -16.969 34.125 1 86.12 403 LEU B C 1
ATOM 10864 O O . LEU B 1 403 ? -27.828 -17.844 33.5 1 86.12 403 LEU B O 1
ATOM 10868 N N . ASN B 1 404 ? -29.75 -16.703 33.875 1 86 404 ASN B N 1
ATOM 10869 C CA . ASN B 1 404 ? -30.516 -17.453 32.906 1 86 404 ASN B CA 1
ATOM 10870 C C . ASN B 1 404 ? -29.953 -17.281 31.484 1 86 404 ASN B C 1
ATOM 10872 O O . ASN B 1 404 ? -29.875 -18.25 30.719 1 86 404 ASN B O 1
ATOM 10876 N N . VAL B 1 405 ? -29.562 -16.125 31.172 1 87.94 405 VAL B N 1
ATOM 10877 C CA . VAL B 1 405 ? -29 -15.844 29.859 1 87.94 405 VAL B CA 1
ATOM 10878 C C . VAL B 1 405 ? -27.688 -16.594 29.703 1 87.94 405 VAL B C 1
ATOM 10880 O O . VAL B 1 405 ? -27.422 -17.172 28.641 1 87.94 405 VAL B O 1
ATOM 10883 N N . TRP B 1 406 ? -26.906 -16.641 30.75 1 91.88 406 TRP B N 1
ATOM 10884 C CA . TRP B 1 406 ? -25.625 -17.344 30.703 1 91.88 406 TRP B CA 1
ATOM 10885 C C . TRP B 1 406 ? -25.828 -18.844 30.516 1 91.88 406 TRP B C 1
ATOM 10887 O O . TRP B 1 406 ? -25.109 -19.469 29.734 1 91.88 406 TRP B O 1
ATOM 10897 N N . LEU B 1 407 ? -26.891 -19.406 31.172 1 93.31 407 LEU B N 1
ATOM 10898 C CA . LEU B 1 407 ? -27.172 -20.828 31.047 1 93.31 407 LEU B CA 1
ATOM 10899 C C . LEU B 1 407 ? -27.641 -21.172 29.641 1 93.31 407 LEU B C 1
ATOM 10901 O O . LEU B 1 407 ? -27.281 -22.234 29.109 1 93.31 407 LEU B O 1
ATOM 10905 N N . ILE B 1 408 ? -28.438 -20.328 29.094 1 91.94 408 ILE B N 1
ATOM 10906 C CA . ILE B 1 408 ? -28.891 -20.547 27.734 1 91.94 408 ILE B CA 1
ATOM 10907 C C . ILE B 1 408 ? -27.719 -20.484 26.766 1 91.94 408 ILE B C 1
ATOM 10909 O O . ILE B 1 408 ? -27.609 -21.297 25.844 1 91.94 408 ILE B O 1
ATOM 10913 N N . ARG B 1 409 ? -26.844 -19.547 27 1 93.75 409 ARG B N 1
ATOM 10914 C CA . ARG B 1 409 ? -25.656 -19.422 26.156 1 93.75 409 ARG B CA 1
ATOM 10915 C C . ARG B 1 409 ? -24.766 -20.656 26.281 1 93.75 409 ARG B C 1
ATOM 10917 O O . ARG B 1 409 ? -24.219 -21.141 25.281 1 93.75 409 ARG B O 1
ATOM 10924 N N . PHE B 1 410 ? -24.656 -21.125 27.484 1 95.75 410 PHE B N 1
ATOM 10925 C CA . PHE B 1 410 ? -23.875 -22.328 27.703 1 95.75 410 PHE B CA 1
ATOM 10926 C C . PHE B 1 410 ? -24.5 -23.516 27 1 95.75 410 PHE B C 1
ATOM 10928 O O . PHE B 1 410 ? -23.797 -24.328 26.391 1 95.75 410 PHE B O 1
ATOM 10935 N N . ALA B 1 411 ? -25.812 -23.578 27.016 1 95.88 411 ALA B N 1
ATOM 10936 C CA . ALA B 1 411 ? -26.516 -24.656 26.344 1 95.88 411 ALA B CA 1
ATOM 10937 C C . ALA B 1 411 ? -26.297 -24.594 24.828 1 95.88 411 ALA B C 1
ATOM 10939 O O . ALA B 1 411 ? -26.031 -25.609 24.188 1 95.88 411 ALA B O 1
ATOM 10940 N N . VAL B 1 412 ? -26.453 -23.406 24.281 1 95.44 412 VAL B N 1
ATOM 10941 C CA . VAL B 1 412 ? -26.266 -23.234 22.844 1 95.44 412 VAL B CA 1
ATOM 10942 C C . VAL B 1 412 ? -24.812 -23.516 22.469 1 95.44 412 VAL B C 1
ATOM 10944 O O . VAL B 1 412 ? -24.531 -24.062 21.391 1 95.44 412 VAL B O 1
ATOM 10947 N N . PHE B 1 413 ? -23.828 -23.109 23.391 1 95.69 413 PHE B N 1
ATOM 10948 C CA . PHE B 1 413 ? -22.422 -23.438 23.203 1 95.69 413 PHE B CA 1
ATOM 10949 C C . PHE B 1 413 ? -22.234 -24.938 23.094 1 95.69 413 PHE B C 1
ATOM 10951 O O . PHE B 1 413 ? -21.531 -25.422 22.219 1 95.69 413 PHE B O 1
ATOM 10958 N N . LEU B 1 414 ? -22.891 -25.703 23.922 1 96.62 414 LEU B N 1
ATOM 10959 C CA . LEU B 1 414 ? -22.812 -27.172 23.906 1 96.62 414 LEU B CA 1
ATOM 10960 C C . LEU B 1 414 ? -23.438 -27.734 22.641 1 96.62 414 LEU B C 1
ATOM 10962 O O . LEU B 1 414 ? -22.922 -28.719 22.078 1 96.62 414 LEU B O 1
ATOM 10966 N N . VAL B 1 415 ? -24.531 -27.109 22.234 1 95.81 415 VAL B N 1
ATOM 10967 C CA . VAL B 1 415 ? -25.156 -27.531 20.984 1 95.81 415 VAL B CA 1
ATOM 10968 C C . VAL B 1 415 ? -24.172 -27.344 19.828 1 95.81 415 VAL B C 1
ATOM 10970 O O . VAL B 1 415 ? -24.047 -28.219 18.953 1 95.81 415 VAL B O 1
ATOM 10973 N N . GLY B 1 416 ? -23.484 -26.219 19.844 1 96.25 416 GLY B N 1
ATOM 10974 C CA . GLY B 1 416 ? -22.469 -25.984 18.828 1 96.25 416 GLY B CA 1
ATOM 10975 C C . GLY B 1 416 ? -21.375 -27.031 18.828 1 96.25 416 GLY B C 1
ATOM 10976 O O . GLY B 1 416 ? -20.984 -27.531 17.781 1 96.25 416 GLY B O 1
ATOM 10977 N N . VAL B 1 417 ? -20.938 -27.453 20.016 1 96.25 417 VAL B N 1
ATOM 10978 C CA . VAL B 1 417 ? -19.891 -28.453 20.156 1 96.25 417 VAL B CA 1
ATOM 10979 C C . VAL B 1 417 ? -20.406 -29.812 19.656 1 96.25 417 VAL B C 1
ATOM 10981 O O . VAL B 1 417 ? -19.703 -30.516 18.938 1 96.25 417 VAL B O 1
ATOM 10984 N N . ILE B 1 418 ? -21.625 -30.078 19.938 1 96.12 418 ILE B N 1
ATOM 10985 C CA . ILE B 1 418 ? -22.219 -31.344 19.562 1 96.12 418 ILE B CA 1
ATOM 10986 C C . ILE B 1 418 ? -22.391 -31.406 18.047 1 96.12 418 ILE B C 1
ATOM 10988 O O . ILE B 1 418 ? -22.016 -32.406 17.406 1 96.12 418 ILE B O 1
ATOM 10992 N N . VAL B 1 419 ? -22.922 -30.391 17.484 1 95.88 419 VAL B N 1
ATOM 10993 C CA . VAL B 1 419 ? -23.109 -30.344 16.031 1 95.88 419 VAL B CA 1
ATOM 10994 C C . VAL B 1 419 ? -21.766 -30.5 15.336 1 95.88 419 VAL B C 1
ATOM 10996 O O . VAL B 1 419 ? -21.656 -31.234 14.352 1 95.88 419 VAL B O 1
ATOM 10999 N N . ALA B 1 420 ? -20.734 -29.875 15.836 1 95.88 420 ALA B N 1
ATOM 11000 C CA . ALA B 1 420 ? -19.406 -29.969 15.242 1 95.88 420 ALA B CA 1
ATOM 11001 C C . ALA B 1 420 ? -18.828 -31.359 15.398 1 95.88 420 ALA B C 1
ATOM 11003 O O . ALA B 1 420 ? -18.219 -31.906 14.469 1 95.88 420 ALA B O 1
ATOM 11004 N N . ALA B 1 421 ? -19.047 -32 16.531 1 94.81 421 ALA B N 1
ATOM 11005 C CA . ALA B 1 421 ? -18.453 -33.312 16.844 1 94.81 421 ALA B CA 1
ATOM 11006 C C . ALA B 1 421 ? -19.219 -34.438 16.156 1 94.81 421 ALA B C 1
ATOM 11008 O O . ALA B 1 421 ? -18.609 -35.406 15.672 1 94.81 421 ALA B O 1
ATOM 11009 N N . VAL B 1 422 ? -20.562 -34.281 16 1 94.56 422 VAL B N 1
ATOM 11010 C CA . VAL B 1 422 ? -21.391 -35.406 15.547 1 94.56 422 VAL B CA 1
ATOM 11011 C C . VAL B 1 422 ? -21.797 -35.188 14.094 1 94.56 422 VAL B C 1
ATOM 11013 O O . VAL B 1 422 ? -22.312 -36.094 13.445 1 94.56 422 VAL B O 1
ATOM 11016 N N . GLY B 1 423 ? -21.562 -34.062 13.594 1 93.69 423 GLY B N 1
ATOM 11017 C CA . GLY B 1 423 ? -21.984 -33.75 12.234 1 93.69 423 GLY B CA 1
ATOM 11018 C C . GLY B 1 423 ? -21.5 -34.781 11.219 1 93.69 423 GLY B C 1
ATOM 11019 O O . GLY B 1 423 ? -22.297 -35.375 10.492 1 93.69 423 GLY B O 1
ATOM 11020 N N . PHE B 1 424 ? -20.234 -35.094 11.219 1 93.69 424 PHE B N 1
ATOM 11021 C CA . PHE B 1 424 ? -19.672 -36 10.227 1 93.69 424 PHE B CA 1
ATOM 11022 C C . PHE B 1 424 ? -20.047 -37.438 10.531 1 93.69 424 PHE B C 1
ATOM 11024 O O . PHE B 1 424 ? -20.484 -38.188 9.641 1 93.69 424 PHE B O 1
ATOM 11031 N N . PRO B 1 425 ? -19.984 -37.938 11.812 1 93.75 425 PRO B N 1
ATOM 11032 C CA . PRO B 1 425 ? -20.406 -39.312 12.102 1 93.75 425 PRO B CA 1
ATOM 11033 C C . PRO B 1 425 ? -21.891 -39.531 11.773 1 93.75 425 PRO B C 1
ATOM 11035 O O . PRO B 1 425 ? -22.234 -40.594 11.219 1 93.75 425 PRO B O 1
ATOM 11038 N N . LEU B 1 426 ? -22.672 -38.594 12.062 1 93.38 426 LEU B N 1
ATOM 11039 C CA . LEU B 1 426 ? -24.094 -38.75 11.766 1 93.38 426 LEU B CA 1
ATOM 11040 C C . LEU B 1 426 ? -24.344 -38.75 10.258 1 93.38 426 LEU B C 1
ATOM 11042 O O . LEU B 1 426 ? -25.156 -39.531 9.766 1 93.38 426 LEU B O 1
ATOM 11046 N N . ALA B 1 427 ? -23.688 -37.844 9.586 1 93.5 427 ALA B N 1
ATOM 11047 C CA . ALA B 1 427 ? -23.812 -37.812 8.125 1 93.5 427 ALA B CA 1
ATOM 11048 C C . ALA B 1 427 ? -23.312 -39.125 7.504 1 93.5 427 ALA B C 1
ATOM 11050 O O . ALA B 1 427 ? -23.891 -39.594 6.527 1 93.5 427 ALA B O 1
ATOM 11051 N N . ALA B 1 428 ? -22.234 -39.688 8.086 1 92.75 428 ALA B N 1
ATOM 11052 C CA . ALA B 1 428 ? -21.703 -40.938 7.574 1 92.75 428 ALA B CA 1
ATOM 11053 C C . ALA B 1 428 ? -22.703 -42.094 7.707 1 92.75 428 ALA B C 1
ATOM 11055 O O . ALA B 1 428 ? -22.922 -42.844 6.766 1 92.75 428 ALA B O 1
ATOM 11056 N N . VAL B 1 429 ? -23.391 -42.156 8.805 1 90.88 429 VAL B N 1
ATOM 11057 C CA . VAL B 1 429 ? -24.406 -43.188 9.039 1 90.88 429 VAL B CA 1
ATOM 11058 C C . VAL B 1 429 ? -25.609 -42.938 8.125 1 90.88 429 VAL B C 1
ATOM 11060 O O . VAL B 1 429 ? -26.109 -43.875 7.5 1 90.88 429 VAL B O 1
ATOM 11063 N N . GLY B 1 430 ? -26.031 -41.719 8.07 1 88.5 430 GLY B N 1
ATOM 11064 C CA . GLY B 1 430 ? -27.156 -41.375 7.215 1 88.5 430 GLY B CA 1
ATOM 11065 C C . GLY B 1 430 ? -26.906 -41.656 5.746 1 88.5 430 GLY B C 1
ATOM 11066 O O . GLY B 1 430 ? -27.766 -42.188 5.062 1 88.5 430 GLY B O 1
ATOM 11067 N N . LEU B 1 431 ? -25.75 -41.344 5.273 1 87.38 431 LEU B N 1
ATOM 11068 C CA . LEU B 1 431 ? -25.406 -41.531 3.869 1 87.38 431 LEU B CA 1
ATOM 11069 C C . LEU B 1 431 ? -25.219 -43.031 3.561 1 87.38 431 LEU B C 1
ATOM 11071 O O . LEU B 1 431 ? -25.562 -43.469 2.469 1 87.38 431 LEU B O 1
ATOM 11075 N N . CYS B 1 432 ? -24.641 -43.75 4.551 1 83.69 432 CYS B N 1
ATOM 11076 C CA . CYS B 1 432 ? -24.516 -45.188 4.375 1 83.69 432 CYS B CA 1
ATOM 11077 C C . CYS B 1 432 ? -25.891 -45.844 4.238 1 83.69 432 CYS B C 1
ATOM 11079 O O . CYS B 1 432 ? -26.094 -46.688 3.385 1 83.69 432 CYS B O 1
ATOM 11081 N N . LYS B 1 433 ? -26.828 -45.375 4.984 1 83.56 433 LYS B N 1
ATOM 11082 C CA . LYS B 1 433 ? -28.188 -45.906 4.914 1 83.56 433 LYS B CA 1
ATOM 11083 C C . LYS B 1 433 ? -28.875 -45.5 3.609 1 83.56 433 LYS B C 1
ATOM 11085 O O . LYS B 1 433 ? -29.547 -46.312 2.973 1 83.56 433 LYS B O 1
ATOM 11090 N N . LEU B 1 434 ? -28.656 -44.281 3.295 1 82.06 434 LEU B N 1
ATOM 11091 C CA . LEU B 1 434 ? -29.266 -43.75 2.072 1 82.06 434 LEU B CA 1
ATOM 11092 C C . LEU B 1 434 ? -28.719 -44.469 0.847 1 82.06 434 LEU B C 1
ATOM 11094 O O . LEU B 1 434 ? -29.484 -44.938 -0.01 1 82.06 434 LEU B O 1
ATOM 11098 N N . ASP B 1 435 ? -27.406 -44.562 0.741 1 79.88 435 ASP B N 1
ATOM 11099 C CA . ASP B 1 435 ? -26.766 -45.188 -0.403 1 79.88 435 ASP B CA 1
ATOM 11100 C C . ASP B 1 435 ? -27 -46.719 -0.384 1 79.88 435 ASP B C 1
ATOM 11102 O O . ASP B 1 435 ? -27.109 -47.344 -1.438 1 79.88 435 ASP B O 1
ATOM 11106 N N . GLY B 1 436 ? -27.047 -47.312 0.855 1 75.44 436 GLY B N 1
ATOM 11107 C CA . GLY B 1 436 ? -27.375 -48.75 0.972 1 75.44 436 GLY B CA 1
ATOM 11108 C C . GLY B 1 436 ? -28.766 -49.062 0.474 1 75.44 436 GLY B C 1
ATOM 11109 O O . GLY B 1 436 ? -28.953 -50.062 -0.233 1 75.44 436 GLY B O 1
ATOM 11110 N N . LYS B 1 437 ? -29.641 -48.25 0.768 1 76.44 437 LYS B N 1
ATOM 11111 C CA . LYS B 1 437 ? -31 -48.438 0.304 1 76.44 437 LYS B CA 1
ATOM 11112 C C . LYS B 1 437 ? -31.094 -48.312 -1.212 1 76.44 437 LYS B C 1
ATOM 11114 O O . LYS B 1 437 ? -31.812 -49.062 -1.868 1 76.44 437 LYS B O 1
ATOM 11119 N N . ALA B 1 438 ? -30.406 -47.312 -1.676 1 73.25 438 ALA B N 1
ATOM 11120 C CA . ALA B 1 438 ? -30.406 -47.094 -3.121 1 73.25 438 ALA B CA 1
ATOM 11121 C C . ALA B 1 438 ? -29.812 -48.312 -3.85 1 73.25 438 ALA B C 1
ATOM 11123 O O . ALA B 1 438 ? -30.312 -48.688 -4.914 1 73.25 438 ALA B O 1
ATOM 11124 N N . LEU B 1 439 ? -28.812 -48.875 -3.283 1 71.62 439 LEU B N 1
ATOM 11125 C CA . LEU B 1 439 ? -28.172 -50.062 -3.867 1 71.62 439 LEU B CA 1
ATOM 11126 C C . LEU B 1 439 ? -29.109 -51.25 -3.83 1 71.62 439 LEU B C 1
ATOM 11128 O O . LEU B 1 439 ? -29.188 -52.031 -4.797 1 71.62 439 LEU B O 1
ATOM 11132 N N . ALA B 1 440 ? -29.812 -51.406 -2.779 1 72.5 440 ALA B N 1
ATOM 11133 C CA . ALA B 1 440 ? -30.766 -52.5 -2.637 1 72.5 440 ALA B CA 1
ATOM 11134 C C . ALA B 1 440 ? -31.891 -52.406 -3.646 1 72.5 440 ALA B C 1
ATOM 11136 O O . ALA B 1 440 ? -32.344 -53.406 -4.211 1 72.5 440 ALA B O 1
ATOM 11137 N N . ASP B 1 441 ? -32.281 -51.188 -3.842 1 68.25 441 ASP B N 1
ATOM 11138 C CA . ASP B 1 441 ? -33.375 -50.938 -4.777 1 68.25 441 ASP B CA 1
ATOM 11139 C C . ASP B 1 441 ? -32.938 -51.188 -6.219 1 68.25 441 ASP B C 1
ATOM 11141 O O . ASP B 1 441 ? -33.719 -51.625 -7.051 1 68.25 441 ASP B O 1
ATOM 11145 N N . GLU B 1 442 ? -31.703 -50.781 -6.48 1 64.62 442 GLU B N 1
ATOM 11146 C CA . GLU B 1 442 ? -31.172 -51.031 -7.816 1 64.62 442 GLU B CA 1
ATOM 11147 C C . GLU B 1 442 ? -31.094 -52.531 -8.117 1 64.62 442 GLU B C 1
ATOM 11149 O O . GLU B 1 442 ? -31.328 -52.938 -9.25 1 64.62 442 GLU B O 1
ATOM 11154 N N . GLU B 1 443 ? -30.844 -53.281 -7.113 1 63.06 443 GLU B N 1
ATOM 11155 C CA . GLU B 1 443 ? -30.75 -54.75 -7.289 1 63.06 443 GLU B CA 1
ATOM 11156 C C . GLU B 1 443 ? -32.125 -55.375 -7.477 1 63.06 443 GLU B C 1
ATOM 11158 O O . GLU B 1 443 ? -32.25 -56.375 -8.195 1 63.06 443 GLU B O 1
ATOM 11163 N N . ARG B 1 444 ? -33.156 -54.875 -6.863 1 62.16 444 ARG B N 1
ATOM 11164 C CA . ARG B 1 444 ? -34.5 -55.438 -6.938 1 62.16 444 ARG B CA 1
ATOM 11165 C C . ARG B 1 444 ? -35.188 -55 -8.227 1 62.16 444 ARG B C 1
ATOM 11167 O O . ARG B 1 444 ? -36.188 -55.625 -8.625 1 62.16 444 ARG B O 1
ATOM 11174 N N . LYS B 1 445 ? -34.625 -54.219 -9.094 1 55.16 445 LYS B N 1
ATOM 11175 C CA . LYS B 1 445 ? -35.156 -53.719 -10.344 1 55.16 445 LYS B CA 1
ATOM 11176 C C . LYS B 1 445 ? -36.594 -53.219 -10.148 1 55.16 445 LYS B C 1
ATOM 11178 O O . LYS B 1 445 ? -37.531 -53.75 -10.742 1 55.16 445 LYS B O 1
ATOM 11183 N N . PRO B 1 446 ? -36.844 -52.469 -9.203 1 54.97 446 PRO B N 1
ATOM 11184 C CA . PRO B 1 446 ? -38.25 -52.156 -9.039 1 54.97 446 PRO B CA 1
ATOM 11185 C C . PRO B 1 446 ? -38.844 -51.406 -10.234 1 54.97 446 PRO B C 1
ATOM 11187 O O . PRO B 1 446 ? -38.094 -50.75 -10.984 1 54.97 446 PRO B O 1
ATOM 11190 N N . PRO B 1 447 ? -40.25 -51.469 -10.469 1 49.84 447 PRO B N 1
ATOM 11191 C CA . PRO B 1 447 ? -40.875 -50.75 -11.578 1 49.84 447 PRO B CA 1
ATOM 11192 C C . PRO B 1 447 ? -40.594 -49.25 -11.531 1 49.84 447 PRO B C 1
ATOM 11194 O O . PRO B 1 447 ? -40.406 -48.688 -10.445 1 49.84 447 PRO B O 1
ATOM 11197 N N . VAL B 1 448 ? -40.188 -48.531 -12.602 1 51.59 448 VAL B N 1
ATOM 11198 C CA . VAL B 1 448 ? -39.844 -47.125 -12.898 1 51.59 448 VAL B CA 1
ATOM 11199 C C . VAL B 1 448 ? -40.781 -46.188 -12.141 1 51.59 448 VAL B C 1
ATOM 11201 O O . VAL B 1 448 ? -40.438 -45.031 -11.93 1 51.59 448 VAL B O 1
ATOM 11204 N N . GLU B 1 449 ? -41.969 -46.656 -11.766 1 50.28 449 GLU B N 1
ATOM 11205 C CA . GLU B 1 449 ? -43.062 -45.75 -11.383 1 50.28 449 GLU B CA 1
ATOM 11206 C C . GLU B 1 449 ? -42.938 -45.344 -9.914 1 50.28 449 GLU B C 1
ATOM 11208 O O . GLU B 1 449 ? -43.688 -44.469 -9.445 1 50.28 449 GLU B O 1
ATOM 11213 N N . ASP B 1 450 ? -42.125 -45.875 -9.133 1 53.53 450 ASP B N 1
ATOM 11214 C CA . ASP B 1 450 ? -42.188 -45.5 -7.719 1 53.53 450 ASP B CA 1
ATOM 11215 C C . ASP B 1 450 ? -41.375 -44.25 -7.422 1 53.53 450 ASP B C 1
ATOM 11217 O O . ASP B 1 450 ? -40.156 -44.25 -7.648 1 53.53 450 ASP B O 1
ATOM 11221 N N . ARG B 1 451 ? -42 -43.219 -7.051 1 55.16 451 ARG B N 1
ATOM 11222 C CA . ARG B 1 451 ? -41.469 -41.875 -6.828 1 55.16 451 ARG B CA 1
ATOM 11223 C C . ARG B 1 451 ? -40.312 -41.906 -5.836 1 55.16 451 ARG B C 1
ATOM 11225 O O . ARG B 1 451 ? -39.344 -41.188 -5.988 1 55.16 451 ARG B O 1
ATOM 11232 N N . LYS B 1 452 ? -40.438 -42.688 -4.762 1 57.28 452 LYS B N 1
ATOM 11233 C CA . LYS B 1 452 ? -39.406 -42.719 -3.736 1 57.28 452 LYS B CA 1
ATOM 11234 C C . LYS B 1 452 ? -38.094 -43.312 -4.285 1 57.28 452 LYS B C 1
ATOM 11236 O O . LYS B 1 452 ? -37 -42.844 -3.982 1 57.28 452 LYS B O 1
ATOM 11241 N N . VAL B 1 453 ? -38.281 -44.219 -5.078 1 56.75 453 VAL B N 1
ATOM 11242 C CA . VAL B 1 453 ? -37.125 -44.906 -5.66 1 56.75 453 VAL B CA 1
ATOM 11243 C C . VAL B 1 453 ? -36.406 -43.969 -6.633 1 56.75 453 VAL B C 1
ATOM 11245 O O . VAL B 1 453 ? -35.156 -43.969 -6.711 1 56.75 453 VAL B O 1
ATOM 11248 N N . ALA B 1 454 ? -37.25 -43.125 -7.137 1 55.78 454 ALA B N 1
ATOM 11249 C CA . ALA B 1 454 ? -36.688 -42.188 -8.109 1 55.78 454 ALA B CA 1
ATOM 11250 C C . ALA B 1 454 ? -35.812 -41.156 -7.434 1 55.78 454 ALA B C 1
ATOM 11252 O O . ALA B 1 454 ? -34.75 -40.781 -7.949 1 55.78 454 ALA B O 1
ATOM 11253 N N . VAL B 1 455 ? -36.219 -40.719 -6.266 1 62.41 455 VAL B N 1
ATOM 11254 C CA . VAL B 1 455 ? -35.469 -39.688 -5.543 1 62.41 455 VAL B CA 1
ATOM 11255 C C . VAL B 1 455 ? -34.156 -40.281 -5.035 1 62.41 455 VAL B C 1
ATOM 11257 O O . VAL B 1 455 ? -33.094 -39.625 -5.09 1 62.41 455 VAL B O 1
ATOM 11260 N N . LEU B 1 456 ? -34.281 -41.469 -4.602 1 61.06 456 LEU B N 1
ATOM 11261 C CA . LEU B 1 456 ? -33.094 -42.094 -4.059 1 61.06 456 LEU B CA 1
ATOM 11262 C C . LEU B 1 456 ? -32.062 -42.375 -5.156 1 61.06 456 LEU B C 1
ATOM 11264 O O . LEU B 1 456 ? -30.859 -42.281 -4.934 1 61.06 456 LEU B O 1
ATOM 11268 N N . ARG B 1 457 ? -32.594 -42.719 -6.277 1 57.66 457 ARG B N 1
ATOM 11269 C CA . ARG B 1 457 ? -31.688 -42.969 -7.406 1 57.66 457 ARG B CA 1
ATOM 11270 C C . ARG B 1 457 ? -31 -41.688 -7.863 1 57.66 457 ARG B C 1
ATOM 11272 O O . ARG B 1 457 ? -29.906 -41.719 -8.406 1 57.66 457 ARG B O 1
ATOM 11279 N N . LEU B 1 458 ? -31.672 -40.656 -7.535 1 58.69 458 LEU B N 1
ATOM 11280 C CA . LEU B 1 458 ? -31.141 -39.344 -7.898 1 58.69 458 LEU B CA 1
ATOM 11281 C C . LEU B 1 458 ? -29.906 -39.031 -7.059 1 58.69 458 LEU B C 1
ATOM 11283 O O . LEU B 1 458 ? -29.031 -38.281 -7.5 1 58.69 458 LEU B O 1
ATOM 11287 N N . LEU B 1 459 ? -29.891 -39.594 -5.949 1 66.38 459 LEU B N 1
ATOM 11288 C CA . LEU B 1 459 ? -28.859 -39.156 -5.012 1 66.38 459 LEU B CA 1
ATOM 11289 C C . LEU B 1 459 ? -27.672 -40.125 -5.055 1 66.38 459 LEU B C 1
ATOM 11291 O O . LEU B 1 459 ? -26.688 -39.938 -4.332 1 66.38 459 LEU B O 1
ATOM 11295 N N . ARG B 1 460 ? -27.766 -41.188 -5.91 1 67.69 460 ARG B N 1
ATOM 11296 C CA . ARG B 1 460 ? -26.609 -42.062 -6.051 1 67.69 460 ARG B CA 1
ATOM 11297 C C . ARG B 1 460 ? -26.141 -42.125 -7.504 1 67.69 460 ARG B C 1
ATOM 11299 O O . ARG B 1 460 ? -26.922 -42.469 -8.398 1 67.69 460 ARG B O 1
ATOM 11306 N N . PRO B 1 461 ? -24.922 -41.688 -7.816 1 62.53 461 PRO B N 1
ATOM 11307 C CA . PRO B 1 461 ? -24.375 -41.844 -9.164 1 62.53 461 PRO B CA 1
ATOM 11308 C C . PRO B 1 461 ? -24.328 -43.281 -9.633 1 62.53 461 PRO B C 1
ATOM 11310 O O . PRO B 1 461 ? -23.859 -44.156 -8.898 1 62.53 461 PRO B O 1
ATOM 11313 N N . SER B 1 462 ? -25.375 -43.875 -10.438 1 59.47 462 SER B N 1
ATOM 11314 C CA . SER B 1 462 ? -25.516 -45.281 -10.82 1 59.47 462 SER B CA 1
ATOM 11315 C C . SER B 1 462 ? -24.703 -45.562 -12.078 1 59.47 462 SER B C 1
ATOM 11317 O O . SER B 1 462 ? -24.438 -44.688 -12.883 1 59.47 462 SER B O 1
ATOM 11319 N N . ASP B 1 463 ? -24.047 -46.844 -12.117 1 54.47 463 ASP B N 1
ATOM 11320 C CA . ASP B 1 463 ? -23.266 -47.375 -13.211 1 54.47 463 ASP B CA 1
ATOM 11321 C C . ASP B 1 463 ? -24.047 -47.375 -14.516 1 54.47 463 ASP B C 1
ATOM 11323 O O . ASP B 1 463 ? -23.469 -47.344 -15.602 1 54.47 463 ASP B O 1
ATOM 11327 N N . ASN B 1 464 ? -25.469 -47.625 -14.414 1 51.78 464 ASN B N 1
ATOM 11328 C CA . ASN B 1 464 ? -26.219 -47.875 -15.648 1 51.78 464 ASN B CA 1
ATOM 11329 C C . ASN B 1 464 ? -26.641 -46.562 -16.312 1 51.78 464 ASN B C 1
ATOM 11331 O O . ASN B 1 464 ? -27.438 -46.594 -17.266 1 51.78 464 ASN B O 1
ATOM 11335 N N . GLY B 1 465 ? -25.844 -45.594 -16.5 1 50.88 465 GLY B N 1
ATOM 11336 C CA . GLY B 1 465 ? -26.031 -44.344 -17.234 1 50.88 465 GLY B CA 1
ATOM 11337 C C . GLY B 1 465 ? -27.312 -43.625 -16.859 1 50.88 465 GLY B C 1
ATOM 11338 O O . GLY B 1 465 ? -28.219 -44.219 -16.266 1 50.88 465 GLY B O 1
ATOM 11339 N N . PRO B 1 466 ? -27.484 -42.406 -16.844 1 49.59 466 PRO B N 1
ATOM 11340 C CA . PRO B 1 466 ? -28.609 -41.594 -16.375 1 49.59 466 PRO B CA 1
ATOM 11341 C C . PRO B 1 466 ? -29.906 -41.938 -17.078 1 49.59 466 PRO B C 1
ATOM 11343 O O . PRO B 1 466 ? -30.047 -41.656 -18.281 1 49.59 466 PRO B O 1
ATOM 11346 N N . ARG B 1 467 ? -30.531 -43.094 -17.156 1 48.47 467 ARG B N 1
ATOM 11347 C CA . ARG B 1 467 ? -31.906 -42.969 -17.625 1 48.47 467 ARG B CA 1
ATOM 11348 C C . ARG B 1 467 ? -32.625 -41.844 -16.922 1 48.47 467 ARG B C 1
ATOM 11350 O O . ARG B 1 467 ? -32.969 -41.938 -15.742 1 48.47 467 ARG B O 1
ATOM 11357 N N . ARG B 1 468 ? -32.406 -40.656 -17.297 1 53.12 468 ARG B N 1
ATOM 11358 C CA . ARG B 1 468 ? -33.062 -39.5 -16.703 1 53.12 468 ARG B CA 1
ATOM 11359 C C . ARG B 1 468 ? -34.562 -39.719 -16.594 1 53.12 468 ARG B C 1
ATOM 11361 O O . ARG B 1 468 ? -35.281 -39.75 -17.594 1 53.12 468 ARG B O 1
ATOM 11368 N N . ALA B 1 469 ? -34.938 -40.156 -15.508 1 55.38 469 ALA B N 1
ATOM 11369 C CA . ALA B 1 469 ? -36.375 -40.281 -15.25 1 55.38 469 ALA B CA 1
ATOM 11370 C C . ALA B 1 469 ? -37.062 -38.938 -15.32 1 55.38 469 ALA B C 1
ATOM 11372 O O . ALA B 1 469 ? -36.438 -37.906 -15 1 55.38 469 ALA B O 1
ATOM 11373 N N . PRO B 1 470 ? -38.062 -38.688 -16.156 1 56.88 470 PRO B N 1
ATOM 11374 C CA . PRO B 1 470 ? -38.844 -37.438 -16.297 1 56.88 470 PRO B CA 1
ATOM 11375 C C . PRO B 1 470 ? -39.031 -36.719 -14.977 1 56.88 470 PRO B C 1
ATOM 11377 O O . PRO B 1 470 ? -39.094 -35.5 -14.945 1 56.88 470 PRO B O 1
ATOM 11380 N N . LEU B 1 471 ? -39 -37.406 -13.891 1 55.91 471 LEU B N 1
ATOM 11381 C CA . LEU B 1 471 ? -39.219 -36.781 -12.594 1 55.91 471 LEU B CA 1
ATOM 11382 C C . LEU B 1 471 ? -37.969 -35.969 -12.18 1 55.91 471 LEU B C 1
ATOM 11384 O O . LEU B 1 471 ? -38.125 -34.906 -11.555 1 55.91 471 LEU B O 1
ATOM 11388 N N . GLN B 1 472 ? -36.781 -36.438 -12.562 1 61.25 472 GLN B N 1
ATOM 11389 C CA . GLN B 1 472 ? -35.562 -35.75 -12.195 1 61.25 472 GLN B CA 1
ATOM 11390 C C . GLN B 1 472 ? -35.469 -34.406 -12.922 1 61.25 472 GLN B C 1
ATOM 11392 O O . GLN B 1 472 ? -35.094 -33.406 -12.328 1 61.25 472 GLN B O 1
ATOM 11397 N N . THR B 1 473 ? -35.875 -34.469 -14.016 1 69.88 473 THR B N 1
ATOM 11398 C CA . THR B 1 473 ? -35.812 -33.219 -14.789 1 69.88 473 THR B CA 1
ATOM 11399 C C . THR B 1 473 ? -36.875 -32.25 -14.32 1 69.88 473 THR B C 1
ATOM 11401 O O . THR B 1 473 ? -36.625 -31.047 -14.234 1 69.88 473 THR B O 1
ATOM 11404 N N . SER B 1 474 ? -38.031 -32.875 -13.914 1 77.31 474 SER B N 1
ATOM 11405 C CA . SER B 1 474 ? -39.094 -31.969 -13.477 1 77.31 474 SER B CA 1
ATOM 11406 C C . SER B 1 474 ? -38.781 -31.359 -12.117 1 77.31 474 SER B C 1
ATOM 11408 O O . SER B 1 474 ? -39.062 -30.172 -11.891 1 77.31 474 SER B O 1
ATOM 11410 N N . ALA B 1 475 ? -38.219 -32.125 -11.219 1 76.5 475 ALA B N 1
ATOM 11411 C CA . ALA B 1 475 ? -37.844 -31.625 -9.898 1 76.5 475 ALA B CA 1
ATOM 11412 C C . ALA B 1 475 ? -36.781 -30.547 -10.016 1 76.5 475 ALA B C 1
ATOM 11414 O O . ALA B 1 475 ? -36.812 -29.547 -9.289 1 76.5 475 ALA B O 1
ATOM 11415 N N . GLY B 1 476 ? -35.875 -30.766 -10.82 1 80 476 GLY B N 1
ATOM 11416 C CA . GLY B 1 476 ? -34.844 -29.766 -11.055 1 80 476 GLY B CA 1
ATOM 11417 C C . GLY B 1 476 ? -35.406 -28.438 -11.516 1 80 476 GLY B C 1
ATOM 11418 O O . GLY B 1 476 ? -35 -27.375 -11.047 1 80 476 GLY B O 1
ATOM 11419 N N . TRP B 1 477 ? -36.375 -28.5 -12.297 1 86.19 477 TRP B N 1
ATOM 11420 C CA . TRP B 1 477 ? -36.969 -27.281 -12.812 1 86.19 477 TRP B CA 1
ATOM 11421 C C . TRP B 1 477 ? -37.781 -26.578 -11.734 1 86.19 477 TRP B C 1
ATOM 11423 O O . TRP B 1 477 ? -37.812 -25.344 -11.656 1 86.19 477 TRP B O 1
ATOM 11433 N N . VAL B 1 478 ? -38.406 -27.391 -10.922 1 86.25 478 VAL B N 1
ATOM 11434 C CA . VAL B 1 478 ? -39.188 -26.797 -9.836 1 86.25 478 VAL B CA 1
ATOM 11435 C C . VAL B 1 478 ? -38.25 -26.047 -8.891 1 86.25 478 VAL B C 1
ATOM 11437 O O . VAL B 1 478 ? -38.531 -24.922 -8.477 1 86.25 478 VAL B O 1
ATOM 11440 N N . PHE B 1 479 ? -37.156 -26.672 -8.617 1 85.56 479 PHE B N 1
ATOM 11441 C CA . PHE B 1 479 ? -36.188 -26.016 -7.754 1 85.56 479 PHE B CA 1
ATOM 11442 C C . PHE B 1 479 ? -35.625 -24.766 -8.414 1 85.56 479 PHE B C 1
ATOM 11444 O O . PHE B 1 479 ? -35.406 -23.75 -7.758 1 85.56 479 PHE B O 1
ATOM 11451 N N . PHE B 1 480 ? -35.438 -24.844 -9.656 1 89.44 480 PHE B N 1
ATOM 11452 C CA . PHE B 1 480 ? -34.906 -23.703 -10.406 1 89.44 480 PHE B CA 1
ATOM 11453 C C . PHE B 1 480 ? -35.906 -22.547 -10.422 1 89.44 480 PHE B C 1
ATOM 11455 O O . PHE B 1 480 ? -35.531 -21.406 -10.125 1 89.44 480 PHE B O 1
ATOM 11462 N N . LEU B 1 481 ? -37.156 -22.875 -10.641 1 92.38 481 LEU B N 1
ATOM 11463 C CA . LEU B 1 481 ? -38.188 -21.844 -10.703 1 92.38 481 LEU B CA 1
ATOM 11464 C C . LEU B 1 481 ? -38.438 -21.25 -9.32 1 92.38 481 LEU B C 1
ATOM 11466 O O . LEU B 1 481 ? -38.719 -20.047 -9.195 1 92.38 481 LEU B O 1
ATOM 11470 N N . THR B 1 482 ? -38.344 -22.094 -8.328 1 93.06 482 THR B N 1
ATOM 11471 C CA . THR B 1 482 ? -38.5 -21.578 -6.965 1 93.06 482 THR B CA 1
ATOM 11472 C C . THR B 1 482 ? -37.344 -20.641 -6.613 1 93.06 482 THR B C 1
ATOM 11474 O O . THR B 1 482 ? -37.562 -19.625 -5.941 1 93.06 482 THR B O 1
ATOM 11477 N N . ALA B 1 483 ? -36.219 -20.984 -7.008 1 94.44 483 ALA B N 1
ATOM 11478 C CA . ALA B 1 483 ? -35.062 -20.125 -6.758 1 94.44 483 ALA B CA 1
ATOM 11479 C C . ALA B 1 483 ? -35.188 -18.797 -7.5 1 94.44 483 ALA B C 1
ATOM 11481 O O . ALA B 1 483 ? -34.844 -17.734 -6.957 1 94.44 483 ALA B O 1
ATOM 11482 N N . ILE B 1 484 ? -35.688 -18.812 -8.688 1 92.94 484 ILE B N 1
ATOM 11483 C CA . ILE B 1 484 ? -35.906 -17.609 -9.461 1 92.94 484 ILE B CA 1
ATOM 11484 C C . ILE B 1 484 ? -36.969 -16.734 -8.773 1 92.94 484 ILE B C 1
ATOM 11486 O O . ILE B 1 484 ? -36.812 -15.516 -8.695 1 92.94 484 ILE B O 1
ATOM 11490 N N . ALA B 1 485 ? -37.938 -17.406 -8.297 1 95.44 485 ALA B N 1
ATOM 11491 C CA . ALA B 1 485 ? -38.969 -16.688 -7.566 1 95.44 485 ALA B CA 1
ATOM 11492 C C . ALA B 1 485 ? -38.406 -16.031 -6.305 1 95.44 485 ALA B C 1
ATOM 11494 O O . ALA B 1 485 ? -38.812 -14.93 -5.941 1 95.44 485 ALA B O 1
ATOM 11495 N N . MET B 1 486 ? -37.562 -16.734 -5.695 1 95.31 486 MET B N 1
ATOM 11496 C CA . MET B 1 486 ? -36.938 -16.188 -4.492 1 95.31 486 MET B CA 1
ATOM 11497 C C . MET B 1 486 ? -36.062 -14.992 -4.828 1 95.31 486 MET B C 1
ATOM 11499 O O . MET B 1 486 ? -36 -14.016 -4.074 1 95.31 486 MET B O 1
ATOM 11503 N N . ILE B 1 487 ? -35.344 -15.031 -5.879 1 94.81 487 ILE B N 1
ATOM 11504 C CA . ILE B 1 487 ? -34.562 -13.891 -6.332 1 94.81 487 ILE B CA 1
ATOM 11505 C C . ILE B 1 487 ? -35.469 -12.703 -6.625 1 94.81 487 ILE B C 1
ATOM 11507 O O . ILE B 1 487 ? -35.188 -11.578 -6.211 1 94.81 487 ILE B O 1
ATOM 11511 N N . ALA B 1 488 ? -36.531 -12.984 -7.289 1 94.5 488 ALA B N 1
ATOM 11512 C CA . ALA B 1 488 ? -37.5 -11.93 -7.582 1 94.5 488 ALA B CA 1
ATOM 11513 C C . ALA B 1 488 ? -38.062 -11.32 -6.297 1 94.5 488 ALA B C 1
ATOM 11515 O O . ALA B 1 488 ? -38.25 -10.102 -6.207 1 94.5 488 ALA B O 1
ATOM 11516 N N . ALA B 1 489 ? -38.281 -12.141 -5.355 1 95.94 489 ALA B N 1
ATOM 11517 C CA . ALA B 1 489 ? -38.781 -11.664 -4.07 1 95.94 489 ALA B CA 1
ATOM 11518 C C . ALA B 1 489 ? -37.75 -10.766 -3.387 1 95.94 489 ALA B C 1
ATOM 11520 O O . ALA B 1 489 ? -38.125 -9.734 -2.811 1 95.94 489 ALA B O 1
ATOM 11521 N N . PHE B 1 490 ? -36.531 -11.156 -3.41 1 95.69 490 PHE B N 1
ATOM 11522 C CA . PHE B 1 490 ? -35.469 -10.359 -2.797 1 95.69 490 PHE B CA 1
ATOM 11523 C C . PHE B 1 490 ? -35.312 -9.023 -3.506 1 95.69 490 PHE B C 1
ATOM 11525 O O . PHE B 1 490 ? -34.906 -8.031 -2.895 1 95.69 490 PHE B O 1
ATOM 11532 N N . VAL B 1 491 ? -35.656 -8.953 -4.793 1 94.38 491 VAL B N 1
ATOM 11533 C CA . VAL B 1 491 ? -35.531 -7.723 -5.559 1 94.38 491 VAL B CA 1
ATOM 11534 C C . VAL B 1 491 ? -36.75 -6.832 -5.316 1 94.38 491 VAL B C 1
ATOM 11536 O O . VAL B 1 491 ? -36.594 -5.613 -5.168 1 94.38 491 VAL B O 1
ATOM 11539 N N . LEU B 1 492 ? -37.906 -7.391 -5.152 1 93.94 492 LEU B N 1
ATOM 11540 C CA . LEU B 1 492 ? -39.156 -6.641 -5.094 1 93.94 492 LEU B CA 1
ATOM 11541 C C . LEU B 1 492 ? -39.5 -6.227 -3.658 1 93.94 492 LEU B C 1
ATOM 11543 O O . LEU B 1 492 ? -40.031 -5.141 -3.424 1 93.94 492 LEU B O 1
ATOM 11547 N N . VAL B 1 493 ? -39.156 -7.137 -2.684 1 95.88 493 VAL B N 1
ATOM 11548 C CA . VAL B 1 493 ? -39.5 -6.836 -1.3 1 95.88 493 VAL B CA 1
ATOM 11549 C C . VAL B 1 493 ? -38.312 -7.164 -0.387 1 95.88 493 VAL B C 1
ATOM 11551 O O . VAL B 1 493 ? -38.469 -7.891 0.598 1 95.88 493 VAL B O 1
ATOM 11554 N N . PRO B 1 494 ? -37.188 -6.613 -0.625 1 95.5 494 PRO B N 1
ATOM 11555 C CA . PRO B 1 494 ? -36 -6.922 0.176 1 95.5 494 PRO B CA 1
ATOM 11556 C C . PRO B 1 494 ? -36.156 -6.492 1.634 1 95.5 494 PRO B C 1
ATOM 11558 O O . PRO B 1 494 ? -35.719 -7.199 2.537 1 95.5 494 PRO B O 1
ATOM 11561 N N . LEU B 1 495 ? -36.812 -5.328 1.927 1 95.56 495 LEU B N 1
ATOM 11562 C CA . LEU B 1 495 ? -36.938 -4.793 3.279 1 95.56 495 LEU B CA 1
ATOM 11563 C C . LEU B 1 495 ? -37.812 -5.691 4.145 1 95.56 495 LEU B C 1
ATOM 11565 O O . LEU B 1 495 ? -37.469 -5.957 5.305 1 95.56 495 LEU B O 1
ATOM 11569 N N . GLN B 1 496 ? -38.812 -6.262 3.574 1 93.69 496 GLN B N 1
ATOM 11570 C CA . GLN B 1 496 ? -39.719 -7.133 4.309 1 93.69 496 GLN B CA 1
ATOM 11571 C C . GLN B 1 496 ? -39.062 -8.477 4.613 1 93.69 496 GLN B C 1
ATOM 11573 O O . GLN B 1 496 ? -39.156 -8.977 5.734 1 93.69 496 GLN B O 1
ATOM 11578 N N . ILE B 1 497 ? -38.406 -8.984 3.693 1 94.94 497 ILE B N 1
ATOM 11579 C CA . ILE B 1 497 ? -37.781 -10.297 3.838 1 94.94 497 ILE B CA 1
ATOM 11580 C C . ILE B 1 497 ? -36.656 -10.211 4.84 1 94.94 497 ILE B C 1
ATOM 11582 O O . ILE B 1 497 ? -36.531 -11.039 5.75 1 94.94 497 ILE B O 1
ATOM 11586 N N . SER B 1 498 ? -35.844 -9.219 4.664 1 94.69 498 SER B N 1
ATOM 11587 C CA . SER B 1 498 ? -34.656 -9.094 5.535 1 94.69 498 SER B CA 1
ATOM 11588 C C . SER B 1 498 ? -35.094 -8.812 6.977 1 94.69 498 SER B C 1
ATOM 11590 O O . SER B 1 498 ? -34.438 -9.289 7.914 1 94.69 498 SER B O 1
ATOM 11592 N N . ARG B 1 499 ? -36.062 -8.008 7.156 1 92.25 499 ARG B N 1
ATOM 11593 C CA . ARG B 1 499 ? -36.562 -7.707 8.5 1 92.25 499 ARG B CA 1
ATOM 11594 C C . ARG B 1 499 ? -37.062 -8.961 9.188 1 92.25 499 ARG B C 1
ATOM 11596 O O . ARG B 1 499 ? -36.844 -9.164 10.383 1 92.25 499 ARG B O 1
ATOM 11603 N N . SER B 1 500 ? -37.719 -9.844 8.438 1 92.38 500 SER B N 1
ATOM 11604 C CA . SER B 1 500 ? -38.312 -11.047 9 1 92.38 500 SER B CA 1
ATOM 11605 C C . SER B 1 500 ? -37.25 -12.125 9.258 1 92.38 500 SER B C 1
ATOM 11607 O O . SER B 1 500 ? -37.281 -12.812 10.281 1 92.38 500 SER B O 1
ATOM 11609 N N . LEU B 1 501 ? -36.281 -12.25 8.461 1 94.56 501 LEU B N 1
ATOM 11610 C CA . LEU B 1 501 ? -35.344 -13.367 8.516 1 94.56 501 LEU B CA 1
ATOM 11611 C C . LEU B 1 501 ? -34.125 -13.016 9.367 1 94.56 501 LEU B C 1
ATOM 11613 O O . LEU B 1 501 ? -33.5 -13.898 9.961 1 94.56 501 LEU B O 1
ATOM 11617 N N . GLY B 1 502 ? -33.812 -11.773 9.422 1 94.06 502 GLY B N 1
ATOM 11618 C CA . GLY B 1 502 ? -32.594 -11.383 10.125 1 94.06 502 GLY B CA 1
ATOM 11619 C C . GLY B 1 502 ? -31.359 -11.43 9.25 1 94.06 502 GLY B C 1
ATOM 11620 O O . GLY B 1 502 ? -31.453 -11.727 8.055 1 94.06 502 GLY B O 1
ATOM 11621 N N . VAL B 1 503 ? -30.219 -11.211 9.844 1 95.31 503 VAL B N 1
ATOM 11622 C CA . VAL B 1 503 ? -28.969 -10.992 9.102 1 95.31 503 VAL B CA 1
ATOM 11623 C C . VAL B 1 503 ? -28.469 -12.32 8.531 1 95.31 503 VAL B C 1
ATOM 11625 O O . VAL B 1 503 ? -28.281 -12.445 7.32 1 95.31 503 VAL B O 1
ATOM 11628 N N . VAL B 1 504 ? -28.297 -13.375 9.344 1 95.62 504 VAL B N 1
ATOM 11629 C CA . VAL B 1 504 ? -27.672 -14.633 8.953 1 95.62 504 VAL B CA 1
ATOM 11630 C C . VAL B 1 504 ? -28.578 -15.383 7.969 1 95.62 504 VAL B C 1
ATOM 11632 O O . VAL B 1 504 ? -28.125 -15.781 6.895 1 95.62 504 VAL B O 1
ATOM 11635 N N . ALA B 1 505 ? -29.859 -15.484 8.266 1 96.56 505 ALA B N 1
ATOM 11636 C CA . ALA B 1 505 ? -30.797 -16.219 7.418 1 96.56 505 ALA B CA 1
ATOM 11637 C C . ALA B 1 505 ? -30.938 -15.555 6.051 1 96.56 505 ALA B C 1
ATOM 11639 O O . ALA B 1 505 ? -30.969 -16.234 5.023 1 96.56 505 ALA B O 1
ATOM 11640 N N . SER B 1 506 ? -31.047 -14.234 6.059 1 96.38 506 SER B N 1
ATOM 11641 C CA . SER B 1 506 ? -31.188 -13.531 4.785 1 96.38 506 SER B CA 1
ATOM 11642 C C . SER B 1 506 ? -29.938 -13.703 3.922 1 96.38 506 SER B C 1
ATOM 11644 O O . SER B 1 506 ? -30.047 -13.906 2.711 1 96.38 506 SER B O 1
ATOM 11646 N N . THR B 1 507 ? -28.781 -13.656 4.52 1 95.12 507 THR B N 1
ATOM 11647 C CA . THR B 1 507 ? -27.516 -13.766 3.787 1 95.12 507 THR B CA 1
ATOM 11648 C C . THR B 1 507 ? -27.328 -15.172 3.242 1 95.12 507 THR B C 1
ATOM 11650 O O . THR B 1 507 ? -27 -15.352 2.066 1 95.12 507 THR B O 1
ATOM 11653 N N . VAL B 1 508 ? -27.562 -16.172 4.059 1 96.12 508 VAL B N 1
ATOM 11654 C CA . VAL B 1 508 ? -27.391 -17.562 3.66 1 96.12 508 VAL B CA 1
ATOM 11655 C C . VAL B 1 508 ? -28.438 -17.938 2.617 1 96.12 508 VAL B C 1
ATOM 11657 O O . VAL B 1 508 ? -28.141 -18.656 1.664 1 96.12 508 VAL B O 1
ATOM 11660 N N . LEU B 1 509 ? -29.625 -17.438 2.803 1 96.25 509 LEU B N 1
ATOM 11661 C CA . LEU B 1 509 ? -30.688 -17.719 1.84 1 96.25 509 LEU B CA 1
ATOM 11662 C C . LEU B 1 509 ? -30.375 -17.094 0.488 1 96.25 509 LEU B C 1
ATOM 11664 O O . LEU B 1 509 ? -30.562 -17.719 -0.555 1 96.25 509 LEU B O 1
ATOM 11668 N N . ALA B 1 510 ? -29.969 -15.859 0.488 1 95.81 510 ALA B N 1
ATOM 11669 C CA . ALA B 1 510 ? -29.609 -15.188 -0.757 1 95.81 510 ALA B CA 1
ATOM 11670 C C . ALA B 1 510 ? -28.484 -15.93 -1.47 1 95.81 510 ALA B C 1
ATOM 11672 O O . ALA B 1 510 ? -28.578 -16.203 -2.666 1 95.81 510 ALA B O 1
ATOM 11673 N N . LEU B 1 511 ? -27.453 -16.312 -0.766 1 93.38 511 LEU B N 1
ATOM 11674 C CA . LEU B 1 511 ? -26.344 -17.047 -1.339 1 93.38 511 LEU B CA 1
ATOM 11675 C C . LEU B 1 511 ? -26.797 -18.422 -1.823 1 93.38 511 LEU B C 1
ATOM 11677 O O . LEU B 1 511 ? -26.391 -18.875 -2.902 1 93.38 511 LEU B O 1
ATOM 11681 N N . GLY B 1 512 ? -27.594 -19.047 -0.961 1 93.5 512 GLY B N 1
ATOM 11682 C CA . GLY B 1 512 ? -28.125 -20.359 -1.316 1 93.5 512 GLY B CA 1
ATOM 11683 C C . GLY B 1 512 ? -28.969 -20.328 -2.572 1 93.5 512 GLY B C 1
ATOM 11684 O O . GLY B 1 512 ? -28.922 -21.266 -3.377 1 93.5 512 GLY B O 1
ATOM 11685 N N . THR B 1 513 ? -29.734 -19.297 -2.711 1 94.62 513 THR B N 1
ATOM 11686 C CA . THR B 1 513 ? -30.562 -19.172 -3.898 1 94.62 513 THR B CA 1
ATOM 11687 C C . THR B 1 513 ? -29.703 -19.078 -5.156 1 94.62 513 THR B C 1
ATOM 11689 O O . THR B 1 513 ? -30 -19.719 -6.168 1 94.62 513 THR B O 1
ATOM 11692 N N . TRP B 1 514 ? -28.672 -18.375 -5.113 1 92.56 514 TRP B N 1
ATOM 11693 C CA . TRP B 1 514 ? -27.766 -18.281 -6.246 1 92.56 514 TRP B CA 1
ATOM 11694 C C . TRP B 1 514 ? -27.078 -19.625 -6.52 1 92.56 514 TRP B C 1
ATOM 11696 O O . TRP B 1 514 ? -26.844 -19.984 -7.676 1 92.56 514 TRP B O 1
ATOM 11706 N N . VAL B 1 515 ? -26.781 -20.297 -5.508 1 91.94 515 VAL B N 1
ATOM 11707 C CA . VAL B 1 515 ? -26.156 -21.609 -5.648 1 91.94 515 VAL B CA 1
ATOM 11708 C C . VAL B 1 515 ? -27.094 -22.547 -6.387 1 91.94 515 VAL B C 1
ATOM 11710 O O . VAL B 1 515 ? -26.656 -23.328 -7.238 1 91.94 515 VAL B O 1
ATOM 11713 N N . VAL B 1 516 ? -28.328 -22.469 -6.086 1 92.38 516 VAL B N 1
ATOM 11714 C CA . VAL B 1 516 ? -29.312 -23.344 -6.719 1 92.38 516 VAL B CA 1
ATOM 11715 C C . VAL B 1 516 ? -29.469 -22.953 -8.195 1 92.38 516 VAL B C 1
ATOM 11717 O O . VAL B 1 516 ? -29.453 -23.828 -9.07 1 92.38 516 VAL B O 1
ATOM 11720 N N . VAL B 1 517 ? -29.5 -21.75 -8.453 1 90.81 517 VAL B N 1
ATOM 11721 C CA . VAL B 1 517 ? -29.656 -21.297 -9.828 1 90.81 517 VAL B CA 1
ATOM 11722 C C . VAL B 1 517 ? -28.422 -21.656 -10.641 1 90.81 517 VAL B C 1
ATOM 11724 O O . VAL B 1 517 ? -28.531 -22.266 -11.703 1 90.81 517 VAL B O 1
ATOM 11727 N N . LEU B 1 518 ? -27.297 -21.359 -10.172 1 89.75 518 LEU B N 1
ATOM 11728 C CA . LEU B 1 518 ? -26.047 -21.641 -10.883 1 89.75 518 LEU B CA 1
ATOM 11729 C C . LEU B 1 518 ? -25.781 -23.141 -10.953 1 89.75 518 LEU B C 1
ATOM 11731 O O . LEU B 1 518 ? -25.312 -23.641 -11.977 1 89.75 518 LEU B O 1
ATOM 11735 N N . GLY B 1 519 ? -26.062 -23.797 -9.805 1 89 519 GLY B N 1
ATOM 11736 C CA . GLY B 1 519 ? -25.906 -25.25 -9.805 1 89 519 GLY B CA 1
ATOM 11737 C C . GLY B 1 519 ? -26.781 -25.938 -10.844 1 89 519 GLY B C 1
ATOM 11738 O O . GLY B 1 519 ? -26.312 -26.859 -11.531 1 89 519 GLY B O 1
ATOM 11739 N N . PHE B 1 520 ? -27.984 -25.484 -11.008 1 86.25 520 PHE B N 1
ATOM 11740 C CA . PHE B 1 520 ? -28.891 -26.047 -12 1 86.25 520 PHE B CA 1
ATOM 11741 C C . PHE B 1 520 ? -28.359 -25.828 -13.414 1 86.25 520 PHE B C 1
ATOM 11743 O O . PHE B 1 520 ? -28.359 -26.75 -14.227 1 86.25 520 PHE B O 1
ATOM 11750 N N . VAL B 1 521 ? -27.906 -24.641 -13.648 1 83.5 521 VAL B N 1
ATOM 11751 C CA . VAL B 1 521 ? -27.406 -24.312 -14.977 1 83.5 521 VAL B CA 1
ATOM 11752 C C . VAL B 1 521 ? -26.156 -25.141 -15.273 1 83.5 521 VAL B C 1
ATOM 11754 O O . VAL B 1 521 ? -26.016 -25.703 -16.359 1 83.5 521 VAL B O 1
ATOM 11757 N N . ILE B 1 522 ? -25.328 -25.297 -14.367 1 85.69 522 ILE B N 1
ATOM 11758 C CA . ILE B 1 522 ? -24.078 -26.047 -14.547 1 85.69 522 ILE B CA 1
ATOM 11759 C C . ILE B 1 522 ? -24.375 -27.516 -14.789 1 85.69 522 ILE B C 1
ATOM 11761 O O . ILE B 1 522 ? -23.812 -28.141 -15.68 1 85.69 522 ILE B O 1
ATOM 11765 N N . VAL B 1 523 ? -25.234 -28.094 -13.977 1 83.44 523 VAL B N 1
ATOM 11766 C CA . VAL B 1 523 ? -25.578 -29.5 -14.078 1 83.44 523 VAL B CA 1
ATOM 11767 C C . VAL B 1 523 ? -26.266 -29.781 -15.414 1 83.44 523 VAL B C 1
ATOM 11769 O O . VAL B 1 523 ? -26.031 -30.812 -16.047 1 83.44 523 VAL B O 1
ATOM 11772 N N . HIS B 1 524 ? -27.016 -28.812 -15.844 1 79.25 524 HIS B N 1
ATOM 11773 C CA . HIS B 1 524 ? -27.703 -28.984 -17.109 1 79.25 524 HIS B CA 1
ATOM 11774 C C . HIS B 1 524 ? -26.75 -28.859 -18.297 1 79.25 524 HIS B C 1
ATOM 11776 O O . HIS B 1 524 ? -26.844 -29.625 -19.266 1 79.25 524 HIS B O 1
ATOM 11782 N N . LEU B 1 525 ? -25.828 -27.984 -18.188 1 78.75 525 LEU B N 1
ATOM 11783 C CA . LEU B 1 525 ? -24.922 -27.703 -19.281 1 78.75 525 LEU B CA 1
ATOM 11784 C C . LEU B 1 525 ? -23.781 -28.734 -19.344 1 78.75 525 LEU B C 1
ATOM 11786 O O . LEU B 1 525 ? -23.141 -28.891 -20.375 1 78.75 525 LEU B O 1
ATOM 11790 N N . GLN B 1 526 ? -23.5 -29.344 -18.266 1 76.31 526 GLN B N 1
ATOM 11791 C CA . GLN B 1 526 ? -22.359 -30.25 -18.188 1 76.31 526 GLN B CA 1
ATOM 11792 C C . GLN B 1 526 ? -22.547 -31.438 -19.141 1 76.31 526 GLN B C 1
ATOM 11794 O O . GLN B 1 526 ? -21.578 -32.094 -19.516 1 76.31 526 GLN B O 1
ATOM 11799 N N . HIS B 1 527 ? -23.828 -31.719 -19.531 1 70.94 527 HIS B N 1
ATOM 11800 C CA . HIS B 1 527 ? -24.125 -32.844 -20.391 1 70.94 527 HIS B CA 1
ATOM 11801 C C . HIS B 1 527 ? -23.969 -32.5 -21.859 1 70.94 527 HIS B C 1
ATOM 11803 O O . HIS B 1 527 ? -24.062 -33.344 -22.734 1 70.94 527 HIS B O 1
ATOM 11809 N N . TYR B 1 528 ? -23.672 -31.25 -21.969 1 73.38 528 TYR B N 1
ATOM 11810 C CA . TYR B 1 528 ? -23.578 -30.781 -23.344 1 73.38 528 TYR B CA 1
ATOM 11811 C C . TYR B 1 528 ? -22.172 -30.281 -23.656 1 73.38 528 TYR B C 1
ATOM 11813 O O . TYR B 1 528 ? -21.453 -29.844 -22.75 1 73.38 528 TYR B O 1
ATOM 11821 N N . ARG B 1 529 ? -21.797 -30.453 -24.875 1 74.88 529 ARG B N 1
ATOM 11822 C CA . ARG B 1 529 ? -20.531 -29.891 -25.328 1 74.88 529 ARG B CA 1
ATOM 11823 C C . ARG B 1 529 ? -20.547 -28.375 -25.297 1 74.88 529 ARG B C 1
ATOM 11825 O O . ARG B 1 529 ? -21.562 -27.766 -25.656 1 74.88 529 ARG B O 1
ATOM 11832 N N . PRO B 1 530 ? -19.5 -27.828 -24.812 1 80.19 530 PRO B N 1
ATOM 11833 C CA . PRO B 1 530 ? -19.453 -26.359 -24.828 1 80.19 530 PRO B CA 1
ATOM 11834 C C . PRO B 1 530 ? -19.484 -25.781 -26.25 1 80.19 530 PRO B C 1
ATOM 11836 O O . PRO B 1 530 ? -19.156 -26.484 -27.203 1 80.19 530 PRO B O 1
ATOM 11839 N N . PRO B 1 531 ? -19.969 -24.609 -26.281 1 80.06 531 PRO B N 1
ATOM 11840 C CA . PRO B 1 531 ? -19.938 -23.984 -27.594 1 80.06 531 PRO B CA 1
ATOM 11841 C C . PRO B 1 531 ? -18.562 -24.031 -28.25 1 80.06 531 PRO B C 1
ATOM 11843 O O . PRO B 1 531 ? -17.547 -24.062 -27.547 1 80.06 531 PRO B O 1
ATOM 11846 N N . ALA B 1 532 ? -18.547 -24.062 -29.516 1 79 532 ALA B N 1
ATOM 11847 C CA . ALA B 1 532 ? -17.344 -24.328 -30.297 1 79 532 ALA B CA 1
ATOM 11848 C C . ALA B 1 532 ? -16.234 -23.328 -29.969 1 79 532 ALA B C 1
ATOM 11850 O O . ALA B 1 532 ? -15.055 -23.688 -29.938 1 79 532 ALA B O 1
ATOM 11851 N N . VAL B 1 533 ? -16.594 -22.141 -29.719 1 79.38 533 VAL B N 1
ATOM 11852 C CA . VAL B 1 533 ? -15.594 -21.125 -29.438 1 79.38 533 VAL B CA 1
ATOM 11853 C C . VAL B 1 533 ? -14.906 -21.438 -28.109 1 79.38 533 VAL B C 1
ATOM 11855 O O . VAL B 1 533 ? -13.688 -21.25 -27.984 1 79.38 533 VAL B O 1
ATOM 11858 N N . LEU B 1 534 ? -15.578 -21.891 -27.141 1 80.31 534 LEU B N 1
ATOM 11859 C CA . LEU B 1 534 ? -15.023 -22.188 -25.828 1 80.31 534 LEU B CA 1
ATOM 11860 C C . LEU B 1 534 ? -14.203 -23.484 -25.875 1 80.31 534 LEU B C 1
ATOM 11862 O O . LEU B 1 534 ? -13.203 -23.609 -25.172 1 80.31 534 LEU B O 1
ATOM 11866 N N . GLU B 1 535 ? -14.688 -24.375 -26.672 1 78 535 GLU B N 1
ATOM 11867 C CA . GLU B 1 535 ? -13.906 -25.594 -26.859 1 78 535 GLU B CA 1
ATOM 11868 C C . GLU B 1 535 ? -12.578 -25.297 -27.531 1 78 535 GLU B C 1
ATOM 11870 O O . GLU B 1 535 ? -11.555 -25.906 -27.203 1 78 535 GLU B O 1
ATOM 11875 N N . ALA B 1 536 ? -12.758 -24.422 -28.484 1 74.25 536 ALA B N 1
ATOM 11876 C CA . ALA B 1 536 ? -11.555 -24.047 -29.219 1 74.25 536 ALA B CA 1
ATOM 11877 C C . ALA B 1 536 ? -10.539 -23.375 -28.297 1 74.25 536 ALA B C 1
ATOM 11879 O O . ALA B 1 536 ? -9.328 -23.438 -28.531 1 74.25 536 ALA B O 1
ATOM 11880 N N . LEU B 1 537 ? -11 -22.75 -27.234 1 76.12 537 LEU B N 1
ATOM 11881 C CA . LEU B 1 537 ? -10.133 -22.094 -26.266 1 76.12 537 LEU B CA 1
ATOM 11882 C C . LEU B 1 537 ? -9.617 -23.094 -25.234 1 76.12 537 LEU B C 1
ATOM 11884 O O . LEU B 1 537 ? -8.906 -22.734 -24.297 1 76.12 537 LEU B O 1
ATOM 11888 N N . GLY B 1 538 ? -9.898 -24.328 -25.422 1 70.62 538 GLY B N 1
ATOM 11889 C CA . GLY B 1 538 ? -9.344 -25.406 -24.609 1 70.62 538 GLY B CA 1
ATOM 11890 C C . GLY B 1 538 ? -10.195 -25.734 -23.406 1 70.62 538 GLY B C 1
ATOM 11891 O O . GLY B 1 538 ? -9.75 -26.438 -22.484 1 70.62 538 GLY B O 1
ATOM 11892 N N . MET B 1 539 ? -11.406 -25.156 -23.422 1 76.38 539 MET B N 1
ATOM 11893 C CA . MET B 1 539 ? -12.258 -25.422 -22.266 1 76.38 539 MET B CA 1
ATOM 11894 C C . MET B 1 539 ? -13.031 -26.734 -22.438 1 76.38 539 MET B C 1
ATOM 11896 O O . MET B 1 539 ? -13.477 -27.047 -23.547 1 76.38 539 MET B O 1
ATOM 11900 N N . ARG B 1 540 ? -12.977 -27.516 -21.422 1 71.69 540 ARG B N 1
ATOM 11901 C CA . ARG B 1 540 ? -13.641 -28.812 -21.453 1 71.69 540 ARG B CA 1
ATOM 11902 C C . ARG B 1 540 ? -15.133 -28.672 -21.156 1 71.69 540 ARG B C 1
ATOM 11904 O O . ARG B 1 540 ? -15.93 -29.516 -21.594 1 71.69 540 ARG B O 1
ATOM 11911 N N . SER B 1 541 ? -15.445 -27.672 -20.422 1 75.56 541 SER B N 1
ATOM 11912 C CA . SER B 1 541 ? -16.828 -27.391 -20.062 1 75.56 541 SER B CA 1
ATOM 11913 C C . SER B 1 541 ? -17.125 -25.891 -20.141 1 75.56 541 SER B C 1
ATOM 11915 O O . SER B 1 541 ? -16.203 -25.078 -20.172 1 75.56 541 SER B O 1
ATOM 11917 N N . THR B 1 542 ? -18.375 -25.594 -20.312 1 76.31 542 THR B N 1
ATOM 11918 C CA . THR B 1 542 ? -18.766 -24.188 -20.328 1 76.31 542 THR B CA 1
ATOM 11919 C C . THR B 1 542 ? -18.422 -23.516 -18.984 1 76.31 542 THR B C 1
ATOM 11921 O O . THR B 1 542 ? -18.875 -23.953 -17.938 1 76.31 542 THR B O 1
ATOM 11924 N N . PRO B 1 543 ? -17.609 -22.547 -18.969 1 78.88 543 PRO B N 1
ATOM 11925 C CA . PRO B 1 543 ? -17.172 -21.906 -17.734 1 78.88 543 PRO B CA 1
ATOM 11926 C C . PRO B 1 543 ? -18.203 -20.906 -17.203 1 78.88 543 PRO B C 1
ATOM 11928 O O . PRO B 1 543 ? -17.953 -19.688 -17.203 1 78.88 543 PRO B O 1
ATOM 11931 N N . VAL B 1 544 ? -19.234 -21.359 -16.656 1 77.69 544 VAL B N 1
ATOM 11932 C CA . VAL B 1 544 ? -20.344 -20.531 -16.203 1 77.69 544 VAL B CA 1
ATOM 11933 C C . VAL B 1 544 ? -19.875 -19.609 -15.07 1 77.69 544 VAL B C 1
ATOM 11935 O O . VAL B 1 544 ? -20.141 -18.406 -15.086 1 77.69 544 VAL B O 1
ATOM 11938 N N . LEU B 1 545 ? -19.141 -20.094 -14.117 1 77.38 545 LEU B N 1
ATOM 11939 C CA . LEU B 1 545 ? -18.688 -19.312 -12.969 1 77.38 545 LEU B CA 1
ATOM 11940 C C . LEU B 1 545 ? -17.703 -18.234 -13.406 1 77.38 545 LEU B C 1
ATOM 11942 O O . LEU B 1 545 ? -17.75 -17.109 -12.922 1 77.38 545 LEU B O 1
ATOM 11946 N N . THR B 1 546 ? -16.828 -18.594 -14.281 1 77.25 546 THR B N 1
ATOM 11947 C CA . THR B 1 546 ? -15.867 -17.625 -14.781 1 77.25 546 THR B CA 1
ATOM 11948 C C . THR B 1 546 ? -16.578 -16.5 -15.531 1 77.25 546 THR B C 1
ATOM 11950 O O . THR B 1 546 ? -16.219 -15.328 -15.383 1 77.25 546 THR B O 1
ATOM 11953 N N . MET B 1 547 ? -17.547 -16.906 -16.266 1 78.44 547 MET B N 1
ATOM 11954 C CA . MET B 1 547 ? -18.281 -15.898 -17.031 1 78.44 547 MET B CA 1
ATOM 11955 C C . MET B 1 547 ? -19.062 -14.969 -16.094 1 78.44 547 MET B C 1
ATOM 11957 O O . MET B 1 547 ? -19.141 -13.766 -16.344 1 78.44 547 MET B O 1
ATOM 11961 N N . LEU B 1 548 ? -19.516 -15.539 -15.047 1 76.44 548 LEU B N 1
ATOM 11962 C CA . LEU B 1 548 ? -20.281 -14.742 -14.086 1 76.44 548 LEU B CA 1
ATOM 11963 C C . LEU B 1 548 ? -19.359 -13.781 -13.328 1 76.44 548 LEU B C 1
ATOM 11965 O O . LEU B 1 548 ? -19.828 -12.75 -12.836 1 76.44 548 LEU B O 1
ATOM 11969 N N . LEU B 1 549 ? -18.172 -14.164 -13.211 1 75.12 549 LEU B N 1
ATOM 11970 C CA . LEU B 1 549 ? -17.219 -13.281 -12.547 1 75.12 549 LEU B CA 1
ATOM 11971 C C . LEU B 1 549 ? -16.656 -12.25 -13.516 1 75.12 549 LEU B C 1
ATOM 11973 O O . LEU B 1 549 ? -16.578 -11.062 -13.18 1 75.12 549 LEU B O 1
ATOM 11977 N N . VAL B 1 550 ? -16.391 -12.625 -14.711 1 73.75 550 VAL B N 1
ATOM 11978 C CA . VAL B 1 550 ? -15.672 -11.781 -15.664 1 73.75 550 VAL B CA 1
ATOM 11979 C C . VAL B 1 550 ? -16.641 -10.797 -16.312 1 73.75 550 VAL B C 1
ATOM 11981 O O . VAL B 1 550 ? -16.297 -9.633 -16.531 1 73.75 550 VAL B O 1
ATOM 11984 N N . PHE B 1 551 ? -17.844 -11.227 -16.531 1 74.31 551 PHE B N 1
ATOM 11985 C CA . PHE B 1 551 ? -18.781 -10.383 -17.266 1 74.31 551 PHE B CA 1
ATOM 11986 C C . PHE B 1 551 ? -19.141 -9.148 -16.438 1 74.31 551 PHE B C 1
ATOM 11988 O O . PHE B 1 551 ? -19.062 -8.023 -16.938 1 74.31 551 PHE B O 1
ATOM 11995 N N . PRO B 1 552 ? -19.5 -9.352 -15.18 1 71.62 552 PRO B N 1
ATOM 11996 C CA . PRO B 1 552 ? -19.797 -8.141 -14.406 1 71.62 552 PRO B CA 1
ATOM 11997 C C . PRO B 1 552 ? -18.578 -7.227 -14.266 1 71.62 552 PRO B C 1
ATOM 11999 O O . PRO B 1 552 ? -18.719 -6 -14.242 1 71.62 552 PRO B O 1
ATOM 12002 N N . LEU B 1 553 ? -17.484 -7.789 -14.211 1 72.06 553 LEU B N 1
ATOM 12003 C CA . LEU B 1 553 ? -16.266 -6.984 -14.109 1 72.06 553 LEU B CA 1
ATOM 12004 C C . LEU B 1 553 ? -16.062 -6.164 -15.383 1 72.06 553 LEU B C 1
ATOM 12006 O O . LEU B 1 553 ? -15.734 -4.977 -15.312 1 72.06 553 LEU B O 1
ATOM 12010 N N . ILE B 1 554 ? -16.312 -6.766 -16.547 1 70.94 554 ILE B N 1
ATOM 12011 C CA . ILE B 1 554 ? -16.141 -6.066 -17.828 1 70.94 554 ILE B CA 1
ATOM 12012 C C . ILE B 1 554 ? -17.266 -5.039 -18 1 70.94 554 ILE B C 1
ATOM 12014 O O . ILE B 1 554 ? -17.016 -3.91 -18.422 1 70.94 554 ILE B O 1
ATOM 12018 N N . ALA B 1 555 ? -18.484 -5.469 -17.547 1 68.06 555 ALA B N 1
ATOM 12019 C CA . ALA B 1 555 ? -19.625 -4.559 -17.656 1 68.06 555 ALA B CA 1
ATOM 12020 C C . ALA B 1 555 ? -19.438 -3.332 -16.766 1 68.06 555 ALA B C 1
ATOM 12022 O O . ALA B 1 555 ? -19.766 -2.213 -17.156 1 68.06 555 ALA B O 1
ATOM 12023 N N . SER B 1 556 ? -18.766 -3.592 -15.633 1 70.06 556 SER B N 1
ATOM 12024 C CA . SER B 1 556 ? -18.562 -2.498 -14.695 1 70.06 556 SER B CA 1
ATOM 12025 C C . SER B 1 556 ? -17.516 -1.516 -15.211 1 70.06 556 SER B C 1
ATOM 12027 O O . SER B 1 556 ? -17.547 -0.328 -14.883 1 70.06 556 SER B O 1
ATOM 12029 N N . GLN B 1 557 ? -16.656 -1.993 -16.031 1 66.19 557 GLN B N 1
ATOM 12030 C CA . GLN B 1 557 ? -15.578 -1.136 -16.516 1 66.19 557 GLN B CA 1
ATOM 12031 C C . GLN B 1 557 ? -16 -0.399 -17.797 1 66.19 557 GLN B C 1
ATOM 12033 O O . GLN B 1 557 ? -15.602 0.743 -18.016 1 66.19 557 GLN B O 1
ATOM 12038 N N . VAL B 1 558 ? -16.859 -1.068 -18.594 1 61.94 558 VAL B N 1
ATOM 12039 C CA . VAL B 1 558 ? -17.188 -0.52 -19.906 1 61.94 558 VAL B CA 1
ATOM 12040 C C . VAL B 1 558 ? -18.484 0.292 -19.828 1 61.94 558 VAL B C 1
ATOM 12042 O O . VAL B 1 558 ? -18.656 1.281 -20.531 1 61.94 558 VAL B O 1
ATOM 12045 N N . ALA B 1 559 ? -19.391 -0.141 -18.938 1 56.91 559 ALA B N 1
ATOM 12046 C CA . ALA B 1 559 ? -20.719 0.448 -18.922 1 56.91 559 ALA B CA 1
ATOM 12047 C C . ALA B 1 559 ? -21.156 0.767 -17.484 1 56.91 559 ALA B C 1
ATOM 12049 O O . ALA B 1 559 ? -22.047 0.099 -16.938 1 56.91 559 ALA B O 1
ATOM 12050 N N . SER B 1 560 ? -20.328 1.565 -16.781 1 64.06 560 SER B N 1
ATOM 12051 C CA . SER B 1 560 ? -20.812 1.845 -15.43 1 64.06 560 SER B CA 1
ATOM 12052 C C . SER B 1 560 ? -22.031 2.742 -15.453 1 64.06 560 SER B C 1
ATOM 12054 O O . SER B 1 560 ? -22.031 3.801 -16.078 1 64.06 560 SER B O 1
ATOM 12056 N N . ASP B 1 561 ? -23.25 2.088 -15.047 1 68.38 561 ASP B N 1
ATOM 12057 C CA . ASP B 1 561 ? -24.484 2.855 -14.906 1 68.38 561 ASP B CA 1
ATOM 12058 C C . ASP B 1 561 ? -24.312 3.99 -13.898 1 68.38 561 ASP B C 1
ATOM 12060 O O . ASP B 1 561 ? -24.156 3.748 -12.703 1 68.38 561 ASP B O 1
ATOM 12064 N N . PRO B 1 562 ? -24.266 5.219 -14.398 1 71.94 562 PRO B N 1
ATOM 12065 C CA . PRO B 1 562 ? -24.047 6.344 -13.484 1 71.94 562 PRO B CA 1
ATOM 12066 C C . PRO B 1 562 ? -25.172 6.508 -12.469 1 71.94 562 PRO B C 1
ATOM 12068 O O . PRO B 1 562 ? -24.984 7.172 -11.445 1 71.94 562 PRO B O 1
ATOM 12071 N N . ASP B 1 563 ? -26.297 5.828 -12.672 1 79.5 563 ASP B N 1
ATOM 12072 C CA . ASP B 1 563 ? -27.453 6.055 -11.797 1 79.5 563 ASP B CA 1
ATOM 12073 C C . ASP B 1 563 ? -27.594 4.922 -10.789 1 79.5 563 ASP B C 1
ATOM 12075 O O . ASP B 1 563 ? -28.484 4.953 -9.938 1 79.5 563 ASP B O 1
ATOM 12079 N N . LEU B 1 564 ? -26.766 4.004 -10.844 1 86.56 564 LEU B N 1
ATOM 12080 C CA . LEU B 1 564 ? -26.891 2.84 -9.969 1 86.56 564 LEU B CA 1
ATOM 12081 C C . LEU B 1 564 ? -26.875 3.26 -8.508 1 86.56 564 LEU B C 1
ATOM 12083 O O . LEU B 1 564 ? -27.703 2.814 -7.719 1 86.56 564 LEU B O 1
ATOM 12087 N N . HIS B 1 565 ? -25.938 4.156 -8.141 1 90.31 565 HIS B N 1
ATOM 12088 C CA . HIS B 1 565 ? -25.797 4.598 -6.758 1 90.31 565 HIS B CA 1
ATOM 12089 C C . HIS B 1 565 ? -25.891 6.113 -6.648 1 90.31 565 HIS B C 1
ATOM 12091 O O . HIS B 1 565 ? -25.172 6.738 -5.879 1 90.31 565 HIS B O 1
ATOM 12097 N N . ALA B 1 566 ? -26.734 6.691 -7.406 1 88.31 566 ALA B N 1
ATOM 12098 C CA . ALA B 1 566 ? -26.953 8.133 -7.375 1 88.31 566 ALA B CA 1
ATOM 12099 C C . ALA B 1 566 ? -27.688 8.547 -6.102 1 88.31 566 ALA B C 1
ATOM 12101 O O . ALA B 1 566 ? -28.594 7.855 -5.652 1 88.31 566 ALA B O 1
ATOM 12102 N N . VAL B 1 567 ? -27.203 9.633 -5.555 1 87.38 567 VAL B N 1
ATOM 12103 C CA . VAL B 1 567 ? -27.844 10.164 -4.355 1 87.38 567 VAL B CA 1
ATOM 12104 C C . VAL B 1 567 ? -29.188 10.781 -4.715 1 87.38 567 VAL B C 1
ATOM 12106 O O . VAL B 1 567 ? -29.297 11.547 -5.672 1 87.38 567 VAL B O 1
ATOM 12109 N N . SER B 1 568 ? -30.266 10.062 -4.293 1 67.5 568 SER B N 1
ATOM 12110 C CA . SER B 1 568 ? -31.609 10.484 -4.703 1 67.5 568 SER B CA 1
ATOM 12111 C C . SER B 1 568 ? -32.25 11.391 -3.656 1 67.5 568 SER B C 1
ATOM 12113 O O . SER B 1 568 ? -32.062 11.188 -2.455 1 67.5 568 SER B O 1
ATOM 12115 N N . GLY B 1 569 ? -32.656 12.633 -4.07 1 59.09 569 GLY B N 1
ATOM 12116 C CA . GLY B 1 569 ? -33.531 13.43 -3.223 1 59.09 569 GLY B CA 1
ATOM 12117 C C . GLY B 1 569 ? -34.906 12.828 -3.066 1 59.09 569 GLY B C 1
ATOM 12118 O O . GLY B 1 569 ? -35.188 11.727 -3.557 1 59.09 569 GLY B O 1
ATOM 12119 N N . PRO B 1 570 ? -35.781 13.312 -2.184 1 52.84 570 PRO B N 1
ATOM 12120 C CA . PRO B 1 570 ? -37.156 12.828 -2.01 1 52.84 570 PRO B CA 1
ATOM 12121 C C . PRO B 1 570 ? -37.906 12.688 -3.332 1 52.84 570 PRO B C 1
ATOM 12123 O O . PRO B 1 570 ? -37.625 13.422 -4.285 1 52.84 570 PRO B O 1
ATOM 12126 N N . PRO B 1 571 ? -38.594 11.547 -3.52 1 46.47 571 PRO B N 1
ATOM 12127 C CA . PRO B 1 571 ? -39.375 11.328 -4.727 1 46.47 571 PRO B CA 1
ATOM 12128 C C . PRO B 1 571 ? -40.25 12.523 -5.082 1 46.47 571 PRO B C 1
ATOM 12130 O O . PRO B 1 571 ? -40.906 13.109 -4.203 1 46.47 571 PRO B O 1
ATOM 12133 N N . GLY B 1 572 ? -40.375 12.914 -6.391 1 45.59 572 GLY B N 1
ATOM 12134 C CA . GLY B 1 572 ? -41.375 13.828 -6.938 1 45.59 572 GLY B CA 1
ATOM 12135 C C . GLY B 1 572 ? -41.031 15.289 -6.715 1 45.59 572 GLY B C 1
ATOM 12136 O O . GLY B 1 572 ? -41.688 16.172 -7.262 1 45.59 572 GLY B O 1
ATOM 12137 N N . GLY B 1 573 ? -40.312 15.625 -5.676 1 45.06 573 GLY B N 1
ATOM 12138 C CA . GLY B 1 573 ? -40.281 17.031 -5.32 1 45.06 573 GLY B CA 1
ATOM 12139 C C . GLY B 1 573 ? -39.188 17.797 -5.988 1 45.06 573 GLY B C 1
ATOM 12140 O O . GLY B 1 573 ? -38.188 17.203 -6.445 1 45.06 573 GLY B O 1
ATOM 12141 N N . LEU B 1 574 ? -39.5 18.875 -6.738 1 47.72 574 LEU B N 1
ATOM 12142 C CA . LEU B 1 574 ? -38.531 19.859 -7.188 1 47.72 574 LEU B CA 1
ATOM 12143 C C . LEU B 1 574 ? -37.438 20.031 -6.156 1 47.72 574 LEU B C 1
ATOM 12145 O O . LEU B 1 574 ? -37.688 20.062 -4.953 1 47.72 574 LEU B O 1
ATOM 12149 N N . PRO B 1 575 ? -36.125 19.719 -6.605 1 56.94 575 PRO B N 1
ATOM 12150 C CA . PRO B 1 575 ? -35.062 19.953 -5.621 1 56.94 575 PRO B CA 1
ATOM 12151 C C . PRO B 1 575 ? -35.25 21.266 -4.863 1 56.94 575 PRO B C 1
ATOM 12153 O O . PRO B 1 575 ? -35.438 22.328 -5.48 1 56.94 575 PRO B O 1
ATOM 12156 N N . ALA B 1 576 ? -35.719 21.25 -3.664 1 64 576 ALA B N 1
ATOM 12157 C CA . ALA B 1 576 ? -35.812 22.438 -2.834 1 64 576 ALA B CA 1
ATOM 12158 C C . ALA B 1 576 ? -34.469 23.156 -2.756 1 64 576 ALA B C 1
ATOM 12160 O O . ALA B 1 576 ? -33.406 22.531 -2.959 1 64 576 ALA B O 1
ATOM 12161 N N . ALA B 1 577 ? -34.5 24.438 -2.873 1 74.38 577 ALA B N 1
ATOM 12162 C CA . ALA B 1 577 ? -33.281 25.234 -2.693 1 74.38 577 ALA B CA 1
ATOM 12163 C C . ALA B 1 577 ? -32.5 24.781 -1.458 1 74.38 577 ALA B C 1
ATOM 12165 O O . ALA B 1 577 ? -33.125 24.469 -0.425 1 74.38 577 ALA B O 1
ATOM 12166 N N . PRO B 1 578 ? -31.234 24.609 -1.623 1 82.25 578 PRO B N 1
ATOM 12167 C CA . PRO B 1 578 ? -30.453 24.234 -0.45 1 82.25 578 PRO B CA 1
ATOM 12168 C C . PRO B 1 578 ? -30.594 25.219 0.704 1 82.25 578 PRO B C 1
ATOM 12170 O O . PRO B 1 578 ? -30.969 26.375 0.487 1 82.25 578 PRO B O 1
ATOM 12173 N N . PRO B 1 579 ? -30.422 24.75 1.85 1 83.69 579 PRO B N 1
ATOM 12174 C CA . PRO B 1 579 ? -30.562 25.641 3.004 1 83.69 579 PRO B CA 1
ATOM 12175 C C . PRO B 1 579 ? -29.562 26.781 2.994 1 83.69 579 PRO B C 1
ATOM 12177 O O . PRO B 1 579 ? -28.422 26.609 2.521 1 83.69 579 PRO B O 1
ATOM 12180 N N . GLU B 1 580 ? -30.031 27.953 3.385 1 88.31 580 GLU B N 1
ATOM 12181 C CA . GLU B 1 580 ? -29.094 29.047 3.59 1 88.31 580 GLU B CA 1
ATOM 12182 C C . GLU B 1 580 ? -28.188 28.797 4.793 1 88.31 580 GLU B C 1
ATOM 12184 O O . GLU B 1 580 ? -28.672 28.594 5.906 1 88.31 580 GLU B O 1
ATOM 12189 N N . ARG B 1 581 ? -26.984 28.766 4.566 1 92.38 581 ARG B N 1
ATOM 12190 C CA . ARG B 1 581 ? -26.047 28.438 5.625 1 92.38 581 ARG B CA 1
ATOM 12191 C C . ARG B 1 581 ? -25.344 29.703 6.133 1 92.38 581 ARG B C 1
ATOM 12193 O O . ARG B 1 581 ? -25.016 30.594 5.344 1 92.38 581 ARG B O 1
ATOM 12200 N N . PRO B 1 582 ? -25.109 29.844 7.426 1 94.31 582 PRO B N 1
ATOM 12201 C CA . PRO B 1 582 ? -24.328 30.953 7.965 1 94.31 582 PRO B CA 1
ATOM 12202 C C . PRO B 1 582 ? -22.828 30.797 7.695 1 94.31 582 PRO B C 1
ATOM 12204 O O . PRO B 1 582 ? -22.359 29.688 7.422 1 94.31 582 PRO B O 1
ATOM 12207 N N . THR B 1 583 ? -22.141 31.922 7.707 1 91.69 583 THR B N 1
ATOM 12208 C CA . THR B 1 583 ? -20.672 31.891 7.707 1 91.69 583 THR B CA 1
ATOM 12209 C C . THR B 1 583 ? -20.141 31.469 9.078 1 91.69 583 THR B C 1
ATOM 12211 O O . THR B 1 583 ? -20.891 31.422 10.047 1 91.69 583 THR B O 1
ATOM 12214 N N . LEU B 1 584 ? -18.969 31.219 9.148 1 92.25 584 LEU B N 1
ATOM 12215 C CA . LEU B 1 584 ? -18.359 30.812 10.406 1 92.25 584 LEU B CA 1
ATOM 12216 C C . LEU B 1 584 ? -18.453 31.938 11.445 1 92.25 584 LEU B C 1
ATOM 12218 O O . LEU B 1 584 ? -18.703 31.672 12.625 1 92.25 584 LEU B O 1
ATOM 12222 N N . SER B 1 585 ? -18.312 33.219 11.016 1 92.19 585 SER B N 1
ATOM 12223 C CA . SER B 1 585 ? -18.422 34.375 11.914 1 92.19 585 SER B CA 1
ATOM 12224 C C . SER B 1 585 ? -19.844 34.531 12.438 1 92.19 585 SER B C 1
ATOM 12226 O O . SER B 1 585 ? -20.047 34.812 13.617 1 92.19 585 SER B O 1
ATOM 12228 N N . GLN B 1 586 ? -20.797 34.281 11.508 1 94.5 586 GLN B N 1
ATOM 12229 C CA . GLN B 1 586 ? -22.203 34.375 11.906 1 94.5 586 GLN B CA 1
ATOM 12230 C C . GLN B 1 586 ? -22.562 33.25 12.883 1 94.5 586 GLN B C 1
ATOM 12232 O O . GLN B 1 586 ? -23.266 33.5 13.867 1 94.5 586 GLN B O 1
ATOM 12237 N N . ALA B 1 587 ? -22.062 32.094 12.562 1 96.12 587 ALA B N 1
ATOM 12238 C CA . ALA B 1 587 ? -22.297 30.969 13.445 1 96.12 587 ALA B CA 1
ATOM 12239 C C . ALA B 1 587 ? -21.688 31.203 14.828 1 96.12 587 ALA B C 1
ATOM 12241 O O . ALA B 1 587 ? -22.266 30.797 15.844 1 96.12 587 ALA B O 1
ATOM 12242 N N . PHE B 1 588 ? -20.578 31.891 14.922 1 95.94 588 PHE B N 1
ATOM 12243 C CA . PHE B 1 588 ? -19.922 32.219 16.172 1 95.94 588 PHE B CA 1
ATOM 12244 C C . PHE B 1 588 ? -20.75 33.156 17 1 95.94 588 PHE B C 1
ATOM 12246 O O . PHE B 1 588 ? -20.922 32.969 18.203 1 95.94 588 PHE B O 1
ATOM 12253 N N . THR B 1 589 ? -21.281 34.156 16.344 1 95.25 589 THR B N 1
ATOM 12254 C CA . THR B 1 589 ? -22.125 35.125 17.031 1 95.25 589 THR B CA 1
ATOM 12255 C C . THR B 1 589 ? -23.391 34.469 17.578 1 95.25 589 THR B C 1
ATOM 12257 O O . THR B 1 589 ? -23.812 34.75 18.703 1 95.25 589 THR B O 1
ATOM 12260 N N . ASP B 1 590 ? -23.938 33.594 16.734 1 96.31 590 ASP B N 1
ATOM 12261 C CA . ASP B 1 590 ? -25.109 32.844 17.188 1 96.31 590 ASP B CA 1
ATOM 12262 C C . ASP B 1 590 ? -24.781 31.969 18.391 1 96.31 590 ASP B C 1
ATOM 12264 O O . ASP B 1 590 ? -25.578 31.859 19.328 1 96.31 590 ASP B O 1
ATOM 12268 N N . TRP B 1 591 ? -23.672 31.297 18.359 1 97.56 591 TRP B N 1
ATOM 12269 C CA . TRP B 1 591 ? -23.219 30.453 19.469 1 97.56 591 TRP B CA 1
ATOM 12270 C C . TRP B 1 591 ? -23.016 31.281 20.734 1 97.56 591 TRP B C 1
ATOM 12272 O O . TRP B 1 591 ? -23.391 30.859 21.828 1 97.56 591 TRP B O 1
ATOM 12282 N N . LEU B 1 592 ? -22.406 32.5 20.625 1 95.94 592 LEU B N 1
ATOM 12283 C CA . LEU B 1 592 ? -22.156 33.375 21.75 1 95.94 592 LEU B CA 1
ATOM 12284 C C . LEU B 1 592 ? -23.469 33.75 22.438 1 95.94 592 LEU B C 1
ATOM 12286 O O . LEU B 1 592 ? -23.531 33.875 23.656 1 95.94 592 LEU B O 1
ATOM 12290 N N . ASN B 1 593 ? -24.484 33.906 21.625 1 94.94 593 ASN B N 1
ATOM 12291 C CA . ASN B 1 593 ? -25.781 34.312 22.141 1 94.94 593 ASN B CA 1
ATOM 12292 C C . ASN B 1 593 ? -26.516 33.156 22.828 1 94.94 593 ASN B C 1
ATOM 12294 O O . ASN B 1 593 ? -27.203 33.375 23.828 1 94.94 593 ASN B O 1
ATOM 12298 N N . ARG B 1 594 ? -26.312 32 22.375 1 94.25 594 ARG B N 1
ATOM 12299 C CA . ARG B 1 594 ? -27.094 30.906 22.906 1 94.25 594 ARG B CA 1
ATOM 12300 C C . ARG B 1 594 ? -26.391 30.234 24.094 1 94.25 594 ARG B C 1
ATOM 12302 O O . ARG B 1 594 ? -27.016 29.531 24.875 1 94.25 594 ARG B O 1
ATOM 12309 N N . SER B 1 595 ? -25.078 30.469 24.266 1 96.38 595 SER B N 1
ATOM 12310 C CA . SER B 1 595 ? -24.312 29.75 25.266 1 96.38 595 SER B CA 1
ATOM 12311 C C . SER B 1 595 ? -24 30.641 26.469 1 96.38 595 SER B C 1
ATOM 12313 O O . SER B 1 595 ? -22.953 30.5 27.094 1 96.38 595 SER B O 1
ATOM 12315 N N . LYS B 1 596 ? -24.812 31.5 26.859 1 94.56 596 LYS B N 1
ATOM 12316 C CA . LYS B 1 596 ? -24.578 32.438 27.953 1 94.56 596 LYS B CA 1
ATOM 12317 C C . LYS B 1 596 ? -24.469 31.703 29.297 1 94.56 596 LYS B C 1
ATOM 12319 O O . LYS B 1 596 ? -23.781 32.156 30.203 1 94.56 596 LYS B O 1
ATOM 12324 N N . ASP B 1 597 ? -25.094 30.562 29.391 1 93.56 597 ASP B N 1
ATOM 12325 C CA . ASP B 1 597 ? -25.062 29.781 30.625 1 93.56 597 ASP B CA 1
ATOM 12326 C C . ASP B 1 597 ? -23.672 29.234 30.906 1 93.56 597 ASP B C 1
ATOM 12328 O O . ASP B 1 597 ? -23.391 28.766 32 1 93.56 597 ASP B O 1
ATOM 12332 N N . CYS B 1 598 ? -22.766 29.359 29.953 1 95.06 598 CYS B N 1
ATOM 12333 C CA . CYS B 1 598 ? -21.438 28.797 30.094 1 95.06 598 CYS B CA 1
ATOM 12334 C C . CYS B 1 598 ? -20.453 29.844 30.625 1 95.06 598 CYS B C 1
ATOM 12336 O O . CYS B 1 598 ? -19.266 29.547 30.797 1 95.06 598 CYS B O 1
ATOM 12338 N N . ASP B 1 599 ? -20.922 31.047 30.953 1 93.94 599 ASP B N 1
ATOM 12339 C CA . ASP B 1 599 ? -20.062 32.094 31.484 1 93.94 599 ASP B CA 1
ATOM 12340 C C . ASP B 1 599 ? -19.547 31.75 32.875 1 93.94 599 ASP B C 1
ATOM 12342 O O . ASP B 1 599 ? -20.328 31.281 33.719 1 93.94 599 ASP B O 1
ATOM 12346 N N . ARG B 1 600 ? -18.25 31.906 32.969 1 89.31 600 ARG B N 1
ATOM 12347 C CA . ARG B 1 600 ? -17.609 31.688 34.281 1 89.31 600 ARG B CA 1
ATOM 12348 C C . ARG B 1 600 ? -16.688 32.844 34.625 1 89.31 600 ARG B C 1
ATOM 12350 O O . ARG B 1 600 ? -16.219 33.562 33.75 1 89.31 600 ARG B O 1
ATOM 12357 N N . THR B 1 601 ? -16.547 32.969 35.969 1 88.38 601 THR B N 1
ATOM 12358 C CA . THR B 1 601 ? -15.633 34.031 36.438 1 88.38 601 THR B CA 1
ATOM 12359 C C . THR B 1 601 ? -14.281 33.438 36.812 1 88.38 601 THR B C 1
ATOM 12361 O O . THR B 1 601 ? -14.195 32.562 37.688 1 88.38 601 THR B O 1
ATOM 12364 N N . VAL B 1 602 ? -13.359 33.75 36.062 1 85.88 602 VAL B N 1
ATOM 12365 C CA . VAL B 1 602 ? -11.984 33.344 36.312 1 85.88 602 VAL B CA 1
ATOM 12366 C C . VAL B 1 602 ? -11.086 34.562 36.406 1 85.88 602 VAL B C 1
ATOM 12368 O O . VAL B 1 602 ? -11.047 35.375 35.469 1 85.88 602 VAL B O 1
ATOM 12371 N N . GLY B 1 603 ? -10.305 34.719 37.531 1 80.44 603 GLY B N 1
ATOM 12372 C CA . GLY B 1 603 ? -9.422 35.875 37.688 1 80.44 603 GLY B CA 1
ATOM 12373 C C . GLY B 1 603 ? -10.141 37.219 37.562 1 80.44 603 GLY B C 1
ATOM 12374 O O . GLY B 1 603 ? -9.617 38.156 36.969 1 80.44 603 GLY B O 1
ATOM 12375 N N . GLY B 1 604 ? -11.391 37.312 37.938 1 81 604 GLY B N 1
ATOM 12376 C CA . GLY B 1 604 ? -12.156 38.562 37.938 1 81 604 GLY B CA 1
ATOM 12377 C C . GLY B 1 604 ? -12.766 38.875 36.562 1 81 604 GLY B C 1
ATOM 12378 O O . GLY B 1 604 ? -13.445 39.875 36.406 1 81 604 GLY B O 1
ATOM 12379 N N . GLN B 1 605 ? -12.531 38.062 35.531 1 87 605 GLN B N 1
ATOM 12380 C CA . GLN B 1 605 ? -13.102 38.25 34.188 1 87 605 GLN B CA 1
ATOM 12381 C C . GLN B 1 605 ? -14.062 37.125 33.844 1 87 605 GLN B C 1
ATOM 12383 O O . GLN B 1 605 ? -13.945 36 34.344 1 87 605 GLN B O 1
ATOM 12388 N N . THR B 1 606 ? -15.023 37.5 33 1 91.44 606 THR B N 1
ATOM 12389 C CA . THR B 1 606 ? -15.961 36.469 32.5 1 91.44 606 THR B CA 1
ATOM 12390 C C . THR B 1 606 ? -15.352 35.688 31.344 1 91.44 606 THR B C 1
ATOM 12392 O O . THR B 1 606 ? -14.852 36.281 30.391 1 91.44 606 THR B O 1
ATOM 12395 N N . VAL B 1 607 ? -15.289 34.438 31.531 1 93.06 607 VAL B N 1
ATOM 12396 C CA . VAL B 1 607 ? -14.703 33.562 30.531 1 93.06 607 VAL B CA 1
ATOM 12397 C C . VAL B 1 607 ? -15.734 32.531 30.062 1 93.06 607 VAL B C 1
ATOM 12399 O O . VAL B 1 607 ? -16.547 32.062 30.859 1 93.06 607 VAL B O 1
ATOM 12402 N N . ARG B 1 608 ? -15.805 32.25 28.828 1 95.12 608 ARG B N 1
ATOM 12403 C CA . ARG B 1 608 ? -16.672 31.219 28.266 1 95.12 608 ARG B CA 1
ATOM 12404 C C . ARG B 1 608 ? -15.875 30.172 27.5 1 95.12 608 ARG B C 1
ATOM 12406 O O . ARG B 1 608 ? -15.305 30.469 26.453 1 95.12 608 ARG B O 1
ATOM 12413 N N . PRO B 1 609 ? -15.789 28.922 27.891 1 94.5 609 PRO B N 1
ATOM 12414 C CA . PRO B 1 609 ? -15.141 27.859 27.109 1 94.5 609 PRO B CA 1
ATOM 12415 C C . PRO B 1 609 ? -15.922 27.484 25.859 1 94.5 609 PRO B C 1
ATOM 12417 O O . PRO B 1 609 ? -17.141 27.344 25.906 1 94.5 609 PRO B O 1
ATOM 12420 N N . MET B 1 610 ? -15.281 27.422 24.719 1 96.75 610 MET B N 1
ATOM 12421 C CA . MET B 1 610 ? -15.859 26.984 23.453 1 96.75 610 MET B CA 1
ATOM 12422 C C . MET B 1 610 ? -15.391 25.562 23.109 1 96.75 610 MET B C 1
ATOM 12424 O O . MET B 1 610 ? -14.219 25.359 22.797 1 96.75 610 MET B O 1
ATOM 12428 N N . VAL B 1 611 ? -16.25 24.625 23.062 1 97.62 611 VAL B N 1
ATOM 12429 C CA . VAL B 1 611 ? -15.883 23.234 22.859 1 97.62 611 VAL B CA 1
ATOM 12430 C C . VAL B 1 611 ? -16 22.891 21.375 1 97.62 611 VAL B C 1
ATOM 12432 O O . VAL B 1 611 ? -17.031 23.156 20.75 1 97.62 611 VAL B O 1
ATOM 12435 N N . LEU B 1 612 ? -14.945 22.422 20.797 1 98.19 612 LEU B N 1
ATOM 12436 C CA . LEU B 1 612 ? -14.922 21.844 19.453 1 98.19 612 LEU B CA 1
ATOM 12437 C C . LEU B 1 612 ? -14.883 20.312 19.531 1 98.19 612 LEU B C 1
ATOM 12439 O O . LEU B 1 612 ? -14.078 19.75 20.281 1 98.19 612 LEU B O 1
ATOM 12443 N N . VAL B 1 613 ? -15.734 19.625 18.797 1 98.69 613 VAL B N 1
ATOM 12444 C CA . VAL B 1 613 ? -15.867 18.172 18.953 1 98.69 613 VAL B CA 1
ATOM 12445 C C . VAL B 1 613 ? -15.438 17.484 17.656 1 98.69 613 VAL B C 1
ATOM 12447 O O . VAL B 1 613 ? -15.805 17.922 16.562 1 98.69 613 VAL B O 1
ATOM 12450 N N . ALA B 1 614 ? -14.617 16.484 17.703 1 98.62 614 ALA B N 1
ATOM 12451 C CA . ALA B 1 614 ? -14.305 15.57 16.625 1 98.62 614 ALA B CA 1
ATOM 12452 C C . ALA B 1 614 ? -14.758 14.148 16.953 1 98.62 614 ALA B C 1
ATOM 12454 O O . ALA B 1 614 ? -14.492 13.648 18.047 1 98.62 614 ALA B O 1
ATOM 12455 N N . ALA B 1 615 ? -15.5 13.531 16.094 1 98.56 615 ALA B N 1
ATOM 12456 C CA . ALA B 1 615 ? -16.031 12.195 16.312 1 98.56 615 ALA B CA 1
ATOM 12457 C C . ALA B 1 615 ? -15.469 11.203 15.289 1 98.56 615 ALA B C 1
ATOM 12459 O O . ALA B 1 615 ? -15.68 11.359 14.086 1 98.56 615 ALA B O 1
ATOM 12460 N N . SER B 1 616 ? -14.828 10.188 15.75 1 97.19 616 SER B N 1
ATOM 12461 C CA . SER B 1 616 ? -14.164 9.211 14.891 1 97.19 616 SER B CA 1
ATOM 12462 C C . SER B 1 616 ? -15.172 8.266 14.25 1 97.19 616 SER B C 1
ATOM 12464 O O . SER B 1 616 ? -16.297 8.125 14.734 1 97.19 616 SER B O 1
ATOM 12466 N N . GLY B 1 617 ? -14.695 7.629 13.141 1 96.56 617 GLY B N 1
ATOM 12467 C CA . GLY B 1 617 ? -15.5 6.625 12.469 1 96.56 617 GLY B CA 1
ATOM 12468 C C . GLY B 1 617 ? -15.32 5.23 13.039 1 96.56 617 GLY B C 1
ATOM 12469 O O . GLY B 1 617 ? -14.242 4.902 13.555 1 96.56 617 GLY B O 1
ATOM 12470 N N . GLY B 1 618 ? -16.328 4.445 12.93 1 95.56 618 GLY B N 1
ATOM 12471 C CA . GLY B 1 618 ? -16.312 3.084 13.438 1 95.56 618 GLY B CA 1
ATOM 12472 C C . GLY B 1 618 ? -17.656 2.383 13.297 1 95.56 618 GLY B C 1
ATOM 12473 O O . GLY B 1 618 ? -17.969 1.476 14.062 1 95.56 618 GLY B O 1
ATOM 12474 N N . GLY B 1 619 ? -18.438 2.818 12.383 1 96 619 GLY B N 1
ATOM 12475 C CA . GLY B 1 619 ? -19.734 2.213 12.164 1 96 619 GLY B CA 1
ATOM 12476 C C . GLY B 1 619 ? -20.719 2.482 13.281 1 96 619 GLY B C 1
ATOM 12477 O O . GLY B 1 619 ? -20.766 3.59 13.828 1 96 619 GLY B O 1
ATOM 12478 N N . ILE B 1 620 ? -21.531 1.531 13.555 1 96.81 620 ILE B N 1
ATOM 12479 C CA . ILE B 1 620 ? -22.609 1.704 14.523 1 96.81 620 ILE B CA 1
ATOM 12480 C C . ILE B 1 620 ? -22.016 1.814 15.93 1 96.81 620 ILE B C 1
ATOM 12482 O O . ILE B 1 620 ? -22.609 2.447 16.812 1 96.81 620 ILE B O 1
ATOM 12486 N N . ARG B 1 621 ? -20.844 1.228 16.156 1 96.25 621 ARG B N 1
ATOM 12487 C CA . ARG B 1 621 ? -20.172 1.387 17.438 1 96.25 621 ARG B CA 1
ATOM 12488 C C . ARG B 1 621 ? -19.812 2.85 17.688 1 96.25 621 ARG B C 1
ATOM 12490 O O . ARG B 1 621 ? -20.078 3.379 18.766 1 96.25 621 ARG B O 1
ATOM 12497 N N . ALA B 1 622 ? -19.297 3.512 16.719 1 97.56 622 ALA B N 1
ATOM 12498 C CA . ALA B 1 622 ? -18.938 4.926 16.812 1 97.56 622 ALA B CA 1
ATOM 12499 C C . ALA B 1 622 ? -20.188 5.793 16.938 1 97.56 622 ALA B C 1
ATOM 12501 O O . ALA B 1 622 ? -20.188 6.805 17.641 1 97.56 622 ALA B O 1
ATOM 12502 N N . ALA B 1 623 ? -21.234 5.383 16.234 1 98.44 623 ALA B N 1
ATOM 12503 C CA . ALA B 1 623 ? -22.5 6.129 16.312 1 98.44 623 ALA B CA 1
ATOM 12504 C C . ALA B 1 623 ? -23.047 6.109 17.734 1 98.44 623 ALA B C 1
ATOM 12506 O O . ALA B 1 623 ? -23.438 7.152 18.266 1 98.44 623 ALA B O 1
ATOM 12507 N N . MET B 1 624 ? -23.031 4.961 18.312 1 97.62 624 MET B N 1
ATOM 12508 C CA . MET B 1 624 ? -23.562 4.82 19.672 1 97.62 624 MET B CA 1
ATOM 12509 C C . MET B 1 624 ? -22.672 5.555 20.672 1 97.62 624 MET B C 1
ATOM 12511 O O . MET B 1 624 ? -23.188 6.211 21.578 1 97.62 624 MET B O 1
ATOM 12515 N N . TRP B 1 625 ? -21.375 5.398 20.531 1 96.88 625 TRP B N 1
ATOM 12516 C CA . TRP B 1 625 ? -20.438 6.078 21.406 1 96.88 625 TRP B CA 1
ATOM 12517 C C . TRP B 1 625 ? -20.625 7.59 21.344 1 96.88 625 TRP B C 1
ATOM 12519 O O . TRP B 1 625 ? -20.766 8.25 22.375 1 96.88 625 TRP B O 1
ATOM 12529 N N . THR B 1 626 ? -20.672 8.164 20.125 1 98.25 626 THR B N 1
ATOM 12530 C CA . THR B 1 626 ? -20.812 9.602 19.906 1 98.25 626 THR B CA 1
ATOM 12531 C C . THR B 1 626 ? -22.141 10.109 20.453 1 98.25 626 THR B C 1
ATOM 12533 O O . THR B 1 626 ? -22.188 11.102 21.172 1 98.25 626 THR B O 1
ATOM 12536 N N . ALA B 1 627 ? -23.234 9.398 20.109 1 98.25 627 ALA B N 1
ATOM 12537 C CA . ALA B 1 627 ? -24.562 9.781 20.594 1 98.25 627 ALA B CA 1
ATOM 12538 C C . ALA B 1 627 ? -24.625 9.742 22.109 1 98.25 627 ALA B C 1
ATOM 12540 O O . ALA B 1 627 ? -25.172 10.656 22.734 1 98.25 627 ALA B O 1
ATOM 12541 N N . GLY B 1 628 ? -24.016 8.711 22.688 1 97.31 628 GLY B N 1
ATOM 12542 C CA . GLY B 1 628 ? -24.062 8.547 24.141 1 97.31 628 GLY B CA 1
ATOM 12543 C C . GLY B 1 628 ? -23.25 9.602 24.875 1 97.31 628 GLY B C 1
ATOM 12544 O O . GLY B 1 628 ? -23.703 10.148 25.875 1 97.31 628 GLY B O 1
ATOM 12545 N N . VAL B 1 629 ? -22.062 9.898 24.406 1 96.88 629 VAL B N 1
ATOM 12546 C CA . VAL B 1 629 ? -21.203 10.883 25.062 1 96.88 629 VAL B CA 1
ATOM 12547 C C . VAL B 1 629 ? -21.844 12.266 24.969 1 96.88 629 VAL B C 1
ATOM 12549 O O . VAL B 1 629 ? -21.844 13.023 25.938 1 96.88 629 VAL B O 1
ATOM 12552 N N . LEU B 1 630 ? -22.422 12.617 23.812 1 98 630 LEU B N 1
ATOM 12553 C CA . LEU B 1 630 ? -23.031 13.93 23.656 1 98 630 LEU B CA 1
ATOM 12554 C C . LEU B 1 630 ? -24.297 14.039 24.5 1 98 630 LEU B C 1
ATOM 12556 O O . LEU B 1 630 ? -24.625 15.125 25 1 98 630 LEU B O 1
ATOM 12560 N N . GLU B 1 631 ? -25.031 12.906 24.594 1 97.31 631 GLU B N 1
ATOM 12561 C CA . GLU B 1 631 ? -26.172 12.914 25.5 1 97.31 631 GLU B CA 1
ATOM 12562 C C . GLU B 1 631 ? -25.734 13.164 26.938 1 97.31 631 GLU B C 1
ATOM 12564 O O . GLU B 1 631 ? -26.375 13.945 27.641 1 97.31 631 GLU B O 1
ATOM 12569 N N . ARG B 1 632 ? -24.672 12.516 27.312 1 95.62 632 ARG B N 1
ATOM 12570 C CA . ARG B 1 632 ? -24.141 12.727 28.656 1 95.62 632 ARG B CA 1
ATOM 12571 C C . ARG B 1 632 ? -23.703 14.172 28.859 1 95.62 632 ARG B C 1
ATOM 12573 O O . ARG B 1 632 ? -23.953 14.758 29.906 1 95.62 632 ARG B O 1
ATOM 12580 N N . LEU B 1 633 ? -23.078 14.734 27.891 1 96.19 633 LEU B N 1
ATOM 12581 C CA . LEU B 1 633 ? -22.688 16.141 27.938 1 96.19 633 LEU B CA 1
ATOM 12582 C C . LEU B 1 633 ? -23.906 17.047 28.062 1 96.19 633 LEU B C 1
ATOM 12584 O O . LEU B 1 633 ? -23.906 17.969 28.891 1 96.19 633 LEU B O 1
ATOM 12588 N N . ARG B 1 634 ? -24.953 16.812 27.297 1 96.25 634 ARG B N 1
ATOM 12589 C CA . ARG B 1 634 ? -26.188 17.578 27.344 1 96.25 634 ARG B CA 1
ATOM 12590 C C . ARG B 1 634 ? -26.812 17.516 28.734 1 96.25 634 ARG B C 1
ATOM 12592 O O . ARG B 1 634 ? -27.234 18.547 29.266 1 96.25 634 ARG B O 1
ATOM 12599 N N . ASP B 1 635 ? -26.766 16.391 29.344 1 94.62 635 ASP B N 1
ATOM 12600 C CA . ASP B 1 635 ? -27.484 16.156 30.594 1 94.62 635 ASP B CA 1
ATOM 12601 C C . ASP B 1 635 ? -26.656 16.609 31.797 1 94.62 635 ASP B C 1
ATOM 12603 O O . ASP B 1 635 ? -27.141 16.594 32.938 1 94.62 635 ASP B O 1
ATOM 12607 N N . SER B 1 636 ? -25.469 16.938 31.547 1 93.5 636 SER B N 1
ATOM 12608 C CA . SER B 1 636 ? -24.609 17.375 32.656 1 93.5 636 SER B CA 1
ATOM 12609 C C . SER B 1 636 ? -25.031 18.734 33.188 1 93.5 636 SER B C 1
ATOM 12611 O O . SER B 1 636 ? -24.75 19.078 34.344 1 93.5 636 SER B O 1
ATOM 12613 N N . GLY B 1 637 ? -25.688 19.625 32.375 1 93.44 637 GLY B N 1
ATOM 12614 C CA . GLY B 1 637 ? -26.141 20.953 32.812 1 93.44 637 GLY B CA 1
ATOM 12615 C C . GLY B 1 637 ? -26.469 21.875 31.641 1 93.44 637 GLY B C 1
ATOM 12616 O O . GLY B 1 637 ? -26.375 21.469 30.484 1 93.44 637 GLY B O 1
ATOM 12617 N N . PRO B 1 638 ? -26.875 23.062 32 1 93.31 638 PRO B N 1
ATOM 12618 C CA . PRO B 1 638 ? -27.234 24 30.953 1 93.31 638 PRO B CA 1
ATOM 12619 C C . PRO B 1 638 ? -26.062 24.375 30.062 1 93.31 638 PRO B C 1
ATOM 12621 O O . PRO B 1 638 ? -26.234 24.547 28.844 1 93.31 638 PRO B O 1
ATOM 12624 N N . CYS B 1 639 ? -24.906 24.453 30.641 1 95.81 639 CYS B N 1
ATOM 12625 C CA . CYS B 1 639 ? -23.734 24.75 29.812 1 95.81 639 CYS B CA 1
ATOM 12626 C C . CYS B 1 639 ? -23.375 23.562 28.922 1 95.81 639 CYS B C 1
ATOM 12628 O O . CYS B 1 639 ? -23.016 23.75 27.766 1 95.81 639 CYS B O 1
ATOM 12630 N N . GLY B 1 640 ? -23.438 22.375 29.453 1 95.25 640 GLY B N 1
ATOM 12631 C CA . GLY B 1 640 ? -23.125 21.203 28.672 1 95.25 640 GLY B CA 1
ATOM 12632 C C . GLY B 1 640 ? -23.969 21.062 27.406 1 95.25 640 GLY B C 1
ATOM 12633 O O . GLY B 1 640 ? -23.484 20.578 26.391 1 95.25 640 GLY B O 1
ATOM 12634 N N . ALA B 1 641 ? -25.125 21.594 27.438 1 95.5 641 ALA B N 1
ATOM 12635 C CA . ALA B 1 641 ? -26.078 21.469 26.328 1 95.5 641 ALA B CA 1
ATOM 12636 C C . ALA B 1 641 ? -25.75 22.469 25.219 1 95.5 641 ALA B C 1
ATOM 12638 O O . ALA B 1 641 ? -26.172 22.297 24.078 1 95.5 641 ALA B O 1
ATOM 12639 N N . GLN B 1 642 ? -24.984 23.531 25.578 1 96.25 642 GLN B N 1
ATOM 12640 C CA . GLN B 1 642 ? -24.828 24.609 24.609 1 96.25 642 GLN B CA 1
ATOM 12641 C C . GLN B 1 642 ? -23.359 24.969 24.422 1 96.25 642 GLN B C 1
ATOM 12643 O O . GLN B 1 642 ? -23.031 25.844 23.625 1 96.25 642 GLN B O 1
ATOM 12648 N N . SER B 1 643 ? -22.469 24.25 25.031 1 96.75 643 SER B N 1
ATOM 12649 C CA . SER B 1 643 ? -21.062 24.625 25.062 1 96.75 643 SER B CA 1
ATOM 12650 C C . SER B 1 643 ? -20.391 24.359 23.719 1 96.75 643 SER B C 1
ATOM 12652 O O . SER B 1 643 ? -19.406 25.031 23.375 1 96.75 643 SER B O 1
ATOM 12654 N N . VAL B 1 644 ? -20.906 23.391 22.922 1 98.5 644 VAL B N 1
ATOM 12655 C CA . VAL B 1 644 ? -20.25 22.969 21.688 1 98.5 644 VAL B CA 1
ATOM 12656 C C . VAL B 1 644 ? -20.562 23.953 20.562 1 98.5 644 VAL B C 1
ATOM 12658 O O . VAL B 1 644 ? -21.734 24.281 20.344 1 98.5 644 VAL B O 1
ATOM 12661 N N . PHE B 1 645 ? -19.594 24.469 19.953 1 97.69 645 PHE B N 1
ATOM 12662 C CA . PHE B 1 645 ? -19.75 25.359 18.812 1 97.69 645 PHE B CA 1
ATOM 12663 C C . PHE B 1 645 ? -19.891 24.578 17.516 1 97.69 645 PHE B C 1
ATOM 12665 O O . PHE B 1 645 ? -20.844 24.781 16.766 1 97.69 645 PHE B O 1
ATOM 12672 N N . LEU B 1 646 ? -18.906 23.641 17.281 1 97.94 646 LEU B N 1
ATOM 12673 C CA . LEU B 1 646 ? -18.844 22.906 16.031 1 97.94 646 LEU B CA 1
ATOM 12674 C C . LEU B 1 646 ? -18.391 21.469 16.266 1 97.94 646 LEU B C 1
ATOM 12676 O O . LEU B 1 646 ? -17.5 21.219 17.078 1 97.94 646 LEU B O 1
ATOM 12680 N N . SER B 1 647 ? -19 20.531 15.539 1 98.69 647 SER B N 1
ATOM 12681 C CA . SER B 1 647 ? -18.641 19.125 15.594 1 98.69 647 SER B CA 1
ATOM 12682 C C . SER B 1 647 ? -18.297 18.578 14.211 1 98.69 647 SER B C 1
ATOM 12684 O O . SER B 1 647 ? -19.031 18.844 13.25 1 98.69 647 SER B O 1
ATOM 12686 N N . SER B 1 648 ? -17.156 17.938 14.07 1 98.56 648 SER B N 1
ATOM 12687 C CA . SER B 1 648 ? -16.734 17.234 12.859 1 98.56 648 SER B CA 1
ATOM 12688 C C . SER B 1 648 ? -16.812 15.727 13.031 1 98.56 648 SER B C 1
ATOM 12690 O O . SER B 1 648 ? -16.234 15.172 13.969 1 98.56 648 SER B O 1
ATOM 12692 N N . GLY B 1 649 ? -17.594 15.047 12.172 1 98.62 649 GLY B N 1
ATOM 12693 C CA . GLY B 1 649 ? -17.766 13.617 12.32 1 98.62 649 GLY B CA 1
ATOM 12694 C C . GLY B 1 649 ? -17.391 12.844 11.07 1 98.62 649 GLY B C 1
ATOM 12695 O O . GLY B 1 649 ? -17.422 13.383 9.961 1 98.62 649 GLY B O 1
ATOM 12696 N N . VAL B 1 650 ? -17.016 11.57 11.25 1 98.25 650 VAL B N 1
ATOM 12697 C CA . VAL B 1 650 ? -16.656 10.672 10.156 1 98.25 650 VAL B CA 1
ATOM 12698 C C . VAL B 1 650 ? -17.422 9.352 10.305 1 98.25 650 VAL B C 1
ATOM 12700 O O . VAL B 1 650 ? -17.5 8.797 11.398 1 98.25 650 VAL B O 1
ATOM 12703 N N . SER B 1 651 ? -17.984 8.859 9.211 1 97.94 651 SER B N 1
ATOM 12704 C CA . SER B 1 651 ? -18.641 7.555 9.18 1 97.94 651 SER B CA 1
ATOM 12705 C C . SER B 1 651 ? -19.609 7.387 10.352 1 97.94 651 SER B C 1
ATOM 12707 O O . SER B 1 651 ? -20.469 8.234 10.57 1 97.94 651 SER B O 1
ATOM 12709 N N . GLY B 1 652 ? -19.453 6.449 11.188 1 98.19 652 GLY B N 1
ATOM 12710 C CA . GLY B 1 652 ? -20.328 6.242 12.328 1 98.19 652 GLY B CA 1
ATOM 12711 C C . GLY B 1 652 ? -20.359 7.422 13.273 1 98.19 652 GLY B C 1
ATOM 12712 O O . GLY B 1 652 ? -21.391 7.688 13.906 1 98.19 652 GLY B O 1
ATOM 12713 N N . GLY B 1 653 ? -19.234 8.109 13.398 1 98.56 653 GLY B N 1
ATOM 12714 C CA . GLY B 1 653 ? -19.219 9.336 14.188 1 98.56 653 GLY B CA 1
ATOM 12715 C C . GLY B 1 653 ? -20.188 10.383 13.664 1 98.56 653 GLY B C 1
ATOM 12716 O O . GLY B 1 653 ? -20.828 11.086 14.445 1 98.56 653 GLY B O 1
ATOM 12717 N N . SER B 1 654 ? -20.344 10.516 12.32 1 98.62 654 SER B N 1
ATOM 12718 C CA . SER B 1 654 ? -21.297 11.422 11.711 1 98.62 654 SER B CA 1
ATOM 12719 C C . SER B 1 654 ? -22.734 11.008 12.023 1 98.62 654 SER B C 1
ATOM 12721 O O . SER B 1 654 ? -23.578 11.852 12.305 1 98.62 654 SER B O 1
ATOM 12723 N N . VAL B 1 655 ? -22.953 9.688 11.969 1 98.62 655 VAL B N 1
ATOM 12724 C CA . VAL B 1 655 ? -24.281 9.18 12.297 1 98.62 655 VAL B CA 1
ATOM 12725 C C . VAL B 1 655 ? -24.625 9.516 13.742 1 98.62 655 VAL B C 1
ATOM 12727 O O . VAL B 1 655 ? -25.734 9.953 14.039 1 98.62 655 VAL B O 1
ATOM 12730 N N . GLY B 1 656 ? -23.672 9.328 14.633 1 98.75 656 GLY B N 1
ATOM 12731 C CA . GLY B 1 656 ? -23.875 9.672 16.031 1 98.75 656 GLY B CA 1
ATOM 12732 C C . GLY B 1 656 ? -24.156 11.141 16.25 1 98.75 656 GLY B C 1
ATOM 12733 O O . GLY B 1 656 ? -25 11.5 17.078 1 98.75 656 GLY B O 1
ATOM 12734 N N . LEU B 1 657 ? -23.484 12.031 15.523 1 98.81 657 LEU B N 1
ATOM 12735 C CA . LEU B 1 657 ? -23.703 13.469 15.617 1 98.81 657 LEU B CA 1
ATOM 12736 C C . LEU B 1 657 ? -25.109 13.836 15.18 1 98.81 657 LEU B C 1
ATOM 12738 O O . LEU B 1 657 ? -25.766 14.664 15.812 1 98.81 657 LEU B O 1
ATOM 12742 N N . VAL B 1 658 ? -25.609 13.219 14.117 1 98.62 658 VAL B N 1
ATOM 12743 C CA . VAL B 1 658 ? -26.938 13.484 13.594 1 98.62 658 VAL B CA 1
ATOM 12744 C C . VAL B 1 658 ? -27.984 12.984 14.594 1 98.62 658 VAL B C 1
ATOM 12746 O O . VAL B 1 658 ? -29 13.656 14.828 1 98.62 658 VAL B O 1
ATOM 12749 N N . LEU B 1 659 ? -27.734 11.82 15.18 1 98.62 659 LEU B N 1
ATOM 12750 C CA . LEU B 1 659 ? -28.656 11.281 16.172 1 98.62 659 LEU B CA 1
ATOM 12751 C C . LEU B 1 659 ? -28.719 12.195 17.406 1 98.62 659 LEU B C 1
ATOM 12753 O O . LEU B 1 659 ? -29.781 12.32 18.031 1 98.62 659 LEU B O 1
ATOM 12757 N N . ALA B 1 660 ? -27.641 12.805 17.734 1 98.25 660 ALA B N 1
ATOM 12758 C CA . ALA B 1 660 ? -27.547 13.656 18.922 1 98.25 660 ALA B CA 1
ATOM 12759 C C . ALA B 1 660 ? -28.438 14.891 18.781 1 98.25 660 ALA B C 1
ATOM 12761 O O . ALA B 1 660 ? -28.703 15.586 19.766 1 98.25 660 ALA B O 1
ATOM 12762 N N . ARG B 1 661 ? -28.953 15.164 17.594 1 97.12 661 ARG B N 1
ATOM 12763 C CA . ARG B 1 661 ? -29.875 16.266 17.359 1 97.12 661 ARG B CA 1
ATOM 12764 C C . ARG B 1 661 ? -31.234 16 17.984 1 97.12 661 ARG B C 1
ATOM 12766 O O . ARG B 1 661 ? -32 16.922 18.25 1 97.12 661 ARG B O 1
ATOM 12773 N N . GLY B 1 662 ? -31.516 14.688 18.172 1 95.06 662 GLY B N 1
ATOM 12774 C CA . GLY B 1 662 ? -32.812 14.297 18.688 1 95.06 662 GLY B CA 1
ATOM 12775 C C . GLY B 1 662 ? -32.875 14.297 20.203 1 95.06 662 GLY B C 1
ATOM 12776 O O . GLY B 1 662 ? -31.875 14.625 20.875 1 95.06 662 GLY B O 1
ATOM 12777 N N . ASP B 1 663 ? -33.969 13.828 20.734 1 94.31 663 ASP B N 1
ATOM 12778 C CA . ASP B 1 663 ? -34.219 13.898 22.172 1 94.31 663 ASP B CA 1
ATOM 12779 C C . ASP B 1 663 ? -33.625 12.695 22.906 1 94.31 663 ASP B C 1
ATOM 12781 O O . ASP B 1 663 ? -33.281 12.781 24.078 1 94.31 663 ASP B O 1
ATOM 12785 N N . THR B 1 664 ? -33.562 11.617 22.188 1 96.62 664 THR B N 1
ATOM 12786 C CA . THR B 1 664 ? -33.062 10.391 22.812 1 96.62 664 THR B CA 1
ATOM 12787 C C . THR B 1 664 ? -31.984 9.75 21.953 1 96.62 664 THR B C 1
ATOM 12789 O O . THR B 1 664 ? -32.125 8.633 21.469 1 96.62 664 THR B O 1
ATOM 12792 N N . PRO B 1 665 ? -30.875 10.367 21.953 1 97.06 665 PRO B N 1
ATOM 12793 C CA . PRO B 1 665 ? -29.828 9.922 21.016 1 97.06 665 PRO B CA 1
ATOM 12794 C C . PRO B 1 665 ? -29.359 8.5 21.312 1 97.06 665 PRO B C 1
ATOM 12796 O O . PRO B 1 665 ? -29.172 7.707 20.375 1 97.06 665 PRO B O 1
ATOM 12799 N N . THR B 1 666 ? -29.094 8.109 22.547 1 96.62 666 THR B N 1
ATOM 12800 C CA . THR B 1 666 ? -28.609 6.781 22.891 1 96.62 666 THR B CA 1
ATOM 12801 C C . THR B 1 666 ? -29.609 5.711 22.484 1 96.62 666 THR B C 1
ATOM 12803 O O . THR B 1 666 ? -29.234 4.695 21.891 1 96.62 666 THR B O 1
ATOM 12806 N N . LEU B 1 667 ? -30.859 5.973 22.797 1 96.5 667 LEU B N 1
ATOM 12807 C CA . LEU B 1 667 ? -31.906 5.031 22.422 1 96.5 667 LEU B CA 1
ATOM 12808 C C . LEU B 1 667 ? -32.031 4.91 20.906 1 96.5 667 LEU B C 1
ATOM 12810 O O . LEU B 1 667 ? -32.25 3.812 20.391 1 96.5 667 LEU B O 1
ATOM 12814 N N . ASP B 1 668 ? -32 6.016 20.266 1 97.56 668 ASP B N 1
ATOM 12815 C CA . ASP B 1 668 ? -32.062 6.008 18.812 1 97.56 668 ASP B CA 1
ATOM 12816 C C . ASP B 1 668 ? -30.875 5.223 18.219 1 97.56 668 ASP B C 1
ATOM 12818 O O . ASP B 1 668 ? -31.047 4.504 17.234 1 97.56 668 ASP B O 1
ATOM 12822 N N . ALA B 1 669 ? -29.688 5.422 18.797 1 97.81 669 ALA B N 1
ATOM 12823 C CA . ALA B 1 669 ? -28.531 4.66 18.328 1 97.81 669 ALA B CA 1
ATOM 12824 C C . ALA B 1 669 ? -28.734 3.164 18.547 1 97.81 669 ALA B C 1
ATOM 12826 O O . ALA B 1 669 ? -28.312 2.35 17.734 1 97.81 669 ALA B O 1
ATOM 12827 N N . GLU B 1 670 ? -29.328 2.781 19.609 1 96 670 GLU B N 1
ATOM 12828 C CA . GLU B 1 670 ? -29.641 1.38 19.891 1 96 670 GLU B CA 1
ATOM 12829 C C . GLU B 1 670 ? -30.594 0.809 18.844 1 96 670 GLU B C 1
ATOM 12831 O O . GLU B 1 670 ? -30.453 -0.344 18.438 1 96 670 GLU B O 1
ATOM 12836 N N . ARG B 1 671 ? -31.547 1.599 18.484 1 95.38 671 ARG B N 1
ATOM 12837 C CA . ARG B 1 671 ? -32.5 1.173 17.453 1 95.38 671 ARG B CA 1
ATOM 12838 C C . ARG B 1 671 ? -31.781 0.922 16.125 1 95.38 671 ARG B C 1
ATOM 12840 O O . ARG B 1 671 ? -32.094 -0.046 15.43 1 95.38 671 ARG B O 1
ATOM 12847 N N . LEU B 1 672 ? -30.859 1.755 15.812 1 97 672 LEU B N 1
ATOM 12848 C CA . LEU B 1 672 ? -30.109 1.584 14.578 1 97 672 LEU B CA 1
ATOM 12849 C C . LEU B 1 672 ? -29.188 0.384 14.664 1 97 672 LEU B C 1
ATOM 12851 O O . LEU B 1 672 ? -28.781 -0.18 13.648 1 97 672 LEU B O 1
ATOM 12855 N N . ALA B 1 673 ? -28.75 0.012 15.898 1 95.81 673 ALA B N 1
ATOM 12856 C CA . ALA B 1 673 ? -27.812 -1.077 16.125 1 95.81 673 ALA B CA 1
ATOM 12857 C C . ALA B 1 673 ? -28.484 -2.436 15.969 1 95.81 673 ALA B C 1
ATOM 12859 O O . ALA B 1 673 ? -27.812 -3.471 15.938 1 95.81 673 ALA B O 1
ATOM 12860 N N . GLU B 1 674 ? -29.797 -2.453 15.859 1 93.19 674 GLU B N 1
ATOM 12861 C CA . GLU B 1 674 ? -30.516 -3.697 15.602 1 93.19 674 GLU B CA 1
ATOM 12862 C C . GLU B 1 674 ? -30.125 -4.285 14.25 1 93.19 674 GLU B C 1
ATOM 12864 O O . GLU B 1 674 ? -29.578 -3.582 13.398 1 93.19 674 GLU B O 1
ATOM 12869 N N . PRO B 1 675 ? -30.344 -5.52 14.055 1 92.56 675 PRO B N 1
ATOM 12870 C CA . PRO B 1 675 ? -29.781 -6.219 12.898 1 92.56 675 PRO B CA 1
ATOM 12871 C C . PRO B 1 675 ? -30.469 -5.832 11.586 1 92.56 675 PRO B C 1
ATOM 12873 O O . PRO B 1 675 ? -29.984 -6.188 10.508 1 92.56 675 PRO B O 1
ATOM 12876 N N . HIS B 1 676 ? -31.516 -5.035 11.555 1 92.69 676 HIS B N 1
ATOM 12877 C CA . HIS B 1 676 ? -32.375 -4.809 10.391 1 92.69 676 HIS B CA 1
ATOM 12878 C C . HIS B 1 676 ? -31.625 -4.051 9.305 1 92.69 676 HIS B C 1
ATOM 12880 O O . HIS B 1 676 ? -31.766 -4.348 8.117 1 92.69 676 HIS B O 1
ATOM 12886 N N . GLY B 1 677 ? -30.844 -3.039 9.742 1 94.06 677 GLY B N 1
ATOM 12887 C CA . GLY B 1 677 ? -30.078 -2.293 8.758 1 94.06 677 GLY B CA 1
ATOM 12888 C C . GLY B 1 677 ? -29.078 -3.146 8.008 1 94.06 677 GLY B C 1
ATOM 12889 O O . GLY B 1 677 ? -29 -3.104 6.781 1 94.06 677 GLY B O 1
ATOM 12890 N N . LEU B 1 678 ? -28.312 -3.951 8.75 1 94.88 678 LEU B N 1
ATOM 12891 C CA . LEU B 1 678 ? -27.281 -4.801 8.156 1 94.88 678 LEU B CA 1
ATOM 12892 C C . LEU B 1 678 ? -27.906 -5.875 7.277 1 94.88 678 LEU B C 1
ATOM 12894 O O . LEU B 1 678 ? -27.391 -6.184 6.203 1 94.88 678 LEU B O 1
ATOM 12898 N N . ALA B 1 679 ? -29.047 -6.434 7.699 1 95.75 679 ALA B N 1
ATOM 12899 C CA . ALA B 1 679 ? -29.75 -7.449 6.914 1 95.75 679 ALA B CA 1
ATOM 12900 C C . ALA B 1 679 ? -30.188 -6.887 5.562 1 95.75 679 ALA B C 1
ATOM 12902 O O . ALA B 1 679 ? -30.031 -7.543 4.531 1 95.75 679 ALA B O 1
ATOM 12903 N N . ALA B 1 680 ? -30.688 -5.672 5.59 1 95.75 680 ALA B N 1
ATOM 12904 C CA . ALA B 1 680 ? -31.156 -5.027 4.367 1 95.75 680 ALA B CA 1
ATOM 12905 C C . ALA B 1 680 ? -30 -4.766 3.404 1 95.75 680 ALA B C 1
ATOM 12907 O O . ALA B 1 680 ? -30.125 -5.012 2.203 1 95.75 680 ALA B O 1
ATOM 12908 N N . VAL B 1 681 ? -28.984 -4.312 3.916 1 95.69 681 VAL B N 1
ATOM 12909 C CA . VAL B 1 681 ? -27.828 -3.959 3.092 1 95.69 681 VAL B CA 1
ATOM 12910 C C . VAL B 1 681 ? -27.25 -5.215 2.451 1 95.69 681 VAL B C 1
ATOM 12912 O O . VAL B 1 681 ? -26.891 -5.211 1.271 1 95.69 681 VAL B O 1
ATOM 12915 N N . LEU B 1 682 ? -27.141 -6.281 3.182 1 94.88 682 LEU B N 1
ATOM 12916 C CA . LEU B 1 682 ? -26.562 -7.516 2.66 1 94.88 682 LEU B CA 1
ATOM 12917 C C . LEU B 1 682 ? -27.453 -8.117 1.58 1 94.88 682 LEU B C 1
ATOM 12919 O O . LEU B 1 682 ? -26.953 -8.648 0.583 1 94.88 682 LEU B O 1
ATOM 12923 N N . THR B 1 683 ? -28.75 -8.023 1.777 1 95 683 THR B N 1
ATOM 12924 C CA . THR B 1 683 ? -29.688 -8.484 0.765 1 95 683 THR B CA 1
ATOM 12925 C C . THR B 1 683 ? -29.562 -7.664 -0.514 1 95 683 THR B C 1
ATOM 12927 O O . THR B 1 683 ? -29.562 -8.219 -1.616 1 95 683 THR B O 1
ATOM 12930 N N . GLY B 1 684 ? -29.422 -6.371 -0.314 1 94.5 684 GLY B N 1
ATOM 12931 C CA . GLY B 1 684 ? -29.234 -5.504 -1.464 1 94.5 684 GLY B CA 1
ATOM 12932 C C . GLY B 1 684 ? -27.938 -5.773 -2.199 1 94.5 684 GLY B C 1
ATOM 12933 O O . GLY B 1 684 ? -27.891 -5.766 -3.432 1 94.5 684 GLY B O 1
ATOM 12934 N N . THR B 1 685 ? -26.922 -6.078 -1.498 1 93.12 685 THR B N 1
ATOM 12935 C CA . THR B 1 685 ? -25.609 -6.332 -2.061 1 93.12 685 THR B CA 1
ATOM 12936 C C . THR B 1 685 ? -25.609 -7.621 -2.877 1 93.12 685 THR B C 1
ATOM 12938 O O . THR B 1 685 ? -25.078 -7.656 -3.99 1 93.12 685 THR B O 1
ATOM 12941 N N . LEU B 1 686 ? -26.234 -8.633 -2.344 1 93.69 686 LEU B N 1
ATOM 12942 C CA . LEU B 1 686 ? -26.109 -9.961 -2.924 1 93.69 686 LEU B CA 1
ATOM 12943 C C . LEU B 1 686 ? -27.125 -10.164 -4.051 1 93.69 686 LEU B C 1
ATOM 12945 O O . LEU B 1 686 ? -26.969 -11.062 -4.875 1 93.69 686 LEU B O 1
ATOM 12949 N N . VAL B 1 687 ? -28.234 -9.297 -4.059 1 95.25 687 VAL B N 1
ATOM 12950 C CA . VAL B 1 687 ? -29.266 -9.602 -5.047 1 95.25 687 VAL B CA 1
ATOM 12951 C C . VAL B 1 687 ? -29.562 -8.359 -5.883 1 95.25 687 VAL B C 1
ATOM 12953 O O . VAL B 1 687 ? -29.125 -8.258 -7.031 1 95.25 687 VAL B O 1
ATOM 12956 N N . GLY B 1 688 ? -30.125 -7.316 -5.211 1 92.44 688 GLY B N 1
ATOM 12957 C CA . GLY B 1 688 ? -30.562 -6.129 -5.934 1 92.44 688 GLY B CA 1
ATOM 12958 C C . GLY B 1 688 ? -29.438 -5.426 -6.66 1 92.44 688 GLY B C 1
ATOM 12959 O O . GLY B 1 688 ? -29.484 -5.25 -7.879 1 92.44 688 GLY B O 1
ATOM 12960 N N . ASP B 1 689 ? -28.469 -5.031 -5.945 1 91.56 689 ASP B N 1
ATOM 12961 C CA . ASP B 1 689 ? -27.344 -4.293 -6.512 1 91.56 689 ASP B CA 1
ATOM 12962 C C . ASP B 1 689 ? -26.562 -5.148 -7.508 1 91.56 689 ASP B C 1
ATOM 12964 O O . ASP B 1 689 ? -26.078 -4.641 -8.516 1 91.56 689 ASP B O 1
ATOM 12968 N N . LEU B 1 690 ? -26.406 -6.414 -7.156 1 87.88 690 LEU B N 1
ATOM 12969 C CA . LEU B 1 690 ? -25.688 -7.32 -8.055 1 87.88 690 LEU B CA 1
ATOM 12970 C C . LEU B 1 690 ? -26.406 -7.43 -9.398 1 87.88 690 LEU B C 1
ATOM 12972 O O . LEU B 1 690 ? -25.781 -7.387 -10.453 1 87.88 690 LEU B O 1
ATOM 12976 N N . PHE B 1 691 ? -27.719 -7.582 -9.336 1 88.12 691 PHE B N 1
ATOM 12977 C CA . PHE B 1 691 ? -28.531 -7.699 -10.539 1 88.12 691 PHE B CA 1
ATOM 12978 C C . PHE B 1 691 ? -28.5 -6.402 -11.344 1 88.12 691 PHE B C 1
ATOM 12980 O O . PHE B 1 691 ? -28.25 -6.422 -12.547 1 88.12 691 PHE B O 1
ATOM 12987 N N . ALA B 1 692 ? -28.672 -5.301 -10.688 1 90.06 692 ALA B N 1
ATOM 12988 C CA . ALA B 1 692 ? -28.719 -4 -11.352 1 90.06 692 ALA B CA 1
ATOM 12989 C C . ALA B 1 692 ? -27.344 -3.617 -11.898 1 90.06 692 ALA B C 1
ATOM 12991 O O . ALA B 1 692 ? -27.234 -3.107 -13.016 1 90.06 692 ALA B O 1
ATOM 12992 N N . GLY B 1 693 ? -26.328 -3.857 -11.117 1 85.44 693 GLY B N 1
ATOM 12993 C CA . GLY B 1 693 ? -24.969 -3.508 -11.523 1 85.44 693 GLY B CA 1
ATOM 12994 C C . GLY B 1 693 ? -24.484 -4.328 -12.703 1 85.44 693 GLY B C 1
ATOM 12995 O O . GLY B 1 693 ? -23.719 -3.832 -13.531 1 85.44 693 GLY B O 1
ATOM 12996 N N . SER B 1 694 ? -24.953 -5.527 -12.812 1 83.56 694 SER B N 1
ATOM 12997 C CA . SER B 1 694 ? -24.484 -6.422 -13.867 1 83.56 694 SER B CA 1
ATOM 12998 C C . SER B 1 694 ? -25.297 -6.227 -15.148 1 83.56 694 SER B C 1
ATOM 13000 O O . SER B 1 694 ? -24.781 -6.426 -16.25 1 83.56 694 SER B O 1
ATOM 13002 N N . THR B 1 695 ? -26.609 -5.809 -15.07 1 85.62 695 THR B N 1
ATOM 13003 C CA . THR B 1 695 ? -27.469 -5.797 -16.234 1 85.62 695 THR B CA 1
ATOM 13004 C C . THR B 1 695 ? -27.859 -4.371 -16.625 1 85.62 695 THR B C 1
ATOM 13006 O O . THR B 1 695 ? -28.312 -4.117 -17.734 1 85.62 695 THR B O 1
ATOM 13009 N N . GLY B 1 696 ? -27.703 -3.5 -15.648 1 87.12 696 GLY B N 1
ATOM 13010 C CA . GLY B 1 696 ? -28.172 -2.145 -15.867 1 87.12 696 GLY B CA 1
ATOM 13011 C C . GLY B 1 696 ? -29.672 -1.982 -15.617 1 87.12 696 GLY B C 1
ATOM 13012 O O . GLY B 1 696 ? -30.234 -0.929 -15.898 1 87.12 696 GLY B O 1
ATOM 13013 N N . LEU B 1 697 ? -30.297 -3.016 -15.055 1 91.19 697 LEU B N 1
ATOM 13014 C CA . LEU B 1 697 ? -31.734 -2.996 -14.789 1 91.19 697 LEU B CA 1
ATOM 13015 C C . LEU B 1 697 ? -32 -2.691 -13.32 1 91.19 697 LEU B C 1
ATOM 13017 O O . LEU B 1 697 ? -31.828 -3.561 -12.461 1 91.19 697 LEU B O 1
ATOM 13021 N N . ARG B 1 698 ? -32.438 -1.542 -13.055 1 92.19 698 ARG B N 1
ATOM 13022 C CA . ARG B 1 698 ? -32.75 -1.094 -11.703 1 92.19 698 ARG B CA 1
ATOM 13023 C C . ARG B 1 698 ? -34.219 -1.335 -11.367 1 92.19 698 ARG B C 1
ATOM 13025 O O . ARG B 1 698 ? -35.062 -0.468 -11.609 1 92.19 698 ARG B O 1
ATOM 13032 N N . VAL B 1 699 ? -34.531 -2.438 -10.688 1 91.94 699 VAL B N 1
ATOM 13033 C CA . VAL B 1 699 ? -35.906 -2.832 -10.375 1 91.94 699 VAL B CA 1
ATOM 13034 C C . VAL B 1 699 ? -36.375 -2.131 -9.102 1 91.94 699 VAL B C 1
ATOM 13036 O O . VAL B 1 699 ? -35.688 -2.209 -8.07 1 91.94 699 VAL B O 1
ATOM 13039 N N . PRO B 1 700 ? -37.469 -1.433 -9.172 1 90.94 700 PRO B N 1
ATOM 13040 C CA . PRO B 1 700 ? -37.969 -0.769 -7.977 1 90.94 700 PRO B CA 1
ATOM 13041 C C . PRO B 1 700 ? -38.375 -1.756 -6.883 1 90.94 700 PRO B C 1
ATOM 13043 O O . PRO B 1 700 ? -38.875 -2.848 -7.188 1 90.94 700 PRO B O 1
ATOM 13046 N N . SER B 1 701 ? -38.156 -1.419 -5.633 1 91.44 701 SER B N 1
ATOM 13047 C CA . SER B 1 701 ? -38.531 -2.238 -4.488 1 91.44 701 SER B CA 1
ATOM 13048 C C . SER B 1 701 ? -39.594 -1.553 -3.645 1 91.44 701 SER B C 1
ATOM 13050 O O . SER B 1 701 ? -39.719 -0.325 -3.652 1 91.44 701 SER B O 1
ATOM 13052 N N . TRP B 1 702 ? -40.281 -2.35 -2.932 1 89.81 702 TRP B N 1
ATOM 13053 C CA . TRP B 1 702 ? -41.375 -1.864 -2.076 1 89.81 702 TRP B CA 1
ATOM 13054 C C . TRP B 1 702 ? -40.812 -1.293 -0.775 1 89.81 702 TRP B C 1
ATOM 13056 O O . TRP B 1 702 ? -40 -1.925 -0.113 1 89.81 702 TRP B O 1
ATOM 13066 N N . SER B 1 703 ? -41.188 -0.051 -0.443 1 84.75 703 SER B N 1
ATOM 13067 C CA . SER B 1 703 ? -40.656 0.622 0.737 1 84.75 703 SER B CA 1
ATOM 13068 C C . SER B 1 703 ? -41.406 0.19 1.999 1 84.75 703 SER B C 1
ATOM 13070 O O . SER B 1 703 ? -42.406 -0.508 1.924 1 84.75 703 SER B O 1
ATOM 13072 N N . LEU B 1 704 ? -40.781 0.54 3.191 1 80.38 704 LEU B N 1
ATOM 13073 C CA . LEU B 1 704 ? -41.406 0.311 4.488 1 80.38 704 LEU B CA 1
ATOM 13074 C C . LEU B 1 704 ? -42.406 1.434 4.828 1 80.38 704 LEU B C 1
ATOM 13076 O O . LEU B 1 704 ? -42.25 2.551 4.324 1 80.38 704 LEU B O 1
ATOM 13080 N N . SER B 1 705 ? -43.5 1.209 5.344 1 62.91 705 SER B N 1
ATOM 13081 C CA . SER B 1 705 ? -44.469 2.234 5.758 1 62.91 705 SER B CA 1
ATOM 13082 C C . SER B 1 705 ? -43.906 3.096 6.879 1 62.91 705 SER B C 1
ATOM 13084 O O . SER B 1 705 ? -43.344 2.574 7.844 1 62.91 705 SER B O 1
ATOM 13086 N N . ASN B 1 706 ? -43.438 4.34 6.551 1 56.91 706 ASN B N 1
ATOM 13087 C CA . ASN B 1 706 ? -42.969 5.199 7.637 1 56.91 706 ASN B CA 1
ATOM 13088 C C . ASN B 1 706 ? -44.062 5.391 8.695 1 56.91 706 ASN B C 1
ATOM 13090 O O . ASN B 1 706 ? -45.25 5.34 8.383 1 56.91 706 ASN B O 1
ATOM 13094 N N . ARG B 1 707 ? -43.719 5.195 9.961 1 48.34 707 ARG B N 1
ATOM 13095 C CA . ARG B 1 707 ? -44.625 5.309 11.078 1 48.34 707 ARG B CA 1
ATOM 13096 C C . ARG B 1 707 ? -45.375 6.645 11.047 1 48.34 707 ARG B C 1
ATOM 13098 O O . ARG B 1 707 ? -46.438 6.781 11.633 1 48.34 707 ARG B O 1
ATOM 13105 N N . ASP B 1 708 ? -44.594 7.75 10.75 1 47.22 708 ASP B N 1
ATOM 13106 C CA . ASP B 1 708 ? -45.25 9.039 10.969 1 47.22 708 ASP B CA 1
ATOM 13107 C C . ASP B 1 708 ? -46.25 9.359 9.852 1 47.22 708 ASP B C 1
ATOM 13109 O O . ASP B 1 708 ? -46.75 10.477 9.758 1 47.22 708 ASP B O 1
ATOM 13113 N N . GLY B 1 709 ? -46.688 8.492 9.055 1 46.31 709 GLY B N 1
ATOM 13114 C CA . GLY B 1 709 ? -47.844 8.719 8.195 1 46.31 709 GLY B CA 1
ATOM 13115 C C . GLY B 1 709 ? -47.469 9.305 6.844 1 46.31 709 GLY B C 1
ATOM 13116 O O . GLY B 1 709 ? -48.344 9.484 5.984 1 46.31 709 GLY B O 1
ATOM 13117 N N . ASN B 1 710 ? -46.375 9.992 6.703 1 45 710 ASN B N 1
ATOM 13118 C CA . ASN B 1 710 ? -46.094 10.68 5.445 1 45 710 ASN B CA 1
ATOM 13119 C C . ASN B 1 710 ? -45.656 9.719 4.355 1 45 710 ASN B C 1
ATOM 13121 O O . ASN B 1 710 ? -44.5 9.773 3.914 1 45 710 ASN B O 1
ATOM 13125 N N . GLU B 1 711 ? -45.938 8.594 4.398 1 50.94 711 GLU B N 1
ATOM 13126 C CA . GLU B 1 711 ? -45.562 7.59 3.4 1 50.94 711 GLU B CA 1
ATOM 13127 C C . GLU B 1 711 ? -46.094 7.977 2.02 1 50.94 711 GLU B C 1
ATOM 13129 O O . GLU B 1 711 ? -47.219 8.469 1.888 1 50.94 711 GLU B O 1
ATOM 13134 N N . PRO B 1 712 ? -45.094 8.141 1.133 1 53.47 712 PRO B N 1
ATOM 13135 C CA . PRO B 1 712 ? -45.688 8.305 -0.194 1 53.47 712 PRO B CA 1
ATOM 13136 C C . PRO B 1 712 ? -46.812 7.309 -0.458 1 53.47 712 PRO B C 1
ATOM 13138 O O . PRO B 1 712 ? -46.781 6.18 0.041 1 53.47 712 PRO B O 1
ATOM 13141 N N . ALA B 1 713 ? -48 7.727 -0.537 1 54 713 ALA B N 1
ATOM 13142 C CA . ALA B 1 713 ? -49.188 6.922 -0.858 1 54 713 ALA B CA 1
ATOM 13143 C C . ALA B 1 713 ? -49.062 6.289 -2.242 1 54 713 ALA B C 1
ATOM 13145 O O . ALA B 1 713 ? -48.438 6.875 -3.143 1 54 713 ALA B O 1
ATOM 13146 N N . GLY B 1 714 ? -49.406 4.973 -2.396 1 56.53 714 GLY B N 1
ATOM 13147 C CA . GLY B 1 714 ? -49.688 4.199 -3.592 1 56.53 714 GLY B CA 1
ATOM 13148 C C . GLY B 1 714 ? -48.469 3.791 -4.359 1 56.53 714 GLY B C 1
ATOM 13149 O O . GLY B 1 714 ? -47.562 3.176 -3.797 1 56.53 714 GLY B O 1
ATOM 13150 N N . ARG B 1 715 ? -48.344 4.297 -5.562 1 59.66 715 ARG B N 1
ATOM 13151 C CA . ARG B 1 715 ? -47.375 3.965 -6.59 1 59.66 715 ARG B CA 1
ATOM 13152 C C . ARG B 1 715 ? -46 4.574 -6.27 1 59.66 715 ARG B C 1
ATOM 13154 O O . ARG B 1 715 ? -44.969 4.047 -6.688 1 59.66 715 ARG B O 1
ATOM 13161 N N . GLU B 1 716 ? -45.906 5.434 -5.289 1 65.12 716 GLU B N 1
ATOM 13162 C CA . GLU B 1 716 ? -44.656 6.145 -4.98 1 65.12 716 GLU B CA 1
ATOM 13163 C C . GLU B 1 716 ? -43.781 5.336 -4.035 1 65.12 716 GLU B C 1
ATOM 13165 O O . GLU B 1 716 ? -42.594 5.637 -3.875 1 65.12 716 GLU B O 1
ATOM 13170 N N . ARG B 1 717 ? -44.344 4.203 -3.664 1 78.06 717 ARG B N 1
ATOM 13171 C CA . ARG B 1 717 ? -43.594 3.338 -2.758 1 78.06 717 ARG B CA 1
ATOM 13172 C C . ARG B 1 717 ? -42.594 2.471 -3.523 1 78.06 717 ARG B C 1
ATOM 13174 O O . ARG B 1 717 ? -41.656 1.959 -2.945 1 78.06 717 ARG B O 1
ATOM 13181 N N . TRP B 1 718 ? -42.906 2.391 -4.785 1 84.31 718 TRP B N 1
ATOM 13182 C CA . TRP B 1 718 ? -42.031 1.599 -5.629 1 84.31 718 TRP B CA 1
ATOM 13183 C C . TRP B 1 718 ? -40.906 2.465 -6.211 1 84.31 718 TRP B C 1
ATOM 13185 O O . TRP B 1 718 ? -41.156 3.318 -7.066 1 84.31 718 TRP B O 1
ATOM 13195 N N . ARG B 1 719 ? -39.75 2.346 -5.734 1 84.38 719 ARG B N 1
ATOM 13196 C CA . ARG B 1 719 ? -38.625 3.078 -6.246 1 84.38 719 ARG B CA 1
ATOM 13197 C C . ARG B 1 719 ? -37.344 2.227 -6.184 1 84.38 719 ARG B C 1
ATOM 13199 O O . ARG B 1 719 ? -37.281 1.286 -5.391 1 84.38 719 ARG B O 1
ATOM 13206 N N . TRP B 1 720 ? -36.469 2.557 -7.043 1 89.81 720 TRP B N 1
ATOM 13207 C CA . TRP B 1 720 ? -35.188 1.887 -6.969 1 89.81 720 TRP B CA 1
ATOM 13208 C C . TRP B 1 720 ? -34.438 2.287 -5.703 1 89.81 720 TRP B C 1
ATOM 13210 O O . TRP B 1 720 ? -34.312 3.475 -5.387 1 89.81 720 TRP B O 1
ATOM 13220 N N . ARG B 1 721 ? -34.062 1.361 -4.965 1 91.62 721 ARG B N 1
ATOM 13221 C CA . ARG B 1 721 ? -33.219 1.547 -3.785 1 91.62 721 ARG B CA 1
ATOM 13222 C C . ARG B 1 721 ? -32 0.624 -3.826 1 91.62 721 ARG B C 1
ATOM 13224 O O . ARG B 1 721 ? -32.156 -0.601 -3.807 1 91.62 721 ARG B O 1
ATOM 13231 N N . ASP B 1 722 ? -30.859 1.247 -3.945 1 92.88 722 ASP B N 1
ATOM 13232 C CA . ASP B 1 722 ? -29.656 0.424 -3.799 1 92.88 722 ASP B CA 1
ATOM 13233 C C . ASP B 1 722 ? -29.453 0.01 -2.344 1 92.88 722 ASP B C 1
ATOM 13235 O O . ASP B 1 722 ? -30.281 0.321 -1.481 1 92.88 722 ASP B O 1
ATOM 13239 N N . ARG B 1 723 ? -28.5 -0.712 -2.055 1 95.38 723 ARG B N 1
ATOM 13240 C CA . ARG B 1 723 ? -28.297 -1.234 -0.706 1 95.38 723 ARG B CA 1
ATOM 13241 C C . ARG B 1 723 ? -28.172 -0.102 0.307 1 95.38 723 ARG B C 1
ATOM 13243 O O . ARG B 1 723 ? -28.594 -0.235 1.455 1 95.38 723 ARG B O 1
ATOM 13250 N N . ALA B 1 724 ? -27.578 1.037 -0.053 1 95.06 724 ALA B N 1
ATOM 13251 C CA . ALA B 1 724 ? -27.531 2.193 0.838 1 95.06 724 ALA B CA 1
ATOM 13252 C C . ALA B 1 724 ? -28.938 2.756 1.076 1 95.06 724 ALA B C 1
ATOM 13254 O O . ALA B 1 724 ? -29.281 3.102 2.207 1 95.06 724 ALA B O 1
ATOM 13255 N N . GLY B 1 725 ? -29.672 2.854 -0.026 1 93.12 725 GLY B N 1
ATOM 13256 C CA . GLY B 1 725 ? -31.047 3.303 0.101 1 93.12 725 GLY B CA 1
ATOM 13257 C C . GLY B 1 725 ? -31.891 2.404 0.99 1 93.12 725 GLY B C 1
ATOM 13258 O O . GLY B 1 725 ? -32.75 2.883 1.716 1 93.12 725 GLY B O 1
ATOM 13259 N N . LEU B 1 726 ? -31.641 1.121 0.919 1 95 726 LEU B N 1
ATOM 13260 C CA . LEU B 1 726 ? -32.344 0.183 1.78 1 95 726 LEU B CA 1
ATOM 13261 C C . LEU B 1 726 ? -32.031 0.426 3.246 1 95 726 LEU B C 1
ATOM 13263 O O . LEU B 1 726 ? -32.906 0.41 4.105 1 95 726 LEU B O 1
ATOM 13267 N N . MET B 1 727 ? -30.781 0.633 3.521 1 95.12 727 MET B N 1
ATOM 13268 C CA . MET B 1 727 ? -30.375 0.896 4.898 1 95.12 727 MET B CA 1
ATOM 13269 C C . MET B 1 727 ? -30.953 2.217 5.395 1 95.12 727 MET B C 1
ATOM 13271 O O . MET B 1 727 ? -31.406 2.312 6.535 1 95.12 727 MET B O 1
ATOM 13275 N N . GLU B 1 728 ? -30.922 3.268 4.559 1 94.06 728 GLU B N 1
ATOM 13276 C CA . GLU B 1 728 ? -31.516 4.555 4.914 1 94.06 728 GLU B CA 1
ATOM 13277 C C . GLU B 1 728 ? -33 4.414 5.246 1 94.06 728 GLU B C 1
ATOM 13279 O O . GLU B 1 728 ? -33.5 5.016 6.203 1 94.06 728 GLU B O 1
ATOM 13284 N N . ALA B 1 729 ? -33.625 3.586 4.426 1 92.25 729 ALA B N 1
ATOM 13285 C CA . ALA B 1 729 ? -35.031 3.352 4.66 1 92.25 729 ALA B CA 1
ATOM 13286 C C . ALA B 1 729 ? -35.281 2.727 6.031 1 92.25 729 ALA B C 1
ATOM 13288 O O . ALA B 1 729 ? -36.219 3.082 6.73 1 92.25 729 ALA B O 1
ATOM 13289 N N . VAL B 1 730 ? -34.438 1.822 6.41 1 94.38 730 VAL B N 1
ATOM 13290 C CA . VAL B 1 730 ? -34.562 1.189 7.719 1 94.38 730 VAL B CA 1
ATOM 13291 C C . VAL B 1 730 ? -34.25 2.215 8.812 1 94.38 730 VAL B C 1
ATOM 13293 O O . VAL B 1 730 ? -34.969 2.26 9.828 1 94.38 730 VAL B O 1
ATOM 13296 N N . TRP B 1 731 ? -33.219 3.049 8.625 1 95.19 731 TRP B N 1
ATOM 13297 C CA . TRP B 1 731 ? -32.875 4.086 9.594 1 95.19 731 TRP B CA 1
ATOM 13298 C C . TRP B 1 731 ? -34.062 5.027 9.828 1 95.19 731 TRP B C 1
ATOM 13300 O O . TRP B 1 731 ? -34.406 5.328 10.969 1 95.19 731 TRP B O 1
ATOM 13310 N N . GLU B 1 732 ? -34.656 5.457 8.734 1 92.81 732 GLU B N 1
ATOM 13311 C CA . GLU B 1 732 ? -35.781 6.398 8.805 1 92.81 732 GLU B CA 1
ATOM 13312 C C . GLU B 1 732 ? -37 5.762 9.461 1 92.81 732 GLU B C 1
ATOM 13314 O O . GLU B 1 732 ? -37.75 6.43 10.18 1 92.81 732 GLU B O 1
ATOM 13319 N N . TYR B 1 733 ? -37.125 4.496 9.156 1 91.56 733 TYR B N 1
ATOM 13320 C CA . TYR B 1 733 ? -38.219 3.764 9.758 1 91.56 733 TYR B CA 1
ATOM 13321 C C . TYR B 1 733 ? -38.062 3.631 11.266 1 91.56 733 TYR B C 1
ATOM 13323 O O . TYR B 1 733 ? -39 3.791 12.023 1 91.56 733 TYR B O 1
ATOM 13331 N N . ARG B 1 734 ? -36.875 3.398 11.75 1 93.25 734 ARG B N 1
ATOM 13332 C CA . ARG B 1 734 ? -36.594 3.135 13.164 1 93.25 734 ARG B CA 1
ATOM 13333 C C . ARG B 1 734 ? -36.438 4.434 13.945 1 93.25 734 ARG B C 1
ATOM 13335 O O . ARG B 1 734 ? -36.75 4.492 15.133 1 93.25 734 ARG B O 1
ATOM 13342 N N . VAL B 1 735 ? -35.906 5.438 13.266 1 95.5 735 VAL B N 1
ATOM 13343 C CA . VAL B 1 735 ? -35.688 6.746 13.875 1 95.5 735 VAL B CA 1
ATOM 13344 C C . VAL B 1 735 ? -36.281 7.832 12.992 1 95.5 735 VAL B C 1
ATOM 13346 O O . VAL B 1 735 ? -35.594 8.43 12.172 1 95.5 735 VAL B O 1
ATOM 13349 N N . PRO B 1 736 ? -37.438 8.219 13.18 1 90.88 736 PRO B N 1
ATOM 13350 C CA . PRO B 1 736 ? -38.188 9.125 12.305 1 90.88 736 PRO B CA 1
ATOM 13351 C C . PRO B 1 736 ? -37.531 10.492 12.164 1 90.88 736 PRO B C 1
ATOM 13353 O O . PRO B 1 736 ? -37.688 11.156 11.141 1 90.88 736 PRO B O 1
ATOM 13356 N N . SER B 1 737 ? -36.781 10.914 13.172 1 89.88 737 SER B N 1
ATOM 13357 C CA . SER B 1 737 ? -36.125 12.211 13.102 1 89.88 737 SER B CA 1
ATOM 13358 C C . SER B 1 737 ? -35.125 12.273 11.953 1 89.88 737 SER B C 1
ATOM 13360 O O . SER B 1 737 ? -34.719 13.352 11.523 1 89.88 737 SER B O 1
ATOM 13362 N N . LEU B 1 738 ? -34.75 11.148 11.43 1 93.94 738 LEU B N 1
ATOM 13363 C CA . LEU B 1 738 ? -33.781 11.086 10.352 1 93.94 738 LEU B CA 1
ATOM 13364 C C . LEU B 1 738 ? -34.438 11.344 9 1 93.94 738 LEU B C 1
ATOM 13366 O O . LEU B 1 738 ? -33.75 11.578 8 1 93.94 738 LEU B O 1
ATOM 13370 N N . THR B 1 739 ? -35.719 11.352 8.898 1 90 739 THR B N 1
ATOM 13371 C CA . THR B 1 739 ? -36.469 11.555 7.66 1 90 739 THR B CA 1
ATOM 13372 C C . THR B 1 739 ? -36.5 13.023 7.262 1 90 739 THR B C 1
ATOM 13374 O O . THR B 1 739 ? -36.688 13.352 6.09 1 90 739 THR B O 1
ATOM 13377 N N . GLY B 1 740 ? -36.25 13.898 8.25 1 88.62 740 GLY B N 1
ATOM 13378 C CA . GLY B 1 740 ? -36.25 15.32 7.957 1 88.62 740 GLY B CA 1
ATOM 13379 C C . GLY B 1 740 ? -35.188 15.75 6.969 1 88.62 740 GLY B C 1
ATOM 13380 O O . GLY B 1 740 ? -34.188 15.047 6.781 1 88.62 740 GLY B O 1
ATOM 13381 N N . ARG B 1 741 ? -35.5 16.844 6.301 1 90.56 741 ARG B N 1
ATOM 13382 C CA . ARG B 1 741 ? -34.531 17.406 5.34 1 90.56 741 ARG B CA 1
ATOM 13383 C C . ARG B 1 741 ? -33.312 17.969 6.051 1 90.56 741 ARG B C 1
ATOM 13385 O O . ARG B 1 741 ? -33.438 18.641 7.082 1 90.56 741 ARG B O 1
ATOM 13392 N N . PHE B 1 742 ? -32.25 17.641 5.496 1 93.5 742 PHE B N 1
ATOM 13393 C CA . PHE B 1 742 ? -31 18.234 5.992 1 93.5 742 PHE B CA 1
ATOM 13394 C C . PHE B 1 742 ? -31.062 19.75 5.938 1 93.5 742 PHE B C 1
ATOM 13396 O O . PHE B 1 742 ? -31.469 20.328 4.918 1 93.5 742 PHE B O 1
ATOM 13403 N N . ASP B 1 743 ? -30.719 20.469 7.039 1 93.56 743 ASP B N 1
ATOM 13404 C CA . ASP B 1 743 ? -30.797 21.922 7.105 1 93.56 743 ASP B CA 1
ATOM 13405 C C . ASP B 1 743 ? -29.672 22.5 7.965 1 93.56 743 ASP B C 1
ATOM 13407 O O . ASP B 1 743 ? -28.781 21.75 8.414 1 93.56 743 ASP B O 1
ATOM 13411 N N . ALA B 1 744 ? -29.656 23.781 8.047 1 94.56 744 ALA B N 1
ATOM 13412 C CA . ALA B 1 744 ? -28.547 24.453 8.734 1 94.56 744 ALA B CA 1
ATOM 13413 C C . ALA B 1 744 ? -28.938 24.828 10.164 1 94.56 744 ALA B C 1
ATOM 13415 O O . ALA B 1 744 ? -28.203 25.531 10.852 1 94.56 744 ALA B O 1
ATOM 13416 N N . SER B 1 745 ? -30.047 24.328 10.695 1 94.44 745 SER B N 1
ATOM 13417 C CA . SER B 1 745 ? -30.484 24.656 12.055 1 94.44 745 SER B CA 1
ATOM 13418 C C . SER B 1 745 ? -29.688 23.875 13.094 1 94.44 745 SER B C 1
ATOM 13420 O O . SER B 1 745 ? -29.438 22.672 12.914 1 94.44 745 SER B O 1
ATOM 13422 N N . VAL B 1 746 ? -29.297 24.594 14.102 1 96.12 746 VAL B N 1
ATOM 13423 C CA . VAL B 1 746 ? -28.531 23.953 15.172 1 96.12 746 VAL B CA 1
ATOM 13424 C C . VAL B 1 746 ? -29.484 23.375 16.203 1 96.12 746 VAL B C 1
ATOM 13426 O O . VAL B 1 746 ? -30.297 24.094 16.797 1 96.12 746 VAL B O 1
ATOM 13429 N N . ARG B 1 747 ? -29.453 22.078 16.344 1 95.06 747 ARG B N 1
ATOM 13430 C CA . ARG B 1 747 ? -30.25 21.359 17.328 1 95.06 747 ARG B CA 1
ATOM 13431 C C . ARG B 1 747 ? -29.391 20.359 18.094 1 95.06 747 ARG B C 1
ATOM 13433 O O . ARG B 1 747 ? -28.469 19.766 17.516 1 95.06 747 ARG B O 1
ATOM 13440 N N . GLY B 1 748 ? -29.641 20.219 19.422 1 95.19 748 GLY B N 1
ATOM 13441 C CA . GLY B 1 748 ? -28.906 19.25 20.219 1 95.19 748 GLY B CA 1
ATOM 13442 C C . GLY B 1 748 ? -27.562 19.781 20.719 1 95.19 748 GLY B C 1
ATOM 13443 O O . GLY B 1 748 ? -27.25 20.953 20.5 1 95.19 748 GLY B O 1
ATOM 13444 N N . PRO B 1 749 ? -26.781 18.984 21.391 1 97.06 749 PRO B N 1
ATOM 13445 C CA . PRO B 1 749 ? -25.531 19.422 22.047 1 97.06 749 PRO B CA 1
ATOM 13446 C C . PRO B 1 749 ? -24.344 19.453 21.078 1 97.06 749 PRO B C 1
ATOM 13448 O O . PRO B 1 749 ? -23.25 19.844 21.469 1 97.06 749 PRO B O 1
ATOM 13451 N N . GLY B 1 750 ? -24.531 19.109 19.875 1 97.44 750 GLY B N 1
ATOM 13452 C CA . GLY B 1 750 ? -23.406 18.938 18.969 1 97.44 750 GLY B CA 1
ATOM 13453 C C . GLY B 1 750 ? -23.031 20.219 18.234 1 97.44 750 GLY B C 1
ATOM 13454 O O . GLY B 1 750 ? -22.031 20.25 17.5 1 97.44 750 GLY B O 1
ATOM 13455 N N . GLY B 1 751 ? -23.781 21.344 18.422 1 97.69 751 GLY B N 1
ATOM 13456 C CA . GLY B 1 751 ? -23.5 22.578 17.703 1 97.69 751 GLY B CA 1
ATOM 13457 C C . GLY B 1 751 ? -23.719 22.438 16.203 1 97.69 751 GLY B C 1
ATOM 13458 O O . GLY B 1 751 ? -24.609 21.734 15.758 1 97.69 751 GLY B O 1
ATOM 13459 N N . VAL B 1 752 ? -22.953 23.234 15.445 1 97.62 752 VAL B N 1
ATOM 13460 C CA . VAL B 1 752 ? -23.016 23.125 13.992 1 97.62 752 VAL B CA 1
ATOM 13461 C C . VAL B 1 752 ? -22.281 21.859 13.531 1 97.62 752 VAL B C 1
ATOM 13463 O O . VAL B 1 752 ? -21.172 21.578 14.008 1 97.62 752 VAL B O 1
ATOM 13466 N N . LEU B 1 753 ? -22.828 21.141 12.625 1 98.38 753 LEU B N 1
ATOM 13467 C CA . LEU B 1 753 ? -22.281 19.844 12.25 1 98.38 753 LEU B CA 1
ATOM 13468 C C . LEU B 1 753 ? -21.578 19.922 10.898 1 98.38 753 LEU B C 1
ATOM 13470 O O . LEU B 1 753 ? -22.047 20.594 9.984 1 98.38 753 LEU B O 1
ATOM 13474 N N . VAL B 1 754 ? -20.406 19.312 10.773 1 98 754 VAL B N 1
ATOM 13475 C CA . VAL B 1 754 ? -19.672 19.062 9.531 1 98 754 VAL B CA 1
ATOM 13476 C C . VAL B 1 754 ? -19.469 17.562 9.352 1 98 754 VAL B C 1
ATOM 13478 O O . VAL B 1 754 ? -18.719 16.938 10.102 1 98 754 VAL B O 1
ATOM 13481 N N . LEU B 1 755 ? -20.141 16.953 8.406 1 98.56 755 LEU B N 1
ATOM 13482 C CA . LEU B 1 755 ? -20.031 15.531 8.125 1 98.56 755 LEU B CA 1
ATOM 13483 C C . LEU B 1 755 ? -19.031 15.273 7 1 98.56 755 LEU B C 1
ATOM 13485 O O . LEU B 1 755 ? -19.188 15.797 5.891 1 98.56 755 LEU B O 1
ATOM 13489 N N . ASN B 1 756 ? -18.016 14.469 7.258 1 98.12 756 ASN B N 1
ATOM 13490 C CA . ASN B 1 756 ? -16.906 14.281 6.336 1 98.12 756 ASN B CA 1
ATOM 13491 C C . ASN B 1 756 ? -17.125 13.078 5.426 1 98.12 756 ASN B C 1
ATOM 13493 O O . ASN B 1 756 ? -17.391 11.977 5.898 1 98.12 756 ASN B O 1
ATOM 13497 N N . SER B 1 757 ? -17.047 13.266 4.172 1 97.5 757 SER B N 1
ATOM 13498 C CA . SER B 1 757 ? -16.969 12.25 3.129 1 97.5 757 SER B CA 1
ATOM 13499 C C . SER B 1 757 ? -15.695 12.391 2.314 1 97.5 757 SER B C 1
ATOM 13501 O O . SER B 1 757 ? -14.797 13.141 2.688 1 97.5 757 SER B O 1
ATOM 13503 N N . ALA B 1 758 ? -15.523 11.547 1.32 1 96.62 758 ALA B N 1
ATOM 13504 C CA . ALA B 1 758 ? -14.359 11.633 0.448 1 96.62 758 ALA B CA 1
ATOM 13505 C C . ALA B 1 758 ? -14.727 11.305 -0.997 1 96.62 758 ALA B C 1
ATOM 13507 O O . ALA B 1 758 ? -15.578 10.453 -1.247 1 96.62 758 ALA B O 1
ATOM 13508 N N . ALA B 1 759 ? -14.156 12.016 -1.901 1 94.88 759 ALA B N 1
ATOM 13509 C CA . ALA B 1 759 ? -14.344 11.727 -3.32 1 94.88 759 ALA B CA 1
ATOM 13510 C C . ALA B 1 759 ? -13.375 10.648 -3.795 1 94.88 759 ALA B C 1
ATOM 13512 O O . ALA B 1 759 ? -12.156 10.867 -3.816 1 94.88 759 ALA B O 1
ATOM 13513 N N . ALA B 1 760 ? -14.031 9.57 -4.273 1 92.5 760 ALA B N 1
ATOM 13514 C CA . ALA B 1 760 ? -13.188 8.469 -4.746 1 92.5 760 ALA B CA 1
ATOM 13515 C C . ALA B 1 760 ? -12.414 8.867 -6 1 92.5 760 ALA B C 1
ATOM 13517 O O . ALA B 1 760 ? -12.953 9.539 -6.883 1 92.5 760 ALA B O 1
ATOM 13518 N N . GLY B 1 761 ? -11.273 8.578 -6.309 1 87.12 761 GLY B N 1
ATOM 13519 C CA . GLY B 1 761 ? -10.453 8.93 -7.457 1 87.12 761 GLY B CA 1
ATOM 13520 C C . GLY B 1 761 ? -9.688 10.227 -7.273 1 87.12 761 GLY B C 1
ATOM 13521 O O . GLY B 1 761 ? -8.453 10.234 -7.281 1 87.12 761 GLY B O 1
ATOM 13522 N N . ARG B 1 762 ? -10.531 11.352 -6.922 1 89.06 762 ARG B N 1
ATOM 13523 C CA . ARG B 1 762 ? -9.922 12.664 -6.746 1 89.06 762 ARG B CA 1
ATOM 13524 C C . ARG B 1 762 ? -9.133 12.734 -5.441 1 89.06 762 ARG B C 1
ATOM 13526 O O . ARG B 1 762 ? -8.148 13.477 -5.344 1 89.06 762 ARG B O 1
ATOM 13533 N N . GLY B 1 763 ? -9.656 12.016 -4.48 1 92.88 763 GLY B N 1
ATOM 13534 C CA . GLY B 1 763 ? -8.953 11.945 -3.211 1 92.88 763 GLY B CA 1
ATOM 13535 C C . GLY B 1 763 ? -9.32 13.062 -2.26 1 92.88 763 GLY B C 1
ATOM 13536 O O . GLY B 1 763 ? -8.898 13.07 -1.102 1 92.88 763 GLY B O 1
ATOM 13537 N N . CYS B 1 764 ? -10.188 14.047 -2.621 1 93.75 764 CYS B N 1
ATOM 13538 C CA . CYS B 1 764 ? -10.555 15.195 -1.81 1 93.75 764 CYS B CA 1
ATOM 13539 C C . CYS B 1 764 ? -11.562 14.812 -0.736 1 93.75 764 CYS B C 1
ATOM 13541 O O . CYS B 1 764 ? -12.438 13.984 -0.975 1 93.75 764 CYS B O 1
ATOM 13543 N N . ARG B 1 765 ? -11.398 15.414 0.418 1 95.75 765 ARG B N 1
ATOM 13544 C CA . ARG B 1 765 ? -12.5 15.336 1.372 1 95.75 765 ARG B CA 1
ATOM 13545 C C . ARG B 1 765 ? -13.719 16.094 0.859 1 95.75 765 ARG B C 1
ATOM 13547 O O . ARG B 1 765 ? -13.586 17.109 0.172 1 95.75 765 ARG B O 1
ATOM 13554 N N . VAL B 1 766 ? -14.859 15.641 1.131 1 95.44 766 VAL B N 1
ATOM 13555 C CA . VAL B 1 766 ? -16.109 16.312 0.783 1 95.44 766 VAL B CA 1
ATOM 13556 C C . VAL B 1 766 ? -16.922 16.578 2.045 1 95.44 766 VAL B C 1
ATOM 13558 O O . VAL B 1 766 ? -17.188 15.648 2.824 1 95.44 766 VAL B O 1
ATOM 13561 N N . PHE B 1 767 ? -17.375 17.828 2.24 1 96.31 767 PHE B N 1
ATOM 13562 C CA . PHE B 1 767 ? -18.078 18.219 3.461 1 96.31 767 PHE B CA 1
ATOM 13563 C C . PHE B 1 767 ? -19.562 18.406 3.197 1 96.31 767 PHE B C 1
ATOM 13565 O O . PHE B 1 767 ? -19.953 19.109 2.262 1 96.31 767 PHE B O 1
ATOM 13572 N N . ILE B 1 768 ? -20.312 17.688 3.934 1 96.25 768 ILE B N 1
ATOM 13573 C CA . ILE B 1 768 ? -21.719 18.062 4.125 1 96.25 768 ILE B CA 1
ATOM 13574 C C . ILE B 1 768 ? -21.875 18.891 5.398 1 96.25 768 ILE B C 1
ATOM 13576 O O . ILE B 1 768 ? -21.953 18.328 6.496 1 96.25 768 ILE B O 1
ATOM 13580 N N . SER B 1 769 ? -21.906 20.203 5.215 1 96.06 769 SER B N 1
ATOM 13581 C CA . SER B 1 769 ? -21.703 21.109 6.344 1 96.06 769 SER B CA 1
ATOM 13582 C C . SER B 1 769 ? -22.906 22.016 6.543 1 96.06 769 SER B C 1
ATOM 13584 O O . SER B 1 769 ? -23.547 22.438 5.574 1 96.06 769 SER B O 1
ATOM 13586 N N . GLN B 1 770 ? -23.25 22.281 7.789 1 96.69 770 GLN B N 1
ATOM 13587 C CA . GLN B 1 770 ? -24.312 23.234 8.141 1 96.69 770 GLN B CA 1
ATOM 13588 C C . GLN B 1 770 ? -23.812 24.672 8.062 1 96.69 770 GLN B C 1
ATOM 13590 O O . GLN B 1 770 ? -24.625 25.609 8.086 1 96.69 770 GLN B O 1
ATOM 13595 N N . VAL B 1 771 ? -22.5 24.875 7.941 1 94.81 771 VAL B N 1
ATOM 13596 C CA . VAL B 1 771 ? -21.891 26.203 7.891 1 94.81 771 VAL B CA 1
ATOM 13597 C C . VAL B 1 771 ? -21 26.312 6.648 1 94.81 771 VAL B C 1
ATOM 13599 O O . VAL B 1 771 ? -20.5 25.297 6.148 1 94.81 771 VAL B O 1
ATOM 13602 N N . SER B 1 772 ? -20.891 27.516 6.184 1 91 772 SER B N 1
ATOM 13603 C CA . SER B 1 772 ? -19.953 27.734 5.09 1 91 772 SER B CA 1
ATOM 13604 C C . SER B 1 772 ? -18.516 27.703 5.59 1 91 772 SER B C 1
ATOM 13606 O O . SER B 1 772 ? -18.172 28.422 6.535 1 91 772 SER B O 1
ATOM 13608 N N . LEU B 1 773 ? -17.75 26.938 5.035 1 87.06 773 LEU B N 1
ATOM 13609 C CA . LEU B 1 773 ? -16.375 26.781 5.488 1 87.06 773 LEU B CA 1
ATOM 13610 C C . LEU B 1 773 ? -15.414 27.578 4.617 1 87.06 773 LEU B C 1
ATOM 13612 O O . LEU B 1 773 ? -14.203 27.328 4.617 1 87.06 773 LEU B O 1
ATOM 13616 N N . ASN B 1 774 ? -15.984 28.5 3.967 1 76.5 774 ASN B N 1
ATOM 13617 C CA . ASN B 1 774 ? -15.164 29.391 3.15 1 76.5 774 ASN B CA 1
ATOM 13618 C C . ASN B 1 774 ? -14.18 30.188 4.004 1 76.5 774 ASN B C 1
ATOM 13620 O O . ASN B 1 774 ? -14.594 30.953 4.879 1 76.5 774 ASN B O 1
ATOM 13624 N N . THR B 1 775 ? -12.875 29.953 3.957 1 61.97 775 THR B N 1
ATOM 13625 C CA . THR B 1 775 ? -11.844 30.547 4.805 1 61.97 775 THR B CA 1
ATOM 13626 C C . THR B 1 775 ? -11.508 31.953 4.336 1 61.97 775 THR B C 1
ATOM 13628 O O . THR B 1 775 ? -10.898 32.75 5.078 1 61.97 775 THR B O 1
ATOM 13631 N N . GLY B 1 776 ? -12.109 32.438 3.219 1 58.12 776 GLY B N 1
ATOM 13632 C CA . GLY B 1 776 ? -11.828 33.781 2.68 1 58.12 776 GLY B CA 1
ATOM 13633 C C . GLY B 1 776 ? -10.391 33.938 2.217 1 58.12 776 GLY B C 1
ATOM 13634 O O . GLY B 1 776 ? -9.977 35.031 1.812 1 58.12 776 GLY B O 1
ATOM 13635 N N . ILE B 1 777 ? -9.375 33.062 2.619 1 52.28 777 ILE B N 1
ATOM 13636 C CA . ILE B 1 777 ? -7.941 33.188 2.389 1 52.28 777 ILE B CA 1
ATOM 13637 C C . ILE B 1 777 ? -7.648 33.125 0.891 1 52.28 777 ILE B C 1
ATOM 13639 O O . ILE B 1 777 ? -6.68 33.719 0.415 1 52.28 777 ILE B O 1
ATOM 13643 N N . GLY B 1 778 ? -8.57 33.156 -0.181 1 49.22 778 GLY B N 1
ATOM 13644 C CA . GLY B 1 778 ? -8.273 33.156 -1.604 1 49.22 778 GLY B CA 1
ATOM 13645 C C . GLY B 1 778 ? -9.43 33.656 -2.453 1 49.22 778 GLY B C 1
ATOM 13646 O O . GLY B 1 778 ? -10.57 33.25 -2.264 1 49.22 778 GLY B O 1
ATOM 13647 N N . GLU B 1 779 ? -9.523 35.062 -2.525 1 44.78 779 GLU B N 1
ATOM 13648 C CA . GLU B 1 779 ? -10.539 35.656 -3.387 1 44.78 779 GLU B CA 1
ATOM 13649 C C . GLU B 1 779 ? -10.516 35.031 -4.781 1 44.78 779 GLU B C 1
ATOM 13651 O O . GLU B 1 779 ? -10.602 35.75 -5.785 1 44.78 779 GLU B O 1
ATOM 13656 N N . THR B 1 780 ? -9.82 34.094 -5.008 1 42.91 780 THR B N 1
ATOM 13657 C CA . THR B 1 780 ? -9.898 33.938 -6.453 1 42.91 780 THR B CA 1
ATOM 13658 C C . THR B 1 780 ? -11.336 33.656 -6.887 1 42.91 780 THR B C 1
ATOM 13660 O O . THR B 1 780 ? -11.914 32.625 -6.516 1 42.91 780 THR B O 1
ATOM 13663 N N . ALA B 1 781 ? -12.086 34.812 -6.934 1 37.22 781 ALA B N 1
ATOM 13664 C CA . ALA B 1 781 ? -13.383 34.812 -7.602 1 37.22 781 ALA B CA 1
ATOM 13665 C C . ALA B 1 781 ? -13.438 33.812 -8.734 1 37.22 781 ALA B C 1
ATOM 13667 O O . ALA B 1 781 ? -12.469 33.625 -9.477 1 37.22 781 ALA B O 1
ATOM 13668 N N . ARG B 1 782 ? -14.367 32.938 -8.641 1 40.88 782 ARG B N 1
ATOM 13669 C CA . ARG B 1 782 ? -14.852 32.188 -9.797 1 40.88 782 ARG B CA 1
ATOM 13670 C C . ARG B 1 782 ? -14.906 33.062 -11.039 1 40.88 782 ARG B C 1
ATOM 13672 O O . ARG B 1 782 ? -15.742 33.969 -11.133 1 40.88 782 ARG B O 1
ATOM 13679 N N . THR B 1 783 ? -13.992 33.594 -11.57 1 33.97 783 THR B N 1
ATOM 13680 C CA . THR B 1 783 ? -14.539 34.125 -12.812 1 33.97 783 THR B CA 1
ATOM 13681 C C . THR B 1 783 ? -15.219 33 -13.617 1 33.97 783 THR B C 1
ATOM 13683 O O . THR B 1 783 ? -14.852 31.844 -13.5 1 33.97 783 THR B O 1
ATOM 13686 N N . GLY B 1 784 ? -16.516 33.281 -13.906 1 33.38 784 GLY B N 1
ATOM 13687 C CA . GLY B 1 784 ? -17.5 32.5 -14.664 1 33.38 784 GLY B CA 1
ATOM 13688 C C . GLY B 1 784 ? -16.875 31.406 -15.508 1 33.38 784 GLY B C 1
ATOM 13689 O O . GLY B 1 784 ? -17.531 30.422 -15.844 1 33.38 784 GLY B O 1
ATOM 13690 N N . ASP B 1 785 ? -16.094 31.734 -16.422 1 34.03 785 ASP B N 1
ATOM 13691 C CA . ASP B 1 785 ? -15.555 30.953 -17.531 1 34.03 785 ASP B CA 1
ATOM 13692 C C . ASP B 1 785 ? -14.547 29.906 -17.047 1 34.03 785 ASP B C 1
ATOM 13694 O O . ASP B 1 785 ? -13.828 29.312 -17.844 1 34.03 785 ASP B O 1
ATOM 13698 N N . ASP B 1 786 ? -14.289 29.812 -15.758 1 38.34 786 ASP B N 1
ATOM 13699 C CA . ASP B 1 786 ? -13.156 29.094 -15.195 1 38.34 786 ASP B CA 1
ATOM 13700 C C . ASP B 1 786 ? -13.508 27.625 -14.953 1 38.34 786 ASP B C 1
ATOM 13702 O O . ASP B 1 786 ? -12.812 26.938 -14.203 1 38.34 786 ASP B O 1
ATOM 13706 N N . ALA B 1 787 ? -14.688 27.328 -15.039 1 39.19 787 ALA B N 1
ATOM 13707 C CA . ALA B 1 787 ? -15.102 25.922 -15.086 1 39.19 787 ALA B CA 1
ATOM 13708 C C . ALA B 1 787 ? -14.008 25.047 -15.688 1 39.19 787 ALA B C 1
ATOM 13710 O O . ALA B 1 787 ? -13.945 23.844 -15.406 1 39.19 787 ALA B O 1
ATOM 13711 N N . GLY B 1 788 ? -13.422 25.578 -16.719 1 39.41 788 GLY B N 1
ATOM 13712 C CA . GLY B 1 788 ? -12.398 24.859 -17.453 1 39.41 788 GLY B CA 1
ATOM 13713 C C . GLY B 1 788 ? -11.031 24.922 -16.812 1 39.41 788 GLY B C 1
ATOM 13714 O O . GLY B 1 788 ? -10.016 24.672 -17.469 1 39.41 788 GLY B O 1
ATOM 13715 N N . ARG B 1 789 ? -10.914 25.828 -15.82 1 44.53 789 ARG B N 1
ATOM 13716 C CA . ARG B 1 789 ? -9.562 26.172 -15.383 1 44.53 789 ARG B CA 1
ATOM 13717 C C . ARG B 1 789 ? -8.883 24.984 -14.711 1 44.53 789 ARG B C 1
ATOM 13719 O O . ARG B 1 789 ? -9.453 24.359 -13.812 1 44.53 789 ARG B O 1
ATOM 13726 N N . ARG B 1 790 ? -8.023 24.641 -15.461 1 49.22 790 ARG B N 1
ATOM 13727 C CA . ARG B 1 790 ? -7.051 23.547 -15.461 1 49.22 790 ARG B CA 1
ATOM 13728 C C . ARG B 1 790 ? -6.203 23.578 -14.188 1 49.22 790 ARG B C 1
ATOM 13730 O O . ARG B 1 790 ? -5.527 24.578 -13.914 1 49.22 790 ARG B O 1
ATOM 13737 N N . GLU B 1 791 ? -6.789 22.906 -13.086 1 58 791 GLU B N 1
ATOM 13738 C CA . GLU B 1 791 ? -6.133 22.719 -11.797 1 58 791 GLU B CA 1
ATOM 13739 C C . GLU B 1 791 ? -4.789 22.016 -11.969 1 58 791 GLU B C 1
ATOM 13741 O O . GLU B 1 791 ? -4.703 20.969 -12.625 1 58 791 GLU B O 1
ATOM 13746 N N . ALA B 1 792 ? -3.717 22.828 -11.797 1 62.38 792 ALA B N 1
ATOM 13747 C CA . ALA B 1 792 ? -2.418 22.172 -11.922 1 62.38 792 ALA B CA 1
ATOM 13748 C C . ALA B 1 792 ? -2.133 21.297 -10.711 1 62.38 792 ALA B C 1
ATOM 13750 O O . ALA B 1 792 ? -1.336 20.359 -10.789 1 62.38 792 ALA B O 1
ATOM 13751 N N . ASP B 1 793 ? -2.998 21.516 -9.516 1 74.88 793 ASP B N 1
ATOM 13752 C CA . ASP B 1 793 ? -2.67 20.75 -8.312 1 74.88 793 ASP B CA 1
ATOM 13753 C C . ASP B 1 793 ? -3.891 20 -7.793 1 74.88 793 ASP B C 1
ATOM 13755 O O . ASP B 1 793 ? -4.918 20.594 -7.484 1 74.88 793 ASP B O 1
ATOM 13759 N N . PRO B 1 794 ? -3.787 18.719 -7.738 1 78.44 794 PRO B N 1
ATOM 13760 C CA . PRO B 1 794 ? -4.91 17.906 -7.27 1 78.44 794 PRO B CA 1
ATOM 13761 C C . PRO B 1 794 ? -5.418 18.344 -5.895 1 78.44 794 PRO B C 1
ATOM 13763 O O . PRO B 1 794 ? -6.598 18.156 -5.578 1 78.44 794 PRO B O 1
ATOM 13766 N N . ALA B 1 795 ? -4.602 18.953 -5.109 1 82.62 795 ALA B N 1
ATOM 13767 C CA . ALA B 1 795 ? -4.973 19.359 -3.756 1 82.62 795 ALA B CA 1
ATOM 13768 C C . ALA B 1 795 ? -5.988 20.5 -3.787 1 82.62 795 ALA B C 1
ATOM 13770 O O . ALA B 1 795 ? -6.684 20.75 -2.799 1 82.62 795 ALA B O 1
ATOM 13771 N N . LEU B 1 796 ? -6.148 21.219 -4.879 1 79.06 796 LEU B N 1
ATOM 13772 C CA . LEU B 1 796 ? -7.07 22.344 -4.992 1 79.06 796 LEU B CA 1
ATOM 13773 C C . LEU B 1 796 ? -8.5 21.844 -5.23 1 79.06 796 LEU B C 1
ATOM 13775 O O . LEU B 1 796 ? -9.453 22.594 -5 1 79.06 796 LEU B O 1
ATOM 13779 N N . CYS B 1 797 ? -8.797 20.5 -5.391 1 78.56 797 CYS B N 1
ATOM 13780 C CA . CYS B 1 797 ? -10.086 19.828 -5.496 1 78.56 797 CYS B CA 1
ATOM 13781 C C . CY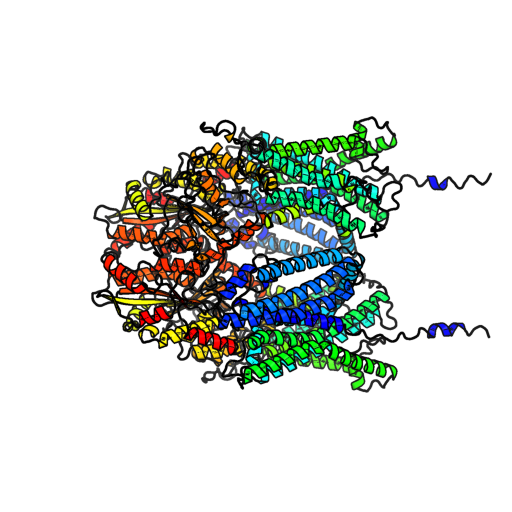S B 1 797 ? -11.094 20.688 -6.246 1 78.56 797 CYS B C 1
ATOM 13783 O O . CYS B 1 797 ? -12.219 20.891 -5.781 1 78.56 797 CYS B O 1
ATOM 13785 N N . GLN B 1 798 ? -10.961 21.312 -7.32 1 61.41 798 GLN B N 1
ATOM 13786 C CA . GLN B 1 798 ? -11.828 22.062 -8.227 1 61.41 798 GLN B CA 1
ATOM 13787 C C . GLN B 1 798 ? -11.742 23.562 -7.949 1 61.41 798 GLN B C 1
ATOM 13789 O O . GLN B 1 798 ? -12.664 24.312 -8.266 1 61.41 798 GLN B O 1
ATOM 13794 N N . GLY B 1 799 ? -10.602 24.078 -7.504 1 55.06 799 GLY B N 1
ATOM 13795 C CA . GLY B 1 799 ? -10.188 25.469 -7.695 1 55.06 799 GLY B CA 1
ATOM 13796 C C . GLY B 1 799 ? -10.648 26.391 -6.578 1 55.06 799 GLY B C 1
ATOM 13797 O O . GLY B 1 799 ? -10.383 27.594 -6.609 1 55.06 799 GLY B O 1
ATOM 13798 N N . GLN B 1 800 ? -11.773 25.828 -5.699 1 51.97 800 GLN B N 1
ATOM 13799 C CA . GLN B 1 800 ? -12.141 26.922 -4.805 1 51.97 800 GLN B CA 1
ATOM 13800 C C . GLN B 1 800 ? -11.102 27.109 -3.707 1 51.97 800 GLN B C 1
ATOM 13802 O O . GLN B 1 800 ? -10.883 26.219 -2.889 1 51.97 800 GLN B O 1
ATOM 13807 N N . THR B 1 801 ? -10.141 28.047 -3.957 1 53.78 801 THR B N 1
ATOM 13808 C CA . THR B 1 801 ? -9.023 28.328 -3.055 1 53.78 801 THR B CA 1
ATOM 13809 C C . THR B 1 801 ? -9.539 28.734 -1.675 1 53.78 801 THR B C 1
ATOM 13811 O O . THR B 1 801 ? -8.781 28.734 -0.701 1 53.78 801 THR B O 1
ATOM 13814 N N . ASN B 1 802 ? -10.969 28.797 -1.531 1 64.75 802 ASN B N 1
ATOM 13815 C CA . ASN B 1 802 ? -11.43 29.312 -0.249 1 64.75 802 ASN B CA 1
ATOM 13816 C C . ASN B 1 802 ? -11.93 28.203 0.665 1 64.75 802 ASN B C 1
ATOM 13818 O O . ASN B 1 802 ? -12.383 28.469 1.78 1 64.75 802 ASN B O 1
ATOM 13822 N N . ASP B 1 803 ? -11.797 27 0.171 1 72.94 803 ASP B N 1
ATOM 13823 C CA . ASP B 1 803 ? -12.164 25.875 1.016 1 72.94 803 ASP B CA 1
ATOM 13824 C C . ASP B 1 803 ? -10.969 25.391 1.831 1 72.94 803 ASP B C 1
ATOM 13826 O O . ASP B 1 803 ? -9.82 25.734 1.532 1 72.94 803 ASP B O 1
ATOM 13830 N N . PRO B 1 804 ? -11.375 24.656 2.984 1 87.25 804 PRO B N 1
ATOM 13831 C CA . PRO B 1 804 ? -10.258 24.031 3.711 1 87.25 804 PRO B CA 1
ATOM 13832 C C . PRO B 1 804 ? -9.367 23.188 2.809 1 87.25 804 PRO B C 1
ATOM 13834 O O . PRO B 1 804 ? -9.781 22.781 1.722 1 87.25 804 PRO B O 1
ATOM 13837 N N . PRO B 1 805 ? -8.148 23.031 3.133 1 89.19 805 PRO B N 1
ATOM 13838 C CA . PRO B 1 805 ? -7.172 22.328 2.293 1 89.19 805 PRO B CA 1
ATOM 13839 C C . PRO B 1 805 ? -7.668 20.953 1.829 1 89.19 805 PRO B C 1
ATOM 13841 O O . PRO B 1 805 ? -8.266 20.219 2.611 1 89.19 805 PRO B O 1
ATOM 13844 N N . ALA B 1 806 ? -7.473 20.641 0.53 1 90.88 806 ALA B N 1
ATOM 13845 C CA . ALA B 1 806 ? -7.746 19.344 -0.107 1 90.88 806 ALA B CA 1
ATOM 13846 C C . ALA B 1 806 ? -9.18 18.906 0.15 1 90.88 806 ALA B C 1
ATOM 13848 O O . ALA B 1 806 ? -9.422 17.766 0.544 1 90.88 806 ALA B O 1
ATOM 13849 N N . SER B 1 807 ? -10.141 19.812 0.048 1 92.19 807 SER B N 1
ATOM 13850 C CA . SER B 1 807 ? -11.539 19.484 0.353 1 92.19 807 SER B CA 1
ATOM 13851 C C . SER B 1 807 ? -12.484 20.172 -0.621 1 92.19 807 SER B C 1
ATOM 13853 O O . SER B 1 807 ? -12.086 21.078 -1.355 1 92.19 807 SER B O 1
ATOM 13855 N N . ILE B 1 808 ? -13.656 19.688 -0.68 1 90.31 808 ILE B N 1
ATOM 13856 C CA . ILE B 1 808 ? -14.789 20.234 -1.419 1 90.31 808 ILE B CA 1
ATOM 13857 C C . ILE B 1 808 ? -15.984 20.391 -0.487 1 90.31 808 ILE B C 1
ATOM 13859 O O . ILE B 1 808 ? -16.406 19.438 0.16 1 90.31 808 ILE B O 1
ATOM 13863 N N . ASP B 1 809 ? -16.438 21.594 -0.259 1 91.69 809 ASP B N 1
ATOM 13864 C CA . ASP B 1 809 ? -17.75 21.766 0.353 1 91.69 809 ASP B CA 1
ATOM 13865 C C . ASP B 1 809 ? -18.875 21.484 -0.651 1 91.69 809 ASP B C 1
ATOM 13867 O O . ASP B 1 809 ? -19.016 22.203 -1.646 1 91.69 809 ASP B O 1
ATOM 13871 N N . LEU B 1 810 ? -19.625 20.469 -0.39 1 90.31 810 LEU B N 1
ATOM 13872 C CA . LEU B 1 810 ? -20.578 19.969 -1.369 1 90.31 810 LEU B CA 1
ATOM 13873 C C . LEU B 1 810 ? -21.531 21.062 -1.813 1 90.31 810 LEU B C 1
ATOM 13875 O O . LEU B 1 810 ? -21.766 21.25 -3.012 1 90.31 810 LEU B O 1
ATOM 13879 N N . GLN B 1 811 ? -22.109 21.797 -0.917 1 88.56 811 GLN B N 1
ATOM 13880 C CA . GLN B 1 811 ? -23.078 22.828 -1.268 1 88.56 811 GLN B CA 1
ATOM 13881 C C . GLN B 1 811 ? -22.422 23.984 -2.016 1 88.56 811 GLN B C 1
ATOM 13883 O O . GLN B 1 811 ? -23.016 24.578 -2.912 1 88.56 811 GLN B O 1
ATOM 13888 N N . ASP B 1 812 ? -21.203 24.344 -1.605 1 84.19 812 ASP B N 1
ATOM 13889 C CA . ASP B 1 812 ? -20.484 25.406 -2.32 1 84.19 812 ASP B CA 1
ATOM 13890 C C . ASP B 1 812 ? -20.188 24.984 -3.76 1 84.19 812 ASP B C 1
ATOM 13892 O O . ASP B 1 812 ? -20.219 25.812 -4.672 1 84.19 812 ASP B O 1
ATOM 13896 N N . ALA B 1 813 ? -19.859 23.75 -3.965 1 81.75 813 ALA B N 1
ATOM 13897 C CA . ALA B 1 813 ? -19.484 23.25 -5.285 1 81.75 813 ALA B CA 1
ATOM 13898 C C . ALA B 1 813 ? -20.703 23.141 -6.195 1 81.75 813 ALA B C 1
ATOM 13900 O O . ALA B 1 813 ? -20.594 23.359 -7.406 1 81.75 813 ALA B O 1
ATOM 13901 N N . TYR B 1 814 ? -21.875 22.844 -5.602 1 82.44 814 TYR B N 1
ATOM 13902 C CA . TYR B 1 814 ? -23.031 22.547 -6.445 1 82.44 814 TYR B CA 1
ATOM 13903 C C . TYR B 1 814 ? -24.062 23.672 -6.375 1 82.44 814 TYR B C 1
ATOM 13905 O O . TYR B 1 814 ? -24.953 23.75 -7.211 1 82.44 814 TYR B O 1
ATOM 13913 N N . GLY B 1 815 ? -23.906 24.547 -5.422 1 79.62 815 GLY B N 1
ATOM 13914 C CA . GLY B 1 815 ? -24.859 25.641 -5.273 1 79.62 815 GLY B CA 1
ATOM 13915 C C . GLY B 1 815 ? -26.297 25.156 -5.191 1 79.62 815 GLY B C 1
ATOM 13916 O O . GLY B 1 815 ? -26.609 24.266 -4.398 1 79.62 815 GLY B O 1
ATOM 13917 N N . ASN B 1 816 ? -27.062 25.625 -6.023 1 76.56 816 ASN B N 1
ATOM 13918 C CA . ASN B 1 816 ? -28.484 25.297 -6.035 1 76.56 816 ASN B CA 1
ATOM 13919 C C . ASN B 1 816 ? -28.75 23.891 -6.594 1 76.56 816 ASN B C 1
ATOM 13921 O O . ASN B 1 816 ? -29.844 23.359 -6.457 1 76.56 816 ASN B O 1
ATOM 13925 N N . CYS B 1 817 ? -27.672 23.375 -7.113 1 78.31 817 CYS B N 1
ATOM 13926 C CA . CYS B 1 817 ? -27.812 22.047 -7.68 1 78.31 817 CYS B CA 1
ATOM 13927 C C . CYS B 1 817 ? -27.422 20.969 -6.664 1 78.31 817 CYS B C 1
ATOM 13929 O O . CYS B 1 817 ? -27.328 19.797 -7.008 1 78.31 817 CYS B O 1
ATOM 13931 N N . THR B 1 818 ? -27.25 21.359 -5.43 1 83.06 818 THR B N 1
ATOM 13932 C CA . THR B 1 818 ? -26.984 20.391 -4.375 1 83.06 818 THR B CA 1
ATOM 13933 C C . THR B 1 818 ? -28.156 19.438 -4.203 1 83.06 818 THR B C 1
ATOM 13935 O O . THR B 1 818 ? -29.312 19.859 -4.184 1 83.06 818 THR B O 1
ATOM 13938 N N . PRO B 1 819 ? -27.938 18.172 -4.121 1 80.69 819 PRO B N 1
ATOM 13939 C CA . PRO B 1 819 ? -29.047 17.219 -3.945 1 80.69 819 PRO B CA 1
ATOM 13940 C C . PRO B 1 819 ? -29.812 17.453 -2.652 1 80.69 819 PRO B C 1
ATOM 13942 O O . PRO B 1 819 ? -29.234 17.812 -1.628 1 80.69 819 PRO B O 1
ATOM 13945 N N . ASP B 1 820 ? -31.141 17.312 -2.793 1 83.25 820 ASP B N 1
ATOM 13946 C CA . ASP B 1 820 ? -31.984 17.328 -1.596 1 83.25 820 ASP B CA 1
ATOM 13947 C C . ASP B 1 820 ? -31.797 16.062 -0.779 1 83.25 820 ASP B C 1
ATOM 13949 O O . ASP B 1 820 ? -32.062 14.961 -1.271 1 83.25 820 ASP B O 1
ATOM 13953 N N . MET B 1 821 ? -31.297 16.188 0.393 1 88.75 821 MET B N 1
ATOM 13954 C CA . MET B 1 821 ? -30.969 15.008 1.184 1 88.75 821 MET B CA 1
ATOM 13955 C C . MET B 1 821 ? -31.688 15.047 2.535 1 88.75 821 MET B C 1
ATOM 13957 O O . MET B 1 821 ? -31.891 16.125 3.102 1 88.75 821 MET B O 1
ATOM 13961 N N . SER B 1 822 ? -32.125 13.891 3.016 1 92 822 SER B N 1
ATOM 13962 C CA . SER B 1 822 ? -32.531 13.742 4.406 1 92 822 SER B CA 1
ATOM 13963 C C . SER B 1 822 ? -31.328 13.672 5.344 1 92 822 SER B C 1
ATOM 13965 O O . SER B 1 822 ? -30.188 13.57 4.891 1 92 822 SER B O 1
ATOM 13967 N N . TRP B 1 823 ? -31.594 13.789 6.621 1 95.25 823 TRP B N 1
ATOM 13968 C CA . TRP B 1 823 ? -30.516 13.633 7.594 1 95.25 823 TRP B CA 1
ATOM 13969 C C . TRP B 1 823 ? -29.891 12.242 7.512 1 95.25 823 TRP B C 1
ATOM 13971 O O . TRP B 1 823 ? -28.688 12.07 7.707 1 95.25 823 TRP B O 1
ATOM 13981 N N . ALA B 1 824 ? -30.719 11.227 7.145 1 95.12 824 ALA B N 1
ATOM 13982 C CA . ALA B 1 824 ? -30.219 9.867 6.973 1 95.12 824 ALA B CA 1
ATOM 13983 C C . ALA B 1 824 ? -29.25 9.789 5.797 1 95.12 824 ALA B C 1
ATOM 13985 O O . ALA B 1 824 ? -28.188 9.188 5.906 1 95.12 824 ALA B O 1
ATOM 13986 N N . THR B 1 825 ? -29.594 10.43 4.719 1 94.5 825 THR B N 1
ATOM 13987 C CA . THR B 1 825 ? -28.766 10.422 3.52 1 94.5 825 THR B CA 1
ATOM 13988 C C . THR B 1 825 ? -27.453 11.18 3.756 1 94.5 825 THR B C 1
ATOM 13990 O O . THR B 1 825 ? -26.391 10.734 3.336 1 94.5 825 THR B O 1
ATOM 13993 N N . ALA B 1 826 ? -27.547 12.352 4.434 1 96.06 826 ALA B N 1
ATOM 13994 C CA . ALA B 1 826 ? -26.359 13.133 4.746 1 96.06 826 ALA B CA 1
ATOM 13995 C C . ALA B 1 826 ? -25.391 12.328 5.598 1 96.06 826 ALA B C 1
ATOM 13997 O O . ALA B 1 826 ? -24.188 12.297 5.309 1 96.06 826 ALA B O 1
ATOM 13998 N N . ALA B 1 827 ? -25.953 11.695 6.602 1 97.44 827 ALA B N 1
ATOM 13999 C CA . ALA B 1 827 ? -25.109 10.867 7.465 1 97.44 827 ALA B CA 1
ATOM 14000 C C . ALA B 1 827 ? -24.531 9.68 6.699 1 97.44 827 ALA B C 1
ATOM 14002 O O . ALA B 1 827 ? -23.375 9.32 6.887 1 97.44 827 ALA B O 1
ATOM 14003 N N . MET B 1 828 ? -25.328 9.094 5.828 1 96.38 828 MET B N 1
ATOM 14004 C CA . MET B 1 828 ? -24.906 7.93 5.047 1 96.38 828 MET B CA 1
ATOM 14005 C C . MET B 1 828 ? -23.781 8.297 4.082 1 96.38 828 MET B C 1
ATOM 14007 O O . MET B 1 828 ? -22.875 7.5 3.842 1 96.38 828 MET B O 1
ATOM 14011 N N . LEU B 1 829 ? -23.859 9.461 3.525 1 96.44 829 LEU B N 1
ATOM 14012 C CA . LEU B 1 829 ? -22.812 9.891 2.596 1 96.44 829 LEU B CA 1
ATOM 14013 C C . LEU B 1 829 ? -21.453 9.898 3.275 1 96.44 829 LEU B C 1
ATOM 14015 O O . LEU B 1 829 ? -20.438 9.641 2.633 1 96.44 829 LEU B O 1
ATOM 14019 N N . SER B 1 830 ? -21.422 10.227 4.551 1 97.69 830 SER B N 1
ATOM 14020 C CA . SER B 1 830 ? -20.188 10.195 5.336 1 97.69 830 SER B CA 1
ATOM 14021 C C . SER B 1 830 ? -19.766 8.766 5.645 1 97.69 830 SER B C 1
ATOM 14023 O O . SER B 1 830 ? -18.594 8.508 5.922 1 97.69 830 SER B O 1
ATOM 14025 N N . ALA B 1 831 ? -20.734 7.816 5.555 1 97.38 831 ALA B N 1
ATOM 14026 C CA . ALA B 1 831 ? -20.484 6.461 6.039 1 97.38 831 ALA B CA 1
ATOM 14027 C C . ALA B 1 831 ? -20.531 5.453 4.895 1 97.38 831 ALA B C 1
ATOM 14029 O O . ALA B 1 831 ? -20.906 4.297 5.09 1 97.38 831 ALA B O 1
ATOM 14030 N N . ARG B 1 832 ? -20.188 5.859 3.697 1 95.56 832 ARG B N 1
ATOM 14031 C CA . ARG B 1 832 ? -20.203 4.973 2.539 1 95.56 832 ARG B CA 1
ATOM 14032 C C . ARG B 1 832 ? -18.922 4.148 2.475 1 95.56 832 ARG B C 1
ATOM 14034 O O . ARG B 1 832 ? -17.938 4.57 1.871 1 95.56 832 ARG B O 1
ATOM 14041 N N . PHE B 1 833 ? -18.953 2.936 2.988 1 91.56 833 PHE B N 1
ATOM 14042 C CA . PHE B 1 833 ? -17.844 1.994 2.926 1 91.56 833 PHE B CA 1
ATOM 14043 C C . PHE B 1 833 ? -18.094 0.933 1.859 1 91.56 833 PHE B C 1
ATOM 14045 O O . PHE B 1 833 ? -18.734 -0.089 2.131 1 91.56 833 PHE B O 1
ATOM 14052 N N . PRO B 1 834 ? -17.656 1.11 0.642 1 85.56 834 PRO B N 1
ATOM 14053 C CA . PRO B 1 834 ? -18.109 0.453 -0.584 1 85.56 834 PRO B CA 1
ATOM 14054 C C . PRO B 1 834 ? -18.141 -1.068 -0.462 1 85.56 834 PRO B C 1
ATOM 14056 O O . PRO B 1 834 ? -18.891 -1.734 -1.183 1 85.56 834 PRO B O 1
ATOM 14059 N N . THR B 1 835 ? -17.562 -1.839 0.279 1 81 835 THR B N 1
ATOM 14060 C CA . THR B 1 835 ? -17.766 -3.281 0.355 1 81 835 THR B CA 1
ATOM 14061 C C . THR B 1 835 ? -19.094 -3.598 1.031 1 81 835 THR B C 1
ATOM 14063 O O . THR B 1 835 ? -19.766 -4.574 0.677 1 81 835 THR B O 1
ATOM 14066 N N . ILE B 1 836 ? -19.656 -2.656 1.825 1 87.25 836 ILE B N 1
ATOM 14067 C CA . ILE B 1 836 ? -20.922 -2.83 2.52 1 87.25 836 ILE B CA 1
ATOM 14068 C C . ILE B 1 836 ? -21.922 -1.77 2.051 1 87.25 836 ILE B C 1
ATOM 14070 O O . ILE B 1 836 ? -23.031 -2.096 1.638 1 87.25 836 ILE B O 1
ATOM 14074 N N . THR B 1 837 ? -21.469 -0.578 2.07 1 92 837 THR B N 1
ATOM 14075 C CA . THR B 1 837 ? -22.266 0.532 1.557 1 92 837 THR B CA 1
ATOM 14076 C C . THR B 1 837 ? -21.594 1.17 0.347 1 92 837 THR B C 1
ATOM 14078 O O . THR B 1 837 ? -20.469 1.674 0.449 1 92 837 THR B O 1
ATOM 14081 N N . PRO B 1 838 ? -22.266 1.167 -0.762 1 93 838 PRO B N 1
ATOM 14082 C CA . PRO B 1 838 ? -21.625 1.582 -2.016 1 93 838 PRO B CA 1
ATOM 14083 C C . PRO B 1 838 ? -21.297 3.072 -2.043 1 93 838 PRO B C 1
ATOM 14085 O O . PRO B 1 838 ? -21.875 3.852 -1.277 1 93 838 PRO B O 1
ATOM 14088 N N . ALA B 1 839 ? -20.453 3.434 -2.932 1 94 839 ALA B N 1
ATOM 14089 C CA . ALA B 1 839 ? -20.156 4.848 -3.139 1 94 839 ALA B CA 1
ATOM 14090 C C . ALA B 1 839 ? -21.359 5.59 -3.697 1 94 839 ALA B C 1
ATOM 14092 O O . ALA B 1 839 ? -22.078 5.066 -4.555 1 94 839 ALA B O 1
ATOM 14093 N N . GLY B 1 840 ? -21.609 6.758 -3.125 1 93.44 840 GLY B N 1
ATOM 14094 C CA . GLY B 1 840 ? -22.688 7.59 -3.625 1 93.44 840 GLY B CA 1
ATOM 14095 C C . GLY B 1 840 ? -22.266 8.523 -4.738 1 93.44 840 GLY B C 1
ATOM 14096 O O . GLY B 1 840 ? -21.219 9.188 -4.629 1 93.44 840 GLY B O 1
ATOM 14097 N N . ARG B 1 841 ? -23.047 8.547 -5.77 1 90.94 841 ARG B N 1
ATOM 14098 C CA . ARG B 1 841 ? -22.703 9.414 -6.891 1 90.94 841 ARG B CA 1
ATOM 14099 C C . ARG B 1 841 ? -23.516 10.703 -6.859 1 90.94 841 ARG B C 1
ATOM 14101 O O . ARG B 1 841 ? -24.734 10.672 -6.676 1 90.94 841 ARG B O 1
ATOM 14108 N N . VAL B 1 842 ? -22.766 11.781 -6.953 1 88.25 842 VAL B N 1
ATOM 14109 C CA . VAL B 1 842 ? -23.406 13.078 -7.188 1 88.25 842 VAL B CA 1
ATOM 14110 C C . VAL B 1 842 ? -23.156 13.516 -8.625 1 88.25 842 VAL B C 1
ATOM 14112 O O . VAL B 1 842 ? -22.047 13.914 -8.984 1 88.25 842 VAL B O 1
ATOM 14115 N N . PRO B 1 843 ? -24.062 13.414 -9.516 1 78.44 843 PRO B N 1
ATOM 14116 C CA . PRO B 1 843 ? -23.891 13.688 -10.945 1 78.44 843 PRO B CA 1
ATOM 14117 C C . PRO B 1 843 ? -23.609 15.164 -11.227 1 78.44 843 PRO B C 1
ATOM 14119 O O . PRO B 1 843 ? -24 16.031 -10.438 1 78.44 843 PRO B O 1
ATOM 14122 N N . PRO B 1 844 ? -22.688 15.414 -12.344 1 68.44 844 PRO B N 1
ATOM 14123 C CA . PRO B 1 844 ? -22.359 16.797 -12.695 1 68.44 844 PRO B CA 1
ATOM 14124 C C . PRO B 1 844 ? -23.594 17.594 -13.133 1 68.44 844 PRO B C 1
ATOM 14126 O O . PRO B 1 844 ? -23.578 18.828 -13.094 1 68.44 844 PRO B O 1
ATOM 14129 N N . THR B 1 845 ? -24.422 17.094 -14.188 1 56.81 845 THR B N 1
ATOM 14130 C CA . THR B 1 845 ? -25.406 17.844 -14.953 1 56.81 845 THR B CA 1
ATOM 14131 C C . THR B 1 845 ? -26.562 18.297 -14.055 1 56.81 845 THR B C 1
ATOM 14133 O O . THR B 1 845 ? -26.812 17.703 -13 1 56.81 845 THR B O 1
ATOM 14136 N N . ALA B 1 846 ? -27.375 19.344 -14.781 1 47.34 846 ALA B N 1
ATOM 14137 C CA . ALA B 1 846 ? -28.406 20.359 -14.875 1 47.34 846 ALA B CA 1
ATOM 14138 C C . ALA B 1 846 ? -29.766 19.797 -14.445 1 47.34 846 ALA B C 1
ATOM 14140 O O . ALA B 1 846 ? -30.312 18.906 -15.102 1 47.34 846 ALA B O 1
ATOM 14141 N N . ARG B 1 847 ? -29.797 19.297 -13.266 1 45.84 847 ARG B N 1
ATOM 14142 C CA . ARG B 1 847 ? -31.234 19.172 -13.086 1 45.84 847 ARG B CA 1
ATOM 14143 C C . ARG B 1 847 ? -31.969 20.438 -13.531 1 45.84 847 ARG B C 1
ATOM 14145 O O . ARG B 1 847 ? -31.438 21.547 -13.383 1 45.84 847 ARG B O 1
ATOM 14152 N N . VAL B 1 848 ? -32.719 20.188 -14.508 1 42.47 848 VAL B N 1
ATOM 14153 C CA . VAL B 1 848 ? -33.656 21.234 -14.906 1 42.47 848 VAL B CA 1
ATOM 14154 C C . VAL B 1 848 ? -34.375 21.766 -13.68 1 42.47 848 VAL B C 1
ATOM 14156 O O . VAL B 1 848 ? -35.031 21.016 -12.945 1 42.47 848 VAL B O 1
ATOM 14159 N N . LEU B 1 849 ? -33.844 22.766 -13.078 1 44.62 849 LEU B N 1
ATOM 14160 C CA . LEU B 1 849 ? -34.656 23.422 -12.047 1 44.62 849 LEU B CA 1
ATOM 14161 C C . LEU B 1 849 ? -36.062 23.656 -12.531 1 44.62 849 LEU B C 1
ATOM 14163 O O . LEU B 1 849 ? -36.312 23.797 -13.727 1 44.62 849 LEU B O 1
ATOM 14167 N N . PRO B 1 850 ? -37.062 23.266 -11.688 1 43.44 850 PRO B N 1
ATOM 14168 C CA . PRO B 1 850 ? -38.406 23.547 -12.141 1 43.44 850 PRO B CA 1
ATOM 14169 C C . PRO B 1 850 ? -38.531 24.859 -12.922 1 43.44 850 PRO B C 1
ATOM 14171 O O . PRO B 1 850 ? -39.438 25.031 -13.719 1 43.44 850 PRO B O 1
ATOM 14174 N N . SER B 1 851 ? -37.781 25.844 -12.445 1 41.34 851 SER B N 1
ATOM 14175 C CA . SER B 1 851 ? -38.031 27.109 -13.125 1 41.34 851 SER B CA 1
ATOM 14176 C C . SER B 1 851 ? -37.594 27.062 -14.586 1 41.34 851 SER B C 1
ATOM 14178 O O . SER B 1 851 ? -37.719 28.047 -15.312 1 41.34 851 SER B O 1
ATOM 14180 N N . GLY B 1 852 ? -37.281 25.922 -15.18 1 43.81 852 GLY B N 1
ATOM 14181 C CA . GLY B 1 852 ? -36.906 25.844 -16.578 1 43.81 852 GLY B CA 1
ATOM 14182 C C . GLY B 1 852 ? -35.438 26.172 -16.812 1 43.81 852 GLY B C 1
ATOM 14183 O O . GLY B 1 852 ? -34.938 26.094 -17.938 1 43.81 852 GLY B O 1
ATOM 14184 N N . THR B 1 853 ? -34.781 27.078 -16.094 1 41.81 853 THR B N 1
ATOM 14185 C CA . THR B 1 853 ? -33.438 27.547 -16.375 1 41.81 853 THR B CA 1
ATOM 14186 C C . THR B 1 853 ? -32.406 26.469 -16 1 41.81 853 THR B C 1
ATOM 14188 O O . THR B 1 853 ? -32.469 25.891 -14.914 1 41.81 853 THR B O 1
ATOM 14191 N N . GLU B 1 854 ? -31.875 25.656 -16.875 1 48.56 854 GLU B N 1
ATOM 14192 C CA . GLU B 1 854 ? -30.859 24.625 -16.891 1 48.56 854 GLU B CA 1
ATOM 14193 C C . GLU B 1 854 ? -29.641 25.031 -16.062 1 48.56 854 GLU B C 1
ATOM 14195 O O . GLU B 1 854 ? -28.516 24.656 -16.375 1 48.56 854 GLU B O 1
ATOM 14200 N N . GLU B 1 855 ? -29.562 25.984 -15.148 1 53.94 855 GLU B N 1
ATOM 14201 C CA . GLU B 1 855 ? -28.422 26.859 -14.898 1 53.94 855 GLU B CA 1
ATOM 14202 C C . GLU B 1 855 ? -27.312 26.125 -14.148 1 53.94 855 GLU B C 1
ATOM 14204 O O . GLU B 1 855 ? -26.438 26.75 -13.562 1 53.94 855 GLU B O 1
ATOM 14209 N N . CYS B 1 856 ? -27.531 24.703 -13.844 1 60.94 856 CYS B N 1
ATOM 14210 C CA . CYS B 1 856 ? -26.375 24.344 -13.047 1 60.94 856 CYS B CA 1
ATOM 14211 C C . CYS B 1 856 ? -25.125 24.203 -13.922 1 60.94 856 CYS B C 1
ATOM 14213 O O . CYS B 1 856 ? -25.188 23.625 -15.008 1 60.94 856 CYS B O 1
ATOM 14215 N N . GLY B 1 857 ? -24.484 25.188 -14.32 1 59.59 857 GLY B N 1
ATOM 14216 C CA . GLY B 1 857 ? -23.219 25.094 -15.023 1 59.59 857 GLY B CA 1
ATOM 14217 C C . GLY B 1 857 ? -22.5 23.781 -14.805 1 59.59 857 GLY B C 1
ATOM 14218 O O . GLY B 1 857 ? -23.047 22.875 -14.164 1 59.59 857 GLY B O 1
ATOM 14219 N N . PRO B 1 858 ? -21.469 23.469 -15.461 1 68.19 858 PRO B N 1
ATOM 14220 C CA . PRO B 1 858 ? -20.656 22.266 -15.312 1 68.19 858 PRO B CA 1
ATOM 14221 C C . PRO B 1 858 ? -20.156 22.062 -13.891 1 68.19 858 PRO B C 1
ATOM 14223 O O . PRO B 1 858 ? -19.562 22.969 -13.305 1 68.19 858 PRO B O 1
ATOM 14226 N N . ARG B 1 859 ? -20.656 20.938 -13.25 1 76.12 859 ARG B N 1
ATOM 14227 C CA . ARG B 1 859 ? -20.203 20.562 -11.914 1 76.12 859 ARG B CA 1
ATOM 14228 C C . ARG B 1 859 ? -19.375 19.281 -11.961 1 76.12 859 ARG B C 1
ATOM 14230 O O . ARG B 1 859 ? -19.422 18.531 -12.938 1 76.12 859 ARG B O 1
ATOM 14237 N N . PRO B 1 860 ? -18.609 19.062 -10.945 1 78.31 860 PRO B N 1
ATOM 14238 C CA . PRO B 1 860 ? -17.812 17.844 -10.945 1 78.31 860 PRO B CA 1
ATOM 14239 C C . PRO B 1 860 ? -18.656 16.594 -10.742 1 78.31 860 PRO B C 1
ATOM 14241 O O . PRO B 1 860 ? -19.641 16.609 -10.008 1 78.31 860 PRO B O 1
ATOM 14244 N N . ASP B 1 861 ? -18.328 15.547 -11.422 1 84.31 861 ASP B N 1
ATOM 14245 C CA . ASP B 1 861 ? -18.906 14.227 -11.195 1 84.31 861 ASP B CA 1
ATOM 14246 C C . ASP B 1 861 ? -18.219 13.523 -10.016 1 84.31 861 ASP B C 1
ATOM 14248 O O . ASP B 1 861 ? -17.078 13.062 -10.141 1 84.31 861 ASP B O 1
ATOM 14252 N N . LEU B 1 862 ? -18.953 13.438 -8.883 1 90.19 862 LEU B N 1
ATOM 14253 C CA . LEU B 1 862 ? -18.297 12.977 -7.66 1 90.19 862 LEU B CA 1
ATOM 14254 C C . LEU B 1 862 ? -18.781 11.586 -7.277 1 90.19 862 LEU B C 1
ATOM 14256 O O . LEU B 1 862 ? -19.969 11.281 -7.422 1 90.19 862 LEU B O 1
ATOM 14260 N N . GLN B 1 863 ? -17.938 10.758 -6.949 1 92.88 863 GLN B N 1
ATOM 14261 C CA . GLN B 1 863 ? -18.188 9.469 -6.309 1 92.88 863 GLN B CA 1
ATOM 14262 C C . GLN B 1 863 ? -17.734 9.484 -4.852 1 92.88 863 GLN B C 1
ATOM 14264 O O . GLN B 1 863 ? -16.531 9.414 -4.57 1 92.88 863 GLN B O 1
ATOM 14269 N N . LEU B 1 864 ? -18.719 9.516 -3.98 1 95.81 864 LEU B N 1
ATOM 14270 C CA . LEU B 1 864 ? -18.422 9.781 -2.576 1 95.81 864 LEU B CA 1
ATOM 14271 C C . LEU B 1 864 ? -18.312 8.484 -1.784 1 95.81 864 LEU B C 1
ATOM 14273 O O . LEU B 1 864 ? -19.172 7.602 -1.908 1 95.81 864 LEU B O 1
ATOM 14277 N N . VAL B 1 865 ? -17.281 8.344 -1.039 1 96.81 865 VAL B N 1
ATOM 14278 C CA . VAL B 1 865 ? -17.031 7.195 -0.173 1 96.81 865 VAL B CA 1
ATOM 14279 C C . VAL B 1 865 ? -16.844 7.664 1.269 1 96.81 865 VAL B C 1
ATOM 14281 O O . VAL B 1 865 ? -16.953 8.859 1.559 1 96.81 865 VAL B O 1
ATOM 14284 N N . ASP B 1 866 ? -16.625 6.75 2.174 1 97.25 866 ASP B N 1
ATOM 14285 C CA . ASP B 1 866 ? -16.453 7.012 3.6 1 97.25 866 ASP B CA 1
ATOM 14286 C C . ASP B 1 866 ? -15.328 8.023 3.842 1 97.25 866 ASP B C 1
ATOM 14288 O O . ASP B 1 866 ? -14.289 7.973 3.189 1 97.25 866 ASP B O 1
ATOM 14292 N N . GLY B 1 867 ? -15.594 9 4.754 1 97.44 867 GLY B N 1
ATOM 14293 C CA . GLY B 1 867 ? -14.578 9.992 5.074 1 97.44 867 GLY B CA 1
ATOM 14294 C C . GLY B 1 867 ? -13.305 9.391 5.637 1 97.44 867 GLY B C 1
ATOM 14295 O O . GLY B 1 867 ? -12.242 10.016 5.598 1 97.44 867 GLY B O 1
ATOM 14296 N N . GLY B 1 868 ? -13.461 8.219 6.156 1 95.81 868 GLY B N 1
ATOM 14297 C CA . GLY B 1 868 ? -12.32 7.539 6.75 1 95.81 868 GLY B CA 1
ATOM 14298 C C . GLY B 1 868 ? -11.227 7.215 5.75 1 95.81 868 GLY B C 1
ATOM 14299 O O . GLY B 1 868 ? -10.086 6.961 6.133 1 95.81 868 GLY B O 1
ATOM 14300 N N . TYR B 1 869 ? -11.57 7.238 4.438 1 95.31 869 TYR B N 1
ATOM 14301 C CA . TYR B 1 869 ? -10.562 7.027 3.408 1 95.31 869 TYR B CA 1
ATOM 14302 C C . TYR B 1 869 ? -9.547 8.164 3.4 1 95.31 869 TYR B C 1
ATOM 14304 O O . TYR B 1 869 ? -8.383 7.961 3.037 1 95.31 869 TYR B O 1
ATOM 14312 N N . ALA B 1 870 ? -9.969 9.367 3.805 1 94.88 870 ALA B N 1
ATOM 14313 C CA . ALA B 1 870 ? -9.07 10.516 3.898 1 94.88 870 ALA B CA 1
ATOM 14314 C C . ALA B 1 870 ? -8.461 10.625 5.293 1 94.88 870 ALA B C 1
ATOM 14316 O O . ALA B 1 870 ? -7.238 10.727 5.438 1 94.88 870 ALA B O 1
ATOM 14317 N N . GLU B 1 871 ? -9.328 10.641 6.23 1 92.81 871 GLU B N 1
ATOM 14318 C CA . GLU B 1 871 ? -8.945 10.789 7.629 1 92.81 871 GLU B CA 1
ATOM 14319 C C . GLU B 1 871 ? -10.055 10.297 8.555 1 92.81 871 GLU B C 1
ATOM 14321 O O . GLU B 1 871 ? -11.156 10.844 8.555 1 92.81 871 GLU B O 1
ATOM 14326 N N . SER B 1 872 ? -9.812 9.398 9.492 1 94.44 872 SER B N 1
ATOM 14327 C CA . SER B 1 872 ? -10.859 8.648 10.188 1 94.44 872 SER B CA 1
ATOM 14328 C C . SER B 1 872 ? -11.203 9.305 11.523 1 94.44 872 SER B C 1
ATOM 14330 O O . SER B 1 872 ? -12.172 8.906 12.18 1 94.44 872 SER B O 1
ATOM 14332 N N . SER B 1 873 ? -10.523 10.352 12.023 1 96.12 873 SER B N 1
ATOM 14333 C CA . SER B 1 873 ? -10.719 10.898 13.359 1 96.12 873 SER B CA 1
ATOM 14334 C C . SER B 1 873 ? -11.672 12.086 13.336 1 96.12 873 SER B C 1
ATOM 14336 O O . SER B 1 873 ? -12.352 12.375 14.328 1 96.12 873 SER B O 1
ATOM 14338 N N . GLY B 1 874 ? -11.734 12.766 12.164 1 97.38 874 GLY B N 1
ATOM 14339 C CA . GLY B 1 874 ? -12.5 14 12.102 1 97.38 874 GLY B CA 1
ATOM 14340 C C . GLY B 1 874 ? -11.734 15.203 12.625 1 97.38 874 GLY B C 1
ATOM 14341 O O . GLY B 1 874 ? -12.156 16.344 12.43 1 97.38 874 GLY B O 1
ATOM 14342 N N . ILE B 1 875 ? -10.547 15.016 13.258 1 97.5 875 ILE B N 1
ATOM 14343 C CA . ILE B 1 875 ? -9.742 16.094 13.812 1 97.5 875 ILE B CA 1
ATOM 14344 C C . ILE B 1 875 ? -9.078 16.891 12.688 1 97.5 875 ILE B C 1
ATOM 14346 O O . ILE B 1 875 ? -8.891 18.094 12.789 1 97.5 875 ILE B O 1
ATOM 14350 N N . GLY B 1 876 ? -8.734 16.125 11.594 1 95.38 876 GLY B N 1
ATOM 14351 C CA . GLY B 1 876 ? -8.094 16.781 10.461 1 95.38 876 GLY B CA 1
ATOM 14352 C C . GLY B 1 876 ? -8.898 17.938 9.906 1 95.38 876 GLY B C 1
ATOM 14353 O O . GLY B 1 876 ? -8.352 19.016 9.656 1 95.38 876 GLY B O 1
ATOM 14354 N N . THR B 1 877 ? -10.195 17.75 9.75 1 95.31 877 THR B N 1
ATOM 14355 C CA . THR B 1 877 ? -11.078 18.812 9.281 1 95.31 877 THR B CA 1
ATOM 14356 C C . THR B 1 877 ? -11.125 19.953 10.281 1 95.31 877 THR B C 1
ATOM 14358 O O . THR B 1 877 ? -11.07 21.125 9.898 1 95.31 877 THR B O 1
ATOM 14361 N N . LEU B 1 878 ? -11.195 19.641 11.531 1 96 878 LEU B N 1
ATOM 14362 C CA . LEU B 1 878 ? -11.203 20.656 12.57 1 96 878 LEU B CA 1
ATOM 14363 C C . LEU B 1 878 ? -9.914 21.469 12.547 1 96 878 LEU B C 1
ATOM 14365 O O . LEU B 1 878 ? -9.945 22.703 12.68 1 96 878 LEU B O 1
ATOM 14369 N N . ALA B 1 879 ? -8.828 20.75 12.367 1 94.06 879 ALA B N 1
ATOM 14370 C CA . ALA B 1 879 ? -7.52 21.391 12.359 1 94.06 879 ALA B CA 1
ATOM 14371 C C . ALA B 1 879 ? -7.395 22.344 11.18 1 94.06 879 ALA B C 1
ATOM 14373 O O . ALA B 1 879 ? -6.742 23.391 11.281 1 94.06 879 ALA B O 1
ATOM 14374 N N . ASP B 1 880 ? -8.016 22.078 10.125 1 92.31 880 ASP B N 1
ATOM 14375 C CA . ASP B 1 880 ? -7.902 22.875 8.914 1 92.31 880 ASP B CA 1
ATOM 14376 C C . ASP B 1 880 ? -8.836 24.094 8.961 1 92.31 880 ASP B C 1
ATOM 14378 O O . ASP B 1 880 ? -8.586 25.094 8.297 1 92.31 880 ASP B O 1
ATOM 14382 N N . ILE B 1 881 ? -9.898 24.031 9.82 1 91.62 881 ILE B N 1
ATOM 14383 C CA . ILE B 1 881 ? -10.875 25.109 9.93 1 91.62 881 ILE B CA 1
ATOM 14384 C C . ILE B 1 881 ? -10.492 26.031 11.086 1 91.62 881 ILE B C 1
ATOM 14386 O O . ILE B 1 881 ? -10.789 27.234 11.055 1 91.62 881 ILE B O 1
ATOM 14390 N N . THR B 1 882 ? -9.781 25.562 12.039 1 92.06 882 THR B N 1
ATOM 14391 C CA . THR B 1 882 ? -9.609 26.234 13.32 1 92.06 882 THR B CA 1
ATOM 14392 C C . THR B 1 882 ? -8.703 27.453 13.18 1 92.06 882 THR B C 1
ATOM 14394 O O . THR B 1 882 ? -8.828 28.422 13.938 1 92.06 882 THR B O 1
ATOM 14397 N N . PRO B 1 883 ? -7.707 27.484 12.195 1 85.81 883 PRO B N 1
ATOM 14398 C CA . PRO B 1 883 ? -6.934 28.719 12.055 1 85.81 883 PRO B CA 1
ATOM 14399 C C . PRO B 1 883 ? -7.816 29.938 11.773 1 85.81 883 PRO B C 1
ATOM 14401 O O . PRO B 1 883 ? -7.594 31 12.344 1 85.81 883 PRO B O 1
ATOM 14404 N N . VAL B 1 884 ? -8.875 29.734 10.992 1 85.12 884 VAL B N 1
ATOM 14405 C CA . VAL B 1 884 ? -9.812 30.828 10.719 1 85.12 884 VAL B CA 1
ATOM 14406 C C . VAL B 1 884 ? -10.672 31.094 11.945 1 85.12 884 VAL B C 1
ATOM 14408 O O . VAL B 1 884 ? -10.938 32.25 12.289 1 85.12 884 VAL B O 1
ATOM 14411 N N . LEU B 1 885 ? -11.078 30.047 12.594 1 90.38 885 LEU B N 1
ATOM 14412 C CA . LEU B 1 885 ? -11.87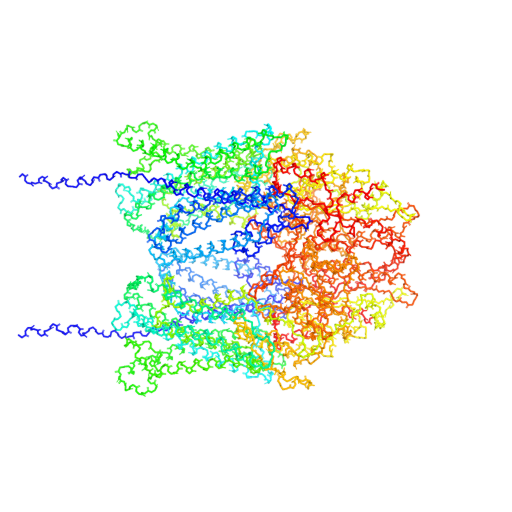5 30.188 13.805 1 90.38 885 LEU B CA 1
ATOM 14413 C C . LEU B 1 885 ? -11.078 30.906 14.898 1 90.38 885 LEU B C 1
ATOM 14415 O O . LEU B 1 885 ? -11.633 31.703 15.648 1 90.38 885 LEU B O 1
ATOM 14419 N N . GLN B 1 886 ? -9.812 30.562 15 1 87.94 886 GLN B N 1
ATOM 14420 C CA . GLN B 1 886 ? -8.953 31.188 15.992 1 87.94 886 GLN B CA 1
ATOM 14421 C C . GLN B 1 886 ? -8.844 32.688 15.75 1 87.94 886 GLN B C 1
ATOM 14423 O O . GLN B 1 886 ? -8.742 33.469 16.703 1 87.94 886 GLN B O 1
ATOM 14428 N N . GLN B 1 887 ? -8.867 33.125 14.469 1 83.12 887 GLN B N 1
ATOM 14429 C CA . GLN B 1 887 ? -8.867 34.531 14.133 1 83.12 887 GLN B CA 1
ATOM 14430 C C . GLN B 1 887 ? -10.148 35.219 14.609 1 83.12 887 GLN B C 1
ATOM 14432 O O . GLN B 1 887 ? -10.109 36.312 15.141 1 83.12 887 GLN B O 1
ATOM 14437 N N . ILE B 1 888 ? -11.25 34.531 14.445 1 88 888 ILE B N 1
ATOM 14438 C CA . ILE B 1 888 ? -12.547 35.062 14.875 1 88 888 ILE B CA 1
ATOM 14439 C C . ILE B 1 888 ? -12.562 35.188 16.391 1 88 888 ILE B C 1
ATOM 14441 O O . ILE B 1 888 ? -13 36.219 16.922 1 88 888 ILE B O 1
ATOM 14445 N N . VAL B 1 889 ? -12.031 34.25 17.094 1 91.75 889 VAL B N 1
ATOM 14446 C CA . VAL B 1 889 ? -12 34.25 18.562 1 91.75 889 VAL B CA 1
ATOM 14447 C C . VAL B 1 889 ? -11.086 35.344 19.062 1 91.75 889 VAL B C 1
ATOM 14449 O O . VAL B 1 889 ? -11.438 36.094 19.984 1 91.75 889 VAL B O 1
ATOM 14452 N N . ARG B 1 890 ? -9.938 35.469 18.453 1 85.44 890 ARG B N 1
ATOM 14453 C CA . ARG B 1 890 ? -8.992 36.5 18.859 1 85.44 890 ARG B CA 1
ATOM 14454 C C . ARG B 1 890 ? -9.578 37.906 18.641 1 85.44 890 ARG B C 1
ATOM 14456 O O . ARG B 1 890 ? -9.367 38.812 19.453 1 85.44 890 ARG B O 1
ATOM 14463 N N . ASN B 1 891 ? -10.227 38.094 17.516 1 83.25 891 ASN B N 1
ATOM 14464 C CA . ASN B 1 891 ? -10.875 39.344 17.234 1 83.25 891 ASN B CA 1
ATOM 14465 C C . ASN B 1 891 ? -11.938 39.688 18.281 1 83.25 891 ASN B C 1
ATOM 14467 O O . ASN B 1 891 ? -12.039 40.812 18.734 1 83.25 891 ASN B O 1
ATOM 14471 N N . HIS B 1 892 ? -12.703 38.75 18.641 1 89.75 892 HIS B N 1
ATOM 14472 C CA . HIS B 1 892 ? -13.711 38.938 19.672 1 89.75 892 HIS B CA 1
ATOM 14473 C C . HIS B 1 892 ? -13.07 39.281 21.016 1 89.75 892 HIS B C 1
ATOM 14475 O O . HIS B 1 892 ? -13.5 40.219 21.688 1 89.75 892 HIS B O 1
ATOM 14481 N N . ASN B 1 893 ? -12.031 38.5 21.375 1 89.12 893 ASN B N 1
ATOM 14482 C CA . ASN B 1 893 ? -11.375 38.688 22.672 1 89.12 893 ASN B CA 1
ATOM 14483 C C . ASN B 1 893 ? -10.68 40.031 22.75 1 89.12 893 ASN B C 1
ATOM 14485 O O . ASN B 1 893 ? -10.469 40.594 23.828 1 89.12 893 ASN B O 1
ATOM 14489 N N . THR B 1 894 ? -10.359 40.562 21.625 1 81.69 894 THR B N 1
ATOM 14490 C CA . THR B 1 894 ? -9.703 41.844 21.562 1 81.69 894 THR B CA 1
ATOM 14491 C C . THR B 1 894 ? -10.727 42.969 21.641 1 81.69 894 THR B C 1
ATOM 14493 O O . THR B 1 894 ? -10.484 44 22.297 1 81.69 894 THR B O 1
ATOM 14496 N N . THR B 1 895 ? -11.852 42.844 21 1 80.75 895 THR B N 1
ATOM 14497 C CA . THR B 1 895 ? -12.805 43.938 20.844 1 80.75 895 THR B CA 1
ATOM 14498 C C . THR B 1 895 ? -13.93 43.812 21.875 1 80.75 895 THR B C 1
ATOM 14500 O O . THR B 1 895 ? -14.82 44.656 21.922 1 80.75 895 THR B O 1
ATOM 14503 N N . ARG B 1 896 ? -13.742 42.875 22.688 1 81.69 896 ARG B N 1
ATOM 14504 C CA . ARG B 1 896 ? -14.852 42.625 23.594 1 81.69 896 ARG B CA 1
ATOM 14505 C C . ARG B 1 896 ? -15 43.75 24.609 1 81.69 896 ARG B C 1
ATOM 14507 O O . ARG B 1 896 ? -14 44.312 25.062 1 81.69 896 ARG B O 1
ATOM 14514 N N . GLY B 1 897 ? -16.125 44.469 24.656 1 72.19 897 GLY B N 1
ATOM 14515 C CA . GLY B 1 897 ? -16.406 45.438 25.688 1 72.19 897 GLY B CA 1
ATOM 14516 C C . GLY B 1 897 ? -16.469 44.844 27.094 1 72.19 897 GLY B C 1
ATOM 14517 O O . GLY B 1 897 ? -16.312 43.625 27.266 1 72.19 897 GLY B O 1
ATOM 14518 N N . SER B 1 898 ? -16.438 45.562 28.188 1 68.94 898 SER B N 1
ATOM 14519 C CA . SER B 1 898 ? -16.422 45.156 29.594 1 68.94 898 SER B CA 1
ATOM 14520 C C . SER B 1 898 ? -17.531 44.156 29.906 1 68.94 898 SER B C 1
ATOM 14522 O O . SER B 1 898 ? -17.422 43.344 30.812 1 68.94 898 SER B O 1
ATOM 14524 N N . GLY B 1 899 ? -18.406 43.906 28.906 1 76.31 899 GLY B N 1
ATOM 14525 C CA . GLY B 1 899 ? -19.547 43.094 29.25 1 76.31 899 GLY B CA 1
ATOM 14526 C C . GLY B 1 899 ? -19.547 41.75 28.5 1 76.31 899 GLY B C 1
ATOM 14527 O O . GLY B 1 899 ? -20.344 40.875 28.812 1 76.31 899 GLY B O 1
ATOM 14528 N N . LEU B 1 900 ? -18.641 41.438 27.719 1 87.31 900 LEU B N 1
ATOM 14529 C CA . LEU B 1 900 ? -18.641 40.188 26.953 1 87.31 900 LEU B CA 1
ATOM 14530 C C . LEU B 1 900 ? -17.531 39.25 27.422 1 87.31 900 LEU B C 1
ATOM 14532 O O . LEU B 1 900 ? -16.484 39.719 27.875 1 87.31 900 LEU B O 1
ATOM 14536 N N . PRO B 1 901 ? -17.75 38 27.375 1 92.75 901 PRO B N 1
ATOM 14537 C CA . PRO B 1 901 ? -16.797 37.031 27.938 1 92.75 901 PRO B CA 1
ATOM 14538 C C . PRO B 1 901 ? -15.586 36.812 27.031 1 92.75 901 PRO B C 1
ATOM 14540 O O . PRO B 1 901 ? -15.68 36.969 25.812 1 92.75 901 PRO B O 1
ATOM 14543 N N . LEU B 1 902 ? -14.469 36.469 27.719 1 92.75 902 LEU B N 1
ATOM 14544 C CA . LEU B 1 902 ? -13.312 35.938 27 1 92.75 902 LEU B CA 1
ATOM 14545 C C . LEU B 1 902 ? -13.57 34.5 26.562 1 92.75 902 LEU B C 1
ATOM 14547 O O . LEU B 1 902 ? -13.938 33.656 27.375 1 92.75 902 LEU B O 1
ATOM 14551 N N . VAL B 1 903 ? -13.414 34.25 25.266 1 95.06 903 VAL B N 1
ATOM 14552 C CA . VAL B 1 903 ? -13.703 32.906 24.734 1 95.06 903 VAL B CA 1
ATOM 14553 C C . VAL B 1 903 ? -12.422 32.094 24.688 1 95.06 903 VAL B C 1
ATOM 14555 O O . VAL B 1 903 ? -11.391 32.531 24.188 1 95.06 903 VAL B O 1
ATOM 14558 N N . VAL B 1 904 ? -12.406 30.906 25.234 1 94.31 904 VAL B N 1
ATOM 14559 C CA . VAL B 1 904 ? -11.266 30 25.266 1 94.31 904 VAL B CA 1
ATOM 14560 C C . VAL B 1 904 ? -11.641 28.672 24.609 1 94.31 904 VAL B C 1
ATOM 14562 O O . VAL B 1 904 ? -12.414 27.891 25.156 1 94.31 904 VAL B O 1
ATOM 14565 N N . PRO B 1 905 ? -11.023 28.328 23.453 1 95.38 905 PRO B N 1
ATOM 14566 C CA . PRO B 1 905 ? -11.352 27.078 22.75 1 95.38 905 PRO B CA 1
ATOM 14567 C C . PRO B 1 905 ? -10.766 25.859 23.438 1 95.38 905 PRO B C 1
ATOM 14569 O O . PRO B 1 905 ? -9.656 25.906 23.969 1 95.38 905 PRO B O 1
ATOM 14572 N N . VAL B 1 906 ? -11.492 24.781 23.516 1 95.38 906 VAL B N 1
ATOM 14573 C CA . VAL B 1 906 ? -11.078 23.453 23.953 1 95.38 906 VAL B CA 1
ATOM 14574 C C . VAL B 1 906 ? -11.578 22.406 22.969 1 95.38 906 VAL B C 1
ATOM 14576 O O . VAL B 1 906 ? -12.562 22.625 22.266 1 95.38 906 VAL B O 1
ATOM 14579 N N . VAL B 1 907 ? -10.867 21.25 22.844 1 96.31 907 VAL B N 1
ATOM 14580 C CA . VAL B 1 907 ? -11.195 20.219 21.844 1 96.31 907 VAL B CA 1
ATOM 14581 C C . VAL B 1 907 ? -11.586 18.922 22.562 1 96.31 907 VAL B C 1
ATOM 14583 O O . VAL B 1 907 ? -10.898 18.484 23.469 1 96.31 907 VAL B O 1
ATOM 14586 N N . LEU B 1 908 ? -12.711 18.391 22.219 1 96.88 908 LEU B N 1
ATOM 14587 C CA . LEU B 1 908 ? -13.18 17.094 22.688 1 96.88 908 LEU B CA 1
ATOM 14588 C C . LEU B 1 908 ? -13.156 16.062 21.578 1 96.88 908 LEU B C 1
ATOM 14590 O O . LEU B 1 908 ? -13.906 16.172 20.594 1 96.88 908 LEU B O 1
ATOM 14594 N N . TYR B 1 909 ? -12.266 15.078 21.719 1 96.06 909 TYR B N 1
ATOM 14595 C CA . TYR B 1 909 ? -12.148 14.008 20.734 1 96.06 909 TYR B CA 1
ATOM 14596 C C . TYR B 1 909 ? -12.859 12.75 21.203 1 96.06 909 TYR B C 1
ATOM 14598 O O . TYR B 1 909 ? -12.531 12.195 22.25 1 96.06 909 TYR B O 1
ATOM 14606 N N . LEU B 1 910 ? -13.898 12.375 20.375 1 97.19 910 LEU B N 1
ATOM 14607 C CA . LEU B 1 910 ? -14.641 11.148 20.656 1 97.19 910 LEU B CA 1
ATOM 14608 C C . LEU B 1 910 ? -14.055 9.969 19.891 1 97.19 910 LEU B C 1
ATOM 14610 O O . LEU B 1 910 ? -14.375 9.766 18.719 1 97.19 910 LEU B O 1
ATOM 14614 N N . GLU B 1 911 ? -13.266 9.203 20.562 1 93.62 911 GLU B N 1
ATOM 14615 C CA . GLU B 1 911 ? -12.641 8.023 19.969 1 93.62 911 GLU B CA 1
ATOM 14616 C C . GLU B 1 911 ? -13.414 6.758 20.328 1 93.62 911 GLU B C 1
ATOM 14618 O O . GLU B 1 911 ? -13.641 6.473 21.5 1 93.62 911 GLU B O 1
ATOM 14623 N N . ASP B 1 912 ? -13.75 5.973 19.281 1 91.62 912 ASP B N 1
ATOM 14624 C CA . ASP B 1 912 ? -14.625 4.828 19.531 1 91.62 912 ASP B CA 1
ATOM 14625 C C . ASP B 1 912 ? -13.805 3.555 19.75 1 91.62 912 ASP B C 1
ATOM 14627 O O . ASP B 1 912 ? -14.32 2.555 20.25 1 91.62 912 ASP B O 1
ATOM 14631 N N . GLU B 1 913 ? -12.57 3.584 19.406 1 86.12 913 GLU B N 1
ATOM 14632 C CA . GLU B 1 913 ? -11.766 2.367 19.469 1 86.12 913 GLU B CA 1
ATOM 14633 C C . GLU B 1 913 ? -11.25 2.105 20.875 1 86.12 913 GLU B C 1
ATOM 14635 O O . GLU B 1 913 ? -10.891 3.041 21.594 1 86.12 913 GLU B O 1
ATOM 14640 N N . THR B 1 914 ? -11.211 0.84 21.141 1 82.19 914 THR B N 1
ATOM 14641 C CA . THR B 1 914 ? -10.633 0.417 22.406 1 82.19 914 THR B CA 1
ATOM 14642 C C . THR B 1 914 ? -9.141 0.118 22.234 1 82.19 914 THR B C 1
ATOM 14644 O O . THR B 1 914 ? -8.602 0.224 21.141 1 82.19 914 THR B O 1
ATOM 14647 N N . ARG B 1 915 ? -8.391 -0.087 23.297 1 73.5 915 ARG B N 1
ATOM 14648 C CA . ARG B 1 915 ? -7.004 -0.544 23.391 1 73.5 915 ARG B CA 1
ATOM 14649 C C . ARG B 1 915 ? -6.031 0.592 23.094 1 73.5 915 ARG B C 1
ATOM 14651 O O . ARG B 1 915 ? -4.867 0.351 22.781 1 73.5 915 ARG B O 1
ATOM 14658 N N . ARG B 1 916 ? -6.594 1.745 23.125 1 73.75 916 ARG B N 1
ATOM 14659 C CA . ARG B 1 916 ? -5.719 2.898 22.938 1 73.75 916 ARG B CA 1
ATOM 14660 C C . ARG B 1 916 ? -4.949 3.215 24.203 1 73.75 916 ARG B C 1
ATOM 14662 O O . ARG B 1 916 ? -3.926 3.904 24.172 1 73.75 916 ARG B O 1
ATOM 14669 N N . ASP B 1 917 ? -5.488 2.68 25.266 1 76.88 917 ASP B N 1
ATOM 14670 C CA . ASP B 1 917 ? -4.848 2.938 26.562 1 76.88 917 ASP B CA 1
ATOM 14671 C C . ASP B 1 917 ? -3.699 1.962 26.797 1 76.88 917 ASP B C 1
ATOM 14673 O O . ASP B 1 917 ? -3.045 2.016 27.844 1 76.88 917 ASP B O 1
ATOM 14677 N N . ILE B 1 918 ? -3.525 1.095 25.891 1 80.69 918 ILE B N 1
ATOM 14678 C CA . ILE B 1 918 ? -2.387 0.189 26 1 80.69 918 ILE B CA 1
ATOM 14679 C C . ILE B 1 918 ? -1.104 0.931 25.625 1 80.69 918 ILE B C 1
ATOM 14681 O O . ILE B 1 918 ? -1.043 1.604 24.594 1 80.69 918 ILE B O 1
ATOM 14685 N N . VAL B 1 919 ? -0.164 0.812 26.469 1 79.25 919 VAL B N 1
ATOM 14686 C CA . VAL B 1 919 ? 1.104 1.507 26.281 1 79.25 919 VAL B CA 1
ATOM 14687 C C . VAL B 1 919 ? 1.76 1.03 24.984 1 79.25 919 VAL B C 1
ATOM 14689 O O . VAL B 1 919 ? 1.805 -0.172 24.719 1 79.25 919 VAL B O 1
ATOM 14692 N N . TYR B 1 920 ? 2.211 2.109 24.234 1 77 920 TYR B N 1
ATOM 14693 C CA . TYR B 1 920 ? 2.883 1.823 22.969 1 77 920 TYR B CA 1
ATOM 14694 C C . TYR B 1 920 ? 4.352 1.487 23.203 1 77 920 TYR B C 1
ATOM 14696 O O . TYR B 1 920 ? 5.074 2.25 23.844 1 77 920 TYR B O 1
ATOM 14704 N N . LYS B 1 921 ? 4.75 0.313 22.703 1 77.5 921 LYS B N 1
ATOM 14705 C CA . LYS B 1 921 ? 6.168 -0.029 22.703 1 77.5 921 LYS B CA 1
ATOM 14706 C C . LYS B 1 921 ? 6.793 0.17 21.328 1 77.5 921 LYS B C 1
ATOM 14708 O O . LYS B 1 921 ? 6.367 -0.452 20.359 1 77.5 921 LYS B O 1
ATOM 14713 N N . PRO B 1 922 ? 7.805 1.111 21.25 1 81.12 922 PRO B N 1
ATOM 14714 C CA . PRO B 1 922 ? 8.445 1.332 19.953 1 81.12 922 PRO B CA 1
ATOM 14715 C C . PRO B 1 922 ? 9.047 0.057 19.359 1 81.12 922 PRO B C 1
ATOM 14717 O O . PRO B 1 922 ? 9.594 -0.765 20.109 1 81.12 922 PRO B O 1
ATOM 14720 N N . PRO B 1 923 ? 8.93 -0.098 18.125 1 83.75 923 PRO B N 1
ATOM 14721 C CA . PRO B 1 923 ? 9.508 -1.29 17.5 1 83.75 923 PRO B CA 1
ATOM 14722 C C . PRO B 1 923 ? 11.031 -1.307 17.562 1 83.75 923 PRO B C 1
ATOM 14724 O O . PRO B 1 923 ? 11.664 -0.247 17.594 1 83.75 923 PRO B O 1
ATOM 14727 N N . PRO B 1 924 ? 11.555 -2.471 17.641 1 82.12 924 PRO B N 1
ATOM 14728 C CA . PRO B 1 924 ? 13.016 -2.572 17.609 1 82.12 924 PRO B CA 1
ATOM 14729 C C . PRO B 1 924 ? 13.617 -2.174 16.266 1 82.12 924 PRO B C 1
ATOM 14731 O O . PRO B 1 924 ? 12.875 -1.93 15.305 1 82.12 924 PRO B O 1
ATOM 14734 N N . LEU B 1 925 ? 14.906 -2.102 16.203 1 84.19 925 LEU B N 1
ATOM 14735 C CA . LEU B 1 925 ? 15.602 -1.756 14.977 1 84.19 925 LEU B CA 1
ATOM 14736 C C . LEU B 1 925 ? 15.352 -2.801 13.891 1 84.19 925 LEU B C 1
ATOM 14738 O O . LEU B 1 925 ? 15.297 -3.998 14.18 1 84.19 925 LEU B O 1
ATOM 14742 N N . ALA B 1 926 ? 15.156 -2.338 12.695 1 85.44 926 ALA B N 1
ATOM 14743 C CA . ALA B 1 926 ? 14.914 -3.238 11.57 1 85.44 926 ALA B CA 1
ATOM 14744 C C . ALA B 1 926 ? 16.219 -3.709 10.945 1 85.44 926 ALA B C 1
ATOM 14746 O O . ALA B 1 926 ? 17.203 -2.971 10.93 1 85.44 926 ALA B O 1
ATOM 14747 N N . ALA B 1 927 ? 16.141 -4.914 10.445 1 83.44 927 ALA B N 1
ATOM 14748 C CA . ALA B 1 927 ? 17.25 -5.391 9.625 1 83.44 927 ALA B CA 1
ATOM 14749 C C . ALA B 1 927 ? 17.391 -4.566 8.352 1 83.44 927 ALA B C 1
ATOM 14751 O O . ALA B 1 927 ? 16.406 -4.012 7.852 1 83.44 927 ALA B O 1
ATOM 14752 N N . GLU B 1 928 ? 18.531 -4.449 7.824 1 82.25 928 GLU B N 1
ATOM 14753 C CA . GLU B 1 928 ? 18.828 -3.549 6.715 1 82.25 928 GLU B CA 1
ATOM 14754 C C . GLU B 1 928 ? 17.891 -3.791 5.535 1 82.25 928 GLU B C 1
ATOM 14756 O O . GLU B 1 928 ? 17.406 -2.844 4.922 1 82.25 928 GLU B O 1
ATOM 14761 N N . VAL B 1 929 ? 17.594 -5.059 5.246 1 80.25 929 VAL B N 1
ATOM 14762 C CA . VAL B 1 929 ? 16.828 -5.402 4.055 1 80.25 929 VAL B CA 1
ATOM 14763 C C . VAL B 1 929 ? 15.367 -4.98 4.238 1 80.25 929 VAL B C 1
ATOM 14765 O O . VAL B 1 929 ? 14.656 -4.715 3.262 1 80.25 929 VAL B O 1
ATOM 14768 N N . VAL B 1 930 ? 14.914 -4.832 5.508 1 87.44 930 VAL B N 1
ATOM 14769 C CA . VAL B 1 930 ? 13.5 -4.547 5.766 1 87.44 930 VAL B CA 1
ATOM 14770 C C . VAL B 1 930 ? 13.344 -3.088 6.188 1 87.44 930 VAL B C 1
ATOM 14772 O O . VAL B 1 930 ? 12.227 -2.631 6.445 1 87.44 930 VAL B O 1
ATOM 14775 N N . VAL B 1 931 ? 14.422 -2.291 6.203 1 88.69 931 VAL B N 1
ATOM 14776 C CA . VAL B 1 931 ? 14.375 -0.9 6.641 1 88.69 931 VAL B CA 1
ATOM 14777 C C . VAL B 1 931 ? 13.43 -0.106 5.742 1 88.69 931 VAL B C 1
ATOM 14779 O O . VAL B 1 931 ? 12.633 0.704 6.227 1 88.69 931 VAL B O 1
ATOM 14782 N N . PRO B 1 932 ? 13.477 -0.365 4.398 1 89.81 932 PRO B N 1
ATOM 14783 C CA . PRO B 1 932 ? 12.555 0.399 3.555 1 89.81 932 PRO B CA 1
ATOM 14784 C C . PRO B 1 932 ? 11.094 0.136 3.893 1 89.81 932 PRO B C 1
ATOM 14786 O O . PRO B 1 932 ? 10.273 1.058 3.865 1 89.81 932 PRO B O 1
ATOM 14789 N N . GLN B 1 933 ? 10.805 -1.06 4.273 1 90.25 933 GLN B N 1
ATOM 14790 C CA . GLN B 1 933 ? 9.438 -1.387 4.66 1 90.25 933 GLN B CA 1
ATOM 14791 C C . GLN B 1 933 ? 9.094 -0.775 6.016 1 90.25 933 GLN B C 1
ATOM 14793 O O . GLN B 1 933 ? 7.977 -0.282 6.211 1 90.25 933 GLN B O 1
ATOM 14798 N N . ALA B 1 934 ? 10.008 -0.749 6.922 1 91.31 934 ALA B N 1
ATOM 14799 C CA . ALA B 1 934 ? 9.789 -0.166 8.242 1 91.31 934 ALA B CA 1
ATOM 14800 C C . ALA B 1 934 ? 9.578 1.343 8.148 1 91.31 934 ALA B C 1
ATOM 14802 O O . ALA B 1 934 ? 8.852 1.925 8.961 1 91.31 934 ALA B O 1
ATOM 14803 N N . GLY B 1 935 ? 10.188 1.965 7.168 1 91.94 935 GLY B N 1
ATOM 14804 C CA . GLY B 1 935 ? 10.125 3.408 7.016 1 91.94 935 GLY B CA 1
ATOM 14805 C C . GLY B 1 935 ? 8.773 3.896 6.535 1 91.94 935 GLY B C 1
ATOM 14806 O O . GLY B 1 935 ? 8.445 5.074 6.684 1 91.94 935 GLY B O 1
ATOM 14807 N N . THR B 1 936 ? 7.969 3.016 5.977 1 90.12 936 THR B N 1
ATOM 14808 C CA . THR B 1 936 ? 6.688 3.424 5.414 1 90.12 936 THR B CA 1
ATOM 14809 C C . THR B 1 936 ? 5.73 3.867 6.52 1 90.12 936 THR B C 1
ATOM 14811 O O . THR B 1 936 ? 4.738 4.543 6.254 1 90.12 936 THR B O 1
ATOM 14814 N N . LYS B 1 937 ? 6.027 3.576 7.738 1 90.75 937 LYS B N 1
ATOM 14815 C CA . LYS B 1 937 ? 5.191 3.961 8.875 1 90.75 937 LYS B CA 1
ATOM 14816 C C . LYS B 1 937 ? 5.258 5.465 9.117 1 90.75 937 LYS B C 1
ATOM 14818 O O . LYS B 1 937 ? 4.355 6.039 9.727 1 90.75 937 LYS B O 1
ATOM 14823 N N . ALA B 1 938 ? 6.262 6.078 8.641 1 93.06 938 ALA B N 1
ATOM 14824 C CA . ALA B 1 938 ? 6.465 7.504 8.883 1 93.06 938 ALA B CA 1
ATOM 14825 C C . ALA B 1 938 ? 5.387 8.336 8.203 1 93.06 938 ALA B C 1
ATOM 14827 O O . ALA B 1 938 ? 4.863 9.289 8.789 1 93.06 938 ALA B O 1
ATOM 14828 N N . LYS B 1 939 ? 5.043 7.965 7 1 92.75 939 LYS B N 1
ATOM 14829 C CA . LYS B 1 939 ? 3.998 8.68 6.277 1 92.75 939 LYS B CA 1
ATOM 14830 C C . LYS B 1 939 ? 2.645 8.523 6.965 1 92.75 939 LYS B C 1
ATOM 14832 O O . LYS B 1 939 ? 1.869 9.484 7.047 1 92.75 939 LYS B O 1
ATOM 14837 N N . GLU B 1 940 ? 2.379 7.367 7.492 1 90.69 940 GLU B N 1
ATOM 14838 C CA . GLU B 1 940 ? 1.109 7.082 8.156 1 90.69 940 GLU B CA 1
ATOM 14839 C C . GLU B 1 940 ? 0.982 7.859 9.461 1 90.69 940 GLU B C 1
ATOM 14841 O O . GLU B 1 940 ? -0.108 8.312 9.812 1 90.69 940 GLU B O 1
ATOM 14846 N N . LEU B 1 941 ? 2.07 8.047 10.164 1 93.06 941 LEU B N 1
ATOM 14847 C CA . LEU B 1 941 ? 2.053 8.719 11.461 1 93.06 941 LEU B CA 1
ATOM 14848 C C . LEU B 1 941 ? 1.733 10.203 11.289 1 93.06 941 LEU B C 1
ATOM 14850 O O . LEU B 1 941 ? 1.179 10.828 12.195 1 93.06 941 LEU B O 1
ATOM 14854 N N . GLN B 1 942 ? 2.008 10.766 10.102 1 92.44 942 GLN B N 1
ATOM 14855 C CA . GLN B 1 942 ? 1.797 12.195 9.875 1 92.44 942 GLN B CA 1
ATOM 14856 C C . GLN B 1 942 ? 0.311 12.539 9.883 1 92.44 942 GLN B C 1
ATOM 14858 O O . GLN B 1 942 ? -0.063 13.695 10.117 1 92.44 942 GLN B O 1
ATOM 14863 N N . ILE B 1 943 ? -0.556 11.5 9.664 1 91.62 943 ILE B N 1
ATOM 14864 C CA . ILE B 1 943 ? -1.986 11.773 9.594 1 91.62 943 ILE B CA 1
ATOM 14865 C C . ILE B 1 943 ? -2.727 10.945 10.641 1 91.62 943 ILE B C 1
ATOM 14867 O O . ILE B 1 943 ? -3.91 10.641 10.484 1 91.62 943 ILE B O 1
ATOM 14871 N N . SER B 1 944 ? -1.98 10.57 11.648 1 92.19 944 SER B N 1
ATOM 14872 C CA . SER B 1 944 ? -2.605 9.836 12.742 1 92.19 944 SER B CA 1
ATOM 14873 C C . SER B 1 944 ? -3.412 10.758 13.648 1 92.19 944 SER B C 1
ATOM 14875 O O . SER B 1 944 ? -3.221 11.977 13.625 1 92.19 944 SER B O 1
ATOM 14877 N N . SER B 1 945 ? -4.395 10.234 14.398 1 92.69 945 SER B N 1
ATOM 14878 C CA . SER B 1 945 ? -5.199 11.031 15.312 1 92.69 945 SER B CA 1
ATOM 14879 C C . SER B 1 945 ? -4.324 11.727 16.359 1 92.69 945 SER B C 1
ATOM 14881 O O . SER B 1 945 ? -4.582 12.875 16.719 1 92.69 945 SER B O 1
ATOM 14883 N N . GLY B 1 946 ? -3.248 10.969 16.781 1 89.19 946 GLY B N 1
ATOM 14884 C CA . GLY B 1 946 ? -2.338 11.57 17.75 1 89.19 946 GLY B CA 1
ATOM 14885 C C . GLY B 1 946 ? -1.62 12.797 17.203 1 89.19 946 GLY B C 1
ATOM 14886 O O . GLY B 1 946 ? -1.46 13.789 17.906 1 89.19 946 GLY B O 1
ATOM 14887 N N . THR B 1 947 ? -1.194 12.773 15.969 1 92.25 947 THR B N 1
ATOM 14888 C CA . THR B 1 947 ? -0.506 13.898 15.344 1 92.25 947 THR B CA 1
ATOM 14889 C C . THR B 1 947 ? -1.458 15.078 15.148 1 92.25 947 THR B C 1
ATOM 14891 O O . THR B 1 947 ? -1.086 16.234 15.383 1 92.25 947 THR B O 1
ATOM 14894 N N . TRP B 1 948 ? -2.715 14.805 14.75 1 94 948 TRP B N 1
ATOM 14895 C CA . TRP B 1 948 ? -3.713 15.859 14.578 1 94 948 TRP B CA 1
ATOM 14896 C C . TRP B 1 948 ? -4.035 16.531 15.906 1 94 948 TRP B C 1
ATOM 14898 O O . TRP B 1 948 ? -4.258 17.734 15.969 1 94 948 TRP B O 1
ATOM 14908 N N . LEU B 1 949 ? -4.098 15.75 17 1 91.69 949 LEU B N 1
ATOM 14909 C CA . LEU B 1 949 ? -4.355 16.312 18.312 1 91.69 949 LEU B CA 1
ATOM 14910 C C . LEU B 1 949 ? -3.229 17.25 18.734 1 91.69 949 LEU B C 1
ATOM 14912 O O . LEU B 1 949 ? -3.482 18.312 19.312 1 91.69 949 LEU B O 1
ATOM 14916 N N . GLN B 1 950 ? -1.979 16.844 18.391 1 88 950 GLN B N 1
ATOM 14917 C CA . GLN B 1 950 ? -0.852 17.734 18.688 1 88 950 GLN B CA 1
ATOM 14918 C C . GLN B 1 950 ? -0.947 19.016 17.875 1 88 950 GLN B C 1
ATOM 14920 O O . GLN B 1 950 ? -0.689 20.109 18.406 1 88 950 GLN B O 1
ATOM 14925 N N . ARG B 1 951 ? -1.326 18.953 16.672 1 91 951 ARG B N 1
ATOM 14926 C CA . ARG B 1 951 ? -1.476 20.125 15.828 1 91 951 ARG B CA 1
ATOM 14927 C C . ARG B 1 951 ? -2.586 21.031 16.344 1 91 951 ARG B C 1
ATOM 14929 O O . ARG B 1 951 ? -2.432 22.25 16.375 1 91 951 ARG B O 1
ATOM 14936 N N . MET B 1 952 ? -3.668 20.391 16.781 1 91.69 952 MET B N 1
ATOM 14937 C CA . MET B 1 952 ? -4.781 21.172 17.328 1 91.69 952 MET B CA 1
ATOM 14938 C C . MET B 1 952 ? -4.363 21.906 18.594 1 91.69 952 MET B C 1
ATOM 14940 O O . MET B 1 952 ? -4.754 23.062 18.797 1 91.69 952 MET B O 1
ATOM 14944 N N . ALA B 1 953 ? -3.607 21.219 19.422 1 87.44 953 ALA B N 1
ATOM 14945 C CA . ALA B 1 953 ? -3.115 21.859 20.641 1 87.44 953 ALA B CA 1
ATOM 14946 C C . ALA B 1 953 ? -2.307 23.125 20.312 1 87.44 953 ALA B C 1
ATOM 14948 O O . ALA B 1 953 ? -2.408 24.125 21 1 87.44 953 ALA B O 1
ATOM 14949 N N . GLY B 1 954 ? -1.536 23.062 19.219 1 83.75 954 GLY B N 1
ATOM 14950 C CA . GLY B 1 954 ? -0.753 24.219 18.781 1 83.75 954 GLY B CA 1
ATOM 14951 C C . GLY B 1 954 ? -1.601 25.328 18.203 1 83.75 954 GLY B C 1
ATOM 14952 O O . GLY B 1 954 ? -1.324 26.516 18.422 1 83.75 954 GLY B O 1
ATOM 14953 N N . ILE B 1 955 ? -2.654 25 17.531 1 87.31 955 ILE B N 1
ATOM 14954 C CA . ILE B 1 955 ? -3.486 25.984 16.844 1 87.31 955 ILE B CA 1
ATOM 14955 C C . ILE B 1 955 ? -4.309 26.766 17.859 1 87.31 955 ILE B C 1
ATOM 14957 O O . ILE B 1 955 ? -4.449 27.984 17.75 1 87.31 955 ILE B O 1
ATOM 14961 N N . ILE B 1 956 ? -4.785 26.094 18.953 1 89.06 956 ILE B N 1
ATOM 14962 C CA . ILE B 1 956 ? -5.691 26.766 19.891 1 89.06 956 ILE B CA 1
ATOM 14963 C C . ILE B 1 956 ? -4.891 27.359 21.047 1 89.06 956 ILE B C 1
ATOM 14965 O O . ILE B 1 956 ? -5.465 27.938 21.984 1 89.06 956 ILE B O 1
ATOM 14969 N N . ALA B 1 957 ? -3.619 27.234 21 1 81.75 957 ALA B N 1
ATOM 14970 C CA . ALA B 1 957 ? -2.758 27.578 22.141 1 81.75 957 ALA B CA 1
ATOM 14971 C C . ALA B 1 957 ? -2.885 29.047 22.5 1 81.75 957 ALA B C 1
ATOM 14973 O O . ALA B 1 957 ? -2.846 29.422 23.672 1 81.75 957 ALA B O 1
ATOM 14974 N N . ASP B 1 958 ? -3.082 30 21.484 1 78.69 958 ASP B N 1
ATOM 14975 C CA . ASP B 1 958 ? -3.031 31.422 21.781 1 78.69 958 ASP B CA 1
ATOM 14976 C C . ASP B 1 958 ? -4.305 32.125 21.328 1 78.69 958 ASP B C 1
ATOM 14978 O O . ASP B 1 958 ? -4.312 32.781 20.281 1 78.69 958 ASP B O 1
ATOM 14982 N N . PRO B 1 959 ? -5.34 32.094 22.25 1 84.25 959 PRO B N 1
ATOM 14983 C CA . PRO B 1 959 ? -6.547 32.875 21.922 1 84.25 959 PRO B CA 1
ATOM 14984 C C . PRO B 1 959 ? -6.488 34.312 22.406 1 84.25 959 PRO B C 1
ATOM 14986 O O . PRO B 1 959 ? -7.449 35.062 22.219 1 84.25 959 PRO B O 1
ATOM 14989 N N . CYS B 1 960 ? -5.355 34.75 23.062 1 81.94 960 CYS B N 1
ATOM 14990 C CA . CYS B 1 960 ? -5.309 36 23.797 1 81.94 960 CYS B CA 1
ATOM 14991 C C . CYS B 1 960 ? -4.961 37.156 22.859 1 81.94 960 CYS B C 1
ATOM 14993 O O . CYS B 1 960 ? -4.203 37 21.906 1 81.94 960 CYS B O 1
ATOM 14995 N N . PRO B 1 961 ? -5.637 38.281 23.328 1 69.5 961 PRO B N 1
ATOM 14996 C CA . PRO B 1 961 ? -5.293 39.5 22.594 1 69.5 961 PRO B CA 1
ATOM 14997 C C . PRO B 1 961 ? -3.895 40.031 22.922 1 69.5 961 PRO B C 1
ATOM 14999 O O . PRO B 1 961 ? -3.344 39.688 23.984 1 69.5 961 PRO B O 1
ATOM 15002 N N . PRO B 1 962 ? -3.193 40.656 22.125 1 60.25 962 PRO B N 1
ATOM 15003 C CA . PRO B 1 962 ? -1.832 41.125 22.359 1 60.25 962 PRO B CA 1
ATOM 15004 C C . PRO B 1 962 ? -1.759 42.156 23.5 1 60.25 962 PRO B C 1
ATOM 15006 O O . PRO B 1 962 ? -0.748 42.219 24.203 1 60.25 962 PRO B O 1
ATOM 15009 N N . VAL B 1 963 ? -2.711 43.219 23.75 1 53.78 963 VAL B N 1
ATOM 15010 C CA . VAL B 1 963 ? -2.613 44.312 24.719 1 53.78 963 VAL B CA 1
ATOM 15011 C C . VAL B 1 963 ? -2.725 43.75 26.125 1 53.78 963 VAL B C 1
ATOM 15013 O O . VAL B 1 963 ? -1.982 44.156 27.031 1 53.78 963 VAL B O 1
ATOM 15016 N N . GLU B 1 964 ? -3.67 43 26.453 1 57.31 964 GLU B N 1
ATOM 15017 C CA . GLU B 1 964 ? -3.895 42.406 27.766 1 57.31 964 GLU B CA 1
ATOM 15018 C C . GLU B 1 964 ? -3.52 40.906 27.766 1 57.31 964 GLU B C 1
ATOM 15020 O O . GLU B 1 964 ? -4.281 40.094 28.25 1 57.31 964 GLU B O 1
ATOM 15025 N N . ARG B 1 965 ? -2.191 40.781 27.266 1 65.75 965 ARG B N 1
ATOM 15026 C CA . ARG B 1 965 ? -1.79 39.406 26.984 1 65.75 965 ARG B CA 1
ATOM 15027 C C . ARG B 1 965 ? -1.562 38.625 28.266 1 65.75 965 ARG B C 1
ATOM 15029 O O . ARG B 1 965 ? -2.016 37.469 28.406 1 65.75 965 ARG B O 1
ATOM 15036 N N . GLU B 1 966 ? -0.961 39.344 29.266 1 69.12 966 GLU B N 1
ATOM 15037 C CA . GLU B 1 966 ? -0.563 38.594 30.453 1 69.12 966 GLU B CA 1
ATOM 15038 C C . GLU B 1 966 ? -1.782 38.125 31.234 1 69.12 966 GLU B C 1
ATOM 15040 O O . GLU B 1 966 ? -1.914 36.938 31.547 1 69.12 966 GLU B O 1
ATOM 15045 N N . PRO B 1 967 ? -2.783 39.062 31.438 1 77.44 967 PRO B N 1
ATOM 15046 C CA . PRO B 1 967 ? -3.959 38.594 32.156 1 77.44 967 PRO B CA 1
ATOM 15047 C C . PRO B 1 967 ? -4.746 37.531 31.391 1 77.44 967 PRO B C 1
ATOM 15049 O O . PRO B 1 967 ? -5.254 36.594 31.984 1 77.44 967 PRO B O 1
ATOM 15052 N N . CYS B 1 968 ? -4.777 37.688 30.094 1 83.38 968 CYS B N 1
ATOM 15053 C CA . CYS B 1 968 ? -5.496 36.719 29.266 1 83.38 968 CYS B CA 1
ATOM 15054 C C . CYS B 1 968 ? -4.805 35.375 29.266 1 83.38 968 CYS B C 1
ATOM 15056 O O . CYS B 1 968 ? -5.469 34.344 29.375 1 83.38 968 CYS B O 1
ATOM 15058 N N . GLU B 1 969 ? -3.523 35.406 29.203 1 83.44 969 GLU B N 1
ATOM 15059 C CA . GLU B 1 969 ? -2.764 34.156 29.219 1 83.44 969 GLU B CA 1
ATOM 15060 C C . GLU B 1 969 ? -2.939 33.406 30.531 1 83.44 969 GLU B C 1
ATOM 15062 O O . GLU B 1 969 ? -3.033 32.188 30.562 1 83.44 969 GLU B O 1
ATOM 15067 N N . ASP B 1 970 ? -3.01 34.156 31.578 1 84.69 970 ASP B N 1
ATOM 15068 C CA . ASP B 1 970 ? -3.215 33.531 32.906 1 84.69 970 ASP B CA 1
ATOM 15069 C C . ASP B 1 970 ? -4.605 32.906 33 1 84.69 970 ASP B C 1
ATOM 15071 O O . ASP B 1 970 ? -4.773 31.859 33.625 1 84.69 970 ASP B O 1
ATOM 15075 N N . ILE B 1 971 ? -5.523 33.594 32.438 1 86.31 971 ILE B N 1
ATOM 15076 C CA . ILE B 1 971 ? -6.895 33.094 32.438 1 86.31 971 ILE B CA 1
ATOM 15077 C C . ILE B 1 971 ? -6.984 31.812 31.625 1 86.31 971 ILE B C 1
ATOM 15079 O O . ILE B 1 971 ? -7.621 30.844 32.031 1 86.31 971 ILE B O 1
ATOM 15083 N N . VAL B 1 972 ? -6.375 31.844 30.438 1 87.31 972 VAL B N 1
ATOM 15084 C CA . VAL B 1 972 ? -6.379 30.672 29.562 1 87.31 972 VAL B CA 1
ATOM 15085 C C . VAL B 1 972 ? -5.719 29.484 30.281 1 87.31 972 VAL B C 1
ATOM 15087 O O . VAL B 1 972 ? -6.223 28.359 30.234 1 87.31 972 VAL B O 1
ATOM 15090 N N . LYS B 1 973 ? -4.609 29.75 30.969 1 83.69 973 LYS B N 1
ATOM 15091 C CA . LYS B 1 973 ? -3.91 28.703 31.734 1 83.69 973 LYS B CA 1
ATOM 15092 C C . LYS B 1 973 ? -4.781 28.188 32.875 1 83.69 973 LYS B C 1
ATOM 15094 O O . LYS B 1 973 ? -4.758 26.984 33.188 1 83.69 973 LYS B O 1
ATOM 15099 N N . SER B 1 974 ? -5.516 29.062 33.469 1 84.31 974 SER B N 1
ATOM 15100 C CA . SER B 1 974 ? -6.387 28.656 34.562 1 84.31 974 SER B CA 1
ATOM 15101 C C . SER B 1 974 ? -7.535 27.797 34.062 1 84.31 974 SER B C 1
ATOM 15103 O O . SER B 1 974 ? -7.887 26.797 34.719 1 84.31 974 SER B O 1
ATOM 15105 N N . VAL B 1 975 ? -8.062 28.172 32.938 1 84.12 975 VAL B N 1
ATOM 15106 C CA . VAL B 1 975 ? -9.172 27.406 32.375 1 84.12 975 VAL B CA 1
ATOM 15107 C C . VAL B 1 975 ? -8.68 26.016 31.938 1 84.12 975 VAL B C 1
ATOM 15109 O O . VAL B 1 975 ? -9.383 25.031 32.125 1 84.12 975 VAL B O 1
ATOM 15112 N N . ARG B 1 976 ? -7.414 25.984 31.453 1 84.06 976 ARG B N 1
ATOM 15113 C CA . ARG B 1 976 ? -6.898 24.734 30.891 1 84.06 976 ARG B CA 1
ATOM 15114 C C . ARG B 1 976 ? -6.07 23.969 31.906 1 84.06 976 ARG B C 1
ATOM 15116 O O . ARG B 1 976 ? -5.473 22.938 31.594 1 84.06 976 ARG B O 1
ATOM 15123 N N . LYS B 1 977 ? -5.93 24.422 33.062 1 75.56 977 LYS B N 1
ATOM 15124 C CA . LYS B 1 977 ? -5.105 23.797 34.094 1 75.56 977 LYS B CA 1
ATOM 15125 C C . LYS B 1 977 ? -5.438 22.312 34.25 1 75.56 977 LYS B C 1
ATOM 15127 O O . LYS B 1 977 ? -4.535 21.484 34.281 1 75.56 977 LYS B O 1
ATOM 15132 N N . ASP B 1 978 ? -6.719 22 34.219 1 75.81 978 ASP B N 1
ATOM 15133 C CA . ASP B 1 978 ? -7.109 20.609 34.406 1 75.81 978 ASP B CA 1
ATOM 15134 C C . ASP B 1 978 ? -7.48 19.938 33.094 1 75.81 978 ASP B C 1
ATOM 15136 O O . ASP B 1 978 ? -8.031 18.844 33.062 1 75.81 978 ASP B O 1
ATOM 15140 N N . LEU B 1 979 ? -7.172 20.625 31.938 1 84.06 979 LEU B N 1
ATOM 15141 C CA . LEU B 1 979 ? -7.594 20.094 30.641 1 84.06 979 LEU B CA 1
ATOM 15142 C C . LEU B 1 979 ? -6.395 19.844 29.734 1 84.06 979 LEU B C 1
ATOM 15144 O O . LEU B 1 979 ? -6.516 19.906 28.516 1 84.06 979 LEU B O 1
ATOM 15148 N N . SER B 1 980 ? -5.309 19.391 30.234 1 76.69 980 SER B N 1
ATOM 15149 C CA . SER B 1 980 ? -4.129 19 29.469 1 76.69 980 SER B CA 1
ATOM 15150 C C . SER B 1 980 ? -3.979 19.828 28.203 1 76.69 980 SER B C 1
ATOM 15152 O O . SER B 1 980 ? -4.027 19.297 27.094 1 76.69 980 SER B O 1
ATOM 15154 N N . GLU B 1 981 ? -3.795 21.125 28.141 1 76.94 981 GLU B N 1
ATOM 15155 C CA . GLU B 1 981 ? -3.566 22.047 27.031 1 76.94 981 GLU B CA 1
ATOM 15156 C C . GLU B 1 981 ? -4.828 22.219 26.203 1 76.94 981 GLU B C 1
ATOM 15158 O O . GLU B 1 981 ? -4.754 22.5 25 1 76.94 981 GLU B O 1
ATOM 15163 N N . GLY B 1 982 ? -5.988 21.875 26.766 1 89 982 GLY B N 1
ATOM 15164 C CA . GLY B 1 982 ? -7.273 22.109 26.141 1 89 982 GLY B CA 1
ATOM 15165 C C . GLY B 1 982 ? -7.742 20.938 25.281 1 89 982 GLY B C 1
ATOM 15166 O O . GLY B 1 982 ? -8.656 21.078 24.469 1 89 982 GLY B O 1
ATOM 15167 N N . ILE B 1 983 ? -7.043 19.75 25.406 1 90.5 983 ILE B N 1
ATOM 15168 C CA . ILE B 1 983 ? -7.41 18.578 24.609 1 90.5 983 ILE B CA 1
ATOM 15169 C C . ILE B 1 983 ? -8.023 17.5 25.516 1 90.5 983 ILE B C 1
ATOM 15171 O O . ILE B 1 983 ? -7.395 17.078 26.484 1 90.5 983 ILE B O 1
ATOM 15175 N N . ILE B 1 984 ? -9.227 17.109 25.219 1 92.31 984 ILE B N 1
ATOM 15176 C CA . ILE B 1 984 ? -9.945 16.078 25.969 1 92.31 984 ILE B CA 1
ATOM 15177 C C . ILE B 1 984 ? -10.25 14.898 25.047 1 92.31 984 ILE B C 1
ATOM 15179 O O . ILE B 1 984 ? -10.656 15.086 23.891 1 92.31 984 ILE B O 1
ATOM 15183 N N . ILE B 1 985 ? -9.992 13.695 25.531 1 90.88 985 ILE B N 1
ATOM 15184 C CA . ILE B 1 985 ? -10.32 12.492 24.766 1 90.88 985 ILE B CA 1
ATOM 15185 C C . ILE B 1 985 ? -11.352 11.664 25.531 1 90.88 985 ILE B C 1
ATOM 15187 O O . ILE B 1 985 ? -11.164 11.367 26.719 1 90.88 985 ILE B O 1
ATOM 15191 N N . ALA B 1 986 ? -12.453 11.469 24.922 1 93.19 986 ALA B N 1
ATOM 15192 C CA . ALA B 1 986 ? -13.422 10.5 25.438 1 93.19 986 ALA B CA 1
ATOM 15193 C C . ALA B 1 986 ? -13.32 9.18 24.688 1 93.19 986 ALA B C 1
ATOM 15195 O O . ALA B 1 986 ? -13.727 9.078 23.531 1 93.19 986 ALA B O 1
ATOM 15196 N N . ALA B 1 987 ? -12.758 8.156 25.297 1 89.94 987 ALA B N 1
ATOM 15197 C CA . ALA B 1 987 ? -12.57 6.832 24.703 1 89.94 987 ALA B CA 1
ATOM 15198 C C . ALA B 1 987 ? -12.945 5.734 25.688 1 89.94 987 ALA B C 1
ATOM 15200 O O . ALA B 1 987 ? -12.75 5.891 26.906 1 89.94 987 ALA B O 1
ATOM 15201 N N . PRO B 1 988 ? -13.477 4.684 25.141 1 89.06 988 PRO B N 1
ATOM 15202 C CA . PRO B 1 988 ? -13.742 3.57 26.047 1 89.06 988 PRO B CA 1
ATOM 15203 C C . PRO B 1 988 ? -12.469 2.938 26.609 1 89.06 988 PRO B C 1
ATOM 15205 O O . PRO B 1 988 ? -11.477 2.807 25.875 1 89.06 988 PRO B O 1
ATOM 15208 N N . LEU B 1 989 ? -12.508 2.539 27.812 1 84.88 989 LEU B N 1
ATOM 15209 C CA . LEU B 1 989 ? -11.352 1.9 28.438 1 84.88 989 LEU B CA 1
ATOM 15210 C C . LEU B 1 989 ? -11.266 0.431 28.047 1 84.88 989 LEU B C 1
ATOM 15212 O O . LEU B 1 989 ? -12.289 -0.217 27.812 1 84.88 989 LEU B O 1
ATOM 15216 N N . THR B 1 990 ? -10.039 -0.04 28.016 1 87.25 990 THR B N 1
ATOM 15217 C CA . THR B 1 990 ? -9.812 -1.441 27.688 1 87.25 990 THR B CA 1
ATOM 15218 C C . THR B 1 990 ? -10.039 -2.332 28.906 1 87.25 990 THR B C 1
ATOM 15220 O O . THR B 1 990 ? -9.414 -2.139 29.953 1 87.25 990 THR B O 1
ATOM 15223 N N . LYS B 1 991 ? -10.969 -3.225 28.844 1 88.75 991 LYS B N 1
ATOM 15224 C CA . LYS B 1 991 ? -11.281 -4.258 29.828 1 88.75 991 LYS B CA 1
ATOM 15225 C C . LYS B 1 991 ? -11.594 -5.586 29.156 1 88.75 991 LYS B C 1
ATOM 15227 O O . LYS B 1 991 ? -12.008 -5.617 27.984 1 88.75 991 LYS B O 1
ATOM 15232 N N . PRO B 1 992 ? -11.281 -6.621 29.906 1 92.69 992 PRO B N 1
ATOM 15233 C CA . PRO B 1 992 ? -11.695 -7.906 29.328 1 92.69 992 PRO B CA 1
ATOM 15234 C C . PRO B 1 992 ? -13.203 -8 29.125 1 92.69 992 PRO B C 1
ATOM 15236 O O . PRO B 1 992 ? -13.969 -7.977 30.078 1 92.69 992 PRO B O 1
ATOM 15239 N N . SER B 1 993 ? -13.641 -7.922 27.969 1 89.38 993 SER B N 1
ATOM 15240 C CA . SER B 1 993 ? -15.055 -7.953 27.594 1 89.38 993 SER B CA 1
ATOM 15241 C C . SER B 1 993 ? -15.234 -8.352 26.141 1 89.38 993 SER B C 1
ATOM 15243 O O . SER B 1 993 ? -14.258 -8.57 25.422 1 89.38 993 SER B O 1
ATOM 15245 N N . VAL B 1 994 ? -16.469 -8.547 25.859 1 89 994 VAL B N 1
ATOM 15246 C CA . VAL B 1 994 ? -16.797 -8.703 24.438 1 89 994 VAL B CA 1
ATOM 15247 C C . VAL B 1 994 ? -16.672 -7.352 23.734 1 89 994 VAL B C 1
ATOM 15249 O O . VAL B 1 994 ? -17.453 -6.434 24.016 1 89 994 VAL B O 1
ATOM 15252 N N . GLU B 1 995 ? -15.719 -7.25 22.922 1 87.56 995 GLU B N 1
ATOM 15253 C CA . GLU B 1 995 ? -15.469 -5.977 22.25 1 87.56 995 GLU B CA 1
ATOM 15254 C C . GLU B 1 995 ? -16.484 -5.727 21.141 1 87.56 995 GLU B C 1
ATOM 15256 O O . GLU B 1 995 ? -16.891 -6.656 20.438 1 87.56 995 GLU B O 1
ATOM 15261 N N . ALA B 1 996 ? -16.938 -4.473 21.109 1 92.19 996 ALA B N 1
ATOM 15262 C CA . ALA B 1 996 ? -17.875 -4.082 20.062 1 92.19 996 ALA B CA 1
ATOM 15263 C C . ALA B 1 996 ? -17.219 -4.086 18.688 1 92.19 996 ALA B C 1
ATOM 15265 O O . ALA B 1 996 ? -16.172 -3.455 18.5 1 92.19 996 ALA B O 1
ATOM 15266 N N . PRO B 1 997 ? -17.797 -4.754 17.766 1 92.94 997 PRO B N 1
ATOM 15267 C CA . PRO B 1 997 ? -17.156 -4.883 16.453 1 92.94 997 PRO B CA 1
ATOM 15268 C C . PRO B 1 997 ? -17.375 -3.648 15.57 1 92.94 997 PRO B C 1
ATOM 15270 O O . PRO B 1 997 ? -18.234 -2.824 15.859 1 92.94 997 PRO B O 1
ATOM 15273 N N . LEU B 1 998 ? -16.547 -3.527 14.586 1 91.38 998 LEU B N 1
ATOM 15274 C CA . LEU B 1 998 ? -16.781 -2.602 13.484 1 91.38 998 LEU B CA 1
ATOM 15275 C C . LEU B 1 998 ? -17.859 -3.139 12.539 1 91.38 998 LEU B C 1
ATOM 15277 O O . LEU B 1 998 ? -17.703 -4.23 11.984 1 91.38 998 LEU B O 1
ATOM 15281 N N . GLY B 1 999 ? -18.984 -2.475 12.562 1 93 999 GLY B N 1
ATOM 15282 C CA . GLY B 1 999 ? -20.094 -2.916 11.727 1 93 999 GLY B CA 1
ATOM 15283 C C . GLY B 1 999 ? -21.344 -2.088 11.922 1 93 999 GLY B C 1
ATOM 15284 O O . GLY B 1 999 ? -21.266 -0.903 12.258 1 93 999 GLY B O 1
ATOM 15285 N N . TRP B 1 1000 ? -22.469 -2.697 11.617 1 95.56 1000 TRP B N 1
ATOM 15286 C CA . TRP B 1 1000 ? -23.719 -1.926 11.656 1 95.56 1000 TRP B CA 1
ATOM 15287 C C . TRP B 1 1000 ? -24.766 -2.639 12.492 1 95.56 1000 TRP B C 1
ATOM 15289 O O . TRP B 1 1000 ? -25.969 -2.395 12.32 1 95.56 1000 TRP B O 1
ATOM 15299 N N . THR B 1 1001 ? -24.312 -3.604 13.297 1 94.31 1001 THR B N 1
ATOM 15300 C CA . THR B 1 1001 ? -25.156 -4.23 14.305 1 94.31 1001 THR B CA 1
ATOM 15301 C C . THR B 1 1001 ? -24.359 -4.527 15.57 1 94.31 1001 THR B C 1
ATOM 15303 O O . THR B 1 1001 ? -23.156 -4.82 15.5 1 94.31 1001 THR B O 1
ATOM 15306 N N . LEU B 1 1002 ? -25.016 -4.367 16.719 1 95.38 1002 LEU B N 1
ATOM 15307 C CA . LEU B 1 1002 ? -24.375 -4.656 18 1 95.38 1002 LEU B CA 1
ATOM 15308 C C . LEU B 1 1002 ? -25.266 -5.535 18.875 1 95.38 1002 LEU B C 1
ATOM 15310 O O . LEU B 1 1002 ? -26.484 -5.34 18.906 1 95.38 1002 LEU B O 1
ATOM 15314 N N . SER B 1 1003 ? -24.688 -6.473 19.516 1 93.19 1003 SER B N 1
ATOM 15315 C CA . SER B 1 1003 ? -25.391 -7.277 20.5 1 93.19 1003 SER B CA 1
ATOM 15316 C C . SER B 1 1003 ? -25.688 -6.473 21.766 1 93.19 1003 SER B C 1
ATOM 15318 O O . SER B 1 1003 ? -25.172 -5.371 21.938 1 93.19 1003 SER B O 1
ATOM 15320 N N . GLN B 1 1004 ? -26.531 -7.008 22.562 1 91.06 1004 GLN B N 1
ATOM 15321 C CA . GLN B 1 1004 ? -26.859 -6.336 23.812 1 91.06 1004 GLN B CA 1
ATOM 15322 C C . GLN B 1 1004 ? -25.609 -6.211 24.703 1 91.06 1004 GLN B C 1
ATOM 15324 O O . GLN B 1 1004 ? -25.469 -5.223 25.422 1 91.06 1004 GLN B O 1
ATOM 15329 N N . ASP B 1 1005 ? -24.719 -7.191 24.672 1 90.06 1005 ASP B N 1
ATOM 15330 C CA . ASP B 1 1005 ? -23.484 -7.129 25.453 1 90.06 1005 ASP B CA 1
ATOM 15331 C C . ASP B 1 1005 ? -22.625 -5.945 25.016 1 90.06 1005 ASP B C 1
ATOM 15333 O O . ASP B 1 1005 ? -22.109 -5.211 25.859 1 90.06 1005 ASP B O 1
ATOM 15337 N N . SER B 1 1006 ? -22.516 -5.828 23.766 1 92.75 1006 SER B N 1
ATOM 15338 C CA . SER B 1 1006 ? -21.734 -4.73 23.203 1 92.75 1006 SER B CA 1
ATOM 15339 C C . SER B 1 1006 ? -22.359 -3.381 23.531 1 92.75 1006 SER B C 1
ATOM 15341 O O . SER B 1 1006 ? -21.672 -2.43 23.891 1 92.75 1006 SER B O 1
ATOM 15343 N N . ARG B 1 1007 ? -23.719 -3.273 23.453 1 94 1007 ARG B N 1
ATOM 15344 C CA . ARG B 1 1007 ? -24.422 -2.037 23.75 1 94 1007 ARG B CA 1
ATOM 15345 C C . ARG B 1 1007 ? -24.281 -1.669 25.234 1 94 1007 ARG B C 1
ATOM 15347 O O . ARG B 1 1007 ? -24 -0.515 25.562 1 94 1007 ARG B O 1
ATOM 15354 N N . ASN B 1 1008 ? -24.406 -2.699 26.031 1 90.5 1008 ASN B N 1
ATOM 15355 C CA . ASN B 1 1008 ? -24.281 -2.467 27.453 1 90.5 1008 ASN B CA 1
ATOM 15356 C C . ASN B 1 1008 ? -22.875 -2.025 27.844 1 90.5 1008 ASN B C 1
ATOM 15358 O O . ASN B 1 1008 ? -22.703 -1.158 28.703 1 90.5 1008 ASN B O 1
ATOM 15362 N N . ARG B 1 1009 ? -21.984 -2.619 27.25 1 90.75 1009 ARG B N 1
ATOM 15363 C CA . ARG B 1 1009 ? -20.594 -2.254 27.516 1 90.75 1009 ARG B CA 1
ATOM 15364 C C . ARG B 1 1009 ? -20.328 -0.794 27.172 1 90.75 1009 ARG B C 1
ATOM 15366 O O . ARG B 1 1009 ? -19.688 -0.068 27.922 1 90.75 1009 ARG B O 1
ATOM 15373 N N . LEU B 1 1010 ? -20.781 -0.355 26.062 1 93.31 1010 LEU B N 1
ATOM 15374 C CA . LEU B 1 1010 ? -20.594 1.028 25.641 1 93.31 1010 LEU B CA 1
ATOM 15375 C C . LEU B 1 1010 ? -21.328 1.985 26.578 1 93.31 1010 LEU B C 1
ATOM 15377 O O . LEU B 1 1010 ? -20.781 3.02 26.953 1 93.31 1010 LEU B O 1
ATOM 15381 N N . LYS B 1 1011 ? -22.516 1.584 26.984 1 93.5 1011 LYS B N 1
ATOM 15382 C CA . LYS B 1 1011 ? -23.297 2.426 27.891 1 93.5 1011 LYS B CA 1
ATOM 15383 C C . LYS B 1 1011 ? -22.609 2.549 29.25 1 93.5 1011 LYS B C 1
ATOM 15385 O O . LYS B 1 1011 ? -22.594 3.629 29.844 1 93.5 1011 LYS B O 1
ATOM 15390 N N . GLU B 1 1012 ? -22.062 1.446 29.656 1 91.19 1012 GLU B N 1
ATOM 15391 C CA . GLU B 1 1012 ? -21.344 1.456 30.938 1 91.19 1012 GLU B CA 1
ATOM 15392 C C . GLU B 1 1012 ? -20.125 2.359 30.875 1 91.19 1012 GLU B C 1
ATOM 15394 O O . GLU B 1 1012 ? -19.828 3.086 31.828 1 91.19 1012 GLU B O 1
ATOM 15399 N N . GLU B 1 1013 ? -19.469 2.264 29.812 1 90.38 1013 GLU B N 1
ATOM 15400 C CA . GLU B 1 1013 ? -18.266 3.076 29.656 1 90.38 1013 GLU B CA 1
ATOM 15401 C C . GLU B 1 1013 ? -18.609 4.559 29.531 1 90.38 1013 GLU B C 1
ATOM 15403 O O . GLU B 1 1013 ? -17.859 5.414 30 1 90.38 1013 GLU B O 1
ATOM 15408 N N . ILE B 1 1014 ? -19.688 4.879 28.906 1 91.69 1014 ILE B N 1
ATOM 15409 C CA . ILE B 1 1014 ? -20.156 6.262 28.781 1 91.69 1014 ILE B CA 1
ATOM 15410 C C . ILE B 1 1014 ? -20.484 6.809 30.172 1 91.69 1014 ILE B C 1
ATOM 15412 O O . ILE B 1 1014 ? -20.156 7.949 30.484 1 91.69 1014 ILE B O 1
ATOM 15416 N N . ALA B 1 1015 ? -20.969 5.906 30.969 1 87.06 1015 ALA B N 1
ATOM 15417 C CA . ALA B 1 1015 ? -21.375 6.32 32.312 1 87.06 1015 ALA B CA 1
ATOM 15418 C C . ALA B 1 1015 ? -20.172 6.434 33.25 1 87.06 1015 ALA B C 1
ATOM 15420 O O . ALA B 1 1015 ? -20.141 7.293 34.125 1 87.06 1015 ALA B O 1
ATOM 15421 N N . ALA B 1 1016 ? -19.125 5.484 33.062 1 75.94 1016 ALA B N 1
ATOM 15422 C CA . ALA B 1 1016 ? -17.984 5.371 34 1 75.94 1016 ALA B CA 1
ATOM 15423 C C . ALA B 1 1016 ? -16.938 6.441 33.688 1 75.94 1016 ALA B C 1
ATOM 15425 O O . ALA B 1 1016 ? -16.047 6.691 34.5 1 75.94 1016 ALA B O 1
ATOM 15426 N N . GLU B 1 1017 ? -16.828 7.027 32.531 1 64.69 1017 GLU B N 1
ATOM 15427 C CA . GLU B 1 1017 ? -15.648 7.695 31.984 1 64.69 1017 GLU B CA 1
ATOM 15428 C C . GLU B 1 1017 ? -14.961 8.555 33.031 1 64.69 1017 GLU B C 1
ATOM 15430 O O . GLU B 1 1017 ? -15.422 9.656 33.344 1 64.69 1017 GLU B O 1
ATOM 15435 N N . GLY B 1 1018 ? -14.336 7.742 34.156 1 57.59 1018 GLY B N 1
ATOM 15436 C CA . GLY B 1 1018 ? -13.266 8.289 35 1 57.59 1018 GLY B CA 1
ATOM 15437 C C . GLY B 1 1018 ? -11.953 8.43 34.25 1 57.59 1018 GLY B C 1
ATOM 15438 O O . GLY B 1 1018 ? -11.758 7.809 33.219 1 57.59 1018 GLY B O 1
ATOM 15439 N N . CYS B 1 1019 ? -11.195 9.5 34.312 1 59.62 1019 CYS B N 1
ATOM 15440 C CA . CYS B 1 1019 ? -9.93 9.789 33.625 1 59.62 1019 CYS B CA 1
ATOM 15441 C C . CYS B 1 1019 ? -8.852 8.805 34.062 1 59.62 1019 CYS B C 1
ATOM 15443 O O . CYS B 1 1019 ? -8.383 8.844 35.188 1 59.62 1019 CYS B O 1
ATOM 15445 N N . PRO B 1 1020 ? -8.781 7.672 33.344 1 56.81 1020 PRO B N 1
ATOM 15446 C CA . PRO B 1 1020 ? -7.652 6.863 33.781 1 56.81 1020 PRO B CA 1
ATOM 15447 C C . PRO B 1 1020 ? -6.316 7.594 33.688 1 56.81 1020 PRO B C 1
ATOM 15449 O O . PRO B 1 1020 ? -6.16 8.469 32.812 1 56.81 1020 PRO B O 1
ATOM 15452 N N . SER B 1 1021 ? -5.465 7.594 34.719 1 51.22 1021 SER B N 1
ATOM 15453 C CA . SER B 1 1021 ? -4.117 8.156 34.75 1 51.22 1021 SER B CA 1
ATOM 15454 C C . SER B 1 1021 ? -3.332 7.797 33.5 1 51.22 1021 SER B C 1
ATOM 15456 O O . SER B 1 1021 ? -2.299 8.406 33.219 1 51.22 1021 SER B O 1
ATOM 15458 N N . ALA B 1 1022 ? -3.816 6.738 32.812 1 51.66 1022 ALA B N 1
ATOM 15459 C CA . ALA B 1 1022 ? -2.943 6.121 31.812 1 51.66 1022 ALA B CA 1
ATOM 15460 C C . ALA B 1 1022 ? -3.301 6.59 30.406 1 51.66 1022 ALA B C 1
ATOM 15462 O O . ALA B 1 1022 ? -2.949 5.941 29.422 1 51.66 1022 ALA B O 1
ATOM 15463 N N . LEU B 1 1023 ? -4.125 7.715 30.344 1 53.06 1023 LEU B N 1
ATOM 15464 C CA . LEU B 1 1023 ? -4.418 8.062 28.953 1 53.06 1023 LEU B CA 1
ATOM 15465 C C . LEU B 1 1023 ? -3.146 8.461 28.219 1 53.06 1023 LEU B C 1
ATOM 15467 O O . LEU B 1 1023 ? -2.242 9.062 28.812 1 53.06 1023 LEU B O 1
ATOM 15471 N N . PRO B 1 1024 ? -3.01 7.961 27.031 1 52.69 1024 PRO B N 1
ATOM 15472 C CA . PRO B 1 1024 ? -1.855 8.297 26.188 1 52.69 1024 PRO B CA 1
ATOM 15473 C C . PRO B 1 1024 ? -1.608 9.805 26.109 1 52.69 1024 PRO B C 1
ATOM 15475 O O . PRO B 1 1024 ? -2.551 10.578 25.922 1 52.69 1024 PRO B O 1
ATOM 15478 N N . GLY B 1 1025 ? -0.389 10.43 26.281 1 56.72 1025 GLY B N 1
ATOM 15479 C CA . GLY B 1 1025 ? 0.029 11.805 26.078 1 56.72 1025 GLY B CA 1
ATOM 15480 C C . GLY B 1 1025 ? -0.466 12.758 27.141 1 56.72 1025 GLY B C 1
ATOM 15481 O O . GLY B 1 1025 ? -0.152 13.945 27.125 1 56.72 1025 GLY B O 1
ATOM 15482 N N . ARG B 1 1026 ? -1.272 12.211 28.281 1 64.12 1026 ARG B N 1
ATOM 15483 C CA . ARG B 1 1026 ? -1.74 12.961 29.438 1 64.12 1026 ARG B CA 1
ATOM 15484 C C . ARG B 1 1026 ? -2.908 13.867 29.078 1 64.12 1026 ARG B C 1
ATOM 15486 O O . ARG B 1 1026 ? -2.971 15.023 29.516 1 64.12 1026 ARG B O 1
ATOM 15493 N N . TYR B 1 1027 ? -3.781 13.391 28.141 1 79.38 1027 TYR B N 1
ATOM 15494 C CA . TYR B 1 1027 ? -4.934 14.211 27.781 1 79.38 1027 TYR B CA 1
ATOM 15495 C C . TYR B 1 1027 ? -6.012 14.125 28.844 1 79.38 1027 TYR B C 1
ATOM 15497 O O . TYR B 1 1027 ? -6.055 13.172 29.625 1 79.38 1027 TYR B O 1
ATOM 15505 N N . ALA B 1 1028 ? -6.785 15.125 28.891 1 86.94 1028 ALA B N 1
ATOM 15506 C CA . ALA B 1 1028 ? -7.875 15.164 29.859 1 86.94 1028 ALA B CA 1
ATOM 15507 C C . ALA B 1 1028 ? -9.023 14.258 29.422 1 86.94 1028 ALA B C 1
ATOM 15509 O O . ALA B 1 1028 ? -9.078 13.82 28.281 1 86.94 1028 ALA B O 1
ATOM 15510 N N . CYS B 1 1029 ? -9.82 13.875 30.406 1 88.62 1029 CYS B N 1
ATOM 15511 C CA . CYS B 1 1029 ? -10.961 13 30.141 1 88.62 1029 CYS B CA 1
ATOM 15512 C C . CYS B 1 1029 ? -12.266 13.789 30.188 1 88.62 1029 CYS B C 1
ATOM 15514 O O . CYS B 1 1029 ? -12.273 14.969 30.531 1 88.62 1029 CYS B O 1
ATOM 15516 N N . LEU B 1 1030 ? -13.367 13.141 29.812 1 91.31 1030 LEU B N 1
ATOM 15517 C CA . LEU B 1 1030 ? -14.672 13.766 29.672 1 91.31 1030 LEU B CA 1
ATOM 15518 C C . LEU B 1 1030 ? -15.148 14.336 31.016 1 91.31 1030 LEU B C 1
ATOM 15520 O O . LEU B 1 1030 ? -15.719 15.422 31.062 1 91.31 1030 LEU B O 1
ATOM 15524 N N . ASN B 1 1031 ? -14.891 13.656 32.156 1 90.25 1031 ASN B N 1
ATOM 15525 C CA . ASN B 1 1031 ? -15.336 14.109 33.469 1 90.25 1031 ASN B CA 1
ATOM 15526 C C . ASN B 1 1031 ? -14.672 15.43 33.844 1 90.25 1031 ASN B C 1
ATOM 15528 O O . ASN B 1 1031 ? -15.289 16.266 34.531 1 90.25 1031 ASN B O 1
ATOM 15532 N N . GLN B 1 1032 ? -13.438 15.57 33.469 1 90.19 1032 GLN B N 1
ATOM 15533 C CA . GLN B 1 1032 ? -12.734 16.812 33.75 1 90.19 1032 GLN B CA 1
ATOM 15534 C C . GLN B 1 1032 ? -13.328 17.969 32.969 1 90.19 1032 GLN B C 1
ATOM 15536 O O . GLN B 1 1032 ? -13.398 19.094 33.469 1 90.19 1032 GLN B O 1
ATOM 15541 N N . LEU B 1 1033 ? -13.766 17.688 31.797 1 92.88 1033 LEU B N 1
ATOM 15542 C CA . LEU B 1 1033 ? -14.422 18.719 31 1 92.88 1033 LEU B CA 1
ATOM 15543 C C . LEU B 1 1033 ? -15.766 19.109 31.609 1 92.88 1033 LEU B C 1
ATOM 15545 O O . LEU B 1 1033 ? -16.078 20.297 31.734 1 92.88 1033 LEU B O 1
ATOM 15549 N N . ILE B 1 1034 ? -16.562 18.109 32.031 1 92.88 1034 ILE B N 1
ATOM 15550 C CA . ILE B 1 1034 ? -17.891 18.344 32.594 1 92.88 1034 ILE B CA 1
ATOM 15551 C C . ILE B 1 1034 ? -17.766 19.141 33.875 1 92.88 1034 ILE B C 1
ATOM 15553 O O . ILE B 1 1034 ? -18.531 20.078 34.125 1 92.88 1034 ILE B O 1
ATOM 15557 N N . THR B 1 1035 ? -16.734 18.797 34.688 1 90.06 1035 THR B N 1
ATOM 15558 C CA . THR B 1 1035 ? -16.5 19.516 35.938 1 90.06 1035 THR B CA 1
ATOM 15559 C C . THR B 1 1035 ? -16.141 20.969 35.656 1 90.06 1035 THR B C 1
ATOM 15561 O O . THR B 1 1035 ? -16.609 21.875 36.375 1 90.06 1035 THR B O 1
ATOM 15564 N N . MET B 1 1036 ? -15.352 21.172 34.656 1 90 1036 MET B N 1
ATOM 15565 C CA . MET B 1 1036 ? -14.953 22.531 34.312 1 90 1036 MET B CA 1
ATOM 15566 C C . MET B 1 1036 ? -16.141 23.328 33.781 1 90 1036 MET B C 1
ATOM 15568 O O . MET B 1 1036 ? -16.266 24.516 34.062 1 90 1036 MET B O 1
ATOM 15572 N N . LEU B 1 1037 ? -17.078 22.719 33.031 1 91.75 1037 LEU B N 1
ATOM 15573 C CA . LEU B 1 1037 ? -18.234 23.406 32.469 1 91.75 1037 LEU B CA 1
ATOM 15574 C C . LEU B 1 1037 ? -19.266 23.719 33.531 1 91.75 1037 LEU B C 1
ATOM 15576 O O . LEU B 1 1037 ? -20.031 24.672 33.406 1 91.75 1037 LEU B O 1
ATOM 15580 N N . ASP B 1 1038 ? -19.297 22.969 34.656 1 85 1038 ASP B N 1
ATOM 15581 C CA . ASP B 1 1038 ? -20.297 23.156 35.719 1 85 1038 ASP B CA 1
ATOM 15582 C C . ASP B 1 1038 ? -19.766 24.062 36.812 1 85 1038 ASP B C 1
ATOM 15584 O O . ASP B 1 1038 ? -20.516 24.469 37.719 1 85 1038 ASP B O 1
ATOM 15588 N N . ALA B 1 1039 ? -18.594 24.422 36.75 1 73 1039 ALA B N 1
ATOM 15589 C CA . ALA B 1 1039 ? -18.047 25.312 37.781 1 73 1039 ALA B CA 1
ATOM 15590 C C . ALA B 1 1039 ? -18.531 26.734 37.562 1 73 1039 ALA B C 1
ATOM 15592 O O . ALA B 1 1039 ? -18.781 27.172 36.438 1 73 1039 ALA B O 1
#

Foldseek 3Di:
DPPPPPPPVVPPPPDPPPDQQFFPQLLLLLVLLQLLLVLLLLLLQLLQQLFAALQQAGDGPCCCQPPVNVCVVVRLVRLLRGDLVVLLLSLLSLLVNLVSVCSNLSSVLSNCCVLCVVQVQLNVLNVVLVVLSVVLSVLSNVQSVCSNVSDHDPVSSVVSSVSSNVNVVSVVSNVCSQVVDPVSVVVVVVVCVLLVVLCVLLVLLVVLLVVLLQLQRDSDFFSSCPVLQQVLQCLQPPPPQVCQVVLLVVLLLVLLVLLLLLLLLSLLQLCQCQPADPNQQFGPAQPAPPPCPLVVLQVQLVVLVVLVVVLVPDPDPDQFQVVLQVLRNVVSVVLSVVLVVLVVPPPDDDGGDRDDSVSSVSSSSSSSNSSLCSSLSSQLSVLSSLLSSLSQVQSVPDDPVPNVSSVVSVVSNVVSVCSNNCSSVVSSVVVCVLVVVLVVCVVVVDDLPDPVNVVSVSSHSDSHRCPPNPVNVVVLVVLQVVLVVVLVCLQAAVLVVLVNNFASSLLSNLSSSVSSNLSSVQSVQLSHADRNVVVVVVDRGDPSVVCLVVLLVVSCVPRPPLPLFAQAAPPPDQQPFAADFAALLVLVVVLLVQQVLLWDADPNFTAHEAEEEWQFAFALLSLLLLLLLLVVQCVLDSNSWRRYAEYFYFASVLNNLLLQLDDRSNVLSQLQQARSLLSLLSSLVSRQSSVCSNNVRQWWYAADCAPVRPPPPDPRRTDGAHSLSSSLRSSCNRPVLQQAWDELDAGGSRHWYWQWKAFPPLGAIETPTSHDLFLVVDPPPPPPVCQVPDPPDSQCVRPPPRHQTRHHHQCVQFPRNRHTDTNSSNSVLQNQAPVRHNWYWHAQFFDCRVVRPSPRPGGDTTTIHHSVSNARFSLVNVLRRVLSVLVSLLVCQVPPDSPGHRYAYAYETEDSDESLLNDDDDDDDDDPVCVVVVCVVVVVVCRDPVNSLVSVLVSRQQSYHPPCRVVSNVRNCVLCVQFLSRYEYEYFYRRSADDFHRDRHRRPRNSVSSSVRSVVFDFSPNRPSNGHYSVSVSVSSVD/DPPPPPPPVVPPPPDPPPDQQFFPQLLLLLVLLQLLLVLLLLLLQLLQQLFAALQQAGDGPCCCQPPVNVCVLVRLVRLLRGDLVVLLLSLLSLLVNLVSVCSNLSSVLSNCCVLCVVQVQLNVLNVVLVVLSVVLSVLSNVQSVQSNVSDHDPVSSVVSVVSSNVNVVSVVSNVCSQVVDPVSVVVVVVVCVLLVVLCVLLVLLVVLLVVLLQLQRDSDFFSSCPVLQQVLQCLQPPPPQVCQVVLLVVLLLVLLVLLLLLLLLSLLQLCQCQPADVNQQFRPAQPAPPPCPLVVLQVQLVVLVVLVVVLVPAPDPDQFQVVLQVLRNVVSVVLQVVLVVLVVPPPDDDGGDRDDSVSSVSSSSSSSNSSNVSSLSSQLSVLSSLLSSLSQVQSVPDDPVPNVSSVVSVVSNVVSVCSNNCSSVVSSVVVCVLVVVLVVCVVVVDDLPDPVNLVSVSSHSDSHPCPPRPVNVVVLVVLQVVLVVVLVCLQAAVLVVLVNNFASSLLSNLSSSVSSNLSSVQSVQLSHADRNVCVVVVDRGDPSVVCLVVLLVVSCVPRPPLPLFAQAAQPPDQQPFAADFAALLVLVVVLLVQQVLLWDADPNFTAHEAEEEWQFAFALLSLLLLLLLLVVQCVLDSNSWRRYAEYFYFASVLNNLLLQLDDRSNVLSQLQQARSLLSLLSSLVSRQSSVCSNNVRQWWYAADCAPVRPPPPDPSRTDGAHSLSRSLRSSCNRPVLQQAWDELDAGGSRHWYWQWKAFPPLGAIETPTSHDLFLVPDPPPPPPVCQVPDPPDSQCVRPPPRHQTRHHHQCVQQPRNRGTDTNSSNSVLQNQAPVRHNWYWHAQFFPCRVVRCSPRPGGDTTTIHHRVSNARFSLVNVLRRVLSVLVSLLVCQVPPDSPGHRYAYAYETEDSDESQLNDDDDDDDDDPVCVVVVCVVVVVVCRDPVNSLVSVLVSRQQSYHPPCRVVVNVRNCVLCVQFLSRYEYEYFYRRSADDFHRDRHRRPRNSVSSSVRSVVFDPSCRRPPRGHYSVSVSVSSVD

InterPro domains:
  IPR016035 Acyl transferase/acyl hydrolase/lysophospholipase [SSF52151] (610-877)

Sequence (2078 aa):
MVGSLTNTADAAAAKQPQVVPGLPVMSALALVLLVAGAITMGETDRLVTGALTPSGESRSVTDVVGIGAWGGPEAWTTWLELSEDLRRSVAGWIFMHARFDIALYVGYWLLLRPLVKDIRVAGAALWTLLAVETIETGLLCAAAALLWWGWVPAAVRWALVGVATVKWLTVVVLAIAAVADEALRRRIGAATRLVGRAVWEQRLSFVVVAVLSVLSLVPLPDIWDQLPDVQRSWLDGNASDWLHPVYAVFVTVLVAVCLFVIGRLRSERVWTTYVGVGSDGRPEPPRDLGNTWWLWWLAVSVATLVVAVVLVLLPGDGTVGWWNVGVVAAVPVLIVGLSIVVERTSKGRRDPEEVDPEMGRRRAEQTWRTGDVLAVSILVGSGLGLVRSLTAPILLGPDESRLNVWLIRFAVFLVGVIVAAVGFPLAAVGLCKLDGKALADEERKPPVEDRKVAVLRLLRPSDNGPRRAPLQTSAGWVFFLTAIAMIAAFVLVPLQISRSLGVVASTVLALGTWVVVLGFVIVHLQHYRPPAVLEALGMRSTPVLTMLLVFPLIASQVASDPDLHAVSGPPGGLPAAPPERPTLSQAFTDWLNRSKDCDRTVGGQTVRPMVLVAASGGGIRAAMWTAGVLERLRDSGPCGAQSVFLSSGVSGGSVGLVLARGDTPTLDAERLAEPHGLAAVLTGTLVGDLFAGSTGLRVPSWSLSNRDGNEPAGRERWRWRDRAGLMEAVWEYRVPSLTGRFDASVRGPGGVLVLNSAAAGRGCRVFISQVSLNTGIGETARTGDDAGRREADPALCQGQTNDPPASIDLQDAYGNCTPDMSWATAAMLSARFPTITPAGRVPPTARVLPSGTEECGPRPDLQLVDGGYAESSGIGTLADITPVLQQIVRNHNTTRGSGLPLVVPVVLYLEDETRRDIVYKPPPLAAEVVVPQAGTKAKELQISSGTWLQRMAGIIADPCPPVEREPCEDIVKSVRKDLSEGIIIAAPLTKPSVEAPLGWTLSQDSRNRLKEEIAAEGCPSALPGRYACLNQLITMLDAMVGSLTNTADAAAAKQPQVVPGLPVMSALALVLLVAGAITMGETDRLVTGALTPSGESRSVTDVVGIGAWGGPEAWTTWLELSEDLRRSVAGWIFMHARFDIALYVGYWLLLRPLVKDIRVAGAALWTLLAVETIETGLLCAAAALLWWGWVPAAVRWALVGVATVKWLTVVVLAIAAVADEALRRRIGAATRLVGRAVWEQRLSFVVVAVLSVLSLVPLPDIWDQLPDVQRSWLDGNASDWLHPVYAVFVTVLVAVCLFVIGRLRSERVWTTYVGVGSDGRPEPPRDLGNTWWLWWLAVSVATLVVAVVLVLLPGDGTVGWWNVGVVAAVPVLIVGLSIVVERTSKGRRDPEEVDPEMGRRRAEQTWRTGDVLAVSILVGSGLGLVRSLTAPILLGPDESRLNVWLIRFAVFLVGVIVAAVGFPLAAVGLCKLDGKALADEERKPPVEDRKVAVLRLLRPSDNGPRRAPLQTSAGWVFFLTAIAMIAAFVLVPLQISRSLGVVASTVLALGTWVVVLGFVIVHLQHYRPPAVLEALGMRSTPVLTMLLVFPLIASQVASDPDLHAVSGPPGGLPAAPPERPTLSQAFTDWLNRSKDCDRTVGGQTVRPMVLVAASGGGIRAAMWTAGVLERLRDSGPCGAQSVFLSSGVSGGSVGLVLARGDTPTLDAERLAEPHGLAAVLTGTLVGDLFAGSTGLRVPSWSLSNRDGNEPAGRERWRWRDRAGLMEAVWEYRVPSLTGRFDASVRGPGGVLVLNSAAAGRGCRVFISQVSLNTGIGETARTGDDAGRREADPALCQGQTNDPPASIDLQDAYGNCTPDMSWATAAMLSARFPTITPAGRVPPTARVLPSGTEECGPRPDLQLVDGGYAESSGIGTLADITPVLQQIVRNHNTTRGSGLPLVVPVVLYLEDETRRDIVYKPPPLAAEVVVPQAGTKAKELQISSGTWLQRMAGIIADPCPPVEREPCEDIVKSVRKDLSEGIIIAAPLTKPSVEAPLGWTLSQDSRNRLKEEIAAEGCPSALPGRYACLNQLITMLDA

Solvent-accessible surface area (backbone atoms only — not comparable to full-atom values): 104205 Å² total; per-residue (Å²): 133,81,76,71,67,73,70,61,67,72,66,60,73,64,78,70,76,82,76,72,69,72,68,64,43,68,59,49,46,22,47,44,32,26,52,50,14,50,37,51,30,49,48,40,40,55,38,43,42,22,45,55,26,81,74,14,51,60,48,49,63,53,38,34,58,31,94,64,14,86,59,17,55,57,42,57,56,51,50,61,61,31,56,71,69,58,24,35,50,42,18,50,42,49,32,48,35,38,56,32,44,50,36,26,57,51,11,50,46,63,58,44,44,80,73,29,60,86,38,68,69,25,32,49,27,50,52,50,39,54,50,44,50,53,49,45,36,51,52,45,39,51,46,19,55,28,38,52,74,68,49,71,59,70,66,59,41,52,49,44,30,52,46,26,50,50,40,55,52,33,51,50,50,26,52,50,43,47,64,34,34,61,70,53,48,51,51,51,51,53,49,50,52,54,48,50,51,23,44,59,75,39,37,72,58,46,52,55,42,50,54,55,38,54,55,45,56,49,87,48,73,37,65,39,32,35,55,34,31,54,58,48,38,55,60,59,72,60,71,89,52,58,56,25,58,56,41,29,53,50,42,51,52,50,41,27,52,50,38,35,53,48,25,30,53,55,24,26,54,46,31,36,23,29,63,12,78,87,34,79,28,41,55,68,73,47,47,71,60,63,98,54,52,60,53,61,41,46,44,56,27,48,51,55,50,48,54,50,51,52,54,68,69,39,94,67,86,82,43,61,33,61,66,22,38,49,52,54,34,42,50,40,49,47,52,47,52,46,15,54,51,39,59,71,68,54,83,80,76,83,74,76,73,79,50,58,55,69,58,31,40,52,48,27,42,46,25,39,41,47,22,50,50,50,20,50,43,48,55,24,42,52,12,49,23,38,36,54,42,38,45,51,62,59,72,70,47,61,52,91,91,39,50,66,51,45,52,50,47,51,50,50,30,48,49,12,51,45,38,37,64,41,39,53,56,50,48,42,54,51,47,51,52,52,52,47,49,38,52,54,46,62,70,66,61,62,75,89,78,45,65,68,58,51,56,44,48,58,64,41,67,58,54,82,50,82,76,75,49,73,61,58,59,50,51,52,47,51,53,38,52,51,29,50,50,48,52,50,42,46,38,38,36,34,57,63,50,12,58,67,27,26,44,65,21,35,48,52,40,54,52,38,34,50,47,48,44,50,45,50,52,49,61,61,46,66,53,28,58,39,58,46,48,48,39,40,58,68,40,84,52,69,58,60,67,58,48,63,56,48,47,37,54,50,34,26,68,74,36,61,54,75,67,65,43,41,68,69,41,70,85,92,56,69,72,53,74,58,63,80,54,44,44,59,69,56,48,47,53,52,42,60,67,68,29,59,70,34,55,30,78,49,96,90,38,47,31,28,65,36,32,34,36,19,20,13,43,38,32,41,50,8,13,32,48,40,5,35,48,44,48,52,38,30,70,71,36,74,20,37,32,37,34,28,53,37,25,24,14,5,17,13,7,20,41,6,52,59,38,27,42,51,94,51,18,47,61,49,34,52,55,51,19,36,50,48,32,46,12,21,15,48,42,19,52,73,42,37,39,46,50,18,61,44,36,21,48,47,65,44,23,49,62,78,78,41,80,85,66,78,42,66,68,77,75,63,32,54,39,68,54,37,24,53,50,42,25,39,50,43,45,30,50,71,35,59,81,29,58,42,67,55,60,46,76,72,46,48,32,46,25,40,47,34,29,28,16,16,27,39,46,62,13,22,34,29,32,56,52,28,49,43,62,62,64,69,56,49,73,69,64,76,54,85,80,42,82,71,58,62,40,19,37,71,27,42,48,82,64,56,58,21,41,45,58,29,26,34,47,47,51,78,69,38,44,72,61,31,76,35,40,27,41,38,52,55,27,41,45,10,42,10,46,55,94,68,24,53,47,36,25,46,74,29,75,50,59,62,40,86,85,63,55,61,69,47,58,90,38,73,71,40,37,28,21,22,8,50,43,44,45,39,40,18,42,62,61,48,52,57,48,39,60,58,50,44,51,55,44,22,48,47,44,55,66,48,56,97,82,51,58,41,58,44,66,32,38,38,36,38,40,59,60,61,57,55,45,38,45,48,73,78,61,67,89,66,32,77,90,46,36,67,66,34,25,55,40,9,38,56,39,68,70,29,63,56,16,37,51,45,48,38,38,56,66,54,64,71,43,53,30,82,89,58,31,67,67,37,48,51,41,52,46,59,71,24,63,72,22,45,66,26,36,27,44,42,55,47,76,60,53,60,59,75,75,69,28,40,36,44,48,55,18,59,66,32,51,49,50,53,52,49,38,61,71,55,54,63,61,65,90,41,42,32,90,56,54,18,24,57,49,52,52,53,52,60,54,72,90,134,82,78,70,69,68,69,63,66,74,64,63,69,64,77,69,77,81,75,73,70,72,69,65,43,68,58,48,47,22,48,46,30,24,52,50,15,52,37,51,30,47,48,41,38,53,36,42,42,22,46,55,26,82,76,14,51,61,48,50,63,54,37,35,58,33,94,64,15,86,59,18,56,57,41,58,57,50,50,64,60,30,56,71,70,57,24,35,50,41,18,49,44,50,33,48,33,39,54,32,45,50,38,25,57,52,11,52,46,63,58,43,44,81,73,29,61,86,36,66,68,25,32,51,29,51,53,49,38,53,51,43,50,52,50,45,36,52,52,46,37,50,46,19,55,30,38,51,72,69,49,72,58,68,64,59,43,50,49,44,32,52,45,29,51,52,38,55,52,32,49,50,50,26,51,50,43,47,62,33,33,61,70,52,48,52,51,51,50,54,47,50,54,54,48,50,52,22,45,60,74,38,37,72,58,46,52,54,41,51,54,54,38,54,55,45,57,49,87,48,73,38,65,38,33,33,55,34,32,54,59,49,39,56,57,61,72,60,71,89,53,57,56,26,58,55,42,28,52,51,42,51,51,50,40,27,50,51,38,35,52,48,26,30,53,54,24,25,54,45,29,36,21,30,61,13,79,87,33,77,28,37,58,67,74,46,47,69,60,62,100,53,55,61,54,61,41,43,43,57,26,47,52,53,50,50,53,52,51,52,52,68,70,38,93,64,87,82,42,60,32,61,64,24,37,49,52,55,35,42,50,41,49,48,53,48,52,48,14,55,52,38,59,72,66,56,83,82,75,83,75,73,72,80,49,58,58,68,59,30,40,54,48,27,43,45,24,40,38,46,22,49,51,50,20,50,42,48,54,24,43,52,12,49,22,39,36,54,43,39,45,52,61,58,72,70,47,62,51,92,92,39,51,66,50,44,52,50,47,50,49,50,29,50,49,12,51,45,38,36,64,41,40,54,57,51,49,43,52,50,47,50,51,52,52,49,49,37,52,53,44,62,72,65,61,61,74,88,79,46,66,70,60,50,55,43,49,57,64,40,67,59,54,83,51,82,74,73,49,72,62,58,58,49,51,52,47,50,53,38,52,50,29,50,49,48,52,50,42,46,39,38,36,33,57,62,51,12,57,66,28,26,44,65,20,35,47,52,42,55,54,37,34,50,46,48,44,51,45,50,53,48,63,62,48,68,52,30,61,36,56,44,47,49,38,39,60,67,40,85,53,69,59,60,67,59,47,63,54,48,46,39,53,50,34,25,68,74,35,61,55,76,66,65,42,40,68,70,42,71,83,92,56,67,73,54,72,57,62,80,52,43,44,60,70,53,47,48,54,51,42,60,66,69,28,57,70,34,56,28,78,47,96,91,38,48,32,26,66,36,33,34,36,19,20,15,43,37,31,39,48,8,12,32,47,40,7,35,46,44,48,51,37,30,71,69,38,73,20,39,32,39,34,28,53,37,25,24,13,5,16,13,7,19,42,6,52,60,39,27,40,49,93,50,18,46,61,48,34,52,56,52,20,35,51,49,33,46,13,21,17,50,42,19,52,73,42,38,39,44,51,19,60,43,35,22,47,47,65,44,21,50,62,79,78,42,80,86,64,78,42,66,69,76,75,63,33,53,38,68,56,37,24,52,50,41,24,40,49,43,44,29,51,70,34,58,81,29,59,41,69,55,58,47,74,71,46,46,32,46,26,42,47,34,28,28,16,16,27,40,45,63,14,23,34,31,33,57,51,27,47,44,62,65,63,67,76,34,74,67,65,75,55,85,81,44,82,71,60,56,38,21,39,71,27,42,48,83,62,54,59,20,41,43,57,28,25,35,48,48,51,78,69,38,44,71,62,31,75,38,40,29,40,39,50,54,26,41,44,10,43,10,45,54,94,68,23,52,47,37,26,45,73,28,77,43,61,62,40,83,86,65,57,51,71,46,57,91,38,72,71,41,36,28,21,23,9,49,45,43,45,40,39,18,41,63,62,48,51,56,47,39,59,58,49,46,50,54,44,24,51,46,43,55,67,48,55,99,83,51,56,40,57,43,67,31,38,40,35,38,41,60,59,62,60,53,42,37,43,49,74,77,60,68,86,65,32,77,90,47,34,69,66,34,25,54,40,9,38,56,37,67,70,29,65,56,17,39,50,44,48,40,39,56,65,56,65,71,45,51,30,81,90,58,30,68,67,36,48,52,41,53,47,59,71,24,62,73,23,47,72,27,34,26,45,42,56,48,76,58,54,61,60,75,74,69,27,40,35,44,47,56,18,59,66,31,50,49,51,53,53,48,39,61,72,55,52,65,64,62,91,39,40,36,86,58,46,18,24,56,49,51,51,53,50,62,53,72,90

Radius of gyration: 39.17 Å; Cα contacts (8 Å, |Δi|>4): 3764; chains: 2; bounding box: 101×137×88 Å

pLDDT: mean 84.08, std 15.68, range [21.83, 98.81]

Secondary structure (DSSP, 8-state):
-GGGGGGGSGGG------------HHHHHHHHHHHHHHHHHHHHHHHHHT---TT-----THHHHSTTGGGHHHHHHHHHTS-HHHHHHHHHHHHHHHHHHHHHHHHHHHHHHHHHTTSHHHHHHHHHHHHHHHHHHHHHHHHHHHHHTT---HHHHHHHHHHHHHHHHHHHHHHHHHHH-HHHHHHHHHHHHHHHHHHHHTHHHHHHHHHHHHHHH---SGGGGHHHHHHHHTTS--GGGTHHHHHHHHHHHHHHHHHHHHHHHHHHHHHHHHTSTT--SS----B--GGGHHHHHHHHHHHHHHHHHHHHHSSSS--B-HHHHHHHHHHHHHHHHHHHHHHHH---PPPPP---HHHHHHHHHHHHHHHHHHHHHHHHHHHHHHHHHHHHHHHH---TT-HHHHHHHHHHHHHHHHHHHHHHHHHHHHHHHHHHHHHHHHHH---TT-HHHHHHHHTS--TT-----HHHHHHHHHHHHHHHHHHHHHHHSHHHHHHHHHHHHHHHHHHHHHHHHHHHHHHHHTTBPPPHHHHHTT-SS--HHHHHHHHHHHHHHH---TTTTB-PPSTT---PPPPPPPPHHHHHHHHHHH-GGG-EEETTEEEEEEEEEEE---HHHHHHHHHHHHHHHHHT-HHHHH-EEEEEEETHHHHHHHHTTSS-HHHHHHHHHSTHHHHHHHHIIIIIHHHHHHH-B---EEPP--TTS----GGGGEE---HHHHHHHHHHHH-GGGGSBP-S---STT-EEEEEEEETTT--EEEEESS------------TTGGG---S-GGGSSS-TTSSTTEEEHHHHHGGG----BHHHHHHHHT--TTTSPPEEE--S----TTS---------EEEEEGGGT-SSSHHHHHHHHHHHHHHHHHHHHH--TTSPEEEEEEEEE---S-TTSPPPPPPPPPGGGHHHHHTHHHHHTTSHHHHHHHHHHHSS----STTHHHHHHHHHHHHTTTGGGEEEE-PPP-SS-PPPSBS---HHHHHHHHHHHHH----TT-TT--B-HHHHHHHHH-/-GGGGGGGTTTT------------HHHHHHHHHHHHHHHHHHHHHHHHHT---TT-----THHHHSTTGGGHHHHHHHHHTS-HHHHHHHHHHHHHHHHHHHHHHHHHHHHHHHHHTTSHHHHHHHHHHHHHHHHHHHHHHHHHHHHHTT---HHHHHHHHHHHHHHHHHHHHHHHHHHH-HHHHHHHHHHHHHHHHHHHHTHHHHHHHHHHHHHHH---SGGGGHHHHHHHHTTS--GGGTHHHHHHHHHHHHHHHHHHHHHHHHHHHHHHHHTSTT--SS----B--GGGHHHHHHHHHHHHHHHHHHHHHSSSS--B-HHHHHHHHHHHHHHHHHHHHHHHH---PPPPP---HHHHHHHHHHHHHHHHHHHHHHHHHHHHHHHHHHHHHHHH---TT-HHHHHHHHHHHHHHHHHHHHHHHHHHHHHHHHHHHHHHHHHH---TT-HHHHHHHHTS--TT-----HHHHHHHHHHHHHHHHHHHHHHHSHHHHHHHHHHHHHHHHHHHHHHHHHHHHHHHHTTBPPPHHHHHTT-SS--HHHHHHHHHHHHHHH---TTTTB-PPSTT-----PPPPPPHHHHHHHHHHH-GGG-EEETTEEEEEEEEEEE---HHHHHHHHHHHHHHHHHT-HHHHH-EEEEEEETHHHHHHHHTTSS-HHHHHHHHTSTHHHHHHHHIIIIIHHHHHHH-B---EEPP--TTS----GGGGEE---HHHHHHHHHHHH-GGGGSBP-S---STT-EEEEEEEETTT--EEEEESS-----S------TTGGG---S-GGGTTT-TTSSTTEEEHHHHHGGG----BHHHHHHHHT--TTTSPPEEE--S----TTS---------EEEEEGGGT-SSSHHHHHHHHHHHHHHHHHHHHH--TTSPEEEEEEEEE---S-TTSPPPPPPPPPGGGHHHHHTHHHHHTTSHHHHHHHHHHHSS----STTHHHHHHHHHHHHTTTGGGEEEE-PPP-SS-PPPSBS---HHHHHHHHHHHHH----TT-GGG-B-HHHHHHHHH-

Organism: NCBI:txid175570